Protein 4MY0 (pdb70)

Foldseek 3Di:
DKDKDQDDLVQVVLLQVQLCQFPHHDDPVVSVVVSVVVHVQSVVSFKMFMDDPNHTFWIKGWDFKWWFFLLFTHTTEIDSTGGHPVPPPPCRSVVSLVNLVVVVVVPKKYKAFDPDCVSVVVLQAAWQAKKKKWKDFLLQLLVLDLPVFDKDWDALVCLVVQVVLVSVVCNVQSAGADIHDDSVVSRVVRHPPQWTKMDTPRWIWIWGDDPQAIETLDIGGDDSSRSSVHSSVNSVCCVRHGMYMYIDDPPDCVCVRTPDHTPPDMDMGTMIFTSHLQSLQQRHWWDAPAWAWFKEAEDEPSRCVPGAIWIWTDDGGHIGIGHDPDDDKHKYAYRHLSSNLLSLNQPVVCVVVVRIDIDDVVRRVSSNRGSDGDHHYRDHD/DKDKDQDALVCVVLLQVQLCVFPHHDDPVRSVVVSVVVHVQSVVSFKMFMDDPNHTFWIKGWDFKWWFFQLFTHTTEIDDTGGRPVCPPPCRSVVSLVNLVSRVVVPKKYKAFDPDCVSVVVLQAAWQAKKKKWKDFLLQLLPLALVVFDKAWDALVCLVVQLVLVSVQCNVQRAGADIDHDSVVSRVQRHPPQWTKMDTPRWIWIWGDDPFAIETLDIGGDDSSRSSVRSSVNSVCCVGHGMYMYIDDPPDCVCVRTPDHTDPDMDMGTMIWTSHVQSLQQRHFWDAPAWDWFKEAEDEPSRCVPGGIWIWTDDGRGIGIGHDDDDDKHKYAYRNLSSNLLSLNQVVVCVVVVRIDIDDVVNRVSSNRGSDGDHHYRDHD/DDVVQWDKDKDQDALVCVVLLQVQLCQFPHHDDPVRVVVVSVVVNVQSVVSFKMFMDTPNHTFWIKGWDFKWWFFQLFTHTTEIDSTGGHPVCPPPCRSVNSLVNLVSVVVVPKKYKAFDPDCVSVVVLQAAWQAKKKKWKDFLLQLQPLDLPVFDKAWDALVCLVVQVVLVSVQCNVQRAGADIDHPSNVSRVVRHPPQWTKMDTPRWIWIWGDDPQAIETLDIGGDDSSVSSVRSSVRSVCCVRHRMYMYIDDPPDCVQVRTDDHTDPDMDMGTMIWTQHVQSLQQRHWWDAPAWDWFKEAEDEPSRCNNGGIWIWTDDRRGIGIGHDPDDDKHKYAYGHLSSNLLSLNQPVVCVVVVRIDIDDPVNRVSSNRGSDGDHHYRDHD/DKDKDQDDLVLVVLLQVQLCQFPHHDDPVVSVVVSVVVHVQSVVSFKMFIDDVPGTFWIKGWDFKWWFFQLFTHTTEIDDTGGRPVCPPPCRSVVSLVNLVVVVVVPKKYKAFDPDVVSVVVLQAAWQAKKKKWKDFLLQLLPLDLVVFDKAWDALVCLVVQLVLVSVQCNVQSAGADIGDDSVVSRVQRHDPQWTKMDTPRWIWIWGDDPQAIETLDIGGDDSSRSSVHSSVNSVVCVRHGMYMYIDDPPDCVCVRTPDHTDPDMDMGTMIWTSHVQSLQQRHWWDPPAWAWFKEAEDEPSRCVNGGIWIWTDDGGGIGIHHDPDDDKHKYAYGHLSTNLLSLNQPVVCVVVVRIDIDDVVRRVSSNRGSDHDHHYRDHD/DKDKDQDDLVQVVLLQVQLCQFPHHDDPVVVVVVSVVVNVQSVVSFKMFMDDPNHTFWIKGWAFKWWFFQLFTHTTEIDSTGGHPVCPPPCRSVVSLVNLVVVVVVPKKYKAFDPDCPSVVVLQAAWQFKKKKFKDFLLQLQPLALPPFDKDWDALVCLVVQLVLVSVQCNVQRAGADIDHDSVVSRVLRHPPQWTKMDTPRWIWIWGDDPQAIETLDIGGDDSSRSSVRSSVRSVCNVRHGMYMYIDDPPDCVCVRTDDHTDPDMDMGTMIWTSHVQSLQQRHWWDAPAWAWFKEAEDEPSRCVPGGIWIWTDDRGHIGIGHDPDDDKHKYAYGHLSSNLLSLNQVVVCVVVVRIDIDDPVNSVSSNRGSDHDHHYRDHD/DLKDKDQDALVCVVLLQVQLCQFPHDDDPVRSVVVSVVVHVQSVVSFKMFMANPNHTFWIKGWDFKWWFFQLFTHTTEIDSTGGHVVGPPPCRSVNSLVNLVSSVVVPKKYKYFDPDCPSVVVLQAAWQAKKKKWKDFLLQLLPLALPPFDKAWDALVCLVVQVVLVSVQCNVQRAGADIDHDSVVSRVQRHPPQWTKMDTPRWIWIWGDDPQAIETLDTGGDDSSVSSVRSSVRSVCNVRHGMYMYIDDPPDCVCVRTPDHTDPDMDMGTMIWTSHVQSRQQRHWWDAPAWAWFKEAEDEPSRCVPGGIWIWTDDGRGIGIGHDPDDDKHKYAYRHLSTNLLSLNQVVVCVVVVRIDIDDVVNSVSSNRGSDGDHHYRDHD

B-factor: mean 37.09, std 14.35, range [13.12, 101.24]

CATH classification: 3.40.630.30 (+2 more: 3.40.630.30, 3.30.1050.10)

Sequence (2293 aa):
DLRLVDITETQLDDVLRVRARSFGLLAAGAREDWVRDAVEFVHDGRFLGVVSGDEVVAAARIWDFQQWWGGRRVPAGIAGVVVAPEYRGRGVGSLLRGVLERSRDKGPISALYPATTVIYRHLGYEFGGHRYRFSFQAADLRSLGGREVAVRRAGAKDAARFLELVGTAHEASRASGLLVWPESKIAEWLEDEENFAYLAEDGFVVYNWSDGDLQVDELVAHSEATARALWATVGSGASIARTVHAYLSSPNDPVHLLVEHEADKQAHVQRWLRLLDAPAAIAARGFAPGAAAEVDLLIDDPGVPAQSGRWHLSVADGTGELTPSDRSGDVLQLGSRGLAALYAGTPLAALRTAGLVTGGPVASDRLLDTAFGGAAPYLDYFDLRLVDITETQLDDVLRVRARSFGLLAAGAREDWVRDAVEFVHDGRFLGVVSGDEVVAAARIWDFQQWWGGRRVPAGIAGVVVAPEYRGRGVGSLLRGVLERSRDKGPISALYPATTVIYRHLGYEFGGHRYRFSFQAADLRSLGGREVAVRRAGAKDAARFLELVGTAHEASRASGLLVWPESKIAEWLEDEENFAYLAEDGFVVYNWSDGDLQVDELVAHSEATARALWATVGSGASIARTVHAYLSSPNDPVHLLVEHEADKQAHVQRWLRLLDAPAAIAARGFAPGAAAEVDLLIDDPGVPAQSGRWHLSVADGTGELTPSDRSGDVLQLGSRGLAALYAGTPLAALRTAGLVTGGPVASDRLLDTAFGGAAPYLDYFSNAVTDDLRLVDITETQLDDVLRVRARSFGLLAAGAREDWVRDAVEFVHDGRFLGVVSGDEVVAAARRIWDFQQWWGGRRVPAGIAGVVVAPEYRGRGVGSLLRGVLERSRDKGPISALYPATTVIYRHHLGYEFGGHRYRFSFQAADLRSLGGREVAVRRAGAKDAARFLELVGTAHEASRASGLLVWPESKIAEWLEDEENFAYLAEDGFVVYNWSDGDLQVDELVAHSEATARALWATVGSGASIARTVHAYLSPNDPVHLLVEHEADKQAHVQRWLRLLDAPAAIAARGFAPGAAAEVDLLIDDPGVPAQSGRWHLSVADGTGELTPSDRSGDVLQQLGSRGLAALYAGTPLAALRTAGLVTGGPVASDRLLDTAFGGAAPYLDYFDLRLVDITETQLDDVLRVRARSFGLLAAGAREDWVRDAVEFVHDGRFLGVVSGDEVVAAARIWDFQQWWGGRRVPAGIAGVVVAPEYRGRGVGSLLRGVLERSRDKGPISALYPATTVIYRHLGYEFGGHRYRFSFQAADLRSLGGREVAVRRAGAKDAARFLELVGTAHEASRASGLLVWPESKIAEWLEDEENFAYLAEDGFVVYNWSDGDLQVDELVAHSEATARALWATVGSGASIARTVHAYLSPNDPVHLLVEHEADKQAHVQRWLRLLDAPAAIAARGFAPGAAAEVDLLIDDPGVPAQSGRWHLSVADGTGELTPSDRSGDVLQLGSRGLAALYAGTPLAALRTAGLVTGGPVASDRLLDTAFGGAAPYLDYFDLRLVDITETQLDDVLRVRARSFGLLAAGAREDWVRDAVEFVHDGRFLGVVSGDEVVAAARIWDFQQWWGGRRVPAGIAGVVVAPEYRGRGVGSLLRGVLERSRDKGPISALYPATTVIYRHLGYEFGGHRYRFSFQAADLRSLGGREVAVRRAGAKDAARFLELVGTAHEASRASGLLVWPESKIAEWLEDEENFAYLAEDGFVVYNWSDGDLQVDELVAHSEATARALWATVGSGASIARTVHAYLSPNDPVHLLVEHEADKQAHVQRWLRLLDAPAAIAARGFAPGAAAEVDLLIDDPGVPAQSGRWHLSVADGTGELTPSDRSGDVLQLGSRGLAALYAGTPLAALRTAGLVTGGPVASDRLLDTAFGGAAPYLDYFDDLRRLVDITETQLDDVLRVRARSFGLLAAGAREDWVRDAVEFVHDGRFLGVVSGDEVVAAARRIWDFQQWWGGRRVPAGIAGVVVAPEYRGRGVGSLLRGVLERSRDKGPISALYPATTVIYRHLGYEFGGHRYRFSFQAADLRSLGGREVAVRRAGAKDAARFLELVGTAHEASRASGLLVWPESKIAEWLEDEENFAYLAEDGFVVYNWSDGDLQVDELVAHSEATARALWATVGSGASIARTVHAYLSSPNDPVHLLVEHEADKQQAHVQRWLRLLDAPAAIAARGFAPGAAAEVDLLIDDPGVPAQSGRWHLSVADGTGELTPSDRSGDVLQLGSRGLAALYAGTPLAALRTAGLVTGGPVASDRLLDTAFGGAAPYLDYF

Organism: Kribbella flavida (strain DSM 17836 / JCM 10339 / NBRC 14399) (NCBI:txid479435)

Radius of gyration: 40.52 Å; Cα contacts (8 Å, |Δi|>4): 5361; chains: 6; bounding box: 94×102×125 Å

Nearest PDB structures (foldseek):
  4my0-assembly1_C  TM=1.001E+00  e=5.136E-77  Kribbella flavida DSM 17836
  4my3-assembly3_D  TM=9.924E-01  e=7.040E-74  Kribbella flavida DSM 17836
  3n7z-assembly1_A  TM=8.374E-01  e=5.522E-26  Bacillus anthracis str. Sterne
  3n7z-assembly1_B  TM=8.266E-01  e=2.162E-25  Bacillus anthracis str. Sterne
  2hv2-assembly1_A  TM=8.456E-01  e=1.987E-24  Enterococcus faecalis

Solvent-accessible surface area: 86018 Å² total

Structure (mmCIF, N/CA/C/O backbone):
data_4MY0
#
_entry.id   4MY0
#
_cell.length_a   92.138
_cell.length_b   166.518
_cell.length_c   183.613
_cell.angle_alpha   90.00
_cell.angle_beta   90.00
_cell.angle_gamma   90.00
#
_symmetry.space_group_name_H-M   'P 21 21 21'
#
loop_
_entity.id
_entity.type
_entity.pdbx_description
1 polymer 'GCN5-related N-acetyltransferase'
2 non-polymer 'ACETYL COENZYME *A'
3 non-polymer 2-AMINO-2-HYDROXYMETHYL-PROPANE-1,3-DIOL
4 non-polymer GLYCEROL
5 non-polymer '[(2R,3R,4R,5R)-5-(6-amino-9H-purin-9-yl)-3,4-bis(phosphonooxy)tetrahydrofuran-2-yl]methyl (3R)-3-hydroxy-2,2-dimethyl-4-oxo-4-({3-oxo-3-[(2-sulfanylethyl)amino]propyl}amino)butyl dihydrogen diphosphate'
6 water water
#
loop_
_atom_site.group_PDB
_atom_site.id
_atom_site.type_symbol
_atom_site.label_atom_id
_atom_site.label_alt_id
_atom_site.label_comp_id
_atom_site.label_asym_id
_atom_site.label_entity_id
_atom_site.label_seq_id
_atom_site.pdbx_PDB_ins_code
_atom_site.Cartn_x
_atom_site.Cartn_y
_atom_site.Cartn_z
_atom_site.occupancy
_atom_site.B_iso_or_equiv
_atom_site.auth_seq_id
_atom_site.auth_comp_id
_atom_site.auth_asym_id
_atom_site.auth_atom_id
_atom_site.pdbx_PDB_model_num
ATOM 1 N N . ASP A 1 7 ? 49.885 6.756 73.662 1.00 78.46 4 ASP A N 1
ATOM 2 C CA . ASP A 1 7 ? 50.335 7.455 72.466 1.00 77.29 4 ASP A CA 1
ATOM 3 C C . ASP A 1 7 ? 49.273 8.429 71.974 1.00 70.40 4 ASP A C 1
ATOM 4 O O . ASP A 1 7 ? 49.548 9.268 71.118 1.00 73.99 4 ASP A O 1
ATOM 9 N N . LEU A 1 8 ? 48.059 8.304 72.508 1.00 60.43 5 LEU A N 1
ATOM 10 C CA . LEU A 1 8 ? 46.940 9.150 72.092 1.00 55.53 5 LEU A CA 1
ATOM 11 C C . LEU A 1 8 ? 46.718 10.312 73.054 1.00 50.57 5 LEU A C 1
ATOM 12 O O . LEU A 1 8 ? 46.579 10.112 74.258 1.00 52.65 5 LEU A O 1
ATOM 17 N N . ARG A 1 9 ? 46.674 11.525 72.515 1.00 44.84 6 ARG A N 1
ATOM 18 C CA . ARG A 1 9 ? 46.550 12.722 73.337 1.00 46.21 6 ARG A CA 1
ATOM 19 C C . ARG A 1 9 ? 45.502 13.678 72.794 1.00 41.53 6 ARG A C 1
ATOM 20 O O . ARG A 1 9 ? 45.463 13.949 71.598 1.00 39.60 6 ARG A O 1
ATOM 28 N N . LEU A 1 10 ? 44.667 14.201 73.684 1.00 40.95 7 LEU A N 1
ATOM 29 C CA . LEU A 1 10 ? 43.778 15.300 73.335 1.00 44.21 7 LEU A CA 1
ATOM 30 C C . LEU A 1 10 ? 44.649 16.557 73.241 1.00 44.41 7 LEU A C 1
ATOM 31 O O . LEU A 1 10 ? 45.547 16.740 74.057 1.00 43.80 7 LEU A O 1
ATOM 36 N N . VAL A 1 11 ? 44.414 17.405 72.238 1.00 41.78 8 VAL A N 1
ATOM 37 C CA . VAL A 1 11 ? 45.176 18.654 72.096 1.00 40.07 8 VAL A CA 1
ATOM 38 C C . VAL A 1 11 ? 44.250 19.753 71.613 1.00 41.49 8 VAL A C 1
ATOM 39 O O . VAL A 1 11 ? 43.135 19.468 71.166 1.00 35.72 8 VAL A O 1
ATOM 43 N N . ASP A 1 12 ? 44.705 21.001 71.703 1.00 42.45 9 ASP A N 1
ATOM 44 C CA . ASP A 1 12 ? 44.059 22.100 70.989 1.00 45.93 9 ASP A CA 1
ATOM 45 C C . ASP A 1 12 ? 44.702 22.199 69.610 1.00 44.44 9 ASP A C 1
ATOM 46 O O . ASP A 1 12 ? 45.912 22.401 69.501 1.00 43.84 9 ASP A O 1
ATOM 51 N N . ILE A 1 13 ? 43.896 22.067 68.563 1.00 40.05 10 ILE A N 1
ATOM 52 C CA . ILE A 1 13 ? 44.390 22.169 67.190 1.00 38.59 10 ILE A CA 1
ATOM 53 C C . ILE A 1 13 ? 45.011 23.545 66.910 1.00 39.03 10 ILE A C 1
ATOM 54 O O . ILE A 1 13 ? 44.405 24.566 67.218 1.00 40.24 10 ILE A O 1
ATOM 59 N N . THR A 1 14 ? 46.209 23.565 66.327 1.00 39.06 11 THR A N 1
ATOM 60 C CA . THR A 1 14 ? 46.857 24.812 65.914 1.00 43.84 11 THR A CA 1
ATOM 61 C C . THR A 1 14 ? 46.747 25.014 64.403 1.00 44.04 11 THR A C 1
ATOM 62 O O . THR A 1 14 ? 46.359 24.098 63.678 1.00 40.85 11 THR A O 1
ATOM 66 N N . GLU A 1 15 ? 47.100 26.210 63.934 1.00 45.08 12 GLU A N 1
ATOM 67 C CA . GLU A 1 15 ? 47.055 26.531 62.505 1.00 47.45 12 GLU A CA 1
ATOM 68 C C . GLU A 1 15 ? 47.897 25.603 61.632 1.00 46.04 12 GLU A C 1
ATOM 69 O O . GLU A 1 15 ? 47.475 25.214 60.537 1.00 47.23 12 GLU A O 1
ATOM 75 N N . THR A 1 16 ? 49.089 25.263 62.115 1.00 42.92 13 THR A N 1
ATOM 76 C CA . THR A 1 16 ? 49.998 24.388 61.384 1.00 45.21 13 THR A CA 1
ATOM 77 C C . THR A 1 16 ? 49.459 22.955 61.284 1.00 45.48 13 THR A C 1
ATOM 78 O O . THR A 1 16 ? 49.946 22.163 60.477 1.00 45.19 13 THR A O 1
ATOM 82 N N . GLN A 1 17 ? 48.464 22.624 62.105 1.00 42.91 14 GLN A N 1
ATOM 83 C CA . GLN A 1 17 ? 47.860 21.292 62.079 1.00 43.52 14 GLN A CA 1
ATOM 84 C C . GLN A 1 17 ? 46.638 21.220 61.160 1.00 43.41 14 GLN A C 1
ATOM 85 O O . GLN A 1 17 ? 46.085 20.140 60.934 1.00 42.16 14 GLN A O 1
ATOM 91 N N . LEU A 1 18 ? 46.226 22.369 60.628 1.00 43.70 15 LEU A N 1
ATOM 92 C CA . LEU A 1 18 ? 45.012 22.439 59.819 1.00 41.81 15 LEU A CA 1
ATOM 93 C C . LEU A 1 18 ? 45.112 21.611 58.538 1.00 45.82 15 LEU A C 1
ATOM 94 O O . LEU A 1 18 ? 44.111 21.055 58.069 1.00 44.43 15 LEU A O 1
ATOM 99 N N . ASP A 1 19 ? 46.316 21.524 57.979 1.00 44.32 16 ASP A N 1
ATOM 100 C CA . ASP A 1 19 ? 46.527 20.723 56.784 1.00 46.84 16 ASP A CA 1
ATOM 101 C C . ASP A 1 19 ? 46.321 19.228 57.081 1.00 43.44 16 ASP A C 1
ATOM 102 O O . ASP A 1 19 ? 45.820 18.481 56.230 1.00 38.55 16 ASP A O 1
ATOM 107 N N . ASP A 1 20 ? 46.671 18.790 58.291 1.00 41.43 17 ASP A N 1
ATOM 108 C CA . ASP A 1 20 ? 46.412 17.394 58.679 1.00 43.29 17 ASP A CA 1
ATOM 109 C C . ASP A 1 20 ? 44.943 17.142 59.014 1.00 36.04 17 ASP A C 1
ATOM 110 O O . ASP A 1 20 ? 44.430 16.030 58.828 1.00 34.55 17 ASP A O 1
ATOM 115 N N . VAL A 1 21 ? 44.263 18.160 59.529 1.00 32.89 18 VAL A N 1
ATOM 116 C CA . VAL A 1 21 ? 42.835 18.014 59.820 1.00 30.25 18 VAL A CA 1
ATOM 117 C C . VAL A 1 21 ? 42.086 17.840 58.502 1.00 30.20 18 VAL A C 1
ATOM 118 O O . VAL A 1 21 ? 41.160 17.039 58.406 1.00 29.76 18 VAL A O 1
ATOM 122 N N . LEU A 1 22 ? 42.518 18.574 57.479 1.00 30.75 19 LEU A N 1
ATOM 123 C CA . LEU A 1 22 ? 41.898 18.477 56.160 1.00 30.15 19 LEU A CA 1
ATOM 124 C C . LEU A 1 22 ? 42.114 17.107 55.516 1.00 30.20 19 LEU A C 1
ATOM 125 O O . LEU A 1 22 ? 41.234 16.626 54.810 1.00 29.59 19 LEU A O 1
ATOM 130 N N . ARG A 1 23 ? 43.271 16.480 55.748 1.00 28.67 20 ARG A N 1
ATOM 131 C CA . ARG A 1 23 ? 43.474 15.107 55.274 1.00 34.34 20 ARG A CA 1
ATOM 132 C C . ARG A 1 23 ? 42.504 14.140 55.963 1.00 33.09 20 ARG A C 1
ATOM 133 O O . ARG A 1 23 ? 41.883 13.298 55.306 1.00 32.93 20 ARG A O 1
ATOM 141 N N . VAL A 1 24 ? 42.363 14.259 57.283 1.00 29.57 21 VAL A N 1
ATOM 142 C CA . VAL A 1 24 ? 41.407 13.419 57.999 1.00 25.78 21 VAL A CA 1
ATOM 143 C C . VAL A 1 24 ? 39.985 13.698 57.504 1.00 31.23 21 VAL A C 1
ATOM 144 O O . VAL A 1 24 ? 39.208 12.772 57.266 1.00 33.34 21 VAL A O 1
ATOM 148 N N . ARG A 1 25 ? 39.662 14.976 57.318 1.00 27.36 22 ARG A N 1
ATOM 149 C CA . ARG A 1 25 ? 38.342 15.360 56.828 1.00 24.89 22 ARG A CA 1
ATOM 150 C C . ARG A 1 25 ? 38.051 14.756 55.454 1.00 24.51 22 ARG A C 1
ATOM 151 O O . ARG A 1 25 ? 36.976 14.197 55.224 1.00 23.20 22 ARG A O 1
ATOM 159 N N . ALA A 1 26 ? 39.016 14.889 54.544 1.00 25.29 23 ALA A N 1
ATOM 160 C CA . ALA A 1 26 ? 38.925 14.314 53.196 1.00 25.26 23 ALA A CA 1
ATOM 161 C C . ALA A 1 26 ? 38.539 12.827 53.221 1.00 28.65 23 ALA A C 1
ATOM 162 O O . ALA A 1 26 ? 37.748 12.358 52.394 1.00 34.83 23 ALA A O 1
ATOM 164 N N . ARG A 1 27 ? 39.103 12.085 54.167 1.00 27.53 24 ARG A N 1
ATOM 165 C CA . ARG A 1 27 ? 38.856 10.643 54.250 1.00 24.81 24 ARG A CA 1
ATOM 166 C C . ARG A 1 27 ? 37.633 10.329 55.100 1.00 25.43 24 ARG A C 1
ATOM 167 O O . ARG A 1 27 ? 37.317 9.158 55.329 1.00 25.82 24 ARG A O 1
ATOM 175 N N . SER A 1 28 ? 36.953 11.382 55.560 1.00 24.47 25 SER A N 1
ATOM 176 C CA . SER A 1 28 ? 35.739 11.238 56.367 1.00 22.47 25 SER A CA 1
ATOM 177 C C . SER A 1 28 ? 34.468 11.706 55.661 1.00 25.00 25 SER A C 1
ATOM 178 O O . SER A 1 28 ? 33.489 10.954 55.596 1.00 24.22 25 SER A O 1
ATOM 181 N N . PHE A 1 29 ? 34.477 12.934 55.139 1.00 24.67 26 PHE A N 1
ATOM 182 C CA . PHE A 1 29 ? 33.288 13.497 54.492 1.00 25.60 26 PHE A CA 1
ATOM 183 C C . PHE A 1 29 ? 33.396 13.536 52.975 1.00 29.29 26 PHE A C 1
ATOM 184 O O . PHE A 1 29 ? 32.384 13.598 52.285 1.00 34.94 26 PHE A O 1
ATOM 192 N N . GLY A 1 30 ? 34.615 13.550 52.451 1.00 28.77 27 GLY A N 1
ATOM 193 C CA . GLY A 1 30 ? 34.807 13.673 51.016 1.00 26.56 27 GLY A CA 1
ATOM 194 C C . GLY A 1 30 ? 35.727 14.832 50.680 1.00 28.18 27 GLY A C 1
ATOM 195 O O . GLY A 1 30 ? 36.118 15.588 51.563 1.00 29.14 27 GLY A O 1
ATOM 196 N N . LEU A 1 31 ? 36.067 14.982 49.404 1.00 30.39 28 LEU A N 1
ATOM 197 C CA . LEU A 1 31 ? 37.071 15.958 48.992 1.00 38.06 28 LEU A CA 1
ATOM 198 C C . LEU A 1 31 ? 36.523 17.390 48.940 1.00 39.99 28 LEU A C 1
ATOM 199 O O . LEU A 1 31 ? 35.344 17.601 48.653 1.00 38.57 28 LEU A O 1
ATOM 204 N N . LEU A 1 32 ? 37.377 18.371 49.218 1.00 44.50 29 LEU A N 1
ATOM 205 C CA . LEU A 1 32 ? 36.989 19.772 49.039 1.00 47.69 29 LEU A CA 1
ATOM 206 C C . LEU A 1 32 ? 37.558 20.322 47.748 1.00 52.42 29 LEU A C 1
ATOM 207 O O . LEU A 1 32 ? 38.726 20.080 47.425 1.00 52.48 29 LEU A O 1
ATOM 212 N N . ALA A 1 33 ? 36.731 21.068 47.015 1.00 58.79 30 ALA A N 1
ATOM 213 C CA . ALA A 1 33 ? 37.189 21.793 45.833 1.00 62.74 30 ALA A CA 1
ATOM 214 C C . ALA A 1 33 ? 38.342 22.714 46.224 1.00 66.95 30 ALA A C 1
ATOM 215 O O . ALA A 1 33 ? 38.443 23.132 47.379 1.00 65.33 30 ALA A O 1
ATOM 217 N N . ALA A 1 34 ? 39.209 23.031 45.266 1.00 71.66 31 ALA A N 1
ATOM 218 C CA . ALA A 1 34 ? 40.376 23.871 45.539 1.00 72.32 31 ALA A CA 1
ATOM 219 C C . ALA A 1 34 ? 39.991 25.239 46.120 1.00 73.16 31 ALA A C 1
ATOM 220 O O . ALA A 1 34 ? 40.802 25.889 46.784 1.00 75.24 31 ALA A O 1
ATOM 222 N N . GLY A 1 35 ? 38.749 25.659 45.883 1.00 71.69 32 GLY A N 1
ATOM 223 C CA . GLY A 1 35 ? 38.261 26.935 46.382 1.00 70.32 32 GLY A CA 1
ATOM 224 C C . GLY A 1 35 ? 37.707 26.883 47.794 1.00 66.61 32 GLY A C 1
ATOM 225 O O . GLY A 1 35 ? 37.931 27.787 48.597 1.00 67.81 32 GLY A O 1
ATOM 226 N N . ALA A 1 36 ? 36.972 25.818 48.096 1.00 64.00 33 ALA A N 1
ATOM 227 C CA . ALA A 1 36 ? 36.396 25.623 49.424 1.00 61.65 33 ALA A CA 1
ATOM 228 C C . ALA A 1 36 ? 37.496 25.327 50.437 1.00 60.07 33 ALA A C 1
ATOM 229 O O . ALA A 1 36 ? 37.353 25.608 51.627 1.00 60.95 33 ALA A O 1
ATOM 231 N N . ARG A 1 37 ? 38.578 24.736 49.939 1.00 60.75 34 ARG A N 1
ATOM 232 C CA . ARG A 1 37 ? 39.802 24.484 50.696 1.00 63.77 34 ARG A CA 1
ATOM 233 C C . ARG A 1 37 ? 40.293 25.755 51.400 1.00 64.39 34 ARG A C 1
ATOM 234 O O . ARG A 1 37 ? 40.388 25.806 52.631 1.00 60.26 34 ARG A O 1
ATOM 242 N N . GLU A 1 38 ? 40.590 26.777 50.605 1.00 69.29 35 GLU A N 1
ATOM 243 C CA . GLU A 1 38 ? 41.055 28.067 51.109 1.00 71.79 35 GLU A CA 1
ATOM 244 C C . GLU A 1 38 ? 40.034 28.721 52.051 1.00 68.41 35 GLU A C 1
ATOM 245 O O . GLU A 1 38 ? 40.406 29.331 53.056 1.00 66.07 35 GLU A O 1
ATOM 251 N N . ASP A 1 39 ? 38.749 28.584 51.728 1.00 67.42 36 ASP A N 1
ATOM 252 C CA . ASP A 1 39 ? 37.681 29.127 52.571 1.00 67.70 36 ASP A CA 1
ATOM 253 C C . ASP A 1 39 ? 37.560 28.398 53.901 1.00 61.84 36 ASP A C 1
ATOM 254 O O . ASP A 1 39 ? 37.288 29.014 54.930 1.00 60.63 36 ASP A O 1
ATOM 259 N N . TRP A 1 40 ? 37.746 27.081 53.864 1.00 56.24 37 TRP A N 1
ATOM 260 C CA . TRP A 1 40 ? 37.682 26.249 55.063 1.00 48.82 37 TRP A CA 1
ATOM 261 C C . TRP A 1 40 ? 38.735 26.693 56.079 1.00 47.52 37 TRP A C 1
ATOM 262 O O . TRP A 1 40 ? 38.449 26.844 57.263 1.00 48.14 37 TRP A O 1
ATOM 273 N N . VAL A 1 41 ? 39.952 26.910 55.597 1.00 45.58 38 VAL A N 1
ATOM 274 C CA . VAL A 1 41 ? 41.046 27.367 56.438 1.00 47.89 38 VAL A CA 1
ATOM 275 C C . VAL A 1 41 ? 40.730 28.714 57.095 1.00 51.48 38 VAL A C 1
ATOM 276 O O . VAL A 1 41 ? 41.018 28.913 58.276 1.00 50.63 38 VAL A O 1
ATOM 280 N N . ARG A 1 42 ? 40.124 29.625 56.337 1.00 54.58 39 ARG A N 1
ATOM 281 C CA . ARG A 1 42 ? 39.769 30.944 56.865 1.00 58.15 39 ARG A CA 1
ATOM 282 C C . ARG A 1 42 ? 38.827 30.840 58.065 1.00 53.71 39 ARG A C 1
ATOM 283 O O . ARG A 1 42 ? 39.069 31.445 59.110 1.00 53.23 39 ARG A O 1
ATOM 291 N N . ASP A 1 43 ? 37.758 30.065 57.915 1.00 51.21 40 ASP A N 1
ATOM 292 C CA . ASP A 1 43 ? 36.802 29.864 58.996 1.00 54.29 40 ASP A CA 1
ATOM 293 C C . ASP A 1 43 ? 37.414 29.085 60.163 1.00 48.16 40 ASP A C 1
ATOM 294 O O . ASP A 1 43 ? 37.042 29.285 61.319 1.00 49.43 40 ASP A O 1
ATOM 299 N N . ALA A 1 44 ? 38.362 28.204 59.859 1.00 41.11 41 ALA A N 1
ATOM 300 C CA . ALA A 1 44 ? 38.963 27.356 60.885 1.00 38.39 41 ALA A CA 1
ATOM 301 C C . ALA A 1 44 ? 39.802 28.164 61.884 1.00 40.33 41 ALA A C 1
ATOM 302 O O . ALA A 1 44 ? 39.819 27.867 63.081 1.00 39.22 41 ALA A O 1
ATOM 304 N N . VAL A 1 45 ? 40.492 29.183 61.381 1.00 40.66 42 VAL A N 1
ATOM 305 C CA . VAL A 1 45 ? 41.390 30.006 62.196 1.00 44.47 42 VAL A CA 1
ATOM 306 C C . VAL A 1 45 ? 40.706 30.655 63.417 1.00 44.66 42 VAL A C 1
ATOM 307 O O . VAL A 1 45 ? 41.283 30.689 64.511 1.00 44.97 42 VAL A O 1
ATOM 311 N N . GLU A 1 46 ? 39.479 31.143 63.235 1.00 44.07 43 GLU A N 1
ATOM 312 C CA . GLU A 1 46 ? 38.708 31.723 64.335 1.00 48.20 43 GLU A CA 1
ATOM 313 C C . GLU A 1 46 ? 38.485 30.706 65.452 1.00 42.03 43 GLU A C 1
ATOM 314 O O . GLU A 1 46 ? 38.556 31.042 66.636 1.00 45.80 43 GLU A O 1
ATOM 320 N N . PHE A 1 47 ? 38.197 29.467 65.071 1.00 36.94 44 PHE A N 1
ATOM 321 C CA . PHE A 1 47 ? 38.033 28.389 66.046 1.00 35.19 44 PHE A CA 1
ATOM 322 C C . PHE A 1 47 ? 39.328 28.136 66.828 1.00 33.10 44 PHE A C 1
ATOM 323 O O . PHE A 1 47 ? 39.312 28.075 68.056 1.00 35.07 44 PHE A O 1
ATOM 331 N N . VAL A 1 48 ? 40.444 28.011 66.112 1.00 34.96 45 VAL A N 1
ATOM 332 C CA . VAL A 1 48 ? 41.752 27.789 66.735 1.00 35.50 45 VAL A CA 1
ATOM 333 C C . VAL A 1 48 ? 42.058 28.821 67.830 1.00 42.98 45 VAL A C 1
ATOM 334 O O . VAL A 1 48 ? 42.429 28.464 68.948 1.00 45.30 45 VAL A O 1
ATOM 338 N N . HIS A 1 49 ? 41.882 30.097 67.511 1.00 43.82 46 HIS A N 1
ATOM 339 C CA . HIS A 1 49 ? 42.273 31.166 68.429 1.00 50.95 46 HIS A CA 1
ATOM 340 C C . HIS A 1 49 ? 41.355 31.325 69.645 1.00 50.99 46 HIS A C 1
ATOM 341 O O . HIS A 1 49 ? 41.765 31.859 70.675 1.00 57.21 46 HIS A O 1
ATOM 348 N N . ASP A 1 50 ? 40.115 30.873 69.531 1.00 44.97 47 ASP A N 1
ATOM 349 C CA . ASP A 1 50 ? 39.187 30.966 70.647 1.00 43.72 47 ASP A CA 1
ATOM 350 C C . ASP A 1 50 ? 39.145 29.657 71.429 1.00 40.24 47 ASP A C 1
ATOM 351 O O . ASP A 1 50 ? 38.272 29.468 72.271 1.00 39.49 47 ASP A O 1
ATOM 356 N N . GLY A 1 51 ? 40.083 28.754 71.149 1.00 39.93 48 GLY A N 1
ATOM 357 C CA . GLY A 1 51 ? 40.167 27.495 71.875 1.00 35.42 48 GLY A CA 1
ATOM 358 C C . GLY A 1 51 ? 38.960 26.608 71.638 1.00 37.31 48 GLY A C 1
ATOM 359 O O . GLY A 1 51 ? 38.520 25.874 72.537 1.00 34.98 48 GLY A O 1
ATOM 360 N N . ARG A 1 52 ? 38.412 26.676 70.427 1.00 33.53 49 ARG A N 1
ATOM 361 C CA . ARG A 1 52 ? 37.218 25.904 70.091 1.00 32.65 49 ARG A CA 1
ATOM 362 C C . ARG A 1 52 ? 37.472 24.895 68.963 1.00 32.06 49 ARG A C 1
ATOM 363 O O . ARG A 1 52 ? 36.566 24.569 68.185 1.00 28.80 49 ARG A O 1
ATOM 371 N N . PHE A 1 53 ? 38.703 24.402 68.880 1.00 29.85 50 PHE A N 1
ATOM 372 C CA . PHE A 1 53 ? 39.059 23.409 67.877 1.00 30.81 50 PHE A CA 1
ATOM 373 C C . PHE A 1 53 ? 39.908 22.329 68.526 1.00 32.16 50 PHE A C 1
ATOM 374 O O . PHE A 1 53 ? 41.106 22.525 68.753 1.00 33.35 50 PHE A O 1
ATOM 382 N N . LEU A 1 54 ? 39.288 21.192 68.830 1.00 30.56 51 LEU A N 1
ATOM 383 C CA . LEU A 1 54 ? 39.983 20.114 69.531 1.00 33.98 51 LEU A CA 1
ATOM 384 C C . LEU A 1 54 ? 40.426 19.010 68.585 1.00 34.86 51 LEU A C 1
ATOM 385 O O . LEU A 1 54 ? 39.805 18.783 67.553 1.00 31.70 51 LEU A O 1
ATOM 390 N N . GLY A 1 55 ? 41.517 18.335 68.928 1.00 33.94 52 GLY A N 1
ATOM 391 C CA . GLY A 1 55 ? 41.954 17.203 68.138 1.00 30.83 52 GLY A CA 1
ATOM 392 C C . GLY A 1 55 ? 42.550 16.100 68.993 1.00 32.06 52 GLY A C 1
ATOM 393 O O . GLY A 1 55 ? 42.719 16.254 70.201 1.00 35.28 52 GLY A O 1
ATOM 394 N N . VAL A 1 56 ? 42.858 14.973 68.362 1.00 30.70 53 VAL A N 1
ATOM 395 C CA . VAL A 1 56 ? 43.611 13.911 69.022 1.00 35.47 53 VAL A CA 1
ATOM 396 C C . VAL A 1 56 ? 44.841 13.591 68.178 1.00 34.63 53 VAL A C 1
ATOM 397 O O . VAL A 1 56 ? 44.737 13.433 66.961 1.00 35.89 53 VAL A O 1
ATOM 401 N N . VAL A 1 57 ? 46.006 13.503 68.808 1.00 34.98 54 VAL A N 1
ATOM 402 C CA . VAL A 1 57 ? 47.219 13.161 68.075 1.00 36.17 54 VAL A CA 1
ATOM 403 C C . VAL A 1 57 ? 47.727 11.763 68.433 1.00 38.77 54 VAL A C 1
ATOM 404 O O . VAL A 1 57 ? 47.563 11.300 69.569 1.00 37.85 54 VAL A O 1
ATOM 408 N N . SER A 1 58 ? 48.326 11.092 67.452 1.00 39.14 55 SER A N 1
ATOM 409 C CA . SER A 1 58 ? 49.084 9.868 67.700 1.00 43.25 55 SER A CA 1
ATOM 410 C C . SER A 1 58 ? 50.526 10.129 67.297 1.00 47.41 55 SER A C 1
ATOM 411 O O . SER A 1 58 ? 50.857 10.097 66.110 1.00 50.21 55 SER A O 1
ATOM 414 N N . GLY A 1 59 ? 51.385 10.383 68.282 1.00 49.60 56 GLY A N 1
ATOM 415 C CA . GLY A 1 59 ? 52.722 10.873 68.005 1.00 50.92 56 GLY A CA 1
ATOM 416 C C . GLY A 1 59 ? 52.601 12.344 67.662 1.00 56.15 56 GLY A C 1
ATOM 417 O O . GLY A 1 59 ? 52.064 13.118 68.454 1.00 58.11 56 GLY A O 1
ATOM 418 N N . ASP A 1 60 ? 53.076 12.727 66.477 1.00 60.57 57 ASP A N 1
ATOM 419 C CA . ASP A 1 60 ? 52.933 14.097 65.983 1.00 65.26 57 ASP A CA 1
ATOM 420 C C . ASP A 1 60 ? 51.845 14.205 64.909 1.00 62.17 57 ASP A C 1
ATOM 421 O O . ASP A 1 60 ? 51.751 15.216 64.206 1.00 62.48 57 ASP A O 1
ATOM 426 N N . GLU A 1 61 ? 51.028 13.164 64.786 1.00 55.86 58 GLU A N 1
ATOM 427 C CA . GLU A 1 61 ? 50.051 13.097 63.715 1.00 52.61 58 GLU A CA 1
ATOM 428 C C . GLU A 1 61 ? 48.641 13.395 64.218 1.00 43.41 58 GLU A C 1
ATOM 429 O O . GLU A 1 61 ? 48.168 12.767 65.162 1.00 41.31 58 GLU A O 1
ATOM 435 N N . VAL A 1 62 ? 47.975 14.356 63.589 1.00 39.00 59 VAL A N 1
ATOM 436 C CA . VAL A 1 62 ? 46.572 14.618 63.877 1.00 35.62 59 VAL A CA 1
ATOM 437 C C . VAL A 1 62 ? 45.742 13.441 63.359 1.00 37.41 59 VAL A C 1
ATOM 438 O O . VAL A 1 62 ? 45.875 13.026 62.206 1.00 40.72 59 VAL A O 1
ATOM 442 N N . VAL A 1 63 ? 44.880 12.919 64.220 1.00 31.83 60 VAL A N 1
ATOM 443 C CA . VAL A 1 63 ? 44.234 11.640 63.985 1.00 31.30 60 VAL A CA 1
ATOM 444 C C . VAL A 1 63 ? 42.705 11.779 64.085 1.00 31.38 60 VAL A C 1
ATOM 445 O O . VAL A 1 63 ? 41.937 10.948 63.577 1.00 29.26 60 VAL A O 1
ATOM 449 N N . ALA A 1 64 ? 42.269 12.867 64.712 1.00 28.84 61 ALA A N 1
ATOM 450 C CA . ALA A 1 64 ? 40.847 13.113 64.925 1.00 26.45 61 ALA A CA 1
ATOM 451 C C . ALA A 1 64 ? 40.678 14.583 65.223 1.00 26.42 61 ALA A C 1
ATOM 452 O O . ALA A 1 64 ? 41.592 15.213 65.747 1.00 28.31 61 ALA A O 1
ATOM 454 N N . ALA A 1 65 ? 39.516 15.139 64.907 1.00 27.97 62 ALA A N 1
ATOM 455 C CA . ALA A 1 65 ? 39.282 16.534 65.241 1.00 28.16 62 ALA A CA 1
ATOM 456 C C . ALA A 1 65 ? 37.808 16.867 65.268 1.00 27.86 62 ALA A C 1
ATOM 457 O O . ALA A 1 65 ? 36.980 16.144 64.698 1.00 23.75 62 ALA A O 1
ATOM 459 N N . ALA A 1 66 ? 37.494 17.971 65.940 1.00 27.58 63 ALA A N 1
ATOM 460 C CA . ALA A 1 66 ? 36.126 18.450 66.040 1.00 27.15 63 ALA A CA 1
ATOM 461 C C . ALA A 1 66 ? 36.208 19.906 66.436 1.00 30.94 63 ALA A C 1
ATOM 462 O O . ALA A 1 66 ? 37.166 20.315 67.098 1.00 33.30 63 ALA A O 1
ATOM 464 N N . ARG A 1 67 ? 35.219 20.691 66.033 1.00 23.61 64 ARG A N 1
ATOM 465 C CA . ARG A 1 67 ? 35.173 22.091 66.439 1.00 29.24 64 ARG A CA 1
ATOM 466 C C . ARG A 1 67 ? 33.863 22.428 67.153 1.00 30.22 64 ARG A C 1
ATOM 467 O O . ARG A 1 67 ? 32.873 21.693 67.057 1.00 29.89 64 ARG A O 1
ATOM 475 N N . ILE A 1 68 ? 33.872 23.546 67.872 1.00 28.84 65 ILE A N 1
ATOM 476 C CA . ILE A 1 68 ? 32.739 23.963 68.677 1.00 28.32 65 ILE A CA 1
ATOM 477 C C . ILE A 1 68 ? 32.272 25.351 68.255 1.00 27.66 65 ILE A C 1
ATOM 478 O O . ILE A 1 68 ? 33.026 26.319 68.365 1.00 28.28 65 ILE A O 1
ATOM 483 N N . TRP A 1 69 ? 31.031 25.457 67.787 1.00 23.77 66 TRP A N 1
ATOM 484 C CA . TRP A 1 69 ? 30.454 26.770 67.500 1.00 24.29 66 TRP A CA 1
ATOM 485 C C . TRP A 1 69 ? 30.025 27.450 68.805 1.00 31.48 66 TRP A C 1
ATOM 486 O O . TRP A 1 69 ? 29.428 26.814 69.678 1.00 27.36 66 TRP A O 1
ATOM 497 N N . ASP A 1 70 ? 30.317 28.740 68.936 1.00 29.74 67 ASP A N 1
ATOM 498 C CA . ASP A 1 70 ? 29.831 29.515 70.073 1.00 35.67 67 ASP A CA 1
ATOM 499 C C . ASP A 1 70 ? 28.436 30.072 69.760 1.00 35.99 67 ASP A C 1
ATOM 500 O O . ASP A 1 70 ? 28.269 31.270 69.567 1.00 39.49 67 ASP A O 1
ATOM 505 N N . PHE A 1 71 ? 27.434 29.200 69.703 1.00 34.02 68 PHE A N 1
ATOM 506 C CA . PHE A 1 71 ? 26.078 29.638 69.385 1.00 32.29 68 PHE A CA 1
ATOM 507 C C . PHE A 1 71 ? 25.342 30.169 70.617 1.00 31.69 68 PHE A C 1
ATOM 508 O O . PHE A 1 71 ? 25.823 30.086 71.731 1.00 25.13 68 PHE A O 1
ATOM 516 N N . GLN A 1 72 ? 24.145 30.693 70.407 1.00 29.84 69 GLN A N 1
ATOM 517 C CA . GLN A 1 72 ? 23.143 30.631 71.457 1.00 25.45 69 GLN A CA 1
ATOM 518 C C . GLN A 1 72 ? 21.973 29.900 70.836 1.00 25.55 69 GLN A C 1
ATOM 519 O O . GLN A 1 72 ? 21.880 29.807 69.611 1.00 25.51 69 GLN A O 1
ATOM 525 N N . GLN A 1 73 ? 21.092 29.359 71.663 1.00 22.51 70 GLN A N 1
ATOM 526 C CA . GLN A 1 73 ? 19.924 28.688 71.124 1.00 23.45 70 GLN A CA 1
ATOM 527 C C . GLN A 1 73 ? 18.681 29.174 71.854 1.00 22.46 70 GLN A C 1
ATOM 528 O O . GLN A 1 73 ? 18.702 29.348 73.073 1.00 26.53 70 GLN A O 1
ATOM 534 N N . TRP A 1 74 ? 17.609 29.421 71.108 1.00 22.27 71 TRP A N 1
ATOM 535 C CA . TRP A 1 74 ? 16.360 29.878 71.710 1.00 22.07 71 TRP A CA 1
ATOM 536 C C . TRP A 1 74 ? 15.686 28.711 72.424 1.00 22.10 71 TRP A C 1
ATOM 537 O O . TRP A 1 74 ? 15.606 27.609 71.886 1.00 20.75 71 TRP A O 1
ATOM 548 N N . TRP A 1 75 ? 15.214 28.951 73.641 1.00 24.84 72 TRP A N 1
ATOM 549 C CA . TRP A 1 75 ? 14.419 27.961 74.362 1.00 24.58 72 TRP A CA 1
ATOM 550 C C . TRP A 1 75 ? 13.323 28.673 75.118 1.00 25.60 72 TRP A C 1
ATOM 551 O O . TRP A 1 75 ? 13.605 29.483 76.006 1.00 27.07 72 TRP A O 1
ATOM 562 N N . GLY A 1 76 ? 12.075 28.376 74.756 1.00 26.01 73 GLY A N 1
ATOM 563 C CA . GLY A 1 76 ? 10.928 29.066 75.335 1.00 27.29 73 GLY A CA 1
ATOM 564 C C . GLY A 1 76 ? 11.029 30.580 75.261 1.00 32.37 73 GLY A C 1
ATOM 565 O O . GLY A 1 76 ? 10.616 31.294 76.187 1.00 31.00 73 GLY A O 1
ATOM 566 N N . GLY A 1 77 ? 11.599 31.078 74.170 1.00 29.27 74 GLY A N 1
ATOM 567 C CA . GLY A 1 77 ? 11.684 32.515 73.970 1.00 31.02 74 GLY A CA 1
ATOM 568 C C . GLY A 1 77 ? 12.842 33.220 74.657 1.00 29.35 74 GLY A C 1
ATOM 569 O O . GLY A 1 77 ? 12.877 34.449 74.678 1.00 26.46 74 GLY A O 1
ATOM 570 N N . ARG A 1 78 ? 13.785 32.461 75.217 1.00 28.06 75 ARG A N 1
ATOM 571 C CA . ARG A 1 78 ? 14.997 33.059 75.788 1.00 26.43 75 ARG A CA 1
ATOM 572 C C . ARG A 1 78 ? 16.253 32.480 75.127 1.00 26.77 75 ARG A C 1
ATOM 573 O O . ARG A 1 78 ? 16.240 31.342 74.649 1.00 25.17 75 ARG A O 1
ATOM 581 N N . ARG A 1 79 ? 17.334 33.257 75.093 1.00 28.95 76 ARG A N 1
ATOM 582 C CA . ARG A 1 79 ? 18.584 32.786 74.486 1.00 29.63 76 ARG A CA 1
ATOM 583 C C . ARG A 1 79 ? 19.475 32.062 75.507 1.00 27.01 76 ARG A C 1
ATOM 584 O O . ARG A 1 79 ? 19.790 32.597 76.567 1.00 32.12 76 ARG A O 1
ATOM 592 N N . VAL A 1 80 ? 19.865 30.839 75.171 1.00 24.80 77 VAL A N 1
ATOM 593 C CA . VAL A 1 80 ? 20.715 30.017 76.027 1.00 24.47 77 VAL A CA 1
ATOM 594 C C . VAL A 1 80 ? 22.033 29.762 75.302 1.00 27.75 77 VAL A C 1
ATOM 595 O O . VAL A 1 80 ? 22.029 29.273 74.169 1.00 23.60 77 VAL A O 1
ATOM 599 N N . PRO A 1 81 ? 23.170 30.095 75.935 1.00 29.70 78 PRO A N 1
ATOM 600 C CA . PRO A 1 81 ? 24.435 29.772 75.257 1.00 28.70 78 PRO A CA 1
ATOM 601 C C . PRO A 1 81 ? 24.537 28.269 74.968 1.00 29.17 78 PRO A C 1
ATOM 602 O O . PRO A 1 81 ? 24.077 27.437 75.768 1.00 27.29 78 PRO A O 1
ATOM 614 N N . ALA A 1 83 ? 26.870 25.020 72.865 1.00 26.39 80 ALA A N 1
ATOM 615 C CA . ALA A 1 83 ? 28.065 24.554 72.184 1.00 23.48 80 ALA A CA 1
ATOM 616 C C . ALA A 1 83 ? 27.632 23.701 70.991 1.00 27.95 80 ALA A C 1
ATOM 617 O O . ALA A 1 83 ? 27.178 22.562 71.165 1.00 27.58 80 ALA A O 1
ATOM 619 N N . GLY A 1 84 ? 27.743 24.259 69.782 1.00 27.12 81 GLY A N 1
ATOM 620 C CA . GLY A 1 84 ? 27.341 23.536 68.579 1.00 24.61 81 GLY A CA 1
ATOM 621 C C . GLY A 1 84 ? 28.502 22.738 68.008 1.00 26.44 81 GLY A C 1
ATOM 622 O O . GLY A 1 84 ? 29.468 23.306 67.497 1.00 31.28 81 GLY A O 1
ATOM 623 N N . ILE A 1 85 ? 28.412 21.418 68.084 1.00 22.18 82 ILE A N 1
ATOM 624 C CA . ILE A 1 85 ? 29.525 20.578 67.659 1.00 20.26 82 ILE A CA 1
ATOM 625 C C . ILE A 1 85 ? 29.488 20.269 66.173 1.00 26.82 82 ILE A C 1
ATOM 626 O O . ILE A 1 85 ? 28.451 19.880 65.642 1.00 26.27 82 ILE A O 1
ATOM 631 N N . ALA A 1 86 ? 30.629 20.449 65.512 1.00 29.77 83 ALA A N 1
ATOM 632 C CA . ALA A 1 86 ? 30.719 20.325 64.063 1.00 26.85 83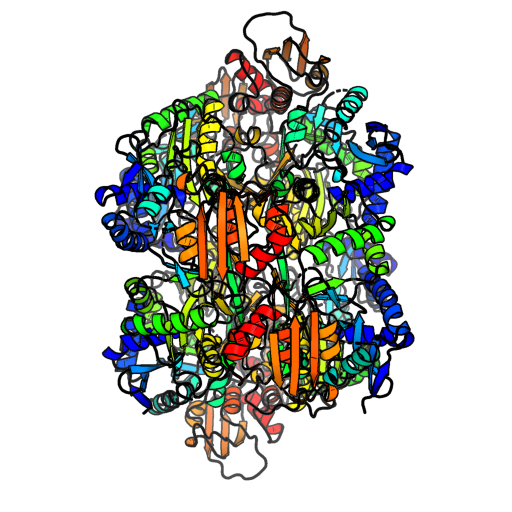 ALA A CA 1
ATOM 633 C C . ALA A 1 86 ? 31.998 19.617 63.631 1.00 26.62 83 ALA A C 1
ATOM 634 O O . ALA A 1 86 ? 33.020 19.649 64.337 1.00 27.76 83 ALA A O 1
ATOM 636 N N . GLY A 1 87 ? 31.935 19.003 62.455 1.00 23.96 84 GLY A N 1
ATOM 637 C CA . GLY A 1 87 ? 33.120 18.498 61.778 1.00 27.15 84 GLY A CA 1
ATOM 638 C C . GLY A 1 87 ? 33.841 17.401 62.526 1.00 25.08 84 GLY A C 1
ATOM 639 O O . GLY A 1 87 ? 35.064 17.377 62.568 1.00 26.98 84 GLY A O 1
ATOM 640 N N . VAL A 1 88 ? 33.082 16.499 63.135 1.00 21.24 85 VAL A N 1
ATOM 641 C CA . VAL A 1 88 ? 33.680 15.444 63.945 1.00 24.63 85 VAL A CA 1
ATOM 642 C C . VAL A 1 88 ? 34.221 14.373 63.008 1.00 29.16 85 VAL A C 1
ATOM 643 O O . VAL A 1 88 ? 33.452 13.704 62.310 1.00 22.91 85 VAL A O 1
ATOM 647 N N . VAL A 1 89 ? 35.539 14.218 62.978 1.00 21.32 86 VAL A N 1
ATOM 648 C CA . VAL A 1 89 ? 36.169 13.292 62.036 1.00 23.44 86 VAL A CA 1
ATOM 649 C C . VAL A 1 89 ? 37.261 12.486 62.725 1.00 25.60 86 VAL A C 1
ATOM 650 O O . VAL A 1 89 ? 37.978 13.018 63.566 1.00 25.08 86 VAL A O 1
ATOM 654 N N . VAL A 1 90 ? 37.377 11.206 62.371 1.00 25.67 87 VAL A N 1
ATOM 655 C CA . VAL A 1 90 ? 38.453 10.347 62.860 1.00 25.97 87 VAL A CA 1
ATOM 656 C C . VAL A 1 90 ? 39.086 9.630 61.658 1.00 26.27 87 VAL A C 1
ATOM 657 O O . VAL A 1 90 ? 38.365 9.139 60.781 1.00 24.48 87 VAL A O 1
ATOM 661 N N . ALA A 1 91 ? 40.416 9.576 61.617 1.00 24.33 88 ALA A N 1
ATOM 662 C CA . ALA A 1 91 ? 41.145 8.869 60.554 1.00 24.81 88 ALA A CA 1
ATOM 663 C C . ALA A 1 91 ? 40.703 7.404 60.455 1.00 24.62 88 ALA A C 1
ATOM 664 O O . ALA A 1 91 ? 40.557 6.739 61.483 1.00 28.76 88 ALA A O 1
ATOM 666 N N . PRO A 1 92 ? 40.471 6.902 59.223 1.00 28.70 89 PRO A N 1
ATOM 667 C CA . PRO A 1 92 ? 39.907 5.555 59.034 1.00 26.26 89 PRO A CA 1
ATOM 668 C C . PRO A 1 92 ? 40.620 4.459 59.826 1.00 28.75 89 PRO A C 1
ATOM 669 O O . PRO A 1 92 ? 39.933 3.660 60.468 1.00 30.57 89 PRO A O 1
ATOM 673 N N . GLU A 1 93 ? 41.951 4.429 59.806 1.00 27.54 90 GLU A N 1
ATOM 674 C CA . GLU A 1 93 ? 42.683 3.380 60.519 1.00 29.49 90 GLU A CA 1
ATOM 675 C C . GLU A 1 93 ? 42.625 3.566 62.042 1.00 31.57 90 GLU A C 1
ATOM 676 O O . GLU A 1 93 ? 43.056 2.686 62.786 1.00 31.19 90 GLU A O 1
ATOM 682 N N . TYR A 1 94 ? 42.080 4.697 62.509 1.00 31.49 91 TYR A N 1
ATOM 683 C CA . TYR A 1 94 ? 41.954 4.934 63.955 1.00 27.57 91 TYR A CA 1
ATOM 684 C C . TYR A 1 94 ? 40.511 4.858 64.465 1.00 29.18 91 TYR A C 1
ATOM 685 O O . TYR A 1 94 ? 40.249 5.142 65.640 1.00 31.95 91 TYR A O 1
ATOM 694 N N . ARG A 1 95 ? 39.576 4.479 63.597 1.00 25.21 92 ARG A N 1
ATOM 695 C CA . ARG A 1 95 ? 38.164 4.412 63.986 1.00 28.02 92 ARG A CA 1
ATOM 696 C C . ARG A 1 95 ? 37.904 3.127 64.765 1.00 29.28 92 ARG A C 1
ATOM 697 O O . ARG A 1 95 ? 38.701 2.194 64.704 1.00 26.06 92 ARG A O 1
ATOM 705 N N . GLY A 1 96 ? 36.809 3.074 65.517 1.00 24.80 93 GLY A N 1
ATOM 706 C CA . GLY A 1 96 ? 36.429 1.819 66.163 1.00 25.58 93 GLY A CA 1
ATOM 707 C C . GLY A 1 96 ? 37.335 1.425 67.310 1.00 32.35 93 GLY A C 1
ATOM 708 O O . GLY A 1 96 ? 37.347 0.265 67.722 1.00 31.68 93 GLY A O 1
ATOM 709 N N . ARG A 1 97 ? 38.098 2.386 67.831 1.00 30.84 94 ARG A N 1
ATOM 710 C CA . ARG A 1 97 ? 39.044 2.104 68.913 1.00 35.16 94 ARG A CA 1
ATOM 711 C C . ARG A 1 97 ? 38.888 3.095 70.067 1.00 32.99 94 ARG A C 1
ATOM 712 O O . ARG A 1 97 ? 39.771 3.207 70.906 1.00 31.39 94 ARG A O 1
ATOM 720 N N . GLY A 1 98 ? 37.781 3.831 70.099 1.00 36.66 95 GLY A N 1
ATOM 721 C CA . GLY A 1 98 ? 37.531 4.773 71.185 1.00 37.63 95 GLY A CA 1
ATOM 722 C C . GLY A 1 98 ? 38.108 6.174 71.010 1.00 35.25 95 GLY A C 1
ATOM 723 O O . GLY A 1 98 ? 37.990 7.025 71.901 1.00 34.89 95 GLY A O 1
ATOM 724 N N . VAL A 1 99 ? 38.734 6.422 69.864 1.00 34.33 96 VAL A N 1
ATOM 725 C CA . VAL A 1 99 ? 39.344 7.723 69.605 1.00 31.79 96 VAL A CA 1
ATOM 726 C C . VAL A 1 99 ? 38.283 8.820 69.513 1.00 30.68 96 VAL A C 1
ATOM 727 O O . VAL A 1 99 ? 38.437 9.901 70.096 1.00 32.68 96 VAL A O 1
ATOM 731 N N . GLY A 1 100 ? 37.191 8.526 68.814 1.00 28.55 97 GLY A N 1
ATOM 732 C CA . GLY A 1 100 ? 36.112 9.483 68.648 1.00 25.05 97 GLY A CA 1
ATOM 733 C C . GLY A 1 100 ? 35.517 9.872 69.990 1.00 27.47 97 GLY A C 1
ATOM 734 O O . GLY A 1 100 ? 35.191 11.040 70.214 1.00 27.88 97 GLY A O 1
ATOM 735 N N . SER A 1 101 ? 35.375 8.885 70.877 1.00 25.49 98 SER A N 1
ATOM 736 C CA . SER A 1 101 ? 34.813 9.103 72.210 1.00 30.33 98 SER A CA 1
ATOM 737 C C . SER A 1 101 ? 35.738 9.945 73.096 1.00 32.52 98 SER A C 1
ATOM 738 O O . SER A 1 101 ? 35.285 10.830 73.828 1.00 35.98 98 SER A O 1
ATOM 741 N N . LEU A 1 102 ? 37.033 9.663 73.027 1.00 29.65 99 LEU A N 1
ATOM 742 C CA . LEU A 1 102 ? 38.036 10.449 73.744 1.00 28.19 99 LEU A CA 1
ATOM 743 C C . LEU A 1 102 ? 37.986 11.902 73.272 1.00 29.23 99 LEU A C 1
ATOM 744 O O . LEU A 1 102 ? 38.065 12.837 74.071 1.00 30.42 99 LEU A O 1
ATOM 749 N N . LEU A 1 103 ? 37.844 12.088 71.964 1.00 32.28 100 LEU A N 1
ATOM 750 C CA . LEU A 1 103 ? 37.740 13.423 71.388 1.00 29.23 100 LEU A CA 1
ATOM 751 C C . LEU A 1 103 ? 36.525 14.114 71.980 1.00 27.83 100 LEU A C 1
ATOM 752 O O . LEU A 1 103 ? 36.606 15.238 72.484 1.00 26.66 100 LEU A O 1
ATOM 765 N N . ARG A 1 105 ? 34.646 13.542 74.635 1.00 26.91 102 ARG A N 1
ATOM 766 C CA . ARG A 1 105 ? 34.697 13.860 76.053 1.00 34.63 102 ARG A CA 1
ATOM 767 C C . ARG A 1 105 ? 35.535 15.108 76.280 1.00 33.74 102 ARG A C 1
ATOM 768 O O . ARG A 1 105 ? 35.249 15.889 77.189 1.00 31.84 102 ARG A O 1
ATOM 776 N N . GLY A 1 106 ? 36.553 15.306 75.445 1.00 32.17 103 GLY A N 1
ATOM 777 C CA . GLY A 1 106 ? 37.360 16.518 75.521 1.00 36.44 103 GLY A CA 1
ATOM 778 C C . GLY A 1 106 ? 36.551 17.718 75.043 1.00 35.06 103 GLY A C 1
ATOM 779 O O . GLY A 1 106 ? 36.662 18.825 75.570 1.00 35.03 103 GLY A O 1
ATOM 780 N N . VAL A 1 107 ? 35.714 17.485 74.044 1.00 29.46 104 VAL A N 1
ATOM 781 C CA . VAL A 1 107 ? 34.821 18.531 73.544 1.00 30.15 104 VAL A CA 1
ATOM 782 C C . VAL A 1 107 ? 33.802 18.979 74.604 1.00 32.23 104 VAL A C 1
ATOM 783 O O . VAL A 1 107 ? 33.641 20.177 74.840 1.00 32.07 104 VAL A O 1
ATOM 787 N N . LEU A 1 108 ? 33.133 18.019 75.244 1.00 31.83 105 LEU A N 1
ATOM 788 C CA . LEU A 1 108 ? 32.150 18.315 76.294 1.00 34.05 105 LEU A CA 1
ATOM 789 C C . LEU A 1 108 ? 32.822 19.057 77.430 1.00 33.01 105 LEU A C 1
ATOM 790 O O . LEU A 1 108 ? 32.269 20.001 77.997 1.00 34.99 105 LEU A O 1
ATOM 795 N N . GLU A 1 109 ? 34.027 18.616 77.756 1.00 29.84 106 GLU A N 1
ATOM 796 C CA . GLU A 1 109 ? 34.818 19.231 78.813 1.00 39.02 106 GLU A CA 1
ATOM 797 C C . GLU A 1 109 ? 35.149 20.693 78.477 1.00 37.58 106 GLU A C 1
ATOM 798 O O . GLU A 1 109 ? 34.986 21.590 79.323 1.00 34.08 106 GLU A O 1
ATOM 804 N N . ARG A 1 110 ? 35.605 20.930 77.244 1.00 34.64 107 ARG A N 1
ATOM 805 C CA . ARG A 1 110 ? 35.936 22.284 76.792 1.00 35.29 107 ARG A CA 1
ATOM 806 C C . ARG A 1 110 ? 34.672 23.138 76.791 1.00 34.64 107 ARG A C 1
ATOM 807 O O . ARG A 1 110 ? 34.689 24.296 77.222 1.00 33.72 107 ARG A O 1
ATOM 815 N N . SER A 1 111 ? 33.575 22.549 76.321 1.00 32.96 108 SER A N 1
ATOM 816 C CA . SER A 1 111 ? 32.294 23.242 76.264 1.00 33.51 108 SER A CA 1
ATOM 817 C C . SER A 1 111 ? 31.863 23.703 77.648 1.00 37.67 108 SER A C 1
ATOM 818 O O . SER A 1 111 ? 31.425 24.837 77.804 1.00 35.06 108 SER A O 1
ATOM 821 N N . ARG A 1 112 ? 31.986 22.819 78.640 1.00 41.10 109 ARG A N 1
ATOM 822 C CA . ARG A 1 112 ? 31.656 23.152 80.023 1.00 47.89 109 ARG A CA 1
ATOM 823 C C . ARG A 1 112 ? 32.498 24.313 80.541 1.00 45.77 109 ARG A C 1
ATOM 824 O O . ARG A 1 112 ? 31.980 25.208 81.200 1.00 47.22 109 ARG A O 1
ATOM 832 N N . ASP A 1 113 ? 33.800 24.275 80.255 1.00 43.80 110 ASP A N 1
ATOM 833 C CA . ASP A 1 113 ? 34.744 25.276 80.758 1.00 48.09 110 ASP A CA 1
ATOM 834 C C . ASP A 1 113 ? 34.434 26.674 80.235 1.00 45.73 110 ASP A C 1
ATOM 835 O O . ASP A 1 113 ? 34.785 27.673 80.858 1.00 47.11 110 ASP A O 1
ATOM 840 N N . LYS A 1 114 ? 33.784 26.732 79.079 1.00 44.58 111 LYS A N 1
ATOM 841 C CA . LYS A 1 114 ? 33.426 27.995 78.456 1.00 45.07 111 LYS A CA 1
ATOM 842 C C . LYS A 1 114 ? 32.028 28.444 78.871 1.00 45.16 111 LYS A C 1
ATOM 843 O O . LYS A 1 114 ? 31.470 29.382 78.305 1.00 47.37 111 LYS A O 1
ATOM 849 N N . GLY A 1 115 ? 31.472 27.764 79.867 1.00 45.01 112 GLY A N 1
ATOM 850 C CA . GLY A 1 115 ? 30.204 28.156 80.452 1.00 44.81 112 GLY A CA 1
ATOM 851 C C . GLY A 1 115 ? 28.978 27.868 79.604 1.00 43.44 112 GLY A C 1
ATOM 852 O O . GLY A 1 115 ? 27.904 28.396 79.875 1.00 46.00 112 GLY A O 1
ATOM 861 N N . PRO A 1 117 ? 25.912 25.854 78.912 1.00 33.63 114 PRO A N 1
ATOM 862 C CA . PRO A 1 117 ? 25.103 24.888 79.675 1.00 31.30 114 PRO A CA 1
ATOM 863 C C . PRO A 1 117 ? 24.425 23.808 78.836 1.00 30.10 114 PRO A C 1
ATOM 864 O O . PRO A 1 117 ? 23.905 22.863 79.423 1.00 26.55 114 PRO A O 1
ATOM 868 N N . ILE A 1 118 ? 24.396 23.967 77.514 1.00 25.88 115 ILE A N 1
ATOM 869 C CA . ILE A 1 118 ? 23.845 22.954 76.621 1.00 26.69 115 ILE A CA 1
ATOM 870 C C . ILE A 1 118 ? 24.690 22.813 75.361 1.00 25.93 115 ILE A C 1
ATOM 871 O O . ILE A 1 118 ? 25.481 23.704 75.015 1.00 27.32 115 ILE A O 1
ATOM 876 N N . SER A 1 119 ? 24.510 21.688 74.674 1.00 21.72 116 SER A N 1
ATOM 877 C CA . SER A 1 119 ? 25.239 21.405 73.442 1.00 21.19 116 SER A CA 1
ATOM 878 C C . SER A 1 119 ? 24.316 20.709 72.453 1.00 23.38 116 SER A C 1
ATOM 879 O O . SER A 1 119 ? 23.466 19.911 72.855 1.00 24.61 116 SER A O 1
ATOM 882 N N . ALA A 1 120 ? 24.478 21.011 71.165 1.00 23.11 117 ALA A N 1
ATOM 883 C CA . ALA A 1 120 ? 23.648 20.399 70.127 1.00 21.67 117 ALA A CA 1
ATOM 884 C C . ALA A 1 120 ? 24.508 19.995 68.933 1.00 20.09 117 ALA A C 1
ATOM 885 O O . ALA A 1 120 ? 25.596 20.546 68.735 1.00 21.81 117 ALA A O 1
ATOM 887 N N . LEU A 1 121 ? 24.013 19.062 68.125 1.00 17.85 118 LEU A N 1
ATOM 888 C CA . LEU A 1 121 ? 24.716 18.676 66.893 1.00 22.69 118 LEU A CA 1
ATOM 889 C C . LEU A 1 121 ? 23.818 17.833 65.989 1.00 24.14 118 LEU A C 1
ATOM 890 O O . LEU A 1 121 ? 22.820 17.283 66.458 1.00 19.31 118 LEU A O 1
ATOM 895 N N . TYR A 1 122 ? 24.192 17.707 64.713 1.00 21.21 119 TYR A N 1
ATOM 896 C CA . TYR A 1 122 ? 23.490 16.842 63.766 1.00 19.80 119 TYR A CA 1
ATOM 897 C C . TYR A 1 122 ? 24.358 15.611 63.565 1.00 22.75 119 TYR A C 1
ATOM 898 O O . TYR A 1 122 ? 25.458 15.703 63.010 1.00 24.19 119 TYR A O 1
ATOM 907 N N . PRO A 1 123 ? 23.877 14.448 64.018 1.00 20.41 120 PRO A N 1
ATOM 908 C CA . PRO A 1 123 ? 24.776 13.290 64.038 1.00 19.50 120 PRO A CA 1
ATOM 909 C C . PRO A 1 123 ? 24.710 12.477 62.740 1.00 24.80 120 PRO A C 1
ATOM 910 O O . PRO A 1 123 ? 23.614 12.276 62.214 1.00 21.63 120 PRO A O 1
ATOM 914 N N . ALA A 1 124 ? 25.852 12.009 62.237 1.00 24.65 121 ALA A N 1
ATOM 915 C CA . ALA A 1 124 ? 25.842 11.086 61.097 1.00 22.46 121 ALA A CA 1
ATOM 916 C C . ALA A 1 124 ? 25.518 9.675 61.572 1.00 22.32 121 ALA A C 1
ATOM 917 O O . ALA A 1 124 ? 24.940 8.890 60.834 1.00 24.11 121 ALA A O 1
ATOM 919 N N . THR A 1 125 ? 25.949 9.347 62.788 1.00 20.79 122 THR A N 1
ATOM 920 C CA . THR A 1 125 ? 25.600 8.084 63.420 1.00 22.65 122 THR A CA 1
ATOM 921 C C . THR A 1 125 ? 25.178 8.412 64.838 1.00 25.26 122 THR A C 1
ATOM 922 O O . THR A 1 125 ? 25.809 9.240 65.487 1.00 27.12 122 THR A O 1
ATOM 926 N N . THR A 1 126 ? 24.105 7.784 65.315 1.00 24.58 123 THR A N 1
ATOM 927 C CA . THR A 1 126 ? 23.558 8.097 66.637 1.00 21.42 123 THR A CA 1
ATOM 928 C C . THR A 1 126 ? 24.341 7.443 67.764 1.00 25.86 123 THR A C 1
ATOM 929 O O . THR A 1 126 ? 24.326 7.927 68.905 1.00 25.75 123 THR A O 1
ATOM 933 N N . VAL A 1 127 ? 25.005 6.331 67.466 1.00 26.11 124 VAL A N 1
ATOM 934 C CA . VAL A 1 127 ? 25.512 5.474 68.546 1.00 25.91 124 VAL A CA 1
ATOM 935 C C . VAL A 1 127 ? 26.506 6.192 69.459 1.00 27.13 124 VAL A C 1
ATOM 936 O O . VAL A 1 127 ? 26.312 6.239 70.686 1.00 24.33 124 VAL A O 1
ATOM 940 N N . ILE A 1 128 ? 27.559 6.758 68.875 1.00 24.80 125 ILE A N 1
ATOM 941 C CA . ILE A 1 128 ? 28.595 7.394 69.689 1.00 22.74 125 ILE A CA 1
ATOM 942 C C . ILE A 1 128 ? 28.001 8.530 70.530 1.00 24.67 125 ILE A C 1
ATOM 943 O O . ILE A 1 128 ? 28.345 8.690 71.697 1.00 24.53 125 ILE A O 1
ATOM 948 N N . TYR A 1 129 ? 27.079 9.300 69.958 1.00 22.26 126 TYR A N 1
ATOM 949 C CA . TYR A 1 129 ? 26.549 10.448 70.694 1.00 24.36 126 TYR A CA 1
ATOM 950 C C . TYR A 1 129 ? 25.568 10.044 71.806 1.00 26.35 126 TYR A C 1
ATOM 951 O O . TYR A 1 129 ? 25.561 10.653 72.884 1.00 25.04 126 TYR A O 1
ATOM 960 N N . ARG A 1 130 ? 24.748 9.023 71.551 1.00 24.16 127 ARG A N 1
ATOM 961 C CA . ARG A 1 130 ? 23.905 8.465 72.601 1.00 25.56 127 ARG A CA 1
ATOM 962 C C . ARG A 1 130 ? 24.725 7.962 73.793 1.00 25.77 127 ARG A C 1
ATOM 963 O O . ARG A 1 130 ? 24.385 8.262 74.942 1.00 24.46 127 ARG A O 1
ATOM 971 N N . HIS A 1 131 ? 25.807 7.228 73.521 1.00 22.65 128 HIS A N 1
ATOM 972 C CA . HIS A 1 131 ? 26.725 6.784 74.582 1.00 29.22 128 HIS A CA 1
ATOM 973 C C . HIS A 1 131 ? 27.262 7.985 75.358 1.00 28.84 128 HIS A C 1
ATOM 974 O O . HIS A 1 131 ? 27.532 7.878 76.546 1.00 29.37 128 HIS A O 1
ATOM 981 N N . LEU A 1 132 ? 27.412 9.123 74.678 1.00 27.90 129 LEU A N 1
ATOM 982 C CA . LEU A 1 132 ? 27.914 10.345 75.311 1.00 30.81 129 LEU A CA 1
ATOM 983 C C . LEU A 1 132 ? 26.826 11.182 75.987 1.00 31.32 129 LEU A C 1
ATOM 984 O O . LEU A 1 132 ? 27.130 12.186 76.646 1.00 29.97 129 LEU A O 1
ATOM 989 N N . GLY A 1 133 ? 25.566 10.791 75.814 1.00 25.62 130 GLY A N 1
ATOM 990 C CA . GLY A 1 133 ? 24.488 11.424 76.553 1.00 26.53 130 GLY A CA 1
ATOM 991 C C . GLY A 1 133 ? 23.552 12.301 75.735 1.00 25.60 130 GLY A C 1
ATOM 992 O O . GLY A 1 133 ? 22.594 12.855 76.283 1.00 22.35 130 GLY A O 1
ATOM 993 N N . TYR A 1 134 ? 23.822 12.442 74.438 1.00 20.71 131 TYR A N 1
ATOM 994 C CA . TYR A 1 134 ? 22.966 13.241 73.554 1.00 19.80 131 TYR A CA 1
ATOM 995 C C . TYR A 1 134 ? 21.696 12.489 73.202 1.00 22.33 131 TYR A C 1
ATOM 996 O O . TYR A 1 134 ? 21.711 11.258 73.095 1.00 20.63 131 TYR A O 1
ATOM 1005 N N . GLU A 1 135 ? 20.611 13.225 72.965 1.00 20.20 132 GLU A N 1
ATOM 1006 C CA . GLU A 1 135 ? 19.407 12.612 72.405 1.00 19.10 132 GLU A CA 1
ATOM 1007 C C . GLU A 1 135 ? 18.725 13.591 71.443 1.00 21.67 132 GLU A C 1
ATOM 1008 O O . GLU A 1 135 ? 18.924 14.803 71.559 1.00 20.55 132 GLU A O 1
ATOM 1014 N N . PHE A 1 136 ? 17.948 13.071 70.489 1.00 18.32 133 PHE A N 1
ATOM 1015 C CA . PHE A 1 136 ? 17.206 13.927 69.553 1.00 23.37 133 PHE A CA 1
ATOM 1016 C C . PHE A 1 136 ? 16.337 14.923 70.310 1.00 25.49 133 PHE A C 1
ATOM 1017 O O . PHE A 1 136 ? 15.621 14.548 71.238 1.00 25.25 133 PHE A O 1
ATOM 1025 N N . GLY A 1 137 ? 16.419 16.190 69.913 1.00 24.02 134 GLY A N 1
ATOM 1026 C CA . GLY A 1 137 ? 15.769 17.265 70.632 1.00 26.17 134 GLY A CA 1
ATOM 1027 C C . GLY A 1 137 ? 14.859 18.101 69.744 1.00 24.23 134 GLY A C 1
ATOM 1028 O O . GLY A 1 137 ? 14.008 18.838 70.242 1.00 28.28 134 GLY A O 1
ATOM 1029 N N . GLY A 1 138 ? 15.040 18.011 68.431 1.00 19.63 135 GLY A N 1
ATOM 1030 C CA . GLY A 1 138 ? 14.221 18.806 67.528 1.00 20.23 135 GLY A CA 1
ATOM 1031 C C . GLY A 1 138 ? 14.463 18.528 66.061 1.00 24.00 135 GLY A C 1
ATOM 1032 O O . GLY A 1 138 ? 15.238 17.638 65.705 1.00 16.94 135 GLY A O 1
ATOM 1033 N N . HIS A 1 139 ? 13.808 19.310 65.204 1.00 19.12 136 HIS A N 1
ATOM 1034 C CA . HIS A 1 139 ? 13.769 18.996 63.788 1.00 19.89 136 HIS A CA 1
ATOM 1035 C C . HIS A 1 139 ? 14.240 20.153 62.920 1.00 22.10 136 HIS A C 1
ATOM 1036 O O . HIS A 1 139 ? 14.293 21.302 63.373 1.00 22.27 136 HIS A O 1
ATOM 1043 N N . ARG A 1 140 ? 14.597 19.829 61.677 1.00 16.59 137 ARG A N 1
ATOM 1044 C CA . ARG A 1 140 ? 14.749 20.831 60.619 1.00 19.85 137 ARG A CA 1
ATOM 1045 C C . ARG A 1 140 ? 13.899 20.379 59.424 1.00 22.58 137 ARG A C 1
ATOM 1046 O O . ARG A 1 140 ? 14.108 19.289 58.871 1.00 18.40 137 ARG A O 1
ATOM 1054 N N . TYR A 1 141 ? 12.943 21.217 59.044 1.00 13.97 138 TYR A N 1
ATOM 1055 C CA . TYR A 1 141 ? 11.958 20.899 58.013 1.00 21.14 138 TYR A CA 1
ATOM 1056 C C . TYR A 1 141 ? 12.213 21.710 56.758 1.00 21.77 138 TYR A C 1
ATOM 1057 O O . TYR A 1 141 ? 12.398 22.927 56.833 1.00 20.19 138 TYR A O 1
ATOM 1066 N N . ARG A 1 142 ? 12.198 21.045 55.605 1.00 20.45 139 ARG A N 1
ATOM 1067 C CA . ARG A 1 142 ? 12.177 21.753 54.330 1.00 18.16 139 ARG A CA 1
ATOM 1068 C C . ARG A 1 142 ? 10.881 21.441 53.599 1.00 18.19 139 ARG A C 1
ATOM 1069 O O . ARG A 1 142 ? 10.558 20.277 53.356 1.00 19.08 139 ARG A O 1
ATOM 1077 N N . PHE A 1 143 ? 10.131 22.484 53.261 1.00 15.85 140 PHE A N 1
ATOM 1078 C CA . PHE A 1 143 ? 8.887 22.306 52.525 1.00 15.05 140 PHE A CA 1
ATOM 1079 C C . PHE A 1 143 ? 9.018 22.911 51.131 1.00 20.33 140 PHE A C 1
ATOM 1080 O O . PHE A 1 143 ? 9.798 23.837 50.925 1.00 23.17 140 PHE A O 1
ATOM 1088 N N . SER A 1 144 ? 8.263 22.384 50.175 1.00 18.80 141 SER A N 1
ATOM 1089 C CA . SER A 1 144 ? 8.378 22.831 48.789 1.00 19.45 141 SER A CA 1
ATOM 1090 C C . SER A 1 144 ? 7.060 23.399 48.307 1.00 20.18 141 SER A C 1
ATOM 1091 O O . SER A 1 144 ? 6.021 22.717 48.367 1.00 18.47 141 SER A O 1
ATOM 1094 N N . PHE A 1 145 ? 7.102 24.642 47.832 1.00 17.83 142 PHE A N 1
ATOM 1095 C CA . PHE A 1 145 ? 5.903 25.313 47.351 1.00 19.77 142 PHE A CA 1
ATOM 1096 C C . PHE A 1 145 ? 6.008 25.636 45.863 1.00 22.38 142 PHE A C 1
ATOM 1097 O O . PHE A 1 145 ? 7.106 25.639 45.287 1.00 20.95 142 PHE A O 1
ATOM 1105 N N . GLN A 1 146 ? 4.865 25.947 45.256 1.00 22.35 143 GLN A N 1
ATOM 1106 C CA . GLN A 1 146 ? 4.833 26.414 43.870 1.00 22.08 143 GLN A CA 1
ATOM 1107 C C . GLN A 1 146 ? 5.110 27.907 43.832 1.00 20.56 143 GLN A C 1
ATOM 1108 O O . GLN A 1 146 ? 4.393 28.706 44.463 1.00 20.00 143 GLN A O 1
ATOM 1114 N N . ALA A 1 147 ? 6.148 28.290 43.098 1.00 17.95 144 ALA A N 1
ATOM 1115 C CA . ALA A 1 147 ? 6.519 29.705 43.002 1.00 20.53 144 ALA A CA 1
ATOM 1116 C C . ALA A 1 147 ? 5.355 30.590 42.547 1.00 21.67 144 ALA A C 1
ATOM 1117 O O . ALA A 1 147 ? 5.167 31.691 43.063 1.00 21.88 144 ALA A O 1
ATOM 1119 N N . ALA A 1 148 ? 4.571 30.113 41.582 1.00 20.16 145 ALA A N 1
ATOM 1120 C CA . ALA A 1 148 ? 3.465 30.932 41.061 1.00 19.40 145 ALA A CA 1
ATOM 1121 C C . ALA A 1 148 ? 2.423 31.223 42.146 1.00 25.44 145 ALA A C 1
ATOM 1122 O O . ALA A 1 148 ? 1.789 32.289 42.149 1.00 26.86 145 ALA A O 1
ATOM 1124 N N . ASP A 1 149 ? 2.242 30.273 43.059 1.00 24.50 146 ASP A N 1
ATOM 1125 C CA . ASP A 1 149 ? 1.298 30.432 44.173 1.00 25.05 146 ASP A CA 1
ATOM 1126 C C . ASP A 1 149 ? 1.814 31.461 45.202 1.00 23.53 146 ASP A C 1
ATOM 1127 O O . ASP A 1 149 ? 1.043 32.263 45.728 1.00 26.84 146 ASP A O 1
ATOM 1132 N N . LEU A 1 150 ? 3.114 31.461 45.480 1.00 20.08 147 LEU A N 1
ATOM 1133 C CA . LEU A 1 150 ? 3.676 32.501 46.352 1.00 17.54 147 LEU A CA 1
ATOM 1134 C C . LEU A 1 150 ? 3.550 33.885 45.720 1.00 20.69 147 LEU A C 1
ATOM 1135 O O . LEU A 1 150 ? 3.205 34.871 46.385 1.00 22.76 147 LEU A O 1
ATOM 1140 N N . ARG A 1 151 ? 3.818 33.951 44.424 1.00 20.92 148 ARG A N 1
ATOM 1141 C CA . ARG A 1 151 ? 3.716 35.210 43.700 1.00 20.68 148 ARG A CA 1
ATOM 1142 C C . ARG A 1 151 ? 2.315 35.814 43.863 1.00 25.81 148 ARG A C 1
ATOM 1143 O O . ARG A 1 151 ? 2.180 37.025 44.020 1.00 21.81 148 ARG A O 1
ATOM 1151 N N . SER A 1 152 ? 1.283 34.963 43.865 1.00 24.45 149 SER A N 1
ATOM 1152 C CA . SER A 1 152 ? -0.108 35.418 43.981 1.00 26.38 149 SER A CA 1
ATOM 1153 C C . SER A 1 152 ? -0.515 35.934 45.366 1.00 26.71 149 SER A C 1
ATOM 1154 O O . SER A 1 152 ? -1.654 36.361 45.548 1.00 27.63 149 SER A O 1
ATOM 1157 N N . LEU A 1 153 ? 0.372 35.851 46.353 1.00 25.95 150 LEU A N 1
ATOM 1158 C CA . LEU A 1 153 ? -0.003 36.286 47.702 1.00 24.16 150 LEU A CA 1
ATOM 1159 C C . LEU A 1 153 ? -0.213 37.797 47.762 1.00 24.61 150 LEU A C 1
ATOM 1160 O O . LEU A 1 153 ? -0.919 38.302 48.645 1.00 23.51 150 LEU A O 1
ATOM 1165 N N . GLY A 1 154 ? 0.384 38.510 46.809 1.00 24.41 151 GLY A N 1
ATOM 1166 C CA . GLY A 1 154 ? 0.209 39.958 46.719 1.00 28.53 151 GLY A CA 1
ATOM 1167 C C . GLY A 1 154 ? 1.159 40.725 47.620 1.00 24.63 151 GLY A C 1
ATOM 1168 O O . GLY A 1 154 ? 2.381 40.562 47.539 1.00 28.42 151 GLY A O 1
ATOM 1169 N N . GLY A 1 155 ? 0.608 41.570 48.479 1.00 25.47 152 GLY A N 1
ATOM 1170 C CA . GLY A 1 155 ? 1.432 42.384 49.356 1.00 28.46 152 GLY A CA 1
ATOM 1171 C C . GLY A 1 155 ? 2.262 43.457 48.658 1.00 29.35 152 GLY A C 1
ATOM 1172 O O . GLY A 1 155 ? 3.176 44.042 49.276 1.00 28.37 152 GLY A O 1
ATOM 1173 N N . ARG A 1 156 ? 1.965 43.747 47.390 1.00 21.52 153 ARG A N 1
ATOM 1174 C CA . ARG A 1 156 ? 2.802 44.726 46.675 1.00 23.64 153 ARG A CA 1
ATOM 1175 C C . ARG A 1 156 ? 2.699 46.154 47.194 1.00 24.01 153 ARG A C 1
ATOM 1176 O O . ARG A 1 156 ? 3.581 46.967 46.916 1.00 22.66 153 ARG A O 1
ATOM 1184 N N . GLU A 1 157 ? 1.652 46.458 47.960 1.00 23.53 154 GLU A N 1
ATOM 1185 C CA . GLU A 1 157 ? 1.530 47.774 48.574 1.00 29.80 154 GLU A CA 1
ATOM 1186 C C . GLU A 1 157 ? 2.563 48.012 49.684 1.00 31.76 154 GLU A C 1
ATOM 1187 O O . GLU A 1 157 ? 2.754 49.149 50.124 1.00 37.74 154 GLU A O 1
ATOM 1193 N N . VAL A 1 158 ? 3.226 46.946 50.131 1.00 26.75 155 VAL A N 1
ATOM 1194 C CA . VAL A 1 158 ? 4.187 47.037 51.233 1.00 25.68 155 VAL A CA 1
ATOM 1195 C C . VAL A 1 158 ? 5.583 47.414 50.726 1.00 24.83 155 VAL A C 1
ATOM 1196 O O . VAL A 1 158 ? 6.105 46.765 49.820 1.00 23.97 155 VAL A O 1
ATOM 1200 N N . ALA A 1 159 ? 6.184 48.458 51.300 1.00 24.77 156 ALA A N 1
ATOM 1201 C CA . ALA A 1 159 ? 7.527 48.890 50.876 1.00 26.05 156 ALA A CA 1
ATOM 1202 C C . ALA A 1 159 ? 8.564 47.807 51.190 1.00 26.71 156 ALA A C 1
ATOM 1203 O O . ALA A 1 159 ? 8.628 47.319 52.317 1.00 26.76 156 ALA A O 1
ATOM 1205 N N . VAL A 1 160 ? 9.347 47.401 50.190 1.00 24.67 157 VAL A N 1
ATOM 1206 C CA . VAL A 1 160 ? 10.368 46.366 50.391 1.00 23.09 157 VAL A CA 1
ATOM 1207 C C . VAL A 1 160 ? 11.646 46.760 49.655 1.00 23.50 157 VAL A C 1
ATOM 1208 O O . VAL A 1 160 ? 11.615 47.027 48.456 1.00 27.01 157 VAL A O 1
ATOM 1212 N N . ARG A 1 161 ? 12.770 46.805 50.364 1.00 22.32 158 ARG A N 1
ATOM 1213 C CA . ARG A 1 161 ? 14.024 47.142 49.704 1.00 25.85 158 ARG A CA 1
ATOM 1214 C C . ARG A 1 161 ? 15.058 46.031 49.818 1.00 25.40 158 ARG A C 1
ATOM 1215 O O . ARG A 1 161 ? 15.029 45.213 50.756 1.00 23.19 158 ARG A O 1
ATOM 1223 N N . ARG A 1 162 ? 15.973 46.003 48.855 1.00 25.74 159 ARG A N 1
ATOM 1224 C CA . ARG A 1 162 ? 17.094 45.075 48.914 1.00 26.66 159 ARG A CA 1
ATOM 1225 C C . ARG A 1 162 ? 17.909 45.380 50.167 1.00 29.62 159 ARG A C 1
ATOM 1226 O O . ARG A 1 162 ? 18.137 46.556 50.499 1.00 25.36 159 ARG A O 1
ATOM 1234 N N . ALA A 1 163 ? 18.322 44.328 50.878 1.00 26.77 160 ALA A N 1
ATOM 1235 C CA . ALA A 1 163 ? 19.114 44.505 52.097 1.00 28.26 160 ALA A CA 1
ATOM 1236 C C . ALA A 1 163 ? 20.570 44.123 51.865 1.00 30.53 160 ALA A C 1
ATOM 1237 O O . ALA A 1 163 ? 20.875 43.408 50.908 1.00 29.74 160 ALA A O 1
ATOM 1239 N N . GLY A 1 164 ? 21.459 44.585 52.746 1.00 31.85 161 GLY A N 1
ATOM 1240 C CA . GLY A 1 164 ? 22.878 44.255 52.675 1.00 32.22 161 GLY A CA 1
ATOM 1241 C C . GLY A 1 164 ? 23.481 44.053 54.062 1.00 34.74 161 GLY A C 1
ATOM 1242 O O . GLY A 1 164 ? 22.749 43.994 55.058 1.00 32.55 161 GLY A O 1
ATOM 1243 N N . ALA A 1 165 ? 24.808 43.951 54.144 1.00 34.95 162 ALA A N 1
ATOM 1244 C CA . ALA A 1 165 ? 25.470 43.661 55.420 1.00 38.34 162 ALA A CA 1
ATOM 1245 C C . ALA A 1 165 ? 25.158 44.727 56.460 1.00 38.67 162 ALA A C 1
ATOM 1246 O O . ALA A 1 165 ? 25.121 44.449 57.662 1.00 37.10 162 ALA A O 1
ATOM 1248 N N . LYS A 1 166 ? 24.944 45.946 55.974 1.00 37.19 163 LYS A N 1
ATOM 1249 C CA . LYS A 1 166 ? 24.631 47.100 56.810 1.00 44.24 163 LYS A CA 1
ATOM 1250 C C . LYS A 1 166 ? 23.350 46.887 57.637 1.00 40.63 163 LYS A C 1
ATOM 1251 O O . LYS A 1 166 ? 23.145 47.535 58.668 1.00 38.86 163 LYS A O 1
ATOM 1257 N N . ASP A 1 167 ? 22.501 45.966 57.182 1.00 32.64 164 ASP A N 1
ATOM 1258 C CA . ASP A 1 167 ? 21.189 45.757 57.784 1.00 30.48 164 ASP A CA 1
ATOM 1259 C C . ASP A 1 167 ? 21.191 44.659 58.846 1.00 31.37 164 ASP A C 1
ATOM 1260 O O . ASP A 1 167 ? 20.142 44.303 59.383 1.00 31.72 164 ASP A O 1
ATOM 1265 N N . ALA A 1 168 ? 22.372 44.134 59.159 1.00 32.66 165 ALA A N 1
ATOM 1266 C CA . ALA A 1 168 ? 22.475 42.976 60.045 1.00 35.07 165 ALA A CA 1
ATOM 1267 C C . ALA A 1 168 ? 21.843 43.223 61.417 1.00 33.06 165 ALA A C 1
ATOM 1268 O O . ALA A 1 168 ? 21.135 42.366 61.951 1.00 30.36 165 ALA A O 1
ATOM 1270 N N . ALA A 1 169 ? 22.101 44.396 61.985 1.00 33.47 166 ALA A N 1
ATOM 1271 C CA . ALA A 1 169 ? 21.586 44.717 63.316 1.00 33.68 166 ALA A CA 1
ATOM 1272 C C . ALA A 1 169 ? 20.064 44.758 63.278 1.00 35.90 166 ALA A C 1
ATOM 1273 O O . ALA A 1 169 ? 19.396 44.280 64.199 1.00 37.27 166 ALA A O 1
ATOM 1275 N N . ARG A 1 170 ? 19.515 45.327 62.207 1.00 32.87 167 ARG A N 1
ATOM 1276 C CA . ARG A 1 170 ? 18.067 45.374 62.048 1.00 30.33 167 ARG A CA 1
ATOM 1277 C C . ARG A 1 170 ? 17.448 43.968 61.971 1.00 28.47 167 ARG A C 1
ATOM 1278 O O . ARG A 1 170 ? 16.414 43.694 62.593 1.00 29.39 167 ARG A O 1
ATOM 1286 N N . PHE A 1 171 ? 18.085 43.075 61.225 1.00 27.27 168 PHE A N 1
ATOM 1287 C CA . PHE A 1 171 ? 17.610 41.697 61.131 1.00 27.12 168 PHE A CA 1
ATOM 1288 C C . PHE A 1 171 ? 17.549 41.066 62.523 1.00 27.50 168 PHE A C 1
ATOM 1289 O O . PHE A 1 171 ? 16.562 40.416 62.871 1.00 27.48 168 PHE A O 1
ATOM 1297 N N . LEU A 1 172 ? 18.604 41.261 63.315 1.00 29.35 169 LEU A N 1
ATOM 1298 C CA . LEU A 1 172 ? 18.651 40.725 64.681 1.00 32.95 169 LEU A CA 1
ATOM 1299 C C . LEU A 1 172 ? 17.497 41.265 65.528 1.00 32.07 169 LEU A C 1
ATOM 1300 O O . LEU A 1 172 ? 16.847 40.514 66.244 1.00 26.45 169 LEU A O 1
ATOM 1305 N N . GLU A 1 173 ? 17.242 42.566 65.437 1.00 28.58 170 GLU A N 1
ATOM 1306 C CA . GLU A 1 173 ? 16.107 43.151 66.143 1.00 35.34 170 GLU A CA 1
ATOM 1307 C C . GLU A 1 173 ? 14.785 42.486 65.745 1.00 32.67 170 GLU A C 1
ATOM 1308 O O . GLU A 1 173 ? 14.022 42.064 66.610 1.00 32.41 170 GLU A O 1
ATOM 1314 N N . LEU A 1 174 ? 14.525 42.385 64.442 1.00 29.05 171 LEU A N 1
ATOM 1315 C CA . LEU A 1 174 ? 13.295 41.768 63.949 1.00 26.93 171 LEU A CA 1
ATOM 1316 C C . LEU A 1 174 ? 13.147 40.321 64.411 1.00 27.51 171 LEU A C 1
ATOM 1317 O O . LEU A 1 174 ? 12.062 39.892 64.798 1.00 25.72 171 LEU A O 1
ATOM 1322 N N . VAL A 1 175 ? 14.228 39.558 64.368 1.00 26.87 172 VAL A N 1
ATOM 1323 C CA . VAL A 1 175 ? 14.104 38.148 64.708 1.00 31.41 172 VAL A CA 1
ATOM 1324 C C . VAL A 1 175 ? 13.909 37.992 66.229 1.00 30.28 172 VAL A C 1
ATOM 1325 O O . VAL A 1 175 ? 13.110 37.168 66.674 1.00 33.17 172 VAL A O 1
ATOM 1329 N N . GLY A 1 176 ? 14.594 38.821 67.017 1.00 32.89 173 GLY A N 1
ATOM 1330 C CA . GLY A 1 176 ? 14.432 38.814 68.467 1.00 33.72 173 GLY A CA 1
ATOM 1331 C C . GLY A 1 176 ? 12.995 39.052 68.899 1.00 32.38 173 GLY A C 1
ATOM 1332 O O . GLY A 1 176 ? 12.441 38.311 69.717 1.00 34.50 173 GLY A O 1
ATOM 1333 N N . THR A 1 177 ? 12.385 40.081 68.325 1.00 30.26 174 THR A N 1
ATOM 1334 C CA . THR A 1 177 ? 10.990 40.421 68.601 1.00 32.14 174 THR A CA 1
ATOM 1335 C C . THR A 1 177 ? 10.090 39.235 68.246 1.00 29.61 174 THR A C 1
ATOM 1336 O O . THR A 1 177 ? 9.221 38.848 69.023 1.00 34.23 174 THR A O 1
ATOM 1340 N N . ALA A 1 178 ? 10.320 38.637 67.083 1.00 27.15 175 ALA A N 1
ATOM 1341 C CA . ALA A 1 178 ? 9.512 37.490 66.655 1.00 29.01 175 ALA A CA 1
ATOM 1342 C C . ALA A 1 178 ? 9.614 36.289 67.601 1.00 27.90 175 ALA A C 1
ATOM 1343 O O . ALA A 1 178 ? 8.594 35.728 68.013 1.00 31.30 175 ALA A O 1
ATOM 1345 N N . HIS A 1 179 ? 10.835 35.872 67.927 1.00 25.55 176 HIS A N 1
ATOM 1346 C CA . HIS A 1 179 ? 11.005 34.657 68.731 1.00 22.92 176 HIS A CA 1
ATOM 1347 C C . HIS A 1 179 ? 10.575 34.860 70.176 1.00 24.15 176 HIS A C 1
ATOM 1348 O O . HIS A 1 179 ? 10.153 33.918 70.827 1.00 24.46 176 HIS A O 1
ATOM 1355 N N . GLU A 1 180 ? 10.682 36.084 70.682 1.00 26.44 177 GLU A N 1
ATOM 1356 C CA . GLU A 1 180 ? 10.256 36.351 72.056 1.00 33.41 177 GLU A CA 1
ATOM 1357 C C . GLU A 1 180 ? 8.733 36.331 72.146 1.00 35.39 177 GLU A C 1
ATOM 1358 O O . GLU A 1 180 ? 8.163 35.867 73.131 1.00 40.92 177 GLU A O 1
ATOM 1364 N N . ALA A 1 181 ? 8.081 36.842 71.109 1.00 33.82 178 ALA A N 1
ATOM 1365 C CA . ALA A 1 181 ? 6.625 36.830 71.030 1.00 37.34 178 ALA A CA 1
ATOM 1366 C C . ALA A 1 181 ? 6.074 35.400 70.948 1.00 36.23 178 ALA A C 1
ATOM 1367 O O . ALA A 1 181 ? 5.128 35.045 71.647 1.00 36.85 178 ALA A O 1
ATOM 1369 N N . SER A 1 182 ? 6.657 34.587 70.077 1.00 31.28 179 SER A N 1
ATOM 1370 C CA . SER A 1 182 ? 6.150 33.238 69.887 1.00 34.78 179 SER A CA 1
ATOM 1371 C C . SER A 1 182 ? 6.709 32.278 70.935 1.00 31.13 179 SER A C 1
ATOM 1372 O O . SER A 1 182 ? 6.305 31.118 70.978 1.00 32.08 179 SER A O 1
ATOM 1375 N N . ARG A 1 183 ? 7.615 32.775 71.782 1.00 25.71 180 ARG A N 1
ATOM 1376 C CA . ARG A 1 183 ? 8.373 31.931 72.718 1.00 28.64 180 ARG A CA 1
ATOM 1377 C C . ARG A 1 183 ? 9.035 30.757 72.003 1.00 29.12 180 ARG A C 1
ATOM 1378 O O . ARG A 1 183 ? 8.896 29.613 72.415 1.00 27.14 180 ARG A O 1
ATOM 1386 N N . ALA A 1 184 ? 9.756 31.045 70.922 1.00 28.20 181 ALA A N 1
ATOM 1387 C CA . ALA A 1 184 ? 10.330 29.994 70.086 1.00 25.83 181 ALA A CA 1
ATOM 1388 C C . ALA A 1 184 ? 11.393 29.141 70.800 1.00 25.23 181 ALA A C 1
ATOM 1389 O O . ALA A 1 184 ? 12.062 29.597 71.744 1.00 25.28 181 ALA A O 1
ATOM 1391 N N . SER A 1 185 ? 11.535 27.903 70.330 1.00 19.88 182 SER A N 1
ATOM 1392 C CA . SER A 1 185 ? 12.560 26.992 70.802 1.00 21.65 182 SER A CA 1
ATOM 1393 C C . SER A 1 185 ? 13.307 26.385 69.633 1.00 22.37 182 SER A C 1
ATOM 1394 O O . SER A 1 185 ? 12.700 26.079 68.604 1.00 19.54 182 SER A O 1
ATOM 1397 N N . GLY A 1 186 ? 14.614 26.190 69.797 1.00 24.73 183 GLY A N 1
ATOM 1398 C CA . GLY A 1 186 ? 15.396 25.430 68.838 1.00 24.87 183 GLY A CA 1
ATOM 1399 C C . GLY A 1 186 ? 16.298 26.286 67.961 1.00 25.70 183 GLY A C 1
ATOM 1400 O O . GLY A 1 186 ? 17.413 25.874 67.613 1.00 22.45 183 GLY A O 1
ATOM 1401 N N . LEU A 1 187 ? 15.820 27.473 67.593 1.00 24.07 184 LEU A N 1
ATOM 1402 C CA . LEU A 1 187 ? 16.538 28.312 66.621 1.00 24.41 184 LEU A CA 1
ATOM 1403 C C . LEU A 1 187 ? 17.928 28.751 67.084 1.00 20.90 184 LEU A C 1
ATOM 1404 O O . LEU A 1 187 ? 18.141 29.034 68.262 1.00 22.66 184 LEU A O 1
ATOM 1409 N N . LEU A 1 188 ? 18.875 28.781 66.145 1.00 21.50 185 LEU A N 1
ATOM 1410 C CA . LEU A 1 188 ? 20.232 29.227 66.428 1.00 22.89 185 LEU A CA 1
ATOM 1411 C C . LEU A 1 188 ? 20.288 30.746 66.474 1.00 26.67 185 LEU A C 1
ATOM 1412 O O . LEU A 1 188 ? 19.573 31.432 65.732 1.00 24.02 185 LEU A O 1
ATOM 1417 N N . VAL A 1 189 ? 21.154 31.265 67.334 1.00 28.67 186 VAL A N 1
ATOM 1418 C CA . VAL A 1 189 ? 21.507 32.674 67.293 1.00 31.15 186 VAL A CA 1
ATOM 1419 C C . VAL A 1 189 ? 22.912 32.751 66.723 1.00 33.68 186 VAL A C 1
ATOM 1420 O O . VAL A 1 189 ? 23.844 32.145 67.270 1.00 30.39 186 VAL A O 1
ATOM 1424 N N . TRP A 1 190 ? 23.066 33.470 65.617 1.00 37.75 187 TRP A N 1
ATOM 1425 C CA . TRP A 1 190 ? 24.389 33.689 65.045 1.00 41.51 187 TRP A CA 1
ATOM 1426 C C . TRP A 1 190 ? 24.925 35.056 65.474 1.00 42.01 187 TRP A C 1
ATOM 1427 O O . TRP A 1 190 ? 24.151 36.002 65.681 1.00 42.28 187 TRP A O 1
ATOM 1438 N N . PRO A 1 191 ? 26.255 35.165 65.619 1.00 46.35 188 PRO A N 1
ATOM 1439 C CA . PRO A 1 191 ? 26.910 36.469 65.824 1.00 49.66 188 PRO A CA 1
ATOM 1440 C C . PRO A 1 191 ? 26.514 37.483 64.739 1.00 54.65 188 PRO A C 1
ATOM 1441 O O . PRO A 1 191 ? 26.257 37.070 63.608 1.00 53.13 188 PRO A O 1
ATOM 1445 N N . GLU A 1 192 ? 26.460 38.775 65.063 1.00 58.52 189 GLU A N 1
ATOM 1446 C CA . GLU A 1 192 ? 26.102 39.783 64.058 1.00 60.27 189 GLU A CA 1
ATOM 1447 C C . GLU A 1 192 ? 27.111 39.789 62.904 1.00 58.65 189 GLU A C 1
ATOM 1448 O O . GLU A 1 192 ? 26.750 40.058 61.747 1.00 50.85 189 GLU A O 1
ATOM 1454 N N . SER A 1 193 ? 28.365 39.477 63.232 1.00 59.89 190 SER A N 1
ATOM 1455 C CA . SER A 1 193 ? 29.438 39.368 62.245 1.00 59.43 190 SER A CA 1
ATOM 1456 C C . SER A 1 193 ? 29.144 38.257 61.235 1.00 56.17 190 SER A C 1
ATOM 1457 O O . SER A 1 193 ? 29.415 38.393 60.039 1.00 56.00 190 SER A O 1
ATOM 1460 N N . LYS A 1 194 ? 28.600 37.151 61.727 1.00 54.13 191 LYS A N 1
ATOM 1461 C CA . LYS A 1 194 ? 28.284 36.006 60.879 1.00 52.44 191 LYS A CA 1
ATOM 1462 C C . LYS A 1 194 ? 27.092 36.324 59.969 1.00 46.20 191 LYS A C 1
ATOM 1463 O O . LYS A 1 194 ? 27.039 35.882 58.823 1.00 43.06 191 LYS A O 1
ATOM 1469 N N . ILE A 1 195 ? 26.148 37.104 60.492 1.00 41.61 192 ILE A N 1
ATOM 1470 C CA . ILE A 1 195 ? 25.007 37.578 59.723 1.00 42.51 192 ILE A CA 1
ATOM 1471 C C . ILE A 1 195 ? 25.453 38.586 58.661 1.00 42.42 192 ILE A C 1
ATOM 1472 O O . ILE A 1 195 ? 24.966 38.556 57.531 1.00 38.58 192 ILE A O 1
ATOM 1477 N N . ALA A 1 196 ? 26.384 39.470 59.020 1.00 38.31 193 ALA A N 1
ATOM 1478 C CA . ALA A 1 196 ? 26.872 40.472 58.071 1.00 39.99 193 ALA A CA 1
ATOM 1479 C C . ALA A 1 196 ? 27.497 39.781 56.858 1.00 43.73 193 ALA A C 1
ATOM 1480 O O . ALA A 1 196 ? 27.212 40.140 55.710 1.00 47.15 193 ALA A O 1
ATOM 1482 N N . GLU A 1 197 ? 28.331 38.780 57.128 1.00 39.41 194 GLU A N 1
ATOM 1483 C CA . GLU A 1 197 ? 28.925 37.926 56.097 1.00 43.00 194 GLU A CA 1
ATOM 1484 C C . GLU A 1 197 ? 27.853 37.275 55.201 1.00 42.41 194 GLU A C 1
ATOM 1485 O O . GLU A 1 197 ? 27.904 37.379 53.969 1.00 45.08 194 GLU A O 1
ATOM 1491 N N . TRP A 1 198 ? 26.897 36.606 55.843 1.00 34.01 195 TRP A N 1
ATOM 1492 C CA . TRP A 1 198 ? 25.735 36.005 55.195 1.00 36.18 195 TRP A CA 1
ATOM 1493 C C . TRP A 1 198 ? 25.101 36.981 54.207 1.00 36.22 195 TRP A C 1
ATOM 1494 O O . TRP A 1 198 ? 24.825 36.618 53.063 1.00 35.15 195 TRP A O 1
ATOM 1505 N N . LEU A 1 199 ? 24.904 38.225 54.641 1.00 35.52 196 LEU A N 1
ATOM 1506 C CA . LEU A 1 199 ? 24.230 39.226 53.819 1.00 36.77 196 LEU A CA 1
ATOM 1507 C C . LEU A 1 199 ? 25.149 39.824 52.759 1.00 38.85 196 LEU A C 1
ATOM 1508 O O . LEU A 1 199 ? 24.685 40.246 51.702 1.00 40.78 196 LEU A O 1
ATOM 1513 N N . GLU A 1 200 ? 26.448 39.849 53.039 1.00 39.31 197 GLU A N 1
ATOM 1514 C CA . GLU A 1 200 ? 27.431 40.368 52.089 1.00 44.26 197 GLU A CA 1
ATOM 1515 C C . GLU A 1 200 ? 27.538 39.455 50.877 1.00 39.36 197 GLU A C 1
ATOM 1516 O O . GLU A 1 200 ? 27.761 39.921 49.763 1.00 39.46 197 GLU A O 1
ATOM 1522 N N . ASP A 1 201 ? 27.399 38.153 51.118 1.00 38.46 198 ASP A N 1
ATOM 1523 C CA . ASP A 1 201 ? 27.526 37.129 50.079 1.00 37.94 198 ASP A CA 1
ATOM 1524 C C . ASP A 1 201 ? 26.602 37.409 48.884 1.00 38.20 198 ASP A C 1
ATOM 1525 O O . ASP A 1 201 ? 25.375 37.412 49.018 1.00 35.13 198 ASP A O 1
ATOM 1530 N N . GLU A 1 202 ? 27.209 37.624 47.719 1.00 41.00 199 GLU A N 1
ATOM 1531 C CA . GLU A 1 202 ? 26.487 37.987 46.500 1.00 42.09 199 GLU A CA 1
ATOM 1532 C C . GLU A 1 202 ? 25.457 36.926 46.101 1.00 38.57 199 GLU A C 1
ATOM 1533 O O . GLU A 1 202 ? 24.520 37.211 45.366 1.00 36.49 199 GLU A O 1
ATOM 1539 N N . GLU A 1 203 ? 25.630 35.705 46.597 1.00 38.03 200 GLU A N 1
ATOM 1540 C CA . GLU A 1 203 ? 24.753 34.602 46.230 1.00 35.78 200 GLU A CA 1
ATOM 1541 C C . GLU A 1 203 ? 23.469 34.590 47.058 1.00 28.36 200 GLU A C 1
ATOM 1542 O O . GLU A 1 203 ? 22.489 33.919 46.704 1.00 22.89 200 GLU A O 1
ATOM 1548 N N . ASN A 1 204 ? 23.466 35.353 48.146 1.00 26.64 201 ASN A N 1
ATOM 1549 C CA . ASN A 1 204 ? 22.267 35.501 48.966 1.00 23.81 201 ASN A CA 1
ATOM 1550 C C . ASN A 1 204 ? 21.480 36.762 48.650 1.00 22.47 201 ASN A C 1
ATOM 1551 O O . ASN A 1 204 ? 22.051 37.845 48.528 1.00 22.63 201 ASN A O 1
ATOM 1556 N N . PHE A 1 205 ? 20.169 36.604 48.526 1.00 19.11 202 PHE A N 1
ATOM 1557 C CA . PHE A 1 205 ? 19.290 37.682 48.099 1.00 26.01 202 PHE A CA 1
ATOM 1558 C C . PHE A 1 205 ? 18.467 38.062 49.322 1.00 31.16 202 PHE A C 1
ATOM 1559 O O . PHE A 1 205 ? 17.619 37.292 49.764 1.00 32.08 202 PHE A O 1
ATOM 1567 N N . ALA A 1 206 ? 18.759 39.219 49.909 1.00 18.06 203 ALA A N 1
ATOM 1568 C CA . ALA A 1 206 ? 18.108 39.603 51.157 1.00 18.55 203 ALA A CA 1
ATOM 1569 C C . ALA A 1 206 ? 17.236 40.829 50.937 1.00 19.77 203 ALA A C 1
ATOM 1570 O O . ALA A 1 206 ? 17.665 41.799 50.294 1.00 22.28 203 ALA A O 1
ATOM 1572 N N . TYR A 1 207 ? 16.017 40.777 51.471 1.00 19.06 204 TYR A N 1
ATOM 1573 C CA . TYR A 1 207 ? 15.066 41.880 51.344 1.00 18.28 204 TYR A CA 1
ATOM 1574 C C . TYR A 1 207 ? 14.468 42.271 52.694 1.00 26.26 204 TYR A C 1
ATOM 1575 O O . TYR A 1 207 ? 14.183 41.407 53.535 1.00 19.64 204 TYR A O 1
ATOM 1584 N N . LEU A 1 208 ? 14.261 43.575 52.885 1.00 24.15 205 LEU A N 1
ATOM 1585 C CA . LEU A 1 208 ? 13.855 44.106 54.183 1.00 25.36 205 LEU A CA 1
ATOM 1586 C C . LEU A 1 208 ? 12.596 44.977 54.084 1.00 29.59 205 LEU A C 1
ATOM 1587 O O . LEU A 1 208 ? 12.543 45.945 53.293 1.00 23.48 205 LEU A O 1
ATOM 1592 N N . ALA A 1 209 ? 11.584 44.631 54.881 1.00 26.21 206 ALA A N 1
ATOM 1593 C CA . ALA A 1 209 ? 10.410 45.494 55.049 1.00 28.59 206 ALA A CA 1
ATOM 1594 C C . ALA A 1 209 ? 10.487 46.133 56.435 1.00 27.44 206 ALA A C 1
ATOM 1595 O O . ALA A 1 209 ? 11.329 45.745 57.248 1.00 27.02 206 ALA A O 1
ATOM 1597 N N . GLU A 1 210 ? 9.598 47.084 56.707 1.00 32.80 207 GLU A N 1
ATOM 1598 C CA . GLU A 1 210 ? 9.488 47.687 58.034 1.00 33.23 207 GLU A CA 1
ATOM 1599 C C . GLU A 1 210 ? 9.427 46.650 59.169 1.00 32.28 207 GLU A C 1
ATOM 1600 O O . GLU A 1 210 ? 10.057 46.833 60.218 1.00 35.76 207 GLU A O 1
ATOM 1606 N N . ASP A 1 211 ? 8.701 45.553 58.955 1.00 29.64 208 ASP A N 1
ATOM 1607 C CA . ASP A 1 211 ? 8.500 44.561 60.017 1.00 26.69 208 ASP A CA 1
ATOM 1608 C C . ASP A 1 211 ? 8.751 43.130 59.560 1.00 26.15 208 ASP A C 1
ATOM 1609 O O . ASP A 1 211 ? 8.049 42.190 59.954 1.00 25.38 208 ASP A O 1
ATOM 1614 N N . GLY A 1 212 ? 9.763 42.958 58.719 1.00 24.77 209 GLY A N 1
ATOM 1615 C CA . GLY A 1 212 ? 10.146 41.629 58.303 1.00 23.20 209 GLY A CA 1
ATOM 1616 C C . GLY A 1 212 ? 11.285 41.625 57.311 1.00 22.62 209 GLY A C 1
ATOM 1617 O O . GLY A 1 212 ? 11.706 42.678 56.817 1.00 23.67 209 GLY A O 1
ATOM 1618 N N . PHE A 1 213 ? 11.784 40.432 57.020 1.00 19.95 210 PHE A N 1
ATOM 1619 C CA . PHE A 1 213 ? 12.841 40.268 56.032 1.00 19.12 210 PHE A CA 1
ATOM 1620 C C . PHE A 1 213 ? 12.801 38.860 55.454 1.00 22.33 210 PHE A C 1
ATOM 1621 O O . PHE A 1 213 ? 12.224 37.940 56.062 1.00 22.10 210 PHE A O 1
ATOM 1629 N N . VAL A 1 214 ? 13.409 38.686 54.282 1.00 19.10 211 VAL A N 1
ATOM 1630 C CA . VAL A 1 214 ? 13.603 37.339 53.732 1.00 15.75 211 VAL A CA 1
ATOM 1631 C C . VAL A 1 214 ? 15.017 37.237 53.163 1.00 19.34 211 VAL A C 1
ATOM 1632 O O . VAL A 1 214 ? 15.594 38.237 52.710 1.00 18.50 211 VAL A O 1
ATOM 1636 N N . VAL A 1 215 ? 15.597 36.047 53.253 1.00 19.32 212 VAL A N 1
ATOM 1637 C CA . VAL A 1 215 ? 16.869 35.767 52.607 1.00 16.84 212 VAL A CA 1
ATOM 1638 C C . VAL A 1 215 ? 16.698 34.486 51.786 1.00 19.40 212 VAL A C 1
ATOM 1639 O O . VAL A 1 215 ? 16.234 33.453 52.295 1.00 17.02 212 VAL A O 1
ATOM 1643 N N . TYR A 1 216 ? 17.023 34.558 50.503 1.00 20.47 213 TYR A N 1
ATOM 1644 C CA . TYR A 1 216 ? 16.904 33.376 49.666 1.00 17.27 213 TYR A CA 1
ATOM 1645 C C . TYR A 1 216 ? 18.030 33.301 48.651 1.00 21.94 213 TYR A C 1
ATOM 1646 O O . TYR A 1 216 ? 18.822 34.243 48.520 1.00 18.70 213 TYR A O 1
ATOM 1655 N N . ASN A 1 217 ? 18.109 32.172 47.954 1.00 18.63 214 ASN A N 1
ATOM 1656 C CA . ASN A 1 217 ? 19.127 31.968 46.931 1.00 22.12 214 ASN A CA 1
ATOM 1657 C C . ASN A 1 217 ? 18.680 30.888 45.960 1.00 21.22 214 ASN A C 1
ATOM 1658 O O . ASN A 1 217 ? 17.597 30.321 46.113 1.00 18.94 214 ASN A O 1
ATOM 1663 N N . TRP A 1 218 ? 19.520 30.606 44.970 1.00 18.99 215 TRP A N 1
ATOM 1664 C CA . TRP A 1 218 ? 19.238 29.557 43.997 1.00 21.99 215 TRP A CA 1
ATOM 1665 C C . TRP A 1 218 ? 19.658 28.196 44.546 1.00 22.71 215 TRP A C 1
ATOM 1666 O O . TRP A 1 218 ? 20.649 28.089 45.265 1.00 20.53 215 TRP A O 1
ATOM 1677 N N . SER A 1 219 ? 18.903 27.166 44.189 1.00 22.21 216 SER A N 1
ATOM 1678 C CA . SER A 1 219 ? 19.258 25.793 44.518 1.00 32.62 216 SER A CA 1
ATOM 1679 C C . SER A 1 219 ? 18.892 24.924 43.320 1.00 29.66 216 SER A C 1
ATOM 1680 O O . SER A 1 219 ? 17.728 24.544 43.160 1.00 26.21 216 SER A O 1
ATOM 1683 N N . ASP A 1 220 ? 19.873 24.656 42.464 1.00 33.23 217 ASP A N 1
ATOM 1684 C CA . ASP A 1 220 ? 19.668 23.850 41.255 1.00 39.75 217 ASP A CA 1
ATOM 1685 C C . ASP A 1 220 ? 18.424 24.221 40.445 1.00 37.83 217 ASP A C 1
ATOM 1686 O O . ASP A 1 220 ? 17.585 23.360 40.187 1.00 42.93 217 ASP A O 1
ATOM 1691 N N . GLY A 1 221 ? 18.276 25.487 40.066 1.00 28.13 218 GLY A N 1
ATOM 1692 C CA . GLY A 1 221 ? 17.137 25.874 39.236 1.00 25.02 218 GLY A CA 1
ATOM 1693 C C . GLY A 1 221 ? 15.877 26.270 39.998 1.00 24.44 218 GLY A C 1
ATOM 1694 O O . GLY A 1 221 ? 14.993 26.958 39.454 1.00 25.54 218 GLY A O 1
ATOM 1695 N N . ASP A 1 222 ? 15.781 25.827 41.251 1.00 19.55 219 ASP A N 1
ATOM 1696 C CA . ASP A 1 222 ? 14.702 26.268 42.138 1.00 23.16 219 ASP A CA 1
ATOM 1697 C C . ASP A 1 222 ? 15.210 27.404 43.026 1.00 19.22 219 ASP A C 1
ATOM 1698 O O . ASP A 1 222 ? 16.406 27.689 43.051 1.00 17.44 219 ASP A O 1
ATOM 1703 N N . LEU A 1 223 ? 14.307 28.033 43.773 1.00 18.67 220 LEU A N 1
ATOM 1704 C CA . LEU A 1 223 ? 14.704 29.038 44.754 1.00 20.28 220 LEU A CA 1
ATOM 1705 C C . LEU A 1 223 ? 14.604 28.421 46.151 1.00 21.71 220 LEU A C 1
ATOM 1706 O O . LEU A 1 223 ? 13.721 27.589 46.402 1.00 22.13 220 LEU A O 1
ATOM 1711 N N . GLN A 1 224 ? 15.503 28.812 47.053 1.00 18.76 221 GLN A N 1
ATOM 1712 C CA . GLN A 1 224 ? 15.491 28.261 48.407 1.00 21.88 221 GLN A CA 1
ATOM 1713 C C . GLN A 1 224 ? 15.461 29.391 49.417 1.00 18.79 221 GLN A C 1
ATOM 1714 O O . GLN A 1 224 ? 16.346 30.244 49.431 1.00 20.12 221 GLN A O 1
ATOM 1720 N N . VAL A 1 225 ? 14.451 29.393 50.270 1.00 16.85 222 VAL A N 1
ATOM 1721 C CA . VAL A 1 225 ? 14.353 30.400 51.323 1.00 17.71 222 VAL A CA 1
ATOM 1722 C C . VAL A 1 225 ? 15.116 29.902 52.565 1.00 19.73 222 VAL A C 1
ATOM 1723 O O . VAL A 1 225 ? 14.775 28.855 53.130 1.00 19.17 222 VAL A O 1
ATOM 1727 N N . ASP A 1 226 ? 16.174 30.625 52.946 1.00 21.86 223 ASP A N 1
ATOM 1728 C CA . ASP A 1 226 ? 16.937 30.311 54.152 1.00 25.16 223 ASP A CA 1
ATOM 1729 C C . ASP A 1 226 ? 16.192 30.765 55.407 1.00 24.41 223 ASP A C 1
ATOM 1730 O O . ASP A 1 226 ? 16.201 30.086 56.431 1.00 21.85 223 ASP A O 1
ATOM 1735 N N . GLU A 1 227 ? 15.568 31.932 55.329 1.00 21.55 224 GLU A N 1
ATOM 1736 C CA . GLU A 1 227 ? 14.848 32.472 56.470 1.00 23.65 224 GLU A CA 1
ATOM 1737 C C . GLU A 1 227 ? 13.868 33.564 56.045 1.00 19.98 224 GLU A C 1
ATOM 1738 O O . GLU A 1 227 ? 14.196 34.418 55.206 1.00 18.43 224 GLU A O 1
ATOM 1744 N N . LEU A 1 228 ? 12.669 33.533 56.624 1.00 19.95 225 LEU A N 1
ATOM 1745 C CA . LEU A 1 228 ? 11.690 34.591 56.402 1.00 19.57 225 LEU A CA 1
ATOM 1746 C C . LEU A 1 228 ? 11.052 34.941 57.731 1.00 23.86 225 LEU A C 1
ATOM 1747 O O . LEU A 1 228 ? 10.482 34.082 58.387 1.00 20.59 225 LEU A O 1
ATOM 1752 N N . VAL A 1 229 ? 11.140 36.214 58.111 1.00 23.90 226 VAL A N 1
ATOM 1753 C CA . VAL A 1 229 ? 10.517 36.696 59.336 1.00 25.11 226 VAL A CA 1
ATOM 1754 C C . VAL A 1 229 ? 9.525 37.779 58.965 1.00 24.79 226 VAL A C 1
ATOM 1755 O O . VAL A 1 229 ? 9.859 38.683 58.210 1.00 23.66 226 VAL A O 1
ATOM 1759 N N . ALA A 1 230 ? 8.298 37.682 59.478 1.00 20.84 227 ALA A N 1
ATOM 1760 C CA . ALA A 1 230 ? 7.275 38.693 59.190 1.00 24.51 227 ALA A CA 1
ATOM 1761 C C . ALA A 1 230 ? 6.322 38.816 60.363 1.00 27.97 227 ALA A C 1
ATOM 1762 O O . ALA A 1 230 ? 5.763 37.810 60.801 1.00 23.88 227 ALA A O 1
ATOM 1764 N N . HIS A 1 231 ? 6.124 40.047 60.843 1.00 28.86 228 HIS A N 1
ATOM 1765 C CA . HIS A 1 231 ? 5.283 40.318 62.000 1.00 33.49 228 HIS A CA 1
ATOM 1766 C C . HIS A 1 231 ? 3.808 40.510 61.652 1.00 36.57 228 HIS A C 1
ATOM 1767 O O . HIS A 1 231 ? 2.944 40.359 62.515 1.00 46.13 228 HIS A O 1
ATOM 1774 N N . SER A 1 232 ? 3.521 40.849 60.398 1.00 27.89 229 SER A N 1
ATOM 1775 C CA . SER A 1 232 ? 2.148 41.108 59.974 1.00 25.97 229 SER A CA 1
ATOM 1776 C C . SER A 1 232 ? 1.824 40.373 58.678 1.00 22.32 229 SER A C 1
ATOM 1777 O O . SER A 1 232 ? 2.728 39.924 57.962 1.00 20.36 229 SER A O 1
ATOM 1780 N N . GLU A 1 233 ? 0.531 40.256 58.383 1.00 25.17 230 GLU A N 1
ATOM 1781 C CA . GLU A 1 233 ? 0.061 39.523 57.213 1.00 25.24 230 GLU A CA 1
ATOM 1782 C C . GLU A 1 233 ? 0.511 40.166 55.915 1.00 20.90 230 GLU A C 1
ATOM 1783 O O . GLU A 1 233 ? 1.033 39.484 55.028 1.00 20.53 230 GLU A O 1
ATOM 1789 N N . ALA A 1 234 ? 0.282 41.476 55.800 1.00 23.23 231 ALA A N 1
ATOM 1790 C CA . ALA A 1 234 ? 0.686 42.215 54.604 1.00 24.11 231 ALA A CA 1
ATOM 1791 C C . ALA A 1 234 ? 2.169 41.995 54.279 1.00 21.94 231 ALA A C 1
ATOM 1792 O O . ALA A 1 234 ? 2.546 41.759 53.119 1.00 27.99 231 ALA A O 1
ATOM 1794 N N . THR A 1 235 ? 3.004 42.043 55.310 1.00 20.61 232 THR A N 1
ATOM 1795 C CA . THR A 1 235 ? 4.444 41.886 55.126 1.00 21.02 232 THR A CA 1
ATOM 1796 C C . THR A 1 235 ? 4.815 40.453 54.764 1.00 21.79 232 THR A C 1
ATOM 1797 O O . THR A 1 235 ? 5.696 40.225 53.924 1.00 20.14 232 THR A O 1
ATOM 1801 N N . ALA A 1 236 ? 4.157 39.483 55.404 1.00 21.39 233 ALA A N 1
ATOM 1802 C CA . ALA A 1 236 ? 4.383 38.071 55.068 1.00 22.27 233 ALA A CA 1
ATOM 1803 C C . ALA A 1 236 ? 4.031 37.843 53.603 1.00 18.84 233 ALA A C 1
ATOM 1804 O O . ALA A 1 236 ? 4.775 37.198 52.865 1.00 20.80 233 ALA A O 1
ATOM 1806 N N . ARG A 1 237 ? 2.890 38.384 53.189 1.00 18.93 234 ARG A N 1
ATOM 1807 C CA . ARG A 1 237 ? 2.496 38.301 51.797 1.00 22.94 234 ARG A CA 1
ATOM 1808 C C . ARG A 1 237 ? 3.560 38.939 50.885 1.00 22.60 234 ARG A C 1
ATOM 1809 O O . ARG A 1 237 ? 3.963 38.340 49.893 1.00 19.53 234 ARG A O 1
ATOM 1817 N N . ALA A 1 238 ? 4.027 40.137 51.235 1.00 19.34 235 ALA A N 1
ATOM 1818 C CA . ALA A 1 238 ? 4.957 40.888 50.373 1.00 21.85 235 ALA A CA 1
ATOM 1819 C C . ALA A 1 238 ? 6.270 40.150 50.225 1.00 22.36 235 ALA A C 1
ATOM 1820 O O . ALA A 1 238 ? 6.871 40.117 49.143 1.00 21.83 235 ALA A O 1
ATOM 1822 N N . LEU A 1 239 ? 6.737 39.590 51.331 1.00 21.03 236 LEU A N 1
ATOM 1823 C CA . LEU A 1 239 ? 8.035 38.921 51.325 1.00 20.82 236 LEU A CA 1
ATOM 1824 C C . LEU A 1 239 ? 7.955 37.605 50.568 1.00 21.76 236 LEU A C 1
ATOM 1825 O O . LEU A 1 239 ? 8.809 37.335 49.731 1.00 20.73 236 LEU A O 1
ATOM 1830 N N . TRP A 1 240 ? 6.927 36.798 50.830 1.00 20.85 237 TRP A N 1
ATOM 1831 C CA . TRP A 1 240 ? 6.759 35.549 50.071 1.00 18.81 237 TRP A CA 1
ATOM 1832 C C . TRP A 1 240 ? 6.554 35.830 48.580 1.00 18.25 237 TRP A C 1
ATOM 1833 O O . TRP A 1 240 ? 7.053 35.092 47.724 1.00 16.80 237 TRP A O 1
ATOM 1844 N N . ALA A 1 241 ? 5.798 36.884 48.269 1.00 14.99 238 ALA A N 1
ATOM 1845 C CA . ALA A 1 241 ? 5.548 37.234 46.863 1.00 18.83 238 ALA A CA 1
ATOM 1846 C C . ALA A 1 241 ? 6.820 37.699 46.168 1.00 21.37 238 ALA A C 1
ATOM 1847 O O . ALA A 1 241 ? 6.989 37.476 44.966 1.00 23.19 238 ALA A O 1
ATOM 1849 N N . THR A 1 242 ? 7.694 38.380 46.908 1.00 18.82 239 THR A N 1
ATOM 1850 C CA . THR A 1 242 ? 8.996 38.782 46.356 1.00 20.66 239 THR A CA 1
ATOM 1851 C C . THR A 1 242 ? 9.807 37.551 45.934 1.00 21.52 239 THR A C 1
ATOM 1852 O O . THR A 1 242 ? 10.385 37.515 44.847 1.00 20.43 239 THR A O 1
ATOM 1856 N N . VAL A 1 243 ? 9.836 36.527 46.777 1.00 20.30 240 VAL A N 1
ATOM 1857 C CA . VAL A 1 243 ? 10.495 35.289 46.376 1.00 18.29 240 VAL A CA 1
ATOM 1858 C C . VAL A 1 243 ? 9.778 34.672 45.173 1.00 19.41 240 VAL A C 1
ATOM 1859 O O . VAL A 1 243 ? 10.416 34.264 44.201 1.00 20.90 240 VAL A O 1
ATOM 1863 N N . GLY A 1 244 ? 8.450 34.607 45.233 1.00 19.22 241 GLY A N 1
ATOM 1864 C CA . GLY A 1 244 ? 7.693 33.944 44.181 1.00 21.12 241 GLY A CA 1
ATOM 1865 C C . GLY A 1 244 ? 7.707 34.700 42.856 1.00 19.97 241 GLY A C 1
ATOM 1866 O O . GLY A 1 244 ? 7.359 34.139 41.825 1.00 19.22 241 GLY A O 1
ATOM 1867 N N . SER A 1 245 ? 8.118 35.967 42.870 1.00 17.23 242 SER A N 1
ATOM 1868 C CA . SER A 1 245 ? 8.121 36.768 41.640 1.00 18.57 242 SER A CA 1
ATOM 1869 C C . SER A 1 245 ? 9.042 36.164 40.578 1.00 20.34 242 SER A C 1
ATOM 1870 O O . SER A 1 245 ? 8.938 36.488 39.398 1.00 22.57 242 SER A O 1
ATOM 1873 N N . GLY A 1 246 ? 9.945 35.282 40.986 1.00 20.09 243 GLY A N 1
ATOM 1874 C CA . GLY A 1 246 ? 10.814 34.615 40.026 1.00 19.70 243 GLY A CA 1
ATOM 1875 C C . GLY A 1 246 ? 10.211 33.385 39.363 1.00 20.27 243 GLY A C 1
ATOM 1876 O O . GLY A 1 246 ? 10.930 32.593 38.724 1.00 19.14 243 GLY A O 1
ATOM 1877 N N . ALA A 1 247 ? 8.894 33.231 39.503 1.00 19.33 244 ALA A N 1
ATOM 1878 C CA . ALA A 1 247 ? 8.189 32.027 39.055 1.00 19.32 244 ALA A CA 1
ATOM 1879 C C . ALA A 1 247 ? 8.347 31.764 37.571 1.00 23.18 244 ALA A C 1
ATOM 1880 O O . ALA A 1 247 ? 8.229 30.619 37.123 1.00 24.97 244 ALA A O 1
ATOM 1882 N N . SER A 1 248 ? 8.590 32.816 36.797 1.00 19.17 245 SER A N 1
ATOM 1883 C CA . SER A 1 248 ? 8.757 32.633 35.356 1.00 23.34 245 SER A CA 1
ATOM 1884 C C . SER A 1 248 ? 9.973 31.750 35.054 1.00 26.20 245 SER A C 1
ATOM 1885 O O . SER A 1 248 ? 10.043 31.122 34.005 1.00 24.97 245 SER A O 1
ATOM 1888 N N . ILE A 1 249 ? 10.922 31.700 35.985 1.00 24.06 246 ILE A N 1
ATOM 1889 C CA . ILE A 1 249 ? 12.138 30.910 35.806 1.00 21.82 246 ILE A CA 1
ATOM 1890 C C . ILE A 1 249 ? 12.173 29.717 36.768 1.00 25.13 246 ILE A C 1
ATOM 1891 O O . ILE A 1 249 ? 12.454 28.598 36.362 1.00 23.45 246 ILE A O 1
ATOM 1896 N N . ALA A 1 250 ? 11.879 29.959 38.040 1.00 25.32 247 ALA A N 1
ATOM 1897 C CA . ALA A 1 250 ? 11.938 28.902 39.048 1.00 25.11 247 ALA A CA 1
ATOM 1898 C C . ALA A 1 250 ? 10.528 28.449 39.358 1.00 25.67 247 ALA A C 1
ATOM 1899 O O . ALA A 1 250 ? 9.736 29.238 39.863 1.00 31.35 247 ALA A O 1
ATOM 1901 N N . ARG A 1 251 ? 10.213 27.195 39.056 1.00 23.57 248 ARG A N 1
ATOM 1902 C CA . ARG A 1 251 ? 8.876 26.641 39.290 1.00 28.93 248 ARG A CA 1
ATOM 1903 C C . ARG A 1 251 ? 8.587 26.451 40.785 1.00 24.75 248 ARG A C 1
ATOM 1904 O O . ARG A 1 251 ? 7.446 26.598 41.258 1.00 22.48 248 ARG A O 1
ATOM 1912 N N . THR A 1 252 ? 9.633 26.122 41.529 1.00 20.93 249 THR A N 1
ATOM 1913 C CA . THR A 1 252 ? 9.474 25.644 42.896 1.00 25.84 249 THR A CA 1
ATOM 1914 C C . THR A 1 252 ? 10.310 26.465 43.869 1.00 24.20 249 THR A C 1
ATOM 1915 O O . THR A 1 252 ? 11.442 26.839 43.556 1.00 24.82 249 THR A O 1
ATOM 1919 N N . VAL A 1 253 ? 9.739 26.761 45.034 1.00 20.16 250 VAL A N 1
ATOM 1920 C CA . VAL A 1 253 ? 10.468 27.415 46.118 1.00 17.01 250 VAL A CA 1
ATOM 1921 C C . VAL A 1 253 ? 10.526 26.428 47.283 1.00 18.91 250 VAL A C 1
ATOM 1922 O O . VAL A 1 253 ? 9.483 25.984 47.773 1.00 19.14 250 VAL A O 1
ATOM 1926 N N . HIS A 1 254 ? 11.733 26.039 47.686 1.00 15.24 251 HIS A N 1
ATOM 1927 C CA . HIS A 1 254 ? 11.900 25.249 48.903 1.00 20.22 251 HIS A CA 1
ATOM 1928 C C . HIS A 1 254 ? 12.137 26.226 50.044 1.00 25.23 251 HIS A C 1
ATOM 1929 O O . HIS A 1 254 ? 12.803 27.251 49.859 1.00 25.12 251 HIS A O 1
ATOM 1936 N N . ALA A 1 255 ? 11.598 25.923 51.220 1.00 18.01 252 ALA A N 1
ATOM 1937 C CA . ALA A 1 255 ? 11.782 26.808 52.366 1.00 18.73 252 ALA A CA 1
ATOM 1938 C C . ALA A 1 255 ? 12.045 26.017 53.628 1.00 20.67 252 ALA A C 1
ATOM 1939 O O . ALA A 1 255 ? 11.369 25.019 53.886 1.00 15.07 252 ALA A O 1
ATOM 1941 N N . TYR A 1 256 ? 13.025 26.472 54.407 1.00 19.20 253 TYR A N 1
ATOM 1942 C CA . TYR A 1 256 ? 13.236 25.958 55.748 1.00 19.99 253 TYR A CA 1
ATOM 1943 C C . TYR A 1 256 ? 12.372 26.779 56.695 1.00 21.62 253 TYR A C 1
ATOM 1944 O O . TYR A 1 256 ? 12.483 28.007 56.750 1.00 21.24 253 TYR A O 1
ATOM 1953 N N . LEU A 1 257 ? 11.468 26.097 57.390 1.00 20.67 254 LEU A N 1
ATOM 1954 C CA . LEU A 1 257 ? 10.568 26.742 58.340 1.00 28.00 254 LEU A CA 1
ATOM 1955 C C . LEU A 1 257 ? 9.847 25.699 59.187 1.00 33.65 254 LEU A C 1
ATOM 1956 O O . LEU A 1 257 ? 9.961 24.500 58.927 1.00 32.05 254 LEU A O 1
ATOM 1961 N N A SER A 1 258 ? 9.103 26.161 60.190 0.59 33.55 255 SER A N 1
ATOM 1962 N N B SER A 1 258 ? 9.118 26.146 60.203 0.41 33.58 255 SER A N 1
ATOM 1963 C CA A SER A 1 258 ? 8.343 25.256 61.053 0.59 33.63 255 SER A CA 1
ATOM 1964 C CA B SER A 1 258 ? 8.385 25.222 61.066 0.41 33.59 255 SER A CA 1
ATOM 1965 C C A SER A 1 258 ? 7.058 24.782 60.388 0.59 34.58 255 SER A C 1
ATOM 1966 C C B SER A 1 258 ? 7.082 24.780 60.405 0.41 34.23 255 SER A C 1
ATOM 1967 O O A SER A 1 258 ? 6.493 25.481 59.540 0.59 31.89 255 SER A O 1
ATOM 1968 O O B SER A 1 258 ? 6.539 25.495 59.560 0.41 32.38 255 SER A O 1
ATOM 1973 N N . PRO A 1 259 ? 6.575 23.591 60.780 1.00 36.20 256 PRO A N 1
ATOM 1974 C CA . PRO A 1 259 ? 5.289 23.142 60.233 1.00 37.34 256 PRO A CA 1
ATOM 1975 C C . PRO A 1 259 ? 4.132 24.019 60.747 1.00 36.83 256 PRO A C 1
ATOM 1976 O O . PRO A 1 259 ? 3.029 23.979 60.181 1.00 34.96 256 PRO A O 1
ATOM 1980 N N . ASN A 1 260 ? 4.396 24.823 61.779 1.00 31.83 257 ASN A N 1
ATOM 1981 C CA . ASN A 1 260 ? 3.427 25.824 62.242 1.00 35.06 257 ASN A CA 1
ATOM 1982 C C . ASN A 1 260 ? 3.559 27.224 61.623 1.00 33.61 257 ASN A C 1
ATOM 1983 O O . ASN A 1 260 ? 2.910 28.172 62.076 1.00 35.31 257 ASN A O 1
ATOM 1988 N N . ASP A 1 261 ? 4.385 27.358 60.591 1.00 28.50 258 ASP A N 1
ATOM 1989 C CA . ASP A 1 261 ? 4.599 28.666 59.959 1.00 26.75 258 ASP A CA 1
ATOM 1990 C C . ASP A 1 261 ? 3.298 29.180 59.335 1.00 27.49 258 ASP A C 1
ATOM 1991 O O . ASP A 1 261 ? 2.547 28.396 58.745 1.00 24.47 258 ASP A O 1
ATOM 1996 N N . PRO A 1 262 ? 3.025 30.498 59.456 1.00 25.76 259 PRO A N 1
ATOM 1997 C CA . PRO A 1 262 ? 1.778 31.031 58.884 1.00 24.13 259 PRO A CA 1
ATOM 1998 C C . PRO A 1 262 ? 1.651 30.852 57.365 1.00 22.00 259 PRO A C 1
ATOM 1999 O O . PRO A 1 262 ? 0.522 30.928 56.859 1.00 23.19 259 PRO A O 1
ATOM 2003 N N . VAL A 1 263 ? 2.756 30.618 56.654 1.00 18.53 260 VAL A N 1
ATOM 2004 C CA . VAL A 1 263 ? 2.685 30.482 55.201 1.00 18.58 260 VAL A CA 1
ATOM 2005 C C . VAL A 1 263 ? 1.719 29.358 54.796 1.00 21.89 260 VAL A C 1
ATOM 2006 O O . VAL A 1 263 ? 0.999 29.475 53.797 1.00 21.78 260 VAL A O 1
ATOM 2010 N N . HIS A 1 264 ? 1.666 28.287 55.590 1.00 17.46 261 HIS A N 1
ATOM 2011 C CA . HIS A 1 264 ? 0.791 27.167 55.255 1.00 16.71 261 HIS A CA 1
ATOM 2012 C C . HIS A 1 264 ? -0.677 27.605 55.291 1.00 24.05 261 HIS A C 1
ATOM 2013 O O . HIS A 1 264 ? -1.535 27.003 54.640 1.00 26.38 261 HIS A O 1
ATOM 2020 N N . LEU A 1 265 ? -0.953 28.664 56.048 1.00 26.73 262 LEU A N 1
ATOM 2021 C CA . LEU A 1 265 ? -2.315 29.186 56.197 1.00 26.17 262 LEU A CA 1
ATOM 2022 C C . LEU A 1 265 ? -2.689 30.193 55.105 1.00 24.19 262 LEU A C 1
ATOM 2023 O O . LEU A 1 265 ? -3.873 30.496 54.889 1.00 27.41 262 LEU A O 1
ATOM 2028 N N . LEU A 1 266 ? -1.676 30.706 54.422 1.00 23.33 263 LEU A N 1
ATOM 2029 C CA . LEU A 1 266 ? -1.854 31.748 53.417 1.00 24.35 263 LEU A CA 1
ATOM 2030 C C . LEU A 1 266 ? -1.896 31.221 51.979 1.00 24.41 263 LEU A C 1
ATOM 2031 O O . LEU A 1 266 ? -2.728 31.647 51.191 1.00 26.86 263 LEU A O 1
ATOM 2036 N N . VAL A 1 267 ? -0.979 30.323 51.628 1.00 23.33 264 VAL A N 1
ATOM 2037 C CA . VAL A 1 267 ? -0.875 29.860 50.243 1.00 25.16 264 VAL A CA 1
ATOM 2038 C C . VAL A 1 267 ? -2.061 28.988 49.839 1.00 25.07 264 VAL A C 1
ATOM 2039 O O . VAL A 1 267 ? -2.621 28.270 50.671 1.00 23.68 264 VAL A O 1
ATOM 2043 N N . GLU A 1 268 ? -2.430 29.045 48.561 1.00 22.73 265 GLU A N 1
ATOM 2044 C CA . GLU A 1 268 ? -3.548 28.247 48.059 1.00 28.14 265 GLU A CA 1
ATOM 2045 C C . GLU A 1 268 ? -3.209 26.760 47.962 1.00 27.83 265 GLU A C 1
ATOM 2046 O O . GLU A 1 268 ? -3.998 25.900 48.376 1.00 26.8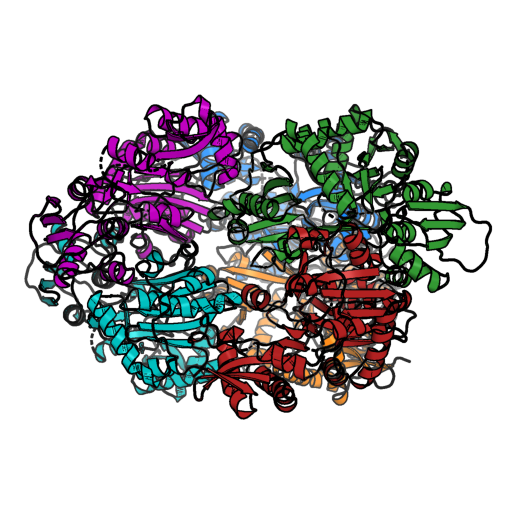6 265 GLU A O 1
ATOM 2052 N N . HIS A 1 269 ? -2.038 26.458 47.411 1.00 22.95 266 HIS A N 1
ATOM 2053 C CA . HIS A 1 269 ? -1.652 25.067 47.212 1.00 26.15 266 HIS A CA 1
ATOM 2054 C C . HIS A 1 269 ? -0.747 24.639 48.335 1.00 26.45 266 HIS A C 1
ATOM 2055 O O . HIS A 1 269 ? 0.270 25.281 48.605 1.00 24.94 266 HIS A O 1
ATOM 2062 N N . GLU A 1 270 ? -1.144 23.552 48.987 1.00 25.75 267 GLU A N 1
ATOM 2063 C CA . GLU A 1 270 ? -0.431 22.969 50.110 1.00 26.89 267 GLU A CA 1
ATOM 2064 C C . GLU A 1 270 ? 1.015 22.643 49.691 1.00 22.18 267 GLU A C 1
ATOM 2065 O O . GLU A 1 270 ? 1.266 22.323 48.530 1.00 19.18 267 GLU A O 1
ATOM 2071 N N . ALA A 1 271 ? 1.976 22.773 50.601 1.00 22.77 268 ALA A N 1
ATOM 2072 C CA . ALA A 1 271 ? 3.357 22.361 50.311 1.00 20.56 268 ALA A CA 1
ATOM 2073 C C . ALA A 1 271 ? 3.349 20.923 49.764 1.00 24.06 268 ALA A C 1
ATOM 2074 O O . ALA A 1 271 ? 2.443 20.148 50.096 1.00 20.43 268 ALA A O 1
ATOM 2076 N N . ASP A 1 272 ? 4.341 20.567 48.939 1.00 20.98 269 ASP A N 1
ATOM 2077 C CA . ASP A 1 272 ? 4.446 19.186 48.436 1.00 23.32 269 ASP A CA 1
ATOM 2078 C C . ASP A 1 272 ? 4.411 18.190 49.603 1.00 17.90 269 ASP A C 1
ATOM 2079 O O . ASP A 1 272 ? 5.006 18.441 50.666 1.00 18.43 269 ASP A O 1
ATOM 2084 N N . LYS A 1 273 ? 3.694 17.083 49.414 1.00 18.97 270 LYS A N 1
ATOM 2085 C CA . LYS A 1 273 ? 3.650 15.996 50.400 1.00 19.71 270 LYS A CA 1
ATOM 2086 C C . LYS A 1 273 ? 5.063 15.532 50.741 1.00 21.36 270 LYS A C 1
ATOM 2087 O O . LYS A 1 273 ? 5.354 15.198 51.892 1.00 18.80 270 LYS A O 1
ATOM 2093 N N . GLN A 1 274 ? 5.940 15.516 49.738 1.00 19.42 271 GLN A N 1
ATOM 2094 C CA . GLN A 1 274 ? 7.331 15.121 49.958 1.00 23.83 271 GLN A CA 1
ATOM 2095 C C . GLN A 1 274 ? 8.110 16.257 50.614 1.00 22.03 271 GLN A C 1
ATOM 2096 O O . GLN A 1 274 ? 8.288 17.334 50.039 1.00 22.19 271 GLN A O 1
ATOM 2102 N N . ALA A 1 275 ? 8.552 16.005 51.840 1.00 16.36 272 ALA A N 1
ATOM 2103 C CA . ALA A 1 275 ? 9.257 17.012 52.633 1.00 18.10 272 ALA A CA 1
ATOM 2104 C C . ALA A 1 275 ? 10.555 16.422 53.167 1.00 17.18 272 ALA A C 1
ATOM 2105 O O . ALA A 1 275 ? 10.703 15.204 53.232 1.00 20.59 272 ALA A O 1
ATOM 2107 N N . HIS A 1 276 ? 11.498 17.286 53.527 1.00 18.42 273 HIS A N 1
ATOM 2108 C CA . HIS A 1 276 ? 12.726 16.854 54.198 1.00 20.98 273 HIS A CA 1
ATOM 2109 C C . HIS A 1 276 ? 12.497 17.046 55.683 1.00 19.38 273 HIS A C 1
ATOM 2110 O O . HIS A 1 276 ? 12.079 18.119 56.114 1.00 18.55 273 HIS A O 1
ATOM 2117 N N . VAL A 1 277 ? 12.771 16.019 56.472 1.00 15.77 274 VAL A N 1
ATOM 2118 C CA . VAL A 1 277 ? 12.672 16.151 57.917 1.00 20.03 274 VAL A CA 1
ATOM 2119 C C . VAL A 1 277 ? 13.987 15.624 58.491 1.00 22.47 274 VAL A C 1
ATOM 2120 O O . VAL A 1 277 ? 14.269 14.425 58.396 1.00 23.50 274 VAL A O 1
ATOM 2124 N N . GLN A 1 278 ? 14.803 16.522 59.042 1.00 20.89 275 GLN A N 1
ATOM 2125 C CA . GLN A 1 278 ? 16.051 16.134 59.708 1.00 21.72 275 GLN A CA 1
ATOM 2126 C C . GLN A 1 278 ? 15.909 16.324 61.219 1.00 22.05 275 GLN A C 1
ATOM 2127 O O . GLN A 1 278 ? 15.058 17.097 61.673 1.00 20.13 275 GLN A O 1
ATOM 2133 N N . ARG A 1 279 ? 16.753 15.630 61.982 1.00 19.05 276 ARG A N 1
ATOM 2134 C CA . ARG A 1 279 ? 16.754 15.714 63.439 1.00 20.71 276 ARG A CA 1
ATOM 2135 C C . ARG A 1 279 ? 18.116 16.128 63.949 1.00 22.84 276 ARG A C 1
ATOM 2136 O O . ARG A 1 279 ? 19.141 15.691 63.423 1.00 20.38 276 ARG A O 1
ATOM 2144 N N . TRP A 1 280 ? 18.125 16.960 64.984 1.00 22.64 277 TRP A N 1
ATOM 2145 C CA . TRP A 1 280 ? 19.364 17.297 65.655 1.00 20.44 277 TRP A CA 1
ATOM 2146 C C . TRP A 1 280 ? 19.275 16.866 67.119 1.00 19.23 277 TRP A C 1
ATOM 2147 O O . TRP A 1 280 ? 18.176 16.758 67.682 1.00 17.26 277 TRP A O 1
ATOM 2166 N N . LEU A 1 282 ? 20.584 17.028 71.350 1.00 22.14 279 LEU A N 1
ATOM 2167 C CA . LEU A 1 282 ? 20.864 17.995 72.402 1.00 21.86 279 LEU A CA 1
ATOM 2168 C C . LEU A 1 282 ? 21.472 17.269 73.609 1.00 26.10 279 LEU A C 1
ATOM 2169 O O . LEU A 1 282 ? 21.191 16.085 73.835 1.00 22.35 279 LEU A O 1
ATOM 2174 N N . ARG A 1 283 ? 22.324 17.957 74.369 1.00 20.67 280 ARG A N 1
ATOM 2175 C CA . ARG A 1 283 ? 22.767 17.445 75.666 1.00 22.62 280 ARG A CA 1
ATOM 2176 C C . ARG A 1 283 ? 22.832 18.614 76.649 1.00 27.27 280 ARG A C 1
ATOM 2177 O O . ARG A 1 283 ? 23.213 19.731 76.267 1.00 22.52 280 ARG A O 1
ATOM 2185 N N . LEU A 1 284 ? 22.455 18.369 77.902 1.00 26.68 281 LEU A N 1
ATOM 2186 C CA . LEU A 1 284 ? 22.704 19.352 78.957 1.00 26.05 281 LEU A CA 1
ATOM 2187 C C . LEU A 1 284 ? 24.068 19.054 79.582 1.00 26.78 281 LEU A C 1
ATOM 2188 O O . LEU A 1 284 ? 24.376 17.895 79.903 1.00 31.17 281 LEU A O 1
ATOM 2193 N N . LEU A 1 285 ? 24.890 20.095 79.703 1.00 29.78 282 LEU A N 1
ATOM 2194 C CA . LEU A 1 285 ? 26.227 19.998 80.285 1.00 32.69 282 LEU A CA 1
ATOM 2195 C C . LEU A 1 285 ? 26.244 20.584 81.696 1.00 31.31 282 LEU A C 1
ATOM 2196 O O . LEU A 1 285 ? 27.095 20.237 82.501 1.00 29.13 282 LEU A O 1
ATOM 2201 N N . ASP A 1 286 ? 25.315 21.498 81.968 1.00 34.73 283 ASP A N 1
ATOM 2202 C CA . ASP A 1 286 ? 25.175 22.135 83.286 1.00 35.14 283 ASP A CA 1
ATOM 2203 C C . ASP A 1 286 ? 23.675 22.354 83.505 1.00 35.25 283 ASP A C 1
ATOM 2204 O O . ASP A 1 286 ? 23.132 23.410 83.148 1.00 33.40 283 ASP A O 1
ATOM 2209 N N . ALA A 1 287 ? 23.008 21.353 84.074 1.00 32.29 284 ALA A N 1
ATOM 2210 C CA . ALA A 1 287 ? 21.546 21.355 84.173 1.00 30.90 284 ALA A CA 1
ATOM 2211 C C . ALA A 1 287 ? 20.958 22.554 84.934 1.00 30.37 284 ALA A C 1
ATOM 2212 O O . ALA A 1 287 ? 20.015 23.167 84.436 1.00 28.97 284 ALA A O 1
ATOM 2214 N N . PRO A 1 288 ? 21.495 22.878 86.138 1.00 31.65 285 PRO A N 1
ATOM 2215 C CA . PRO A 1 288 ? 20.992 24.072 86.830 1.00 31.21 285 PRO A CA 1
ATOM 2216 C C . PRO A 1 288 ? 21.070 25.336 85.976 1.00 34.07 285 PRO A C 1
ATOM 2217 O O . PRO A 1 288 ? 20.111 26.106 85.953 1.00 36.46 285 PRO A O 1
ATOM 2221 N N . ALA A 1 289 ? 22.185 25.556 85.287 1.00 32.65 286 ALA A N 1
ATOM 2222 C CA . ALA A 1 289 ? 22.306 26.752 84.446 1.00 33.59 286 ALA A CA 1
ATOM 2223 C C . ALA A 1 289 ? 21.391 26.706 83.222 1.00 32.05 286 ALA A C 1
ATOM 2224 O O . ALA A 1 289 ? 20.871 27.738 82.782 1.00 26.83 286 ALA A O 1
ATOM 2226 N N . ALA A 1 290 ? 21.201 25.522 82.649 1.00 26.77 287 ALA A N 1
ATOM 2227 C CA . ALA A 1 290 ? 20.325 25.405 81.488 1.00 29.82 287 ALA A CA 1
ATOM 2228 C C . ALA A 1 290 ? 18.871 25.725 81.861 1.00 30.65 287 ALA A C 1
ATOM 2229 O O . ALA A 1 290 ? 18.147 26.390 81.109 1.00 30.96 287 ALA A O 1
ATOM 2231 N N . ILE A 1 291 ? 18.447 25.226 83.016 1.00 25.16 288 ILE A N 1
ATOM 2232 C CA . ILE A 1 291 ? 17.108 25.480 83.531 1.00 30.93 288 ILE A CA 1
ATOM 2233 C C . ILE A 1 291 ? 16.912 26.965 83.808 1.00 31.77 288 ILE A C 1
ATOM 2234 O O . ILE A 1 291 ? 15.938 27.566 83.358 1.00 30.51 288 ILE A O 1
ATOM 2239 N N . ALA A 1 292 ? 17.849 27.551 84.547 1.00 27.37 289 ALA A N 1
ATOM 2240 C CA . ALA A 1 292 ? 17.789 28.969 84.896 1.00 28.88 289 ALA A CA 1
ATOM 2241 C C . ALA A 1 292 ? 17.734 29.873 83.658 1.00 32.40 289 ALA A C 1
ATOM 2242 O O . ALA A 1 292 ? 17.196 30.980 83.714 1.00 30.91 289 ALA A O 1
ATOM 2244 N N . ALA A 1 293 ? 18.288 29.407 82.539 1.00 30.54 290 ALA A N 1
ATOM 2245 C CA . ALA A 1 293 ? 18.313 30.234 81.333 1.00 32.39 290 ALA A CA 1
ATOM 2246 C C . ALA A 1 293 ? 17.104 30.009 80.419 1.00 30.88 290 ALA A C 1
ATOM 2247 O O . ALA A 1 293 ? 16.810 30.841 79.561 1.00 29.89 290 ALA A O 1
ATOM 2249 N N . ARG A 1 294 ? 16.409 28.889 80.599 1.00 26.52 291 ARG A N 1
ATOM 2250 C CA . ARG A 1 294 ? 15.292 28.527 79.716 1.00 27.10 291 ARG A CA 1
ATOM 2251 C C . ARG A 1 294 ? 14.040 29.373 79.992 1.00 33.93 291 ARG A C 1
ATOM 2252 O O . ARG A 1 294 ? 13.763 29.744 81.134 1.00 33.71 291 ARG A O 1
ATOM 2260 N N . GLY A 1 295 ? 13.285 29.692 78.946 1.00 23.77 292 GLY A N 1
ATOM 2261 C CA . GLY A 1 295 ? 11.963 30.261 79.147 1.00 27.69 292 GLY A CA 1
ATOM 2262 C C . GLY A 1 295 ? 10.989 29.114 79.380 1.00 31.49 292 GLY A C 1
ATOM 2263 O O . GLY A 1 295 ? 11.151 28.019 78.821 1.00 31.06 292 GLY A O 1
ATOM 2264 N N . PHE A 1 296 ? 9.983 29.351 80.210 1.00 27.53 293 PHE A N 1
ATOM 2265 C CA . PHE A 1 296 ? 8.981 28.331 80.477 1.00 28.58 293 PHE A CA 1
ATOM 2266 C C . PHE A 1 296 ? 7.598 28.800 80.062 1.00 31.21 293 PHE A C 1
ATOM 2267 O O . PHE A 1 296 ? 7.353 29.995 79.985 1.00 29.02 293 PHE A O 1
ATOM 2275 N N . ALA A 1 297 ? 6.700 27.853 79.807 1.00 36.89 294 ALA A N 1
ATOM 2276 C CA . ALA A 1 297 ? 5.357 28.167 79.311 1.00 37.88 294 ALA A CA 1
ATOM 2277 C C . ALA A 1 297 ? 4.600 29.097 80.251 1.00 37.17 294 ALA A C 1
ATOM 2278 O O . ALA A 1 297 ? 4.605 28.895 81.467 1.00 34.33 294 ALA A O 1
ATOM 2280 N N . PRO A 1 298 ? 3.941 30.119 79.681 1.00 40.78 295 PRO A N 1
ATOM 2281 C CA . PRO A 1 298 ? 3.189 31.105 80.465 1.00 41.77 295 PRO A CA 1
ATOM 2282 C C . PRO A 1 298 ? 2.117 30.415 81.291 1.00 41.43 295 PRO A C 1
ATOM 2283 O O . PRO A 1 298 ? 1.396 29.570 80.763 1.00 43.56 295 PRO A O 1
ATOM 2287 N N . GLY A 1 299 ? 2.015 30.767 82.564 1.00 40.19 296 GLY A N 1
ATOM 2288 C CA . GLY A 1 299 ? 1.029 30.170 83.443 1.00 42.23 296 GLY A CA 1
ATOM 2289 C C . GLY A 1 299 ? 1.442 28.824 84.015 1.00 41.70 296 GLY A C 1
ATOM 2290 O O . GLY A 1 299 ? 0.802 28.320 84.935 1.00 44.10 296 GLY A O 1
ATOM 2291 N N . ALA A 1 300 ? 2.501 28.231 83.474 1.00 36.13 297 ALA A N 1
ATOM 2292 C CA . ALA A 1 300 ? 2.945 26.925 83.962 1.00 36.72 297 ALA A CA 1
ATOM 2293 C C . ALA A 1 300 ? 3.516 27.021 85.360 1.00 40.20 297 ALA A C 1
ATOM 2294 O O . ALA A 1 300 ? 4.294 27.928 85.661 1.00 42.52 297 ALA A O 1
ATOM 2296 N N . ALA A 1 301 ? 3.114 26.080 86.209 1.00 39.11 298 ALA A N 1
ATOM 2297 C CA . ALA A 1 301 ? 3.661 25.956 87.546 1.00 39.88 298 ALA A CA 1
ATOM 2298 C C . ALA A 1 301 ? 4.022 24.494 87.779 1.00 40.97 298 ALA A C 1
ATOM 2299 O O . ALA A 1 301 ? 3.326 23.595 87.303 1.00 39.89 298 ALA A O 1
ATOM 2301 N N . ALA A 1 302 ? 5.116 24.259 88.496 1.00 41.38 299 ALA A N 1
ATOM 2302 C CA . ALA A 1 302 ? 5.538 22.897 88.814 1.00 39.67 299 ALA A CA 1
ATOM 2303 C C . ALA A 1 302 ? 6.521 22.909 89.964 1.00 41.44 299 ALA A C 1
ATOM 2304 O O . ALA A 1 302 ? 7.415 23.757 90.012 1.00 44.39 299 ALA A O 1
ATOM 2306 N N . GLU A 1 303 ? 6.331 21.978 90.898 1.00 37.27 300 GLU A N 1
ATOM 2307 C CA . GLU A 1 303 ? 7.276 21.733 91.981 1.00 41.31 300 GLU A CA 1
ATOM 2308 C C . GLU A 1 303 ? 7.522 20.225 92.035 1.00 42.88 300 GLU A C 1
ATOM 2309 O O . GLU A 1 303 ? 6.734 19.485 92.629 1.00 48.65 300 GLU A O 1
ATOM 2315 N N . VAL A 1 304 ? 8.609 19.770 91.417 1.00 36.28 301 VAL A N 1
ATOM 2316 C CA . VAL A 1 304 ? 8.828 18.337 91.184 1.00 38.26 301 VAL A CA 1
ATOM 2317 C C . VAL A 1 304 ? 10.283 17.934 91.433 1.00 35.78 301 VAL A C 1
ATOM 2318 O O . VAL A 1 304 ? 11.205 18.649 91.036 1.00 36.54 301 VAL A O 1
ATOM 2322 N N . ASP A 1 305 ? 10.497 16.785 92.068 1.00 35.33 302 ASP A N 1
ATOM 2323 C CA . ASP A 1 305 ? 11.857 16.258 92.214 1.00 35.95 302 ASP A CA 1
ATOM 2324 C C . ASP A 1 305 ? 12.303 15.432 90.994 1.00 36.15 302 ASP A C 1
ATOM 2325 O O . ASP A 1 305 ? 11.483 14.802 90.315 1.00 37.77 302 ASP A O 1
ATOM 2330 N N . LEU A 1 306 ? 13.602 15.471 90.702 1.00 35.76 303 LEU A N 1
ATOM 2331 C CA . LEU A 1 306 ? 14.181 14.722 89.585 1.00 33.83 303 LEU A CA 1
ATOM 2332 C C . LEU A 1 306 ? 15.449 14.048 90.069 1.00 32.93 303 LEU A C 1
ATOM 2333 O O . LEU A 1 306 ? 16.269 14.691 90.737 1.00 32.79 303 LEU A O 1
ATOM 2338 N N . LEU A 1 307 ? 15.614 12.767 89.741 1.00 30.71 304 LEU A N 1
ATOM 2339 C CA . LEU A 1 307 ? 16.862 12.055 90.021 1.00 30.31 304 LEU A CA 1
ATOM 2340 C C . LEU A 1 307 ? 17.631 11.840 88.709 1.00 32.91 304 LEU A C 1
ATOM 2341 O O . LEU A 1 307 ? 17.236 11.052 87.843 1.00 37.68 304 LEU A O 1
ATOM 2346 N N . ILE A 1 308 ? 18.732 12.561 88.585 1.00 32.79 305 ILE A N 1
ATOM 2347 C CA . ILE A 1 308 ? 19.574 12.539 87.405 1.00 31.05 305 ILE A CA 1
ATOM 2348 C C . ILE A 1 308 ? 20.759 11.586 87.611 1.00 35.23 305 ILE A C 1
ATOM 2349 O O . ILE A 1 308 ? 21.510 11.705 88.591 1.00 37.15 305 ILE A O 1
ATOM 2354 N N . ASP A 1 309 ? 20.911 10.629 86.699 1.00 32.07 306 ASP A N 1
ATOM 2355 C CA . ASP A 1 309 ? 22.094 9.768 86.683 1.00 41.47 306 ASP A CA 1
ATOM 2356 C C . ASP A 1 309 ? 22.913 10.012 85.411 1.00 42.97 306 ASP A C 1
ATOM 2357 O O . ASP A 1 309 ? 22.591 9.476 84.352 1.00 46.44 306 ASP A O 1
ATOM 2362 N N . ASP A 1 310 ? 23.972 10.814 85.519 1.00 42.24 307 ASP A N 1
ATOM 2363 C CA . ASP A 1 310 ? 24.786 11.183 84.357 1.00 41.26 307 ASP A CA 1
ATOM 2364 C C . ASP A 1 310 ? 26.262 10.951 84.656 1.00 43.86 307 ASP A C 1
ATOM 2365 O O . ASP A 1 310 ? 26.942 11.863 85.131 1.00 43.98 307 ASP A O 1
ATOM 2370 N N . PRO A 1 311 ? 26.766 9.736 84.365 1.00 47.06 308 PRO A N 1
ATOM 2371 C CA . PRO A 1 311 ? 28.173 9.411 84.648 1.00 48.05 308 PRO A CA 1
ATOM 2372 C C . PRO A 1 311 ? 29.111 10.229 83.764 1.00 46.79 308 PRO A C 1
ATOM 2373 O O . PRO A 1 311 ? 30.296 10.335 84.073 1.00 48.23 308 PRO A O 1
ATOM 2377 N N . GLY A 1 312 ? 28.583 10.807 82.687 1.00 45.25 309 GLY A N 1
ATOM 2378 C CA . GLY A 1 312 ? 29.366 11.678 81.821 1.00 43.08 309 GLY A CA 1
ATOM 2379 C C . GLY A 1 312 ? 29.662 13.053 82.410 1.00 46.37 309 GLY A C 1
ATOM 2380 O O . GLY A 1 312 ? 30.687 13.658 82.086 1.00 49.69 309 GLY A O 1
ATOM 2381 N N . VAL A 1 313 ? 28.750 13.554 83.246 1.00 44.10 310 VAL A N 1
ATOM 2382 C CA . VAL A 1 313 ? 28.927 14.808 83.993 1.00 41.06 310 VAL A CA 1
ATOM 2383 C C . VAL A 1 313 ? 28.407 14.589 85.417 1.00 44.87 310 VAL A C 1
ATOM 2384 O O . VAL A 1 313 ? 27.272 14.959 85.740 1.00 45.59 310 VAL A O 1
ATOM 2388 N N . PRO A 1 314 ? 29.235 13.978 86.276 1.00 46.11 311 PRO A N 1
ATOM 2389 C CA . PRO A 1 314 ? 28.825 13.601 87.635 1.00 45.83 311 PRO A CA 1
ATOM 2390 C C . PRO A 1 314 ? 28.325 14.790 88.454 1.00 45.23 311 PRO A C 1
ATOM 2391 O O . PRO A 1 314 ? 27.511 14.608 89.353 1.00 42.85 311 PRO A O 1
ATOM 2395 N N . ALA A 1 315 ? 28.806 15.988 88.138 1.00 44.46 312 ALA A N 1
ATOM 2396 C CA . ALA A 1 315 ? 28.387 17.202 88.831 1.00 47.47 312 ALA A CA 1
ATOM 2397 C C . ALA A 1 315 ? 26.872 17.465 88.761 1.00 49.10 312 ALA A C 1
ATOM 2398 O O . ALA A 1 315 ? 26.307 18.082 89.669 1.00 53.09 312 ALA A O 1
ATOM 2400 N N . GLN A 1 316 ? 26.214 17.023 87.691 1.00 45.15 313 GLN A N 1
ATOM 2401 C CA . GLN A 1 316 ? 24.757 17.180 87.611 1.00 44.58 313 GLN A CA 1
ATOM 2402 C C . GLN A 1 316 ? 23.959 15.955 88.116 1.00 41.52 313 GLN A C 1
ATOM 2403 O O . GLN A 1 316 ? 22.727 15.984 88.136 1.00 38.99 313 GLN A O 1
ATOM 2409 N N . SER A 1 317 ? 24.658 14.903 88.550 1.00 37.76 314 SER A N 1
ATOM 2410 C CA . SER A 1 317 ? 23.999 13.700 89.069 1.00 34.84 314 SER A CA 1
ATOM 2411 C C . SER A 1 317 ? 23.427 13.937 90.460 1.00 36.47 314 SER A C 1
ATOM 2412 O O . SER A 1 317 ? 23.811 14.883 91.140 1.00 40.42 314 SER A O 1
ATOM 2415 N N . GLY A 1 318 ? 22.513 13.072 90.883 1.00 31.67 315 GLY A N 1
ATOM 2416 C CA . GLY A 1 318 ? 21.878 13.229 92.178 1.00 34.33 315 GLY A CA 1
ATOM 2417 C C . GLY A 1 318 ? 20.463 13.774 92.084 1.00 35.69 315 GLY A C 1
ATOM 2418 O O . GLY A 1 318 ? 19.959 14.047 90.984 1.00 36.85 315 GLY A O 1
ATOM 2419 N N . ARG A 1 319 ? 19.823 13.941 93.240 1.00 37.96 316 ARG A N 1
ATOM 2420 C CA . ARG A 1 319 ? 18.430 14.382 93.286 1.00 37.57 316 ARG A CA 1
ATOM 2421 C C . ARG A 1 319 ? 18.302 15.905 93.270 1.00 38.18 316 ARG A C 1
ATOM 2422 O O . ARG A 1 319 ? 19.031 16.613 93.970 1.00 31.98 316 ARG A O 1
ATOM 2430 N N . TRP A 1 320 ? 17.362 16.394 92.469 1.00 30.41 317 TRP A N 1
ATOM 2431 C CA . TRP A 1 320 ? 17.124 17.827 92.344 1.00 31.79 317 TRP A CA 1
ATOM 2432 C C . TRP A 1 320 ? 15.661 18.191 92.542 1.00 33.86 317 TRP A C 1
ATOM 2433 O O . TRP A 1 320 ? 14.773 17.347 92.412 1.00 33.67 317 TRP A O 1
ATOM 2444 N N . HIS A 1 321 ? 15.418 19.460 92.844 1.00 34.11 318 HIS A N 1
ATOM 2445 C CA . HIS A 1 321 ? 14.065 19.986 92.895 1.00 33.53 318 HIS A CA 1
ATOM 2446 C C . HIS A 1 321 ? 13.910 21.004 91.782 1.00 34.36 318 HIS A C 1
ATOM 2447 O O . HIS A 1 321 ? 14.673 21.976 91.694 1.00 31.19 318 HIS A O 1
ATOM 2454 N N . LEU A 1 322 ? 12.945 20.748 90.906 1.00 34.25 319 LEU A N 1
ATOM 2455 C CA . LEU A 1 322 ? 12.610 21.677 89.842 1.00 34.35 319 LEU A CA 1
ATOM 2456 C C . LEU A 1 322 ? 11.471 22.562 90.331 1.00 36.63 319 LEU A C 1
ATOM 2457 O O . LEU A 1 322 ? 10.416 22.058 90.740 1.00 31.93 319 LEU A O 1
ATOM 2462 N N . SER A 1 323 ? 11.694 23.873 90.298 1.00 31.12 320 SER A N 1
ATOM 2463 C CA . SER A 1 323 ? 10.657 24.841 90.627 1.00 37.83 320 SER A CA 1
ATOM 2464 C C . SER A 1 323 ? 10.407 25.742 89.419 1.00 39.02 320 SER A C 1
ATOM 2465 O O . SER A 1 323 ? 11.313 26.444 88.958 1.00 37.61 320 SER A O 1
ATOM 2468 N N . VAL A 1 324 ? 9.182 25.706 88.901 1.00 35.62 321 VAL A N 1
ATOM 2469 C CA . VAL A 1 324 ? 8.793 26.533 87.767 1.00 33.91 321 VAL A CA 1
ATOM 2470 C C . VAL A 1 324 ? 7.609 27.426 88.149 1.00 36.22 321 VAL A C 1
ATOM 2471 O O . VAL A 1 324 ? 6.605 26.942 88.669 1.00 35.05 321 VAL A O 1
ATOM 2475 N N . ALA A 1 325 ? 7.736 28.726 87.900 1.00 36.99 322 ALA A N 1
ATOM 2476 C CA . ALA A 1 325 ? 6.633 29.661 88.094 1.00 38.14 322 ALA A CA 1
ATOM 2477 C C . ALA A 1 325 ? 6.882 30.892 87.243 1.00 40.38 322 ALA A C 1
ATOM 2478 O O . ALA A 1 325 ? 8.032 31.300 87.066 1.00 37.58 322 ALA A O 1
ATOM 2480 N N . ASP A 1 326 ? 5.810 31.465 86.698 1.00 44.24 323 ASP A N 1
ATOM 2481 C CA . ASP A 1 326 ? 5.878 32.774 86.056 1.00 45.28 323 ASP A CA 1
ATOM 2482 C C . ASP A 1 326 ? 6.913 32.855 84.943 1.00 41.18 323 ASP A C 1
ATOM 2483 O O . ASP A 1 326 ? 7.572 33.876 84.775 1.00 38.66 323 ASP A O 1
ATOM 2488 N N . GLY A 1 327 ? 7.070 31.770 84.197 1.00 41.18 324 GLY A N 1
ATOM 2489 C CA . GLY A 1 327 ? 7.949 31.781 83.042 1.00 37.43 324 GLY A CA 1
ATOM 2490 C C . GLY A 1 327 ? 9.398 31.457 83.357 1.00 36.20 324 GLY A C 1
ATOM 2491 O O . GLY A 1 327 ? 10.224 31.371 82.452 1.00 35.33 324 GLY A O 1
ATOM 2492 N N . THR A 1 328 ? 9.713 31.267 84.637 1.00 39.04 325 THR A N 1
ATOM 2493 C CA . THR A 1 328 ? 11.083 30.953 85.035 1.00 40.69 325 THR A CA 1
ATOM 2494 C C . THR A 1 328 ? 11.176 29.665 85.865 1.00 39.28 325 THR A C 1
ATOM 2495 O O . THR A 1 328 ? 10.242 29.286 86.577 1.00 37.35 325 THR A O 1
ATOM 2499 N N . GLY A 1 329 ? 12.319 29.003 85.769 1.00 35.95 326 GLY A N 1
ATOM 2500 C CA . GLY A 1 329 ? 12.532 27.753 86.465 1.00 32.82 326 GLY A CA 1
ATOM 2501 C C . GLY A 1 329 ? 13.861 27.788 87.173 1.00 33.57 326 GLY A C 1
ATOM 2502 O O . GLY A 1 329 ? 14.773 28.521 86.772 1.00 29.74 326 GLY A O 1
ATOM 2503 N N . GLU A 1 330 ? 13.957 27.003 88.237 1.00 30.30 327 GLU A N 1
ATOM 2504 C CA . GLU A 1 330 ? 15.168 26.897 89.026 1.00 39.41 327 GLU A CA 1
ATOM 2505 C C . GLU A 1 330 ? 15.348 25.442 89.459 1.00 36.63 327 GLU A C 1
ATOM 2506 O O . GLU A 1 330 ? 14.385 24.787 89.869 1.00 38.71 327 GLU A O 1
ATOM 2512 N N . LEU A 1 331 ? 16.579 24.947 89.387 1.00 34.97 328 LEU A N 1
ATOM 2513 C CA . LEU A 1 331 ? 16.884 23.568 89.780 1.00 31.48 328 LEU A CA 1
ATOM 2514 C C . LEU A 1 331 ? 17.831 23.618 90.961 1.00 35.84 328 LEU A C 1
ATOM 2515 O O . LEU A 1 331 ? 18.926 24.161 90.837 1.00 40.21 328 LEU A O 1
ATOM 2520 N N . THR A 1 332 ? 17.407 23.083 92.107 1.00 35.19 329 THR A N 1
ATOM 2521 C CA . THR A 1 332 ? 18.213 23.117 93.333 1.00 33.35 329 THR A CA 1
ATOM 2522 C C . THR A 1 332 ? 18.416 21.696 93.864 1.00 36.46 329 THR A C 1
ATOM 2523 O O . THR A 1 332 ? 17.602 20.816 93.587 1.00 34.67 329 THR A O 1
ATOM 2527 N N . PRO A 1 333 ? 19.494 21.465 94.640 1.00 34.12 330 PRO A N 1
ATOM 2528 C CA . PRO A 1 333 ? 19.712 20.114 95.169 1.00 38.89 330 PRO A CA 1
ATOM 2529 C C . PRO A 1 333 ? 18.620 19.716 96.163 1.00 39.45 330 PRO A C 1
ATOM 2530 O O . PRO A 1 333 ? 18.160 20.564 96.940 1.00 35.98 330 PRO A O 1
ATOM 2534 N N . SER A 1 334 ? 18.200 18.453 96.109 1.00 34.37 331 SER A N 1
ATOM 2535 C CA . SER A 1 334 ? 17.191 17.927 97.025 1.00 35.11 331 SER A CA 1
ATOM 2536 C C . SER A 1 334 ? 17.742 16.765 97.846 1.00 35.67 331 SER A C 1
ATOM 2537 O O . SER A 1 334 ? 18.530 15.957 97.348 1.00 37.78 331 SER A O 1
ATOM 2540 N N . ASP A 1 335 ? 17.310 16.671 99.100 1.00 36.96 332 ASP A N 1
ATOM 2541 C CA . ASP A 1 335 ? 17.690 15.541 99.938 1.00 40.53 332 ASP A CA 1
ATOM 2542 C C . ASP A 1 335 ? 16.461 14.736 100.334 1.00 42.48 332 ASP A C 1
ATOM 2543 O O . ASP A 1 335 ? 16.501 13.964 101.284 1.00 38.78 332 ASP A O 1
ATOM 2548 N N . ARG A 1 336 ? 15.363 14.925 99.609 1.00 42.22 333 ARG A N 1
ATOM 2549 C CA . ARG A 1 336 ? 14.150 14.162 99.885 1.00 42.61 333 ARG A CA 1
ATOM 2550 C C . ARG A 1 336 ? 14.335 12.709 99.483 1.00 40.11 333 ARG A C 1
ATOM 2551 O O . ARG A 1 336 ? 15.198 12.384 98.665 1.00 37.97 333 ARG A O 1
ATOM 2559 N N . SER A 1 337 ? 13.538 11.828 100.070 1.00 41.22 334 SER A N 1
ATOM 2560 C CA . SER A 1 337 ? 13.530 10.441 99.629 1.00 45.83 334 SER A CA 1
ATOM 2561 C C . SER A 1 337 ? 12.182 10.041 99.054 1.00 48.60 334 SER A C 1
ATOM 2562 O O . SER A 1 337 ? 11.270 10.870 98.943 1.00 50.83 334 SER A O 1
ATOM 2565 N N . GLY A 1 338 ? 12.074 8.774 98.663 1.00 47.43 335 GLY A N 1
ATOM 2566 C CA . GLY A 1 338 ? 10.841 8.253 98.112 1.00 48.29 335 GLY A CA 1
ATOM 2567 C C . GLY A 1 338 ? 10.838 8.287 96.597 1.00 46.22 335 GLY A C 1
ATOM 2568 O O . GLY A 1 338 ? 11.755 8.832 95.974 1.00 45.82 335 GLY A O 1
ATOM 2569 N N . ASP A 1 339 ? 9.789 7.716 96.013 1.00 45.22 336 ASP A N 1
ATOM 2570 C CA . ASP A 1 339 ? 9.684 7.551 94.565 1.00 44.33 336 ASP A CA 1
ATOM 2571 C C . ASP A 1 339 ? 9.887 8.872 93.827 1.00 41.06 336 ASP A C 1
ATOM 2572 O O . ASP A 1 339 ? 9.368 9.912 94.225 1.00 46.24 336 ASP A O 1
ATOM 2577 N N . VAL A 1 340 ? 10.662 8.828 92.753 1.00 37.81 337 VAL A N 1
ATOM 2578 C CA . VAL A 1 340 ? 11.002 10.040 92.028 1.00 35.47 337 VAL A CA 1
ATOM 2579 C C . VAL A 1 340 ? 11.260 9.698 90.558 1.00 35.44 337 VAL A C 1
ATOM 2580 O O . VAL A 1 340 ? 11.733 8.602 90.238 1.00 34.18 337 VAL A O 1
ATOM 2584 N N . LEU A 1 341 ? 10.907 10.616 89.663 1.00 36.54 338 LEU A N 1
ATOM 2585 C CA . LEU A 1 341 ? 11.232 10.458 88.249 1.00 35.32 338 LEU A CA 1
ATOM 2586 C C . LEU A 1 341 ? 12.751 10.333 88.093 1.00 33.98 338 LEU A C 1
ATOM 2587 O O . LEU A 1 341 ? 13.504 11.199 88.544 1.00 30.76 338 LEU A O 1
ATOM 2592 N N . GLN A 1 342 ? 13.195 9.252 87.461 1.00 31.91 339 GLN A N 1
ATOM 2593 C CA . GLN A 1 342 ? 14.620 8.995 87.272 1.00 33.16 339 GLN A CA 1
ATOM 2594 C C . GLN A 1 342 ? 14.996 9.119 85.794 1.00 32.43 339 GLN A C 1
ATOM 2595 O O . GLN A 1 342 ? 14.331 8.527 84.939 1.00 32.63 339 GLN A O 1
ATOM 2601 N N . LEU A 1 343 ? 16.058 9.871 85.495 1.00 31.43 340 LEU A N 1
ATOM 2602 C CA . LEU A 1 343 ? 16.448 10.146 84.099 1.00 32.26 340 LEU A CA 1
ATOM 2603 C C . LEU A 1 343 ? 17.955 10.053 83.903 1.00 32.89 340 LEU A C 1
ATOM 2604 O O . LEU A 1 343 ? 18.724 10.493 84.766 1.00 30.91 340 LEU A O 1
ATOM 2609 N N . GLY A 1 344 ? 18.385 9.529 82.758 1.00 26.68 341 GLY A N 1
ATOM 2610 C CA . GLY A 1 344 ? 19.784 9.660 82.376 1.00 24.80 341 GLY A CA 1
ATOM 2611 C C . GLY A 1 344 ? 19.976 10.949 81.587 1.00 25.67 341 GLY A C 1
ATOM 2612 O O . GLY A 1 344 ? 19.033 11.736 81.440 1.00 27.46 341 GLY A O 1
ATOM 2613 N N . SER A 1 345 ? 21.180 11.174 81.065 1.00 27.87 342 SER A N 1
ATOM 2614 C CA . SER A 1 345 ? 21.449 12.374 80.265 1.00 24.09 342 SER A CA 1
ATOM 2615 C C . SER A 1 345 ? 20.552 12.451 79.028 1.00 23.36 342 SER A C 1
ATOM 2616 O O . SER A 1 345 ? 20.128 13.545 78.628 1.00 23.04 342 SER A O 1
ATOM 2619 N N . ARG A 1 346 ? 20.269 11.301 78.415 1.00 22.71 343 ARG A N 1
ATOM 2620 C CA . ARG A 1 346 ? 19.421 11.287 77.225 1.00 21.99 343 ARG A CA 1
ATOM 2621 C C . ARG A 1 346 ? 18.002 11.764 77.541 1.00 21.53 343 ARG A C 1
ATOM 2622 O O . ARG A 1 346 ? 17.456 12.616 76.834 1.00 21.97 343 ARG A O 1
ATOM 2630 N N . GLY A 1 347 ? 17.401 11.214 78.593 1.00 22.00 344 GLY A N 1
ATOM 2631 C CA . GLY A 1 347 ? 16.037 11.578 78.962 1.00 21.82 344 GLY A CA 1
ATOM 2632 C C . GLY A 1 347 ? 15.967 13.028 79.435 1.00 23.84 344 GLY A C 1
ATOM 2633 O O . GLY A 1 347 ? 14.995 13.742 79.167 1.00 26.83 344 GLY A O 1
ATOM 2634 N N . LEU A 1 348 ? 17.020 13.464 80.118 1.00 23.61 345 LEU A N 1
ATOM 2635 C CA . LEU A 1 348 ? 17.122 14.839 80.600 1.00 25.92 345 LEU A CA 1
ATOM 2636 C C . LEU A 1 348 ? 17.132 15.832 79.435 1.00 25.40 345 LEU A C 1
ATOM 2637 O O . LEU A 1 348 ? 16.448 16.865 79.467 1.00 24.01 345 LEU A O 1
ATOM 2642 N N . ALA A 1 349 ? 17.911 15.528 78.404 1.00 22.58 346 ALA A N 1
ATOM 2643 C CA . ALA A 1 349 ? 17.941 16.414 77.233 1.00 24.00 346 ALA A CA 1
ATOM 2644 C C . ALA A 1 349 ? 16.588 16.409 76.529 1.00 19.73 346 ALA A C 1
ATOM 2645 O O . ALA A 1 349 ? 16.063 17.462 76.179 1.00 20.56 346 ALA A O 1
ATOM 2647 N N . ALA A 1 350 ? 16.030 15.219 76.318 1.00 19.74 347 ALA A N 1
ATOM 2648 C CA . ALA A 1 350 ? 14.740 15.105 75.648 1.00 22.23 347 ALA A CA 1
ATOM 2649 C C . ALA A 1 350 ? 13.640 15.857 76.409 1.00 22.76 347 ALA A C 1
ATOM 2650 O O . ALA A 1 350 ? 12.838 16.584 75.807 1.00 26.12 347 ALA A O 1
ATOM 2652 N N . LEU A 1 351 ? 13.603 15.685 77.726 1.00 21.98 348 LEU A N 1
ATOM 2653 C CA . LEU A 1 351 ? 12.671 16.437 78.576 1.00 22.30 348 LEU A CA 1
ATOM 2654 C C . LEU A 1 351 ? 12.831 17.949 78.368 1.00 20.36 348 LEU A C 1
ATOM 2655 O O . LEU A 1 351 ? 11.857 18.663 78.112 1.00 25.74 348 LEU A O 1
ATOM 2660 N N . TYR A 1 352 ? 14.064 18.432 78.453 1.00 20.35 349 TYR A N 1
ATOM 2661 C CA . TYR A 1 352 ? 14.342 19.865 78.340 1.00 20.33 349 TYR A CA 1
ATOM 2662 C C . TYR A 1 352 ? 13.854 20.368 76.981 1.00 27.78 349 TYR A C 1
ATOM 2663 O O . TYR A 1 352 ? 13.371 21.495 76.862 1.00 21.79 349 TYR A O 1
ATOM 2672 N N . ALA A 1 353 ? 13.973 19.510 75.968 1.00 25.07 350 ALA A N 1
ATOM 2673 C CA . ALA A 1 353 ? 13.580 19.847 74.599 1.00 26.36 350 ALA A CA 1
ATOM 2674 C C . ALA A 1 353 ? 12.071 19.782 74.377 1.00 29.20 350 ALA A C 1
ATOM 2675 O O . ALA A 1 353 ? 11.600 20.072 73.282 1.00 34.95 350 ALA A O 1
ATOM 2677 N N . GLY A 1 354 ? 11.317 19.351 75.388 1.00 28.53 351 GLY A N 1
ATOM 2678 C CA . GLY A 1 354 ? 9.869 19.269 75.254 1.00 30.51 351 GLY A CA 1
ATOM 2679 C C . GLY A 1 354 ? 9.290 17.941 74.763 1.00 31.49 351 GLY A C 1
ATOM 2680 O O . GLY A 1 354 ? 8.095 17.854 74.460 1.00 33.22 351 GLY A O 1
ATOM 2681 N N . THR A 1 355 ? 10.117 16.903 74.681 1.00 25.60 352 THR A N 1
ATOM 2682 C CA . THR A 1 355 ? 9.608 15.575 74.344 1.00 26.91 352 THR A CA 1
ATOM 2683 C C . THR A 1 355 ? 8.680 15.101 75.465 1.00 31.62 352 THR A C 1
ATOM 2684 O O . THR A 1 355 ? 9.049 15.142 76.637 1.00 33.02 352 THR A O 1
ATOM 2688 N N . PRO A 1 356 ? 7.464 14.650 75.104 1.00 32.38 353 PRO A N 1
ATOM 2689 C CA . PRO A 1 356 ? 6.489 14.187 76.102 1.00 34.16 353 PRO A CA 1
ATOM 2690 C C . PRO A 1 356 ? 6.964 12.984 76.912 1.00 31.47 353 PRO A C 1
ATOM 2691 O O . PRO A 1 356 ? 7.598 12.060 76.382 1.00 31.26 353 PRO A O 1
ATOM 2695 N N . LEU A 1 357 ? 6.648 13.003 78.201 1.00 31.55 354 LEU A N 1
ATOM 2696 C CA . LEU A 1 357 ? 7.045 11.939 79.117 1.00 33.78 354 LEU A CA 1
ATOM 2697 C C . LEU A 1 357 ? 6.525 10.562 78.716 1.00 34.43 354 LEU A C 1
ATOM 2698 O O . LEU A 1 357 ? 7.152 9.546 79.038 1.00 33.03 354 LEU A O 1
ATOM 2703 N N . ALA A 1 358 ? 5.376 10.516 78.043 1.00 30.86 355 ALA A N 1
ATOM 2704 C CA . ALA A 1 358 ? 4.820 9.223 77.630 1.00 35.80 355 ALA A CA 1
ATOM 2705 C C . ALA A 1 358 ? 5.798 8.543 76.678 1.00 33.30 355 ALA A C 1
ATOM 2706 O O . ALA A 1 358 ? 6.095 7.358 76.820 1.00 34.16 355 ALA A O 1
ATOM 2708 N N . ALA A 1 359 ? 6.278 9.317 75.707 1.00 31.82 356 ALA A N 1
ATOM 2709 C CA . ALA A 1 359 ? 7.325 8.889 74.784 1.00 30.28 356 ALA A CA 1
ATOM 2710 C C . ALA A 1 359 ? 8.628 8.508 75.488 1.00 28.91 356 ALA A C 1
ATOM 2711 O O . ALA A 1 359 ? 9.190 7.441 75.221 1.00 27.30 356 ALA A O 1
ATOM 2713 N N . LEU A 1 360 ? 9.124 9.374 76.373 1.00 27.93 357 LEU A N 1
ATOM 2714 C CA . LEU A 1 360 ? 10.349 9.053 77.114 1.00 28.86 357 LEU A CA 1
ATOM 2715 C C . LEU A 1 360 ? 10.234 7.738 77.888 1.00 26.68 357 LEU A C 1
ATOM 2716 O O . LEU A 1 360 ? 11.178 6.929 77.947 1.00 26.21 357 LEU A O 1
ATOM 2721 N N . ARG A 1 361 ? 9.075 7.516 78.486 1.00 24.25 358 ARG A N 1
ATOM 2722 C CA . ARG A 1 361 ? 8.887 6.306 79.282 1.00 29.50 358 ARG A CA 1
ATOM 2723 C C . ARG A 1 361 ? 8.903 5.061 78.391 1.00 29.92 358 ARG A C 1
ATOM 2724 O O . ARG A 1 361 ? 9.561 4.057 78.708 1.00 26.68 358 ARG A O 1
ATOM 2732 N N . THR A 1 362 ? 8.179 5.137 77.277 1.00 29.08 359 THR A N 1
ATOM 2733 C CA . THR A 1 362 ? 8.114 4.015 76.328 1.00 36.43 359 THR A CA 1
ATOM 2734 C C . THR A 1 362 ? 9.489 3.741 75.699 1.00 36.34 359 THR A C 1
ATOM 2735 O O . THR A 1 362 ? 9.838 2.600 75.422 1.00 34.79 359 THR A O 1
ATOM 2739 N N . ALA A 1 363 ? 10.289 4.785 75.507 1.00 31.77 360 ALA A N 1
ATOM 2740 C CA . ALA A 1 363 ? 11.649 4.590 75.001 1.00 29.70 360 ALA A CA 1
ATOM 2741 C C . ALA A 1 363 ? 12.620 4.108 76.085 1.00 31.46 360 ALA A C 1
ATOM 2742 O O . ALA A 1 363 ? 13.786 3.829 75.796 1.00 36.63 360 ALA A O 1
ATOM 2744 N N . GLY A 1 364 ? 12.147 4.029 77.330 1.00 26.23 361 GLY A N 1
ATOM 2745 C CA . GLY A 1 364 ? 12.984 3.597 78.445 1.00 28.87 361 GLY A CA 1
ATOM 2746 C C . GLY A 1 364 ? 14.013 4.627 78.908 1.00 30.97 361 GLY A C 1
ATOM 2747 O O . GLY A 1 364 ? 14.948 4.301 79.634 1.00 31.73 361 GLY A O 1
ATOM 2748 N N . LEU A 1 365 ? 13.844 5.877 78.495 1.00 28.58 362 LEU A N 1
ATOM 2749 C CA . LEU A 1 365 ? 14.819 6.924 78.815 1.00 30.28 362 LEU A CA 1
ATOM 2750 C C . LEU A 1 365 ? 14.575 7.547 80.189 1.00 30.39 362 LEU A C 1
ATOM 2751 O O . LEU A 1 365 ? 15.431 8.249 80.759 1.00 29.83 362 LEU A O 1
ATOM 2756 N N . VAL A 1 366 ? 13.388 7.287 80.711 1.00 28.70 363 VAL A N 1
ATOM 2757 C CA . VAL A 1 366 ? 12.941 7.859 81.964 1.00 31.74 363 VAL A CA 1
ATOM 2758 C C . VAL A 1 366 ? 12.242 6.725 82.717 1.00 35.39 363 VAL A C 1
ATOM 2759 O O . VAL A 1 366 ? 11.573 5.905 82.093 1.00 32.15 363 VAL A O 1
ATOM 2763 N N . THR A 1 367 ? 12.411 6.647 84.039 1.00 26.30 364 THR A N 1
ATOM 2764 C CA . THR A 1 367 ? 11.767 5.586 84.819 1.00 31.98 364 THR A CA 1
ATOM 2765 C C . THR A 1 367 ? 11.346 6.060 86.214 1.00 37.45 364 THR A C 1
ATOM 2766 O O . THR A 1 367 ? 11.908 7.021 86.746 1.00 34.41 364 THR A O 1
ATOM 2770 N N . GLY A 1 368 ? 10.360 5.378 86.800 1.00 42.29 365 GLY A N 1
ATOM 2771 C CA . GLY A 1 368 ? 9.932 5.645 88.164 1.00 42.41 365 GLY A CA 1
ATOM 2772 C C . GLY A 1 368 ? 9.112 6.912 88.297 1.00 45.07 365 GLY A C 1
ATOM 2773 O O . GLY A 1 368 ? 8.853 7.601 87.302 1.00 43.60 365 GLY A O 1
ATOM 2774 N N . GLY A 1 369 ? 8.701 7.219 89.528 1.00 45.32 366 GLY A N 1
ATOM 2775 C CA . GLY A 1 369 ? 7.972 8.446 89.812 1.00 49.64 366 GLY A CA 1
ATOM 2776 C C . GLY A 1 369 ? 6.483 8.356 89.540 1.00 53.49 366 GLY A C 1
ATOM 2777 O O . GLY A 1 369 ? 6.053 7.539 88.730 1.00 55.63 366 GLY A O 1
ATOM 2778 N N . PRO A 1 370 ? 5.687 9.201 90.220 1.00 54.97 367 PRO A N 1
ATOM 2779 C CA . PRO A 1 370 ? 4.225 9.240 90.076 1.00 55.81 367 PRO A CA 1
ATOM 2780 C C . PRO A 1 370 ? 3.793 9.905 88.772 1.00 55.80 367 PRO A C 1
ATOM 2781 O O . PRO A 1 370 ? 4.530 10.728 88.227 1.00 53.89 367 PRO A O 1
ATOM 2785 N N . VAL A 1 371 ? 2.605 9.551 88.290 1.00 58.97 368 VAL A N 1
ATOM 2786 C CA . VAL A 1 371 ? 2.061 10.111 87.060 1.00 62.11 368 VAL A CA 1
ATOM 2787 C C . VAL A 1 371 ? 1.646 11.571 87.239 1.00 65.66 368 VAL A C 1
ATOM 2788 O O . VAL A 1 371 ? 1.500 12.311 86.263 1.00 69.08 368 VAL A O 1
ATOM 2792 N N . ALA A 1 372 ? 1.455 11.974 88.490 1.00 66.68 369 ALA A N 1
ATOM 2793 C CA . ALA A 1 372 ? 1.143 13.361 88.817 1.00 67.87 369 ALA A CA 1
ATOM 2794 C C . ALA A 1 372 ? 2.247 14.304 88.344 1.00 67.61 369 ALA A C 1
ATOM 2795 O O . ALA A 1 372 ? 1.980 15.369 87.786 1.00 66.48 369 ALA A O 1
ATOM 2797 N N . SER A 1 373 ? 3.491 13.901 88.576 1.00 69.91 370 SER A N 1
ATOM 2798 C CA . SER A 1 373 ? 4.645 14.700 88.186 1.00 70.05 370 SER A CA 1
ATOM 2799 C C . SER A 1 373 ? 4.736 14.877 86.677 1.00 67.18 370 SER A C 1
ATOM 2800 O O . SER A 1 373 ? 5.159 15.930 86.197 1.00 69.37 370 SER A O 1
ATOM 2803 N N . ASP A 1 374 ? 4.341 13.845 85.934 1.00 63.63 371 ASP A N 1
ATOM 2804 C CA . ASP A 1 374 ? 4.471 13.861 84.477 1.00 59.27 371 ASP A CA 1
ATOM 2805 C C . ASP A 1 374 ? 3.613 14.931 83.806 1.00 48.76 371 ASP A C 1
ATOM 2806 O O . ASP A 1 374 ? 4.026 15.532 82.812 1.00 42.32 371 ASP A O 1
ATOM 2811 N N . ARG A 1 375 ? 2.415 15.151 84.337 1.00 47.94 372 ARG A N 1
ATOM 2812 C CA . ARG A 1 375 ? 1.529 16.180 83.805 1.00 52.55 372 ARG A CA 1
ATOM 2813 C C . ARG A 1 375 ? 2.139 17.561 84.039 1.00 51.92 372 ARG A C 1
ATOM 2814 O O . ARG A 1 375 ? 2.087 18.432 83.169 1.00 53.48 372 ARG A O 1
ATOM 2822 N N . LEU A 1 376 ? 2.712 17.740 85.225 1.00 54.50 373 LEU A N 1
ATOM 2823 C CA . LEU A 1 376 ? 3.337 18.997 85.621 1.00 55.45 373 LEU A CA 1
ATOM 2824 C C . LEU A 1 376 ? 4.513 19.299 84.695 1.00 50.88 373 LEU A C 1
ATOM 2825 O O . LEU A 1 376 ? 4.608 20.387 84.114 1.00 50.90 373 LEU A O 1
ATOM 2830 N N . LEU A 1 377 ? 5.396 18.315 84.553 1.00 46.52 374 LEU A N 1
ATOM 2831 C CA . LEU A 1 377 ? 6.570 18.441 83.699 1.00 42.86 374 LEU A CA 1
ATOM 2832 C C . LEU A 1 377 ? 6.207 18.754 82.247 1.00 39.38 374 LEU A C 1
ATOM 2833 O O . LEU A 1 377 ? 6.812 19.641 81.622 1.00 36.73 374 LEU A O 1
ATOM 2838 N N . ASP A 1 378 ? 5.220 18.033 81.714 1.00 38.65 375 ASP A N 1
ATOM 2839 C CA . ASP A 1 378 ? 4.862 18.173 80.301 1.00 41.94 375 ASP A CA 1
ATOM 2840 C C . ASP A 1 378 ? 4.446 19.611 79.962 1.00 43.84 375 ASP A C 1
ATOM 2841 O O . ASP A 1 378 ? 4.881 20.177 78.952 1.00 42.16 375 ASP A O 1
ATOM 2846 N N . THR A 1 379 ? 3.608 20.202 80.808 1.00 45.48 376 THR A N 1
ATOM 2847 C CA . THR A 1 379 ? 3.115 21.555 80.560 1.00 48.25 376 THR A CA 1
ATOM 2848 C C . THR A 1 379 ? 4.210 22.599 80.773 1.00 44.04 376 THR A C 1
ATOM 2849 O O . THR A 1 379 ? 4.335 23.543 79.985 1.00 48.60 376 THR A O 1
ATOM 2853 N N . ALA A 1 380 ? 4.992 22.417 81.834 1.00 37.97 377 ALA A N 1
ATOM 2854 C CA . ALA A 1 380 ? 6.161 23.255 82.109 1.00 38.49 377 ALA A CA 1
ATOM 2855 C C . ALA A 1 380 ? 7.062 23.352 80.883 1.00 38.02 377 ALA A C 1
ATOM 2856 O O . ALA A 1 380 ? 7.341 24.450 80.367 1.00 36.64 377 ALA A O 1
ATOM 2858 N N . PHE A 1 381 ? 7.508 22.195 80.405 1.00 34.38 378 PHE A N 1
ATOM 2859 C CA . PHE A 1 381 ? 8.399 22.163 79.255 1.00 29.86 378 PHE A CA 1
ATOM 2860 C C . PHE A 1 381 ? 7.675 22.307 77.910 1.00 30.24 378 PHE A C 1
ATOM 2861 O O . PHE A 1 381 ? 8.310 22.305 76.845 1.00 28.21 378 PHE A O 1
ATOM 2869 N N . GLY A 1 382 ? 6.355 22.460 77.958 1.00 35.77 379 GLY A N 1
ATOM 2870 C CA . GLY A 1 382 ? 5.556 22.586 76.747 1.00 37.26 379 GLY A CA 1
ATOM 2871 C C . GLY A 1 382 ? 5.744 23.885 75.971 1.00 39.51 379 GLY A C 1
ATOM 2872 O O . GLY A 1 382 ? 6.475 24.781 76.390 1.00 41.49 379 GLY A O 1
ATOM 2873 N N . GLY A 1 383 ? 5.069 23.992 74.832 1.00 39.61 380 GLY A N 1
ATOM 2874 C CA . GLY A 1 383 ? 5.226 25.148 73.965 1.00 41.17 380 GLY A CA 1
ATOM 2875 C C . GLY A 1 383 ? 5.450 24.698 72.535 1.00 40.69 380 GLY A C 1
ATOM 2876 O O . GLY A 1 383 ? 5.220 23.539 72.211 1.00 38.69 380 GLY A O 1
ATOM 2877 N N . ALA A 1 384 ? 5.899 25.608 71.675 1.00 42.46 381 ALA A N 1
ATOM 2878 C CA . ALA A 1 384 ? 6.087 25.285 70.268 1.00 41.30 381 ALA A CA 1
ATOM 2879 C C . ALA A 1 384 ? 7.177 24.236 70.093 1.00 40.72 381 ALA A C 1
ATOM 2880 O O . ALA A 1 384 ? 8.181 24.239 70.819 1.00 35.25 381 ALA A O 1
ATOM 2882 N N . ALA A 1 385 ? 6.968 23.339 69.130 1.00 39.63 382 ALA A N 1
ATOM 2883 C CA . ALA A 1 385 ? 7.900 22.247 68.896 1.00 37.24 382 ALA A CA 1
ATOM 2884 C C . ALA A 1 385 ? 9.228 22.846 68.473 1.00 30.96 382 ALA A C 1
ATOM 2885 O O . ALA A 1 385 ? 9.261 23.781 67.676 1.00 28.80 382 ALA A O 1
ATOM 2887 N N . PRO A 1 386 ? 10.329 22.323 69.028 1.00 25.02 383 PRO A N 1
ATOM 2888 C CA . PRO A 1 386 ? 11.613 22.955 68.720 1.00 23.62 383 PRO A CA 1
ATOM 2889 C C . PRO A 1 386 ? 12.103 22.623 67.311 1.00 26.08 383 PRO A C 1
ATOM 2890 O O . PRO A 1 386 ? 11.993 21.486 66.837 1.00 28.43 383 PRO A O 1
ATOM 2894 N N . TYR A 1 387 ? 12.615 23.640 66.628 1.00 22.69 384 TYR A N 1
ATOM 2895 C CA . TYR A 1 387 ? 13.101 23.452 65.271 1.00 22.82 384 TYR A CA 1
ATOM 2896 C C . TYR A 1 387 ? 14.262 24.379 65.012 1.00 23.25 384 TYR A C 1
ATOM 2897 O O . TYR A 1 387 ? 14.512 25.319 65.779 1.00 25.50 384 TYR A O 1
ATOM 2914 N N . LEU A 1 389 ? 16.549 26.312 61.563 1.00 22.98 386 LEU A N 1
ATOM 2915 C CA . LEU A 1 389 ? 16.572 26.605 60.130 1.00 22.78 386 LEU A CA 1
ATOM 2916 C C . LEU A 1 389 ? 17.880 26.121 59.488 1.00 21.87 386 LEU A C 1
ATOM 2917 O O . LEU A 1 389 ? 17.929 25.834 58.291 1.00 25.43 386 LEU A O 1
ATOM 2922 N N . ASP A 1 390 ? 18.931 26.035 60.298 1.00 24.44 387 ASP A N 1
ATOM 2923 C CA . ASP A 1 390 ? 20.284 25.759 59.821 1.00 29.03 387 ASP A CA 1
ATOM 2924 C C . ASP A 1 390 ? 20.739 24.325 60.024 1.00 27.29 387 ASP A C 1
ATOM 2925 O O . ASP A 1 390 ? 20.306 23.628 60.955 1.00 25.57 387 ASP A O 1
ATOM 2930 N N . TYR A 1 391 ? 21.641 23.910 59.144 1.00 27.63 388 TYR A N 1
ATOM 2931 C CA . TYR A 1 391 ? 22.419 22.705 59.325 1.00 26.84 388 TYR A CA 1
ATOM 2932 C C . TYR A 1 391 ? 23.834 23.146 59.662 1.00 27.43 388 TYR A C 1
ATOM 2933 O O . TYR A 1 391 ? 24.311 24.155 59.141 1.00 29.40 388 TYR A O 1
ATOM 2942 N N . PHE A 1 392 ? 24.507 22.407 60.534 1.00 22.82 389 PHE A N 1
ATOM 2943 C CA . PHE A 1 392 ? 25.934 22.642 60.757 1.00 25.45 389 PHE A CA 1
ATOM 2944 C C . PHE A 1 392 ? 26.608 21.321 61.105 1.00 28.24 389 PHE A C 1
ATOM 2945 O O . PHE A 1 392 ? 25.936 20.355 61.492 1.00 29.21 389 PHE A O 1
ATOM 2954 N N . ASP B 1 7 ? -32.088 25.750 39.489 1.00 70.38 4 ASP B N 1
ATOM 2955 C CA . ASP B 1 7 ? -32.723 24.483 39.149 1.00 71.47 4 ASP B CA 1
ATOM 2956 C C . ASP B 1 7 ? -32.102 23.317 39.930 1.00 63.75 4 ASP B C 1
ATOM 2957 O O . ASP B 1 7 ? -32.527 22.163 39.803 1.00 64.52 4 ASP B O 1
ATOM 2962 N N . LEU B 1 8 ? -31.104 23.625 40.751 1.00 54.44 5 LEU B N 1
ATOM 2963 C CA . LEU B 1 8 ? -30.419 22.594 41.528 1.00 49.04 5 LEU B CA 1
ATOM 2964 C C . LEU B 1 8 ? -31.074 22.331 42.878 1.00 45.30 5 LEU B C 1
ATOM 2965 O O . LEU B 1 8 ? -31.613 23.238 43.525 1.00 49.06 5 LEU B O 1
ATOM 2970 N N . ARG B 1 9 ? -31.024 21.073 43.291 1.00 38.58 6 ARG B N 1
ATOM 2971 C CA . ARG B 1 9 ? -31.659 20.652 44.530 1.00 37.95 6 ARG B CA 1
ATOM 2972 C C . ARG B 1 9 ? -30.735 19.730 45.296 1.00 33.83 6 ARG B C 1
ATOM 2973 O O . ARG B 1 9 ? -30.137 18.813 44.723 1.00 31.83 6 ARG B O 1
ATOM 2981 N N . LEU B 1 10 ? -30.619 19.997 46.592 1.00 33.94 7 LEU B N 1
ATOM 2982 C CA . LEU B 1 10 ? -29.849 19.170 47.509 1.00 34.59 7 LEU B CA 1
ATOM 2983 C C . LEU B 1 10 ? -30.705 17.970 47.881 1.00 35.85 7 LEU B C 1
ATOM 2984 O O . LEU B 1 10 ? -31.880 18.131 48.192 1.00 34.62 7 LEU B O 1
ATOM 2989 N N . VAL B 1 11 ? -30.140 16.768 47.832 1.00 33.95 8 VAL B N 1
ATOM 2990 C CA . VAL B 1 11 ? -30.915 15.573 48.158 1.00 34.32 8 VAL B CA 1
ATOM 2991 C C . VAL B 1 11 ? -30.139 14.626 49.065 1.00 36.64 8 VAL B C 1
ATOM 2992 O O . VAL B 1 11 ? -28.909 14.740 49.209 1.00 32.44 8 VAL B O 1
ATOM 2996 N N . ASP B 1 12 ? -30.876 13.708 49.681 1.00 36.48 9 ASP B N 1
ATOM 2997 C CA . ASP B 1 12 ? -30.295 12.526 50.308 1.00 39.80 9 ASP B CA 1
ATOM 2998 C C . ASP B 1 12 ? -30.093 11.461 49.226 1.00 38.49 9 ASP B C 1
ATOM 2999 O O . ASP B 1 12 ? -31.050 11.053 48.555 1.00 36.91 9 ASP B O 1
ATOM 3004 N N . ILE B 1 13 ? -28.854 11.014 49.052 1.00 29.78 10 ILE B N 1
ATOM 3005 C CA . ILE B 1 13 ? -28.546 10.000 48.045 1.00 29.42 10 ILE B CA 1
ATOM 3006 C C . ILE B 1 13 ? -29.194 8.671 48.436 1.00 33.52 10 ILE B C 1
ATOM 3007 O O . ILE B 1 13 ? -29.097 8.255 49.589 1.00 34.44 10 ILE B O 1
ATOM 3012 N N . THR B 1 14 ? -29.875 8.024 47.490 1.00 31.34 11 THR B N 1
ATOM 3013 C CA . THR B 1 14 ? -30.418 6.681 47.707 1.00 34.47 11 THR B CA 1
ATOM 3014 C C . THR B 1 14 ? -29.575 5.616 47.005 1.00 32.69 11 THR B C 1
ATOM 3015 O O . THR B 1 14 ? -28.690 5.935 46.211 1.00 31.58 11 THR B O 1
ATOM 3019 N N . GLU B 1 15 ? -29.866 4.350 47.281 1.00 33.32 12 GLU B N 1
ATOM 3020 C CA . GLU B 1 15 ? -29.148 3.256 46.635 1.00 36.77 12 GLU B CA 1
ATOM 3021 C C . GLU B 1 15 ? -29.266 3.321 45.120 1.00 36.17 12 GLU B C 1
ATOM 3022 O O . GLU B 1 15 ? -28.285 3.127 44.411 1.00 34.42 12 GLU B O 1
ATOM 3028 N N . THR B 1 16 ? -30.463 3.602 44.618 1.00 35.70 13 THR B N 1
ATOM 3029 C CA . THR B 1 16 ? -30.662 3.614 43.171 1.00 35.30 13 THR B CA 1
ATOM 3030 C C . THR B 1 16 ? -29.915 4.755 42.465 1.00 36.59 13 THR B C 1
ATOM 3031 O O . THR B 1 16 ? -29.788 4.747 41.244 1.00 39.93 13 THR B O 1
ATOM 3035 N N . GLN B 1 17 ? -29.392 5.711 43.229 1.00 31.07 14 GLN B N 1
ATOM 3036 C CA . GLN B 1 17 ? -28.583 6.789 42.645 1.00 29.78 14 GLN B CA 1
ATOM 3037 C C . GLN B 1 17 ? -27.069 6.522 42.678 1.00 33.11 14 GLN B C 1
ATOM 3038 O O . GLN B 1 17 ? -26.286 7.320 42.154 1.00 32.36 14 GLN B O 1
ATOM 3044 N N . LEU B 1 18 ? -26.655 5.409 43.284 1.00 34.41 15 LEU B N 1
ATOM 3045 C CA . LEU B 1 18 ? -25.219 5.099 43.408 1.00 33.29 15 LEU B CA 1
ATOM 3046 C C . LEU B 1 18 ? -24.507 4.932 42.065 1.00 32.75 15 LEU B C 1
ATOM 3047 O O . LEU B 1 18 ? -23.344 5.302 41.940 1.00 34.66 15 LEU B O 1
ATOM 3052 N N . ASP B 1 19 ? -25.204 4.391 41.065 1.00 32.55 16 ASP B N 1
ATOM 3053 C CA . ASP B 1 19 ? -24.657 4.297 39.709 1.00 36.85 16 ASP B CA 1
ATOM 3054 C C . ASP B 1 19 ? -24.306 5.678 39.140 1.00 33.49 16 ASP B C 1
ATOM 3055 O O . ASP B 1 19 ? -23.266 5.848 38.491 1.00 31.31 16 ASP B O 1
ATOM 3060 N N . ASP B 1 20 ? -25.174 6.660 39.377 1.00 31.69 17 ASP B N 1
ATOM 3061 C CA . ASP B 1 20 ? -24.909 8.020 38.918 1.00 32.91 17 ASP B CA 1
ATOM 3062 C C . ASP B 1 20 ? -23.816 8.680 39.740 1.00 31.24 17 ASP B C 1
ATOM 3063 O O . ASP B 1 20 ? -22.996 9.420 39.193 1.00 30.52 17 ASP B O 1
ATOM 3068 N N . VAL B 1 21 ? -23.796 8.426 41.049 1.00 24.94 18 VAL B N 1
ATOM 3069 C CA . VAL B 1 21 ? -22.704 8.952 41.877 1.00 28.27 18 VAL B CA 1
ATOM 3070 C C . VAL B 1 21 ? -21.364 8.398 41.379 1.00 28.51 18 VAL B C 1
ATOM 3071 O O . VAL B 1 21 ? -20.388 9.129 41.282 1.00 27.60 18 VAL B O 1
ATOM 3075 N N . LEU B 1 22 ? -21.326 7.109 41.044 1.00 30.37 19 LEU B N 1
ATOM 3076 C CA . LEU B 1 22 ? -20.084 6.494 40.566 1.00 29.96 19 LEU B CA 1
ATOM 3077 C C . LEU B 1 22 ? -19.605 7.095 39.247 1.00 25.46 19 LEU B C 1
ATOM 3078 O O . LEU B 1 22 ? -18.397 7.194 39.019 1.00 27.16 19 LEU B O 1
ATOM 3083 N N . ARG B 1 23 ? -20.539 7.492 38.382 1.00 29.20 20 ARG B N 1
ATOM 3084 C CA . ARG B 1 23 ? -20.161 8.185 37.142 1.00 30.34 20 ARG B CA 1
ATOM 3085 C C . ARG B 1 23 ? -19.546 9.554 37.426 1.00 28.68 20 ARG B C 1
ATOM 3086 O O . ARG B 1 23 ? -18.575 9.963 36.780 1.00 28.89 20 ARG B O 1
ATOM 3094 N N . VAL B 1 24 ? -20.114 10.282 38.378 1.00 25.40 21 VAL B N 1
ATOM 3095 C CA . VAL B 1 24 ? -19.533 11.576 38.709 1.00 26.29 21 VAL B CA 1
ATOM 3096 C C . VAL B 1 24 ? -18.165 11.345 39.328 1.00 26.14 21 VAL B C 1
ATOM 3097 O O . VAL B 1 24 ? -17.218 12.091 39.068 1.00 24.11 21 VAL B O 1
ATOM 3101 N N . ARG B 1 25 ? -18.051 10.274 40.112 1.00 24.08 22 ARG B N 1
ATOM 3102 C CA . ARG B 1 25 ? -16.776 9.927 40.745 1.00 25.66 22 ARG B CA 1
ATOM 3103 C C . ARG B 1 25 ? -15.677 9.553 39.737 1.00 24.06 22 ARG B C 1
ATOM 3104 O O . ARG B 1 25 ? -14.531 9.997 39.860 1.00 23.18 22 ARG B O 1
ATOM 3112 N N . ALA B 1 26 ? -16.022 8.723 38.756 1.00 21.71 23 ALA B N 1
ATOM 3113 C CA . ALA B 1 26 ? -15.060 8.302 37.744 1.00 23.54 23 ALA B CA 1
ATOM 3114 C C . ALA B 1 26 ? -14.468 9.516 37.014 1.00 28.59 23 ALA B C 1
ATOM 3115 O O . ALA B 1 26 ? -13.282 9.527 36.666 1.00 30.12 23 ALA B O 1
ATOM 3117 N N . ARG B 1 27 ? -15.289 10.549 36.811 1.00 23.35 24 ARG B N 1
ATOM 3118 C CA . ARG B 1 27 ? -14.821 11.762 36.133 1.00 25.24 24 ARG B CA 1
ATOM 3119 C C . ARG B 1 27 ? -14.198 12.778 37.099 1.00 23.40 24 ARG B C 1
ATOM 3120 O O . ARG B 1 27 ? -13.920 13.913 36.712 1.00 20.75 24 ARG B O 1
ATOM 3128 N N . SER B 1 28 ? -13.992 12.384 38.353 1.00 21.70 25 SER B N 1
ATOM 3129 C CA . SER B 1 28 ? -13.400 13.305 39.338 1.00 19.97 25 SER B CA 1
ATOM 3130 C C . SER B 1 28 ? -12.090 12.778 39.898 1.00 23.07 25 SER B C 1
ATOM 3131 O O . SER B 1 28 ? -11.099 13.513 39.968 1.00 20.63 25 SER B O 1
ATOM 3134 N N . PHE B 1 29 ? -12.092 11.503 40.292 1.00 24.25 26 PHE B N 1
ATOM 3135 C CA . PHE B 1 29 ? -10.931 10.884 40.943 1.00 23.06 26 PHE B CA 1
ATOM 3136 C C . PHE B 1 29 ? -10.196 9.898 40.062 1.00 25.15 26 PHE B C 1
ATOM 3137 O O . PHE B 1 29 ? -9.004 9.693 40.231 1.00 28.95 26 PHE B O 1
ATOM 3145 N N . GLY B 1 30 ? -10.913 9.269 39.140 1.00 28.09 27 GLY B N 1
ATOM 3146 C CA . GLY B 1 30 ? -10.334 8.226 38.315 1.00 25.93 27 GLY B CA 1
ATOM 3147 C C . GLY B 1 30 ? -11.261 7.030 38.287 1.00 29.99 27 GLY B C 1
ATOM 3148 O O . GLY B 1 30 ? -12.248 6.985 39.023 1.00 30.80 27 GLY B O 1
ATOM 3149 N N . LEU B 1 31 ? -10.942 6.050 37.452 1.00 31.00 28 LEU B N 1
ATOM 3150 C CA . LEU B 1 31 ? -11.782 4.871 37.331 1.00 34.35 28 LEU B CA 1
ATOM 3151 C C . LEU B 1 31 ? -11.576 3.919 38.519 1.00 36.45 28 LEU B C 1
ATOM 3152 O O . LEU B 1 31 ? -10.503 3.896 39.125 1.00 35.02 28 LEU B O 1
ATOM 3157 N N . LEU B 1 32 ? -12.616 3.153 38.850 1.00 37.52 29 LEU B N 1
ATOM 3158 C CA . LEU B 1 32 ? -12.515 2.064 39.822 1.00 40.90 29 LEU B CA 1
ATOM 3159 C C . LEU B 1 32 ? -12.386 0.715 39.113 1.00 43.91 29 LEU B C 1
ATOM 3160 O O . LEU B 1 32 ? -13.138 0.431 38.173 1.00 45.13 29 LEU B O 1
ATOM 3165 N N . ALA B 1 33 ? -11.433 -0.109 39.553 1.00 46.68 30 ALA B N 1
ATOM 3166 C CA . ALA B 1 33 ? -11.368 -1.502 39.094 1.00 51.38 30 ALA B CA 1
ATOM 3167 C C . ALA B 1 33 ? -12.675 -2.224 39.450 1.00 55.45 30 ALA B C 1
ATOM 3168 O O . ALA B 1 33 ? -13.316 -1.885 40.445 1.00 53.03 30 ALA B O 1
ATOM 3170 N N . ALA B 1 34 ? -13.066 -3.209 38.640 1.00 59.49 31 ALA B N 1
ATOM 3171 C CA . ALA B 1 34 ? -14.356 -3.895 38.805 1.00 59.39 31 ALA B CA 1
ATOM 3172 C C . ALA B 1 34 ? -14.599 -4.467 40.211 1.00 59.52 31 ALA B C 1
ATOM 3173 O O . ALA B 1 34 ? -15.742 -4.520 40.679 1.00 60.96 31 ALA B O 1
ATOM 3175 N N . GLY B 1 35 ? -13.528 -4.884 40.880 1.00 55.92 32 GLY B N 1
ATOM 3176 C CA . GLY B 1 35 ? -13.637 -5.432 42.219 1.00 55.85 32 GLY B CA 1
ATOM 3177 C C . GLY B 1 35 ? -13.725 -4.352 43.276 1.00 58.49 32 GLY B C 1
ATOM 3178 O O . GLY B 1 35 ? -14.388 -4.521 44.298 1.00 61.64 32 GLY B O 1
ATOM 3179 N N . ALA B 1 36 ? -13.050 -3.235 43.025 1.00 56.98 33 ALA B N 1
ATOM 3180 C CA . ALA B 1 36 ? -13.036 -2.106 43.954 1.00 52.96 33 ALA B CA 1
ATOM 3181 C C . ALA B 1 36 ? -14.366 -1.349 43.928 1.00 48.93 33 ALA B C 1
ATOM 3182 O O . ALA B 1 36 ? -14.725 -0.665 44.891 1.00 47.18 33 ALA B O 1
ATOM 3184 N N . ARG B 1 37 ? -15.070 -1.459 42.805 1.00 46.53 34 ARG B N 1
ATOM 3185 C CA . ARG B 1 37 ? -16.383 -0.852 42.641 1.00 50.10 34 ARG B CA 1
ATOM 3186 C C . ARG B 1 37 ? -17.394 -1.545 43.554 1.00 56.36 34 ARG B C 1
ATOM 3187 O O . ARG B 1 37 ? -18.184 -0.891 44.239 1.00 59.26 34 ARG B O 1
ATOM 3195 N N . GLU B 1 38 ? -17.361 -2.873 43.572 1.00 60.27 35 GLU B N 1
ATOM 3196 C CA . GLU B 1 38 ? -18.259 -3.635 44.438 1.00 60.09 35 GLU B CA 1
ATOM 3197 C C . GLU B 1 38 ? -18.025 -3.310 45.918 1.00 52.81 35 GLU B C 1
ATOM 3198 O O . GLU B 1 38 ? -18.980 -3.193 46.686 1.00 53.94 35 GLU B O 1
ATOM 3204 N N . ASP B 1 39 ? -16.764 -3.127 46.307 1.00 48.90 36 ASP B N 1
ATOM 3205 C CA . ASP B 1 39 ? -16.440 -2.731 47.679 1.00 52.15 36 ASP B CA 1
ATOM 3206 C C . ASP B 1 39 ? -16.948 -1.327 48.002 1.00 52.26 36 ASP B C 1
ATOM 3207 O O . ASP B 1 39 ? -17.335 -1.035 49.138 1.00 56.18 36 ASP B O 1
ATOM 3212 N N . TRP B 1 40 ? -16.917 -0.449 47.005 1.00 44.20 37 TRP B N 1
ATOM 3213 C CA . TRP B 1 40 ? -17.356 0.927 47.189 1.00 40.51 37 TRP B CA 1
ATOM 3214 C C . TRP B 1 40 ? -18.875 0.962 47.445 1.00 39.82 37 TRP B C 1
ATOM 3215 O O . TRP B 1 40 ? -19.343 1.597 48.401 1.00 35.22 37 TRP B O 1
ATOM 3226 N N . VAL B 1 41 ? -19.631 0.263 46.599 1.00 36.50 38 VAL B N 1
ATOM 3227 C CA . VAL B 1 41 ? -21.084 0.189 46.733 1.00 43.87 38 VAL B CA 1
ATOM 3228 C C . VAL B 1 41 ? -21.492 -0.385 48.089 1.00 50.47 38 VAL B C 1
ATOM 3229 O O . VAL B 1 41 ? -22.440 0.092 48.720 1.00 49.41 38 VAL B O 1
ATOM 3233 N N . ARG B 1 42 ? -20.762 -1.403 48.534 1.00 54.13 39 ARG B N 1
ATOM 3234 C CA . ARG B 1 42 ? -21.020 -2.032 49.824 1.00 55.74 39 ARG B CA 1
ATOM 3235 C C . ARG B 1 42 ? -20.890 -1.027 50.961 1.00 49.10 39 ARG B C 1
ATOM 3236 O O . ARG B 1 42 ? -21.710 -1.010 51.889 1.00 46.27 39 ARG B O 1
ATOM 3244 N N . ASP B 1 43 ? -19.866 -0.184 50.885 1.00 42.99 40 ASP B N 1
ATOM 3245 C CA . ASP B 1 43 ? -19.651 0.832 51.906 1.00 47.51 40 ASP B CA 1
ATOM 3246 C C . ASP B 1 43 ? -20.621 1.994 51.752 1.00 42.65 40 ASP B C 1
ATOM 3247 O O . ASP B 1 43 ? -20.976 2.642 52.727 1.00 46.44 40 ASP B O 1
ATOM 3252 N N . ALA B 1 44 ? -21.057 2.247 50.524 1.00 36.02 41 ALA B N 1
ATOM 3253 C CA . ALA B 1 44 ? -21.936 3.386 50.251 1.00 35.61 41 ALA B CA 1
ATOM 3254 C C . ALA B 1 44 ? -23.310 3.186 50.887 1.00 36.07 41 ALA B C 1
ATOM 3255 O O . ALA B 1 44 ? -23.964 4.159 51.260 1.00 36.44 41 ALA B O 1
ATOM 3257 N N . VAL B 1 45 ? -23.727 1.922 51.015 1.00 32.52 42 VAL B N 1
ATOM 3258 C CA . VAL B 1 45 ? -25.051 1.574 51.537 1.00 37.13 42 VAL B CA 1
ATOM 3259 C C . VAL B 1 45 ? -25.265 2.045 52.981 1.00 36.33 42 VAL B C 1
ATOM 3260 O O . VAL B 1 45 ? -26.318 2.610 53.312 1.00 34.32 42 VAL B O 1
ATOM 3264 N N . GLU B 1 46 ? -24.274 1.811 53.840 1.00 37.54 43 GLU B N 1
ATOM 3265 C CA . GLU B 1 46 ? -24.388 2.221 55.235 1.00 41.47 43 GLU B CA 1
ATOM 3266 C C . GLU B 1 46 ? -24.475 3.743 55.369 1.00 36.43 43 GLU B C 1
ATOM 3267 O O . GLU B 1 46 ? -25.161 4.238 56.260 1.00 35.03 43 GLU B O 1
ATOM 3273 N N . PHE B 1 47 ? -23.787 4.480 54.492 1.00 33.16 44 PHE B N 1
ATOM 3274 C CA . PHE B 1 47 ? -23.913 5.937 54.464 1.00 29.51 44 PHE B CA 1
ATOM 3275 C C . PHE B 1 47 ? -25.339 6.359 54.077 1.00 30.57 44 PHE B C 1
ATOM 3276 O O . PHE B 1 47 ? -25.953 7.193 54.753 1.00 32.88 44 PHE B O 1
ATOM 3284 N N . VAL B 1 48 ? -25.856 5.787 52.988 1.00 30.97 45 VAL B N 1
ATOM 3285 C CA . VAL B 1 48 ? -27.227 6.060 52.521 1.00 31.72 45 VAL B CA 1
ATOM 3286 C C . VAL B 1 48 ? -28.268 5.867 53.624 1.00 34.76 45 VAL B C 1
ATOM 3287 O O . VAL B 1 48 ? -29.099 6.745 53.882 1.00 33.74 45 VAL B O 1
ATOM 3291 N N . HIS B 1 49 ? -28.217 4.721 54.289 1.00 34.97 46 HIS B N 1
ATOM 3292 C CA . HIS B 1 49 ? -29.272 4.393 55.246 1.00 43.22 46 HIS B CA 1
ATOM 3293 C C . HIS B 1 49 ? -29.126 5.061 56.616 1.00 41.94 46 HIS B C 1
ATOM 3294 O O . HIS B 1 49 ? -30.003 4.932 57.466 1.00 44.42 46 HIS B O 1
ATOM 3301 N N . ASP B 1 50 ? -28.047 5.810 56.814 1.00 36.98 47 ASP B N 1
ATOM 3302 C CA . ASP B 1 50 ? -27.892 6.569 58.052 1.00 39.74 47 ASP B CA 1
ATOM 3303 C C . ASP B 1 50 ? -28.000 8.087 57.822 1.00 37.12 47 ASP B C 1
ATOM 3304 O O . ASP B 1 50 ? -27.724 8.866 58.730 1.00 35.23 47 ASP B O 1
ATOM 3309 N N . GLY B 1 51 ? -28.402 8.504 56.621 1.00 33.50 48 GLY B N 1
ATOM 3310 C CA . GLY B 1 51 ? -28.533 9.922 56.311 1.00 32.11 48 GLY B CA 1
ATOM 3311 C C . GLY B 1 51 ? -27.196 10.646 56.209 1.00 34.48 48 GLY B C 1
ATOM 3312 O O . GLY B 1 51 ? -27.084 11.835 56.544 1.00 33.02 48 GLY B O 1
ATOM 3313 N N . ARG B 1 52 ? -26.172 9.937 55.741 1.00 29.18 49 ARG B N 1
ATOM 3314 C CA . ARG B 1 52 ? -24.830 10.516 55.665 1.00 27.61 49 ARG B CA 1
ATOM 3315 C C . ARG B 1 52 ? -24.260 10.480 54.241 1.00 29.86 49 ARG B C 1
ATOM 3316 O O . ARG B 1 52 ? -23.032 10.410 54.037 1.00 25.34 49 ARG B O 1
ATOM 3324 N N . PHE B 1 53 ? -25.168 10.523 53.262 1.00 27.07 50 PHE B N 1
ATOM 3325 C CA . PHE B 1 53 ? -24.791 10.613 51.859 1.00 30.64 50 PHE B CA 1
ATOM 3326 C C . PHE B 1 53 ? -25.636 11.691 51.172 1.00 30.71 50 PHE B C 1
ATOM 3327 O O . PHE B 1 53 ? -26.815 11.484 50.870 1.00 30.94 50 PHE B O 1
ATOM 3335 N N . LEU B 1 54 ? -25.027 12.849 50.940 1.00 28.38 51 LEU B N 1
ATOM 3336 C CA . LEU B 1 54 ? -25.760 13.987 50.406 1.00 30.19 51 LEU B CA 1
ATOM 3337 C C . LEU B 1 54 ? -25.406 14.174 48.950 1.00 28.16 51 LEU B C 1
ATOM 3338 O O . LEU B 1 54 ? -24.318 13.805 48.524 1.00 24.86 51 LEU B O 1
ATOM 3343 N N . GLY B 1 55 ? -26.321 14.747 48.179 1.00 29.41 52 GLY B N 1
ATOM 3344 C CA . GLY B 1 55 ? -26.034 14.994 46.778 1.00 27.95 52 GLY B CA 1
ATOM 3345 C C . GLY B 1 55 ? -26.737 16.235 46.276 1.00 30.40 52 GLY B C 1
ATOM 3346 O O . GLY B 1 55 ? -27.526 16.848 46.996 1.00 27.84 52 GLY B O 1
ATOM 3347 N N . VAL B 1 56 ? -26.421 16.620 45.044 1.00 30.98 53 VAL B N 1
ATOM 3348 C CA . VAL B 1 56 ? -27.146 17.679 44.356 1.00 33.14 53 VAL B CA 1
ATOM 3349 C C . VAL B 1 56 ? -27.688 17.100 43.053 1.00 32.65 53 VAL B C 1
ATOM 3350 O O . VAL B 1 56 ? -26.959 16.416 42.323 1.00 29.26 53 VAL B O 1
ATOM 3354 N N . VAL B 1 57 ? -28.968 17.336 42.778 1.00 29.32 54 VAL B N 1
ATOM 3355 C CA . VAL B 1 57 ? -29.537 16.906 41.516 1.00 30.38 54 VAL B CA 1
ATOM 3356 C C . VAL B 1 57 ? -29.845 18.100 40.614 1.00 33.05 54 VAL B C 1
ATOM 3357 O O . VAL B 1 57 ? -30.165 19.195 41.098 1.00 34.66 54 VAL B O 1
ATOM 3361 N N . SER B 1 58 ? -29.721 17.869 39.307 1.00 31.16 55 SER B N 1
ATOM 3362 C CA . SER B 1 58 ? -30.154 18.803 38.273 1.00 39.19 55 SER B CA 1
ATOM 3363 C C . SER B 1 58 ? -31.189 18.047 37.456 1.00 42.71 55 SER B C 1
ATOM 3364 O O . SER B 1 58 ? -30.851 17.104 36.737 1.00 43.03 55 SER B O 1
ATOM 3367 N N . GLY B 1 59 ? -32.450 18.443 37.576 1.00 46.24 56 GLY B N 1
ATOM 3368 C CA . GLY B 1 59 ? -33.536 17.628 37.059 1.00 51.05 56 GLY B CA 1
ATOM 3369 C C . GLY B 1 59 ? -33.624 16.360 37.889 1.00 54.61 56 GLY B C 1
ATOM 3370 O O . GLY B 1 59 ? -33.904 16.417 39.090 1.00 56.29 56 GLY B O 1
ATOM 3371 N N . ASP B 1 60 ? -33.379 15.216 37.258 1.00 55.73 57 ASP B N 1
ATOM 3372 C CA . ASP B 1 60 ? -33.274 13.961 37.995 1.00 60.28 57 ASP B CA 1
ATOM 3373 C C . ASP B 1 60 ? -31.852 13.396 37.961 1.00 55.25 57 ASP B C 1
ATOM 3374 O O . ASP B 1 60 ? -31.593 12.307 38.473 1.00 53.89 57 ASP B O 1
ATOM 3379 N N . GLU B 1 61 ? -30.936 14.159 37.373 1.00 52.77 58 GLU B N 1
ATOM 3380 C CA . GLU B 1 61 ? -29.538 13.761 37.250 1.00 52.17 58 GLU B CA 1
ATOM 3381 C C . GLU B 1 61 ? -28.752 14.076 38.514 1.00 42.78 58 GLU B C 1
ATOM 3382 O O . GLU B 1 61 ? -28.740 15.221 38.961 1.00 38.67 58 GLU B O 1
ATOM 3388 N N . VAL B 1 62 ? -28.083 13.079 39.088 1.00 39.69 59 VAL B N 1
ATOM 3389 C CA . VAL B 1 62 ? -27.161 13.362 40.182 1.00 35.01 59 VAL B CA 1
ATOM 3390 C C . VAL B 1 62 ? -25.917 14.056 39.619 1.00 35.70 59 VAL B C 1
ATOM 3391 O O . VAL B 1 62 ? -25.258 13.540 38.718 1.00 35.34 59 VAL B O 1
ATOM 3395 N N . VAL B 1 63 ? -25.597 15.216 40.177 1.00 33.18 60 VAL B N 1
ATOM 3396 C CA . VAL B 1 63 ? -24.569 16.093 39.621 1.00 33.50 60 VAL B CA 1
ATOM 3397 C C . VAL B 1 63 ? -23.392 16.344 40.593 1.00 28.95 60 VAL B C 1
ATOM 3398 O O . VAL B 1 63 ? -22.296 16.780 40.202 1.00 28.64 60 VAL B O 1
ATOM 3402 N N . ALA B 1 64 ? -23.616 16.044 41.867 1.00 27.07 61 ALA B N 1
ATOM 3403 C CA . ALA B 1 64 ? -22.577 16.204 42.887 1.00 23.06 61 ALA B CA 1
ATOM 3404 C C . ALA B 1 64 ? -22.929 15.319 44.070 1.00 23.97 61 ALA B C 1
ATOM 3405 O O . ALA B 1 64 ? -24.093 14.962 44.242 1.00 24.19 61 ALA B O 1
ATOM 3407 N N . ALA B 1 65 ? -21.940 14.970 44.890 1.00 22.93 62 ALA B N 1
ATOM 3408 C CA . ALA B 1 65 ? -22.198 14.133 46.061 1.00 26.54 62 ALA B CA 1
ATOM 3409 C C . ALA B 1 65 ? -21.068 14.223 47.075 1.00 25.25 62 ALA B C 1
ATOM 3410 O O . ALA B 1 65 ? -19.922 14.514 46.714 1.00 23.03 62 ALA B O 1
ATOM 3412 N N . ALA B 1 66 ? -21.399 13.951 48.340 1.00 28.44 63 ALA B N 1
ATOM 3413 C CA . ALA B 1 66 ? -20.411 13.885 49.422 1.00 22.48 63 ALA B CA 1
ATOM 3414 C C . ALA B 1 66 ? -20.918 12.969 50.527 1.00 24.23 63 ALA B C 1
ATOM 3415 O O . ALA B 1 66 ? -22.135 12.847 50.738 1.00 24.76 63 ALA B O 1
ATOM 3417 N N . ARG B 1 67 ? -19.985 12.338 51.239 1.00 23.18 64 ARG B N 1
ATOM 3418 C CA . ARG B 1 67 ? -20.340 11.451 52.351 1.00 24.36 64 ARG B CA 1
ATOM 3419 C C . ARG B 1 67 ? -19.805 11.969 53.671 1.00 24.62 64 ARG B C 1
ATOM 3420 O O . ARG B 1 67 ? -18.820 12.713 53.707 1.00 21.79 64 ARG B O 1
ATOM 3428 N N . ILE B 1 68 ? -20.444 11.547 54.755 1.00 26.25 65 ILE B N 1
ATOM 3429 C CA . ILE B 1 68 ? -20.035 11.953 56.083 1.00 25.14 65 ILE B CA 1
ATOM 3430 C C . ILE B 1 68 ? -19.736 10.697 56.908 1.00 27.42 65 ILE B C 1
ATOM 3431 O O . ILE B 1 68 ? -20.620 9.868 57.128 1.00 27.68 65 ILE B O 1
ATOM 3436 N N . TRP B 1 69 ? -18.494 10.553 57.322 1.00 22.91 66 TRP B N 1
ATOM 3437 C CA . TRP B 1 69 ? -18.110 9.514 58.232 1.00 24.31 66 TRP B CA 1
ATOM 3438 C C . TRP B 1 69 ? -18.561 9.913 59.626 1.00 29.16 66 TRP B C 1
ATOM 3439 O O . TRP B 1 69 ? -18.406 11.047 60.020 1.00 28.35 66 TRP B O 1
ATOM 3450 N N . ASP B 1 70 ? -19.109 8.956 60.354 1.00 29.18 67 ASP B N 1
ATOM 3451 C CA . ASP B 1 70 ? -19.454 9.136 61.746 1.00 34.62 67 ASP B CA 1
ATOM 3452 C C . ASP B 1 70 ? -18.262 8.815 62.651 1.00 33.34 67 ASP B C 1
ATOM 3453 O O . ASP B 1 70 ? -18.217 7.786 63.286 1.00 35.43 67 ASP B O 1
ATOM 3458 N N . PHE B 1 71 ? -17.291 9.710 62.672 1.00 30.55 68 PHE B N 1
ATOM 3459 C CA . PHE B 1 71 ? -16.100 9.577 63.489 1.00 28.92 68 PHE B CA 1
ATOM 3460 C C . PHE B 1 71 ? -16.256 10.063 64.925 1.00 29.04 68 PHE B C 1
ATOM 3461 O O . PHE B 1 71 ? -17.199 10.726 65.272 1.00 26.03 68 PHE B O 1
ATOM 3469 N N . GLN B 1 72 ? -15.274 9.731 65.733 1.00 26.68 69 GLN B N 1
ATOM 3470 C CA . GLN B 1 72 ? -14.906 10.537 66.859 1.00 27.59 69 GLN B CA 1
ATOM 3471 C C . GLN B 1 72 ? -13.441 10.912 66.673 1.00 29.13 69 GLN B C 1
ATOM 3472 O O . GLN B 1 72 ? -12.714 10.230 65.992 1.00 30.02 69 GLN B O 1
ATOM 3478 N N . GLN B 1 73 ? -13.041 12.038 67.226 1.00 26.52 70 GLN B N 1
ATOM 3479 C CA . GLN B 1 73 ? -11.675 12.486 67.135 1.00 24.93 70 GLN B CA 1
ATOM 3480 C C . GLN B 1 73 ? -11.146 12.802 68.509 1.00 26.43 70 GLN B C 1
ATOM 3481 O O . GLN B 1 73 ? -11.819 13.421 69.304 1.00 25.91 70 GLN B O 1
ATOM 3487 N N . TRP B 1 74 ? -9.932 12.367 68.777 1.00 26.59 71 TRP B N 1
ATOM 3488 C CA . TRP B 1 74 ? -9.283 12.674 70.048 1.00 25.52 71 TRP B CA 1
ATOM 3489 C C . TRP B 1 74 ? -8.881 14.149 70.098 1.00 23.99 71 TRP B C 1
ATOM 3490 O O . TRP B 1 74 ? -8.259 14.661 69.167 1.00 24.58 71 TRP B O 1
ATOM 3501 N N . TRP B 1 75 ? -9.256 14.825 71.180 1.00 26.06 72 TRP B N 1
ATOM 3502 C CA . TRP B 1 75 ? -8.755 16.172 71.460 1.00 27.48 72 TRP B CA 1
ATOM 3503 C C . TRP B 1 75 ? -8.366 16.297 72.928 1.00 28.69 72 TRP B C 1
ATOM 3504 O O . TRP B 1 75 ? -9.218 16.209 73.822 1.00 27.63 72 TRP B O 1
ATOM 3515 N N . GLY B 1 76 ? -7.069 16.477 73.167 1.00 29.87 73 GLY B N 1
ATOM 3516 C CA . GLY B 1 76 ? -6.554 16.597 74.518 1.00 30.03 73 GLY B CA 1
ATOM 3517 C C . GLY B 1 76 ? -6.905 15.397 75.372 1.00 30.68 73 GLY B C 1
ATOM 3518 O O . GLY B 1 76 ? -7.129 15.533 76.566 1.00 29.20 73 GLY B O 1
ATOM 3519 N N . GLY B 1 77 ? -6.964 14.216 74.764 1.00 30.94 74 GLY B N 1
ATOM 3520 C CA . GLY B 1 77 ? -7.222 13.005 75.526 1.00 28.00 74 GLY B CA 1
ATOM 3521 C C . GLY B 1 77 ? -8.691 12.689 75.740 1.00 28.79 74 GLY B C 1
ATOM 3522 O O . GLY B 1 77 ? -9.022 11.855 76.570 1.00 29.96 74 GLY B O 1
ATOM 3523 N N . ARG B 1 78 ? -9.572 13.346 74.991 1.00 28.27 75 ARG B N 1
ATOM 3524 C CA . ARG B 1 78 ? -11.004 13.045 75.065 1.00 29.08 75 ARG B CA 1
ATOM 3525 C C . ARG B 1 78 ? -11.578 12.868 73.668 1.00 30.74 75 ARG B C 1
ATOM 3526 O O . ARG B 1 78 ? -11.107 13.494 72.716 1.00 27.01 75 ARG B O 1
ATOM 3534 N N . ARG B 1 79 ? -12.600 12.024 73.547 1.00 30.92 76 ARG B N 1
ATOM 3535 C CA . ARG B 1 79 ? -13.184 11.733 72.239 1.00 30.30 76 ARG B CA 1
ATOM 3536 C C . ARG B 1 79 ? -14.323 12.708 71.931 1.00 28.36 76 ARG B C 1
ATOM 3537 O O . ARG B 1 79 ? -15.248 12.869 72.727 1.00 32.92 76 ARG B O 1
ATOM 3545 N N . VAL B 1 80 ? -14.247 13.350 70.773 1.00 27.23 77 VAL B N 1
ATOM 3546 C CA . VAL B 1 80 ? -15.229 14.352 70.364 1.00 28.24 77 VAL B CA 1
ATOM 3547 C C . VAL B 1 80 ? -15.884 13.851 69.084 1.00 28.30 77 VAL B C 1
ATOM 3548 O O . VAL B 1 80 ? -15.180 13.561 68.104 1.00 25.80 77 VAL B O 1
ATOM 3552 N N . PRO B 1 81 ? -17.223 13.730 69.084 1.00 27.91 78 PRO B N 1
ATOM 3553 C CA . PRO B 1 81 ? -17.934 13.365 67.848 1.00 27.62 78 PRO B CA 1
ATOM 3554 C C . PRO B 1 81 ? -17.521 14.276 66.695 1.00 30.69 78 PRO B C 1
ATOM 3555 O O . PRO B 1 81 ? -17.446 15.503 66.878 1.00 26.25 78 PRO B O 1
ATOM 3567 N N . ALA B 1 83 ? -17.512 14.957 62.233 1.00 25.97 80 ALA B N 1
ATOM 3568 C CA . ALA B 1 83 ? -18.016 14.649 60.893 1.00 25.20 80 ALA B CA 1
ATOM 3569 C C . ALA B 1 83 ? -16.885 14.619 59.861 1.00 23.81 80 ALA B C 1
ATOM 3570 O O . ALA B 1 83 ? -16.394 15.671 59.442 1.00 24.99 80 ALA B O 1
ATOM 3572 N N . GLY B 1 84 ? -16.479 13.422 59.438 1.00 21.79 81 GLY B N 1
ATOM 3573 C CA . GLY B 1 84 ? -15.401 13.309 58.458 1.00 24.73 81 GLY B CA 1
ATOM 3574 C C . GLY B 1 84 ? -15.910 13.337 57.020 1.00 27.13 81 GLY B C 1
ATOM 3575 O O . GLY B 1 84 ? -16.545 12.382 56.559 1.00 28.73 81 GLY B O 1
ATOM 3576 N N . ILE B 1 85 ? -15.625 14.419 56.302 1.00 25.94 82 ILE B N 1
ATOM 3577 C CA . ILE B 1 85 ? -16.178 14.597 54.958 1.00 26.85 82 ILE B CA 1
ATOM 3578 C C . ILE B 1 85 ? -15.342 13.851 53.907 1.00 25.94 82 ILE B C 1
ATOM 3579 O O . ILE B 1 85 ? -14.124 14.007 53.856 1.00 22.96 82 ILE B O 1
ATOM 3584 N N . ALA B 1 86 ? -15.992 13.038 53.076 1.00 24.44 83 ALA B N 1
ATOM 3585 C CA . ALA B 1 86 ? -15.258 12.209 52.115 1.00 24.07 83 ALA B CA 1
ATOM 3586 C C . ALA B 1 86 ? -15.919 12.167 50.748 1.00 25.18 83 ALA B C 1
ATOM 3587 O O . ALA B 1 86 ? -17.128 12.390 50.626 1.00 20.97 83 ALA B O 1
ATOM 3589 N N . GLY B 1 87 ? -15.125 11.854 49.726 1.00 25.77 84 GLY B N 1
ATOM 3590 C CA . GLY B 1 87 ? -15.651 11.665 48.384 1.00 23.18 84 GLY B CA 1
ATOM 3591 C C . GLY B 1 87 ? -16.414 12.861 47.847 1.00 23.02 84 GLY B C 1
ATOM 3592 O O . GLY B 1 87 ? -17.471 12.701 47.247 1.00 26.03 84 GLY B O 1
ATOM 3593 N N . VAL B 1 88 ? -15.913 14.069 48.079 1.00 18.77 85 VAL B N 1
ATOM 3594 C CA . VAL B 1 88 ? -16.595 15.249 47.541 1.00 19.03 85 VAL B CA 1
ATOM 3595 C C . VAL B 1 88 ? -16.343 15.329 46.037 1.00 23.39 85 VAL B C 1
ATOM 3596 O O . VAL B 1 88 ? -15.197 15.489 45.607 1.00 20.37 85 VAL B O 1
ATOM 3600 N N . VAL B 1 89 ? -17.404 15.200 45.237 1.00 21.67 86 VAL B N 1
ATOM 3601 C CA . VAL B 1 89 ? -17.275 15.189 43.777 1.00 20.22 86 VAL B CA 1
ATOM 3602 C C . VAL B 1 89 ? -18.370 16.006 43.091 1.00 22.18 86 VAL B C 1
ATOM 3603 O O . VAL B 1 89 ? -19.516 16.042 43.550 1.00 24.03 86 VAL B O 1
ATOM 3607 N N . VAL B 1 90 ? -17.994 16.690 42.013 1.00 21.92 87 VAL B N 1
ATOM 3608 C CA . VAL B 1 90 ? -18.942 17.421 41.176 1.00 23.91 87 VAL B CA 1
ATOM 3609 C C . VAL B 1 90 ? -18.685 17.090 39.708 1.00 21.90 87 VAL B C 1
ATOM 3610 O O . VAL B 1 90 ? -17.528 17.069 39.263 1.00 21.75 87 VAL B O 1
ATOM 3614 N N . ALA B 1 91 ? -19.759 16.840 38.959 1.00 21.79 88 ALA B N 1
ATOM 3615 C CA . ALA B 1 91 ? -19.654 16.559 37.517 1.00 26.21 88 ALA B CA 1
ATOM 3616 C C . ALA B 1 91 ? -18.940 17.700 36.777 1.00 23.57 88 ALA B C 1
ATOM 3617 O O . ALA B 1 91 ? -19.229 18.872 37.038 1.00 23.25 88 ALA B O 1
ATOM 3619 N N . PRO B 1 92 ? -18.002 17.357 35.863 1.00 23.90 89 PRO B N 1
ATOM 3620 C CA . PRO B 1 92 ? -17.148 18.359 35.210 1.00 25.16 89 PRO B CA 1
ATOM 3621 C C . PRO B 1 92 ? -17.921 19.570 34.681 1.00 28.70 89 PRO B C 1
ATOM 3622 O O . PRO B 1 92 ? -17.495 20.688 34.949 1.00 26.17 89 PRO B O 1
ATOM 3626 N N . GLU B 1 93 ? -19.045 19.364 33.991 1.00 23.51 90 GLU B N 1
ATOM 3627 C CA . GLU B 1 93 ? -19.755 20.489 33.366 1.00 26.06 90 GLU B CA 1
ATOM 3628 C C . GLU B 1 93 ? -20.593 21.284 34.378 1.00 30.88 90 GLU B C 1
ATOM 3629 O O . GLU B 1 93 ? -21.218 22.282 34.027 1.00 31.06 90 GLU B O 1
ATOM 3635 N N . TYR B 1 94 ? -20.604 20.850 35.636 1.00 28.11 91 TYR B N 1
ATOM 3636 C CA . TYR B 1 94 ? -21.329 21.584 36.671 1.00 25.65 91 TYR B CA 1
ATOM 3637 C C . TYR B 1 94 ? -20.367 22.247 37.675 1.00 26.72 91 TYR B C 1
ATOM 3638 O O . TYR B 1 94 ? -20.801 22.841 38.667 1.00 28.03 91 TYR B O 1
ATOM 3647 N N . ARG B 1 95 ? -19.064 22.136 37.417 1.00 23.16 92 ARG B N 1
ATOM 3648 C CA . ARG B 1 95 ? -18.057 22.763 38.276 1.00 22.57 92 ARG B CA 1
ATOM 3649 C C . ARG B 1 95 ? -17.971 24.283 38.062 1.00 23.51 92 ARG B C 1
ATOM 3650 O O . ARG B 1 95 ? -18.415 24.799 37.033 1.00 24.13 92 ARG B O 1
ATOM 3658 N N . GLY B 1 96 ? -17.412 24.994 39.041 1.00 24.43 93 GLY B N 1
ATOM 3659 C CA . GLY B 1 96 ? -17.235 26.440 38.933 1.00 28.59 93 GLY B CA 1
ATOM 3660 C C . GLY B 1 96 ? -18.524 27.247 38.853 1.00 33.05 93 GLY B C 1
ATOM 3661 O O . GLY B 1 96 ? -18.557 28.320 38.240 1.00 31.43 93 GLY B O 1
ATOM 3662 N N . ARG B 1 97 ? -19.593 26.732 39.460 1.00 35.42 94 ARG B N 1
ATOM 3663 C CA . ARG B 1 97 ? -20.889 27.411 39.435 1.00 34.69 94 ARG B CA 1
ATOM 3664 C C . ARG B 1 97 ? -21.585 27.463 40.800 1.00 34.04 94 ARG B C 1
ATOM 3665 O O . ARG B 1 97 ? -22.765 27.779 40.870 1.00 34.73 94 ARG B O 1
ATOM 3673 N N . GLY B 1 98 ? -20.872 27.147 41.880 1.00 31.93 95 GLY B N 1
ATOM 3674 C CA . GLY B 1 98 ? -21.489 27.154 43.201 1.00 29.12 95 GLY B CA 1
ATOM 3675 C C . GLY B 1 98 ? -22.127 25.829 43.624 1.00 29.30 95 GLY B C 1
ATOM 3676 O O . GLY B 1 98 ? -22.727 25.736 44.697 1.00 28.91 95 GLY B O 1
ATOM 3677 N N . VAL B 1 99 ? -21.984 24.792 42.801 1.00 28.59 96 VAL B N 1
ATOM 3678 C CA . VAL B 1 99 ? -22.581 23.486 43.113 1.00 27.49 96 VAL B CA 1
ATOM 3679 C C . VAL B 1 99 ? -21.890 22.810 44.286 1.00 26.05 96 VAL B C 1
ATOM 3680 O O . VAL B 1 99 ? -22.555 22.378 45.242 1.00 26.55 96 VAL B O 1
ATOM 3684 N N . GLY B 1 100 ? -20.562 22.724 44.222 1.00 22.99 97 GLY B N 1
ATOM 3685 C CA . GLY B 1 100 ? -19.790 22.175 45.324 1.00 22.16 97 GLY B CA 1
ATOM 3686 C C . GLY B 1 100 ? -20.104 22.888 46.631 1.00 25.89 97 GLY B C 1
ATOM 3687 O O . GLY B 1 100 ? -20.259 22.244 47.662 1.00 26.49 97 GLY B O 1
ATOM 3688 N N . SER B 1 101 ? -20.215 24.215 46.581 1.00 24.71 98 SER B N 1
ATOM 3689 C CA . SER B 1 101 ? -20.512 25.020 47.767 1.00 29.62 98 SER B CA 1
ATOM 3690 C C . SER B 1 101 ? -21.910 24.752 48.309 1.00 30.82 98 SER B C 1
ATOM 3691 O O . SER B 1 101 ? -22.084 24.625 49.519 1.00 31.16 98 SER B O 1
ATOM 3694 N N . LEU B 1 102 ? -22.895 24.684 47.410 1.00 30.80 99 LEU B N 1
ATOM 3695 C CA . LEU B 1 102 ? -24.270 24.302 47.750 1.00 35.10 99 LEU B CA 1
ATOM 3696 C C . LEU B 1 102 ? -24.271 22.939 48.458 1.00 30.96 99 LEU B C 1
ATOM 3697 O O . LEU B 1 102 ? -24.916 22.756 49.491 1.00 32.94 99 LEU B O 1
ATOM 3702 N N . LEU B 1 103 ? -23.552 21.984 47.881 1.00 27.99 100 LEU B N 1
ATOM 3703 C CA . LEU B 1 103 ? -23.411 20.643 48.448 1.00 29.00 100 LEU B CA 1
ATOM 3704 C C . LEU B 1 103 ? -22.848 20.719 49.870 1.00 29.85 100 LEU B C 1
ATOM 3705 O O . LEU B 1 103 ? -23.422 20.152 50.822 1.00 26.71 100 LEU B O 1
ATOM 3718 N N . ARG B 1 105 ? -22.530 23.213 51.982 1.00 31.27 102 ARG B N 1
ATOM 3719 C CA . ARG B 1 105 ? -23.393 23.886 52.934 1.00 33.81 102 ARG B CA 1
ATOM 3720 C C . ARG B 1 105 ? -24.445 22.897 53.450 1.00 36.02 102 ARG B C 1
ATOM 3721 O O . ARG B 1 105 ? -24.828 22.950 54.618 1.00 34.72 102 ARG B O 1
ATOM 3729 N N . GLY B 1 106 ? -24.898 21.989 52.582 1.00 31.82 103 GLY B N 1
ATOM 3730 C CA . GLY B 1 106 ? -25.865 20.979 52.982 1.00 33.23 103 GLY B CA 1
ATOM 3731 C C . GLY B 1 106 ? -25.209 19.928 53.863 1.00 30.26 103 GLY B C 1
ATOM 3732 O O . GLY B 1 106 ? -25.818 19.388 54.790 1.00 29.53 103 GLY B O 1
ATOM 3733 N N . VAL B 1 107 ? -23.952 19.638 53.569 1.00 27.15 104 VAL B N 1
ATOM 3734 C CA . VAL B 1 107 ? -23.196 18.686 54.368 1.00 27.84 104 VAL B CA 1
ATOM 3735 C C . VAL B 1 107 ? -22.993 19.228 55.784 1.00 29.54 104 VAL B C 1
ATOM 3736 O O . VAL B 1 107 ? -23.173 18.501 56.762 1.00 30.69 104 VAL B O 1
ATOM 3740 N N . LEU B 1 108 ? -22.620 20.506 55.889 1.00 31.39 105 LEU B N 1
ATOM 3741 C CA . LEU B 1 108 ? -22.428 21.145 57.194 1.00 29.83 105 LEU B CA 1
ATOM 3742 C C . LEU B 1 108 ? -23.716 21.138 57.998 1.00 33.35 105 LEU B C 1
ATOM 3743 O O . LEU B 1 108 ? -23.702 20.860 59.204 1.00 33.34 105 LEU B O 1
ATOM 3748 N N . GLU B 1 109 ? -24.831 21.454 57.338 1.00 31.79 106 GLU B N 1
ATOM 3749 C CA . GLU B 1 109 ? -26.111 21.481 58.033 1.00 35.34 106 GLU B CA 1
ATOM 3750 C C . GLU B 1 109 ? -26.493 20.076 58.529 1.00 34.13 106 GLU B C 1
ATOM 3751 O O . GLU B 1 109 ? -26.998 19.930 59.637 1.00 31.67 106 GLU B O 1
ATOM 3757 N N . ARG B 1 110 ? -26.235 19.050 57.716 1.00 30.08 107 ARG B N 1
ATOM 3758 C CA . ARG B 1 110 ? -26.543 17.671 58.112 1.00 34.29 107 ARG B CA 1
ATOM 3759 C C . ARG B 1 110 ? -25.662 17.225 59.297 1.00 33.51 107 ARG B C 1
ATOM 3760 O O . ARG B 1 110 ? -26.134 16.555 60.216 1.00 34.96 107 ARG B O 1
ATOM 3768 N N . SER B 1 111 ? -24.388 17.613 59.279 1.00 29.80 108 SER B N 1
ATOM 3769 C CA . SER B 1 111 ? -23.476 17.258 60.365 1.00 33.03 108 SER B CA 1
ATOM 3770 C C . SER B 1 111 ? -23.913 17.898 61.687 1.00 35.74 108 SER B C 1
ATOM 3771 O O . SER B 1 111 ? -23.839 17.266 62.744 1.00 34.35 108 SER B O 1
ATOM 3774 N N . ARG B 1 112 ? -24.378 19.144 61.624 1.00 34.57 109 ARG B N 1
ATOM 3775 C CA . ARG B 1 112 ? -24.896 19.810 62.812 1.00 40.47 109 ARG B CA 1
ATOM 3776 C C . ARG B 1 112 ? -26.114 19.075 63.349 1.00 42.58 109 ARG B C 1
ATOM 3777 O O . ARG B 1 112 ? -26.212 18.835 64.556 1.00 43.97 109 ARG B O 1
ATOM 3785 N N . ASP B 1 113 ? -27.034 18.716 62.450 1.00 44.26 110 ASP B N 1
ATOM 3786 C CA . ASP B 1 113 ? -28.272 18.021 62.826 1.00 49.04 110 ASP B CA 1
ATOM 3787 C C . ASP B 1 113 ? -28.014 16.668 63.479 1.00 44.42 110 ASP B C 1
ATOM 3788 O O . ASP B 1 113 ? -28.818 16.190 64.268 1.00 46.71 110 ASP B O 1
ATOM 3793 N N . LYS B 1 114 ? -26.903 16.040 63.120 1.00 44.34 111 LYS B N 1
ATOM 3794 C CA . LYS B 1 114 ? -26.536 14.751 63.692 1.00 44.07 111 LYS B CA 1
ATOM 3795 C C . LYS B 1 114 ? -25.800 14.947 65.012 1.00 42.55 111 LYS B C 1
ATOM 3796 O O . LYS B 1 114 ? -25.403 13.975 65.651 1.00 41.14 111 LYS B O 1
ATOM 3802 N N . GLY B 1 115 ? -25.620 16.207 65.413 1.00 44.39 112 GLY B N 1
ATOM 3803 C CA . GLY B 1 115 ? -24.981 16.535 66.682 1.00 46.61 112 GLY B CA 1
ATOM 3804 C C . GLY B 1 115 ? -23.464 16.396 66.693 1.00 45.68 112 GLY B C 1
ATOM 3805 O O . GLY B 1 115 ? -22.857 16.142 67.739 1.00 47.19 112 GLY B O 1
ATOM 3814 N N . PRO B 1 117 ? -20.118 18.239 66.712 1.00 36.48 114 PRO B N 1
ATOM 3815 C CA . PRO B 1 117 ? -19.669 19.616 66.964 1.00 35.55 114 PRO B CA 1
ATOM 3816 C C . PRO B 1 117 ? -18.472 20.043 66.122 1.00 31.90 114 PRO B C 1
ATOM 3817 O O . PRO B 1 117 ? -18.202 21.246 66.070 1.00 28.81 114 PRO B O 1
ATOM 3821 N N . ILE B 1 118 ? -17.776 19.096 65.488 1.00 26.81 115 ILE B N 1
ATOM 3822 C CA . ILE B 1 118 ? -16.658 19.431 64.604 1.00 25.95 115 ILE B CA 1
ATOM 3823 C C . ILE B 1 118 ? -16.669 18.603 63.306 1.00 25.15 115 ILE B C 1
ATOM 3824 O O . ILE B 1 118 ? -17.350 17.574 63.208 1.00 27.01 115 ILE B O 1
ATOM 3829 N N . SER B 1 119 ? -15.909 19.058 62.319 1.00 23.30 116 SER B N 1
ATOM 3830 C CA . SER B 1 119 ? -15.821 18.373 61.027 1.00 23.96 116 SER B CA 1
ATOM 3831 C C . SER B 1 119 ? -14.372 18.406 60.563 1.00 22.67 116 SER B C 1
ATOM 3832 O O . SER B 1 119 ? -13.660 19.387 60.808 1.00 22.13 116 SER B O 1
ATOM 3835 N N . ALA B 1 120 ? -13.919 17.343 59.905 1.00 21.35 117 ALA B N 1
ATOM 3836 C CA . ALA B 1 120 ? -12.584 17.350 59.308 1.00 19.36 117 ALA B CA 1
ATOM 3837 C C . ALA B 1 120 ? -12.570 16.703 57.923 1.00 21.99 117 ALA B C 1
ATOM 3838 O O . ALA B 1 120 ? -13.462 15.922 57.582 1.00 21.08 117 ALA B O 1
ATOM 3840 N N . LEU B 1 121 ? -11.540 17.026 57.141 1.00 18.74 118 LEU B N 1
ATOM 3841 C CA . LEU B 1 121 ? -11.382 16.488 55.798 1.00 21.29 118 LEU B CA 1
ATOM 3842 C C . LEU B 1 121 ? -9.963 16.747 55.299 1.00 20.07 118 LEU B C 1
ATOM 3843 O O . LEU B 1 121 ? -9.252 17.640 55.809 1.00 18.47 118 LEU B O 1
ATOM 3848 N N . TYR B 1 122 ? -9.559 15.950 54.314 1.00 20.03 119 TYR B N 1
ATOM 3849 C CA . TYR B 1 122 ? -8.347 16.197 53.548 1.00 19.53 119 TYR B CA 1
ATOM 3850 C C . TYR B 1 122 ? -8.753 16.852 52.218 1.00 20.71 119 TYR B C 1
ATOM 3851 O O . TYR B 1 122 ? -9.393 16.220 51.367 1.00 24.62 119 TYR B O 1
ATOM 3860 N N . PRO B 1 123 ? -8.378 18.119 52.031 1.00 19.44 120 PRO B N 1
ATOM 3861 C CA . PRO B 1 123 ? -8.873 18.840 50.854 1.00 21.73 120 PRO B CA 1
ATOM 3862 C C . PRO B 1 123 ? -7.996 18.600 49.632 1.00 24.12 120 PRO B C 1
ATOM 3863 O O . PRO B 1 123 ? -6.774 18.548 49.761 1.00 23.76 120 PRO B O 1
ATOM 3867 N N . ALA B 1 124 ? -8.606 18.464 48.459 1.00 25.07 121 ALA B N 1
ATOM 3868 C CA . ALA B 1 124 ? -7.830 18.384 47.222 1.00 26.06 121 ALA B CA 1
ATOM 3869 C C . ALA B 1 124 ? -7.463 19.800 46.794 1.00 25.91 121 ALA B C 1
ATOM 3870 O O . ALA B 1 124 ? -6.411 20.029 46.230 1.00 25.08 121 ALA B O 1
ATOM 3872 N N . THR B 1 125 ? -8.362 20.741 47.049 1.00 26.46 122 THR B N 1
ATOM 3873 C CA . THR B 1 125 ? -8.113 22.152 46.805 1.00 25.28 122 THR B CA 1
ATOM 3874 C C . THR B 1 125 ? -8.564 22.863 48.078 1.00 24.87 122 THR B C 1
ATOM 3875 O O . THR B 1 125 ? -9.540 22.454 48.699 1.00 26.38 122 THR B O 1
ATOM 3879 N N . THR B 1 126 ? -7.847 23.904 48.487 1.00 22.12 123 THR B N 1
ATOM 3880 C CA . THR B 1 126 ? -8.134 24.551 49.770 1.00 21.24 123 THR B CA 1
ATOM 3881 C C . THR B 1 126 ? -9.196 25.627 49.664 1.00 22.27 123 THR B C 1
ATOM 3882 O O . THR B 1 126 ? -9.815 25.994 50.672 1.00 25.33 123 THR B O 1
ATOM 3886 N N . VAL B 1 127 ? -9.395 26.156 48.457 1.00 20.92 124 VAL B N 1
ATOM 3887 C CA . VAL B 1 127 ? -10.184 27.384 48.292 1.00 20.71 124 VAL B CA 1
ATOM 3888 C C . VAL B 1 127 ? -11.633 27.232 48.726 1.00 23.29 124 VAL B C 1
ATOM 3889 O O . VAL B 1 127 ? -12.140 28.045 49.505 1.00 24.65 124 VAL B O 1
ATOM 3893 N N . ILE B 1 128 ? -12.296 26.185 48.248 1.00 21.24 125 ILE B N 1
ATOM 3894 C CA . ILE B 1 128 ? -13.708 26.022 48.556 1.00 24.98 125 ILE B CA 1
ATOM 3895 C C . ILE B 1 128 ? -13.903 25.817 50.054 1.00 24.49 125 ILE B C 1
ATOM 3896 O O . ILE B 1 128 ? -14.806 26.401 50.645 1.00 26.04 125 ILE B O 1
ATOM 3901 N N . TYR B 1 129 ? -13.037 25.023 50.677 1.00 21.49 126 TYR B N 1
ATOM 3902 C CA . TYR B 1 129 ? -13.217 24.701 52.088 1.00 24.62 126 TYR B CA 1
ATOM 3903 C C . TYR B 1 129 ? -12.901 25.889 52.996 1.00 25.17 126 TYR B C 1
ATOM 3904 O O . TYR B 1 129 ? -13.560 26.085 54.026 1.00 23.91 126 TYR B O 1
ATOM 3913 N N . ARG B 1 130 ? -11.900 26.679 52.611 1.00 21.77 127 ARG B N 1
ATOM 3914 C CA . ARG B 1 130 ? -11.599 27.910 53.336 1.00 26.65 127 ARG B CA 1
ATOM 3915 C C . ARG B 1 130 ? -12.773 28.882 53.300 1.00 26.85 127 ARG B C 1
ATOM 3916 O O . ARG B 1 130 ? -13.117 29.482 54.326 1.00 26.10 127 ARG B O 1
ATOM 3924 N N . HIS B 1 131 ? -13.406 29.013 52.133 1.00 25.60 128 HIS B N 1
ATOM 3925 C CA . HIS B 1 131 ? -14.608 29.840 52.009 1.00 28.88 128 HIS B CA 1
ATOM 3926 C C . HIS B 1 131 ? -15.696 29.370 52.979 1.00 31.50 128 HIS B C 1
ATOM 3927 O O . HIS B 1 131 ? -16.442 30.187 53.508 1.00 29.93 128 HIS B O 1
ATOM 3934 N N . LEU B 1 132 ? -15.770 28.059 53.212 1.00 29.52 129 LEU B N 1
ATOM 3935 C CA . LEU B 1 132 ? -16.794 27.485 54.084 1.00 30.85 129 LEU B CA 1
ATOM 3936 C C . LEU B 1 132 ? -16.352 27.462 55.541 1.00 30.61 129 LEU B C 1
ATOM 3937 O O . LEU B 1 132 ? -17.103 27.020 56.404 1.00 30.46 129 LEU B O 1
ATOM 3942 N N . GLY B 1 133 ? -15.123 27.908 55.802 1.00 30.10 130 GLY B N 1
ATOM 3943 C CA . GLY B 1 133 ? -14.659 28.119 57.166 1.00 27.82 130 GLY B CA 1
ATOM 3944 C C . GLY B 1 133 ? -13.709 27.078 57.737 1.00 28.03 130 GLY B C 1
ATOM 3945 O O . GLY B 1 133 ? -13.376 27.144 58.925 1.00 27.54 130 GLY B O 1
ATOM 3946 N N . TYR B 1 134 ? -13.282 26.117 56.913 1.00 24.42 131 TYR B N 1
ATOM 3947 C CA . TYR B 1 134 ? -12.293 25.116 57.333 1.00 23.43 131 TYR B CA 1
ATOM 3948 C C . TYR B 1 134 ? -10.887 25.704 57.340 1.00 23.32 131 TYR B C 1
ATOM 3949 O O . TYR B 1 134 ? -10.587 26.630 56.582 1.00 22.40 131 TYR B O 1
ATOM 3958 N N . GLU B 1 135 ? -10.011 25.159 58.178 1.00 23.26 132 GLU B N 1
ATOM 3959 C CA . GLU B 1 135 ? -8.603 25.556 58.132 1.00 21.14 132 GLU B CA 1
ATOM 3960 C C . GLU B 1 135 ? -7.750 24.380 58.548 1.00 21.42 132 GLU B C 1
ATOM 3961 O O . GLU B 1 135 ? -8.254 23.478 59.222 1.00 21.93 132 GLU B O 1
ATOM 3967 N N . PHE B 1 136 ? -6.476 24.373 58.145 1.00 24.35 133 PHE B N 1
ATOM 3968 C CA . PHE B 1 136 ? -5.581 23.269 58.495 1.00 24.29 133 PHE B CA 1
ATOM 3969 C C . PHE B 1 136 ? -5.480 23.150 59.993 1.00 24.61 133 PHE B C 1
ATOM 3970 O O . PHE B 1 136 ? -5.334 24.152 60.690 1.00 26.73 133 PHE B O 1
ATOM 3978 N N . GLY B 1 137 ? -5.564 21.921 60.489 1.00 22.47 134 GLY B N 1
ATOM 3979 C CA . GLY B 1 137 ? -5.640 21.707 61.917 1.00 23.65 134 GLY B CA 1
ATOM 3980 C C . GLY B 1 137 ? -4.594 20.729 62.401 1.00 27.30 134 GLY B C 1
ATOM 3981 O O . GLY B 1 137 ? -4.356 20.633 63.609 1.00 29.47 134 GLY B O 1
ATOM 3982 N N . GLY B 1 138 ? -3.965 20.002 61.474 1.00 24.91 135 GLY B N 1
ATOM 3983 C CA . GLY B 1 138 ? -3.044 18.942 61.867 1.00 21.24 135 GLY B CA 1
ATOM 3984 C C . GLY B 1 138 ? -2.455 18.174 60.700 1.00 21.19 135 GLY B C 1
ATOM 3985 O O . GLY B 1 138 ? -2.757 18.462 59.540 1.00 19.06 135 GLY B O 1
ATOM 3986 N N . HIS B 1 139 ? -1.632 17.171 61.007 1.00 18.26 136 HIS B N 1
ATOM 3987 C CA . HIS B 1 139 ? -0.840 16.513 59.981 1.00 21.28 136 HIS B CA 1
ATOM 3988 C C . HIS B 1 139 ? -1.001 15.001 59.989 1.00 22.32 136 HIS B C 1
ATOM 3989 O O . HIS B 1 139 ? -1.531 14.413 60.934 1.00 21.12 136 HIS B O 1
ATOM 3996 N N . ARG B 1 140 ? -0.545 14.386 58.909 1.00 19.55 137 ARG B N 1
ATOM 3997 C CA . ARG B 1 140 ? -0.338 12.948 58.862 1.00 20.02 137 ARG B CA 1
ATOM 3998 C C . ARG B 1 140 ? 1.069 12.726 58.319 1.00 19.54 137 ARG B C 1
ATOM 3999 O O . ARG B 1 140 ? 1.418 13.211 57.225 1.00 17.23 137 ARG B O 1
ATOM 4007 N N . TYR B 1 141 ? 1.872 12.015 59.097 1.00 14.86 138 TYR B N 1
ATOM 4008 C CA . TYR B 1 141 ? 3.297 11.863 58.834 1.00 17.37 138 TYR B CA 1
ATOM 4009 C C . TYR B 1 141 ? 3.592 10.426 58.424 1.00 18.79 138 TYR B C 1
ATOM 4010 O O . TYR B 1 141 ? 3.110 9.501 59.078 1.00 18.35 138 TYR B O 1
ATOM 4019 N N . ARG B 1 142 ? 4.377 10.226 57.361 1.00 13.91 139 ARG B N 1
ATOM 4020 C CA . ARG B 1 142 ? 4.932 8.892 57.085 1.00 15.37 139 ARG B CA 1
ATOM 4021 C C . ARG B 1 142 ? 6.456 8.950 57.099 1.00 17.82 139 ARG B C 1
ATOM 4022 O O . ARG B 1 142 ? 7.066 9.759 56.380 1.00 16.56 139 ARG B O 1
ATOM 4030 N N . PHE B 1 143 ? 7.072 8.106 57.924 1.00 13.13 140 PHE B N 1
ATOM 4031 C CA . PHE B 1 143 ? 8.536 8.027 57.985 1.00 19.95 140 PHE B CA 1
ATOM 4032 C C . PHE B 1 143 ? 9.033 6.660 57.528 1.00 21.71 140 PHE B C 1
ATOM 4033 O O . PHE B 1 143 ? 8.316 5.665 57.643 1.00 22.29 140 PHE B O 1
ATOM 4041 N N . SER B 1 144 ? 10.259 6.613 57.013 1.00 13.88 141 SER B N 1
ATOM 4042 C CA . SER B 1 144 ? 10.805 5.364 56.492 1.00 13.98 141 SER B CA 1
ATOM 4043 C C . SER B 1 144 ? 12.061 4.919 57.256 1.00 14.37 141 SER B C 1
ATOM 4044 O O . SER B 1 144 ? 13.031 5.678 57.389 1.00 19.61 141 SER B O 1
ATOM 4047 N N . PHE B 1 145 ? 12.041 3.670 57.724 1.00 17.85 142 PHE B N 1
ATOM 4048 C CA . PHE B 1 145 ? 13.104 3.105 58.556 1.00 17.41 142 PHE B CA 1
ATOM 4049 C C . PHE B 1 145 ? 13.726 1.885 57.879 1.00 19.98 142 PHE B C 1
ATOM 4050 O O . PHE B 1 145 ? 13.120 1.271 56.997 1.00 15.60 142 PHE B O 1
ATOM 4058 N N . GLN B 1 146 ? 14.904 1.488 58.334 1.00 20.28 143 GLN B N 1
ATOM 4059 C CA . GLN B 1 146 ? 15.521 0.270 57.814 1.00 22.89 143 GLN B CA 1
ATOM 4060 C C . GLN B 1 146 ? 14.965 -0.945 58.549 1.00 21.10 143 GLN B C 1
ATOM 4061 O O . GLN B 1 146 ? 14.982 -0.995 59.777 1.00 18.01 143 GLN B O 1
ATOM 4067 N N . ALA B 1 147 ? 14.465 -1.928 57.812 1.00 18.26 144 ALA B N 1
ATOM 4068 C CA . ALA B 1 147 ? 13.888 -3.122 58.462 1.00 22.12 144 ALA B CA 1
ATOM 4069 C C . ALA B 1 147 ? 14.875 -3.837 59.398 1.00 21.59 144 ALA B C 1
ATOM 4070 O O . ALA B 1 147 ? 14.492 -4.338 60.464 1.00 24.63 144 ALA B O 1
ATOM 4072 N N . ALA B 1 148 ? 16.142 -3.905 58.991 1.00 17.22 145 ALA B N 1
ATOM 4073 C CA . ALA B 1 148 ? 17.146 -4.641 59.765 1.00 23.06 145 ALA B CA 1
ATOM 4074 C C . ALA B 1 148 ? 17.380 -3.968 61.118 1.00 25.59 145 ALA B C 1
ATOM 4075 O O . ALA B 1 148 ? 17.732 -4.631 62.102 1.00 24.82 145 ALA B O 1
ATOM 4077 N N . ASP B 1 149 ? 17.199 -2.649 61.156 1.00 20.87 146 ASP B N 1
ATOM 4078 C CA . ASP B 1 149 ? 17.326 -1.884 62.398 1.00 28.49 146 ASP B CA 1
ATOM 4079 C C . ASP B 1 149 ? 16.197 -2.252 63.373 1.00 26.85 146 ASP B C 1
ATOM 4080 O O . ASP B 1 149 ? 16.445 -2.490 64.553 1.00 25.88 146 ASP B O 1
ATOM 4085 N N . LEU B 1 150 ? 14.964 -2.322 62.867 1.00 19.36 147 LEU B N 1
ATOM 4086 C CA . LEU B 1 150 ? 13.797 -2.694 63.686 1.00 17.82 147 LEU B CA 1
ATOM 4087 C C . LEU B 1 150 ? 13.879 -4.137 64.187 1.00 17.88 147 LEU B C 1
ATOM 4088 O O . LEU B 1 150 ? 13.472 -4.451 65.318 1.00 17.21 147 LEU B O 1
ATOM 4093 N N . ARG B 1 151 ? 14.412 -5.014 63.343 1.00 21.33 148 ARG B N 1
ATOM 4094 C CA . ARG B 1 151 ? 14.498 -6.437 63.665 1.00 22.36 148 ARG B CA 1
ATOM 4095 C C . ARG B 1 151 ? 15.302 -6.640 64.932 1.00 24.38 148 ARG B C 1
ATOM 4096 O O . ARG B 1 151 ? 14.989 -7.509 65.730 1.00 27.73 148 ARG B O 1
ATOM 4104 N N . SER B 1 152 ? 16.320 -5.804 65.125 1.00 22.48 149 SER B N 1
ATOM 4105 C CA . SER B 1 152 ? 17.269 -5.977 66.224 1.00 30.20 149 SER B CA 1
ATOM 4106 C C . SER B 1 152 ? 16.865 -5.308 67.542 1.00 31.40 149 SER B C 1
ATOM 4107 O O . SER B 1 152 ? 17.661 -5.263 68.478 1.00 32.45 149 SER B O 1
ATOM 4110 N N . LEU B 1 153 ? 15.650 -4.774 67.618 1.00 27.26 150 LEU B N 1
ATOM 4111 C CA . LEU B 1 153 ? 15.253 -3.998 68.796 1.00 25.11 150 LEU B CA 1
ATOM 4112 C C . LEU B 1 153 ? 15.018 -4.850 70.058 1.00 28.77 150 LEU B C 1
ATOM 4113 O O . LEU B 1 153 ? 14.998 -4.317 71.169 1.00 34.78 150 LEU B O 1
ATOM 4118 N N . GLY B 1 154 ? 14.846 -6.161 69.908 1.00 26.31 151 GLY B N 1
ATOM 4119 C CA . GLY B 1 154 ? 14.773 -7.019 71.091 1.00 31.78 151 GLY B CA 1
ATOM 4120 C C . GLY B 1 154 ? 13.366 -7.217 71.632 1.00 32.12 151 GLY B C 1
ATOM 4121 O O . GLY B 1 154 ? 12.414 -7.337 70.865 1.00 31.03 151 GLY B O 1
ATOM 4122 N N . GLY B 1 155 ? 13.229 -7.234 72.955 1.00 35.73 152 GLY B N 1
ATOM 4123 C CA . GLY B 1 155 ? 11.949 -7.539 73.579 1.00 38.42 152 GLY B CA 1
ATOM 4124 C C . GLY B 1 155 ? 11.466 -8.965 73.310 1.00 40.45 152 GLY B C 1
ATOM 4125 O O . GLY B 1 155 ? 10.260 -9.227 73.321 1.00 40.58 152 GLY B O 1
ATOM 4126 N N . ARG B 1 156 ? 12.401 -9.888 73.080 1.00 38.19 153 ARG B N 1
ATOM 4127 C CA . ARG B 1 156 ? 12.052 -11.260 72.690 1.00 46.67 153 ARG B CA 1
ATOM 4128 C C . ARG B 1 156 ? 11.268 -12.001 73.779 1.00 42.93 153 ARG B C 1
ATOM 4129 O O . ARG B 1 156 ? 10.631 -13.014 73.504 1.00 45.43 153 ARG B O 1
ATOM 4137 N N . GLU B 1 157 ? 11.304 -11.473 75.000 1.00 40.02 154 GLU B N 1
ATOM 4138 C CA . GLU B 1 157 ? 10.606 -12.074 76.137 1.00 47.23 154 GLU B CA 1
ATOM 4139 C C . GLU B 1 157 ? 9.105 -11.742 76.164 1.00 42.73 154 GLU B C 1
ATOM 4140 O O . GLU B 1 157 ? 8.333 -12.373 76.892 1.00 46.34 154 GLU B O 1
ATOM 4146 N N . VAL B 1 158 ? 8.691 -10.762 75.368 1.00 32.00 155 VAL B N 1
ATOM 4147 C CA . VAL B 1 158 ? 7.282 -10.375 75.309 1.00 31.02 155 VAL B CA 1
ATOM 4148 C C . VAL B 1 158 ? 6.476 -11.348 74.449 1.00 33.77 155 VAL B C 1
ATOM 4149 O O . VAL B 1 158 ? 6.866 -11.669 73.319 1.00 33.87 155 VAL B O 1
ATOM 4153 N N . ALA B 1 159 ? 5.354 -11.817 74.991 1.00 26.10 156 ALA B N 1
ATOM 4154 C CA . ALA B 1 159 ? 4.458 -12.701 74.252 1.00 28.29 156 ALA B CA 1
ATOM 4155 C C . ALA B 1 159 ? 3.697 -11.896 73.192 1.00 30.81 156 ALA B C 1
ATOM 4156 O O . ALA B 1 159 ? 2.961 -10.951 73.513 1.00 31.39 156 ALA B O 1
ATOM 4158 N N . VAL B 1 160 ? 3.895 -12.253 71.928 1.00 28.65 157 VAL B N 1
ATOM 4159 C CA . VAL B 1 160 ? 3.202 -11.584 70.830 1.00 24.93 157 VAL B CA 1
ATOM 4160 C C . VAL B 1 160 ? 2.494 -12.662 70.013 1.00 27.58 157 VAL B C 1
ATOM 4161 O O . VAL B 1 160 ? 3.123 -13.648 69.620 1.00 25.88 157 VAL B O 1
ATOM 4165 N N . ARG B 1 161 ? 1.193 -12.489 69.775 1.00 25.46 158 ARG B N 1
ATOM 4166 C CA . ARG B 1 161 ? 0.420 -13.484 69.030 1.00 28.93 158 ARG B CA 1
ATOM 4167 C C . ARG B 1 161 ? -0.342 -12.823 67.879 1.00 27.88 158 ARG B C 1
ATOM 4168 O O . ARG B 1 161 ? -0.675 -11.634 67.948 1.00 25.79 158 ARG B O 1
ATOM 4176 N N . ARG B 1 162 ? -0.593 -13.585 66.816 1.00 25.83 159 ARG B N 1
ATOM 4177 C CA . ARG B 1 162 ? -1.371 -13.081 65.683 1.00 25.69 159 ARG B CA 1
ATOM 4178 C C . ARG B 1 162 ? -2.773 -12.727 66.170 1.00 25.94 159 ARG B C 1
ATOM 4179 O O . ARG B 1 162 ? -3.344 -13.425 67.006 1.00 27.46 159 ARG B O 1
ATOM 4187 N N . ALA B 1 163 ? -3.318 -11.629 65.668 1.00 22.28 160 ALA B N 1
ATOM 4188 C CA . ALA B 1 163 ? -4.632 -11.181 66.108 1.00 25.17 160 ALA B CA 1
ATOM 4189 C C . ALA B 1 163 ? -5.604 -11.182 64.936 1.00 27.63 160 ALA B C 1
ATOM 4190 O O . ALA B 1 163 ? -5.196 -11.233 63.755 1.00 24.26 160 ALA B O 1
ATOM 4192 N N . GLY B 1 164 ? -6.886 -11.111 65.266 1.00 29.19 161 GLY B N 1
ATOM 4193 C CA . GLY B 1 164 ? -7.927 -11.199 64.262 1.00 33.98 161 GLY B CA 1
ATOM 4194 C C . GLY B 1 164 ? -9.116 -10.334 64.623 1.00 33.00 161 GLY B C 1
ATOM 4195 O O . GLY B 1 164 ? -9.030 -9.492 65.521 1.00 33.62 161 GLY B O 1
ATOM 4196 N N . ALA B 1 165 ? -10.220 -10.545 63.916 1.00 32.93 162 ALA B N 1
ATOM 4197 C CA . ALA B 1 165 ? -11.446 -9.784 64.118 1.00 38.06 162 ALA B CA 1
ATOM 4198 C C . ALA B 1 165 ? -11.911 -9.782 65.578 1.00 39.24 162 ALA B C 1
ATOM 4199 O O . ALA B 1 165 ? -12.338 -8.745 66.094 1.00 37.63 162 ALA B O 1
ATOM 4201 N N . LYS B 1 166 ? -11.810 -10.939 66.231 1.00 38.11 163 LYS B N 1
ATOM 4202 C CA . LYS B 1 166 ? -12.256 -11.114 67.623 1.00 41.26 163 LYS B CA 1
ATOM 4203 C C . LYS B 1 166 ? -11.523 -10.209 68.628 1.00 38.51 163 LYS B C 1
ATOM 4204 O O . LYS B 1 166 ? -11.959 -10.049 69.760 1.00 39.93 163 LYS B O 1
ATOM 4210 N N . ASP B 1 167 ? -10.415 -9.612 68.213 1.00 35.30 164 ASP B N 1
ATOM 4211 C CA . ASP B 1 167 ? -9.625 -8.770 69.111 1.00 33.32 164 ASP B CA 1
ATOM 4212 C C . ASP B 1 167 ? -9.918 -7.284 68.952 1.00 30.65 164 ASP B C 1
ATOM 4213 O O . ASP B 1 167 ? -9.184 -6.444 69.471 1.00 29.05 164 ASP B O 1
ATOM 4218 N N . ALA B 1 168 ? -10.988 -6.957 68.236 1.00 28.78 165 ALA B N 1
ATOM 4219 C CA . ALA B 1 168 ? -11.302 -5.556 67.966 1.00 30.63 165 ALA B CA 1
ATOM 4220 C C . ALA B 1 168 ? -11.513 -4.771 69.258 1.00 32.13 165 ALA B C 1
ATOM 4221 O O . ALA B 1 168 ? -10.940 -3.695 69.448 1.00 31.96 165 ALA B O 1
ATOM 4223 N N . ALA B 1 169 ? -12.327 -5.315 70.153 1.00 33.80 166 ALA B N 1
ATOM 4224 C CA . ALA B 1 169 ? -12.638 -4.625 71.402 1.00 36.41 166 ALA B CA 1
ATOM 4225 C C . ALA B 1 169 ? -11.371 -4.408 72.238 1.00 36.24 166 ALA B C 1
ATOM 4226 O O . ALA B 1 169 ? -11.203 -3.364 72.871 1.00 35.51 166 ALA B O 1
ATOM 4228 N N . ARG B 1 170 ? -10.476 -5.392 72.231 1.00 35.45 167 ARG B N 1
ATOM 4229 C CA . ARG B 1 170 ? -9.214 -5.265 72.953 1.00 35.10 167 ARG B CA 1
ATOM 4230 C C . ARG B 1 170 ? -8.318 -4.160 72.374 1.00 34.66 167 ARG B C 1
ATOM 4231 O O . ARG B 1 170 ? -7.652 -3.434 73.128 1.00 33.22 167 ARG B O 1
ATOM 4239 N N . PHE B 1 171 ? -8.317 -4.020 71.048 1.00 28.00 168 PHE B N 1
ATOM 4240 C CA . PHE B 1 171 ? -7.514 -2.991 70.389 1.00 27.33 168 PHE B CA 1
ATOM 4241 C C . PHE B 1 171 ? -8.013 -1.612 70.801 1.00 25.67 168 PHE B C 1
ATOM 4242 O O . PHE B 1 171 ? -7.217 -0.721 71.115 1.00 23.33 168 PHE B O 1
ATOM 4250 N N . LEU B 1 172 ? -9.333 -1.441 70.774 1.00 28.53 169 LEU B N 1
ATOM 4251 C CA . LEU B 1 172 ? -9.962 -0.173 71.151 1.00 34.02 169 LEU B CA 1
ATOM 4252 C C . LEU B 1 172 ? -9.573 0.213 72.565 1.00 34.33 169 LEU B C 1
ATOM 4253 O O . LEU B 1 172 ? -9.251 1.366 72.842 1.00 34.33 169 LEU B O 1
ATOM 4258 N N . GLU B 1 173 ? -9.600 -0.773 73.454 1.00 33.87 170 GLU B N 1
ATOM 4259 C CA . GLU B 1 173 ? -9.238 -0.579 74.852 1.00 35.94 170 GLU B CA 1
ATOM 4260 C C . GLU B 1 173 ? -7.788 -0.104 74.987 1.00 31.11 170 GLU B C 1
ATOM 4261 O O . GLU B 1 173 ? -7.503 0.860 75.712 1.00 31.20 170 GLU B O 1
ATOM 4267 N N . LEU B 1 174 ? -6.883 -0.765 74.264 1.00 26.69 171 LEU B N 1
ATOM 4268 C CA . LEU B 1 174 ? -5.457 -0.440 74.315 1.00 29.14 171 LEU B CA 1
ATOM 4269 C C . LEU B 1 174 ? -5.181 0.979 73.813 1.00 30.18 171 LEU B C 1
ATOM 4270 O O . LEU B 1 174 ? -4.394 1.722 74.415 1.00 28.20 171 LEU B O 1
ATOM 4275 N N . VAL B 1 175 ? -5.835 1.348 72.714 1.00 28.81 172 VAL B N 1
ATOM 4276 C CA . VAL B 1 175 ? -5.657 2.676 72.123 1.00 27.54 172 VAL B CA 1
ATOM 4277 C C . VAL B 1 175 ? -6.192 3.745 73.069 1.00 26.41 172 VAL B C 1
ATOM 4278 O O . VAL B 1 175 ? -5.562 4.791 73.257 1.00 28.82 172 VAL B O 1
ATOM 4282 N N . GLY B 1 176 ? -7.350 3.457 73.666 1.00 28.79 173 GLY B N 1
ATOM 4283 C CA . GLY B 1 176 ? -8.019 4.371 74.581 1.00 32.45 173 GLY B CA 1
ATOM 4284 C C . GLY B 1 176 ? -7.140 4.703 75.769 1.00 34.50 173 GLY B C 1
ATOM 4285 O O . GLY B 1 176 ? -6.958 5.878 76.110 1.00 35.22 173 GLY B O 1
ATOM 4286 N N . THR B 1 177 ? -6.570 3.665 76.381 1.00 29.95 174 THR B N 1
ATOM 4287 C CA . THR B 1 177 ? -5.640 3.844 77.494 1.00 31.69 174 THR B CA 1
ATOM 4288 C C . THR B 1 177 ? -4.452 4.727 77.093 1.00 30.38 174 THR B C 1
ATOM 4289 O O . THR B 1 177 ? -4.090 5.656 77.801 1.00 32.09 174 THR B O 1
ATOM 4293 N N . ALA B 1 178 ? -3.869 4.439 75.940 1.00 28.48 175 ALA B N 1
ATOM 4294 C CA . ALA B 1 178 ? -2.713 5.181 75.466 1.00 30.05 175 ALA B CA 1
ATOM 4295 C C . ALA B 1 178 ? -3.031 6.656 75.222 1.00 28.69 175 ALA B C 1
ATOM 4296 O O . ALA B 1 178 ? -2.295 7.544 75.662 1.00 27.27 175 ALA B O 1
ATOM 4298 N N . HIS B 1 179 ? -4.114 6.926 74.503 1.00 27.34 176 HIS B N 1
ATOM 4299 C CA . HIS B 1 179 ? -4.377 8.302 74.081 1.00 24.18 176 HIS B CA 1
ATOM 4300 C C . HIS B 1 179 ? -4.828 9.157 75.263 1.00 29.21 176 HIS B C 1
ATOM 4301 O O . HIS B 1 179 ? -4.619 10.378 75.282 1.00 30.46 176 HIS B O 1
ATOM 4308 N N . GLU B 1 180 ? -5.435 8.512 76.251 1.00 28.64 177 GLU B N 1
ATOM 4309 C CA . GLU B 1 180 ? -5.873 9.217 77.442 1.00 34.76 177 GLU B CA 1
ATOM 4310 C C . GLU B 1 180 ? -4.676 9.602 78.304 1.00 36.67 177 GLU B C 1
ATOM 4311 O O . GLU B 1 180 ? -4.644 10.678 78.896 1.00 37.80 177 GLU B O 1
ATOM 4317 N N . ALA B 1 181 ? -3.686 8.724 78.371 1.00 35.32 178 ALA B N 1
ATOM 4318 C CA . ALA B 1 181 ? -2.503 9.017 79.171 1.00 39.45 178 ALA B CA 1
ATOM 4319 C C . ALA B 1 181 ? -1.662 10.131 78.530 1.00 37.90 178 ALA B C 1
ATOM 4320 O O . ALA B 1 181 ? -1.087 10.963 79.228 1.00 38.20 178 ALA B O 1
ATOM 4322 N N . SER B 1 182 ? -1.604 10.149 77.204 1.00 35.76 179 SER B N 1
ATOM 4323 C CA . SER B 1 182 ? -0.779 11.125 76.493 1.00 33.89 179 SER B CA 1
ATOM 4324 C C . SER B 1 182 ? -1.550 12.390 76.138 1.00 34.64 179 SER B C 1
ATOM 4325 O O . SER B 1 182 ? -0.969 13.343 75.610 1.00 37.71 179 SER B O 1
ATOM 4328 N N . ARG B 1 183 ? -2.851 12.404 76.433 1.00 31.43 180 ARG B N 1
ATOM 4329 C CA . ARG B 1 183 ? -3.733 13.501 76.016 1.00 28.31 180 ARG B CA 1
ATOM 4330 C C . ARG B 1 183 ? -3.589 13.773 74.522 1.00 28.51 180 ARG B C 1
ATOM 4331 O O . ARG B 1 183 ? -3.379 14.910 74.096 1.00 29.15 180 ARG B O 1
ATOM 4339 N N . ALA B 1 184 ? -3.703 12.717 73.724 1.00 24.31 181 ALA B N 1
ATOM 4340 C CA . ALA B 1 184 ? -3.463 12.838 72.300 1.00 23.52 181 ALA B CA 1
ATOM 4341 C C . ALA B 1 184 ? -4.545 13.671 71.622 1.00 25.81 181 ALA B C 1
ATOM 4342 O O . ALA B 1 184 ? -5.681 13.744 72.103 1.00 26.61 181 ALA B O 1
ATOM 4344 N N . SER B 1 185 ? -4.179 14.279 70.495 1.00 25.51 182 SER B N 1
ATOM 4345 C CA . SER B 1 185 ? -5.110 15.051 69.686 1.00 25.52 182 SER B CA 1
ATOM 4346 C C . SER B 1 185 ? -5.003 14.653 68.222 1.00 23.29 182 SER B C 1
ATOM 4347 O O . SER B 1 185 ? -3.910 14.357 67.737 1.00 21.68 182 SER B O 1
ATOM 4350 N N . GLY B 1 186 ? -6.140 14.665 67.528 1.00 21.71 183 GLY B N 1
ATOM 4351 C CA . GLY B 1 186 ? -6.180 14.473 66.091 1.00 18.33 183 GLY B CA 1
ATOM 4352 C C . GLY B 1 186 ? -6.578 13.090 65.610 1.00 23.19 183 GLY B C 1
ATOM 4353 O O . GLY B 1 186 ? -7.198 12.948 64.549 1.00 23.10 183 GLY B O 1
ATOM 4354 N N . LEU B 1 187 ? -6.221 12.066 66.380 1.00 23.67 184 LEU B N 1
ATOM 4355 C CA . LEU B 1 187 ? -6.441 10.679 65.957 1.00 25.08 184 LEU B CA 1
ATOM 4356 C C . LEU B 1 187 ? -7.917 10.345 65.779 1.00 20.34 184 LEU B C 1
ATOM 4357 O O . LEU B 1 187 ? -8.751 10.811 66.553 1.00 22.48 184 LEU B O 1
ATOM 4362 N N . LEU B 1 188 ? -8.233 9.538 64.765 1.00 21.27 185 LEU B N 1
ATOM 4363 C CA . LEU B 1 188 ? -9.612 9.104 64.527 1.00 25.00 185 LEU B CA 1
ATOM 4364 C C . LEU B 1 188 ? -10.008 7.957 65.437 1.00 28.38 185 LEU B C 1
ATOM 4365 O O . LEU B 1 188 ? -9.184 7.109 65.786 1.00 28.65 185 LEU B O 1
ATOM 4370 N N . VAL B 1 189 ? -11.285 7.937 65.801 1.00 26.37 186 VAL B N 1
ATOM 4371 C CA . VAL B 1 189 ? -11.893 6.807 66.473 1.00 26.97 186 VAL B CA 1
ATOM 4372 C C . VAL B 1 189 ? -12.851 6.205 65.452 1.00 30.26 186 VAL B C 1
ATOM 4373 O O . VAL B 1 189 ? -13.770 6.893 64.977 1.00 28.80 186 VAL B O 1
ATOM 4377 N N . TRP B 1 190 ? -12.602 4.953 65.071 1.00 25.90 187 TRP B N 1
ATOM 4378 C CA . TRP B 1 190 ? -13.495 4.210 64.184 1.00 31.39 187 TRP B CA 1
ATOM 4379 C C . TRP B 1 190 ? -14.465 3.363 65.006 1.00 38.01 187 TRP B C 1
ATOM 4380 O O . TRP B 1 190 ? -14.150 2.971 66.142 1.00 36.62 187 TRP B O 1
ATOM 4391 N N . PRO B 1 191 ? -15.645 3.057 64.428 1.00 43.51 188 PRO B N 1
ATOM 4392 C CA . PRO B 1 191 ? -16.564 2.098 65.057 1.00 47.56 188 PRO B CA 1
ATOM 4393 C C . PRO B 1 191 ? -15.892 0.740 65.242 1.00 46.14 188 PRO B C 1
ATOM 4394 O O . PRO B 1 191 ? -15.051 0.369 64.426 1.00 45.28 188 PRO B O 1
ATOM 4398 N N . GLU B 1 192 ? -16.247 0.010 66.293 1.00 48.52 189 GLU B N 1
ATOM 4399 C CA . GLU B 1 192 ? -15.676 -1.315 66.515 1.00 50.56 189 GLU B CA 1
ATOM 4400 C C . GLU B 1 192 ? -15.882 -2.226 65.299 1.00 53.17 189 GLU B C 1
ATOM 4401 O O . GLU B 1 192 ? -15.088 -3.139 65.058 1.00 50.11 189 GLU B O 1
ATOM 4407 N N . SER B 1 193 ? -16.939 -1.953 64.532 1.00 55.32 190 SER B N 1
ATOM 4408 C CA . SER B 1 193 ? -17.278 -2.747 63.350 1.00 54.73 190 SER B CA 1
ATOM 4409 C C . SER B 1 193 ? -16.249 -2.578 62.226 1.00 49.86 190 SER B C 1
ATOM 4410 O O . SER B 1 193 ? -15.890 -3.548 61.550 1.00 48.55 190 SER B O 1
ATOM 4413 N N . LYS B 1 194 ? -15.777 -1.349 62.031 1.00 46.79 191 LYS B N 1
ATOM 4414 C CA . LYS B 1 194 ? -14.809 -1.064 60.975 1.00 44.05 191 LYS B CA 1
ATOM 4415 C C . LYS B 1 194 ? -13.431 -1.605 61.344 1.00 39.74 191 LYS B C 1
ATOM 4416 O O . LYS B 1 194 ? -12.685 -2.075 60.483 1.00 41.14 191 LYS B O 1
ATOM 4422 N N . ILE B 1 195 ? -13.110 -1.556 62.632 1.00 34.20 192 ILE B N 1
ATOM 4423 C CA . ILE B 1 195 ? -11.887 -2.159 63.140 1.00 32.41 192 ILE B CA 1
ATOM 4424 C C . ILE B 1 195 ? -11.916 -3.677 62.942 1.00 35.64 192 ILE B C 1
ATOM 4425 O O . ILE B 1 195 ? -10.899 -4.287 62.609 1.00 35.54 192 ILE B O 1
ATOM 4430 N N . ALA B 1 196 ? -13.084 -4.284 63.127 1.00 33.70 193 ALA B N 1
ATOM 4431 C CA . ALA B 1 196 ? -13.214 -5.722 62.882 1.00 37.00 193 ALA B CA 1
ATOM 4432 C C . ALA B 1 196 ? -12.941 -6.064 61.409 1.00 36.72 193 ALA B C 1
ATOM 4433 O O . ALA B 1 196 ? -12.224 -7.018 61.124 1.00 36.14 193 ALA B O 1
ATOM 4435 N N . GLU B 1 197 ? -13.510 -5.289 60.484 1.00 39.23 194 GLU B N 1
ATOM 4436 C CA . GLU B 1 197 ? -13.214 -5.457 59.054 1.00 42.17 194 GLU B CA 1
ATOM 4437 C C . GLU B 1 197 ? -11.707 -5.365 58.788 1.00 34.22 194 GLU B C 1
ATOM 4438 O O . GLU B 1 197 ? -11.122 -6.252 58.178 1.00 38.54 194 GLU B O 1
ATOM 4444 N N . TRP B 1 198 ? -11.111 -4.263 59.234 1.00 31.72 195 TRP B N 1
ATOM 4445 C CA . TRP B 1 198 ? -9.667 -4.028 59.207 1.00 30.29 195 TRP B CA 1
ATOM 4446 C C . TRP B 1 198 ? -8.884 -5.270 59.625 1.00 33.56 195 TRP B C 1
ATOM 4447 O O . TRP B 1 198 ? -8.033 -5.761 58.876 1.00 35.02 195 TRP B O 1
ATOM 4458 N N . LEU B 1 199 ? -9.176 -5.779 60.821 1.00 32.82 196 LEU B N 1
ATOM 4459 C CA . LEU B 1 199 ? -8.424 -6.906 61.366 1.00 35.36 196 LEU B CA 1
ATOM 4460 C C . LEU B 1 199 ? -8.749 -8.202 60.634 1.00 37.10 196 LEU B C 1
ATOM 4461 O O . LEU B 1 199 ? -7.986 -9.168 60.697 1.00 38.11 196 LEU B O 1
ATOM 4466 N N . GLU B 1 200 ? -9.879 -8.218 59.936 1.00 37.70 197 GLU B N 1
ATOM 4467 C CA . GLU B 1 200 ? -10.321 -9.421 59.238 1.00 41.76 197 GLU B CA 1
ATOM 4468 C C . GLU B 1 200 ? -9.728 -9.510 57.827 1.00 39.01 197 GLU B C 1
ATOM 4469 O O . GLU B 1 200 ? -9.584 -10.600 57.282 1.00 37.23 197 GLU B O 1
ATOM 4475 N N . ASP B 1 201 ? -9.391 -8.358 57.247 1.00 37.23 198 ASP B N 1
ATOM 4476 C CA . ASP B 1 201 ? -8.758 -8.284 55.926 1.00 37.16 198 ASP B CA 1
ATOM 4477 C C . ASP B 1 201 ? -7.436 -9.053 55.942 1.00 34.52 198 ASP B C 1
ATOM 4478 O O . ASP B 1 201 ? -6.518 -8.715 56.698 1.00 32.12 198 ASP B O 1
ATOM 4483 N N . GLU B 1 202 ? -7.324 -10.070 55.097 1.00 31.76 199 GLU B N 1
ATOM 4484 C CA . GLU B 1 202 ? -6.170 -10.964 55.163 1.00 36.42 199 GLU B CA 1
ATOM 4485 C C . GLU B 1 202 ? -4.916 -10.303 54.609 1.00 32.18 199 GLU B C 1
ATOM 4486 O O . GLU B 1 202 ? -3.817 -10.840 54.726 1.00 30.99 199 GLU B O 1
ATOM 4492 N N . GLU B 1 203 ? -5.075 -9.120 54.030 1.00 27.74 200 GLU B N 1
ATOM 4493 C CA . GLU B 1 203 ? -3.922 -8.370 53.564 1.00 30.35 200 GLU B CA 1
ATOM 4494 C C . GLU B 1 203 ? -3.313 -7.552 54.700 1.00 23.62 200 GLU B C 1
ATOM 4495 O O . GLU B 1 203 ? -2.225 -6.993 54.555 1.00 24.25 200 GLU B O 1
ATOM 4501 N N . ASN B 1 204 ? -4.016 -7.495 55.831 1.00 20.88 201 ASN B N 1
ATOM 4502 C CA . ASN B 1 204 ? -3.512 -6.802 57.026 1.00 22.66 201 ASN B CA 1
ATOM 4503 C C . ASN B 1 204 ? -2.956 -7.777 58.037 1.00 21.00 201 ASN B C 1
ATOM 4504 O O . ASN B 1 204 ? -3.617 -8.745 58.398 1.00 22.94 201 ASN B O 1
ATOM 4509 N N . PHE B 1 205 ? -1.748 -7.503 58.505 1.00 19.24 202 PHE B N 1
ATOM 4510 C CA . PHE B 1 205 ? -1.085 -8.406 59.425 1.00 20.21 202 PHE B CA 1
ATOM 4511 C C . PHE B 1 205 ? -1.100 -7.730 60.796 1.00 22.93 202 PHE B C 1
ATOM 4512 O O . PHE B 1 205 ? -0.436 -6.709 60.988 1.00 18.71 202 PHE B O 1
ATOM 4520 N N . ALA B 1 206 ? -1.877 -8.295 61.726 1.00 21.96 203 ALA B N 1
ATOM 4521 C CA . ALA B 1 206 ? -2.059 -7.712 63.059 1.00 22.60 203 ALA B CA 1
ATOM 4522 C C . ALA B 1 206 ? -1.543 -8.641 64.164 1.00 20.38 203 ALA B C 1
ATOM 4523 O O . ALA B 1 206 ? -1.758 -9.863 64.126 1.00 18.39 203 ALA B O 1
ATOM 4525 N N . TYR B 1 207 ? -0.867 -8.050 65.143 1.00 18.24 204 TYR B N 1
ATOM 4526 C CA . TYR B 1 207 ? -0.283 -8.795 66.257 1.00 21.37 204 TYR B CA 1
ATOM 4527 C C . TYR B 1 207 ? -0.610 -8.092 67.560 1.00 25.11 204 TYR B C 1
ATOM 4528 O O . TYR B 1 207 ? -0.647 -6.862 67.623 1.00 19.31 204 TYR B O 1
ATOM 4537 N N . LEU B 1 208 ? -0.848 -8.883 68.596 1.00 24.81 205 LEU B N 1
ATOM 4538 C CA . LEU B 1 208 ? -1.332 -8.349 69.850 1.00 26.08 205 LEU B CA 1
ATOM 4539 C C . LEU B 1 208 ? -0.431 -8.817 70.989 1.00 26.77 205 LEU B C 1
ATOM 4540 O O . LEU B 1 208 ? -0.102 -10.010 71.086 1.00 22.81 205 LEU B O 1
ATOM 4545 N N . ALA B 1 209 ? -0.016 -7.871 71.830 1.00 22.89 206 ALA B N 1
ATOM 4546 C CA . ALA B 1 209 ? 0.657 -8.192 73.089 1.00 28.69 206 ALA B CA 1
ATOM 4547 C C . ALA B 1 209 ? -0.262 -7.753 74.230 1.00 28.90 206 ALA B C 1
ATOM 4548 O O . ALA B 1 209 ? -1.264 -7.089 73.988 1.00 28.22 206 ALA B O 1
ATOM 4550 N N . GLU B 1 210 ? 0.080 -8.109 75.460 1.00 31.12 207 GLU B N 1
ATOM 4551 C CA . GLU B 1 210 ? -0.737 -7.741 76.611 1.00 34.98 207 GLU B CA 1
ATOM 4552 C C . GLU B 1 210 ? -0.977 -6.228 76.700 1.00 32.28 207 GLU B C 1
ATOM 4553 O O . GLU B 1 210 ? -2.076 -5.788 77.045 1.00 33.89 207 GLU B O 1
ATOM 4559 N N . ASP B 1 211 ? 0.024 -5.427 76.341 1.00 28.55 208 ASP B N 1
ATOM 4560 C CA . ASP B 1 211 ? -0.133 -3.965 76.418 1.00 26.30 208 ASP B CA 1
ATOM 4561 C C . ASP B 1 211 ? 0.253 -3.228 75.143 1.00 25.36 208 ASP B C 1
ATOM 4562 O O . ASP B 1 211 ? 0.733 -2.095 75.196 1.00 22.68 208 ASP B O 1
ATOM 4567 N N . GLY B 1 212 ? 0.020 -3.857 73.992 1.00 20.92 209 GLY B N 1
ATOM 4568 C CA . GLY B 1 212 ? 0.273 -3.199 72.724 1.00 19.59 209 GLY B CA 1
ATOM 4569 C C . GLY B 1 212 ? -0.202 -4.014 71.541 1.00 24.00 209 GLY B C 1
ATOM 4570 O O . GLY B 1 212 ? -0.556 -5.189 71.684 1.00 22.39 209 GLY B O 1
ATOM 4571 N N . PHE B 1 213 ? -0.225 -3.395 70.368 1.00 21.29 210 PHE B N 1
ATOM 4572 C CA . PHE B 1 213 ? -0.515 -4.136 69.146 1.00 21.16 210 PHE B CA 1
ATOM 4573 C C . PHE B 1 213 ? 0.157 -3.432 67.964 1.00 23.63 210 PHE B C 1
ATOM 4574 O O . PHE B 1 213 ? 0.575 -2.265 68.077 1.00 20.36 210 PHE B O 1
ATOM 4582 N N . VAL B 1 214 ? 0.258 -4.137 66.841 1.00 18.05 211 VAL B N 1
ATOM 4583 C CA . VAL B 1 214 ? 0.704 -3.524 65.593 1.00 16.17 211 VAL B CA 1
ATOM 4584 C C . VAL B 1 214 ? -0.124 -4.082 64.435 1.00 19.01 211 VAL B C 1
ATOM 4585 O O . VAL B 1 214 ? -0.560 -5.251 64.460 1.00 18.49 211 VAL B O 1
ATOM 4589 N N . VAL B 1 215 ? -0.378 -3.238 63.439 1.00 16.93 212 VAL B N 1
ATOM 4590 C CA . VAL B 1 215 ? -1.005 -3.689 62.209 1.00 16.09 212 VAL B CA 1
ATOM 4591 C C . VAL B 1 215 ? -0.174 -3.173 61.045 1.00 19.22 212 VAL B C 1
ATOM 4592 O O . VAL B 1 215 ? 0.103 -1.965 60.945 1.00 19.06 212 VAL B O 1
ATOM 4596 N N . TYR B 1 216 ? 0.225 -4.086 60.169 1.00 15.28 213 TYR B N 1
ATOM 4597 C CA . TYR B 1 216 ? 1.038 -3.714 59.021 1.00 14.76 213 TYR B CA 1
ATOM 4598 C C . TYR B 1 216 ? 0.683 -4.533 57.794 1.00 17.22 213 TYR B C 1
ATOM 4599 O O . TYR B 1 216 ? -0.122 -5.492 57.877 1.00 16.55 213 TYR B O 1
ATOM 4608 N N . ASN B 1 217 ? 1.250 -4.134 56.655 1.00 14.47 214 ASN B N 1
ATOM 4609 C CA . ASN B 1 217 ? 0.965 -4.790 55.381 1.00 17.69 214 ASN B CA 1
ATOM 4610 C C . ASN B 1 217 ? 2.038 -4.495 54.340 1.00 20.04 214 ASN B C 1
ATOM 4611 O O . ASN B 1 217 ? 2.944 -3.696 54.580 1.00 17.97 214 ASN B O 1
ATOM 4616 N N . TRP B 1 218 ? 1.927 -5.128 53.175 1.00 16.43 215 TRP B N 1
ATOM 4617 C CA . TRP B 1 218 ? 2.892 -4.911 52.106 1.00 19.00 215 TRP B CA 1
ATOM 4618 C C . TRP B 1 218 ? 2.598 -3.614 51.362 1.00 22.66 215 TRP B C 1
ATOM 4619 O O . TRP B 1 218 ? 1.444 -3.302 51.079 1.00 19.54 215 TRP B O 1
ATOM 4630 N N . SER B 1 219 ? 3.649 -2.872 51.033 1.00 24.01 216 SER B N 1
ATOM 4631 C CA . SER B 1 219 ? 3.530 -1.701 50.163 1.00 29.45 216 SER B CA 1
ATOM 4632 C C . SER B 1 219 ? 4.661 -1.771 49.131 1.00 25.69 216 SER B C 1
ATOM 4633 O O . SER B 1 219 ? 5.813 -1.468 49.456 1.00 24.33 216 SER B O 1
ATOM 4636 N N . ASP B 1 220 ? 4.351 -2.243 47.922 1.00 26.84 217 ASP B N 1
ATOM 4637 C CA . ASP B 1 220 ? 5.332 -2.342 46.836 1.00 36.09 217 ASP B CA 1
ATOM 4638 C C . ASP B 1 220 ? 6.677 -2.962 47.229 1.00 38.83 217 ASP B C 1
ATOM 4639 O O . ASP B 1 220 ? 7.728 -2.416 46.885 1.00 44.31 217 ASP B O 1
ATOM 4644 N N . GLY B 1 221 ? 6.675 -4.072 47.955 1.00 31.29 218 GLY B N 1
ATOM 4645 C CA . GLY B 1 221 ? 7.950 -4.718 48.255 1.00 26.63 218 GLY B CA 1
ATOM 4646 C C . GLY B 1 221 ? 8.505 -4.331 49.615 1.00 25.34 218 GLY B C 1
ATOM 4647 O O . GLY B 1 221 ? 9.333 -5.039 50.193 1.00 25.67 218 GLY B O 1
ATOM 4648 N N . ASP B 1 222 ? 8.046 -3.200 50.132 1.00 21.90 219 ASP B N 1
ATOM 4649 C CA . ASP B 1 222 ? 8.370 -2.822 51.496 1.00 22.45 219 ASP B CA 1
ATOM 4650 C C . ASP B 1 222 ? 7.185 -3.092 52.435 1.00 20.34 219 ASP B C 1
ATOM 4651 O O . ASP B 1 222 ? 6.101 -3.437 51.983 1.00 21.31 219 ASP B O 1
ATOM 4656 N N . LEU B 1 223 ? 7.406 -2.962 53.736 1.00 14.23 220 LEU B N 1
ATOM 4657 C CA . LEU B 1 223 ? 6.326 -3.106 54.699 1.00 18.72 220 LEU B CA 1
ATOM 4658 C C . LEU B 1 223 ? 5.851 -1.717 55.130 1.00 19.42 220 LEU B C 1
ATOM 4659 O O . LEU B 1 223 ? 6.630 -0.761 55.160 1.00 21.22 220 LEU B O 1
ATOM 4664 N N . GLN B 1 224 ? 4.566 -1.612 55.436 1.00 17.54 221 GLN B N 1
ATOM 4665 C CA . GLN B 1 224 ? 3.985 -0.355 55.909 1.00 21.05 221 GLN B CA 1
ATOM 4666 C C . GLN B 1 224 ? 3.223 -0.599 57.204 1.00 18.79 221 GLN B C 1
ATOM 4667 O O . GLN B 1 224 ? 2.341 -1.454 57.252 1.00 18.09 221 GLN B O 1
ATOM 4673 N N . VAL B 1 225 ? 3.585 0.134 58.255 1.00 16.89 222 VAL B N 1
ATOM 4674 C CA . VAL B 1 225 ? 2.888 0.056 59.529 1.00 17.98 222 VAL B CA 1
ATOM 4675 C C . VAL B 1 225 ? 1.720 1.050 59.543 1.00 18.49 222 VAL B C 1
ATOM 4676 O O . VAL B 1 225 ? 1.932 2.258 59.388 1.00 19.74 222 VAL B O 1
ATOM 4680 N N . ASP B 1 226 ? 0.492 0.536 59.675 1.00 14.88 223 ASP B N 1
ATOM 4681 C CA . ASP B 1 226 ? -0.702 1.383 59.721 1.00 17.78 223 ASP B CA 1
ATOM 4682 C C . ASP B 1 226 ? -0.815 2.003 61.104 1.00 21.52 223 ASP B C 1
ATOM 4683 O O . ASP B 1 226 ? -1.236 3.143 61.238 1.00 21.79 223 ASP B O 1
ATOM 4688 N N . GLU B 1 227 ? -0.470 1.222 62.129 1.00 18.50 224 GLU B N 1
ATOM 4689 C CA . GLU B 1 227 ? -0.539 1.683 63.511 1.00 21.25 224 GLU B CA 1
ATOM 4690 C C . GLU B 1 227 ? 0.243 0.756 64.441 1.00 20.97 224 GLU B C 1
ATOM 4691 O O . GLU B 1 227 ? 0.167 -0.485 64.329 1.00 21.66 224 GLU B O 1
ATOM 4697 N N . LEU B 1 228 ? 0.990 1.356 65.364 1.00 16.15 225 LEU B N 1
ATOM 4698 C CA . LEU B 1 228 ? 1.612 0.594 66.438 1.00 20.84 225 LEU B CA 1
ATOM 4699 C C . LEU B 1 228 ? 1.311 1.310 67.729 1.00 20.04 225 LEU B C 1
ATOM 4700 O O . LEU B 1 228 ? 1.556 2.504 67.837 1.00 18.32 225 LEU B O 1
ATOM 4705 N N . VAL B 1 229 ? 0.783 0.574 68.707 1.00 20.22 226 VAL B N 1
ATOM 4706 C CA . VAL B 1 229 ? 0.478 1.108 70.030 1.00 21.24 226 VAL B CA 1
ATOM 4707 C C . VAL B 1 229 ? 1.204 0.251 71.072 1.00 24.11 226 VAL B C 1
ATOM 4708 O O . VAL B 1 229 ? 1.148 -0.977 71.001 1.00 20.45 226 VAL B O 1
ATOM 4712 N N . ALA B 1 230 ? 1.897 0.880 72.024 1.00 18.74 227 ALA B N 1
ATOM 4713 C CA . ALA B 1 230 ? 2.658 0.114 73.024 1.00 26.21 227 ALA B CA 1
ATOM 4714 C C . ALA B 1 230 ? 2.809 0.898 74.314 1.00 30.26 227 ALA B C 1
ATOM 4715 O O . ALA B 1 230 ? 3.306 2.028 74.294 1.00 29.85 227 ALA B O 1
ATOM 4717 N N . HIS B 1 231 ? 2.393 0.299 75.428 1.00 28.39 228 HIS B N 1
ATOM 4718 C CA . HIS B 1 231 ? 2.391 0.982 76.728 1.00 36.24 228 HIS B CA 1
ATOM 4719 C C . HIS B 1 231 ? 3.708 0.856 77.489 1.00 39.63 228 HIS B C 1
ATOM 4720 O O . HIS B 1 231 ? 3.885 1.516 78.508 1.00 45.94 228 HIS B O 1
ATOM 4727 N N . SER B 1 232 ? 4.607 -0.010 77.031 1.00 32.45 229 SER B N 1
ATOM 4728 C CA . SER B 1 232 ? 5.898 -0.184 77.704 1.00 27.76 229 SER B CA 1
ATOM 4729 C C . SER B 1 232 ? 7.030 -0.397 76.705 1.00 26.03 229 SER B C 1
ATOM 4730 O O . SER B 1 232 ? 6.792 -0.735 75.532 1.00 25.14 229 SER B O 1
ATOM 4733 N N . GLU B 1 233 ? 8.261 -0.206 77.169 1.00 25.73 230 GLU B N 1
ATOM 4734 C CA . GLU B 1 233 ? 9.430 -0.338 76.303 1.00 30.22 230 GLU B CA 1
ATOM 4735 C C . GLU B 1 233 ? 9.605 -1.739 75.718 1.00 29.00 230 GLU B C 1
ATOM 4736 O O . GLU B 1 233 ? 9.884 -1.885 74.523 1.00 21.12 230 GLU B O 1
ATOM 4742 N N . ALA B 1 234 ? 9.480 -2.763 76.557 1.00 23.17 231 ALA B N 1
ATOM 4743 C CA . ALA B 1 234 ? 9.714 -4.125 76.095 1.00 27.27 231 ALA B CA 1
ATOM 4744 C C . ALA B 1 234 ? 8.717 -4.431 74.996 1.00 26.44 231 ALA B C 1
ATOM 4745 O O . ALA B 1 234 ? 9.043 -5.076 73.993 1.00 27.68 231 ALA B O 1
ATOM 4747 N N . THR B 1 235 ? 7.500 -3.926 75.162 1.00 23.80 232 THR B N 1
ATOM 4748 C CA . THR B 1 235 ? 6.459 -4.212 74.187 1.00 21.71 232 THR B CA 1
ATOM 4749 C C . THR B 1 235 ? 6.690 -3.469 72.884 1.00 20.36 232 THR B C 1
ATOM 4750 O O . THR B 1 235 ? 6.542 -4.057 71.806 1.00 18.51 232 THR B O 1
ATOM 4754 N N . ALA B 1 236 ? 7.056 -2.186 72.969 1.00 19.64 233 ALA B N 1
ATOM 4755 C CA . ALA B 1 236 ? 7.402 -1.407 71.766 1.00 18.10 233 ALA B CA 1
ATOM 4756 C C . ALA B 1 236 ? 8.489 -2.133 70.985 1.00 17.81 233 ALA B C 1
ATOM 4757 O O . ALA B 1 236 ? 8.397 -2.295 69.758 1.00 19.58 233 ALA B O 1
ATOM 4759 N N . ARG B 1 237 ? 9.518 -2.584 71.702 1.00 18.66 234 ARG B N 1
ATOM 4760 C CA . ARG B 1 237 ? 10.614 -3.289 71.051 1.00 20.09 234 ARG B CA 1
ATOM 4761 C C . ARG B 1 237 ? 10.130 -4.561 70.375 1.00 23.16 234 ARG B C 1
ATOM 4762 O O . ARG B 1 237 ? 10.477 -4.818 69.227 1.00 22.89 234 ARG B O 1
ATOM 4770 N N . ALA B 1 238 ? 9.324 -5.347 71.083 1.00 22.61 235 ALA B N 1
ATOM 4771 C CA . ALA B 1 238 ? 8.853 -6.625 70.550 1.00 25.17 235 ALA B CA 1
ATOM 4772 C C . ALA B 1 238 ? 7.973 -6.432 69.323 1.00 22.62 235 ALA B C 1
ATOM 4773 O O . ALA B 1 238 ? 8.017 -7.241 68.386 1.00 24.22 235 ALA B O 1
ATOM 4775 N N . LEU B 1 239 ? 7.158 -5.380 69.328 1.00 18.40 236 LEU B N 1
ATOM 4776 C CA . LEU B 1 239 ? 6.253 -5.166 68.208 1.00 19.96 236 LEU B CA 1
ATOM 4777 C C . LEU B 1 239 ? 7.031 -4.650 66.992 1.00 19.38 236 LEU B C 1
ATOM 4778 O O . LEU B 1 239 ? 6.803 -5.096 65.873 1.00 18.01 236 LEU B O 1
ATOM 4783 N N . TRP B 1 240 ? 7.966 -3.728 67.204 1.00 15.67 237 TRP B N 1
ATOM 4784 C CA . TRP B 1 240 ? 8.762 -3.249 66.078 1.00 17.82 237 TRP B CA 1
ATOM 4785 C C . TRP B 1 240 ? 9.596 -4.396 65.512 1.00 19.11 237 TRP B C 1
ATOM 4786 O O . TRP B 1 240 ? 9.759 -4.501 64.297 1.00 19.06 237 TRP B O 1
ATOM 4797 N N . ALA B 1 241 ? 10.151 -5.227 66.401 1.00 17.89 238 ALA B N 1
ATOM 4798 C CA . ALA B 1 241 ? 10.973 -6.365 65.980 1.00 19.18 238 ALA B CA 1
ATOM 4799 C C . ALA B 1 241 ? 10.158 -7.352 65.157 1.00 20.76 238 ALA B C 1
ATOM 4800 O O . ALA B 1 241 ? 10.700 -8.033 64.282 1.00 22.66 238 ALA B O 1
ATOM 4802 N N . THR B 1 242 ? 8.865 -7.455 65.461 1.00 20.34 239 THR B N 1
ATOM 4803 C CA . THR B 1 242 ? 7.987 -8.366 64.730 1.00 22.44 239 THR B CA 1
ATOM 4804 C C . THR B 1 242 ? 7.860 -7.888 63.278 1.00 19.91 239 THR B C 1
ATOM 4805 O O . THR B 1 242 ? 8.038 -8.680 62.340 1.00 17.22 239 THR B O 1
ATOM 4809 N N . VAL B 1 243 ? 7.569 -6.597 63.100 1.00 15.57 240 VAL B N 1
ATOM 4810 C CA . VAL B 1 243 ? 7.529 -6.000 61.762 1.00 16.90 240 VAL B CA 1
ATOM 4811 C C . VAL B 1 243 ? 8.876 -6.174 61.057 1.00 18.87 240 VAL B C 1
ATOM 4812 O O . VAL B 1 243 ? 8.923 -6.642 59.919 1.00 20.14 240 VAL B O 1
ATOM 4816 N N . GLY B 1 244 ? 9.962 -5.807 61.751 1.00 16.72 241 GLY B N 1
ATOM 4817 C CA . GLY B 1 244 ? 11.307 -5.839 61.188 1.00 17.07 241 GLY B CA 1
ATOM 4818 C C . GLY B 1 244 ? 11.813 -7.247 60.884 1.00 20.16 241 GLY B C 1
ATOM 4819 O O . GLY B 1 244 ? 12.779 -7.420 60.131 1.00 17.17 241 GLY B O 1
ATOM 4820 N N . SER B 1 245 ? 11.163 -8.258 61.456 1.00 15.59 242 SER B N 1
ATOM 4821 C CA . SER B 1 245 ? 11.583 -9.645 61.236 1.00 20.29 242 SER B CA 1
ATOM 4822 C C . SER B 1 245 ? 11.499 -10.019 59.749 1.00 21.02 242 SER B C 1
ATOM 4823 O O . SER B 1 245 ? 12.071 -11.014 59.335 1.00 18.40 242 SER B O 1
ATOM 4826 N N . GLY B 1 246 ? 10.814 -9.215 58.937 1.00 21.96 243 GLY B N 1
ATOM 4827 C CA . GLY B 1 246 ? 10.754 -9.502 57.507 1.00 23.92 243 GLY B CA 1
ATOM 4828 C C . GLY B 1 246 ? 11.884 -8.884 56.691 1.00 26.24 243 GLY B C 1
ATOM 4829 O O . GLY B 1 246 ? 11.805 -8.811 55.446 1.00 20.85 243 GLY B O 1
ATOM 4830 N N . ALA B 1 247 ? 12.937 -8.445 57.387 1.00 23.60 244 ALA B N 1
ATOM 4831 C CA . ALA B 1 247 ? 14.040 -7.696 56.771 1.00 20.72 244 ALA B CA 1
ATOM 4832 C C . ALA B 1 247 ? 14.765 -8.471 55.667 1.00 25.27 244 ALA B C 1
ATOM 4833 O O . ALA B 1 247 ? 15.396 -7.874 54.802 1.00 26.56 244 ALA B O 1
ATOM 4835 N N . SER B 1 248 ? 14.703 -9.796 55.710 1.00 24.28 245 SER B N 1
ATOM 4836 C CA . SER B 1 248 ? 15.346 -10.599 54.660 1.00 26.03 245 SER B CA 1
ATOM 4837 C C . SER B 1 248 ? 14.725 -10.353 53.285 1.00 24.21 245 SER B C 1
ATOM 4838 O O . SER B 1 248 ? 15.343 -10.622 52.254 1.00 32.59 245 SER B O 1
ATOM 4841 N N . ILE B 1 249 ? 13.497 -9.838 53.275 1.00 17.69 246 ILE B N 1
ATOM 4842 C CA . ILE B 1 249 ? 12.787 -9.574 52.026 1.00 18.19 246 ILE B CA 1
ATOM 4843 C C . ILE B 1 249 ? 12.509 -8.080 51.864 1.00 20.76 246 ILE B C 1
ATOM 4844 O O . ILE B 1 249 ? 12.761 -7.504 50.803 1.00 23.73 246 ILE B O 1
ATOM 4849 N N . ALA B 1 250 ? 11.973 -7.467 52.915 1.00 18.69 247 ALA B N 1
ATOM 4850 C CA . ALA B 1 250 ? 11.630 -6.042 52.878 1.00 22.83 247 ALA B CA 1
ATOM 4851 C C . ALA B 1 250 ? 12.773 -5.253 53.488 1.00 23.81 247 ALA B C 1
ATOM 4852 O O . ALA B 1 250 ? 13.078 -5.415 54.665 1.00 25.95 247 ALA B O 1
ATOM 4854 N N . ARG B 1 251 ? 13.416 -4.401 52.704 1.00 18.62 248 ARG B N 1
ATOM 4855 C CA . ARG B 1 251 ? 14.525 -3.641 53.244 1.00 23.89 248 ARG B CA 1
ATOM 4856 C C . ARG B 1 251 ? 14.032 -2.423 54.036 1.00 20.18 248 ARG B C 1
ATOM 4857 O O . ARG B 1 251 ? 14.701 -1.946 54.956 1.00 21.18 248 ARG B O 1
ATOM 4865 N N . THR B 1 252 ? 12.848 -1.937 53.688 1.00 17.81 249 THR B N 1
ATOM 4866 C CA . THR B 1 252 ? 12.378 -0.678 54.228 1.00 20.33 249 THR B CA 1
ATOM 4867 C C . THR B 1 252 ? 11.020 -0.869 54.902 1.00 17.81 249 THR B C 1
ATOM 4868 O O . THR B 1 252 ? 10.153 -1.578 54.371 1.00 20.49 249 THR B O 1
ATOM 4872 N N . VAL B 1 253 ? 10.828 -0.275 56.073 1.00 16.26 250 VAL B N 1
ATOM 4873 C CA . VAL B 1 253 ? 9.456 -0.166 56.600 1.00 15.91 250 VAL B CA 1
ATOM 4874 C C . VAL B 1 253 ? 9.019 1.285 56.775 1.00 17.51 250 VAL B C 1
ATOM 4875 O O . VAL B 1 253 ? 9.707 2.099 57.399 1.00 15.28 250 VAL B O 1
ATOM 4879 N N . HIS B 1 254 ? 7.897 1.608 56.147 1.00 15.51 251 HIS B N 1
ATOM 4880 C CA . HIS B 1 254 ? 7.316 2.931 56.265 1.00 21.40 251 HIS B CA 1
ATOM 4881 C C . HIS B 1 254 ? 6.338 2.844 57.412 1.00 19.54 251 HIS B C 1
ATOM 4882 O O . HIS B 1 254 ? 5.689 1.802 57.610 1.00 19.40 251 HIS B O 1
ATOM 4889 N N . ALA B 1 255 ? 6.225 3.922 58.177 1.00 15.94 252 ALA B N 1
ATOM 4890 C CA . ALA B 1 255 ? 5.285 3.927 59.289 1.00 13.62 252 ALA B CA 1
ATOM 4891 C C . ALA B 1 255 ? 4.564 5.255 59.370 1.00 16.14 252 ALA B C 1
ATOM 4892 O O . ALA B 1 255 ? 5.189 6.324 59.288 1.00 15.95 252 ALA B O 1
ATOM 4894 N N . TYR B 1 256 ? 3.248 5.176 59.529 1.00 14.00 253 TYR B N 1
ATOM 4895 C CA . TYR B 1 256 ? 2.456 6.333 59.874 1.00 17.39 253 TYR B CA 1
ATOM 4896 C C . TYR B 1 256 ? 2.504 6.479 61.387 1.00 19.53 253 TYR B C 1
ATOM 4897 O O . TYR B 1 256 ? 2.137 5.553 62.121 1.00 20.70 253 TYR B O 1
ATOM 4906 N N . LEU B 1 257 ? 3.013 7.619 61.839 1.00 22.14 254 LEU B N 1
ATOM 4907 C CA . LEU B 1 257 ? 3.094 7.941 63.263 1.00 27.81 254 LEU B CA 1
ATOM 4908 C C . LEU B 1 257 ? 3.492 9.401 63.475 1.00 34.80 254 LEU B C 1
ATOM 4909 O O . LEU B 1 257 ? 3.790 10.105 62.516 1.00 39.78 254 LEU B O 1
ATOM 4914 N N A SER B 1 258 ? 3.502 9.840 64.732 0.61 36.57 255 SER B N 1
ATOM 4915 N N B SER B 1 258 ? 3.486 9.862 64.722 0.39 36.33 255 SER B N 1
ATOM 4916 C CA A SER B 1 258 ? 3.921 11.203 65.066 0.61 35.82 255 SER B CA 1
ATOM 4917 C CA B SER B 1 258 ? 3.875 11.243 65.016 0.39 36.10 255 SER B CA 1
ATOM 4918 C C A SER B 1 258 ? 5.434 11.383 65.037 0.61 34.42 255 SER B C 1
ATOM 4919 C C B SER B 1 258 ? 5.394 11.399 65.055 0.39 34.65 255 SER B C 1
ATOM 4920 O O A SER B 1 258 ? 6.181 10.424 65.228 0.61 32.39 255 SER B O 1
ATOM 4921 O O B SER B 1 258 ? 6.109 10.426 65.290 0.39 32.72 255 SER B O 1
ATOM 4926 N N . PRO B 1 259 ? 5.898 12.628 64.815 1.00 35.60 256 PRO B N 1
ATOM 4927 C CA . PRO B 1 259 ? 7.343 12.874 64.954 1.00 35.11 256 PRO B CA 1
ATOM 4928 C C . PRO B 1 259 ? 7.773 12.767 66.415 1.00 34.38 256 PRO B C 1
ATOM 4929 O O . PRO B 1 259 ? 8.983 12.684 66.685 1.00 37.25 256 PRO B O 1
ATOM 4933 N N . ASN B 1 260 ? 6.807 12.748 67.340 1.00 28.07 257 ASN B N 1
ATOM 4934 C CA . ASN B 1 260 ? 7.118 12.452 68.754 1.00 34.55 257 ASN B CA 1
ATOM 4935 C C . ASN B 1 260 ? 7.071 10.969 69.150 1.00 28.78 257 ASN B C 1
ATOM 4936 O O . ASN B 1 260 ? 7.176 10.646 70.329 1.00 26.88 257 ASN B O 1
ATOM 4941 N N . ASP B 1 261 ? 6.912 10.074 68.181 1.00 23.98 258 ASP B N 1
ATOM 4942 C CA . ASP B 1 261 ? 6.834 8.642 68.505 1.00 25.08 258 ASP B CA 1
ATOM 4943 C C . ASP B 1 261 ? 8.147 8.137 69.130 1.00 24.48 258 ASP B C 1
ATOM 4944 O O . ASP B 1 261 ? 9.240 8.553 68.724 1.00 21.19 258 ASP B O 1
ATOM 4949 N N . PRO B 1 262 ? 8.045 7.251 70.131 1.00 26.05 259 PRO B N 1
ATOM 4950 C CA . PRO B 1 262 ? 9.251 6.726 70.786 1.00 24.89 259 PRO B CA 1
ATOM 4951 C C . PRO B 1 262 ? 10.184 5.920 69.867 1.00 23.37 259 PRO B C 1
ATOM 4952 O O . PRO B 1 262 ? 11.354 5.776 70.214 1.00 20.07 259 PRO B O 1
ATOM 4956 N N . VAL B 1 263 ? 9.701 5.427 68.725 1.00 25.87 260 VAL B N 1
ATOM 4957 C CA . VAL B 1 263 ? 10.564 4.671 67.821 1.00 23.65 260 VAL B CA 1
ATOM 4958 C C . VAL B 1 263 ? 11.811 5.485 67.404 1.00 22.94 260 VAL B C 1
ATOM 4959 O O . VAL B 1 263 ? 12.908 4.937 67.308 1.00 21.60 260 VAL B O 1
ATOM 4963 N N . HIS B 1 264 ? 11.647 6.792 67.194 1.00 21.76 261 HIS B N 1
ATOM 4964 C CA . HIS B 1 264 ? 12.776 7.656 66.855 1.00 24.46 261 HIS B CA 1
ATOM 4965 C C . HIS B 1 264 ? 13.849 7.620 67.934 1.00 25.09 261 HIS B C 1
ATOM 4966 O O . HIS B 1 264 ? 15.031 7.800 67.648 1.00 24.72 261 HIS B O 1
ATOM 4973 N N . LEU B 1 265 ? 13.440 7.375 69.178 1.00 24.63 262 LEU B N 1
ATOM 4974 C CA . LEU B 1 265 ? 14.387 7.312 70.286 1.00 22.55 262 LEU B CA 1
ATOM 4975 C C . LEU B 1 265 ? 14.990 5.907 70.434 1.00 26.70 262 LEU B C 1
ATOM 4976 O O . LEU B 1 265 ? 15.993 5.728 71.127 1.00 31.17 262 LEU B O 1
ATOM 4981 N N . LEU B 1 266 ? 14.391 4.930 69.756 1.00 25.83 263 LEU B N 1
ATOM 4982 C CA . LEU B 1 266 ? 14.771 3.529 69.917 1.00 28.78 263 LEU B CA 1
ATOM 4983 C C . LEU B 1 266 ? 15.686 3.009 68.815 1.00 28.13 263 LEU B C 1
ATOM 4984 O O . LEU B 1 266 ? 16.628 2.273 69.092 1.00 27.16 263 LEU B O 1
ATOM 4989 N N . VAL B 1 267 ? 15.408 3.376 67.566 1.00 22.67 264 VAL B N 1
ATOM 4990 C CA . VAL B 1 267 ? 16.152 2.793 66.446 1.00 25.19 264 VAL B CA 1
ATOM 4991 C C . VAL B 1 267 ? 17.544 3.393 66.335 1.00 27.17 264 VAL B C 1
ATOM 4992 O O . VAL B 1 267 ? 17.770 4.556 66.707 1.00 25.82 264 VAL B O 1
ATOM 4996 N N . GLU B 1 268 ? 18.486 2.605 65.828 1.00 19.80 265 GLU B N 1
ATOM 4997 C CA . GLU B 1 268 ? 19.848 3.104 65.653 1.00 24.34 265 GLU B CA 1
ATOM 4998 C C . GLU B 1 268 ? 19.935 4.131 64.516 1.00 25.47 265 GLU B C 1
ATOM 4999 O O . GLU B 1 268 ? 20.559 5.190 64.650 1.00 23.65 265 GLU B O 1
ATOM 5005 N N . HIS B 1 269 ? 19.312 3.798 63.390 1.00 20.62 266 HIS B N 1
ATOM 5006 C CA . HIS B 1 269 ? 19.405 4.627 62.208 1.00 24.06 266 HIS B CA 1
ATOM 5007 C C . HIS B 1 269 ? 18.193 5.525 62.120 1.00 23.20 266 HIS B C 1
ATOM 5008 O O . HIS B 1 269 ? 17.070 5.052 62.147 1.00 18.96 266 HIS B O 1
ATOM 5015 N N . GLU B 1 270 ? 18.446 6.822 62.002 1.00 21.54 267 GLU B N 1
ATOM 5016 C CA . GLU B 1 270 ? 17.407 7.832 61.892 1.00 26.58 267 GLU B CA 1
ATOM 5017 C C . GLU B 1 270 ? 16.512 7.538 60.677 1.00 25.52 267 GLU B C 1
ATOM 5018 O O . GLU B 1 270 ? 16.987 7.044 59.656 1.00 23.36 267 GLU B O 1
ATOM 5024 N N . ALA B 1 271 ? 15.214 7.794 60.811 1.00 21.78 268 ALA B N 1
ATOM 5025 C CA . ALA B 1 271 ? 14.280 7.722 59.678 1.00 21.95 268 ALA B CA 1
ATOM 5026 C C . ALA B 1 271 ? 14.840 8.506 58.492 1.00 21.15 268 ALA B C 1
ATOM 5027 O O . ALA B 1 271 ? 15.529 9.518 58.695 1.00 19.51 268 ALA B O 1
ATOM 5029 N N . ASP B 1 272 ? 14.537 8.070 57.267 1.00 19.57 269 ASP B N 1
ATOM 5030 C CA . ASP B 1 272 ? 15.051 8.771 56.079 1.00 23.02 269 ASP B CA 1
ATOM 5031 C C . ASP B 1 272 ? 14.656 10.234 56.144 1.00 17.97 269 ASP B C 1
ATOM 5032 O O . ASP B 1 272 ? 13.558 10.560 56.629 1.00 19.65 269 ASP B O 1
ATOM 5037 N N . LYS B 1 273 ? 15.538 11.109 55.669 1.00 17.96 270 LYS B N 1
ATOM 5038 C CA . LYS B 1 273 ? 15.243 12.537 55.582 1.00 22.61 270 LYS B CA 1
ATOM 5039 C C . LYS B 1 273 ? 13.952 12.791 54.784 1.00 22.07 270 LYS B C 1
ATOM 5040 O O . LYS B 1 273 ? 13.172 13.700 55.121 1.00 19.12 270 LYS B O 1
ATOM 5046 N N . GLN B 1 274 ? 13.710 11.973 53.750 1.00 17.47 271 GLN B N 1
ATOM 5047 C CA . GLN B 1 274 ? 12.513 12.149 52.897 1.00 19.31 271 GLN B CA 1
ATOM 5048 C C . GLN B 1 274 ? 11.335 11.532 53.584 1.00 18.69 271 GLN B C 1
ATOM 5049 O O . GLN B 1 274 ? 11.300 10.318 53.809 1.00 20.20 271 GLN B O 1
ATOM 5055 N N . ALA B 1 275 ? 10.377 12.365 53.958 1.00 16.62 272 ALA B N 1
ATOM 5056 C CA . ALA B 1 275 ? 9.211 11.878 54.690 1.00 19.20 272 ALA B CA 1
ATOM 5057 C C . ALA B 1 275 ? 7.982 12.379 53.958 1.00 17.98 272 ALA B C 1
ATOM 5058 O O . ALA B 1 275 ? 8.105 13.248 53.090 1.00 18.83 272 ALA B O 1
ATOM 5060 N N . HIS B 1 276 ? 6.808 11.843 54.287 1.00 18.72 273 HIS B N 1
ATOM 5061 C CA . HIS B 1 276 ? 5.556 12.418 53.771 1.00 17.71 273 HIS B CA 1
ATOM 5062 C C . HIS B 1 276 ? 4.923 13.237 54.882 1.00 18.58 273 HIS B C 1
ATOM 5063 O O . HIS B 1 276 ? 4.819 12.778 56.031 1.00 16.82 273 HIS B O 1
ATOM 5070 N N . VAL B 1 277 ? 4.507 14.448 54.540 1.00 17.83 274 VAL B N 1
ATOM 5071 C CA . VAL B 1 277 ? 3.769 15.292 55.463 1.00 18.96 274 VAL B CA 1
ATOM 5072 C C . VAL B 1 277 ? 2.526 15.797 54.724 1.00 19.33 274 VAL B C 1
ATOM 5073 O O . VAL B 1 277 ? 2.640 16.609 53.790 1.00 20.43 274 VAL B O 1
ATOM 5077 N N . GLN B 1 278 ? 1.355 15.290 55.111 1.00 18.61 275 GLN B N 1
ATOM 5078 C CA . GLN B 1 278 ? 0.061 15.762 54.576 1.00 21.70 275 GLN B CA 1
ATOM 5079 C C . GLN B 1 278 ? -0.673 16.547 55.655 1.00 20.13 275 GLN B C 1
ATOM 5080 O O . GLN B 1 278 ? -0.373 16.397 56.839 1.00 16.69 275 GLN B O 1
ATOM 5086 N N . ARG B 1 279 ? -1.652 17.349 55.253 1.00 18.30 276 ARG B N 1
ATOM 5087 C CA . ARG B 1 279 ? -2.388 18.178 56.193 1.00 18.71 276 ARG B CA 1
ATOM 5088 C C . ARG B 1 279 ? -3.873 17.900 56.075 1.00 20.02 276 ARG B C 1
ATOM 5089 O O . ARG B 1 279 ? -4.378 17.669 54.977 1.00 17.45 276 ARG B O 1
ATOM 5097 N N . TRP B 1 280 ? -4.573 17.929 57.204 1.00 16.37 277 TRP B N 1
ATOM 5098 C CA . TRP B 1 280 ? -6.027 17.854 57.174 1.00 20.77 277 TRP B CA 1
ATOM 5099 C C . TRP B 1 280 ? -6.620 19.114 57.789 1.00 18.82 277 TRP B C 1
ATOM 5100 O O . TRP B 1 280 ? -5.967 19.804 58.588 1.00 18.99 277 TRP B O 1
ATOM 5119 N N . LEU B 1 282 ? -9.950 21.340 59.684 1.00 19.93 279 LEU B N 1
ATOM 5120 C CA . LEU B 1 282 ? -10.915 21.236 60.781 1.00 23.03 279 LEU B CA 1
ATOM 5121 C C . LEU B 1 282 ? -11.891 22.411 60.706 1.00 24.94 279 LEU B C 1
ATOM 5122 O O . LEU B 1 282 ? -11.512 23.498 60.286 1.00 22.40 279 LEU B O 1
ATOM 5127 N N . ARG B 1 283 ? -13.144 22.202 61.105 1.00 22.48 280 ARG B N 1
ATOM 5128 C CA . ARG B 1 283 ? -14.070 23.311 61.286 1.00 23.63 280 ARG B CA 1
ATOM 5129 C C . ARG B 1 283 ? -14.908 23.034 62.517 1.00 28.30 280 ARG B C 1
ATOM 5130 O O . ARG B 1 283 ? -15.283 21.877 62.749 1.00 24.33 280 ARG B O 1
ATOM 5138 N N . LEU B 1 284 ? -15.193 24.069 63.315 1.00 28.32 281 LEU B N 1
ATOM 5139 C CA . LEU B 1 284 ? -16.139 23.924 64.430 1.00 29.63 281 LEU B CA 1
ATOM 5140 C C . LEU B 1 284 ? -17.553 24.178 63.913 1.00 33.62 281 LEU B C 1
ATOM 5141 O O . LEU B 1 284 ? -17.788 25.155 63.198 1.00 31.09 281 LEU B O 1
ATOM 5146 N N . LEU B 1 285 ? -18.490 23.310 64.279 1.00 33.27 282 LEU B N 1
ATOM 5147 C CA . LEU B 1 285 ? -19.886 23.478 63.874 1.00 34.25 282 LEU B CA 1
ATOM 5148 C C . LEU B 1 285 ? -20.753 23.920 65.058 1.00 37.32 282 LEU B C 1
ATOM 5149 O O . LEU B 1 285 ? -21.787 24.556 64.865 1.00 37.97 282 LEU B O 1
ATOM 5154 N N . ASP B 1 286 ? -20.337 23.553 66.271 1.00 40.86 283 ASP B N 1
ATOM 5155 C CA . ASP B 1 286 ? -21.059 23.882 67.511 1.00 42.08 283 ASP B CA 1
ATOM 5156 C C . ASP B 1 286 ? -19.996 24.179 68.569 1.00 36.70 283 ASP B C 1
ATOM 5157 O O . ASP B 1 286 ? -19.589 23.283 69.319 1.00 35.33 283 ASP B O 1
ATOM 5162 N N . ALA B 1 287 ? -19.534 25.428 68.608 1.00 36.25 284 ALA B N 1
ATOM 5163 C CA . ALA B 1 287 ? -18.391 25.809 69.442 1.00 34.68 284 ALA B CA 1
ATOM 5164 C C . ALA B 1 287 ? -18.521 25.441 70.930 1.00 33.99 284 ALA B C 1
ATOM 5165 O O . ALA B 1 287 ? -17.573 24.890 71.497 1.00 32.03 284 ALA B O 1
ATOM 5167 N N . PRO B 1 288 ? -19.678 25.747 71.566 1.00 37.39 285 PRO B N 1
ATOM 5168 C CA . PRO B 1 288 ? -19.798 25.335 72.971 1.00 39.83 285 PRO B CA 1
ATOM 5169 C C . PRO B 1 288 ? -19.683 23.823 73.161 1.00 39.69 285 PRO B C 1
ATOM 5170 O O . PRO B 1 288 ? -19.002 23.391 74.096 1.00 41.09 285 PRO B O 1
ATOM 5174 N N . ALA B 1 289 ? -20.326 23.030 72.306 1.00 33.97 286 ALA B N 1
ATOM 5175 C CA . ALA B 1 289 ? -20.248 21.574 72.460 1.00 36.65 286 ALA B CA 1
ATOM 5176 C C . ALA B 1 289 ? -18.829 21.069 72.205 1.00 36.01 286 ALA B C 1
ATOM 5177 O O . ALA B 1 289 ? -18.365 20.142 72.871 1.00 34.79 286 ALA B O 1
ATOM 5179 N N . ALA B 1 290 ? -18.137 21.677 71.244 1.00 30.48 287 ALA B N 1
ATOM 5180 C CA . ALA B 1 290 ? -16.771 21.256 70.947 1.00 32.92 287 ALA B CA 1
ATOM 5181 C C . ALA B 1 290 ? -15.864 21.561 72.136 1.00 32.88 287 ALA B C 1
ATOM 5182 O O . ALA B 1 290 ? -15.037 20.732 72.529 1.00 32.36 287 ALA B O 1
ATOM 5184 N N . ILE B 1 291 ? -16.025 22.754 72.703 1.00 32.74 288 ILE B N 1
ATOM 5185 C CA . ILE B 1 291 ? -15.252 23.139 73.881 1.00 34.01 288 ILE B CA 1
ATOM 5186 C C . ILE B 1 291 ? -15.561 22.220 75.073 1.00 34.97 288 ILE B C 1
ATOM 5187 O O . ILE B 1 291 ? -14.643 21.731 75.739 1.00 32.06 288 ILE B O 1
ATOM 5192 N N . ALA B 1 292 ? -16.846 21.971 75.327 1.00 36.06 289 ALA B N 1
ATOM 5193 C CA . ALA B 1 292 ? -17.250 21.121 76.455 1.00 36.64 289 ALA B CA 1
ATOM 5194 C C . ALA B 1 292 ? -16.742 19.691 76.307 1.00 37.54 289 ALA B C 1
ATOM 5195 O O . ALA B 1 292 ? -16.624 18.973 77.295 1.00 34.28 289 ALA B O 1
ATOM 5197 N N . ALA B 1 293 ? -16.445 19.270 75.078 1.00 36.17 290 ALA B N 1
ATOM 5198 C CA . ALA B 1 293 ? -16.011 17.893 74.850 1.00 36.01 290 ALA B CA 1
ATOM 5199 C C . ALA B 1 293 ? -14.489 17.738 74.803 1.00 37.42 290 ALA B C 1
ATOM 5200 O O . ALA B 1 293 ? -13.980 16.627 74.918 1.00 36.60 290 ALA B O 1
ATOM 5202 N N . ARG B 1 294 ? -13.776 18.849 74.621 1.00 34.63 291 ARG B N 1
ATOM 5203 C CA . ARG B 1 294 ? -12.319 18.833 74.445 1.00 32.27 291 ARG B CA 1
ATOM 5204 C C . ARG B 1 294 ? -11.596 18.590 75.771 1.00 37.17 291 ARG B C 1
ATOM 5205 O O . ARG B 1 294 ? -12.045 19.056 76.821 1.00 38.58 291 ARG B O 1
ATOM 5213 N N . GLY B 1 295 ? -10.475 17.871 75.729 1.00 32.07 292 GLY B N 1
ATOM 5214 C CA . GLY B 1 295 ? -9.598 17.799 76.889 1.00 32.09 292 GLY B CA 1
ATOM 5215 C C . GLY B 1 295 ? -8.680 19.011 76.888 1.00 32.44 292 GLY B C 1
ATOM 5216 O O . GLY B 1 295 ? -8.210 19.425 75.824 1.00 33.13 292 GLY B O 1
ATOM 5217 N N . PHE B 1 296 ? -8.431 19.594 78.058 1.00 31.35 293 PHE B N 1
ATOM 5218 C CA . PHE B 1 296 ? -7.515 20.733 78.143 1.00 36.25 293 PHE B CA 1
ATOM 5219 C C . PHE B 1 296 ? -6.238 20.401 78.913 1.00 40.33 293 PHE B C 1
ATOM 5220 O O . PHE B 1 296 ? -6.218 19.466 79.698 1.00 37.99 293 PHE B O 1
ATOM 5228 N N . ALA B 1 297 ? -5.178 21.171 78.671 1.00 44.19 294 ALA B N 1
ATOM 5229 C CA . ALA B 1 297 ? -3.875 20.931 79.304 1.00 44.54 294 ALA B CA 1
ATOM 5230 C C . ALA B 1 297 ? -3.929 20.939 80.830 1.00 43.84 294 ALA B C 1
ATOM 5231 O O . ALA B 1 297 ? -4.526 21.832 81.436 1.00 45.26 294 ALA B O 1
ATOM 5233 N N . PRO B 1 298 ? -3.291 19.936 81.449 1.00 43.25 295 PRO B N 1
ATOM 5234 C CA . PRO B 1 298 ? -3.193 19.815 82.908 1.00 43.89 295 PRO B CA 1
ATOM 5235 C C . PRO B 1 298 ? -2.595 21.083 83.504 1.00 41.95 295 PRO B C 1
ATOM 5236 O O . PRO B 1 298 ? -1.558 21.552 83.033 1.00 41.75 295 PRO B O 1
ATOM 5240 N N . GLY B 1 299 ? -3.254 21.644 84.509 1.00 39.65 296 GLY B N 1
ATOM 5241 C CA . GLY B 1 299 ? -2.759 22.850 85.143 1.00 45.97 296 GLY B CA 1
ATOM 5242 C C . GLY B 1 299 ? -3.207 24.132 84.471 1.00 47.91 296 GLY B C 1
ATOM 5243 O O . GLY B 1 299 ? -3.222 25.184 85.104 1.00 55.98 296 GLY B O 1
ATOM 5244 N N . ALA B 1 300 ? -3.571 24.054 83.194 1.00 44.81 297 ALA B N 1
ATOM 5245 C CA . ALA B 1 300 ? -3.975 25.249 82.452 1.00 47.43 297 ALA B CA 1
ATOM 5246 C C . ALA B 1 300 ? -5.232 25.907 83.017 1.00 48.73 297 ALA B C 1
ATOM 5247 O O . ALA B 1 300 ? -6.255 25.253 83.205 1.00 48.58 297 ALA B O 1
ATOM 5249 N N . ALA B 1 301 ? -5.146 27.203 83.299 1.00 48.72 298 ALA B N 1
ATOM 5250 C CA . ALA B 1 301 ? -6.330 27.969 83.667 1.00 50.77 298 ALA B CA 1
ATOM 5251 C C . ALA B 1 301 ? -6.469 29.149 82.734 1.00 53.64 298 ALA B C 1
ATOM 5252 O O . ALA B 1 301 ? -5.472 29.745 82.317 1.00 55.05 298 ALA B O 1
ATOM 5254 N N . ALA B 1 302 ? -7.709 29.492 82.410 1.00 53.39 299 ALA B N 1
ATOM 5255 C CA . ALA B 1 302 ? -7.966 30.629 81.544 1.00 51.03 299 ALA B CA 1
ATOM 5256 C C . ALA B 1 302 ? -9.390 31.124 81.702 1.00 52.06 299 ALA B C 1
ATOM 5257 O O . ALA B 1 302 ? -10.339 30.333 81.742 1.00 51.76 299 ALA B O 1
ATOM 5259 N N . GLU B 1 303 ? -9.515 32.442 81.810 1.00 51.06 300 GLU B N 1
ATOM 5260 C CA . GLU B 1 303 ? -10.792 33.128 81.772 1.00 52.46 300 GLU B CA 1
ATOM 5261 C C . GLU B 1 303 ? -10.639 34.197 80.698 1.00 50.41 300 GLU B C 1
ATOM 5262 O O . GLU B 1 303 ? -10.046 35.244 80.939 1.00 51.64 300 GLU B O 1
ATOM 5268 N N . VAL B 1 304 ? -11.154 33.912 79.506 1.00 48.21 301 VAL B N 1
ATOM 5269 C CA . VAL B 1 304 ? -10.925 34.753 78.334 1.00 47.18 301 VAL B CA 1
ATOM 5270 C C . VAL B 1 304 ? -12.223 34.942 77.554 1.00 49.84 301 VAL B C 1
ATOM 5271 O O . VAL B 1 304 ? -13.027 34.015 77.452 1.00 52.35 301 VAL B O 1
ATOM 5275 N N . ASP B 1 305 ? -12.435 36.140 77.011 1.00 50.70 302 ASP B N 1
ATOM 5276 C CA . ASP B 1 305 ? -13.559 36.370 76.110 1.00 52.73 302 ASP B CA 1
ATOM 5277 C C . ASP B 1 305 ? -13.132 36.214 74.653 1.00 50.99 302 ASP B C 1
ATOM 5278 O O . ASP B 1 305 ? -12.006 36.550 74.287 1.00 50.84 302 ASP B O 1
ATOM 5283 N N . LEU B 1 306 ? -14.031 35.677 73.834 1.00 49.40 303 LEU B N 1
ATOM 5284 C CA . LEU B 1 306 ? -13.760 35.452 72.420 1.00 45.37 303 LEU B CA 1
ATOM 5285 C C . LEU B 1 306 ? -14.896 36.039 71.602 1.00 43.09 303 LEU B C 1
ATOM 5286 O O . LEU B 1 306 ? -16.072 35.836 71.934 1.00 43.70 303 LEU B O 1
ATOM 5291 N N . LEU B 1 307 ? -14.550 36.766 70.543 1.00 37.83 304 LEU B N 1
ATOM 5292 C CA . LEU B 1 307 ? -15.556 37.302 69.626 1.00 40.38 304 LEU B CA 1
ATOM 5293 C C . LEU B 1 307 ? -15.523 36.510 68.325 1.00 41.33 304 LEU B C 1
ATOM 5294 O O . LEU B 1 307 ? -14.623 36.676 67.500 1.00 41.90 304 LEU B O 1
ATOM 5299 N N . ILE B 1 308 ? -16.504 35.634 68.151 1.00 42.34 305 ILE B N 1
ATOM 5300 C CA . ILE B 1 308 ? -16.549 34.779 66.975 1.00 41.35 305 ILE B CA 1
ATOM 5301 C C . ILE B 1 308 ? -17.424 35.401 65.898 1.00 41.12 305 ILE B C 1
ATOM 5302 O O . ILE B 1 308 ? -18.540 35.842 66.176 1.00 38.11 305 ILE B O 1
ATOM 5307 N N . ASP B 1 309 ? -16.908 35.453 64.674 1.00 44.05 306 ASP B N 1
ATOM 5308 C CA . ASP B 1 309 ? -17.689 35.929 63.531 1.00 51.03 306 ASP B CA 1
ATOM 5309 C C . ASP B 1 309 ? -17.780 34.821 62.480 1.00 46.94 306 ASP B C 1
ATOM 5310 O O . ASP B 1 309 ? -16.836 34.607 61.713 1.00 42.81 306 ASP B O 1
ATOM 5315 N N . ASP B 1 310 ? -18.920 34.130 62.446 1.00 45.05 307 ASP B N 1
ATOM 5316 C CA . ASP B 1 310 ? -19.092 32.954 61.591 1.00 43.72 307 ASP B CA 1
ATOM 5317 C C . ASP B 1 310 ? -20.440 32.997 60.884 1.00 45.04 307 ASP B C 1
ATOM 5318 O O . ASP B 1 310 ? -21.428 32.460 61.388 1.00 45.15 307 ASP B O 1
ATOM 5323 N N . PRO B 1 311 ? -20.483 33.635 59.703 1.00 46.81 308 PRO B N 1
ATOM 5324 C CA . PRO B 1 311 ? -21.742 33.759 58.958 1.00 51.91 308 PRO B CA 1
ATOM 5325 C C . PRO B 1 311 ? -22.159 32.422 58.346 1.00 50.17 308 PRO B C 1
ATOM 5326 O O . PRO B 1 311 ? -23.298 32.274 57.897 1.00 49.07 308 PRO B O 1
ATOM 5330 N N . GLY B 1 312 ? -21.243 31.457 58.343 1.00 48.35 309 GLY B N 1
ATOM 5331 C CA . GLY B 1 312 ? -21.561 30.108 57.904 1.00 46.72 309 GLY B CA 1
ATOM 5332 C C . GLY B 1 312 ? -22.410 29.393 58.937 1.00 47.64 309 GLY B C 1
ATOM 5333 O O . GLY B 1 312 ? -23.325 28.639 58.596 1.00 49.61 309 GLY B O 1
ATOM 5334 N N . VAL B 1 313 ? -22.100 29.629 60.210 1.00 47.27 310 VAL B N 1
ATOM 5335 C CA . VAL B 1 313 ? -22.874 29.070 61.318 1.00 46.05 310 VAL B CA 1
ATOM 5336 C C . VAL B 1 313 ? -23.233 30.178 62.317 1.00 46.12 310 VAL B C 1
ATOM 5337 O O . VAL B 1 313 ? -22.641 30.271 63.396 1.00 48.98 310 VAL B O 1
ATOM 5341 N N . PRO B 1 314 ? -24.214 31.022 61.956 1.00 45.17 311 PRO B N 1
ATOM 5342 C CA . PRO B 1 314 ? -24.626 32.192 62.747 1.00 51.43 311 PRO B CA 1
ATOM 5343 C C . PRO B 1 314 ? -24.825 31.897 64.239 1.00 52.98 311 PRO B C 1
ATOM 5344 O O . PRO B 1 314 ? -24.643 32.792 65.069 1.00 52.88 311 PRO B O 1
ATOM 5348 N N . ALA B 1 315 ? -25.187 30.658 64.566 1.00 51.28 312 ALA B N 1
ATOM 5349 C CA . ALA B 1 315 ? -25.475 30.268 65.945 1.00 52.16 312 ALA B CA 1
ATOM 5350 C C . ALA B 1 315 ? -24.276 30.439 66.886 1.00 50.99 312 ALA B C 1
ATOM 5351 O O . ALA B 1 315 ? -24.449 30.731 68.070 1.00 53.86 312 ALA B O 1
ATOM 5353 N N . GLN B 1 316 ? -23.064 30.248 66.371 1.00 45.04 313 GLN B N 1
ATOM 5354 C CA . GLN B 1 316 ? -21.878 30.407 67.204 1.00 43.55 313 GLN B CA 1
ATOM 5355 C C . GLN B 1 316 ? -21.217 31.790 67.057 1.00 43.70 313 GLN B C 1
ATOM 5356 O O . GLN B 1 316 ? -20.191 32.062 67.686 1.00 43.99 313 GLN B O 1
ATOM 5362 N N . SER B 1 317 ? -21.818 32.666 66.250 1.00 41.60 314 SER B N 1
ATOM 5363 C CA . SER B 1 317 ? -21.358 34.050 66.144 1.00 46.34 314 SER B CA 1
ATOM 5364 C C . SER B 1 317 ? -21.686 34.814 67.414 1.00 47.85 314 SER B C 1
ATOM 5365 O O . SER B 1 317 ? -22.608 34.455 68.138 1.00 52.52 314 SER B O 1
ATOM 5368 N N . GLY B 1 318 ? -20.936 35.874 67.681 1.00 44.68 315 GLY B N 1
ATOM 5369 C CA . GLY B 1 318 ? -21.182 36.683 68.862 1.00 45.10 315 GLY B CA 1
ATOM 5370 C C . GLY B 1 318 ? -20.053 36.579 69.870 1.00 43.93 315 GLY B C 1
ATOM 5371 O O . GLY B 1 318 ? -19.025 35.948 69.612 1.00 40.75 315 GLY B O 1
ATOM 5372 N N . ARG B 1 319 ? -20.248 37.194 71.029 1.00 43.09 316 ARG B N 1
ATOM 5373 C CA . ARG B 1 319 ? -19.204 37.242 72.041 1.00 40.25 316 ARG B CA 1
ATOM 5374 C C . ARG B 1 319 ? -19.405 36.158 73.100 1.00 42.19 316 ARG B C 1
ATOM 5375 O O . ARG B 1 319 ? -20.481 36.045 73.686 1.00 42.80 316 ARG B O 1
ATOM 5383 N N . TRP B 1 320 ? -18.359 35.366 73.330 1.00 39.09 317 TRP B N 1
ATOM 5384 C CA . TRP B 1 320 ? -18.408 34.261 74.277 1.00 41.12 317 TRP B CA 1
ATOM 5385 C C . TRP B 1 320 ? -17.372 34.417 75.367 1.00 44.30 317 TRP B C 1
ATOM 5386 O O . TRP B 1 320 ? -16.384 35.137 75.204 1.00 44.39 317 TRP B O 1
ATOM 5397 N N . HIS B 1 321 ? -17.591 33.709 76.471 1.00 46.37 318 HIS B N 1
ATOM 5398 C CA . HIS B 1 321 ? -16.603 33.632 77.535 1.00 45.41 318 HIS B CA 1
ATOM 5399 C C . HIS B 1 321 ? -16.058 32.221 77.625 1.00 43.42 318 HIS B C 1
ATOM 5400 O O . HIS B 1 321 ? -16.817 31.247 77.682 1.00 43.00 318 HIS B O 1
ATOM 5407 N N . LEU B 1 322 ? -14.735 32.111 77.629 1.00 40.40 319 LEU B N 1
ATOM 5408 C CA . LEU B 1 322 ? -14.086 30.814 77.661 1.00 43.11 319 LEU B CA 1
ATOM 5409 C C . LEU B 1 322 ? -13.500 30.629 79.049 1.00 44.81 319 LEU B C 1
ATOM 5410 O O . LEU B 1 322 ? -12.668 31.419 79.490 1.00 50.53 319 LEU B O 1
ATOM 5415 N N . SER B 1 323 ? -13.962 29.606 79.753 1.00 43.27 320 SER B N 1
ATOM 5416 C CA . SER B 1 323 ? -13.439 29.317 81.079 1.00 45.40 320 SER B CA 1
ATOM 5417 C C . SER B 1 323 ? -12.832 27.922 81.087 1.00 45.70 320 SER B C 1
ATOM 5418 O O . SER B 1 323 ? -13.515 26.936 80.797 1.00 44.66 320 SER B O 1
ATOM 5421 N N . VAL B 1 324 ? -11.539 27.861 81.404 1.00 45.76 321 VAL B N 1
ATOM 5422 C CA . VAL B 1 324 ? -10.790 26.616 81.451 1.00 41.29 321 VAL B CA 1
ATOM 5423 C C . VAL B 1 324 ? -10.146 26.394 82.827 1.00 45.17 321 VAL B C 1
ATOM 5424 O O . VAL B 1 324 ? -9.482 27.280 83.366 1.00 46.39 321 VAL B O 1
ATOM 5428 N N . ALA B 1 325 ? -10.359 25.205 83.387 1.00 43.71 322 ALA B N 1
ATOM 5429 C CA . ALA B 1 325 ? -9.739 24.805 84.645 1.00 49.27 322 ALA B CA 1
ATOM 5430 C C . ALA B 1 325 ? -9.824 23.290 84.777 1.00 52.83 322 ALA B C 1
ATOM 5431 O O . ALA B 1 325 ? -10.820 22.684 84.379 1.00 52.03 322 ALA B O 1
ATOM 5433 N N . ASP B 1 326 ? -8.767 22.685 85.314 1.00 54.89 323 ASP B N 1
ATOM 5434 C CA . ASP B 1 326 ? -8.759 21.265 85.657 1.00 56.70 323 ASP B CA 1
ATOM 5435 C C . ASP B 1 326 ? -9.105 20.329 84.494 1.00 49.54 323 ASP B C 1
ATOM 5436 O O . ASP B 1 326 ? -9.820 19.340 84.672 1.00 48.23 323 ASP B O 1
ATOM 5441 N N . GLY B 1 327 ? -8.586 20.648 83.313 1.00 44.73 324 GLY B N 1
ATOM 5442 C CA . GLY B 1 327 ? -8.719 19.784 82.147 1.00 43.09 324 GLY B CA 1
ATOM 5443 C C . GLY B 1 327 ? -10.045 19.942 81.422 1.00 45.96 324 GLY B C 1
ATOM 5444 O O . GLY B 1 327 ? -10.304 19.265 80.424 1.00 48.18 324 GLY B O 1
ATOM 5445 N N . THR B 1 328 ? -10.883 20.842 81.928 1.00 45.25 325 THR B N 1
ATOM 5446 C CA . THR B 1 328 ? -12.229 21.053 81.405 1.00 48.06 325 THR B CA 1
ATOM 5447 C C . THR B 1 328 ? -12.365 22.499 80.957 1.00 45.69 325 THR B C 1
ATOM 5448 O O . THR B 1 328 ? -11.783 23.394 81.576 1.00 46.49 325 THR B O 1
ATOM 5452 N N . GLY B 1 329 ? -13.129 22.735 79.892 1.00 42.07 326 GLY B N 1
ATOM 5453 C CA . GLY B 1 329 ? -13.412 24.094 79.455 1.00 39.08 326 GLY B CA 1
ATOM 5454 C C . GLY B 1 329 ? -14.892 24.298 79.193 1.00 39.63 326 GLY B C 1
ATOM 5455 O O . GLY B 1 329 ? -15.601 23.355 78.843 1.00 43.20 326 GLY B O 1
ATOM 5456 N N . GLU B 1 330 ? -15.372 25.523 79.373 1.00 39.77 327 GLU B N 1
ATOM 5457 C CA . GLU B 1 330 ? -16.754 25.831 79.028 1.00 44.07 327 GLU B CA 1
ATOM 5458 C C . GLU B 1 330 ? -16.844 27.164 78.288 1.00 44.02 327 GLU B C 1
ATOM 5459 O O . GLU B 1 330 ? -16.114 28.108 78.602 1.00 40.78 327 GLU B O 1
ATOM 5465 N N . LEU B 1 331 ? -17.745 27.229 77.310 1.00 43.95 328 LEU B N 1
ATOM 5466 C CA . LEU B 1 331 ? -17.928 28.423 76.492 1.00 44.75 328 LEU B CA 1
ATOM 5467 C C . LEU B 1 331 ? -19.341 28.980 76.686 1.00 47.36 328 LEU B C 1
ATOM 5468 O O . LEU B 1 331 ? -20.316 28.355 76.275 1.00 50.31 328 LEU B O 1
ATOM 5473 N N . THR B 1 332 ? -19.448 30.149 77.314 1.00 46.32 329 THR B N 1
ATOM 5474 C CA . THR B 1 332 ? -20.751 30.737 77.644 1.00 49.53 329 THR B CA 1
ATOM 5475 C C . THR B 1 332 ? -20.896 32.158 77.089 1.00 51.38 329 THR B C 1
ATOM 5476 O O . THR B 1 332 ? -19.897 32.866 76.939 1.00 54.20 329 THR B O 1
ATOM 5480 N N . PRO B 1 333 ? -22.142 32.580 76.787 1.00 51.75 330 PRO B N 1
ATOM 5481 C CA . PRO B 1 333 ? -22.366 33.928 76.240 1.00 50.62 330 PRO B CA 1
ATOM 5482 C C . PRO B 1 333 ? -21.835 35.006 77.173 1.00 48.48 330 PRO B C 1
ATOM 5483 O O . PRO B 1 333 ? -22.040 34.926 78.383 1.00 49.15 330 PRO B O 1
ATOM 5487 N N . SER B 1 334 ? -21.139 35.990 76.620 1.00 45.06 331 SER B N 1
ATOM 5488 C CA . SER B 1 334 ? -20.568 37.052 77.441 1.00 59.86 331 SER B CA 1
ATOM 5489 C C . SER B 1 334 ? -21.170 38.404 77.087 1.00 64.99 331 SER B C 1
ATOM 5490 O O . SER B 1 334 ? -21.438 38.677 75.920 1.00 66.16 331 SER B O 1
ATOM 5493 N N . ASP B 1 335 ? -21.371 39.245 78.101 1.00 68.22 332 ASP B N 1
ATOM 5494 C CA . ASP B 1 335 ? -21.961 40.572 77.918 1.00 71.83 332 ASP B CA 1
ATOM 5495 C C . ASP B 1 335 ? -20.976 41.690 78.248 1.00 67.11 332 ASP B C 1
ATOM 5496 O O . ASP B 1 335 ? -21.386 42.798 78.579 1.00 67.72 332 ASP B O 1
ATOM 5501 N N . ARG B 1 336 ? -19.681 41.394 78.159 1.00 63.56 333 ARG B N 1
ATOM 5502 C CA . ARG B 1 336 ? -18.637 42.379 78.443 1.00 62.84 333 ARG B CA 1
ATOM 5503 C C . ARG B 1 336 ? -18.305 43.204 77.204 1.00 63.05 333 ARG B C 1
ATOM 5504 O O . ARG B 1 336 ? -18.850 42.953 76.126 1.00 62.42 333 ARG B O 1
ATOM 5512 N N . SER B 1 337 ? -17.406 44.179 77.355 1.00 65.15 334 SER B N 1
ATOM 5513 C CA . SER B 1 337 ? -17.209 45.194 76.317 1.00 64.88 334 SER B CA 1
ATOM 5514 C C . SER B 1 337 ? -15.750 45.562 76.004 1.00 64.48 334 SER B C 1
ATOM 5515 O O . SER B 1 337 ? -15.487 46.274 75.028 1.00 62.09 334 SER B O 1
ATOM 5518 N N . GLY B 1 338 ? -14.808 45.092 76.819 1.00 65.59 335 GLY B N 1
ATOM 5519 C CA . GLY B 1 338 ? -13.401 45.413 76.608 1.00 67.03 335 GLY B CA 1
ATOM 5520 C C . GLY B 1 338 ? -12.830 44.939 75.277 1.00 67.15 335 GLY B C 1
ATOM 5521 O O . GLY B 1 338 ? -13.527 44.299 74.486 1.00 68.05 335 GLY B O 1
ATOM 5522 N N . ASP B 1 339 ? -11.566 45.265 75.017 1.00 65.06 336 ASP B N 1
ATOM 5523 C CA . ASP B 1 339 ? -10.886 44.738 73.843 1.00 65.28 336 ASP B CA 1
ATOM 5524 C C . ASP B 1 339 ? -10.954 43.218 73.941 1.00 60.95 336 ASP B C 1
ATOM 5525 O O . ASP B 1 339 ? -10.864 42.656 75.035 1.00 61.12 336 ASP B O 1
ATOM 5530 N N . VAL B 1 340 ? -11.149 42.560 72.805 1.00 55.50 337 VAL B N 1
ATOM 5531 C CA . VAL B 1 340 ? -11.411 41.127 72.791 1.00 51.56 337 VAL B CA 1
ATOM 5532 C C . VAL B 1 340 ? -10.795 40.504 71.551 1.00 47.80 337 VAL B C 1
ATOM 5533 O O . VAL B 1 340 ? -10.682 41.151 70.515 1.00 46.95 337 VAL B O 1
ATOM 5537 N N . LEU B 1 341 ? -10.375 39.253 71.665 1.00 45.82 338 LEU B N 1
ATOM 5538 C CA . LEU B 1 341 ? -9.863 38.522 70.522 1.00 45.64 338 LEU B CA 1
ATOM 5539 C C . LEU B 1 341 ? -10.990 38.237 69.535 1.00 42.45 338 LEU B C 1
ATOM 5540 O O . LEU B 1 341 ? -12.018 37.656 69.903 1.00 38.39 338 LEU B O 1
ATOM 5545 N N . GLN B 1 342 ? -10.801 38.648 68.285 1.00 37.81 339 GLN B N 1
ATOM 5546 C CA . GLN B 1 342 ? -11.831 38.478 67.273 1.00 40.58 339 GLN B CA 1
ATOM 5547 C C . GLN B 1 342 ? -11.373 37.423 66.277 1.00 38.72 339 GLN B C 1
ATOM 5548 O O . GLN B 1 342 ? -10.233 37.467 65.802 1.00 36.59 339 GLN B O 1
ATOM 5554 N N . LEU B 1 343 ? -12.241 36.468 65.957 1.00 35.44 340 LEU B N 1
ATOM 5555 C CA . LEU B 1 343 ? -11.838 35.414 65.031 1.00 38.05 340 LEU B CA 1
ATOM 5556 C C . LEU B 1 343 ? -12.975 34.867 64.164 1.00 36.23 340 LEU B C 1
ATOM 5557 O O . LEU B 1 343 ? -14.125 34.800 64.591 1.00 39.50 340 LEU B O 1
ATOM 5562 N N . GLY B 1 344 ? -12.642 34.509 62.929 1.00 32.61 341 GLY B N 1
ATOM 5563 C CA . GLY B 1 344 ? -13.606 33.890 62.044 1.00 31.98 341 GLY B CA 1
ATOM 5564 C C . GLY B 1 344 ? -13.574 32.386 62.253 1.00 29.82 341 GLY B C 1
ATOM 5565 O O . GLY B 1 344 ? -12.869 31.882 63.134 1.00 29.47 341 GLY B O 1
ATOM 5566 N N . SER B 1 345 ? -14.335 31.665 61.439 1.00 30.93 342 SER B N 1
ATOM 5567 C CA . SER B 1 345 ? -14.377 30.216 61.519 1.00 30.65 342 SER B CA 1
ATOM 5568 C C . SER B 1 345 ? -12.987 29.584 61.346 1.00 30.70 342 SER B C 1
ATOM 5569 O O . SER B 1 345 ? -12.646 28.626 62.055 1.00 27.42 342 SER B O 1
ATOM 5572 N N . ARG B 1 346 ? -12.186 30.108 60.414 1.00 25.61 343 ARG B N 1
ATOM 5573 C CA . ARG B 1 346 ? -10.852 29.547 60.174 1.00 25.71 343 ARG B CA 1
ATOM 5574 C C . ARG B 1 346 ? -9.944 29.679 61.394 1.00 24.81 343 ARG B C 1
ATOM 5575 O O . ARG B 1 346 ? -9.340 28.693 61.841 1.00 23.32 343 ARG B O 1
ATOM 5583 N N . GLY B 1 347 ? -9.864 30.890 61.940 1.00 25.70 344 GLY B N 1
ATOM 5584 C CA . GLY B 1 347 ? -9.102 31.131 63.162 1.00 27.91 344 GLY B CA 1
ATOM 5585 C C . GLY B 1 347 ? -9.606 30.323 64.355 1.00 29.11 344 GLY B C 1
ATOM 5586 O O . GLY B 1 347 ? -8.819 29.834 65.165 1.00 28.96 344 GLY B O 1
ATOM 5587 N N . LEU B 1 348 ? -10.925 30.190 64.472 1.00 30.38 345 LEU B N 1
ATOM 5588 C CA . LEU B 1 348 ? -11.513 29.427 65.569 1.00 31.46 345 LEU B CA 1
ATOM 5589 C C . LEU B 1 348 ? -11.080 27.962 65.501 1.00 31.03 345 LEU B C 1
ATOM 5590 O O . LEU B 1 348 ? -10.654 27.394 66.502 1.00 29.12 345 LEU B O 1
ATOM 5595 N N . ALA B 1 349 ? -11.185 27.361 64.317 1.00 30.65 346 ALA B N 1
ATOM 5596 C CA . ALA B 1 349 ? -10.766 25.971 64.129 1.00 30.42 346 ALA B CA 1
ATOM 5597 C C . ALA B 1 349 ? -9.293 25.792 64.434 1.00 26.67 346 ALA B C 1
ATOM 5598 O O . ALA B 1 349 ? -8.909 24.866 65.140 1.00 21.76 346 ALA B O 1
ATOM 5600 N N . ALA B 1 350 ? -8.465 26.673 63.883 1.00 25.99 347 ALA B N 1
ATOM 5601 C CA . ALA B 1 350 ? -7.019 26.566 64.060 1.00 25.58 347 ALA B CA 1
ATOM 5602 C C . ALA B 1 350 ? -6.651 26.725 65.530 1.00 28.88 347 ALA B C 1
ATOM 5603 O O . ALA B 1 350 ? -5.784 26.016 66.041 1.00 27.67 347 ALA B O 1
ATOM 5605 N N . LEU B 1 351 ? -7.316 27.658 66.211 1.00 28.70 348 LEU B N 1
ATOM 5606 C CA . LEU B 1 351 ? -7.129 27.811 67.656 1.00 29.54 348 LEU B CA 1
ATOM 5607 C C . LEU B 1 351 ? -7.485 26.527 68.424 1.00 33.09 348 LEU B C 1
ATOM 5608 O O . LEU B 1 351 ? -6.710 26.047 69.279 1.00 23.40 348 LEU B O 1
ATOM 5613 N N . TYR B 1 352 ? -8.657 25.969 68.129 1.00 23.47 349 TYR B N 1
ATOM 5614 C CA . TYR B 1 352 ? -9.098 24.748 68.801 1.00 26.19 349 TYR B CA 1
ATOM 5615 C C . TYR B 1 352 ? -8.090 23.626 68.568 1.00 26.40 349 TYR B C 1
ATOM 5616 O O . TYR B 1 352 ? -7.868 22.778 69.438 1.00 26.75 349 TYR B O 1
ATOM 5625 N N . ALA B 1 353 ? -7.464 23.632 67.397 1.00 25.83 350 ALA B N 1
ATOM 5626 C CA . ALA B 1 353 ? -6.506 22.585 67.042 1.00 25.81 350 ALA B CA 1
ATOM 5627 C C . ALA B 1 353 ? -5.123 22.815 67.678 1.00 29.45 350 ALA B C 1
ATOM 5628 O O . ALA B 1 353 ? -4.209 22.020 67.475 1.00 32.45 350 ALA B O 1
ATOM 5630 N N . GLY B 1 354 ? -4.958 23.916 68.411 1.00 26.74 351 GLY B N 1
ATOM 5631 C CA . GLY B 1 354 ? -3.693 24.188 69.084 1.00 28.34 351 GLY B CA 1
ATOM 5632 C C . GLY B 1 354 ? -2.653 24.995 68.312 1.00 31.70 351 GLY B C 1
ATOM 5633 O O . GLY B 1 354 ? -1.505 25.115 68.745 1.00 36.63 351 GLY B O 1
ATOM 5634 N N . THR B 1 355 ? -3.053 25.559 67.178 1.00 30.99 352 THR B N 1
ATOM 5635 C CA . THR B 1 355 ? -2.166 26.408 66.388 1.00 31.14 352 THR B CA 1
ATOM 5636 C C . THR B 1 355 ? -1.812 27.686 67.156 1.00 26.35 352 THR B C 1
ATOM 5637 O O . THR B 1 355 ? -2.689 28.334 67.716 1.00 28.31 352 THR B O 1
ATOM 5641 N N . PRO B 1 356 ? -0.516 28.045 67.180 1.00 27.89 353 PRO B N 1
ATOM 5642 C CA . PRO B 1 356 ? -0.022 29.197 67.949 1.00 31.62 353 PRO B CA 1
ATOM 5643 C C . PRO B 1 356 ? -0.670 30.526 67.539 1.00 32.91 353 PRO B C 1
ATOM 5644 O O . PRO B 1 356 ? -0.784 30.808 66.337 1.00 31.16 353 PRO B O 1
ATOM 5648 N N . LEU B 1 357 ? -1.082 31.322 68.526 1.00 32.71 354 LEU B N 1
ATOM 5649 C CA . LEU B 1 357 ? -1.714 32.611 68.253 1.00 35.49 354 LEU B CA 1
ATOM 5650 C C . LEU B 1 357 ? -0.829 33.488 67.365 1.00 37.10 354 LEU B C 1
ATOM 5651 O O . LEU B 1 357 ? -1.332 34.240 66.528 1.00 35.58 354 LEU B O 1
ATOM 5656 N N . ALA B 1 358 ? 0.485 33.392 67.565 1.00 37.17 355 ALA B N 1
ATOM 5657 C CA . ALA B 1 358 ? 1.443 34.187 66.803 1.00 39.93 355 ALA B CA 1
ATOM 5658 C C . ALA B 1 358 ? 1.265 33.928 65.314 1.00 34.29 355 ALA B C 1
ATOM 5659 O O . ALA B 1 358 ? 1.170 34.863 64.523 1.00 32.92 355 ALA B O 1
ATOM 5661 N N . ALA B 1 359 ? 1.205 32.650 64.948 1.00 30.32 356 ALA B N 1
ATOM 5662 C CA . ALA B 1 359 ? 0.984 32.247 63.562 1.00 31.24 356 ALA B CA 1
ATOM 5663 C C . ALA B 1 359 ? -0.370 32.740 63.045 1.00 30.35 356 ALA B C 1
ATOM 5664 O O . ALA B 1 359 ? -0.486 33.167 61.898 1.00 28.05 356 ALA B O 1
ATOM 5666 N N . LEU B 1 360 ? -1.397 32.652 63.886 1.00 28.00 357 LEU B N 1
ATOM 5667 C CA . LEU B 1 360 ? -2.752 33.031 63.482 1.00 26.48 357 LEU B CA 1
ATOM 5668 C C . LEU B 1 360 ? -2.876 34.523 63.275 1.00 28.45 357 LEU B C 1
ATOM 5669 O O . LEU B 1 360 ? -3.641 34.980 62.410 1.00 29.72 357 LEU B O 1
ATOM 5674 N N . ARG B 1 361 ? -2.134 35.297 64.060 1.00 30.37 358 ARG B N 1
ATOM 5675 C CA . ARG B 1 361 ? -2.156 36.744 63.866 1.00 32.58 358 ARG B CA 1
ATOM 5676 C C . ARG B 1 361 ? -1.462 37.121 62.571 1.00 30.84 358 ARG B C 1
ATOM 5677 O O . ARG B 1 361 ? -1.958 37.955 61.821 1.00 32.46 358 ARG B O 1
ATOM 5685 N N . THR B 1 362 ? -0.320 36.492 62.306 1.00 27.96 359 THR B N 1
ATOM 5686 C CA . THR B 1 362 ? 0.421 36.771 61.081 1.00 35.58 359 THR B CA 1
ATOM 5687 C C . THR B 1 362 ? -0.362 36.346 59.831 1.00 33.41 359 THR B C 1
ATOM 5688 O O . THR B 1 362 ? -0.294 37.001 58.809 1.00 36.87 359 THR B O 1
ATOM 5692 N N . ALA B 1 363 ? -1.135 35.271 59.928 1.00 30.35 360 ALA B N 1
ATOM 5693 C CA . ALA B 1 363 ? -1.966 34.828 58.807 1.00 27.19 360 ALA B CA 1
ATOM 5694 C C . ALA B 1 363 ? -3.237 35.667 58.684 1.00 31.06 360 ALA B C 1
ATOM 5695 O O . ALA B 1 363 ? -4.006 35.507 57.737 1.00 34.09 360 ALA B O 1
ATOM 5697 N N . GLY B 1 364 ? -3.473 36.545 59.653 1.00 27.57 361 GLY B N 1
ATOM 5698 C CA . GLY B 1 364 ? -4.631 37.434 59.608 1.00 28.49 361 GLY B CA 1
ATOM 5699 C C . GLY B 1 364 ? -5.944 36.749 59.973 1.00 28.08 361 GLY B C 1
ATOM 5700 O O . GLY B 1 364 ? -7.016 37.288 59.728 1.00 36.81 361 GLY B O 1
ATOM 5701 N N . LEU B 1 365 ? -5.873 35.567 60.570 1.00 27.05 362 LEU B N 1
ATOM 5702 C CA . LEU B 1 365 ? -7.091 34.826 60.907 1.00 30.66 362 LEU B CA 1
ATOM 5703 C C . LEU B 1 365 ? -7.693 35.268 62.241 1.00 33.21 362 LEU B C 1
ATOM 5704 O O . LEU B 1 365 ? -8.838 34.931 62.579 1.00 33.36 362 LEU B O 1
ATOM 5709 N N . VAL B 1 366 ? -6.907 36.028 62.992 1.00 34.50 363 VAL B N 1
ATOM 5710 C CA . VAL B 1 366 ? -7.250 36.434 64.350 1.00 34.66 363 VAL B CA 1
ATOM 5711 C C . VAL B 1 366 ? -6.810 37.889 64.508 1.00 34.49 363 VAL B C 1
ATOM 5712 O O . VAL B 1 366 ? -5.741 38.268 64.021 1.00 33.66 363 VAL B O 1
ATOM 5716 N N . THR B 1 367 ? -7.621 38.707 65.171 1.00 31.99 364 THR B N 1
ATOM 5717 C CA . THR B 1 367 ? -7.308 40.128 65.295 1.00 38.56 364 THR B CA 1
ATOM 5718 C C . THR B 1 367 ? -7.791 40.730 66.624 1.00 39.84 364 THR B C 1
ATOM 5719 O O . THR B 1 367 ? -8.682 40.177 67.270 1.00 41.32 364 THR B O 1
ATOM 5723 N N . GLY B 1 368 ? -7.192 41.851 67.032 1.00 41.18 365 GLY B N 1
ATOM 5724 C CA . GLY B 1 368 ? -7.524 42.509 68.294 1.00 39.62 365 GLY B CA 1
ATOM 5725 C C . GLY B 1 368 ? -7.128 41.715 69.532 1.00 46.73 365 GLY B C 1
ATOM 5726 O O . GLY B 1 368 ? -6.517 40.651 69.430 1.00 47.37 365 GLY B O 1
ATOM 5727 N N . GLY B 1 369 ? -7.473 42.235 70.706 1.00 50.93 366 GLY B N 1
ATOM 5728 C CA . GLY B 1 369 ? -7.215 41.545 71.960 1.00 54.77 366 GLY B CA 1
ATOM 5729 C C . GLY B 1 369 ? -5.847 41.801 72.571 1.00 57.85 366 GLY B C 1
ATOM 5730 O O . GLY B 1 369 ? -4.865 41.965 71.850 1.00 61.55 366 GLY B O 1
ATOM 5731 N N . PRO B 1 370 ? -5.772 41.819 73.913 1.00 57.89 367 PRO B N 1
ATOM 5732 C CA . PRO B 1 370 ? -4.502 42.025 74.625 1.00 59.65 367 PRO B CA 1
ATOM 5733 C C . PRO B 1 370 ? -3.593 40.798 74.503 1.00 61.41 367 PRO B C 1
ATOM 5734 O O . PRO B 1 370 ? -4.103 39.685 74.377 1.00 62.49 367 PRO B O 1
ATOM 5738 N N . VAL B 1 371 ? -2.276 40.998 74.543 1.00 62.41 368 VAL B N 1
ATOM 5739 C CA . VAL B 1 371 ? -1.318 39.897 74.396 1.00 62.17 368 VAL B CA 1
ATOM 5740 C C . VAL B 1 371 ? -1.361 38.955 75.600 1.00 62.58 368 VAL B C 1
ATOM 5741 O O . VAL B 1 371 ? -0.964 37.792 75.509 1.00 63.46 368 VAL B O 1
ATOM 5745 N N . ALA B 1 372 ? -1.859 39.467 76.724 1.00 61.46 369 ALA B N 1
ATOM 5746 C CA . ALA B 1 372 ? -2.028 38.667 77.930 1.00 59.81 369 ALA B CA 1
ATOM 5747 C C . ALA B 1 372 ? -3.019 37.525 77.697 1.00 57.20 369 ALA B C 1
ATOM 5748 O O . ALA B 1 372 ? -2.848 36.422 78.218 1.00 57.76 369 ALA B O 1
ATOM 5750 N N . SER B 1 373 ? -4.063 37.798 76.920 1.00 56.70 370 SER B N 1
ATOM 5751 C CA . SER B 1 373 ? -5.035 36.770 76.572 1.00 57.55 370 SER B CA 1
ATOM 5752 C C . SER B 1 373 ? -4.383 35.694 75.713 1.00 56.00 370 SER B C 1
ATOM 5753 O O . SER B 1 373 ? -4.613 34.498 75.925 1.00 57.96 370 SER B O 1
ATOM 5756 N N . ASP B 1 374 ? -3.562 36.130 74.761 1.00 51.75 371 ASP B N 1
ATOM 5757 C CA . ASP B 1 374 ? -2.858 35.225 73.853 1.00 50.89 371 ASP B CA 1
ATOM 5758 C C . ASP B 1 374 ? -2.087 34.125 74.587 1.00 46.08 371 ASP B C 1
ATOM 5759 O O . ASP B 1 374 ? -2.151 32.950 74.208 1.00 43.27 371 ASP B O 1
ATOM 5764 N N . ARG B 1 375 ? -1.351 34.508 75.627 1.00 45.04 372 ARG B N 1
ATOM 5765 C CA . ARG B 1 375 ? -0.483 33.560 76.328 1.00 48.90 372 ARG B CA 1
ATOM 5766 C C . ARG B 1 375 ? -1.297 32.487 77.047 1.00 51.10 372 ARG B C 1
ATOM 5767 O O . ARG B 1 375 ? -0.920 31.316 77.068 1.00 49.58 372 ARG B O 1
ATOM 5775 N N . LEU B 1 376 ? -2.426 32.898 77.618 1.00 53.84 373 LEU B N 1
ATOM 5776 C CA . LEU B 1 376 ? -3.305 31.981 78.337 1.00 54.18 373 LEU B CA 1
ATOM 5777 C C . LEU B 1 376 ? -4.013 31.004 77.385 1.00 48.30 373 LEU B C 1
ATOM 5778 O O . LEU B 1 376 ? -4.077 29.804 77.656 1.00 45.00 373 LEU B O 1
ATOM 5783 N N . LEU B 1 377 ? -4.519 31.514 76.262 1.00 46.42 374 LEU B N 1
ATOM 5784 C CA . LEU B 1 377 ? -5.101 30.659 75.224 1.00 40.82 374 LEU B CA 1
ATOM 5785 C C . LEU B 1 377 ? -4.078 29.648 74.700 1.00 40.64 374 LEU B C 1
ATOM 5786 O O . LEU B 1 377 ? -4.386 28.450 74.581 1.00 39.15 374 LEU B O 1
ATOM 5791 N N . ASP B 1 378 ? -2.867 30.128 74.401 1.00 40.62 375 ASP B N 1
ATOM 5792 C CA . ASP B 1 378 ? -1.788 29.273 73.885 1.00 40.52 375 ASP B CA 1
ATOM 5793 C C . ASP B 1 378 ? -1.580 28.054 74.775 1.00 41.41 375 ASP B C 1
ATOM 5794 O O . ASP B 1 378 ? -1.558 26.922 74.307 1.00 38.17 375 ASP B O 1
ATOM 5799 N N . THR B 1 379 ? -1.450 28.289 76.073 1.00 46.39 376 THR B N 1
ATOM 5800 C CA . THR B 1 379 ? -1.203 27.197 77.006 1.00 49.12 376 THR B CA 1
ATOM 5801 C C . THR B 1 379 ? -2.437 26.306 77.194 1.00 46.96 376 THR B C 1
ATOM 5802 O O . THR B 1 379 ? -2.319 25.078 77.266 1.00 43.63 376 THR B O 1
ATOM 5806 N N . ALA B 1 380 ? -3.615 26.928 77.234 1.00 42.56 377 ALA B N 1
ATOM 5807 C CA . ALA B 1 380 ? -4.889 26.205 77.352 1.00 40.77 377 ALA B CA 1
ATOM 5808 C C . ALA B 1 380 ? -5.120 25.184 76.236 1.00 39.96 377 ALA B C 1
ATOM 5809 O O . ALA B 1 380 ? -5.556 24.062 76.499 1.00 40.03 377 ALA B O 1
ATOM 5811 N N . PHE B 1 381 ? -4.852 25.588 74.994 1.00 33.05 378 PHE B N 1
ATOM 5812 C CA . PHE B 1 381 ? -5.077 24.725 73.841 1.00 31.08 378 PHE B CA 1
ATOM 5813 C C . PHE B 1 381 ? -3.812 23.960 73.492 1.00 31.89 378 PHE B C 1
ATOM 5814 O O . PHE B 1 381 ? -3.780 23.224 72.515 1.00 32.14 378 PHE B O 1
ATOM 5822 N N . GLY B 1 382 ? -2.771 24.141 74.298 1.00 35.60 379 GLY B N 1
ATOM 5823 C CA . GLY B 1 382 ? -1.486 23.516 74.033 1.00 37.55 379 GLY B CA 1
ATOM 5824 C C . GLY B 1 382 ? -1.446 22.024 74.322 1.00 41.27 379 GLY B C 1
ATOM 5825 O O . GLY B 1 382 ? -2.442 21.439 74.746 1.00 45.42 379 GLY B O 1
ATOM 5826 N N . GLY B 1 383 ? -0.286 21.412 74.093 1.00 39.82 380 GLY B N 1
ATOM 5827 C CA . GLY B 1 383 ? -0.114 19.982 74.288 1.00 39.85 380 GLY B CA 1
ATOM 5828 C C . GLY B 1 383 ? 0.454 19.353 73.029 1.00 38.99 380 GLY B C 1
ATOM 5829 O O . GLY B 1 383 ? 1.006 20.050 72.179 1.00 37.12 380 GLY B O 1
ATOM 5830 N N . ALA B 1 384 ? 0.310 18.036 72.901 1.00 37.64 381 ALA B N 1
ATOM 5831 C CA . ALA B 1 384 ? 0.875 17.313 71.766 1.00 37.10 381 ALA B CA 1
ATOM 5832 C C . ALA B 1 384 ? 0.287 17.802 70.450 1.00 38.41 381 ALA B C 1
ATOM 5833 O O . ALA B 1 384 ? -0.901 18.124 70.375 1.00 42.98 381 ALA B O 1
ATOM 5835 N N . ALA B 1 385 ? 1.130 17.867 69.422 1.00 34.90 382 ALA B N 1
ATOM 5836 C CA . ALA B 1 385 ? 0.709 18.316 68.097 1.00 32.58 382 ALA B CA 1
ATOM 5837 C C . ALA B 1 385 ? -0.305 17.331 67.535 1.00 28.33 382 ALA B C 1
ATOM 5838 O O . ALA B 1 385 ? -0.099 16.122 67.621 1.00 29.82 382 ALA B O 1
ATOM 5840 N N . PRO B 1 386 ? -1.430 17.843 67.003 1.00 25.29 383 PRO B N 1
ATOM 5841 C CA . PRO B 1 386 ? -2.452 16.953 66.429 1.00 23.45 383 PRO B CA 1
ATOM 5842 C C . PRO B 1 386 ? -1.983 16.245 65.167 1.00 24.10 383 PRO B C 1
ATOM 5843 O O . PRO B 1 386 ? -1.390 16.852 64.266 1.00 20.63 383 PRO B O 1
ATOM 5847 N N . TYR B 1 387 ? -2.241 14.946 65.111 1.00 20.28 384 TYR B N 1
ATOM 5848 C CA . TYR B 1 387 ? -1.912 14.181 63.913 1.00 19.72 384 TYR B CA 1
ATOM 5849 C C . TYR B 1 387 ? -2.939 13.086 63.749 1.00 22.27 384 TYR B C 1
ATOM 5850 O O . TYR B 1 387 ? -3.712 12.802 64.668 1.00 21.62 384 TYR B O 1
ATOM 5867 N N . LEU B 1 389 ? -3.447 9.027 61.742 1.00 22.79 386 LEU B N 1
ATOM 5868 C CA . LEU B 1 389 ? -2.754 7.916 61.104 1.00 23.56 386 LEU B CA 1
ATOM 5869 C C . LEU B 1 389 ? -3.378 7.596 59.753 1.00 24.78 386 LEU B C 1
ATOM 5870 O O . LEU B 1 389 ? -2.707 7.068 58.850 1.00 25.05 386 LEU B O 1
ATOM 5875 N N . ASP B 1 390 ? -4.660 7.925 59.615 1.00 23.44 387 ASP B N 1
ATOM 5876 C CA . ASP B 1 390 ? -5.441 7.519 58.444 1.00 27.44 387 ASP B CA 1
ATOM 5877 C C . ASP B 1 390 ? -5.637 8.647 57.449 1.00 28.07 387 ASP B C 1
ATOM 5878 O O . ASP B 1 390 ? -5.632 9.828 57.815 1.00 24.89 387 ASP B O 1
ATOM 5883 N N . TYR B 1 391 ? -5.838 8.271 56.190 1.00 26.92 388 TYR B N 1
ATOM 5884 C CA . TYR B 1 391 ? -6.343 9.195 55.187 1.00 24.13 388 TYR B CA 1
ATOM 5885 C C . TYR B 1 391 ? -7.802 8.807 54.947 1.00 23.19 388 TYR B C 1
ATOM 5886 O O . TYR B 1 391 ? -8.142 7.640 55.083 1.00 30.10 388 TYR B O 1
ATOM 5895 N N . PHE B 1 392 ? -8.673 9.770 54.629 1.00 22.34 389 PHE B N 1
ATOM 5896 C CA . PHE B 1 392 ? -10.042 9.439 54.188 1.00 22.90 389 PHE B CA 1
ATOM 5897 C C . PHE B 1 392 ? -10.553 10.472 53.189 1.00 23.25 389 PHE B C 1
ATOM 5898 O O . PHE B 1 392 ? -10.005 11.580 53.123 1.00 22.95 389 PHE B O 1
ATOM 5907 N N . SER C 1 1 ? 9.749 47.612 46.318 1.00 27.97 -2 SER C N 1
ATOM 5908 C CA . SER C 1 1 ? 10.026 48.970 45.847 1.00 28.45 -2 SER C CA 1
ATOM 5909 C C . SER C 1 1 ? 9.745 49.956 46.972 1.00 30.63 -2 SER C C 1
ATOM 5910 O O . SER C 1 1 ? 9.397 49.552 48.081 1.00 27.87 -2 SER C O 1
ATOM 5913 N N . ASN C 1 2 ? 9.914 51.246 46.702 1.00 30.37 -1 ASN C N 1
ATOM 5914 C CA . ASN C 1 2 ? 9.481 52.267 47.646 1.00 27.76 -1 ASN C CA 1
ATOM 5915 C C . ASN C 1 2 ? 8.946 53.441 46.846 1.00 31.77 -1 ASN C C 1
ATOM 5916 O O . ASN C 1 2 ? 9.696 54.372 46.503 1.00 26.11 -1 ASN C O 1
ATOM 5921 N N . ALA C 1 3 ? 7.649 53.391 46.553 1.00 26.96 0 ALA C N 1
ATOM 5922 C CA . ALA C 1 3 ? 7.017 54.381 45.689 1.00 26.28 0 ALA C CA 1
ATOM 5923 C C . ALA C 1 3 ? 7.259 55.820 46.139 1.00 27.95 0 ALA C C 1
ATOM 5924 O O . ALA C 1 3 ? 7.374 56.711 45.304 1.00 32.66 0 ALA C O 1
ATOM 5926 N N . VAL C 1 4 ? 7.322 56.051 47.449 1.00 28.73 1 VAL C N 1
ATOM 5927 C CA . VAL C 1 4 ? 7.588 57.400 47.961 1.00 30.47 1 VAL C CA 1
ATOM 5928 C C . VAL C 1 4 ? 8.920 57.964 47.451 1.00 33.88 1 VAL C C 1
ATOM 5929 O O . VAL C 1 4 ? 9.024 59.150 47.172 1.00 34.90 1 VAL C O 1
ATOM 5933 N N . THR C 1 5 ? 9.940 57.123 47.318 1.00 32.18 2 THR C N 1
ATOM 5934 C CA . THR C 1 5 ? 11.269 57.645 46.967 1.00 36.89 2 THR C CA 1
ATOM 5935 C C . THR C 1 5 ? 11.757 57.217 45.591 1.00 35.83 2 THR C C 1
ATOM 5936 O O . THR C 1 5 ? 12.747 57.756 45.099 1.00 39.63 2 THR C O 1
ATOM 5940 N N . ASP C 1 6 ? 11.075 56.249 44.974 1.00 30.41 3 ASP C N 1
ATOM 5941 C CA . ASP C 1 6 ? 11.482 55.778 43.651 1.00 27.37 3 ASP C CA 1
ATOM 5942 C C . ASP C 1 6 ? 11.421 56.906 42.635 1.00 32.23 3 ASP C C 1
ATOM 5943 O O . ASP C 1 6 ? 10.559 57.778 42.719 1.00 31.21 3 ASP C O 1
ATOM 5948 N N . ASP C 1 7 ? 12.339 56.885 41.676 1.00 27.32 4 ASP C N 1
ATOM 5949 C CA . ASP C 1 7 ? 12.291 57.838 40.567 1.00 38.36 4 ASP C CA 1
ATOM 5950 C C . ASP C 1 7 ? 12.633 57.041 39.321 1.00 34.55 4 ASP C C 1
ATOM 5951 O O . ASP C 1 7 ? 13.767 57.069 38.835 1.00 36.07 4 ASP C O 1
ATOM 5956 N N . LEU C 1 8 ? 11.651 56.301 38.823 1.00 33.59 5 LEU C N 1
ATOM 5957 C CA . LEU C 1 8 ? 11.904 55.302 37.796 1.00 35.40 5 LEU C CA 1
ATOM 5958 C C . LEU C 1 8 ? 11.992 55.928 36.417 1.00 36.08 5 LEU C C 1
ATOM 5959 O O . LEU C 1 8 ? 11.111 56.679 36.010 1.00 38.14 5 LEU C O 1
ATOM 5964 N N . ARG C 1 9 ? 13.063 55.624 35.696 1.00 33.24 6 ARG C N 1
ATOM 5965 C CA . ARG C 1 9 ? 13.173 56.100 34.328 1.00 36.40 6 ARG C CA 1
ATOM 5966 C C . ARG C 1 9 ? 14.013 55.193 33.441 1.00 32.08 6 ARG C C 1
ATOM 5967 O O . ARG C 1 9 ? 14.932 54.486 33.896 1.00 25.49 6 ARG C O 1
ATOM 5975 N N . LEU C 1 10 ? 13.673 55.239 32.159 1.00 27.23 7 LEU C N 1
ATOM 5976 C CA . LEU C 1 10 ? 14.322 54.440 31.145 1.00 31.77 7 LEU C CA 1
ATOM 5977 C C . LEU C 1 10 ? 15.665 55.084 30.855 1.00 31.53 7 LEU C C 1
ATOM 5978 O O . LEU C 1 10 ? 15.759 56.297 30.817 1.00 30.88 7 LEU C O 1
ATOM 5983 N N . VAL C 1 11 ? 16.715 54.289 30.683 1.00 30.08 8 VAL C N 1
ATOM 5984 C CA . VAL C 1 11 ? 18.014 54.854 30.314 1.00 29.80 8 VAL C CA 1
ATOM 5985 C C . VAL C 1 11 ? 18.688 53.957 29.294 1.00 32.42 8 VAL C C 1
ATOM 5986 O O . VAL C 1 11 ? 18.224 52.834 29.039 1.00 29.18 8 VAL C O 1
ATOM 5990 N N . ASP C 1 12 ? 19.777 54.461 28.717 1.00 26.66 9 ASP C N 1
ATOM 5991 C CA . ASP C 1 12 ? 20.707 53.643 27.954 1.00 39.61 9 ASP C CA 1
ATOM 5992 C C . ASP C 1 12 ? 21.748 53.146 28.947 1.00 35.57 9 ASP C C 1
ATOM 5993 O O . ASP C 1 12 ? 22.395 53.948 29.624 1.00 34.22 9 ASP C O 1
ATOM 5998 N N . ILE C 1 13 ? 21.896 51.828 29.043 1.00 32.02 10 ILE C N 1
ATOM 5999 C CA . ILE C 1 13 ? 22.861 51.220 29.959 1.00 31.21 10 ILE C CA 1
ATOM 6000 C C . ILE C 1 13 ? 24.266 51.582 29.507 1.00 31.86 10 ILE C C 1
ATOM 6001 O O . ILE C 1 13 ? 24.586 51.472 28.317 1.00 32.42 10 ILE C O 1
ATOM 6006 N N . THR C 1 14 ? 25.097 52.041 30.439 1.00 33.18 11 THR C N 1
ATOM 6007 C CA . THR C 1 14 ? 26.499 52.320 30.139 1.00 39.08 11 THR C CA 1
ATOM 6008 C C . THR C 1 14 ? 27.408 51.183 30.607 1.00 38.31 11 THR C C 1
ATOM 6009 O O . THR C 1 14 ? 26.981 50.301 31.354 1.00 35.22 11 THR C O 1
ATOM 6013 N N . GLU C 1 15 ? 28.667 51.231 30.180 1.00 39.12 12 GLU C N 1
ATOM 6014 C CA . GLU C 1 15 ? 29.648 50.198 30.500 1.00 43.46 12 GLU C CA 1
ATOM 6015 C C . GLU C 1 15 ? 29.874 50.035 32.005 1.00 42.23 12 GLU C C 1
ATOM 6016 O O . GLU C 1 15 ? 30.070 48.921 32.496 1.00 41.40 12 GLU C O 1
ATOM 6022 N N . THR C 1 16 ? 29.823 51.142 32.741 1.00 39.57 13 THR C N 1
ATOM 6023 C CA . THR C 1 16 ? 30.037 51.106 34.187 1.00 41.18 13 THR C CA 1
ATOM 6024 C C . THR C 1 16 ? 28.822 50.561 34.955 1.00 41.19 13 THR C C 1
ATOM 6025 O O . THR C 1 16 ? 28.927 50.244 36.136 1.00 42.23 13 THR C O 1
ATOM 6029 N N . GLN C 1 17 ? 27.673 50.465 34.292 1.00 37.73 14 GLN C N 1
ATOM 6030 C CA . GLN C 1 17 ? 26.472 49.916 34.923 1.00 35.19 14 GLN C CA 1
ATOM 6031 C C . GLN C 1 17 ? 26.333 48.404 34.713 1.00 31.73 14 GLN C C 1
ATOM 6032 O O . GLN C 1 17 ? 25.358 47.808 35.172 1.00 31.26 14 GLN C O 1
ATOM 6038 N N . LEU C 1 18 ? 27.287 47.787 34.017 1.00 30.61 15 LEU C N 1
ATOM 6039 C CA . LEU C 1 18 ? 27.171 46.369 33.677 1.00 33.30 15 LEU C CA 1
ATOM 6040 C C . LEU C 1 18 ? 27.223 45.471 34.924 1.00 37.25 15 LEU C C 1
ATOM 6041 O O . LEU C 1 18 ? 26.482 44.480 35.020 1.00 34.36 15 LEU C O 1
ATOM 6046 N N . ASP C 1 19 ? 28.075 45.830 35.884 1.00 39.09 16 ASP C N 1
ATOM 6047 C CA . ASP C 1 19 ? 28.134 45.105 37.154 1.00 41.62 16 ASP C CA 1
ATOM 6048 C C . ASP C 1 19 ? 26.765 45.103 37.840 1.00 36.09 16 ASP C C 1
ATOM 6049 O O . ASP C 1 19 ? 26.333 44.084 38.394 1.00 35.02 16 ASP C O 1
ATOM 6054 N N . ASP C 1 20 ? 26.080 46.241 37.779 1.00 31.33 17 ASP C N 1
ATOM 6055 C CA . ASP C 1 20 ? 24.727 46.351 38.329 1.00 34.08 17 ASP C CA 1
ATOM 6056 C C . ASP C 1 20 ? 23.711 45.509 37.549 1.00 30.93 17 ASP C C 1
ATOM 6057 O O . ASP C 1 20 ? 22.841 44.858 38.149 1.00 28.15 17 ASP C O 1
ATOM 6062 N N . VAL C 1 21 ? 23.809 45.516 36.220 1.00 23.98 18 VAL C N 1
ATOM 6063 C CA . VAL C 1 21 ? 22.927 44.665 35.419 1.00 21.66 18 VAL C CA 1
ATOM 6064 C C . VAL C 1 21 ? 23.154 43.202 35.793 1.00 24.15 18 VAL C C 1
ATOM 6065 O O . VAL C 1 21 ? 22.200 42.437 35.924 1.00 23.59 18 VAL C O 1
ATOM 6069 N N . LEU C 1 22 ? 24.420 42.824 35.990 1.00 26.85 19 LEU C N 1
ATOM 6070 C CA . LEU C 1 22 ? 24.747 41.462 36.418 1.00 30.14 19 LEU C CA 1
ATOM 6071 C C . LEU C 1 22 ? 24.102 41.067 37.750 1.00 31.11 19 LEU C C 1
ATOM 6072 O O . LEU C 1 22 ? 23.708 39.908 37.913 1.00 28.42 19 LEU C O 1
ATOM 6077 N N . ARG C 1 23 ? 24.003 42.011 38.694 1.00 27.81 20 ARG C N 1
ATOM 6078 C CA . ARG C 1 23 ? 23.294 41.743 39.950 1.00 28.19 20 ARG C CA 1
ATOM 6079 C C . ARG C 1 23 ? 21.837 41.416 39.677 1.00 26.65 20 ARG C C 1
ATOM 6080 O O . ARG C 1 23 ? 21.303 40.442 40.206 1.00 29.03 20 ARG C O 1
ATOM 6088 N N . VAL C 1 24 ? 21.186 42.236 38.856 1.00 24.24 21 VAL C N 1
ATOM 6089 C CA . VAL C 1 24 ? 19.782 42.006 38.543 1.00 23.73 21 VAL C CA 1
ATOM 6090 C C . VAL C 1 24 ? 19.613 40.678 37.794 1.00 22.28 21 VAL C C 1
ATOM 6091 O O . VAL C 1 24 ? 18.655 39.936 38.015 1.00 24.77 21 VAL C O 1
ATOM 6095 N N . ARG C 1 25 ? 20.552 40.377 36.912 1.00 22.14 22 ARG C N 1
ATOM 6096 C CA . ARG C 1 25 ? 20.492 39.132 36.167 1.00 23.38 22 ARG C CA 1
ATOM 6097 C C . ARG C 1 25 ? 20.644 37.929 37.101 1.00 24.99 22 ARG C C 1
ATOM 6098 O O . ARG C 1 25 ? 19.909 36.957 36.973 1.00 24.26 22 ARG C O 1
ATOM 6106 N N . ALA C 1 26 ? 21.606 37.988 38.023 1.00 21.59 23 ALA C N 1
ATOM 6107 C CA . ALA C 1 26 ? 21.810 36.882 38.963 1.00 24.67 23 ALA C CA 1
ATOM 6108 C C . ALA C 1 26 ? 20.525 36.565 39.745 1.00 26.35 23 ALA C C 1
ATOM 6109 O O . ALA C 1 26 ? 20.221 35.404 40.005 1.00 29.43 23 ALA C O 1
ATOM 6111 N N . ARG C 1 27 ? 19.763 37.597 40.097 1.00 25.72 24 ARG C N 1
ATOM 6112 C CA . ARG C 1 27 ? 18.532 37.404 40.874 1.00 26.33 24 ARG C CA 1
ATOM 6113 C C . ARG C 1 27 ? 17.337 37.104 39.968 1.00 23.09 24 ARG C C 1
ATOM 6114 O O . ARG C 1 27 ? 16.196 37.048 40.438 1.00 20.58 24 ARG C O 1
ATOM 6122 N N . SER C 1 28 ? 17.610 36.943 38.671 1.00 19.51 25 SER C N 1
ATOM 6123 C CA . SER C 1 28 ? 16.581 36.666 37.674 1.00 19.72 25 SER C CA 1
ATOM 6124 C C . SER C 1 28 ? 16.758 35.291 37.016 1.00 21.88 25 SER C C 1
ATOM 6125 O O . SER C 1 28 ? 15.802 34.519 36.918 1.00 18.99 25 SER C O 1
ATOM 6128 N N . PHE C 1 29 ? 17.981 34.992 36.588 1.00 19.32 26 PHE C N 1
ATOM 6129 C CA . PHE C 1 29 ? 18.260 33.775 35.826 1.00 20.57 26 PHE C CA 1
ATOM 6130 C C . PHE C 1 29 ? 19.120 32.779 36.568 1.00 24.00 26 PHE C C 1
ATOM 6131 O O . PHE C 1 29 ? 19.091 31.596 36.252 1.00 29.00 26 PHE C O 1
ATOM 6139 N N . GLY C 1 30 ? 19.916 33.268 37.517 1.00 22.02 27 GLY C N 1
ATOM 6140 C CA . GLY C 1 30 ? 20.872 32.435 38.215 1.00 26.51 27 GLY C CA 1
ATOM 6141 C C . GLY C 1 30 ? 22.267 33.029 38.119 1.00 27.05 27 GLY C C 1
ATOM 6142 O O . GLY C 1 30 ? 22.493 33.970 37.353 1.00 24.95 27 GLY C O 1
ATOM 6143 N N . LEU C 1 31 ? 23.201 32.456 38.874 1.00 33.38 28 LEU C N 1
ATOM 6144 C CA . LEU C 1 31 ? 24.566 32.963 38.971 1.00 38.97 28 LEU C CA 1
ATOM 6145 C C . LEU C 1 31 ? 25.363 32.569 37.740 1.00 40.91 28 LEU C C 1
ATOM 6146 O O . LEU C 1 31 ? 25.134 31.503 37.169 1.00 38.23 28 LEU C O 1
ATOM 6151 N N . LEU C 1 32 ? 26.299 33.421 37.328 1.00 45.26 29 LEU C N 1
ATOM 6152 C CA . LEU C 1 32 ? 27.211 33.068 36.241 1.00 47.70 29 LEU C CA 1
ATOM 6153 C C . LEU C 1 32 ? 28.536 32.574 36.786 1.00 51.11 29 LEU C C 1
ATOM 6154 O O . LEU C 1 32 ? 29.067 33.141 37.741 1.00 52.96 29 LEU C O 1
ATOM 6159 N N . ALA C 1 33 ? 29.070 31.519 36.175 1.00 54.83 30 ALA C N 1
ATOM 6160 C CA . ALA C 1 33 ? 30.417 31.056 36.500 1.00 60.23 30 ALA C CA 1
ATOM 6161 C C . ALA C 1 33 ? 31.423 32.153 36.142 1.00 65.44 30 ALA C C 1
ATOM 6162 O O . ALA C 1 33 ? 31.107 33.054 35.364 1.00 63.99 30 ALA C O 1
ATOM 6164 N N . ALA C 1 34 ? 32.626 32.083 36.708 1.00 68.53 31 ALA C N 1
ATOM 6165 C CA . ALA C 1 34 ? 33.633 33.121 36.491 1.00 67.91 31 ALA C CA 1
ATOM 6166 C C . ALA C 1 34 ? 33.971 33.309 35.008 1.00 66.52 31 ALA C C 1
ATOM 6167 O O . ALA C 1 34 ? 33.995 34.435 34.498 1.00 63.75 31 ALA C O 1
ATOM 6169 N N . GLY C 1 35 ? 34.215 32.201 34.315 1.00 66.47 32 GLY C N 1
ATOM 6170 C CA . GLY C 1 35 ? 34.563 32.252 32.907 1.00 66.68 32 GLY C CA 1
ATOM 6171 C C . GLY C 1 35 ? 33.428 32.738 32.023 1.00 68.48 32 GLY C C 1
ATOM 6172 O O . GLY C 1 35 ? 33.660 33.260 30.931 1.00 72.42 32 GLY C O 1
ATOM 6173 N N . ALA C 1 36 ? 32.195 32.569 32.492 1.00 64.21 33 ALA C N 1
ATOM 6174 C CA . ALA C 1 36 ? 31.018 32.924 31.701 1.00 62.10 33 ALA C CA 1
ATOM 6175 C C . ALA C 1 36 ? 30.691 34.406 31.832 1.00 58.37 33 ALA C C 1
ATOM 6176 O O . ALA C 1 36 ? 30.119 35.010 30.922 1.00 57.17 33 ALA C O 1
ATOM 6178 N N . ARG C 1 37 ? 31.055 34.976 32.977 1.00 57.59 34 ARG C N 1
ATOM 6179 C CA . ARG C 1 37 ? 30.868 36.394 33.249 1.00 57.85 34 ARG C CA 1
ATOM 6180 C C . ARG C 1 37 ? 31.781 37.223 32.345 1.00 61.00 34 ARG C C 1
ATOM 6181 O O . ARG C 1 37 ? 31.348 38.203 31.724 1.00 59.05 34 ARG C O 1
ATOM 6189 N N . GLU C 1 38 ? 33.044 36.813 32.285 1.00 61.99 35 GLU C N 1
ATOM 6190 C CA . GLU C 1 38 ? 34.029 37.399 31.381 1.00 65.00 35 GLU C CA 1
ATOM 6191 C C . GLU C 1 38 ? 33.509 37.506 29.948 1.00 62.30 35 GLU C C 1
ATOM 6192 O O . GLU C 1 38 ? 33.646 38.550 29.305 1.00 62.22 35 GLU C O 1
ATOM 6198 N N . ASP C 1 39 ? 32.911 36.422 29.460 1.00 60.40 36 ASP C N 1
ATOM 6199 C CA . ASP C 1 39 ? 32.350 36.386 28.115 1.00 61.50 36 ASP C CA 1
ATOM 6200 C C . ASP C 1 39 ? 31.070 37.214 27.997 1.00 59.81 36 ASP C C 1
ATOM 6201 O O . ASP C 1 39 ? 30.676 37.606 26.895 1.00 60.65 36 ASP C O 1
ATOM 6206 N N . TRP C 1 40 ? 30.416 37.473 29.127 1.00 53.15 37 TRP C N 1
ATOM 6207 C CA . TRP C 1 40 ? 29.156 38.213 29.118 1.00 42.73 37 TRP C CA 1
ATOM 6208 C C . TRP C 1 40 ? 29.426 39.715 29.042 1.00 42.51 37 TRP C C 1
ATOM 6209 O O . TRP C 1 40 ? 28.778 40.431 28.276 1.00 41.60 37 TRP C O 1
ATOM 6220 N N . VAL C 1 41 ? 30.388 40.176 29.840 1.00 44.72 38 VAL C N 1
ATOM 6221 C CA . VAL C 1 41 ? 30.805 41.574 29.838 1.00 48.65 38 VAL C CA 1
ATOM 6222 C C . VAL C 1 41 ? 31.304 42.008 28.463 1.00 53.79 38 VAL C C 1
ATOM 6223 O O . VAL C 1 41 ? 30.889 43.048 27.941 1.00 54.36 38 VAL C O 1
ATOM 6227 N N . ARG C 1 42 ? 32.191 41.206 27.881 1.00 54.66 39 ARG C N 1
ATOM 6228 C CA . ARG C 1 42 ? 32.726 41.496 26.555 1.00 55.94 39 ARG C CA 1
ATOM 6229 C C . ARG C 1 42 ? 31.603 41.576 25.521 1.00 49.92 39 ARG C C 1
ATOM 6230 O O . ARG C 1 42 ? 31.578 42.481 24.684 1.00 50.45 39 ARG C O 1
ATOM 6238 N N . ASP C 1 43 ? 30.658 40.645 25.594 1.00 46.97 40 ASP C N 1
ATOM 6239 C CA . ASP C 1 43 ? 29.501 40.675 24.705 1.00 46.55 40 ASP C CA 1
ATOM 6240 C C . ASP C 1 43 ? 28.609 41.893 24.972 1.00 38.97 40 ASP C C 1
ATOM 6241 O O . ASP C 1 43 ? 28.094 42.516 24.041 1.00 37.34 40 ASP C O 1
ATOM 6246 N N . ALA C 1 44 ? 28.440 42.237 26.246 1.00 32.38 41 ALA C N 1
ATOM 6247 C CA . ALA C 1 44 ? 27.548 43.337 26.630 1.00 29.47 41 ALA C CA 1
ATOM 6248 C C . ALA C 1 44 ? 28.039 44.698 26.100 1.00 31.74 41 ALA C C 1
ATOM 6249 O O . ALA C 1 44 ? 27.239 45.541 25.697 1.00 31.10 41 ALA C O 1
ATOM 6251 N N . VAL C 1 45 ? 29.354 44.900 26.108 1.00 31.24 42 VAL C N 1
ATOM 6252 C CA . VAL C 1 45 ? 29.955 46.162 25.654 1.00 38.60 42 VAL C CA 1
ATOM 6253 C C . VAL C 1 45 ? 29.553 46.518 24.212 1.00 42.28 42 VAL C C 1
ATOM 6254 O O . VAL C 1 45 ? 29.201 47.670 23.928 1.00 37.89 42 VAL C O 1
ATOM 6258 N N . GLU C 1 46 ? 29.592 45.520 23.326 1.00 45.04 43 GLU C N 1
ATOM 6259 C CA . GLU C 1 46 ? 29.124 45.651 21.948 1.00 45.46 43 GLU C CA 1
ATOM 6260 C C . GLU C 1 46 ? 27.714 46.253 21.922 1.00 40.52 43 GLU C C 1
ATOM 6261 O O . GLU C 1 46 ? 27.460 47.230 21.214 1.00 40.06 43 GLU C O 1
ATOM 6267 N N . PHE C 1 47 ? 26.809 45.681 22.713 1.00 30.84 44 PHE C N 1
ATOM 6268 C CA . PHE C 1 47 ? 25.439 46.175 22.796 1.00 28.85 44 PHE C CA 1
ATOM 6269 C C . PHE C 1 47 ? 25.385 47.620 23.298 1.00 31.50 44 PHE C C 1
ATOM 6270 O O . PHE C 1 47 ? 24.614 48.435 22.781 1.00 28.28 44 PHE C O 1
ATOM 6278 N N . VAL C 1 48 ? 26.194 47.924 24.312 1.00 27.57 45 VAL C N 1
ATOM 6279 C CA . VAL C 1 48 ? 26.231 49.260 24.911 1.00 34.25 45 VAL C CA 1
ATOM 6280 C C . VAL C 1 48 ? 26.640 50.303 23.872 1.00 39.32 45 VAL C C 1
ATOM 6281 O O . VAL C 1 48 ? 26.023 51.366 23.751 1.00 41.54 45 VAL C O 1
ATOM 6285 N N . HIS C 1 49 ? 27.667 49.977 23.101 1.00 36.78 46 HIS C N 1
ATOM 6286 C CA . HIS C 1 49 ? 28.213 50.935 22.158 1.00 44.74 46 HIS C CA 1
ATOM 6287 C C . HIS C 1 49 ? 27.337 51.153 20.926 1.00 43.01 46 HIS C C 1
ATOM 6288 O O . HIS C 1 49 ? 27.451 52.182 20.271 1.00 39.57 46 HIS C O 1
ATOM 6295 N N . ASP C 1 50 ? 26.446 50.214 20.625 1.00 40.51 47 ASP C N 1
ATOM 6296 C CA . ASP C 1 50 ? 25.586 50.374 19.454 1.00 39.59 47 ASP C CA 1
ATOM 6297 C C . ASP C 1 50 ? 24.176 50.848 19.831 1.00 35.50 47 ASP C C 1
ATOM 6298 O O . ASP C 1 50 ? 23.281 50.878 18.987 1.00 35.81 47 ASP C O 1
ATOM 6303 N N . GLY C 1 51 ? 23.981 51.232 21.092 1.00 32.78 48 GLY C N 1
ATOM 6304 C CA . GLY C 1 51 ? 22.697 51.753 21.539 1.00 28.99 48 GLY C CA 1
ATOM 6305 C C . GLY C 1 51 ? 21.635 50.667 21.609 1.00 31.84 48 GLY C C 1
ATOM 6306 O O . GLY C 1 51 ? 20.440 50.925 21.427 1.00 30.69 48 GLY C O 1
ATOM 6307 N N . ARG C 1 52 ? 22.071 49.444 21.885 1.00 25.58 49 ARG C N 1
ATOM 6308 C CA . ARG C 1 52 ? 21.149 48.316 21.933 1.00 28.03 49 ARG C CA 1
ATOM 6309 C C . ARG C 1 52 ? 21.106 47.636 23.308 1.00 27.42 49 ARG C C 1
ATOM 6310 O O . ARG C 1 52 ? 20.817 46.431 23.423 1.00 25.57 49 ARG C O 1
ATOM 6318 N N . PHE C 1 53 ? 21.365 48.417 24.355 1.00 25.40 50 PHE C N 1
ATOM 6319 C CA . PHE C 1 53 ? 21.258 47.920 25.732 1.00 25.96 50 PHE C CA 1
ATOM 6320 C C . PHE C 1 53 ? 20.454 48.927 26.566 1.00 28.10 50 PHE C C 1
ATOM 6321 O O . PHE C 1 53 ? 20.965 50.000 26.937 1.00 25.66 50 PHE C O 1
ATOM 6329 N N . LEU C 1 54 ? 19.203 48.591 26.855 1.00 21.60 51 LEU C N 1
ATOM 6330 C CA . LEU C 1 54 ? 18.327 49.503 27.582 1.00 28.13 51 LEU C CA 1
ATOM 6331 C C . LEU C 1 54 ? 18.146 49.073 29.032 1.00 28.58 51 LEU C C 1
ATOM 6332 O O . LEU C 1 54 ? 18.277 47.892 29.364 1.00 20.22 51 LEU C O 1
ATOM 6337 N N . GLY C 1 55 ? 17.858 50.035 29.900 1.00 27.65 52 GLY C N 1
ATOM 6338 C CA . GLY C 1 55 ? 17.598 49.705 31.287 1.00 25.84 52 GLY C CA 1
ATOM 6339 C C . GLY C 1 55 ? 16.605 50.652 31.924 1.00 27.01 52 GLY C C 1
ATOM 6340 O O . GLY C 1 55 ? 16.234 51.677 31.332 1.00 26.81 52 GLY C O 1
ATOM 6341 N N . VAL C 1 56 ? 16.156 50.292 33.124 1.00 20.71 53 VAL C N 1
ATOM 6342 C CA . VAL C 1 56 ? 15.387 51.207 33.954 1.00 21.19 53 VAL C CA 1
ATOM 6343 C C . VAL C 1 56 ? 16.186 51.471 35.224 1.00 26.67 53 VAL C C 1
ATOM 6344 O O . VAL C 1 56 ? 16.717 50.524 35.816 1.00 22.47 53 VAL C O 1
ATOM 6348 N N . VAL C 1 57 ? 16.319 52.740 35.625 1.00 28.17 54 VAL C N 1
ATOM 6349 C CA . VAL C 1 57 ? 16.910 53.033 36.929 1.00 31.01 54 VAL C CA 1
ATOM 6350 C C . VAL C 1 57 ? 15.881 53.629 37.880 1.00 33.84 54 VAL C C 1
ATOM 6351 O O . VAL C 1 57 ? 14.845 54.148 37.444 1.00 30.21 54 VAL C O 1
ATOM 6355 N N . SER C 1 58 ? 16.172 53.518 39.177 1.00 33.32 55 SER C N 1
ATOM 6356 C CA . SER C 1 58 ? 15.472 54.247 40.228 1.00 37.20 55 SER C CA 1
ATOM 6357 C C . SER C 1 58 ? 16.540 55.045 40.969 1.00 36.38 55 SER C C 1
ATOM 6358 O O . SER C 1 58 ? 17.386 54.468 41.668 1.00 35.50 55 SER C O 1
ATOM 6361 N N . GLY C 1 59 ? 16.519 56.367 40.812 1.00 39.33 56 GLY C N 1
ATOM 6362 C CA . GLY C 1 59 ? 17.636 57.178 41.258 1.00 36.60 56 GLY C CA 1
ATOM 6363 C C . GLY C 1 59 ? 18.806 56.823 40.362 1.00 39.36 56 GLY C C 1
ATOM 6364 O O . GLY C 1 59 ? 18.712 56.977 39.140 1.00 41.49 56 GLY C O 1
ATOM 6365 N N . ASP C 1 60 ? 19.893 56.327 40.952 1.00 44.24 57 ASP C N 1
ATOM 6366 C CA . ASP C 1 60 ? 21.003 55.795 40.159 1.00 50.68 57 ASP C CA 1
ATOM 6367 C C . ASP C 1 60 ? 21.222 54.283 40.355 1.00 45.70 57 ASP C C 1
ATOM 6368 O O . ASP C 1 60 ? 22.290 53.755 40.046 1.00 47.85 57 ASP C O 1
ATOM 6373 N N . GLU C 1 61 ? 20.208 53.586 40.856 1.00 37.35 58 GLU C N 1
ATOM 6374 C CA . GLU C 1 61 ? 20.279 52.131 40.953 1.00 36.67 58 GLU C CA 1
ATOM 6375 C C . GLU C 1 61 ? 19.615 51.472 39.732 1.00 31.78 58 GLU C C 1
ATOM 6376 O O . GLU C 1 61 ? 18.469 51.798 39.391 1.00 27.60 58 GLU C O 1
ATOM 6382 N N . VAL C 1 62 ? 20.328 50.555 39.073 1.00 32.39 59 VAL C N 1
ATOM 6383 C CA . VAL C 1 62 ? 19.758 49.808 37.946 1.00 29.06 59 VAL C CA 1
ATOM 6384 C C . VAL C 1 62 ? 18.737 48.813 38.486 1.00 25.86 59 VAL C C 1
ATOM 6385 O O . VAL C 1 62 ? 19.025 48.035 39.377 1.00 24.41 59 VAL C O 1
ATOM 6389 N N . VAL C 1 63 ? 17.534 48.842 37.941 1.00 25.09 60 VAL C N 1
ATOM 6390 C CA . VAL C 1 63 ? 16.431 48.053 38.488 1.00 22.77 60 VAL C CA 1
ATOM 6391 C C . VAL C 1 63 ? 15.898 47.057 37.429 1.00 23.32 60 VAL C C 1
ATOM 6392 O O . VAL C 1 63 ? 15.221 46.064 37.745 1.00 21.22 60 VAL C O 1
ATOM 6396 N N . ALA C 1 64 ? 16.241 47.306 36.166 1.00 23.24 61 ALA C N 1
ATOM 6397 C CA . ALA C 1 64 ? 15.793 46.443 35.062 1.00 22.87 61 ALA C CA 1
ATOM 6398 C C . ALA C 1 64 ? 16.673 46.637 33.829 1.00 22.57 61 ALA C C 1
ATOM 6399 O O . ALA C 1 64 ? 17.307 47.689 33.662 1.00 19.39 61 ALA C O 1
ATOM 6401 N N . ALA C 1 65 ? 16.734 45.632 32.964 1.00 21.42 62 ALA C N 1
ATOM 6402 C CA . ALA C 1 65 ? 17.586 45.747 31.774 1.00 23.60 62 ALA C CA 1
ATOM 6403 C C . ALA C 1 65 ? 17.152 44.779 30.682 1.00 21.84 62 ALA C C 1
ATOM 6404 O O . ALA C 1 65 ? 16.562 43.745 30.968 1.00 17.86 62 ALA C O 1
ATOM 6406 N N . ALA C 1 66 ? 17.443 45.130 29.434 1.00 20.00 63 ALA C N 1
ATOM 6407 C CA . ALA C 1 66 ? 17.135 44.279 28.289 1.00 22.70 63 ALA C CA 1
ATOM 6408 C C . ALA C 1 66 ? 18.050 44.684 27.163 1.00 21.97 63 ALA C C 1
ATOM 6409 O O . ALA C 1 66 ? 18.469 45.850 27.080 1.00 26.15 63 ALA C O 1
ATOM 6411 N N A ARG C 1 67 ? 18.355 43.742 26.283 0.44 21.28 64 ARG C N 1
ATOM 6412 N N B ARG C 1 67 ? 18.388 43.740 26.296 0.56 20.78 64 ARG C N 1
ATOM 6413 C CA A ARG C 1 67 ? 19.214 44.051 25.153 0.44 24.96 64 ARG C CA 1
ATOM 6414 C CA B ARG C 1 67 ? 19.223 44.082 25.151 0.56 25.02 64 ARG C CA 1
ATOM 6415 C C A ARG C 1 67 ? 18.578 43.661 23.823 0.44 23.14 64 ARG C C 1
ATOM 6416 C C B ARG C 1 67 ? 18.601 43.648 23.826 0.56 23.20 64 ARG C C 1
ATOM 6417 O O A ARG C 1 67 ? 17.641 42.856 23.770 0.44 20.07 64 ARG C O 1
ATOM 6418 O O B ARG C 1 67 ? 17.690 42.811 23.784 0.56 19.75 64 ARG C O 1
ATOM 6433 N N . ILE C 1 68 ? 19.096 44.244 22.749 1.00 24.26 65 ILE C N 1
ATOM 6434 C CA . ILE C 1 68 ? 18.557 44.020 21.422 1.00 25.05 65 ILE C CA 1
ATOM 6435 C C . ILE C 1 68 ? 19.630 43.465 20.488 1.00 23.46 65 ILE C C 1
ATOM 6436 O O . ILE C 1 68 ? 20.592 44.159 20.184 1.00 25.96 65 ILE C O 1
ATOM 6441 N N . TRP C 1 69 ? 19.459 42.225 20.026 1.00 22.51 66 TRP C N 1
ATOM 6442 C CA . TRP C 1 69 ? 20.331 41.690 18.976 1.00 24.20 66 TRP C CA 1
ATOM 6443 C C . TRP C 1 69 ? 19.959 42.303 17.637 1.00 27.03 66 TRP C C 1
ATOM 6444 O O . TRP C 1 69 ? 18.765 42.393 17.305 1.00 28.26 66 TRP C O 1
ATOM 6455 N N . ASP C 1 70 ? 20.966 42.704 16.861 1.00 26.31 67 ASP C N 1
ATOM 6456 C CA . ASP C 1 70 ? 20.755 43.200 15.502 1.00 30.57 67 ASP C CA 1
ATOM 6457 C C . ASP C 1 70 ? 20.728 42.029 14.518 1.00 30.84 67 ASP C C 1
ATOM 6458 O O . ASP C 1 70 ? 21.703 41.772 13.809 1.00 34.85 67 ASP C O 1
ATOM 6463 N N . PHE C 1 71 ? 19.614 41.304 14.487 1.00 28.56 68 PHE C N 1
ATOM 6464 C CA . PHE C 1 71 ? 19.500 40.133 13.616 1.00 27.27 68 PHE C CA 1
ATOM 6465 C C . PHE C 1 71 ? 18.933 40.519 12.267 1.00 27.88 68 PHE C C 1
ATOM 6466 O O . PHE C 1 71 ? 18.492 41.648 12.073 1.00 28.30 68 PHE C O 1
ATOM 6474 N N . GLN C 1 72 ? 18.933 39.559 11.343 1.00 29.40 69 GLN C N 1
ATOM 6475 C CA . GLN C 1 72 ? 17.972 39.553 10.250 1.00 31.67 69 GLN C CA 1
ATOM 6476 C C . GLN C 1 72 ? 17.205 38.253 10.424 1.00 29.07 69 GLN C C 1
ATOM 6477 O O . GLN C 1 72 ? 17.678 37.340 11.118 1.00 27.24 69 GLN C O 1
ATOM 6483 N N . GLN C 1 73 ? 16.018 38.160 9.832 1.00 24.81 70 GLN C N 1
ATOM 6484 C CA . GLN C 1 73 ? 15.236 36.930 9.946 1.00 23.42 70 GLN C CA 1
ATOM 6485 C C . GLN C 1 73 ? 14.654 36.580 8.589 1.00 28.24 70 GLN C C 1
ATOM 6486 O O . GLN C 1 73 ? 14.141 37.445 7.870 1.00 24.59 70 GLN C O 1
ATOM 6492 N N . TRP C 1 74 ? 14.767 35.312 8.220 1.00 24.59 71 TRP C N 1
ATOM 6493 C CA . TRP C 1 74 ? 14.255 34.874 6.928 1.00 29.18 71 TRP C CA 1
ATOM 6494 C C . TRP C 1 74 ? 12.734 34.853 6.974 1.00 29.33 71 TRP C C 1
ATOM 6495 O O . TRP C 1 74 ? 12.149 34.354 7.937 1.00 26.01 71 TRP C O 1
ATOM 6506 N N . TRP C 1 75 ? 12.098 35.413 5.948 1.00 25.70 72 TRP C N 1
ATOM 6507 C CA . TRP C 1 75 ? 10.655 35.261 5.789 1.00 27.43 72 TRP C CA 1
ATOM 6508 C C . TRP C 1 75 ? 10.316 35.059 4.323 1.00 28.78 72 TRP C C 1
ATOM 6509 O O . TRP C 1 75 ? 10.558 35.950 3.482 1.00 27.99 72 TRP C O 1
ATOM 6520 N N . GLY C 1 76 ? 9.783 33.873 4.017 1.00 27.32 73 GLY C N 1
ATOM 6521 C CA . GLY C 1 76 ? 9.513 33.481 2.641 1.00 28.63 73 GLY C CA 1
ATOM 6522 C C . GLY C 1 76 ? 10.731 33.607 1.753 1.00 29.47 73 GLY C C 1
ATOM 6523 O O . GLY C 1 76 ? 10.633 34.047 0.606 1.00 30.50 73 GLY C O 1
ATOM 6524 N N . GLY C 1 77 ? 11.898 33.237 2.274 1.00 29.58 74 GLY C N 1
ATOM 6525 C CA . GLY C 1 77 ? 13.101 33.256 1.456 1.00 31.47 74 GLY C CA 1
ATOM 6526 C C . GLY C 1 77 ? 13.723 34.629 1.217 1.00 31.39 74 GLY C C 1
ATOM 6527 O O . GLY C 1 77 ? 14.572 34.777 0.341 1.00 31.45 74 GLY C O 1
ATOM 6528 N N . ARG C 1 78 ? 13.313 35.631 1.995 1.00 30.85 75 ARG C N 1
ATOM 6529 C CA . ARG C 1 78 ? 14.010 36.920 1.994 1.00 33.00 75 ARG C CA 1
ATOM 6530 C C . ARG C 1 78 ? 14.433 37.330 3.415 1.00 30.93 75 ARG C C 1
ATOM 6531 O O . ARG C 1 78 ? 13.802 36.932 4.401 1.00 27.33 75 ARG C O 1
ATOM 6539 N N . ARG C 1 79 ? 15.499 38.122 3.521 1.00 30.37 76 ARG C N 1
ATOM 6540 C CA . ARG C 1 79 ? 16.012 38.545 4.831 1.00 33.03 76 ARG C CA 1
ATOM 6541 C C . ARG C 1 79 ? 15.335 39.821 5.310 1.00 27.34 76 ARG C C 1
ATOM 6542 O O . ARG C 1 79 ? 15.299 40.811 4.588 1.00 28.18 76 ARG C O 1
ATOM 6550 N N . VAL C 1 80 ? 14.809 39.802 6.527 1.00 26.14 77 VAL C N 1
ATOM 6551 C CA . VAL C 1 80 ? 14.135 40.966 7.085 1.00 25.75 77 VAL C CA 1
ATOM 6552 C C . VAL C 1 80 ? 14.866 41.388 8.358 1.00 25.44 77 VAL C C 1
ATOM 6553 O O . VAL C 1 80 ? 15.076 40.556 9.247 1.00 24.28 77 VAL C O 1
ATOM 6557 N N . PRO C 1 81 ? 15.271 42.674 8.444 1.00 27.12 78 PRO C N 1
ATOM 6558 C CA . PRO C 1 81 ? 15.960 43.141 9.662 1.00 28.29 78 PRO C CA 1
ATOM 6559 C C . PRO C 1 81 ? 15.069 42.897 10.880 1.00 30.67 78 PRO C C 1
ATOM 6560 O O . PRO C 1 81 ? 13.849 43.077 10.785 1.00 28.81 78 PRO C O 1
ATOM 6572 N N . ALA C 1 83 ? 14.661 42.797 15.386 1.00 24.61 80 ALA C N 1
ATOM 6573 C CA . ALA C 1 83 ? 15.174 43.115 16.715 1.00 22.69 80 ALA C CA 1
ATOM 6574 C C . ALA C 1 83 ? 14.962 41.931 17.653 1.00 21.80 80 ALA C C 1
ATOM 6575 O O . ALA C 1 83 ? 13.844 41.691 18.115 1.00 22.07 80 ALA C O 1
ATOM 6577 N N . GLY C 1 84 ? 16.024 41.199 17.959 1.00 19.59 81 GLY C N 1
ATOM 6578 C CA . GLY C 1 84 ? 15.875 40.028 18.823 1.00 24.24 81 GLY C CA 1
ATOM 6579 C C . GLY C 1 84 ? 16.071 40.409 20.283 1.00 24.21 81 GLY C C 1
ATOM 6580 O O . GLY C 1 84 ? 17.175 40.770 20.683 1.00 25.78 81 GLY C O 1
ATOM 6581 N N . ILE C 1 85 ? 15.007 40.331 21.078 1.00 21.10 82 ILE C N 1
ATOM 6582 C CA . ILE C 1 85 ? 15.052 40.822 22.452 1.00 20.96 82 ILE C CA 1
ATOM 6583 C C . ILE C 1 85 ? 15.600 39.731 23.374 1.00 20.92 82 ILE C C 1
ATOM 6584 O O . ILE C 1 85 ? 15.129 38.588 23.338 1.00 20.31 82 ILE C O 1
ATOM 6589 N N . ALA C 1 86 ? 16.609 40.070 24.184 1.00 23.27 83 ALA C N 1
ATOM 6590 C CA . ALA C 1 86 ? 17.253 39.087 25.066 1.00 22.24 83 ALA C CA 1
ATOM 6591 C C . ALA C 1 86 ? 17.559 39.646 26.448 1.00 21.86 83 ALA C C 1
ATOM 6592 O O . ALA C 1 86 ? 17.649 40.865 26.637 1.00 22.38 83 ALA C O 1
ATOM 6594 N N . GLY C 1 87 ? 17.748 38.743 27.404 1.00 19.57 84 GLY C N 1
ATOM 6595 C CA . GLY C 1 87 ? 18.131 39.110 28.756 1.00 22.17 84 GLY C CA 1
ATOM 6596 C C . GLY C 1 87 ? 17.187 40.108 29.403 1.00 24.17 84 GLY C C 1
ATOM 6597 O O . GLY C 1 87 ? 17.640 41.080 30.005 1.00 21.67 84 GLY C O 1
ATOM 6598 N N . VAL C 1 88 ? 15.881 39.892 29.273 1.00 16.13 85 VAL C N 1
ATOM 6599 C CA . VAL C 1 88 ? 14.927 40.783 29.931 1.00 17.17 85 VAL C CA 1
ATOM 6600 C C . VAL C 1 88 ? 14.874 40.467 31.425 1.00 21.76 85 VAL C C 1
ATOM 6601 O O . VAL C 1 88 ? 14.428 39.385 31.805 1.00 16.00 85 VAL C O 1
ATOM 6605 N N . VAL C 1 89 ? 15.331 41.398 32.274 1.00 19.23 86 VAL C N 1
ATOM 6606 C CA . VAL C 1 89 ? 15.404 41.146 33.726 1.00 21.41 86 VAL C CA 1
ATOM 6607 C C . VAL C 1 89 ? 14.921 42.341 34.548 1.00 23.41 86 VAL C C 1
ATOM 6608 O O . VAL C 1 89 ? 15.190 43.484 34.198 1.00 20.43 86 VAL C O 1
ATOM 6612 N N . VAL C 1 90 ? 14.190 42.071 35.627 1.00 20.31 87 VAL C N 1
ATOM 6613 C CA . VAL C 1 90 ? 13.756 43.123 36.556 1.00 18.03 87 VAL C CA 1
ATOM 6614 C C . VAL C 1 90 ? 14.093 42.674 37.985 1.00 20.40 87 VAL C C 1
ATOM 6615 O O . VAL C 1 90 ? 13.876 41.497 38.332 1.00 18.07 87 VAL C O 1
ATOM 6619 N N . ALA C 1 91 ? 14.657 43.571 38.804 1.00 16.99 88 ALA C N 1
ATOM 6620 C CA . ALA C 1 91 ? 15.017 43.203 40.189 1.00 20.14 88 ALA C CA 1
ATOM 6621 C C . ALA C 1 91 ? 13.770 42.727 40.950 1.00 17.63 88 ALA C C 1
ATOM 6622 O O . ALA C 1 91 ? 12.686 43.285 40.755 1.00 17.15 88 ALA C O 1
ATOM 6624 N N . PRO C 1 92 ? 13.914 41.688 41.805 1.00 18.65 89 PRO C N 1
ATOM 6625 C CA . PRO C 1 92 ? 12.735 41.070 42.441 1.00 18.82 89 PRO C CA 1
ATOM 6626 C C . PRO C 1 92 ? 11.790 42.050 43.131 1.00 20.78 89 PRO C C 1
ATOM 6627 O O . PRO C 1 92 ? 10.569 41.933 42.954 1.00 17.64 89 PRO C O 1
ATOM 6631 N N . GLU C 1 93 ? 12.327 43.013 43.874 1.00 17.71 90 GLU C N 1
ATOM 6632 C CA . GLU C 1 93 ? 11.466 43.920 44.629 1.00 22.62 90 GLU C CA 1
ATOM 6633 C C . GLU C 1 93 ? 10.879 45.007 43.725 1.00 25.28 90 GLU C C 1
ATOM 6634 O O . GLU C 1 93 ? 10.136 45.882 44.193 1.00 20.37 90 GLU C O 1
ATOM 6640 N N . TYR C 1 94 ? 11.186 44.936 42.426 1.00 18.70 91 TYR C N 1
ATOM 6641 C CA . TYR C 1 94 ? 10.606 45.888 41.475 1.00 17.96 91 TYR C CA 1
ATOM 6642 C C . TYR C 1 94 ? 9.645 45.254 40.466 1.00 20.78 91 TYR C C 1
ATOM 6643 O O . TYR C 1 94 ? 9.103 45.961 39.620 1.00 17.62 91 TYR C O 1
ATOM 6652 N N . ARG C 1 95 ? 9.425 43.939 40.563 1.00 16.92 92 ARG C N 1
ATOM 6653 C CA . ARG C 1 95 ? 8.512 43.233 39.650 1.00 19.20 92 ARG C CA 1
ATOM 6654 C C . ARG C 1 95 ? 7.041 43.450 40.005 1.00 20.55 92 ARG C C 1
ATOM 6655 O O . ARG C 1 95 ? 6.710 43.709 41.160 1.00 20.78 92 ARG C O 1
ATOM 6663 N N . GLY C 1 96 ? 6.154 43.333 39.017 1.00 18.60 93 GLY C N 1
ATOM 6664 C CA . GLY C 1 96 ? 4.717 43.431 39.270 1.00 20.81 93 GLY C CA 1
ATOM 6665 C C . GLY C 1 96 ? 4.259 44.853 39.542 1.00 22.11 93 GLY C C 1
ATOM 6666 O O . GLY C 1 96 ? 3.228 45.073 40.179 1.00 20.32 93 GLY C O 1
ATOM 6667 N N . ARG C 1 97 ? 5.033 45.813 39.040 1.00 21.13 94 ARG C N 1
ATOM 6668 C CA . ARG C 1 97 ? 4.797 47.234 39.288 1.00 19.32 94 ARG C CA 1
ATOM 6669 C C . ARG C 1 97 ? 4.846 48.063 38.003 1.00 22.34 94 ARG C C 1
ATOM 6670 O O . ARG C 1 97 ? 4.881 49.298 38.063 1.00 21.77 94 ARG C O 1
ATOM 6678 N N . GLY C 1 98 ? 4.861 47.399 36.845 1.00 22.24 95 GLY C N 1
ATOM 6679 C CA . GLY C 1 98 ? 4.919 48.122 35.571 1.00 23.15 95 GLY C CA 1
ATOM 6680 C C . GLY C 1 98 ? 6.321 48.439 35.051 1.00 24.41 95 GLY C C 1
ATOM 6681 O O . GLY C 1 98 ? 6.461 49.036 33.982 1.00 25.38 95 GLY C O 1
ATOM 6682 N N . VAL C 1 99 ? 7.363 48.037 35.779 1.00 19.43 96 VAL C N 1
ATOM 6683 C CA . VAL C 1 99 ? 8.735 48.313 35.343 1.00 18.45 96 VAL C CA 1
ATOM 6684 C C . VAL C 1 99 ? 9.145 47.572 34.045 1.00 20.17 96 VAL C C 1
ATOM 6685 O O . VAL C 1 99 ? 9.674 48.182 33.102 1.00 21.02 96 VAL C O 1
ATOM 6689 N N . GLY C 1 100 ? 8.894 46.273 33.990 1.00 17.12 97 GLY C N 1
ATOM 6690 C CA . GLY C 1 100 ? 9.173 45.502 32.784 1.00 17.13 97 GLY C CA 1
ATOM 6691 C C . GLY C 1 100 ? 8.469 46.041 31.545 1.00 21.06 97 GLY C C 1
ATOM 6692 O O . GLY C 1 100 ? 9.026 46.016 30.447 1.00 20.74 97 GLY C O 1
ATOM 6693 N N . SER C 1 101 ? 7.245 46.532 31.721 1.00 20.17 98 SER C N 1
ATOM 6694 C CA . SER C 1 101 ? 6.474 47.110 30.622 1.00 22.92 98 SER C CA 1
ATOM 6695 C C . SER C 1 101 ? 7.060 48.442 30.174 1.00 22.44 98 SER C C 1
ATOM 6696 O O . SER C 1 101 ? 7.069 48.766 28.981 1.00 26.65 98 SER C O 1
ATOM 6699 N N . LEU C 1 102 ? 7.541 49.221 31.134 1.00 20.00 99 LEU C N 1
ATOM 6700 C CA . LEU C 1 102 ? 8.157 50.511 30.824 1.00 25.86 99 LEU C CA 1
ATOM 6701 C C . LEU C 1 102 ? 9.456 50.247 30.043 1.00 19.90 99 LEU C C 1
ATOM 6702 O O . LEU C 1 102 ? 9.744 50.908 29.044 1.00 20.68 99 LEU C O 1
ATOM 6707 N N . LEU C 1 103 ? 10.215 49.259 30.499 1.00 19.05 100 LEU C N 1
ATOM 6708 C CA . LEU C 1 103 ? 11.441 48.828 29.838 1.00 21.17 100 LEU C CA 1
ATOM 6709 C C . LEU C 1 103 ? 11.148 48.409 28.404 1.00 20.67 100 LEU C C 1
ATOM 6710 O O . LEU C 1 103 ? 11.809 48.854 27.470 1.00 20.57 100 LEU C O 1
ATOM 6723 N N . ARG C 1 105 ? 8.561 48.902 26.415 1.00 22.04 102 ARG C N 1
ATOM 6724 C CA . ARG C 1 105 ? 8.128 49.987 25.535 1.00 24.47 102 ARG C CA 1
ATOM 6725 C C . ARG C 1 105 ? 9.324 50.792 25.037 1.00 25.01 102 ARG C C 1
ATOM 6726 O O . ARG C 1 105 ? 9.364 51.183 23.869 1.00 23.22 102 ARG C O 1
ATOM 6734 N N . GLY C 1 106 ? 10.304 51.022 25.915 1.00 22.00 103 GLY C N 1
ATOM 6735 C CA . GLY C 1 106 ? 11.533 51.688 25.511 1.00 25.92 103 GLY C CA 1
ATOM 6736 C C . GLY C 1 106 ? 12.289 50.830 24.508 1.00 28.61 103 GLY C C 1
ATOM 6737 O O . GLY C 1 106 ? 12.876 51.345 23.555 1.00 28.76 103 GLY C O 1
ATOM 6738 N N . VAL C 1 107 ? 12.262 49.517 24.718 1.00 22.41 104 VAL C N 1
ATOM 6739 C CA . VAL C 1 107 ? 12.904 48.581 23.799 1.00 22.77 104 VAL C CA 1
ATOM 6740 C C . VAL C 1 107 ? 12.271 48.605 22.400 1.00 22.78 104 VAL C C 1
ATOM 6741 O O . VAL C 1 107 ? 12.979 48.655 21.381 1.00 22.46 104 VAL C O 1
ATOM 6745 N N . LEU C 1 108 ? 10.944 48.586 22.345 1.00 20.94 105 LEU C N 1
ATOM 6746 C CA . LEU C 1 108 ? 10.251 48.653 21.060 1.00 21.93 105 LEU C CA 1
ATOM 6747 C C . LEU C 1 108 ? 10.540 49.967 20.360 1.00 28.51 105 LEU C C 1
ATOM 6748 O O . LEU C 1 108 ? 10.734 50.010 19.144 1.00 28.09 105 LEU C O 1
ATOM 6753 N N . GLU C 1 109 ? 10.567 51.049 21.121 1.00 27.90 106 GLU C N 1
ATOM 6754 C CA . GLU C 1 109 ? 10.852 52.347 20.524 1.00 31.08 106 GLU C CA 1
ATOM 6755 C C . GLU C 1 109 ? 12.275 52.399 19.949 1.00 30.48 106 GLU C C 1
ATOM 6756 O O . GLU C 1 109 ? 12.480 52.864 18.821 1.00 32.39 106 GLU C O 1
ATOM 6762 N N . ARG C 1 110 ? 13.253 51.899 20.702 1.00 28.21 107 ARG C N 1
ATOM 6763 C CA . ARG C 1 110 ? 14.637 51.877 20.207 1.00 28.82 107 ARG C CA 1
ATOM 6764 C C . ARG C 1 110 ? 14.724 51.015 18.941 1.00 24.18 107 ARG C C 1
ATOM 6765 O O . ARG C 1 110 ? 15.343 51.405 17.948 1.00 28.71 107 ARG C O 1
ATOM 6773 N N . SER C 1 111 ? 14.080 49.851 18.968 1.00 24.83 108 SER C N 1
ATOM 6774 C CA . SER C 1 111 ? 14.056 48.985 17.781 1.00 27.54 108 SER C CA 1
ATOM 6775 C C . SER C 1 111 ? 13.472 49.679 16.536 1.00 30.41 108 SER C C 1
ATOM 6776 O O . SER C 1 111 ? 14.029 49.558 15.445 1.00 32.64 108 SER C O 1
ATOM 6779 N N . ARG C 1 112 ? 12.362 50.403 16.700 1.00 34.93 109 ARG C N 1
ATOM 6780 C CA . ARG C 1 112 ? 11.765 51.156 15.590 1.00 38.82 109 ARG C CA 1
ATOM 6781 C C . ARG C 1 112 ? 12.705 52.245 15.103 1.00 38.77 109 ARG C C 1
ATOM 6782 O O . ARG C 1 112 ? 12.865 52.434 13.892 1.00 37.71 109 ARG C O 1
ATOM 6790 N N . ASP C 1 113 ? 13.310 52.976 16.044 1.00 39.68 110 ASP C N 1
ATOM 6791 C CA . ASP C 1 113 ? 14.223 54.066 15.697 1.00 44.62 110 ASP C CA 1
ATOM 6792 C C . ASP C 1 113 ? 15.398 53.571 14.853 1.00 42.44 110 ASP C C 1
ATOM 6793 O O . ASP C 1 113 ? 15.907 54.294 14.003 1.00 45.26 110 ASP C O 1
ATOM 6798 N N . LYS C 1 114 ? 15.815 52.329 15.101 1.00 37.51 111 LYS C N 1
ATOM 6799 C CA . LYS C 1 114 ? 16.923 51.711 14.375 1.00 38.50 111 LYS C CA 1
ATOM 6800 C C . LYS C 1 114 ? 16.520 51.024 13.066 1.00 41.08 111 LYS C C 1
ATOM 6801 O O . LYS C 1 114 ? 17.337 50.352 12.445 1.00 46.53 111 LYS C O 1
ATOM 6807 N N . GLY C 1 115 ? 15.266 51.183 12.654 1.00 41.81 112 GLY C N 1
ATOM 6808 C CA . GLY C 1 115 ? 14.830 50.686 11.360 1.00 39.88 112 GLY C CA 1
ATOM 6809 C C . GLY C 1 115 ? 14.465 49.214 11.279 1.00 36.82 112 GLY C C 1
ATOM 6810 O O . GLY C 1 115 ? 14.346 48.671 10.184 1.00 39.39 112 GLY C O 1
ATOM 6819 N N . PRO C 1 117 ? 11.806 46.454 11.257 1.00 27.63 114 PRO C N 1
ATOM 6820 C CA . PRO C 1 117 ? 10.347 46.388 11.095 1.00 29.49 114 PRO C CA 1
ATOM 6821 C C . PRO C 1 117 ? 9.693 45.237 11.876 1.00 28.65 114 PRO C C 1
ATOM 6822 O O . PRO C 1 117 ? 8.462 45.191 11.972 1.00 23.48 114 PRO C O 1
ATOM 6826 N N . ILE C 1 118 ? 10.488 44.323 12.431 1.00 23.38 115 ILE C N 1
ATOM 6827 C CA . ILE C 1 118 ? 9.924 43.256 13.244 1.00 26.53 115 ILE C CA 1
ATOM 6828 C C . ILE C 1 118 ? 10.827 42.949 14.436 1.00 26.52 115 ILE C C 1
ATOM 6829 O O . ILE C 1 118 ? 11.997 43.346 14.474 1.00 24.36 115 ILE C O 1
ATOM 6834 N N . SER C 1 119 ? 10.280 42.216 15.394 1.00 23.35 116 SER C N 1
ATOM 6835 C CA . SER C 1 119 ? 11.012 41.860 16.600 1.00 23.24 116 SER C CA 1
ATOM 6836 C C . SER C 1 119 ? 10.597 40.459 17.047 1.00 22.02 116 SER C C 1
ATOM 6837 O O . SER C 1 119 ? 9.435 40.077 16.903 1.00 21.33 116 SER C O 1
ATOM 6840 N N . ALA C 1 120 ? 11.545 39.686 17.574 1.00 21.48 117 ALA C N 1
ATOM 6841 C CA . ALA C 1 120 ? 11.236 38.353 18.080 1.00 21.41 117 ALA C CA 1
ATOM 6842 C C . ALA C 1 120 ? 11.951 38.088 19.409 1.00 20.77 117 ALA C C 1
ATOM 6843 O O . ALA C 1 120 ? 12.942 38.750 19.739 1.00 20.22 117 ALA C O 1
ATOM 6845 N N . LEU C 1 121 ? 11.431 37.124 20.165 1.00 19.27 118 LEU C N 1
ATOM 6846 C CA . LEU C 1 121 ? 12.029 36.704 21.429 1.00 19.07 118 LEU C CA 1
ATOM 6847 C C . LEU C 1 121 ? 11.431 35.374 21.881 1.00 21.02 118 LEU C C 1
ATOM 6848 O O . LEU C 1 121 ? 10.329 34.996 21.446 1.00 19.19 118 LEU C O 1
ATOM 6853 N N . TYR C 1 122 ? 12.169 34.684 22.750 1.00 16.51 119 TYR C N 1
ATOM 6854 C CA . TYR C 1 122 ? 11.710 33.498 23.458 1.00 16.84 119 TYR C CA 1
ATOM 6855 C C . TYR C 1 122 ? 11.268 33.944 24.846 1.00 19.58 119 TYR C C 1
ATOM 6856 O O . TYR C 1 122 ? 12.107 34.291 25.684 1.00 20.73 119 TYR C O 1
ATOM 6865 N N . PRO C 1 123 ? 9.955 33.933 25.102 1.00 22.65 120 PRO C N 1
ATOM 6866 C CA . PRO C 1 123 ? 9.425 34.486 26.359 1.00 20.27 120 PRO C CA 1
ATOM 6867 C C . PRO C 1 123 ? 9.461 33.476 27.503 1.00 22.58 120 PRO C C 1
ATOM 6868 O O . PRO C 1 123 ? 9.135 32.298 27.287 1.00 24.09 120 PRO C O 1
ATOM 6872 N N . ALA C 1 124 ? 9.840 33.915 28.706 1.00 22.95 121 ALA C N 1
ATOM 6873 C CA . ALA C 1 124 ? 9.788 33.017 29.868 1.00 26.86 121 ALA C CA 1
ATOM 6874 C C . ALA C 1 124 ? 8.361 32.983 30.413 1.00 25.37 121 ALA C C 1
ATOM 6875 O O . ALA C 1 124 ? 7.929 31.997 30.987 1.00 23.10 121 ALA C O 1
ATOM 6877 N N . THR C 1 125 ? 7.654 34.095 30.251 1.00 25.47 122 THR C N 1
ATOM 6878 C CA . THR C 1 125 ? 6.249 34.189 30.599 1.00 23.73 122 THR C CA 1
ATOM 6879 C C . THR C 1 125 ? 5.584 34.965 29.477 1.00 26.10 122 THR C C 1
ATOM 6880 O O . THR C 1 125 ? 6.113 35.979 29.022 1.00 24.40 122 THR C O 1
ATOM 6884 N N . THR C 1 126 ? 4.428 34.492 29.024 1.00 22.89 123 THR C N 1
ATOM 6885 C CA . THR C 1 126 ? 3.798 35.081 27.860 1.00 21.60 123 THR C CA 1
ATOM 6886 C C . THR C 1 126 ? 3.022 36.352 28.187 1.00 21.21 123 THR C C 1
ATOM 6887 O O . THR C 1 126 ? 2.736 37.137 27.282 1.00 21.26 123 THR C O 1
ATOM 6891 N N . VAL C 1 127 ? 2.658 36.558 29.453 1.00 19.72 124 VAL C N 1
ATOM 6892 C CA . VAL C 1 127 ? 1.679 37.616 29.775 1.00 21.09 124 VAL C CA 1
ATOM 6893 C C . VAL C 1 127 ? 2.162 39.016 29.397 1.00 22.55 124 VAL C C 1
ATOM 6894 O O . VAL C 1 127 ? 1.473 39.721 28.651 1.00 18.92 124 VAL C O 1
ATOM 6898 N N . ILE C 1 128 ? 3.351 39.409 29.871 1.00 16.45 125 ILE C N 1
ATOM 6899 C CA . ILE C 1 128 ? 3.857 40.748 29.575 1.00 19.79 125 ILE C CA 1
ATOM 6900 C C . ILE C 1 128 ? 4.007 40.969 28.069 1.00 20.31 125 ILE C C 1
ATOM 6901 O O . ILE C 1 128 ? 3.686 42.037 27.547 1.00 19.04 125 ILE C O 1
ATOM 6906 N N . TYR C 1 129 ? 4.461 39.946 27.358 1.00 19.99 126 TYR C N 1
ATOM 6907 C CA . TYR C 1 129 ? 4.722 40.109 25.929 1.00 19.64 126 TYR C CA 1
ATOM 6908 C C . TYR C 1 129 ? 3.443 40.192 25.097 1.00 17.26 126 TYR C C 1
ATOM 6909 O O . TYR C 1 129 ? 3.369 40.985 24.151 1.00 17.96 126 TYR C O 1
ATOM 6918 N N . ARG C 1 130 ? 2.427 39.414 25.460 1.00 17.54 127 ARG C N 1
ATOM 6919 C CA . ARG C 1 130 ? 1.141 39.518 24.774 1.00 22.31 127 ARG C CA 1
ATOM 6920 C C . ARG C 1 130 ? 0.497 40.894 25.005 1.00 25.13 127 ARG C C 1
ATOM 6921 O O . ARG C 1 130 ? -0.083 41.461 24.091 1.00 19.86 127 ARG C O 1
ATOM 6929 N N A HIS C 1 131 ? 0.621 41.410 26.226 0.45 22.16 128 HIS C N 1
ATOM 6930 N N B HIS C 1 131 ? 0.597 41.415 26.226 0.55 21.86 128 HIS C N 1
ATOM 6931 C CA A HIS C 1 131 ? 0.154 42.752 26.577 0.45 24.52 128 HIS C CA 1
ATOM 6932 C CA B HIS C 1 131 ? 0.113 42.767 26.517 0.55 24.65 128 HIS C CA 1
ATOM 6933 C C A HIS C 1 131 ? 0.835 43.824 25.714 0.45 25.96 128 HIS C C 1
ATOM 6934 C C B HIS C 1 131 ? 0.806 43.804 25.631 0.55 26.29 128 HIS C C 1
ATOM 6935 O O A HIS C 1 131 ? 0.243 44.854 25.415 0.45 26.76 128 HIS C O 1
ATOM 6936 O O B HIS C 1 131 ? 0.204 44.800 25.244 0.55 26.72 128 HIS C O 1
ATOM 6949 N N . LEU C 1 132 ? 2.074 43.560 25.304 1.00 25.77 129 LEU C N 1
ATOM 6950 C CA . LEU C 1 132 ? 2.833 44.487 24.451 1.00 27.80 129 LEU C CA 1
ATOM 6951 C C . LEU C 1 132 ? 2.660 44.217 22.961 1.00 29.92 129 LEU C C 1
ATOM 6952 O O . LEU C 1 132 ? 3.214 44.945 22.127 1.00 30.27 129 LEU C O 1
ATOM 6957 N N . GLY C 1 133 ? 1.924 43.162 22.613 1.00 22.09 130 GLY C N 1
ATOM 6958 C CA . GLY C 1 133 ? 1.613 42.924 21.220 1.00 20.71 130 GLY C CA 1
ATOM 6959 C C . GLY C 1 133 ? 2.306 41.750 20.546 1.00 22.61 130 GLY C C 1
ATOM 6960 O O . GLY C 1 133 ? 2.070 41.511 19.365 1.00 20.12 130 GLY C O 1
ATOM 6961 N N . TYR C 1 134 ? 3.142 41.007 21.273 1.00 18.70 131 TYR C N 1
ATOM 6962 C CA . TYR C 1 134 ? 3.809 39.852 20.687 1.00 20.60 131 TYR C CA 1
ATOM 6963 C C . TYR C 1 134 ? 2.864 38.650 20.640 1.00 22.47 131 TYR C C 1
ATOM 6964 O O . TYR C 1 134 ? 1.966 38.526 21.480 1.00 19.86 131 TYR C O 1
ATOM 6973 N N . GLU C 1 135 ? 3.073 37.755 19.678 1.00 18.78 132 GLU C N 1
ATOM 6974 C CA . GLU C 1 135 ? 2.362 36.475 19.689 1.00 20.38 132 GLU C CA 1
ATOM 6975 C C . GLU C 1 135 ? 3.290 35.390 19.166 1.00 20.95 132 GLU C C 1
ATOM 6976 O O . GLU C 1 135 ? 4.244 35.695 18.442 1.00 20.28 132 GLU C O 1
ATOM 6982 N N . PHE C 1 136 ? 3.027 34.132 19.540 1.00 22.22 133 PHE C N 1
ATOM 6983 C CA . PHE C 1 136 ? 3.803 33.009 19.005 1.00 23.19 133 PHE C CA 1
ATOM 6984 C C . PHE C 1 136 ? 3.808 33.015 17.485 1.00 26.92 133 PHE C C 1
ATOM 6985 O O . PHE C 1 136 ? 2.760 33.209 16.849 1.00 29.08 133 PHE C O 1
ATOM 6993 N N . GLY C 1 137 ? 4.998 32.830 16.915 1.00 24.27 134 GLY C N 1
ATOM 6994 C CA . GLY C 1 137 ? 5.182 32.948 15.480 1.00 24.11 134 GLY C CA 1
ATOM 6995 C C . GLY C 1 137 ? 5.832 31.727 14.857 1.00 25.19 134 GLY C C 1
ATOM 6996 O O . GLY C 1 137 ? 5.776 31.549 13.639 1.00 27.42 134 GLY C O 1
ATOM 6997 N N . GLY C 1 138 ? 6.467 30.888 15.674 1.00 20.56 135 GLY C N 1
ATOM 6998 C CA . GLY C 1 138 ? 7.152 29.719 15.134 1.00 17.81 135 GLY C CA 1
ATOM 6999 C C . GLY C 1 138 ? 7.800 28.858 16.198 1.00 22.08 135 GLY C C 1
ATOM 7000 O O . GLY C 1 138 ? 7.655 29.129 17.388 1.00 20.14 135 GLY C O 1
ATOM 7001 N N . HIS C 1 139 ? 8.532 27.828 15.770 1.00 23.04 136 HIS C N 1
ATOM 7002 C CA . HIS C 1 139 ? 9.029 26.815 16.693 1.00 20.58 136 HIS C CA 1
ATOM 7003 C C . HIS C 1 139 ? 10.531 26.599 16.581 1.00 22.85 136 HIS C C 1
ATOM 7004 O O . HIS C 1 139 ? 11.169 27.059 15.636 1.00 21.61 136 HIS C O 1
ATOM 7011 N N . ARG C 1 140 ? 11.090 25.907 17.569 1.00 22.98 137 ARG C N 1
ATOM 7012 C CA . ARG C 1 140 ? 12.442 25.386 17.474 1.00 18.85 137 ARG C CA 1
ATOM 7013 C C . ARG C 1 140 ? 12.328 23.930 17.889 1.00 19.09 137 ARG C C 1
ATOM 7014 O O . ARG C 1 140 ? 11.838 23.632 18.982 1.00 18.69 137 ARG C O 1
ATOM 7022 N N . TYR C 1 141 ? 12.733 23.022 17.007 1.00 20.44 138 TYR C N 1
ATOM 7023 C CA . TYR C 1 141 ? 12.531 21.590 17.235 1.00 22.81 138 TYR C CA 1
ATOM 7024 C C . TYR C 1 141 ? 13.859 20.906 17.492 1.00 25.64 138 TYR C C 1
ATOM 7025 O O . TYR C 1 141 ? 14.844 21.190 16.803 1.00 23.94 138 TYR C O 1
ATOM 7034 N N . ARG C 1 142 ? 13.885 19.982 18.451 1.00 17.07 139 ARG C N 1
ATOM 7035 C CA . ARG C 1 142 ? 15.048 19.112 18.604 1.00 20.49 139 ARG C CA 1
ATOM 7036 C C . ARG C 1 142 ? 14.627 17.653 18.462 1.00 21.67 139 ARG C C 1
ATOM 7037 O O . ARG C 1 142 ? 13.754 17.187 19.187 1.00 21.04 139 ARG C O 1
ATOM 7045 N N . PHE C 1 143 ? 15.247 16.936 17.532 1.00 17.58 140 PHE C N 1
ATOM 7046 C CA . PHE C 1 143 ? 14.954 15.516 17.360 1.00 20.19 140 PHE C CA 1
ATOM 7047 C C . PHE C 1 143 ? 16.169 14.671 17.722 1.00 22.20 140 PHE C C 1
ATOM 7048 O O . PHE C 1 143 ? 17.299 15.166 17.694 1.00 25.11 140 PHE C O 1
ATOM 7056 N N . SER C 1 144 ? 15.945 13.409 18.083 1.00 20.69 141 SER C N 1
ATOM 7057 C CA . SER C 1 144 ? 17.058 12.553 18.480 1.00 22.76 141 SER C CA 1
ATOM 7058 C C . SER C 1 144 ? 17.123 11.307 17.609 1.00 23.41 141 SER C C 1
ATOM 7059 O O . SER C 1 144 ? 16.133 10.579 17.473 1.00 21.03 141 SER C O 1
ATOM 7062 N N . PHE C 1 145 ? 18.296 11.062 17.031 1.00 24.61 142 PHE C N 1
ATOM 7063 C CA . PHE C 1 145 ? 18.496 9.911 16.160 1.00 26.14 142 PHE C CA 1
ATOM 7064 C C . PHE C 1 145 ? 19.522 8.952 16.748 1.00 24.33 142 PHE C C 1
ATOM 7065 O O . PHE C 1 145 ? 20.286 9.318 17.657 1.00 22.26 142 PHE C O 1
ATOM 7073 N N . GLN C 1 146 ? 19.548 7.727 16.234 1.00 28.15 143 GLN C N 1
ATOM 7074 C CA . GLN C 1 146 ? 20.595 6.777 16.611 1.00 29.23 143 GLN C CA 1
ATOM 7075 C C . GLN C 1 146 ? 21.838 7.088 15.780 1.00 26.60 143 GLN C C 1
ATOM 7076 O O . GLN C 1 146 ? 21.769 7.165 14.547 1.00 27.47 143 GLN C O 1
ATOM 7082 N N . ALA C 1 147 ? 22.976 7.279 16.442 1.00 24.89 144 ALA C N 1
ATOM 7083 C CA . ALA C 1 147 ? 24.210 7.594 15.717 1.00 25.76 144 ALA C CA 1
ATOM 7084 C C . ALA C 1 147 ? 24.611 6.513 14.704 1.00 26.57 144 ALA C C 1
ATOM 7085 O O . ALA C 1 147 ? 25.104 6.823 13.617 1.00 25.63 144 ALA C O 1
ATOM 7087 N N . ALA C 1 148 ? 24.416 5.242 15.055 1.00 25.23 145 ALA C N 1
ATOM 7088 C CA . ALA C 1 148 ? 24.857 4.151 14.167 1.00 28.37 145 ALA C CA 1
ATOM 7089 C C . ALA C 1 148 ? 24.090 4.188 12.847 1.00 33.52 145 ALA C C 1
ATOM 7090 O O . ALA C 1 148 ? 24.574 3.732 11.812 1.00 36.48 145 ALA C O 1
ATOM 7092 N N . ASP C 1 149 ? 22.875 4.722 12.901 1.00 34.59 146 ASP C N 1
ATOM 7093 C CA . ASP C 1 149 ? 22.026 4.850 11.724 1.00 36.88 146 ASP C CA 1
ATOM 7094 C C . ASP C 1 149 ? 22.592 5.920 10.772 1.00 31.42 146 ASP C C 1
ATOM 7095 O O . ASP C 1 149 ? 22.698 5.705 9.561 1.00 34.64 146 ASP C O 1
ATOM 7100 N N . LEU C 1 150 ? 22.959 7.066 11.335 1.00 26.52 147 LEU C N 1
ATOM 7101 C CA . LEU C 1 150 ? 23.549 8.159 10.571 1.00 26.32 147 LEU C CA 1
ATOM 7102 C C . LEU C 1 150 ? 24.871 7.732 9.943 1.00 29.20 147 LEU C C 1
ATOM 7103 O O . LEU C 1 150 ? 25.206 8.112 8.811 1.00 29.12 147 LEU C O 1
ATOM 7108 N N . ARG C 1 151 ? 25.611 6.918 10.686 1.00 30.81 148 ARG C N 1
ATOM 7109 C CA . ARG C 1 151 ? 26.953 6.527 10.302 1.00 27.20 148 ARG C CA 1
ATOM 7110 C C . ARG C 1 151 ? 26.962 5.790 8.962 1.00 31.86 148 ARG C C 1
ATOM 7111 O O . ARG C 1 151 ? 27.931 5.877 8.207 1.00 32.47 148 ARG C O 1
ATOM 7119 N N . SER C 1 152 ? 25.882 5.076 8.659 1.00 34.34 149 SER C N 1
ATOM 7120 C CA . SER C 1 152 ? 25.857 4.265 7.441 1.00 35.39 149 SER C CA 1
ATOM 7121 C C . SER C 1 152 ? 25.117 4.913 6.271 1.00 36.19 149 SER C C 1
ATOM 7122 O O . SER C 1 152 ? 24.721 4.216 5.342 1.00 37.67 149 SER C O 1
ATOM 7125 N N . LEU C 1 153 ? 24.949 6.238 6.299 1.00 36.60 150 LEU C N 1
ATOM 7126 C CA . LEU C 1 153 ? 24.257 6.933 5.210 1.00 33.29 150 LEU C CA 1
ATOM 7127 C C . LEU C 1 153 ? 25.048 6.993 3.902 1.00 38.43 150 LEU C C 1
ATOM 7128 O O . LEU C 1 153 ? 24.466 7.201 2.836 1.00 41.75 150 LEU C O 1
ATOM 7133 N N . GLY C 1 154 ? 26.363 6.800 3.971 1.00 41.59 151 GLY C N 1
ATOM 7134 C CA . GLY C 1 154 ? 27.166 6.713 2.759 1.00 43.20 151 GLY C CA 1
ATOM 7135 C C . GLY C 1 154 ? 27.761 8.045 2.343 1.00 45.05 151 GLY C C 1
ATOM 7136 O O . GLY C 1 154 ? 28.187 8.829 3.193 1.00 44.82 151 GLY C O 1
ATOM 7137 N N . GLY C 1 155 ? 27.796 8.298 1.036 1.00 44.60 152 GLY C N 1
ATOM 7138 C CA . GLY C 1 155 ? 28.376 9.520 0.502 1.00 44.49 152 GLY C CA 1
ATOM 7139 C C . GLY C 1 155 ? 29.875 9.620 0.743 1.00 48.63 152 GLY C C 1
ATOM 7140 O O . GLY C 1 155 ? 30.399 10.716 0.977 1.00 47.52 152 GLY C O 1
ATOM 7141 N N . ARG C 1 156 ? 30.567 8.481 0.687 1.00 52.48 153 ARG C N 1
ATOM 7142 C CA . ARG C 1 156 ? 32.018 8.432 0.895 1.00 57.87 153 ARG C CA 1
ATOM 7143 C C . ARG C 1 156 ? 32.790 9.190 -0.188 1.00 57.02 153 ARG C C 1
ATOM 7144 O O . ARG C 1 156 ? 33.927 9.609 0.023 1.00 61.41 153 ARG C O 1
ATOM 7152 N N . GLU C 1 157 ? 32.161 9.361 -1.347 1.00 54.34 154 GLU C N 1
ATOM 7153 C CA . GLU C 1 157 ? 32.795 10.001 -2.498 1.00 53.75 154 GLU C CA 1
ATOM 7154 C C . GLU C 1 157 ? 32.805 11.534 -2.392 1.00 47.29 154 GLU C C 1
ATOM 7155 O O . GLU C 1 157 ? 33.442 12.223 -3.195 1.00 44.83 154 GLU C O 1
ATOM 7161 N N . VAL C 1 158 ? 32.109 12.071 -1.395 1.00 42.19 155 VAL C N 1
ATOM 7162 C CA . VAL C 1 158 ? 32.049 13.521 -1.226 1.00 37.41 155 VAL C CA 1
ATOM 7163 C C . VAL C 1 158 ? 33.219 14.032 -0.391 1.00 35.83 155 VAL C C 1
ATOM 7164 O O . VAL C 1 158 ? 33.440 13.571 0.735 1.00 36.26 155 VAL C O 1
ATOM 7168 N N . ALA C 1 159 ? 33.960 14.992 -0.942 1.00 34.40 156 ALA C N 1
ATOM 7169 C CA . ALA C 1 159 ? 35.021 15.672 -0.201 1.00 34.41 156 ALA C CA 1
ATOM 7170 C C . ALA C 1 159 ? 34.429 16.491 0.950 1.00 35.09 156 ALA C C 1
ATOM 7171 O O . ALA C 1 159 ? 33.603 17.375 0.733 1.00 38.00 156 ALA C O 1
ATOM 7173 N N . VAL C 1 160 ? 34.841 16.165 2.172 1.00 32.46 157 VAL C N 1
ATOM 7174 C CA . VAL C 1 160 ? 34.409 16.865 3.374 1.00 33.89 157 VAL C CA 1
ATOM 7175 C C . VAL C 1 160 ? 35.657 17.247 4.152 1.00 34.78 157 VAL C C 1
ATOM 7176 O O . VAL C 1 160 ? 36.486 16.391 4.429 1.00 37.26 157 VAL C O 1
ATOM 7180 N N . ARG C 1 161 ? 35.815 18.520 4.498 1.00 31.19 158 ARG C N 1
ATOM 7181 C CA . ARG C 1 161 ? 37.015 18.914 5.228 1.00 33.65 158 ARG C CA 1
ATOM 7182 C C . ARG C 1 161 ? 36.666 19.655 6.510 1.00 33.67 158 ARG C C 1
ATOM 7183 O O . ARG C 1 161 ? 35.568 20.197 6.650 1.00 30.06 158 ARG C O 1
ATOM 7191 N N . ARG C 1 162 ? 37.602 19.662 7.451 1.00 35.32 159 ARG C N 1
ATOM 7192 C CA . ARG C 1 162 ? 37.413 20.391 8.691 1.00 33.66 159 ARG C CA 1
ATOM 7193 C C . ARG C 1 162 ? 37.330 21.880 8.395 1.00 36.22 159 ARG C C 1
ATOM 7194 O O . ARG C 1 162 ? 38.082 22.396 7.572 1.00 36.53 159 ARG C O 1
ATOM 7202 N N . ALA C 1 163 ? 36.406 22.573 9.053 1.00 34.73 160 ALA C N 1
ATOM 7203 C CA . ALA C 1 163 ? 36.261 24.004 8.820 1.00 32.21 160 ALA C CA 1
ATOM 7204 C C . ALA C 1 163 ? 36.700 24.800 10.044 1.00 31.81 160 ALA C C 1
ATOM 7205 O O . ALA C 1 163 ? 36.835 24.250 11.148 1.00 28.29 160 ALA C O 1
ATOM 7207 N N . GLY C 1 164 ? 36.902 26.098 9.838 1.00 31.46 161 GLY C N 1
ATOM 7208 C CA . GLY C 1 164 ? 37.192 27.018 10.922 1.00 32.05 161 GLY C CA 1
ATOM 7209 C C . GLY C 1 164 ? 36.716 28.435 10.647 1.00 33.35 161 GLY C C 1
ATOM 7210 O O . GLY C 1 164 ? 35.885 28.671 9.762 1.00 32.99 161 GLY C O 1
ATOM 7211 N N . ALA C 1 165 ? 37.266 29.382 11.401 1.00 33.46 162 ALA C N 1
ATOM 7212 C CA . ALA C 1 165 ? 36.807 30.763 11.400 1.00 35.68 162 ALA C CA 1
ATOM 7213 C C . ALA C 1 165 ? 36.732 31.396 10.013 1.00 37.07 162 ALA C C 1
ATOM 7214 O O . ALA C 1 165 ? 35.790 32.145 9.715 1.00 33.20 162 ALA C O 1
ATOM 7216 N N . LYS C 1 166 ? 37.731 31.114 9.180 1.00 36.11 163 LYS C N 1
ATOM 7217 C CA . LYS C 1 166 ? 37.836 31.751 7.870 1.00 41.74 163 LYS C CA 1
ATOM 7218 C C . LYS C 1 166 ? 36.765 31.283 6.883 1.00 39.52 163 LYS C C 1
ATOM 7219 O O . LYS C 1 166 ? 36.645 31.829 5.789 1.00 36.55 163 LYS C O 1
ATOM 7225 N N . ASP C 1 167 ? 36.000 30.263 7.262 1.00 33.56 164 ASP C N 1
ATOM 7226 C CA . ASP C 1 167 ? 34.959 29.745 6.391 1.00 32.50 164 ASP C CA 1
ATOM 7227 C C . ASP C 1 167 ? 33.603 30.391 6.670 1.00 33.48 164 ASP C C 1
ATOM 7228 O O . ASP C 1 167 ? 32.588 29.989 6.103 1.00 31.64 164 ASP C O 1
ATOM 7233 N N . ALA C 1 168 ? 33.588 31.395 7.542 1.00 34.46 165 ALA C N 1
ATOM 7234 C CA . ALA C 1 168 ? 32.330 32.020 7.948 1.00 31.22 165 ALA C CA 1
ATOM 7235 C C . ALA C 1 168 ? 31.537 32.532 6.748 1.00 27.50 165 ALA C C 1
ATOM 7236 O O . ALA C 1 168 ? 30.338 32.304 6.669 1.00 26.98 165 ALA C O 1
ATOM 7238 N N . ALA C 1 169 ? 32.203 33.217 5.818 1.00 29.76 166 ALA C N 1
ATOM 7239 C CA . ALA C 1 169 ? 31.500 33.800 4.675 1.00 31.28 166 ALA C CA 1
ATOM 7240 C C . ALA C 1 169 ? 30.966 32.724 3.725 1.00 32.96 166 ALA C C 1
ATOM 7241 O O . ALA C 1 169 ? 29.899 32.887 3.129 1.00 36.05 166 ALA C O 1
ATOM 7243 N N . ARG C 1 170 ? 31.710 31.632 3.574 1.00 32.00 167 ARG C N 1
ATOM 7244 C CA . ARG C 1 170 ? 31.237 30.506 2.768 1.00 28.83 167 ARG C CA 1
ATOM 7245 C C . ARG C 1 170 ? 29.983 29.869 3.369 1.00 30.60 167 ARG C C 1
ATOM 7246 O O . ARG C 1 170 ? 29.066 29.476 2.636 1.00 29.54 167 ARG C O 1
ATOM 7254 N N . PHE C 1 171 ? 29.938 29.769 4.699 1.00 29.36 168 PHE C N 1
ATOM 7255 C CA . PHE C 1 171 ? 28.771 29.209 5.387 1.00 28.87 168 PHE C CA 1
ATOM 7256 C C . PHE C 1 171 ? 27.534 30.056 5.098 1.00 28.34 168 PHE C C 1
ATOM 7257 O O . PHE C 1 171 ? 26.445 29.526 4.837 1.00 26.13 168 PHE C O 1
ATOM 7265 N N . LEU C 1 172 ? 27.705 31.374 5.155 1.00 30.44 169 LEU C N 1
ATOM 7266 C CA . LEU C 1 172 ? 26.610 32.297 4.868 1.00 31.26 169 LEU C CA 1
ATOM 7267 C C . LEU C 1 172 ? 26.110 32.185 3.436 1.00 30.59 169 LEU C C 1
ATOM 7268 O O . LEU C 1 172 ? 24.909 32.296 3.193 1.00 29.23 169 LEU C O 1
ATOM 7273 N N . GLU C 1 173 ? 27.025 31.977 2.492 1.00 31.69 170 GLU C N 1
ATOM 7274 C CA . GLU C 1 173 ? 26.632 31.750 1.111 1.00 28.07 170 GLU C CA 1
ATOM 7275 C C . GLU C 1 173 ? 25.795 30.475 0.996 1.00 27.47 170 GLU C C 1
ATOM 7276 O O . GLU C 1 173 ? 24.737 30.471 0.375 1.00 31.09 170 GLU C O 1
ATOM 7282 N N . LEU C 1 174 ? 26.280 29.387 1.586 1.00 26.91 171 LEU C N 1
ATOM 7283 C CA . LEU C 1 174 ? 25.600 28.107 1.464 1.00 26.51 171 LEU C CA 1
ATOM 7284 C C . LEU C 1 174 ? 24.207 28.190 2.085 1.00 30.08 171 LEU C C 1
ATOM 7285 O O . LEU C 1 174 ? 23.230 27.722 1.506 1.00 28.55 171 LEU C O 1
ATOM 7290 N N . VAL C 1 175 ? 24.129 28.810 3.255 1.00 29.34 172 VAL C N 1
ATOM 7291 C CA . VAL C 1 175 ? 22.861 28.963 3.962 1.00 34.46 172 VAL C CA 1
ATOM 7292 C C . VAL C 1 175 ? 21.915 29.810 3.114 1.00 33.10 172 VAL C C 1
ATOM 7293 O O . VAL C 1 175 ? 20.733 29.481 2.965 1.00 30.56 172 VAL C O 1
ATOM 7297 N N . GLY C 1 176 ? 22.452 30.891 2.550 1.00 31.91 173 GLY C N 1
ATOM 7298 C CA . GLY C 1 176 ? 21.670 31.819 1.753 1.00 32.34 173 GLY C CA 1
ATOM 7299 C C . GLY C 1 176 ? 21.045 31.131 0.557 1.00 34.07 173 GLY C C 1
ATOM 7300 O O . GLY C 1 176 ? 19.851 31.274 0.293 1.00 35.00 173 GLY C O 1
ATOM 7301 N N . THR C 1 177 ? 21.862 30.370 -0.161 1.00 32.28 174 THR C N 1
ATOM 7302 C CA . THR C 1 177 ? 21.398 29.650 -1.335 1.00 35.29 174 THR C CA 1
ATOM 7303 C C . THR C 1 177 ? 20.284 28.686 -0.931 1.00 32.06 174 THR C C 1
ATOM 7304 O O . THR C 1 177 ? 19.262 28.604 -1.593 1.00 34.05 174 THR C O 1
ATOM 7308 N N . ALA C 1 178 ? 20.474 27.976 0.174 1.00 31.30 175 ALA C N 1
ATOM 7309 C CA . ALA C 1 178 ? 19.480 27.006 0.617 1.00 30.12 175 ALA C CA 1
ATOM 7310 C C . ALA C 1 178 ? 18.145 27.672 0.981 1.00 30.47 175 ALA C C 1
ATOM 7311 O O . ALA C 1 178 ? 17.078 27.217 0.568 1.00 32.66 175 ALA C O 1
ATOM 7313 N N . HIS C 1 179 ? 18.206 28.745 1.762 1.00 25.62 176 HIS C N 1
ATOM 7314 C CA . HIS C 1 179 ? 16.990 29.366 2.266 1.00 28.27 176 HIS C CA 1
ATOM 7315 C C . HIS C 1 179 ? 16.216 30.120 1.188 1.00 33.52 176 HIS C C 1
ATOM 7316 O O . HIS C 1 179 ? 14.995 30.252 1.294 1.00 33.99 176 HIS C O 1
ATOM 7323 N N . GLU C 1 180 ? 16.911 30.610 0.161 1.00 32.28 177 GLU C N 1
ATOM 7324 C CA . GLU C 1 180 ? 16.230 31.272 -0.958 1.00 36.27 177 GLU C CA 1
ATOM 7325 C C . GLU C 1 180 ? 15.489 30.265 -1.828 1.00 39.95 177 GLU C C 1
ATOM 7326 O O . GLU C 1 180 ? 14.401 30.545 -2.334 1.00 43.57 177 GLU C O 1
ATOM 7332 N N . ALA C 1 181 ? 16.089 29.091 -1.997 1.00 39.62 178 ALA C N 1
ATOM 7333 C CA . ALA C 1 181 ? 15.511 28.032 -2.824 1.00 39.85 178 ALA C CA 1
ATOM 7334 C C . ALA C 1 181 ? 14.275 27.425 -2.159 1.00 40.38 178 ALA C C 1
ATOM 7335 O O . ALA C 1 181 ? 13.294 27.118 -2.830 1.00 45.43 178 ALA C O 1
ATOM 7337 N N . SER C 1 182 ? 14.332 27.238 -0.845 1.00 37.38 179 SER C N 1
ATOM 7338 C CA . SER C 1 182 ? 13.199 26.659 -0.127 1.00 40.66 179 SER C CA 1
ATOM 7339 C C . SER C 1 182 ? 12.182 27.706 0.375 1.00 40.93 179 SER C C 1
ATOM 7340 O O . SER C 1 182 ? 11.146 27.343 0.928 1.00 41.11 179 SER C O 1
ATOM 7343 N N . ARG C 1 183 ? 12.468 28.991 0.166 1.00 39.20 180 ARG C N 1
ATOM 7344 C CA . ARG C 1 183 ? 11.624 30.072 0.694 1.00 36.24 180 ARG C CA 1
ATOM 7345 C C . ARG C 1 183 ? 11.431 29.936 2.198 1.00 33.08 180 ARG C C 1
ATOM 7346 O O . ARG C 1 183 ? 10.316 30.059 2.710 1.00 27.61 180 ARG C O 1
ATOM 7354 N N . ALA C 1 184 ? 12.528 29.672 2.897 1.00 33.32 181 ALA C N 1
ATOM 7355 C CA . ALA C 1 184 ? 12.477 29.389 4.323 1.00 31.66 181 ALA C CA 1
ATOM 7356 C C . ALA C 1 184 ? 12.022 30.604 5.129 1.00 30.01 181 ALA C C 1
ATOM 7357 O O . ALA C 1 184 ? 12.217 31.754 4.717 1.00 28.82 181 ALA C O 1
ATOM 7359 N N . SER C 1 185 ? 11.434 30.339 6.293 1.00 26.43 182 SER C N 1
ATOM 7360 C CA . SER C 1 185 ? 10.973 31.402 7.177 1.00 24.80 182 SER C CA 1
ATOM 7361 C C . SER C 1 185 ? 11.383 31.096 8.606 1.00 24.98 182 SER C C 1
ATOM 7362 O O . SER C 1 185 ? 11.433 29.925 9.011 1.00 24.78 182 SER C O 1
ATOM 7365 N N . GLY C 1 186 ? 11.661 32.143 9.373 1.00 23.24 183 GLY C N 1
ATOM 7366 C CA . GLY C 1 186 ? 11.878 31.986 10.801 1.00 19.45 183 GLY C CA 1
ATOM 7367 C C . GLY C 1 186 ? 13.343 32.036 11.185 1.00 23.98 183 GLY C C 1
ATOM 7368 O O . GLY C 1 186 ? 13.689 32.566 12.241 1.00 24.92 183 GLY C O 1
ATOM 7369 N N . LEU C 1 187 ? 14.208 31.499 10.328 1.00 26.37 184 LEU C N 1
ATOM 7370 C CA . LEU C 1 187 ? 15.628 31.347 10.666 1.00 23.99 184 LEU C CA 1
ATOM 7371 C C . LEU C 1 187 ? 16.379 32.664 10.921 1.00 26.55 184 LEU C C 1
ATOM 7372 O O . LEU C 1 187 ? 16.146 33.666 10.237 1.00 26.79 184 LEU C O 1
ATOM 7377 N N . LEU C 1 188 ? 17.285 32.650 11.901 1.00 26.38 185 LEU C N 1
ATOM 7378 C CA . LEU C 1 188 ? 18.111 33.820 12.198 1.00 28.00 185 LEU C CA 1
ATOM 7379 C C . LEU C 1 188 ? 19.242 33.990 11.182 1.00 28.35 185 LEU C C 1
ATOM 7380 O O . LEU C 1 188 ? 19.804 33.006 10.694 1.00 27.01 185 LEU C O 1
ATOM 7385 N N . VAL C 1 189 ? 19.573 35.243 10.882 1.00 29.23 186 VAL C N 1
ATOM 7386 C CA . VAL C 1 189 ? 20.804 35.580 10.172 1.00 32.75 186 VAL C CA 1
ATOM 7387 C C . VAL C 1 189 ? 21.732 36.268 11.174 1.00 31.89 186 VAL C C 1
ATOM 7388 O O . VAL C 1 189 ? 21.380 37.311 11.731 1.00 28.20 186 VAL C O 1
ATOM 7392 N N . TRP C 1 190 ? 22.900 35.684 11.417 1.00 30.75 187 TRP C N 1
ATOM 7393 C CA . TRP C 1 190 ? 23.871 36.272 12.329 1.00 32.94 187 TRP C CA 1
ATOM 7394 C C . TRP C 1 190 ? 24.902 37.067 11.545 1.00 35.50 187 TRP C C 1
ATOM 7395 O O . TRP C 1 190 ? 25.180 36.754 10.388 1.00 37.60 187 TRP C O 1
ATOM 7406 N N . PRO C 1 191 ? 25.496 38.089 12.180 1.00 38.73 188 PRO C N 1
ATOM 7407 C CA . PRO C 1 191 ? 26.651 38.769 11.569 1.00 42.54 188 PRO C CA 1
ATOM 7408 C C . PRO C 1 191 ? 27.765 37.771 11.234 1.00 43.40 188 PRO C C 1
ATOM 7409 O O . PRO C 1 191 ? 27.917 36.777 11.954 1.00 41.85 188 PRO C O 1
ATOM 7413 N N . GLU C 1 192 ? 28.521 38.023 10.167 1.00 44.18 189 GLU C N 1
ATOM 7414 C CA . GLU C 1 192 ? 29.637 37.154 9.782 1.00 47.06 189 GLU C CA 1
ATOM 7415 C C . GLU C 1 192 ? 30.646 36.998 10.920 1.00 47.84 189 GLU C C 1
ATOM 7416 O O . GLU C 1 192 ? 31.222 35.920 11.108 1.00 50.36 189 GLU C O 1
ATOM 7422 N N . SER C 1 193 ? 30.846 38.078 11.675 1.00 45.04 190 SER C N 1
ATOM 7423 C CA . SER C 1 193 ? 31.768 38.086 12.812 1.00 45.99 190 SER C CA 1
ATOM 7424 C C . SER C 1 193 ? 31.349 37.070 13.876 1.00 44.76 190 SER C C 1
ATOM 7425 O O . SER C 1 193 ? 32.183 36.321 14.403 1.00 44.59 190 SER C O 1
ATOM 7428 N N . LYS C 1 194 ? 30.055 37.051 14.186 1.00 44.34 191 LYS C N 1
ATOM 7429 C CA . LYS C 1 194 ? 29.514 36.171 15.222 1.00 43.72 191 LYS C CA 1
ATOM 7430 C C . LYS C 1 194 ? 29.600 34.706 14.795 1.00 41.40 191 LYS C C 1
ATOM 7431 O O . LYS C 1 194 ? 29.828 33.815 15.615 1.00 45.95 191 LYS C O 1
ATOM 7437 N N . ILE C 1 195 ? 29.438 34.463 13.500 1.00 37.79 192 ILE C N 1
ATOM 7438 C CA . ILE C 1 195 ? 29.573 33.119 12.950 1.00 36.83 192 ILE C CA 1
ATOM 7439 C C . ILE C 1 195 ? 31.021 32.646 13.033 1.00 34.88 192 ILE C C 1
ATOM 7440 O O . ILE C 1 195 ? 31.286 31.494 13.358 1.00 32.92 192 ILE C O 1
ATOM 7445 N N . ALA C 1 196 ? 31.953 33.552 12.760 1.00 35.09 193 ALA C N 1
ATOM 7446 C CA . ALA C 1 196 ? 33.372 33.260 12.920 1.00 36.19 193 ALA C CA 1
ATOM 7447 C C . ALA C 1 196 ? 33.725 32.856 14.367 1.00 37.21 193 ALA C C 1
ATOM 7448 O O . ALA C 1 196 ? 34.523 31.932 14.585 1.00 36.67 193 ALA C O 1
ATOM 7450 N N . GLU C 1 197 ? 33.136 33.547 15.346 1.00 36.58 194 GLU C N 1
ATOM 7451 C CA . GLU C 1 197 ? 33.347 33.217 16.758 1.00 40.09 194 GLU C CA 1
ATOM 7452 C C . GLU C 1 197 ? 32.893 31.791 17.031 1.00 35.85 194 GLU C C 1
ATOM 7453 O O . GLU C 1 197 ? 33.562 31.021 17.720 1.00 39.55 194 GLU C O 1
ATOM 7459 N N . TRP C 1 198 ? 31.742 31.460 16.464 1.00 32.00 195 TRP C N 1
ATOM 7460 C CA . TRP C 1 198 ? 31.092 30.170 16.611 1.00 35.84 195 TRP C CA 1
ATOM 7461 C C . TRP C 1 198 ? 31.998 29.079 16.044 1.00 35.71 195 TRP C C 1
ATOM 7462 O O . TRP C 1 198 ? 32.200 28.047 16.680 1.00 30.38 195 TRP C O 1
ATOM 7473 N N . LEU C 1 199 ? 32.577 29.333 14.871 1.00 37.95 196 LEU C N 1
ATOM 7474 C CA . LEU C 1 199 ? 33.431 28.352 14.202 1.00 33.16 196 LEU C CA 1
ATOM 7475 C C . LEU C 1 199 ? 34.832 28.283 14.804 1.00 35.95 196 LEU C C 1
ATOM 7476 O O . LEU C 1 199 ? 35.518 27.277 14.643 1.00 38.56 196 LEU C O 1
ATOM 7481 N N . GLU C 1 200 ? 35.268 29.345 15.482 1.00 37.16 197 GLU C N 1
ATOM 7482 C CA . GLU C 1 200 ? 36.592 29.334 16.123 1.00 41.52 197 GLU C CA 1
ATOM 7483 C C . GLU C 1 200 ? 36.562 28.671 17.511 1.00 38.13 197 GLU C C 1
ATOM 7484 O O . GLU C 1 200 ? 37.584 28.221 18.012 1.00 38.78 197 GLU C O 1
ATOM 7490 N N . ASP C 1 201 ? 35.381 28.614 18.121 1.00 36.74 198 ASP C N 1
ATOM 7491 C CA . ASP C 1 201 ? 35.193 27.931 19.397 1.00 36.61 198 ASP C CA 1
ATOM 7492 C C . ASP C 1 201 ? 35.622 26.457 19.268 1.00 37.28 198 ASP C C 1
ATOM 7493 O O . ASP C 1 201 ? 35.052 25.695 18.475 1.00 37.06 198 ASP C O 1
ATOM 7498 N N . GLU C 1 202 ? 36.631 26.063 20.043 1.00 38.04 199 GLU C N 1
ATOM 7499 C CA . GLU C 1 202 ? 37.181 24.706 19.976 1.00 42.71 199 GLU C CA 1
ATOM 7500 C C . GLU C 1 202 ? 36.182 23.605 20.351 1.00 35.40 199 GLU C C 1
ATOM 7501 O O . GLU C 1 202 ? 36.415 22.434 20.067 1.00 36.94 199 GLU C O 1
ATOM 7507 N N . GLU C 1 203 ? 35.075 23.983 20.983 1.00 33.91 200 GLU C N 1
ATOM 7508 C CA . GLU C 1 203 ? 34.055 23.017 21.394 1.00 35.81 200 GLU C CA 1
ATOM 7509 C C . GLU C 1 203 ? 33.074 22.716 20.272 1.00 31.05 200 GLU C C 1
ATOM 7510 O O . GLU C 1 203 ? 32.277 21.775 20.356 1.00 30.51 200 GLU C O 1
ATOM 7516 N N . ASN C 1 204 ? 33.147 23.506 19.208 1.00 26.47 201 ASN C N 1
ATOM 7517 C CA . ASN C 1 204 ? 32.296 23.279 18.049 1.00 24.65 201 ASN C CA 1
ATOM 7518 C C . ASN C 1 204 ? 33.067 22.583 16.947 1.00 26.34 201 ASN C C 1
ATOM 7519 O O . ASN C 1 204 ? 34.201 22.968 16.644 1.00 27.25 201 ASN C O 1
ATOM 7524 N N . PHE C 1 205 ? 32.458 21.555 16.358 1.00 24.39 202 PHE C N 1
ATOM 7525 C CA . PHE C 1 205 ? 33.125 20.773 15.326 1.00 26.36 202 PHE C CA 1
ATOM 7526 C C . PHE C 1 205 ? 32.429 21.064 13.998 1.00 29.84 202 PHE C C 1
ATOM 7527 O O . PHE C 1 205 ? 31.280 20.667 13.802 1.00 23.82 202 PHE C O 1
ATOM 7535 N N . ALA C 1 206 ? 33.115 21.779 13.107 1.00 21.82 203 ALA C N 1
ATOM 7536 C CA . ALA C 1 206 ? 32.523 22.226 11.842 1.00 26.92 203 ALA C CA 1
ATOM 7537 C C . ALA C 1 206 ? 33.179 21.532 10.656 1.00 22.83 203 ALA C C 1
ATOM 7538 O O . ALA C 1 206 ? 34.395 21.436 10.600 1.00 24.65 203 ALA C O 1
ATOM 7540 N N . TYR C 1 207 ? 32.374 21.060 9.708 1.00 26.27 204 TYR C N 1
ATOM 7541 C CA . TYR C 1 207 ? 32.890 20.422 8.490 1.00 23.71 204 TYR C CA 1
ATOM 7542 C C . TYR C 1 207 ? 32.212 21.004 7.274 1.00 30.73 204 TYR C C 1
ATOM 7543 O O . TYR C 1 207 ? 31.031 21.354 7.328 1.00 29.22 204 TYR C O 1
ATOM 7552 N N . LEU C 1 208 ? 32.968 21.111 6.183 1.00 26.61 205 LEU C N 1
ATOM 7553 C CA . LEU C 1 208 ? 32.506 21.797 4.989 1.00 27.33 205 LEU C CA 1
ATOM 7554 C C . LEU C 1 208 ? 32.687 20.927 3.752 1.00 27.73 205 LEU C C 1
ATOM 7555 O O . LEU C 1 208 ? 33.766 20.372 3.521 1.00 27.78 205 LEU C O 1
ATOM 7560 N N . ALA C 1 209 ? 31.623 20.803 2.961 1.00 28.69 206 ALA C N 1
ATOM 7561 C CA . ALA C 1 209 ? 31.720 20.185 1.638 1.00 32.14 206 ALA C CA 1
ATOM 7562 C C . ALA C 1 209 ? 31.525 21.282 0.591 1.00 30.43 206 ALA C C 1
ATOM 7563 O O . ALA C 1 209 ? 31.297 22.437 0.946 1.00 28.95 206 ALA C O 1
ATOM 7565 N N . GLU C 1 210 ? 31.582 20.920 -0.689 1.00 36.38 207 GLU C N 1
ATOM 7566 C CA . GLU C 1 210 ? 31.381 21.881 -1.781 1.00 39.78 207 GLU C CA 1
ATOM 7567 C C . GLU C 1 210 ? 30.011 22.570 -1.713 1.00 40.40 207 GLU C C 1
ATOM 7568 O O . GLU C 1 210 ? 29.890 23.764 -2.013 1.00 41.42 207 GLU C O 1
ATOM 7574 N N . ASP C 1 211 ? 28.986 21.825 -1.291 1.00 36.49 208 ASP C N 1
ATOM 7575 C CA . ASP C 1 211 ? 27.622 22.356 -1.257 1.00 33.57 208 ASP C CA 1
ATOM 7576 C C . ASP C 1 211 ? 26.900 22.044 0.053 1.00 33.27 208 ASP C C 1
ATOM 7577 O O . ASP C 1 211 ? 25.719 21.660 0.054 1.00 33.32 208 ASP C O 1
ATOM 7582 N N . GLY C 1 212 ? 27.604 22.218 1.172 1.00 28.39 209 GLY C N 1
ATOM 7583 C CA . GLY C 1 212 ? 27.007 21.985 2.470 1.00 25.65 209 GLY C CA 1
ATOM 7584 C C . GLY C 1 212 ? 27.976 22.073 3.625 1.00 29.58 209 GLY C C 1
ATOM 7585 O O . GLY C 1 212 ? 29.197 22.124 3.438 1.00 29.60 209 GLY C O 1
ATOM 7586 N N . PHE C 1 213 ? 27.424 22.096 4.833 1.00 27.08 210 PHE C N 1
ATOM 7587 C CA . PHE C 1 213 ? 28.248 22.043 6.033 1.00 26.85 210 PHE C CA 1
ATOM 7588 C C . PHE C 1 213 ? 27.493 21.474 7.228 1.00 24.41 210 PHE C C 1
ATOM 7589 O O . PHE C 1 213 ? 26.272 21.379 7.217 1.00 21.75 210 PHE C O 1
ATOM 7597 N N . VAL C 1 214 ? 28.226 21.134 8.276 1.00 21.76 211 VAL C N 1
ATOM 7598 C CA . VAL C 1 214 ? 27.590 20.709 9.516 1.00 25.38 211 VAL C CA 1
ATOM 7599 C C . VAL C 1 214 ? 28.425 21.239 10.672 1.00 26.69 211 VAL C C 1
ATOM 7600 O O . VAL C 1 214 ? 29.669 21.286 10.599 1.00 24.98 211 VAL C O 1
ATOM 7604 N N . VAL C 1 215 ? 27.739 21.688 11.715 1.00 24.69 212 VAL C N 1
ATOM 7605 C CA . VAL C 1 215 ? 28.401 22.098 12.943 1.00 21.89 212 VAL C CA 1
ATOM 7606 C C . VAL C 1 215 ? 27.771 21.313 14.077 1.00 23.60 212 VAL C C 1
ATOM 7607 O O . VAL C 1 215 ? 26.550 21.311 14.236 1.00 23.05 212 VAL C O 1
ATOM 7611 N N . TYR C 1 216 ? 28.596 20.619 14.853 1.00 22.58 213 TYR C N 1
ATOM 7612 C CA . TYR C 1 216 ? 28.075 19.849 15.976 1.00 22.09 213 TYR C CA 1
ATOM 7613 C C . TYR C 1 216 ? 29.022 19.877 17.171 1.00 23.83 213 TYR C C 1
ATOM 7614 O O . TYR C 1 216 ? 30.128 20.428 17.092 1.00 20.70 213 TYR C O 1
ATOM 7623 N N . ASN C 1 217 ? 28.567 19.316 18.290 1.00 21.52 214 ASN C N 1
ATOM 7624 C CA . ASN C 1 217 ? 29.354 19.328 19.524 1.00 24.14 214 ASN C CA 1
ATOM 7625 C C . ASN C 1 217 ? 28.864 18.256 20.490 1.00 23.12 214 ASN C C 1
ATOM 7626 O O . ASN C 1 217 ? 27.839 17.610 20.241 1.00 20.66 214 ASN C O 1
ATOM 7631 N N . TRP C 1 218 ? 29.592 18.063 21.589 1.00 18.84 215 TRP C N 1
ATOM 7632 C CA . TRP C 1 218 ? 29.178 17.094 22.600 1.00 18.81 215 TRP C CA 1
ATOM 7633 C C . TRP C 1 218 ? 28.061 17.637 23.461 1.00 28.19 215 TRP C C 1
ATOM 7634 O O . TRP C 1 218 ? 28.096 18.802 23.853 1.00 22.45 215 TRP C O 1
ATOM 7645 N N . SER C 1 219 ? 27.093 16.778 23.779 1.00 30.05 216 SER C N 1
ATOM 7646 C CA . SER C 1 219 ? 26.041 17.117 24.740 1.00 33.46 216 SER C CA 1
ATOM 7647 C C . SER C 1 219 ? 25.853 15.942 25.723 1.00 32.06 216 SER C C 1
ATOM 7648 O O . SER C 1 219 ? 25.123 15.000 25.429 1.00 27.77 216 SER C O 1
ATOM 7651 N N . ASP C 1 220 ? 26.545 15.991 26.861 1.00 35.03 217 ASP C N 1
ATOM 7652 C CA . ASP C 1 220 ? 26.450 14.954 27.903 1.00 41.76 217 ASP C CA 1
ATOM 7653 C C . ASP C 1 220 ? 26.576 13.527 27.394 1.00 40.33 217 ASP C C 1
ATOM 7654 O O . ASP C 1 220 ? 25.693 12.705 27.642 1.00 42.54 217 ASP C O 1
ATOM 7659 N N . GLY C 1 221 ? 27.647 13.231 26.679 1.00 34.52 218 GLY C N 1
ATOM 7660 C CA . GLY C 1 221 ? 27.856 11.878 26.196 1.00 31.83 218 GLY C CA 1
ATOM 7661 C C . GLY C 1 221 ? 27.231 11.623 24.838 1.00 28.56 218 GLY C C 1
ATOM 7662 O O . GLY C 1 221 ? 27.598 10.665 24.151 1.00 28.62 218 GLY C O 1
ATOM 7663 N N . ASP C 1 222 ? 26.276 12.460 24.440 1.00 25.13 219 ASP C N 1
ATOM 7664 C CA . ASP C 1 222 ? 25.761 12.366 23.075 1.00 25.60 219 ASP C CA 1
ATOM 7665 C C . ASP C 1 222 ? 26.295 13.499 22.198 1.00 20.02 219 ASP C C 1
ATOM 7666 O O . ASP C 1 222 ? 26.987 14.403 22.677 1.00 20.79 219 ASP C O 1
ATOM 7671 N N . LEU C 1 223 ? 25.961 13.457 20.916 1.00 20.85 220 LEU C N 1
ATOM 7672 C CA . LEU C 1 223 ? 26.334 14.543 20.020 1.00 24.92 220 LEU C CA 1
ATOM 7673 C C . LEU C 1 223 ? 25.092 15.367 19.701 1.00 22.80 220 LEU C C 1
ATOM 7674 O O . LEU C 1 223 ? 23.952 14.858 19.707 1.00 21.70 220 LEU C O 1
ATOM 7679 N N . GLN C 1 224 ? 25.312 16.649 19.469 1.00 20.53 221 GLN C N 1
ATOM 7680 C CA . GLN C 1 224 ? 24.222 17.546 19.148 1.00 20.88 221 GLN C CA 1
ATOM 7681 C C . GLN C 1 224 ? 24.595 18.319 17.886 1.00 17.79 221 GLN C C 1
ATOM 7682 O O . GLN C 1 224 ? 25.659 18.935 17.819 1.00 18.40 221 GLN C O 1
ATOM 7688 N N . VAL C 1 225 ? 23.719 18.281 16.893 1.00 21.03 222 VAL C N 1
ATOM 7689 C CA . VAL C 1 225 ? 23.939 19.035 15.660 1.00 21.79 222 VAL C CA 1
ATOM 7690 C C . VAL C 1 225 ? 23.276 20.404 15.815 1.00 22.69 222 VAL C C 1
ATOM 7691 O O . VAL C 1 225 ? 22.070 20.480 16.055 1.00 23.45 222 VAL C O 1
ATOM 7695 N N . ASP C 1 226 ? 24.066 21.477 15.735 1.00 23.34 223 ASP C N 1
ATOM 7696 C CA . ASP C 1 226 ? 23.526 22.837 15.809 1.00 24.02 223 ASP C CA 1
ATOM 7697 C C . ASP C 1 226 ? 22.910 23.220 14.472 1.00 25.62 223 ASP C C 1
ATOM 7698 O O . ASP C 1 226 ? 21.919 23.949 14.411 1.00 26.77 223 ASP C O 1
ATOM 7703 N N . GLU C 1 227 ? 23.528 22.754 13.392 1.00 27.45 224 GLU C N 1
ATOM 7704 C CA . GLU C 1 227 ? 23.057 23.101 12.062 1.00 23.63 224 GLU C CA 1
ATOM 7705 C C . GLU C 1 227 ? 23.682 22.197 11.016 1.00 26.15 224 GLU C C 1
ATOM 7706 O O . GLU C 1 227 ? 24.890 21.931 11.061 1.00 27.32 224 GLU C O 1
ATOM 7712 N N . LEU C 1 228 ? 22.852 21.724 10.085 1.00 19.26 225 LEU C N 1
ATOM 7713 C CA . LEU C 1 228 ? 23.336 20.995 8.920 1.00 27.14 225 LEU C CA 1
ATOM 7714 C C . LEU C 1 228 ? 22.636 21.562 7.704 1.00 26.15 225 LEU C C 1
ATOM 7715 O O . LEU C 1 228 ? 21.407 21.651 7.668 1.00 26.46 225 LEU C O 1
ATOM 7720 N N . VAL C 1 229 ? 23.424 21.947 6.709 1.00 26.57 226 VAL C N 1
ATOM 7721 C CA . VAL C 1 229 ? 22.885 22.442 5.447 1.00 25.87 226 VAL C CA 1
ATOM 7722 C C . VAL C 1 229 ? 23.463 21.594 4.321 1.00 26.22 226 VAL C C 1
ATOM 7723 O O . VAL C 1 229 ? 24.669 21.359 4.269 1.00 26.11 226 VAL C O 1
ATOM 7727 N N . ALA C 1 230 ? 22.606 21.107 3.433 1.00 26.81 227 ALA C N 1
ATOM 7728 C CA . ALA C 1 230 ? 23.089 20.302 2.317 1.00 27.92 227 ALA C CA 1
ATOM 7729 C C . ALA C 1 230 ? 22.226 20.522 1.080 1.00 33.94 227 ALA C C 1
ATOM 7730 O O . ALA C 1 230 ? 20.996 20.425 1.143 1.00 36.83 227 ALA C O 1
ATOM 7732 N N . HIS C 1 231 ? 22.877 20.802 -0.044 1.00 34.54 228 HIS C N 1
ATOM 7733 C CA . HIS C 1 231 ? 22.163 21.053 -1.288 1.00 39.13 228 HIS C CA 1
ATOM 7734 C C . HIS C 1 231 ? 21.892 19.785 -2.094 1.00 43.46 228 HIS C C 1
ATOM 7735 O O . HIS C 1 231 ? 20.970 19.758 -2.908 1.00 52.10 228 HIS C O 1
ATOM 7742 N N . SER C 1 232 ? 22.691 18.742 -1.881 1.00 37.53 229 SER C N 1
ATOM 7743 C CA . SER C 1 232 ? 22.557 17.518 -2.668 1.00 37.09 229 SER C CA 1
ATOM 7744 C C . SER C 1 232 ? 22.466 16.289 -1.776 1.00 36.13 229 SER C C 1
ATOM 7745 O O . SER C 1 232 ? 22.898 16.315 -0.624 1.00 30.10 229 SER C O 1
ATOM 7748 N N . GLU C 1 233 ? 21.913 15.209 -2.320 1.00 34.76 230 GLU C N 1
ATOM 7749 C CA . GLU C 1 233 ? 21.720 13.988 -1.546 1.00 37.64 230 GLU C CA 1
ATOM 7750 C C . GLU C 1 233 ? 23.054 13.422 -1.067 1.00 33.92 230 GLU C C 1
ATOM 7751 O O . GLU C 1 233 ? 23.217 13.126 0.112 1.00 30.55 230 GLU C O 1
ATOM 7757 N N . ALA C 1 234 ? 24.003 13.272 -1.986 1.00 30.91 231 ALA C N 1
ATOM 7758 C CA . ALA C 1 234 ? 25.326 12.780 -1.627 1.00 36.28 231 ALA C CA 1
ATOM 7759 C C . ALA C 1 234 ? 25.963 13.581 -0.479 1.00 33.67 231 ALA C C 1
ATOM 7760 O O . ALA C 1 234 ? 26.567 13.011 0.429 1.00 30.86 231 ALA C O 1
ATOM 7762 N N . THR C 1 235 ? 25.832 14.902 -0.518 1.00 34.55 232 THR C N 1
ATOM 7763 C CA . THR C 1 235 ? 26.433 15.733 0.516 1.00 29.33 232 THR C CA 1
ATOM 7764 C C . THR C 1 235 ? 25.711 15.577 1.850 1.00 28.91 232 THR C C 1
ATOM 7765 O O . THR C 1 235 ? 26.351 15.533 2.900 1.00 27.60 232 THR C O 1
ATOM 7769 N N . ALA C 1 236 ? 24.381 15.499 1.817 1.00 26.87 233 ALA C N 1
ATOM 7770 C CA . ALA C 1 236 ? 23.632 15.287 3.056 1.00 31.15 233 ALA C CA 1
ATOM 7771 C C . ALA C 1 236 ? 24.072 13.982 3.719 1.00 30.31 233 ALA C C 1
ATOM 7772 O O . ALA C 1 236 ? 24.337 13.942 4.925 1.00 25.27 233 ALA C O 1
ATOM 7774 N N . ARG C 1 237 ? 24.167 12.922 2.924 1.00 29.30 234 ARG C N 1
ATOM 7775 C CA . ARG C 1 237 ? 24.567 11.630 3.459 1.00 27.93 234 ARG C CA 1
ATOM 7776 C C . ARG C 1 237 ? 25.953 11.732 4.088 1.00 27.11 234 ARG C C 1
ATOM 7777 O O . ARG C 1 237 ? 26.158 11.284 5.215 1.00 26.01 234 ARG C O 1
ATOM 7785 N N . ALA C 1 238 ? 26.883 12.373 3.377 1.00 27.05 235 ALA C N 1
ATOM 7786 C CA . ALA C 1 238 ? 28.266 12.516 3.847 1.00 28.92 235 ALA C CA 1
ATOM 7787 C C . ALA C 1 238 ? 28.376 13.280 5.166 1.00 29.45 235 ALA C C 1
ATOM 7788 O O . ALA C 1 238 ? 29.157 12.902 6.043 1.00 30.81 235 ALA C O 1
ATOM 7790 N N . LEU C 1 239 ? 27.623 14.370 5.293 1.00 26.72 236 LEU C N 1
ATOM 7791 C CA . LEU C 1 239 ? 27.712 15.203 6.486 1.00 25.63 236 LEU C CA 1
ATOM 7792 C C . LEU C 1 239 ? 27.050 14.514 7.679 1.00 23.83 236 LEU C C 1
ATOM 7793 O O . LEU C 1 239 ? 27.587 14.546 8.786 1.00 26.48 236 LEU C O 1
ATOM 7798 N N . TRP C 1 240 ? 25.892 13.892 7.466 1.00 23.35 237 TRP C N 1
ATOM 7799 C CA . TRP C 1 240 ? 25.284 13.088 8.539 1.00 24.10 237 TRP C CA 1
ATOM 7800 C C . TRP C 1 240 ? 26.203 11.938 8.907 1.00 26.10 237 TRP C C 1
ATOM 7801 O O . TRP C 1 240 ? 26.322 11.580 10.072 1.00 26.97 237 TRP C O 1
ATOM 7812 N N . ALA C 1 241 ? 26.853 11.346 7.910 1.00 25.92 238 ALA C N 1
ATOM 7813 C CA . ALA C 1 241 ? 27.729 10.214 8.194 1.00 25.16 238 ALA C CA 1
ATOM 7814 C C . ALA C 1 241 ? 28.972 10.670 8.974 1.00 29.04 238 ALA C C 1
ATOM 7815 O O . ALA C 1 241 ? 29.482 9.934 9.818 1.00 30.16 238 ALA C O 1
ATOM 7817 N N . THR C 1 242 ? 29.444 11.888 8.703 1.00 29.18 239 THR C N 1
ATOM 7818 C CA . THR C 1 242 ? 30.518 12.489 9.503 1.00 25.62 239 THR C CA 1
ATOM 7819 C C . THR C 1 242 ? 30.129 12.572 10.982 1.00 24.46 239 THR C C 1
ATOM 7820 O O . THR C 1 242 ? 30.886 12.140 11.852 1.00 28.65 239 THR C O 1
ATOM 7824 N N . VAL C 1 243 ? 28.946 13.112 11.269 1.00 24.57 240 VAL C N 1
ATOM 7825 C CA . VAL C 1 243 ? 28.478 13.191 12.654 1.00 25.02 240 VAL C CA 1
ATOM 7826 C C . VAL C 1 243 ? 28.336 11.789 13.264 1.00 25.54 240 VAL C C 1
ATOM 7827 O O . VAL C 1 243 ? 28.814 11.522 14.374 1.00 26.07 240 VAL C O 1
ATOM 7831 N N . GLY C 1 244 ? 27.685 10.896 12.527 1.00 26.77 241 GLY C N 1
ATOM 7832 C CA . GLY C 1 244 ? 27.430 9.542 12.999 1.00 28.18 241 GLY C CA 1
ATOM 7833 C C . GLY C 1 244 ? 28.670 8.680 13.167 1.00 30.32 241 GLY C C 1
ATOM 7834 O O . GLY C 1 244 ? 28.627 7.666 13.865 1.00 29.11 241 GLY C O 1
ATOM 7835 N N . SER C 1 245 ? 29.776 9.078 12.538 1.00 26.98 242 SER C N 1
ATOM 7836 C CA . SER C 1 245 ? 31.029 8.333 12.650 1.00 28.72 242 SER C CA 1
ATOM 7837 C C . SER C 1 245 ? 31.458 8.230 14.115 1.00 31.62 242 SER C C 1
ATOM 7838 O O . SER C 1 245 ? 32.291 7.401 14.460 1.00 33.25 242 SER C O 1
ATOM 7841 N N . GLY C 1 246 ? 30.889 9.073 14.975 1.00 29.42 243 GLY C N 1
ATOM 7842 C CA . GLY C 1 246 ? 31.172 9.004 16.402 1.00 28.58 243 GLY C CA 1
ATOM 7843 C C . GLY C 1 246 ? 30.444 7.909 17.183 1.00 30.21 243 GLY C C 1
ATOM 7844 O O . GLY C 1 246 ? 30.552 7.850 18.413 1.00 28.98 243 GLY C O 1
ATOM 7845 N N . ALA C 1 247 ? 29.721 7.030 16.483 1.00 29.02 244 ALA C N 1
ATOM 7846 C CA . ALA C 1 247 ? 28.769 6.110 17.133 1.00 27.40 244 ALA C CA 1
ATOM 7847 C C . ALA C 1 247 ? 29.386 5.135 18.125 1.00 30.13 244 ALA C C 1
ATOM 7848 O O . ALA C 1 247 ? 28.678 4.617 18.995 1.00 32.24 244 ALA C O 1
ATOM 7850 N N . SER C 1 248 ? 30.684 4.861 17.989 1.00 28.06 245 SER C N 1
ATOM 7851 C CA . SER C 1 248 ? 31.364 3.941 18.914 1.00 30.94 245 SER C CA 1
ATOM 7852 C C . SER C 1 248 ? 31.349 4.481 20.353 1.00 31.18 245 SER C C 1
ATOM 7853 O O . SER C 1 248 ? 31.440 3.717 21.314 1.00 34.40 245 SER C O 1
ATOM 7856 N N . ILE C 1 249 ? 31.238 5.807 20.478 1.00 28.15 246 ILE C N 1
ATOM 7857 C CA . ILE C 1 249 ? 31.212 6.493 21.767 1.00 25.99 246 ILE C CA 1
ATOM 7858 C C . ILE C 1 249 ? 29.821 7.079 22.050 1.00 29.44 246 ILE C C 1
ATOM 7859 O O . ILE C 1 249 ? 29.270 6.921 23.144 1.00 30.39 246 ILE C O 1
ATOM 7864 N N . ALA C 1 250 ? 29.270 7.782 21.064 1.00 29.81 247 ALA C N 1
ATOM 7865 C CA . ALA C 1 250 ? 27.969 8.430 21.232 1.00 32.39 247 ALA C CA 1
ATOM 7866 C C . ALA C 1 250 ? 26.878 7.578 20.601 1.00 32.44 247 ALA C C 1
ATOM 7867 O O . ALA C 1 250 ? 26.903 7.331 19.397 1.00 35.65 247 ALA C O 1
ATOM 7869 N N . ARG C 1 251 ? 25.930 7.122 21.414 1.00 25.92 248 ARG C N 1
ATOM 7870 C CA . ARG C 1 251 ? 24.836 6.292 20.925 1.00 26.59 248 ARG C CA 1
ATOM 7871 C C . ARG C 1 251 ? 23.790 7.152 20.217 1.00 25.94 248 ARG C C 1
ATOM 7872 O O . ARG C 1 251 ? 23.143 6.718 19.252 1.00 23.33 248 ARG C O 1
ATOM 7880 N N . THR C 1 252 ? 23.659 8.386 20.679 1.00 24.61 249 THR C N 1
ATOM 7881 C CA . THR C 1 252 ? 22.569 9.254 20.243 1.00 28.69 249 THR C CA 1
ATOM 7882 C C . THR C 1 252 ? 23.061 10.582 19.660 1.00 28.53 249 THR C C 1
ATOM 7883 O O . THR C 1 252 ? 24.005 11.192 20.171 1.00 26.24 249 THR C O 1
ATOM 7887 N N . VAL C 1 253 ? 22.418 11.021 18.583 1.00 24.72 250 VAL C N 1
ATOM 7888 C CA . VAL C 1 253 ? 22.660 12.344 18.027 1.00 20.74 250 VAL C CA 1
ATOM 7889 C C . VAL C 1 253 ? 21.401 13.194 18.112 1.00 25.30 250 VAL C C 1
ATOM 7890 O O . VAL C 1 253 ? 20.389 12.856 17.501 1.00 27.31 250 VAL C O 1
ATOM 7894 N N . HIS C 1 254 ? 21.452 14.296 18.859 1.00 17.65 251 HIS C N 1
ATOM 7895 C CA . HIS C 1 254 ? 20.324 15.213 18.884 1.00 19.60 251 HIS C CA 1
ATOM 7896 C C . HIS C 1 254 ? 20.533 16.231 17.755 1.00 26.40 251 HIS C C 1
ATOM 7897 O O . HIS C 1 254 ? 21.674 16.610 17.457 1.00 31.10 251 HIS C O 1
ATOM 7904 N N . ALA C 1 255 ? 19.456 16.665 17.107 1.00 20.84 252 ALA C N 1
ATOM 7905 C CA . ALA C 1 255 ? 19.614 17.663 16.051 1.00 23.44 252 ALA C CA 1
ATOM 7906 C C . ALA C 1 255 ? 18.542 18.731 16.092 1.00 24.50 252 ALA C C 1
ATOM 7907 O O . ALA C 1 255 ? 17.345 18.445 16.271 1.00 20.69 252 ALA C O 1
ATOM 7909 N N . TYR C 1 256 ? 18.984 19.968 15.926 1.00 25.56 253 TYR C N 1
ATOM 7910 C CA . TYR C 1 256 ? 18.066 21.069 15.704 1.00 26.94 253 TYR C CA 1
ATOM 7911 C C . TYR C 1 256 ? 17.832 21.197 14.212 1.00 25.86 253 TYR C C 1
ATOM 7912 O O . TYR C 1 256 ? 18.774 21.406 13.432 1.00 25.58 253 TYR C O 1
ATOM 7921 N N . LEU C 1 257 ? 16.570 21.039 13.822 1.00 24.98 254 LEU C N 1
ATOM 7922 C CA . LEU C 1 257 ? 16.161 21.123 12.423 1.00 33.65 254 LEU C CA 1
ATOM 7923 C C . LEU C 1 257 ? 14.639 21.143 12.289 1.00 39.52 254 LEU C C 1
ATOM 7924 O O . LEU C 1 257 ? 13.919 20.838 13.240 1.00 42.28 254 LEU C O 1
ATOM 7929 N N . SER C 1 258 ? 14.153 21.495 11.105 1.00 38.13 255 SER C N 1
ATOM 7930 C CA . SER C 1 258 ? 12.716 21.460 10.838 1.00 38.72 255 SER C CA 1
ATOM 7931 C C . SER C 1 258 ? 12.179 20.026 10.818 1.00 43.38 255 SER C C 1
ATOM 7932 O O . SER C 1 258 ? 12.922 19.090 10.514 1.00 43.88 255 SER C O 1
ATOM 7935 N N . PRO C 1 259 ? 10.880 19.837 11.140 1.00 45.84 256 PRO C N 1
ATOM 7936 C CA . PRO C 1 259 ? 10.289 18.501 10.967 1.00 45.86 256 PRO C CA 1
ATOM 7937 C C . PRO C 1 259 ? 10.160 18.164 9.481 1.00 46.38 256 PRO C C 1
ATOM 7938 O O . PRO C 1 259 ? 9.867 17.014 9.143 1.00 48.22 256 PRO C O 1
ATOM 7942 N N . ASN C 1 260 ? 10.393 19.156 8.619 1.00 44.33 257 ASN C N 1
ATOM 7943 C CA . ASN C 1 260 ? 10.477 18.952 7.168 1.00 46.93 257 ASN C CA 1
ATOM 7944 C C . ASN C 1 260 ? 11.872 18.597 6.642 1.00 41.49 257 ASN C C 1
ATOM 7945 O O . ASN C 1 260 ? 12.054 18.430 5.434 1.00 42.34 257 ASN C O 1
ATOM 7950 N N . ASP C 1 261 ? 12.858 18.497 7.531 1.00 37.25 258 ASP C N 1
ATOM 7951 C CA . ASP C 1 261 ? 14.225 18.198 7.097 1.00 31.83 258 ASP C CA 1
ATOM 7952 C C . ASP C 1 261 ? 14.289 16.838 6.387 1.00 30.79 258 ASP C C 1
ATOM 7953 O O . ASP C 1 261 ? 13.675 15.866 6.837 1.00 31.07 258 ASP C O 1
ATOM 7958 N N . PRO C 1 262 ? 15.037 16.774 5.273 1.00 29.31 259 PRO C N 1
ATOM 7959 C CA . PRO C 1 262 ? 15.210 15.542 4.495 1.00 30.65 259 PRO C CA 1
ATOM 7960 C C . PRO C 1 262 ? 15.794 14.366 5.281 1.00 28.49 259 PRO C C 1
ATOM 7961 O O . PRO C 1 262 ? 15.654 13.235 4.823 1.00 30.30 259 PRO C O 1
ATOM 7965 N N . VAL C 1 263 ? 16.445 14.614 6.417 1.00 27.55 260 VAL C N 1
ATOM 7966 C CA . VAL C 1 263 ? 17.057 13.519 7.169 1.00 30.09 260 VAL C CA 1
ATOM 7967 C C . VAL C 1 263 ? 16.010 12.468 7.601 1.00 32.30 260 VAL C C 1
ATOM 7968 O O . VAL C 1 263 ? 16.323 11.276 7.699 1.00 36.01 260 VAL C O 1
ATOM 7972 N N . HIS C 1 264 ? 14.771 12.902 7.834 1.00 26.82 261 HIS C N 1
ATOM 7973 C CA . HIS C 1 264 ? 13.712 11.980 8.252 1.00 27.49 261 HIS C CA 1
ATOM 7974 C C . HIS C 1 264 ? 13.399 10.997 7.123 1.00 30.63 261 HIS C C 1
ATOM 7975 O O . HIS C 1 264 ? 12.928 9.878 7.360 1.00 29.55 261 HIS C O 1
ATOM 7982 N N . LEU C 1 265 ? 13.679 11.418 5.891 1.00 29.15 262 LEU C N 1
ATOM 7983 C CA . LEU C 1 265 ? 13.427 10.592 4.715 1.00 30.76 262 LEU C CA 1
ATOM 7984 C C . LEU C 1 265 ? 14.608 9.671 4.411 1.00 32.06 262 LEU C C 1
ATOM 7985 O O . LEU C 1 265 ? 14.482 8.717 3.642 1.00 32.35 262 LEU C O 1
ATOM 7990 N N . LEU C 1 266 ? 15.756 9.963 5.014 1.00 32.12 263 LEU C N 1
ATOM 7991 C CA . LEU C 1 266 ? 16.991 9.238 4.720 1.00 31.36 263 LEU C CA 1
ATOM 7992 C C . LEU C 1 266 ? 17.302 8.138 5.737 1.00 31.91 263 LEU C C 1
ATOM 7993 O O . LEU C 1 266 ? 17.782 7.066 5.361 1.00 31.63 263 LEU C O 1
ATOM 7998 N N . VAL C 1 267 ? 17.053 8.403 7.020 1.00 28.70 264 VAL C N 1
ATOM 7999 C CA . VAL C 1 267 ? 17.474 7.459 8.060 1.00 32.52 264 VAL C CA 1
ATOM 8000 C C . VAL C 1 267 ? 16.509 6.300 8.229 1.00 31.42 264 VAL C C 1
ATOM 8001 O O . VAL C 1 267 ? 15.297 6.457 8.060 1.00 34.71 264 VAL C O 1
ATOM 8005 N N . GLU C 1 268 ? 17.057 5.136 8.564 1.00 30.81 265 GLU C N 1
ATOM 8006 C CA . GLU C 1 268 ? 16.249 3.941 8.764 1.00 31.58 265 GLU C CA 1
ATOM 8007 C C . GLU C 1 268 ? 15.327 4.064 9.978 1.00 30.77 265 GLU C C 1
ATOM 8008 O O . GLU C 1 268 ? 14.115 3.872 9.871 1.00 29.65 265 GLU C O 1
ATOM 8014 N N . HIS C 1 269 ? 15.897 4.378 11.134 1.00 24.99 266 HIS C N 1
ATOM 8015 C CA . HIS C 1 269 ? 15.106 4.461 12.355 1.00 34.64 266 HIS C CA 1
ATOM 8016 C C . HIS C 1 269 ? 14.606 5.881 12.522 1.00 32.76 266 HIS C C 1
ATOM 8017 O O . HIS C 1 269 ? 15.384 6.832 12.425 1.00 29.08 266 HIS C O 1
ATOM 8024 N N . GLU C 1 270 ? 13.307 6.043 12.742 1.00 32.24 267 GLU C N 1
ATOM 8025 C CA . GLU C 1 270 ? 12.775 7.394 12.809 1.00 38.08 267 GLU C CA 1
ATOM 8026 C C . GLU C 1 270 ? 13.198 8.031 14.133 1.00 32.42 267 GLU C C 1
ATOM 8027 O O . GLU C 1 270 ? 13.584 7.332 15.070 1.00 24.57 267 GLU C O 1
ATOM 8033 N N . ALA C 1 271 ? 13.172 9.357 14.180 1.00 21.76 268 ALA C N 1
ATOM 8034 C CA . ALA C 1 271 ? 13.577 10.098 15.367 1.00 24.27 268 ALA C CA 1
ATOM 8035 C C . ALA C 1 271 ? 12.791 9.599 16.581 1.00 27.94 268 ALA C C 1
ATOM 8036 O O . ALA C 1 271 ? 11.674 9.095 16.434 1.00 22.83 268 ALA C O 1
ATOM 8038 N N . ASP C 1 272 ? 13.380 9.701 17.771 1.00 28.18 269 ASP C N 1
ATOM 8039 C CA . ASP C 1 272 ? 12.687 9.288 18.994 1.00 24.95 269 ASP C CA 1
ATOM 8040 C C . ASP C 1 272 ? 11.344 10.029 19.055 1.00 25.22 269 ASP C C 1
ATOM 8041 O O . ASP C 1 272 ? 11.247 11.184 18.617 1.00 25.01 269 ASP C O 1
ATOM 8046 N N . LYS C 1 273 ? 10.304 9.351 19.542 1.00 21.95 270 LYS C N 1
ATOM 8047 C CA . LYS C 1 273 ? 8.991 9.962 19.723 1.00 22.24 270 LYS C CA 1
ATOM 8048 C C . LYS C 1 273 ? 9.137 11.228 20.584 1.00 24.50 270 LYS C C 1
ATOM 8049 O O . LYS C 1 273 ? 8.501 12.261 20.331 1.00 21.30 270 LYS C O 1
ATOM 8055 N N . GLN C 1 274 ? 9.991 11.139 21.598 1.00 21.22 271 GLN C N 1
ATOM 8056 C CA . GLN C 1 274 ? 10.199 12.236 22.537 1.00 25.40 271 GLN C CA 1
ATOM 8057 C C . GLN C 1 274 ? 11.070 13.307 21.902 1.00 19.86 271 GLN C C 1
ATOM 8058 O O . GLN C 1 274 ? 12.240 13.076 21.618 1.00 22.17 271 GLN C O 1
ATOM 8064 N N . ALA C 1 275 ? 10.479 14.472 21.670 1.00 19.60 272 ALA C N 1
ATOM 8065 C CA . ALA C 1 275 ? 11.184 15.590 21.029 1.00 20.46 272 ALA C CA 1
ATOM 8066 C C . ALA C 1 275 ? 11.011 16.854 21.854 1.00 20.71 272 ALA C C 1
ATOM 8067 O O . ALA C 1 275 ? 10.168 16.907 22.760 1.00 24.35 272 ALA C O 1
ATOM 8069 N N . HIS C 1 276 ? 11.812 17.866 21.538 1.00 19.68 273 HIS C N 1
ATOM 8070 C CA . HIS C 1 276 ? 11.679 19.174 22.170 1.00 22.31 273 HIS C CA 1
ATOM 8071 C C . HIS C 1 276 ? 11.015 20.084 21.163 1.00 23.65 273 HIS C C 1
ATOM 8072 O O . HIS C 1 276 ? 11.427 20.124 20.002 1.00 20.52 273 HIS C O 1
ATOM 8079 N N . VAL C 1 277 ? 9.983 20.796 21.608 1.00 20.16 274 VAL C N 1
ATOM 8080 C CA . VAL C 1 277 ? 9.299 21.768 20.781 1.00 23.41 274 VAL C CA 1
ATOM 8081 C C . VAL C 1 277 ? 9.211 23.044 21.613 1.00 25.49 274 VAL C C 1
ATOM 8082 O O . VAL C 1 277 ? 8.511 23.061 22.625 1.00 22.91 274 VAL C O 1
ATOM 8086 N N . GLN C 1 278 ? 9.968 24.079 21.227 1.00 22.10 275 GLN C N 1
ATOM 8087 C CA . GLN C 1 278 ? 9.921 25.382 21.909 1.00 24.81 275 GLN C CA 1
ATOM 8088 C C . GLN C 1 278 ? 9.245 26.356 20.970 1.00 23.58 275 GLN C C 1
ATOM 8089 O O . GLN C 1 278 ? 9.213 26.110 19.771 1.00 23.70 275 GLN C O 1
ATOM 8095 N N . ARG C 1 279 ? 8.684 27.441 21.502 1.00 17.47 276 ARG C N 1
ATOM 8096 C CA . ARG C 1 279 ? 8.056 28.454 20.648 1.00 22.27 276 ARG C CA 1
ATOM 8097 C C . ARG C 1 279 ? 8.723 29.806 20.824 1.00 21.39 276 ARG C C 1
ATOM 8098 O O . ARG C 1 279 ? 9.173 30.134 21.914 1.00 22.12 276 ARG C O 1
ATOM 8106 N N . TRP C 1 280 ? 8.781 30.598 19.755 1.00 21.30 277 TRP C N 1
ATOM 8107 C CA . TRP C 1 280 ? 9.223 31.976 19.904 1.00 20.73 277 TRP C CA 1
ATOM 8108 C C . TRP C 1 280 ? 8.143 32.934 19.421 1.00 21.88 277 TRP C C 1
ATOM 8109 O O . TRP C 1 280 ? 7.292 32.562 18.607 1.00 22.16 277 TRP C O 1
ATOM 8128 N N . LEU C 1 282 ? 6.700 36.821 17.926 1.00 21.89 279 LEU C N 1
ATOM 8129 C CA . LEU C 1 282 ? 6.985 37.799 16.885 1.00 22.26 279 LEU C CA 1
ATOM 8130 C C . LEU C 1 282 ? 6.111 39.024 17.104 1.00 22.20 279 LEU C C 1
ATOM 8131 O O . LEU C 1 282 ? 4.973 38.898 17.569 1.00 20.01 279 LEU C O 1
ATOM 8136 N N . ARG C 1 283 ? 6.634 40.204 16.786 1.00 19.12 280 ARG C N 1
ATOM 8137 C CA . ARG C 1 283 ? 5.799 41.405 16.714 1.00 22.23 280 ARG C CA 1
ATOM 8138 C C . ARG C 1 283 ? 6.177 42.252 15.495 1.00 22.30 280 ARG C C 1
ATOM 8139 O O . ARG C 1 283 ? 7.362 42.393 15.193 1.00 22.17 280 ARG C O 1
ATOM 8147 N N . LEU C 1 284 ? 5.190 42.808 14.793 1.00 21.58 281 LEU C N 1
ATOM 8148 C CA . LEU C 1 284 ? 5.494 43.786 13.744 1.00 23.42 281 LEU C CA 1
ATOM 8149 C C . LEU C 1 284 ? 5.627 45.195 14.353 1.00 23.65 281 LEU C C 1
ATOM 8150 O O . LEU C 1 284 ? 4.756 45.640 15.109 1.00 23.90 281 LEU C O 1
ATOM 8155 N N . LEU C 1 285 ? 6.716 45.887 14.034 1.00 21.38 282 LEU C N 1
ATOM 8156 C CA . LEU C 1 285 ? 6.919 47.263 14.498 1.00 26.39 282 LEU C CA 1
ATOM 8157 C C . LEU C 1 285 ? 6.608 48.307 13.420 1.00 30.00 282 LEU C C 1
ATOM 8158 O O . LEU C 1 285 ? 6.233 49.443 13.735 1.00 33.55 282 LEU C O 1
ATOM 8163 N N . ASP C 1 286 ? 6.810 47.930 12.156 1.00 25.39 283 ASP C N 1
ATOM 8164 C CA . ASP C 1 286 ? 6.532 48.812 11.017 1.00 27.87 283 ASP C CA 1
ATOM 8165 C C . ASP C 1 286 ? 5.950 47.920 9.914 1.00 27.66 283 ASP C C 1
ATOM 8166 O O . ASP C 1 286 ? 6.685 47.416 9.063 1.00 26.19 283 ASP C O 1
ATOM 8171 N N . ALA C 1 287 ? 4.633 47.731 9.930 1.00 25.65 284 ALA C N 1
ATOM 8172 C CA . ALA C 1 287 ? 3.997 46.745 9.057 1.00 26.58 284 ALA C CA 1
ATOM 8173 C C . ALA C 1 287 ? 4.216 46.945 7.550 1.00 26.31 284 ALA C C 1
ATOM 8174 O O . ALA C 1 287 ? 4.473 45.965 6.847 1.00 28.27 284 ALA C O 1
ATOM 8176 N N . PRO C 1 288 ? 4.110 48.196 7.041 1.00 27.82 285 PRO C N 1
ATOM 8177 C CA . PRO C 1 288 ? 4.384 48.333 5.603 1.00 28.62 285 PRO C CA 1
ATOM 8178 C C . PRO C 1 288 ? 5.785 47.864 5.244 1.00 27.95 285 PRO C C 1
ATOM 8179 O O . PRO C 1 288 ? 5.959 47.213 4.209 1.00 27.33 285 PRO C O 1
ATOM 8183 N N . ALA C 1 289 ? 6.766 48.173 6.089 1.00 27.18 286 ALA C N 1
ATOM 8184 C CA . ALA C 1 289 ? 8.152 47.820 5.780 1.00 29.21 286 ALA C CA 1
ATOM 8185 C C . ALA C 1 289 ? 8.381 46.328 5.973 1.00 28.30 286 ALA C C 1
ATOM 8186 O O . ALA C 1 289 ? 9.153 45.717 5.243 1.00 28.39 286 ALA C O 1
ATOM 8188 N N . ALA C 1 290 ? 7.719 45.742 6.967 1.00 24.60 287 ALA C N 1
ATOM 8189 C CA . ALA C 1 290 ? 7.780 44.291 7.169 1.00 23.35 287 ALA C CA 1
ATOM 8190 C C . ALA C 1 290 ? 7.187 43.541 5.962 1.00 23.47 287 ALA C C 1
ATOM 8191 O O . ALA C 1 290 ? 7.707 42.500 5.528 1.00 23.32 287 ALA C O 1
ATOM 8193 N N . ILE C 1 291 ? 6.082 44.057 5.437 1.00 23.93 288 ILE C N 1
ATOM 8194 C CA . ILE C 1 291 ? 5.440 43.428 4.290 1.00 27.42 288 ILE C CA 1
ATOM 8195 C C . ILE C 1 291 ? 6.321 43.594 3.047 1.00 29.48 288 ILE C C 1
ATOM 8196 O O . ILE C 1 291 ? 6.521 42.647 2.282 1.00 31.05 288 ILE C O 1
ATOM 8201 N N . ALA C 1 292 ? 6.856 44.800 2.862 1.00 25.89 289 ALA C N 1
ATOM 8202 C CA . ALA C 1 292 ? 7.696 45.102 1.707 1.00 34.16 289 ALA C CA 1
ATOM 8203 C C . ALA C 1 292 ? 8.928 44.210 1.640 1.00 32.58 289 ALA C C 1
ATOM 8204 O O . ALA C 1 292 ? 9.404 43.897 0.554 1.00 31.58 289 ALA C O 1
ATOM 8206 N N . ALA C 1 293 ? 9.447 43.801 2.797 1.00 26.23 290 ALA C N 1
ATOM 8207 C CA . ALA C 1 293 ? 10.677 43.005 2.821 1.00 28.66 290 ALA C CA 1
ATOM 8208 C C . ALA C 1 293 ? 10.426 41.488 2.805 1.00 33.06 290 ALA C C 1
ATOM 8209 O O . ALA C 1 293 ? 11.357 40.708 2.587 1.00 36.25 290 ALA C O 1
ATOM 8211 N N . ARG C 1 294 ? 9.176 41.076 3.038 1.00 29.33 291 ARG C N 1
ATOM 8212 C CA . ARG C 1 294 ? 8.830 39.657 3.116 1.00 29.78 291 ARG C CA 1
ATOM 8213 C C . ARG C 1 294 ? 8.837 38.993 1.741 1.00 30.51 291 ARG C C 1
ATOM 8214 O O . ARG C 1 294 ? 8.510 39.627 0.742 1.00 34.53 291 ARG C O 1
ATOM 8222 N N . GLY C 1 295 ? 9.213 37.718 1.682 1.00 25.41 292 GLY C N 1
ATOM 8223 C CA . GLY C 1 295 ? 8.975 36.941 0.470 1.00 26.24 292 GLY C CA 1
ATOM 8224 C C . GLY C 1 295 ? 7.556 36.409 0.554 1.00 29.25 292 GLY C C 1
ATOM 8225 O O . GLY C 1 295 ? 7.070 36.140 1.654 1.00 30.87 292 GLY C O 1
ATOM 8226 N N . PHE C 1 296 ? 6.874 36.292 -0.579 1.00 33.37 293 PHE C N 1
ATOM 8227 C CA . PHE C 1 296 ? 5.523 35.733 -0.583 1.00 34.48 293 PHE C CA 1
ATOM 8228 C C . PHE C 1 296 ? 5.462 34.517 -1.495 1.00 37.87 293 PHE C C 1
ATOM 8229 O O . PHE C 1 296 ? 6.241 34.414 -2.437 1.00 35.36 293 PHE C O 1
ATOM 8237 N N . ALA C 1 297 ? 4.529 33.612 -1.211 1.00 39.83 294 ALA C N 1
ATOM 8238 C CA . ALA C 1 297 ? 4.409 32.346 -1.932 1.00 44.58 294 ALA C CA 1
ATOM 8239 C C . ALA C 1 297 ? 4.310 32.510 -3.450 1.00 44.49 294 ALA C C 1
ATOM 8240 O O . ALA C 1 297 ? 3.518 33.305 -3.943 1.00 44.41 294 ALA C O 1
ATOM 8242 N N . PRO C 1 298 ? 5.118 31.738 -4.193 1.00 48.81 295 PRO C N 1
ATOM 8243 C CA . PRO C 1 298 ? 5.105 31.729 -5.660 1.00 53.01 295 PRO C CA 1
ATOM 8244 C C . PRO C 1 298 ? 3.688 31.527 -6.182 1.00 52.69 295 PRO C C 1
ATOM 8245 O O . PRO C 1 298 ? 2.979 30.654 -5.685 1.00 53.76 295 PRO C O 1
ATOM 8249 N N . GLY C 1 299 ? 3.273 32.336 -7.148 1.00 51.50 296 GLY C N 1
ATOM 8250 C CA . GLY C 1 299 ? 1.960 32.176 -7.747 1.00 53.18 296 GLY C CA 1
ATOM 8251 C C . GLY C 1 299 ? 0.816 32.766 -6.942 1.00 52.57 296 GLY C C 1
ATOM 8252 O O . GLY C 1 299 ? -0.274 32.986 -7.476 1.00 54.95 296 GLY C O 1
ATOM 8253 N N . ALA C 1 300 ? 1.057 33.024 -5.661 1.00 50.89 297 ALA C N 1
ATOM 8254 C CA . ALA C 1 300 ? 0.040 33.626 -4.801 1.00 49.93 297 ALA C CA 1
ATOM 8255 C C . ALA C 1 300 ? -0.323 35.039 -5.246 1.00 48.13 297 ALA C C 1
ATOM 8256 O O . ALA C 1 300 ? 0.545 35.850 -5.568 1.00 50.80 297 ALA C O 1
ATOM 8258 N N . ALA C 1 301 ? -1.620 35.320 -5.272 1.00 47.55 298 ALA C N 1
ATOM 8259 C CA . ALA C 1 301 ? -2.115 36.657 -5.569 1.00 45.41 298 ALA C CA 1
ATOM 8260 C C . ALA C 1 301 ? -3.215 37.024 -4.573 1.00 44.47 298 ALA C C 1
ATOM 8261 O O . ALA C 1 301 ? -4.063 36.188 -4.238 1.00 41.96 298 ALA C O 1
ATOM 8263 N N . ALA C 1 302 ? -3.198 38.266 -4.095 1.00 41.58 299 ALA C N 1
ATOM 8264 C CA . ALA C 1 302 ? -4.172 38.702 -3.101 1.00 36.39 299 ALA C CA 1
ATOM 8265 C C . ALA C 1 302 ? -4.321 40.211 -3.065 1.00 35.31 299 ALA C C 1
ATOM 8266 O O . ALA C 1 302 ? -3.331 40.940 -3.018 1.00 37.86 299 ALA C O 1
ATOM 8268 N N . GLU C 1 303 ? -5.568 40.668 -3.084 1.00 37.08 300 GLU C N 1
ATOM 8269 C CA . GLU C 1 303 ? -5.898 42.069 -2.848 1.00 39.11 300 GLU C CA 1
ATOM 8270 C C . GLU C 1 303 ? -6.928 42.073 -1.730 1.00 39.37 300 GLU C C 1
ATOM 8271 O O . GLU C 1 303 ? -8.070 41.666 -1.940 1.00 43.01 300 GLU C O 1
ATOM 8277 N N . VAL C 1 304 ? -6.526 42.521 -0.544 1.00 31.69 301 VAL C N 1
ATOM 8278 C CA . VAL C 1 304 ? -7.348 42.390 0.653 1.00 40.01 301 VAL C CA 1
ATOM 8279 C C . VAL C 1 304 ? -7.097 43.565 1.577 1.00 37.90 301 VAL C C 1
ATOM 8280 O O . VAL C 1 304 ? -5.945 43.950 1.786 1.00 38.52 301 VAL C O 1
ATOM 8284 N N . ASP C 1 305 ? -8.158 44.121 2.151 1.00 33.73 302 ASP C N 1
ATOM 8285 C CA . ASP C 1 305 ? -7.984 45.147 3.182 1.00 33.96 302 ASP C CA 1
ATOM 8286 C C . ASP C 1 305 ? -7.774 44.544 4.578 1.00 34.75 302 ASP C C 1
ATOM 8287 O O . ASP C 1 305 ? -8.306 43.476 4.896 1.00 34.31 302 ASP C O 1
ATOM 8292 N N . LEU C 1 306 ? -6.979 45.231 5.397 1.00 34.72 303 LEU C N 1
ATOM 8293 C CA . LEU C 1 306 ? -6.770 44.863 6.792 1.00 36.62 303 LEU C CA 1
ATOM 8294 C C . LEU C 1 306 ? -7.026 46.093 7.649 1.00 35.44 303 LEU C C 1
ATOM 8295 O O . LEU C 1 306 ? -6.554 47.188 7.322 1.00 33.34 303 LEU C O 1
ATOM 8300 N N . LEU C 1 307 ? -7.767 45.919 8.737 1.00 28.59 304 LEU C N 1
ATOM 8301 C CA . LEU C 1 307 ? -7.936 46.991 9.711 1.00 30.26 304 LEU C CA 1
ATOM 8302 C C . LEU C 1 307 ? -7.069 46.661 10.922 1.00 31.05 304 LEU C C 1
ATOM 8303 O O . LEU C 1 307 ? -7.330 45.695 11.637 1.00 31.24 304 LEU C O 1
ATOM 8308 N N . ILE C 1 308 ? -6.017 47.447 11.128 1.00 29.73 305 ILE C N 1
ATOM 8309 C CA . ILE C 1 308 ? -5.070 47.182 12.208 1.00 30.04 305 ILE C CA 1
ATOM 8310 C C . ILE C 1 308 ? -5.338 48.083 13.409 1.00 32.60 305 ILE C C 1
ATOM 8311 O O . ILE C 1 308 ? -5.355 49.312 13.291 1.00 32.94 305 ILE C O 1
ATOM 8316 N N . ASP C 1 309 ? -5.548 47.462 14.562 1.00 31.78 306 ASP C N 1
ATOM 8317 C CA . ASP C 1 309 ? -5.736 48.174 15.819 1.00 35.96 306 ASP C CA 1
ATOM 8318 C C . ASP C 1 309 ? -4.485 47.967 16.680 1.00 37.52 306 ASP C C 1
ATOM 8319 O O . ASP C 1 309 ? -4.417 46.998 17.445 1.00 37.11 306 ASP C O 1
ATOM 8324 N N . ASP C 1 310 ? -3.486 48.849 16.553 1.00 33.94 307 ASP C N 1
ATOM 8325 C CA . ASP C 1 310 ? -2.249 48.705 17.342 1.00 36.20 307 ASP C CA 1
ATOM 8326 C C . ASP C 1 310 ? -1.885 50.009 18.045 1.00 41.14 307 ASP C C 1
ATOM 8327 O O . ASP C 1 310 ? -1.116 50.821 17.519 1.00 39.60 307 ASP C O 1
ATOM 8332 N N . PRO C 1 311 ? -2.442 50.214 19.245 1.00 44.33 308 PRO C N 1
ATOM 8333 C CA . PRO C 1 311 ? -2.176 51.459 19.969 1.00 46.66 308 PRO C CA 1
ATOM 8334 C C . PRO C 1 311 ? -0.747 51.482 20.512 1.00 46.28 308 PRO C C 1
ATOM 8335 O O . PRO C 1 311 ? -0.268 52.540 20.910 1.00 48.39 308 PRO C O 1
ATOM 8339 N N . GLY C 1 312 ? -0.078 50.328 20.505 1.00 43.76 309 GLY C N 1
ATOM 8340 C CA . GLY C 1 312 ? 1.336 50.257 20.836 1.00 45.68 309 GLY C CA 1
ATOM 8341 C C . GLY C 1 312 ? 2.234 50.899 19.785 1.00 48.69 309 GLY C C 1
ATOM 8342 O O . GLY C 1 312 ? 3.302 51.417 20.112 1.00 48.73 309 GLY C O 1
ATOM 8343 N N . VAL C 1 313 ? 1.810 50.841 18.521 1.00 45.13 310 VAL C N 1
ATOM 8344 C CA . VAL C 1 313 ? 2.514 51.490 17.416 1.00 43.91 310 VAL C CA 1
ATOM 8345 C C . VAL C 1 313 ? 1.474 52.163 16.523 1.00 43.74 310 VAL C C 1
ATOM 8346 O O . VAL C 1 313 ? 1.056 51.598 15.508 1.00 45.97 310 VAL C O 1
ATOM 8350 N N . PRO C 1 314 ? 1.040 53.371 16.908 1.00 42.17 311 PRO C N 1
ATOM 8351 C CA . PRO C 1 314 ? -0.024 54.096 16.209 1.00 45.16 311 PRO C CA 1
ATOM 8352 C C . PRO C 1 314 ? 0.238 54.273 14.712 1.00 43.15 311 PRO C C 1
ATOM 8353 O O . PRO C 1 314 ? -0.712 54.294 13.927 1.00 41.62 311 PRO C O 1
ATOM 8357 N N . ALA C 1 315 ? 1.500 54.398 14.318 1.00 40.28 312 ALA C N 1
ATOM 8358 C CA . ALA C 1 315 ? 1.825 54.542 12.899 1.00 44.99 312 ALA C CA 1
ATOM 8359 C C . ALA C 1 315 ? 1.358 53.337 12.052 1.00 46.26 312 ALA C C 1
ATOM 8360 O O . ALA C 1 315 ? 1.099 53.483 10.852 1.00 47.64 312 ALA C O 1
ATOM 8362 N N . GLN C 1 316 ? 1.256 52.162 12.682 1.00 36.77 313 GLN C N 1
ATOM 8363 C CA . GLN C 1 316 ? 0.780 50.942 12.023 1.00 36.10 313 GLN C CA 1
ATOM 8364 C C . GLN C 1 316 ? -0.738 50.866 11.969 1.00 34.06 313 GLN C C 1
ATOM 8365 O O . GLN C 1 316 ? -1.300 50.051 11.229 1.00 37.06 313 GLN C O 1
ATOM 8371 N N . SER C 1 317 ? -1.409 51.669 12.785 1.00 30.04 314 SER C N 1
ATOM 8372 C CA . SER C 1 317 ? -2.844 51.486 12.979 1.00 31.86 314 SER C CA 1
ATOM 8373 C C . SER C 1 317 ? -3.671 52.112 11.869 1.00 32.10 314 SER C C 1
ATOM 8374 O O . SER C 1 317 ? -3.226 53.054 11.213 1.00 33.79 314 SER C O 1
ATOM 8377 N N . GLY C 1 318 ? -4.880 51.592 11.675 1.00 27.43 315 GLY C N 1
ATOM 8378 C CA . GLY C 1 318 ? -5.766 52.102 10.632 1.00 29.01 315 GLY C CA 1
ATOM 8379 C C . GLY C 1 318 ? -6.020 51.068 9.555 1.00 31.04 315 GLY C C 1
ATOM 8380 O O . GLY C 1 318 ? -5.647 49.887 9.701 1.00 28.49 315 GLY C O 1
ATOM 8381 N N . ARG C 1 319 ? -6.657 51.503 8.470 1.00 31.43 316 ARG C N 1
ATOM 8382 C CA . ARG C 1 319 ? -7.021 50.591 7.397 1.00 32.54 316 ARG C CA 1
ATOM 8383 C C . ARG C 1 319 ? -5.999 50.595 6.269 1.00 32.55 316 ARG C C 1
ATOM 8384 O O . ARG C 1 319 ? -5.651 51.640 5.717 1.00 32.72 316 ARG C O 1
ATOM 8392 N N . TRP C 1 320 ? -5.548 49.402 5.920 1.00 27.83 317 TRP C N 1
ATOM 8393 C CA . TRP C 1 320 ? -4.522 49.221 4.920 1.00 30.05 317 TRP C CA 1
ATOM 8394 C C . TRP C 1 320 ? -5.010 48.279 3.829 1.00 31.42 317 TRP C C 1
ATOM 8395 O O . TRP C 1 320 ? -5.876 47.436 4.061 1.00 33.26 317 TRP C O 1
ATOM 8406 N N . HIS C 1 321 ? -4.462 48.438 2.633 1.00 34.67 318 HIS C N 1
ATOM 8407 C CA . HIS C 1 321 ? -4.703 47.496 1.555 1.00 34.98 318 HIS C CA 1
ATOM 8408 C C . HIS C 1 321 ? -3.440 46.669 1.311 1.00 33.02 318 HIS C C 1
ATOM 8409 O O . HIS C 1 321 ? -2.340 47.214 1.151 1.00 29.33 318 HIS C O 1
ATOM 8416 N N . LEU C 1 322 ? -3.591 45.349 1.322 1.00 33.65 319 LEU C N 1
ATOM 8417 C CA . LEU C 1 322 ? -2.475 44.455 1.033 1.00 31.66 319 LEU C CA 1
ATOM 8418 C C . LEU C 1 322 ? -2.548 43.961 -0.415 1.00 35.53 319 LEU C C 1
ATOM 8419 O O . LEU C 1 322 ? -3.550 43.371 -0.837 1.00 38.28 319 LEU C O 1
ATOM 8424 N N . SER C 1 323 ? -1.484 44.216 -1.173 1.00 32.81 320 SER C N 1
ATOM 8425 C CA . SER C 1 323 ? -1.385 43.766 -2.559 1.00 36.15 320 SER C CA 1
ATOM 8426 C C . SER C 1 323 ? -0.253 42.750 -2.645 1.00 38.11 320 SER C C 1
ATOM 8427 O O . SER C 1 323 ? 0.894 43.058 -2.291 1.00 36.85 320 SER C O 1
ATOM 8430 N N . VAL C 1 324 ? -0.578 41.532 -3.077 1.00 36.70 321 VAL C N 1
ATOM 8431 C CA . VAL C 1 324 ? 0.429 40.487 -3.237 1.00 33.38 321 VAL C CA 1
ATOM 8432 C C . VAL C 1 324 ? 0.379 39.915 -4.640 1.00 37.34 321 VAL C C 1
ATOM 8433 O O . VAL C 1 324 ? -0.678 39.484 -5.098 1.00 38.59 321 VAL C O 1
ATOM 8437 N N . ALA C 1 325 ? 1.520 39.919 -5.324 1.00 40.87 322 ALA C N 1
ATOM 8438 C CA . ALA C 1 325 ? 1.620 39.341 -6.667 1.00 40.50 322 ALA C CA 1
ATOM 8439 C C . ALA C 1 325 ? 3.076 39.045 -6.989 1.00 43.71 322 ALA C C 1
ATOM 8440 O O . ALA C 1 325 ? 3.961 39.838 -6.646 1.00 44.34 322 ALA C O 1
ATOM 8442 N N . ASP C 1 326 ? 3.318 37.897 -7.624 1.00 45.63 323 ASP C N 1
ATOM 8443 C CA . ASP C 1 326 ? 4.646 37.551 -8.130 1.00 47.17 323 ASP C CA 1
ATOM 8444 C C . ASP C 1 326 ? 5.720 37.556 -7.041 1.00 44.97 323 ASP C C 1
ATOM 8445 O O . ASP C 1 326 ? 6.848 38.006 -7.262 1.00 47.47 323 ASP C O 1
ATOM 8450 N N . GLY C 1 327 ? 5.346 37.076 -5.863 1.00 38.00 324 GLY C N 1
ATOM 8451 C CA . GLY C 1 327 ? 6.288 36.862 -4.780 1.00 36.18 324 GLY C CA 1
ATOM 8452 C C . GLY C 1 327 ? 6.578 38.076 -3.921 1.00 37.20 324 GLY C C 1
ATOM 8453 O O . GLY C 1 327 ? 7.317 37.976 -2.945 1.00 38.34 324 GLY C O 1
ATOM 8454 N N . THR C 1 328 ? 5.997 39.217 -4.283 1.00 37.10 325 THR C N 1
ATOM 8455 C CA . THR C 1 328 ? 6.260 40.482 -3.600 1.00 37.87 325 THR C CA 1
ATOM 8456 C C . THR C 1 328 ? 4.966 41.088 -3.028 1.00 38.49 325 THR C C 1
ATOM 8457 O O . THR C 1 328 ? 3.888 40.923 -3.610 1.00 41.87 325 THR C O 1
ATOM 8461 N N . GLY C 1 329 ? 5.059 41.763 -1.883 1.00 37.04 326 GLY C N 1
ATOM 8462 C CA . GLY C 1 329 ? 3.887 42.354 -1.257 1.00 33.68 326 GLY C CA 1
ATOM 8463 C C . GLY C 1 329 ? 4.031 43.838 -0.959 1.00 32.34 326 GLY C C 1
ATOM 8464 O O . GLY C 1 329 ? 5.137 44.333 -0.730 1.00 32.99 326 GLY C O 1
ATOM 8465 N N . GLU C 1 330 ? 2.908 44.550 -0.959 1.00 31.59 327 GLU C N 1
ATOM 8466 C CA . GLU C 1 330 ? 2.890 45.952 -0.561 1.00 31.86 327 GLU C CA 1
ATOM 8467 C C . GLU C 1 330 ? 1.667 46.273 0.292 1.00 35.16 327 GLU C C 1
ATOM 8468 O O . GLU C 1 330 ? 0.560 45.813 0.005 1.00 38.18 327 GLU C O 1
ATOM 8474 N N . LEU C 1 331 ? 1.868 47.087 1.324 1.00 35.86 328 LEU C N 1
ATOM 8475 C CA . LEU C 1 331 ? 0.783 47.517 2.201 1.00 34.02 328 LEU C CA 1
ATOM 8476 C C . LEU C 1 331 ? 0.604 49.034 2.099 1.00 36.55 328 LEU C C 1
ATOM 8477 O O . LEU C 1 331 ? 1.518 49.786 2.428 1.00 35.16 328 LEU C O 1
ATOM 8482 N N . THR C 1 332 ? -0.567 49.480 1.640 1.00 38.05 329 THR C N 1
ATOM 8483 C CA . THR C 1 332 ? -0.833 50.909 1.452 1.00 39.52 329 THR C CA 1
ATOM 8484 C C . THR C 1 332 ? -2.125 51.331 2.162 1.00 39.31 329 THR C C 1
ATOM 8485 O O . THR C 1 332 ? -3.019 50.505 2.356 1.00 36.54 329 THR C O 1
ATOM 8489 N N . PRO C 1 333 ? -2.236 52.622 2.536 1.00 38.35 330 PRO C N 1
ATOM 8490 C CA . PRO C 1 333 ? -3.449 53.115 3.204 1.00 36.33 330 PRO C CA 1
ATOM 8491 C C . PRO C 1 333 ? -4.705 52.935 2.361 1.00 34.48 330 PRO C C 1
ATOM 8492 O O . PRO C 1 333 ? -4.639 53.094 1.139 1.00 32.85 330 PRO C O 1
ATOM 8496 N N . SER C 1 334 ? -5.830 52.625 3.004 1.00 34.85 331 SER C N 1
ATOM 8497 C CA . SER C 1 334 ? -7.107 52.461 2.298 1.00 35.58 331 SER C CA 1
ATOM 8498 C C . SER C 1 334 ? -8.152 53.445 2.819 1.00 35.42 331 SER C C 1
ATOM 8499 O O . SER C 1 334 ? -8.244 53.661 4.026 1.00 31.56 331 SER C O 1
ATOM 8502 N N . ASP C 1 335 ? -8.952 54.023 1.924 1.00 33.28 332 ASP C N 1
ATOM 8503 C CA . ASP C 1 335 ? -10.018 54.922 2.362 1.00 42.13 332 ASP C CA 1
ATOM 8504 C C . ASP C 1 335 ? -11.387 54.235 2.360 1.00 40.83 332 ASP C C 1
ATOM 8505 O O . ASP C 1 335 ? -12.429 54.893 2.475 1.00 34.86 332 ASP C O 1
ATOM 8510 N N . ARG C 1 336 ? -11.372 52.907 2.244 1.00 35.76 333 ARG C N 1
ATOM 8511 C CA . ARG C 1 336 ? -12.599 52.117 2.243 1.00 39.88 333 ARG C CA 1
ATOM 8512 C C . ARG C 1 336 ? -13.132 51.971 3.673 1.00 41.11 333 ARG C C 1
ATOM 8513 O O . ARG C 1 336 ? -12.398 52.221 4.634 1.00 42.92 333 ARG C O 1
ATOM 8521 N N . SER C 1 337 ? -14.408 51.606 3.819 1.00 40.87 334 SER C N 1
ATOM 8522 C CA . SER C 1 337 ? -15.026 51.542 5.149 1.00 40.09 334 SER C CA 1
ATOM 8523 C C . SER C 1 337 ? -16.022 50.392 5.337 1.00 39.80 334 SER C C 1
ATOM 8524 O O . SER C 1 337 ? -16.666 50.299 6.381 1.00 40.69 334 SER C O 1
ATOM 8527 N N . GLY C 1 338 ? -16.147 49.525 4.333 1.00 39.37 335 GLY C N 1
ATOM 8528 C CA . GLY C 1 338 ? -17.014 48.357 4.436 1.00 40.34 335 GLY C CA 1
ATOM 8529 C C . GLY C 1 338 ? -16.439 47.281 5.349 1.00 43.34 335 GLY C C 1
ATOM 8530 O O . GLY C 1 338 ? -15.424 47.500 6.015 1.00 40.70 335 GLY C O 1
ATOM 8531 N N . ASP C 1 339 ? -17.086 46.119 5.385 1.00 46.39 336 ASP C N 1
ATOM 8532 C CA . ASP C 1 339 ? -16.634 45.020 6.242 1.00 48.33 336 ASP C CA 1
ATOM 8533 C C . ASP C 1 339 ? -15.172 44.667 5.975 1.00 44.06 336 ASP C C 1
ATOM 8534 O O . ASP C 1 339 ? -14.729 44.604 4.822 1.00 44.01 336 ASP C O 1
ATOM 8539 N N . VAL C 1 340 ? -14.419 44.447 7.044 1.00 36.40 337 VAL C N 1
ATOM 8540 C CA . VAL C 1 340 ? -12.987 44.244 6.899 1.00 33.66 337 VAL C CA 1
ATOM 8541 C C . VAL C 1 340 ? -12.475 43.337 8.002 1.00 34.90 337 VAL C C 1
ATOM 8542 O O . VAL C 1 340 ? -12.973 43.383 9.135 1.00 35.63 337 VAL C O 1
ATOM 8546 N N . LEU C 1 341 ? -11.500 42.497 7.664 1.00 31.80 338 LEU C N 1
ATOM 8547 C CA . LEU C 1 341 ? -10.795 41.725 8.671 1.00 36.54 338 LEU C CA 1
ATOM 8548 C C . LEU C 1 341 ? -10.106 42.696 9.640 1.00 36.51 338 LEU C C 1
ATOM 8549 O O . LEU C 1 341 ? -9.316 43.554 9.220 1.00 38.10 338 LEU C O 1
ATOM 8554 N N A GLN C 1 342 ? -10.401 42.547 10.927 0.54 32.04 339 GLN C N 1
ATOM 8555 N N B GLN C 1 342 ? -10.426 42.583 10.925 0.46 32.22 339 GLN C N 1
ATOM 8556 C CA A GLN C 1 342 ? -9.830 43.406 11.964 0.54 31.57 339 GLN C CA 1
ATOM 8557 C CA B GLN C 1 342 ? -9.809 43.436 11.944 0.46 31.53 339 GLN C CA 1
ATOM 8558 C C A GLN C 1 342 ? -8.866 42.606 12.836 0.54 30.56 339 GLN C C 1
ATOM 8559 C C B GLN C 1 342 ? -8.875 42.625 12.838 0.46 30.56 339 GLN C C 1
ATOM 8560 O O A GLN C 1 342 ? -9.177 41.485 13.241 0.54 29.39 339 GLN C O 1
ATOM 8561 O O B GLN C 1 342 ? -9.215 41.519 13.260 0.46 29.55 339 GLN C O 1
ATOM 8572 N N . LEU C 1 343 ? -7.691 43.171 13.106 1.00 31.64 340 LEU C N 1
ATOM 8573 C CA . LEU C 1 343 ? -6.697 42.508 13.962 1.00 32.31 340 LEU C CA 1
ATOM 8574 C C . LEU C 1 343 ? -5.916 43.478 14.829 1.00 30.73 340 LEU C C 1
ATOM 8575 O O . LEU C 1 343 ? -5.724 44.638 14.463 1.00 29.00 340 LEU C O 1
ATOM 8580 N N . GLY C 1 344 ? -5.465 42.989 15.978 1.00 23.35 341 GLY C N 1
ATOM 8581 C CA . GLY C 1 344 ? -4.568 43.749 16.829 1.00 24.25 341 GLY C CA 1
ATOM 8582 C C . GLY C 1 344 ? -3.149 43.353 16.475 1.00 24.61 341 GLY C C 1
ATOM 8583 O O . GLY C 1 344 ? -2.939 42.651 15.481 1.00 23.13 341 GLY C O 1
ATOM 8584 N N . SER C 1 345 ? -2.182 43.771 17.291 1.00 22.88 342 SER C N 1
ATOM 8585 C CA . SER C 1 345 ? -0.781 43.426 17.055 1.00 23.33 342 SER C CA 1
ATOM 8586 C C . SER C 1 345 ? -0.496 41.915 17.098 1.00 23.77 342 SER C C 1
ATOM 8587 O O . SER C 1 345 ? 0.262 41.395 16.263 1.00 23.60 342 SER C O 1
ATOM 8590 N N . ARG C 1 346 ? -1.085 41.215 18.064 1.00 24.31 343 ARG C N 1
ATOM 8591 C CA . ARG C 1 346 ? -0.898 39.769 18.169 1.00 23.52 343 ARG C CA 1
ATOM 8592 C C . ARG C 1 346 ? -1.369 39.038 16.893 1.00 24.70 343 ARG C C 1
ATOM 8593 O O . ARG C 1 346 ? -0.653 38.192 16.346 1.00 20.54 343 ARG C O 1
ATOM 8601 N N . GLY C 1 347 ? -2.562 39.378 16.408 1.00 24.24 344 GLY C N 1
ATOM 8602 C CA . GLY C 1 347 ? -3.108 38.726 15.226 1.00 25.33 344 GLY C CA 1
ATOM 8603 C C . GLY C 1 347 ? -2.308 39.071 13.979 1.00 28.45 344 GLY C C 1
ATOM 8604 O O . GLY C 1 347 ? -2.054 38.218 13.113 1.00 21.56 344 GLY C O 1
ATOM 8605 N N . LEU C 1 348 ? -1.906 40.334 13.887 1.00 26.87 345 LEU C N 1
ATOM 8606 C CA . LEU C 1 348 ? -1.059 40.794 12.790 1.00 26.49 345 LEU C CA 1
ATOM 8607 C C . LEU C 1 348 ? 0.244 39.977 12.717 1.00 23.39 345 LEU C C 1
ATOM 8608 O O . LEU C 1 348 ? 0.610 39.435 11.661 1.00 23.01 345 LEU C O 1
ATOM 8613 N N . ALA C 1 349 ? 0.939 39.886 13.845 1.00 21.63 346 ALA C N 1
ATOM 8614 C CA . ALA C 1 349 ? 2.179 39.108 13.915 1.00 24.91 346 ALA C CA 1
ATOM 8615 C C . ALA C 1 349 ? 1.955 37.629 13.563 1.00 26.41 346 ALA C C 1
ATOM 8616 O O . ALA C 1 349 ? 2.725 37.041 12.803 1.00 26.16 346 ALA C O 1
ATOM 8618 N N . ALA C 1 350 ? 0.915 37.024 14.126 1.00 22.95 347 ALA C N 1
ATOM 8619 C CA . ALA C 1 350 ? 0.638 35.615 13.843 1.00 23.70 347 ALA C CA 1
ATOM 8620 C C . ALA C 1 350 ? 0.284 35.402 12.359 1.00 27.27 347 ALA C C 1
ATOM 8621 O O . ALA C 1 350 ? 0.729 34.430 11.735 1.00 26.62 347 ALA C O 1
ATOM 8623 N N . LEU C 1 351 ? -0.512 36.308 11.796 1.00 27.31 348 LEU C N 1
ATOM 8624 C CA . LEU C 1 351 ? -0.845 36.242 10.371 1.00 25.82 348 LEU C CA 1
ATOM 8625 C C . LEU C 1 351 ? 0.421 36.349 9.511 1.00 25.36 348 LEU C C 1
ATOM 8626 O O . LEU C 1 351 ? 0.601 35.587 8.550 1.00 25.79 348 LEU C O 1
ATOM 8631 N N . TYR C 1 352 ? 1.302 37.283 9.875 1.00 23.01 349 TYR C N 1
ATOM 8632 C CA . TYR C 1 352 ? 2.573 37.490 9.172 1.00 23.27 349 TYR C CA 1
ATOM 8633 C C . TYR C 1 352 ? 3.418 36.225 9.214 1.00 25.12 349 TYR C C 1
ATOM 8634 O O . TYR C 1 352 ? 4.171 35.933 8.280 1.00 23.75 349 TYR C O 1
ATOM 8643 N N . ALA C 1 353 ? 3.288 35.478 10.305 1.00 20.30 350 ALA C N 1
ATOM 8644 C CA . ALA C 1 353 ? 4.062 34.257 10.491 1.00 26.89 350 ALA C CA 1
ATOM 8645 C C . ALA C 1 353 ? 3.444 33.044 9.794 1.00 29.32 350 ALA C C 1
ATOM 8646 O O . ALA C 1 353 ? 4.012 31.955 9.849 1.00 33.02 350 ALA C O 1
ATOM 8648 N N . GLY C 1 354 ? 2.276 33.220 9.175 1.00 26.80 351 GLY C N 1
ATOM 8649 C CA . GLY C 1 354 ? 1.601 32.126 8.489 1.00 26.94 351 GLY C CA 1
ATOM 8650 C C . GLY C 1 354 ? 0.634 31.287 9.327 1.00 29.21 351 GLY C C 1
ATOM 8651 O O . GLY C 1 354 ? 0.204 30.218 8.903 1.00 29.83 351 GLY C O 1
ATOM 8652 N N . THR C 1 355 ? 0.273 31.754 10.516 1.00 26.15 352 THR C N 1
ATOM 8653 C CA . THR C 1 355 ? -0.736 31.047 11.309 1.00 25.95 352 THR C CA 1
ATOM 8654 C C . THR C 1 355 ? -2.080 31.077 10.557 1.00 31.17 352 THR C C 1
ATOM 8655 O O . THR C 1 355 ? -2.498 32.126 10.075 1.00 30.81 352 THR C O 1
ATOM 8659 N N . PRO C 1 356 ? -2.754 29.920 10.437 1.00 30.41 353 PRO C N 1
ATOM 8660 C CA . PRO C 1 356 ? -4.021 29.847 9.681 1.00 29.98 353 PRO C CA 1
ATOM 8661 C C . PRO C 1 356 ? -5.096 30.782 10.243 1.00 31.96 353 PRO C C 1
ATOM 8662 O O . PRO C 1 356 ? -5.189 30.953 11.468 1.00 30.41 353 PRO C O 1
ATOM 8666 N N . LEU C 1 357 ? -5.904 31.368 9.364 1.00 32.28 354 LEU C N 1
ATOM 8667 C CA . LEU C 1 357 ? -6.930 32.308 9.793 1.00 35.61 354 LEU C CA 1
ATOM 8668 C C . LEU C 1 357 ? -7.956 31.631 10.699 1.00 36.56 354 LEU C C 1
ATOM 8669 O O . LEU C 1 357 ? -8.448 32.243 11.650 1.00 36.77 354 LEU C O 1
ATOM 8674 N N . ALA C 1 358 ? -8.276 30.373 10.400 1.00 34.97 355 ALA C N 1
ATOM 8675 C CA . ALA C 1 358 ? -9.202 29.612 11.233 1.00 38.41 355 ALA C CA 1
ATOM 8676 C C . ALA C 1 358 ? -8.773 29.638 12.706 1.00 36.06 355 ALA C C 1
ATOM 8677 O O . ALA C 1 358 ? -9.590 29.885 13.598 1.00 37.43 355 ALA C O 1
ATOM 8679 N N . ALA C 1 359 ? -7.490 29.391 12.955 1.00 30.45 356 ALA C N 1
ATOM 8680 C CA . ALA C 1 359 ? -6.971 29.394 14.320 1.00 27.92 356 ALA C CA 1
ATOM 8681 C C . ALA C 1 359 ? -7.023 30.773 14.967 1.00 29.65 356 ALA C C 1
ATOM 8682 O O . ALA C 1 359 ? -7.288 30.889 16.170 1.00 26.69 356 ALA C O 1
ATOM 8684 N N . LEU C 1 360 ? -6.741 31.814 14.182 1.00 26.84 357 LEU C N 1
ATOM 8685 C CA . LEU C 1 360 ? -6.743 33.181 14.698 1.00 27.50 357 LEU C CA 1
ATOM 8686 C C . LEU C 1 360 ? -8.148 33.639 15.079 1.00 28.31 357 LEU C C 1
ATOM 8687 O O . LEU C 1 360 ? -8.331 34.421 16.021 1.00 28.20 357 LEU C O 1
ATOM 8692 N N . ARG C 1 361 ? -9.143 33.170 14.338 1.00 25.85 358 ARG C N 1
ATOM 8693 C CA . ARG C 1 361 ? -10.513 33.545 14.642 1.00 27.87 358 ARG C CA 1
ATOM 8694 C C . ARG C 1 361 ? -10.974 32.817 15.897 1.00 28.75 358 ARG C C 1
ATOM 8695 O O . ARG C 1 361 ? -11.575 33.417 16.779 1.00 31.68 358 ARG C O 1
ATOM 8703 N N . THR C 1 362 ? -10.673 31.525 15.980 1.00 32.25 359 THR C N 1
ATOM 8704 C CA . THR C 1 362 ? -11.008 30.751 17.178 1.00 34.82 359 THR C CA 1
ATOM 8705 C C . THR C 1 362 ? -10.284 31.294 18.413 1.00 34.75 359 THR C C 1
ATOM 8706 O O . THR C 1 362 ? -10.844 31.327 19.492 1.00 37.20 359 THR C O 1
ATOM 8710 N N . ALA C 1 363 ? -9.048 31.753 18.249 1.00 31.06 360 ALA C N 1
ATOM 8711 C CA . ALA C 1 363 ? -8.327 32.352 19.368 1.00 27.66 360 ALA C CA 1
ATOM 8712 C C . ALA C 1 363 ? -8.794 33.785 19.686 1.00 29.54 360 ALA C C 1
ATOM 8713 O O . ALA C 1 363 ? -8.357 34.371 20.677 1.00 33.96 360 ALA C O 1
ATOM 8715 N N . GLY C 1 364 ? -9.662 34.349 18.846 1.00 30.46 361 GLY C N 1
ATOM 8716 C CA . GLY C 1 364 ? -10.160 35.710 19.046 1.00 31.41 361 GLY C CA 1
ATOM 8717 C C . GLY C 1 364 ? -9.180 36.828 18.665 1.00 33.12 361 GLY C C 1
ATOM 8718 O O . GLY C 1 364 ? -9.388 37.997 18.997 1.00 34.51 361 GLY C O 1
ATOM 8719 N N . LEU C 1 365 ? -8.106 36.477 17.965 1.00 28.55 362 LEU C N 1
ATOM 8720 C CA . LEU C 1 365 ? -7.046 37.444 17.662 1.00 28.20 362 LEU C CA 1
ATOM 8721 C C . LEU C 1 365 ? -7.381 38.231 16.413 1.00 29.73 362 LEU C C 1
ATOM 8722 O O . LEU C 1 365 ? -6.771 39.258 16.108 1.00 26.44 362 LEU C O 1
ATOM 8727 N N . VAL C 1 366 ? -8.381 37.736 15.701 1.00 34.22 363 VAL C N 1
ATOM 8728 C CA . VAL C 1 366 ? -8.772 38.277 14.418 1.00 36.37 363 VAL C CA 1
ATOM 8729 C C . VAL C 1 366 ? -10.305 38.248 14.363 1.00 39.16 363 VAL C C 1
ATOM 8730 O O . VAL C 1 366 ? -10.918 37.254 14.754 1.00 39.36 363 VAL C O 1
ATOM 8734 N N . THR C 1 367 ? -10.922 39.332 13.895 1.00 38.40 364 THR C N 1
ATOM 8735 C CA . THR C 1 367 ? -12.384 39.461 13.944 1.00 40.01 364 THR C CA 1
ATOM 8736 C C . THR C 1 367 ? -12.949 40.126 12.673 1.00 39.78 364 THR C C 1
ATOM 8737 O O . THR C 1 367 ? -12.274 40.938 12.042 1.00 38.70 364 THR C O 1
ATOM 8741 N N . GLY C 1 368 ? -14.167 39.755 12.283 1.00 43.18 365 GLY C N 1
ATOM 8742 C CA . GLY C 1 368 ? -14.834 40.366 11.142 1.00 45.26 365 GLY C CA 1
ATOM 8743 C C . GLY C 1 368 ? -14.299 40.016 9.757 1.00 46.30 365 GLY C C 1
ATOM 8744 O O . GLY C 1 368 ? -13.445 39.135 9.599 1.00 41.89 365 GLY C O 1
ATOM 8745 N N . GLY C 1 369 ? -14.821 40.702 8.741 1.00 47.42 366 GLY C N 1
ATOM 8746 C CA . GLY C 1 369 ? -14.346 40.528 7.377 1.00 50.08 366 GLY C CA 1
ATOM 8747 C C . GLY C 1 369 ? -14.917 39.313 6.667 1.00 53.44 366 GLY C C 1
ATOM 8748 O O . GLY C 1 369 ? -15.342 38.351 7.312 1.00 56.09 366 GLY C O 1
ATOM 8749 N N . PRO C 1 370 ? -14.910 39.340 5.325 1.00 55.94 367 PRO C N 1
ATOM 8750 C CA . PRO C 1 370 ? -15.501 38.239 4.554 1.00 56.88 367 PRO C CA 1
ATOM 8751 C C . PRO C 1 370 ? -14.624 36.987 4.526 1.00 57.62 367 PRO C C 1
ATOM 8752 O O . PRO C 1 370 ? -13.397 37.074 4.458 1.00 58.40 367 PRO C O 1
ATOM 8756 N N . VAL C 1 371 ? -15.274 35.831 4.576 1.00 58.94 368 VAL C N 1
ATOM 8757 C CA . VAL C 1 371 ? -14.616 34.530 4.465 1.00 61.87 368 VAL C CA 1
ATOM 8758 C C . VAL C 1 371 ? -13.658 34.450 3.266 1.00 61.32 368 VAL C C 1
ATOM 8759 O O . VAL C 1 371 ? -12.618 33.783 3.329 1.00 63.24 368 VAL C O 1
ATOM 8763 N N . ALA C 1 372 ? -14.005 35.149 2.187 1.00 55.86 369 ALA C N 1
ATOM 8764 C CA . ALA C 1 372 ? -13.193 35.171 0.974 1.00 57.05 369 ALA C CA 1
ATOM 8765 C C . ALA C 1 372 ? -11.823 35.821 1.188 1.00 55.72 369 ALA C C 1
ATOM 8766 O O . ALA C 1 372 ? -10.851 35.461 0.523 1.00 55.38 369 ALA C O 1
ATOM 8768 N N . SER C 1 373 ? -11.745 36.782 2.106 1.00 57.16 370 SER C N 1
ATOM 8769 C CA . SER C 1 373 ? -10.460 37.384 2.453 1.00 60.37 370 SER C CA 1
ATOM 8770 C C . SER C 1 373 ? -9.546 36.350 3.109 1.00 59.92 370 SER C C 1
ATOM 8771 O O . SER C 1 373 ? -8.341 36.327 2.851 1.00 60.78 370 SER C O 1
ATOM 8774 N N . ASP C 1 374 ? -10.135 35.495 3.949 1.00 58.33 371 ASP C N 1
ATOM 8775 C CA . ASP C 1 374 ? -9.394 34.468 4.689 1.00 53.64 371 ASP C CA 1
ATOM 8776 C C . ASP C 1 374 ? -8.580 33.558 3.776 1.00 46.03 371 ASP C C 1
ATOM 8777 O O . ASP C 1 374 ? -7.418 33.260 4.051 1.00 42.25 371 ASP C O 1
ATOM 8782 N N . ARG C 1 375 ? -9.197 33.121 2.686 1.00 47.14 372 ARG C N 1
ATOM 8783 C CA . ARG C 1 375 ? -8.533 32.227 1.745 1.00 50.86 372 ARG C CA 1
ATOM 8784 C C . ARG C 1 375 ? -7.364 32.905 1.031 1.00 50.03 372 ARG C C 1
ATOM 8785 O O . ARG C 1 375 ? -6.296 32.308 0.885 1.00 52.59 372 ARG C O 1
ATOM 8793 N N . LEU C 1 376 ? -7.568 34.145 0.591 1.00 49.22 373 LEU C N 1
ATOM 8794 C CA . LEU C 1 376 ? -6.493 34.925 -0.028 1.00 50.81 373 LEU C CA 1
ATOM 8795 C C . LEU C 1 376 ? -5.307 35.112 0.931 1.00 44.45 373 LEU C C 1
ATOM 8796 O O . LEU C 1 376 ? -4.160 34.803 0.594 1.00 43.21 373 LEU C O 1
ATOM 8801 N N . LEU C 1 377 ? -5.587 35.612 2.128 1.00 41.86 374 LEU C N 1
ATOM 8802 C CA . LEU C 1 377 ? -4.542 35.803 3.126 1.00 38.84 374 LEU C CA 1
ATOM 8803 C C . LEU C 1 377 ? -3.818 34.505 3.473 1.00 41.96 374 LEU C C 1
ATOM 8804 O O . LEU C 1 377 ? -2.594 34.493 3.640 1.00 40.07 374 LEU C O 1
ATOM 8809 N N . ASP C 1 378 ? -4.572 33.415 3.590 1.00 45.27 375 ASP C N 1
ATOM 8810 C CA . ASP C 1 378 ? -3.983 32.128 3.958 1.00 47.65 375 ASP C CA 1
ATOM 8811 C C . ASP C 1 378 ? -2.893 31.698 2.966 1.00 47.53 375 ASP C C 1
ATOM 8812 O O . ASP C 1 378 ? -1.775 31.359 3.366 1.00 45.74 375 ASP C O 1
ATOM 8817 N N . THR C 1 379 ? -3.204 31.734 1.673 1.00 50.53 376 THR C N 1
ATOM 8818 C CA . THR C 1 379 ? -2.224 31.325 0.659 1.00 53.38 376 THR C CA 1
ATOM 8819 C C . THR C 1 379 ? -1.066 32.321 0.475 1.00 47.70 376 THR C C 1
ATOM 8820 O O . THR C 1 379 ? 0.084 31.915 0.314 1.00 49.85 376 THR C O 1
ATOM 8824 N N . ALA C 1 380 ? -1.378 33.614 0.504 1.00 39.87 377 ALA C N 1
ATOM 8825 C CA . ALA C 1 380 ? -0.359 34.667 0.471 1.00 40.54 377 ALA C CA 1
ATOM 8826 C C . ALA C 1 380 ? 0.750 34.443 1.505 1.00 40.22 377 ALA C C 1
ATOM 8827 O O . ALA C 1 380 ? 1.937 34.417 1.169 1.00 42.51 377 ALA C O 1
ATOM 8829 N N . PHE C 1 381 ? 0.357 34.286 2.765 1.00 35.78 378 PHE C N 1
ATOM 8830 C CA . PHE C 1 381 ? 1.326 34.112 3.842 1.00 34.47 378 PHE C CA 1
ATOM 8831 C C . PHE C 1 381 ? 1.706 32.649 4.035 1.00 34.76 378 PHE C C 1
ATOM 8832 O O . PHE C 1 381 ? 2.461 32.306 4.944 1.00 34.05 378 PHE C O 1
ATOM 8840 N N . GLY C 1 382 ? 1.183 31.787 3.172 1.00 38.46 379 GLY C N 1
ATOM 8841 C CA . GLY C 1 382 ? 1.490 30.371 3.249 1.00 42.56 379 GLY C CA 1
ATOM 8842 C C . GLY C 1 382 ? 2.924 30.041 2.878 1.00 47.86 379 GLY C C 1
ATOM 8843 O O . GLY C 1 382 ? 3.672 30.902 2.415 1.00 53.44 379 GLY C O 1
ATOM 8844 N N . GLY C 1 383 ? 3.307 28.784 3.076 1.00 46.74 380 GLY C N 1
ATOM 8845 C CA . GLY C 1 383 ? 4.647 28.343 2.741 1.00 46.60 380 GLY C CA 1
ATOM 8846 C C . GLY C 1 383 ? 5.159 27.453 3.847 1.00 44.73 380 GLY C C 1
ATOM 8847 O O . GLY C 1 383 ? 4.377 26.975 4.668 1.00 39.59 380 GLY C O 1
ATOM 8848 N N . ALA C 1 384 ? 6.469 27.233 3.881 1.00 45.78 381 ALA C N 1
ATOM 8849 C CA . ALA C 1 384 ? 7.059 26.378 4.910 1.00 44.08 381 ALA C CA 1
ATOM 8850 C C . ALA C 1 384 ? 6.837 26.954 6.313 1.00 38.07 381 ALA C C 1
ATOM 8851 O O . ALA C 1 384 ? 6.827 28.174 6.507 1.00 35.67 381 ALA C O 1
ATOM 8853 N N . ALA C 1 385 ? 6.653 26.069 7.285 1.00 34.02 382 ALA C N 1
ATOM 8854 C CA . ALA C 1 385 ? 6.400 26.480 8.663 1.00 30.74 382 ALA C CA 1
ATOM 8855 C C . ALA C 1 385 ? 7.643 27.163 9.242 1.00 27.86 382 ALA C C 1
ATOM 8856 O O . ALA C 1 385 ? 8.754 26.622 9.145 1.00 28.05 382 ALA C O 1
ATOM 8858 N N . PRO C 1 386 ? 7.466 28.352 9.853 1.00 29.15 383 PRO C N 1
ATOM 8859 C CA . PRO C 1 386 ? 8.643 29.075 10.349 1.00 25.06 383 PRO C CA 1
ATOM 8860 C C . PRO C 1 386 ? 9.279 28.338 11.506 1.00 25.55 383 PRO C C 1
ATOM 8861 O O . PRO C 1 386 ? 8.577 27.808 12.375 1.00 26.70 383 PRO C O 1
ATOM 8865 N N . TYR C 1 387 ? 10.604 28.293 11.507 1.00 23.51 384 TYR C N 1
ATOM 8866 C CA . TYR C 1 387 ? 11.325 27.677 12.608 1.00 23.07 384 TYR C CA 1
ATOM 8867 C C . TYR C 1 387 ? 12.676 28.343 12.713 1.00 25.38 384 TYR C C 1
ATOM 8868 O O . TYR C 1 387 ? 13.081 29.113 11.834 1.00 25.05 384 TYR C O 1
ATOM 8885 N N . LEU C 1 389 ? 16.830 27.562 14.425 1.00 23.96 386 LEU C N 1
ATOM 8886 C CA . LEU C 1 389 ? 17.744 26.573 14.993 1.00 27.42 386 LEU C CA 1
ATOM 8887 C C . LEU C 1 389 ? 18.273 27.030 16.344 1.00 26.45 386 LEU C C 1
ATOM 8888 O O . LEU C 1 389 ? 18.650 26.207 17.186 1.00 29.51 386 LEU C O 1
ATOM 8893 N N . ASP C 1 390 ? 18.294 28.342 16.557 1.00 26.70 387 ASP C N 1
ATOM 8894 C CA . ASP C 1 390 ? 18.958 28.896 17.730 1.00 30.81 387 ASP C CA 1
ATOM 8895 C C . ASP C 1 390 ? 17.972 29.334 18.802 1.00 28.40 387 ASP C C 1
ATOM 8896 O O . ASP C 1 390 ? 16.822 29.660 18.508 1.00 28.36 387 ASP C O 1
ATOM 8901 N N . TYR C 1 391 ? 18.444 29.352 20.044 1.00 26.94 388 TYR C N 1
ATOM 8902 C CA . TYR C 1 391 ? 17.745 30.004 21.139 1.00 25.83 388 TYR C CA 1
ATOM 8903 C C . TYR C 1 391 ? 18.541 31.254 21.488 1.00 25.87 388 TYR C C 1
ATOM 8904 O O . TYR C 1 391 ? 19.766 31.259 21.337 1.00 27.31 388 TYR C O 1
ATOM 8913 N N . PHE C 1 392 ? 17.865 32.311 21.944 1.00 26.57 389 PHE C N 1
ATOM 8914 C CA . PHE C 1 392 ? 18.569 33.495 22.467 1.00 27.32 389 PHE C CA 1
ATOM 8915 C C . PHE C 1 392 ? 17.745 34.153 23.561 1.00 27.56 389 PHE C C 1
ATOM 8916 O O . PHE C 1 392 ? 16.532 33.915 23.634 1.00 28.15 389 PHE C O 1
ATOM 8925 N N . ASP D 1 7 ? 5.087 -22.971 -1.556 1.00 89.64 4 ASP D N 1
ATOM 8926 C CA . ASP D 1 7 ? 4.444 -23.517 -0.364 1.00 90.04 4 ASP D CA 1
ATOM 8927 C C . ASP D 1 7 ? 3.961 -22.419 0.589 1.00 82.23 4 ASP D C 1
ATOM 8928 O O . ASP D 1 7 ? 3.325 -22.697 1.610 1.00 82.75 4 ASP D O 1
ATOM 8933 N N . LEU D 1 8 ? 4.273 -21.172 0.256 1.00 72.64 5 LEU D N 1
ATOM 8934 C CA . LEU D 1 8 ? 3.693 -20.034 0.955 1.00 61.78 5 LEU D CA 1
ATOM 8935 C C . LEU D 1 8 ? 2.532 -19.489 0.130 1.00 58.67 5 LEU D C 1
ATOM 8936 O O . LEU D 1 8 ? 2.670 -19.236 -1.068 1.00 57.08 5 LEU D O 1
ATOM 8941 N N . ARG D 1 9 ? 1.386 -19.310 0.774 1.00 57.11 6 ARG D N 1
ATOM 8942 C CA . ARG D 1 9 ? 0.178 -18.907 0.068 1.00 56.95 6 ARG D CA 1
ATOM 8943 C C . ARG D 1 9 ? -0.567 -17.794 0.809 1.00 54.16 6 ARG D C 1
ATOM 8944 O O . ARG D 1 9 ? -0.830 -17.899 2.010 1.00 54.52 6 ARG D O 1
ATOM 8952 N N . LEU D 1 10 ? -0.882 -16.725 0.083 1.00 50.15 7 LEU D N 1
ATOM 8953 C CA . LEU D 1 10 ? -1.702 -15.637 0.602 1.00 48.59 7 LEU D CA 1
ATOM 8954 C C . LEU D 1 10 ? -3.143 -16.120 0.717 1.00 50.12 7 LEU D C 1
ATOM 8955 O O . LEU D 1 10 ? -3.635 -16.788 -0.179 1.00 53.34 7 LEU D O 1
ATOM 8960 N N . VAL D 1 11 ? -3.817 -15.802 1.820 1.00 50.74 8 VAL D N 1
ATOM 8961 C CA . VAL D 1 11 ? -5.234 -16.148 1.967 1.00 52.21 8 VAL D CA 1
ATOM 8962 C C . VAL D 1 11 ? -6.052 -15.028 2.598 1.00 52.07 8 VAL D C 1
ATOM 8963 O O . VAL D 1 11 ? -5.504 -14.034 3.105 1.00 51.65 8 VAL D O 1
ATOM 8967 N N . ASP D 1 12 ? -7.370 -15.203 2.565 1.00 49.91 9 ASP D N 1
ATOM 8968 C CA . ASP D 1 12 ? -8.268 -14.388 3.364 1.00 53.14 9 ASP D CA 1
ATOM 8969 C C . ASP D 1 12 ? -8.432 -15.078 4.701 1.00 55.53 9 ASP D C 1
ATOM 8970 O O . ASP D 1 12 ? -8.839 -16.245 4.760 1.00 55.98 9 ASP D O 1
ATOM 8975 N N . ILE D 1 13 ? -8.106 -14.364 5.774 1.00 50.72 10 ILE D N 1
ATOM 8976 C CA . ILE D 1 13 ? -8.226 -14.912 7.121 1.00 48.52 10 ILE D CA 1
ATOM 8977 C C . ILE D 1 13 ? -9.678 -15.226 7.451 1.00 50.82 10 ILE D C 1
ATOM 8978 O O . ILE D 1 13 ? -10.544 -14.363 7.309 1.00 50.99 10 ILE D O 1
ATOM 8983 N N . THR D 1 14 ? -9.942 -16.460 7.880 1.00 52.45 11 THR D N 1
ATOM 8984 C CA . THR D 1 14 ? -11.282 -16.852 8.306 1.00 55.16 11 THR D CA 1
ATOM 8985 C C . THR D 1 14 ? -11.426 -16.773 9.823 1.00 54.37 11 THR D C 1
ATOM 8986 O O . THR D 1 14 ? -10.439 -16.640 10.553 1.00 49.51 11 THR D O 1
ATOM 8990 N N . GLU D 1 15 ? -12.663 -16.864 10.293 1.00 57.29 12 GLU D N 1
ATOM 8991 C CA . GLU D 1 15 ? -12.941 -16.709 11.709 1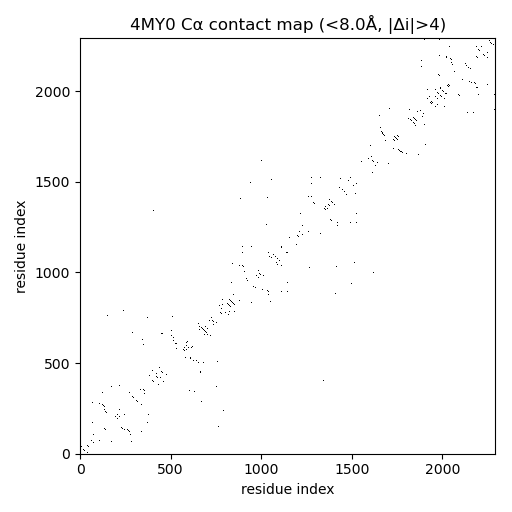.00 60.42 12 GLU D CA 1
ATOM 8992 C C . GLU D 1 15 ? -12.290 -17.812 12.543 1.00 59.24 12 GLU D C 1
ATOM 8993 O O . GLU D 1 15 ? -11.945 -17.595 13.706 1.00 59.79 12 GLU D O 1
ATOM 8999 N N . THR D 1 16 ? -12.104 -18.986 11.946 1.00 58.66 13 THR D N 1
ATOM 9000 C CA . THR D 1 16 ? -11.486 -20.100 12.666 1.00 60.98 13 THR D CA 1
ATOM 9001 C C . THR D 1 16 ? -9.950 -20.012 12.715 1.00 59.65 13 THR D C 1
ATOM 9002 O O . THR D 1 16 ? -9.311 -20.731 13.484 1.00 63.27 13 THR D O 1
ATOM 9006 N N . GLN D 1 17 ? -9.363 -19.132 11.905 1.00 54.55 14 GLN D N 1
ATOM 9007 C CA . GLN D 1 17 ? -7.911 -18.945 11.905 1.00 49.83 14 GLN D CA 1
ATOM 9008 C C . GLN D 1 17 ? -7.492 -17.830 12.863 1.00 49.72 14 GLN D C 1
ATOM 9009 O O . GLN D 1 17 ? -6.297 -17.549 13.024 1.00 51.10 14 GLN D O 1
ATOM 9015 N N . LEU D 1 18 ? -8.473 -17.195 13.501 1.00 47.71 15 LEU D N 1
ATOM 9016 C CA . LEU D 1 18 ? -8.186 -16.078 14.399 1.00 47.35 15 LEU D CA 1
ATOM 9017 C C . LEU D 1 18 ? -7.336 -16.510 15.593 1.00 47.03 15 LEU D C 1
ATOM 9018 O O . LEU D 1 18 ? -6.471 -15.760 16.052 1.00 43.97 15 LEU D O 1
ATOM 9023 N N . ASP D 1 19 ? -7.565 -17.726 16.081 1.00 49.91 16 ASP D N 1
ATOM 9024 C CA . ASP D 1 19 ? -6.765 -18.251 17.186 1.00 53.57 16 ASP D CA 1
ATOM 9025 C C . ASP D 1 19 ? -5.293 -18.359 16.791 1.00 49.54 16 ASP D C 1
ATOM 9026 O O . ASP D 1 19 ? -4.403 -18.062 17.592 1.00 50.34 16 ASP D O 1
ATOM 9031 N N . ASP D 1 20 ? -5.046 -18.761 15.547 1.00 49.17 17 ASP D N 1
ATOM 9032 C CA . ASP D 1 20 ? -3.690 -18.802 14.997 1.00 51.42 17 ASP D CA 1
ATOM 9033 C C . ASP D 1 20 ? -3.093 -17.398 14.844 1.00 45.96 17 ASP D C 1
ATOM 9034 O O . ASP D 1 20 ? -1.907 -17.181 15.122 1.00 45.07 17 ASP D O 1
ATOM 9039 N N . VAL D 1 21 ? -3.907 -16.452 14.384 1.00 43.49 18 VAL D N 1
ATOM 9040 C CA . VAL D 1 21 ? -3.456 -15.069 14.251 1.00 41.37 18 VAL D CA 1
ATOM 9041 C C . VAL D 1 21 ? -3.001 -14.527 15.611 1.00 38.39 18 VAL D C 1
ATOM 9042 O O . VAL D 1 21 ? -1.929 -13.928 15.721 1.00 34.36 18 VAL D O 1
ATOM 9046 N N . LEU D 1 22 ? -3.803 -14.768 16.647 1.00 38.52 19 LEU D N 1
ATOM 9047 C CA . LEU D 1 22 ? -3.475 -14.303 17.995 1.00 38.34 19 LEU D CA 1
ATOM 9048 C C . LEU D 1 22 ? -2.153 -14.860 18.508 1.00 34.78 19 LEU D C 1
ATOM 9049 O O . LEU D 1 22 ? -1.419 -14.158 19.203 1.00 33.44 19 LEU D O 1
ATOM 9054 N N . ARG D 1 23 ? -1.853 -16.115 18.162 1.00 34.88 20 ARG D N 1
ATOM 9055 C CA . ARG D 1 23 ? -0.553 -16.703 18.487 1.00 35.65 20 ARG D CA 1
ATOM 9056 C C . ARG D 1 23 ? 0.565 -15.933 17.817 1.00 37.78 20 ARG D C 1
ATOM 9057 O O . ARG D 1 23 ? 1.547 -15.560 18.469 1.00 41.16 20 ARG D O 1
ATOM 9065 N N . VAL D 1 24 ? 0.421 -15.698 16.511 1.00 33.80 21 VAL D N 1
ATOM 9066 C CA . VAL D 1 24 ? 1.410 -14.906 15.793 1.00 32.81 21 VAL D CA 1
ATOM 9067 C C . VAL D 1 24 ? 1.552 -13.530 16.458 1.00 34.10 21 VAL D C 1
ATOM 9068 O O . VAL D 1 24 ? 2.669 -13.056 16.708 1.00 34.76 21 VAL D O 1
ATOM 9072 N N . ARG D 1 25 ? 0.418 -12.905 16.765 1.00 33.81 22 ARG D N 1
ATOM 9073 C CA . ARG D 1 25 ? 0.420 -11.567 17.364 1.00 31.79 22 ARG D CA 1
ATOM 9074 C C . ARG D 1 25 ? 1.120 -11.550 18.726 1.00 32.48 22 ARG D C 1
ATOM 9075 O O . ARG D 1 25 ? 1.887 -10.624 19.038 1.00 29.97 22 ARG D O 1
ATOM 9083 N N . ALA D 1 26 ? 0.862 -12.576 19.532 1.00 30.52 23 ALA D N 1
ATOM 9084 C CA . ALA D 1 26 ? 1.488 -12.683 20.851 1.00 28.98 23 ALA D CA 1
ATOM 9085 C C . ALA D 1 26 ? 3.003 -12.641 20.745 1.00 29.52 23 ALA D C 1
ATOM 9086 O O . ALA D 1 26 ? 3.673 -12.048 21.600 1.00 28.42 23 ALA D O 1
ATOM 9088 N N . ARG D 1 27 ? 3.531 -13.262 19.686 1.00 28.76 24 ARG D N 1
ATOM 9089 C CA . ARG D 1 27 ? 4.973 -13.408 19.500 1.00 30.08 24 ARG D CA 1
ATOM 9090 C C . ARG D 1 27 ? 5.538 -12.230 18.715 1.00 28.83 24 ARG D C 1
ATOM 9091 O O . ARG D 1 27 ? 6.722 -12.215 18.364 1.00 27.79 24 ARG D O 1
ATOM 9099 N N . SER D 1 28 ? 4.675 -11.254 18.436 1.00 27.42 25 SER D N 1
ATOM 9100 C CA . SER D 1 28 ? 5.033 -10.093 17.629 1.00 25.37 25 SER D CA 1
ATOM 9101 C C . SER D 1 28 ? 4.925 -8.795 18.431 1.00 25.64 25 SER D C 1
ATOM 9102 O O . SER D 1 28 ? 5.872 -8.007 18.474 1.00 25.77 25 SER D O 1
ATOM 9105 N N . PHE D 1 29 ? 3.773 -8.577 19.066 1.00 27.16 26 PHE D N 1
ATOM 9106 C CA . PHE D 1 29 ? 3.526 -7.343 19.830 1.00 28.61 26 PHE D CA 1
ATOM 9107 C C . PHE D 1 29 ? 3.590 -7.521 21.360 1.00 31.02 26 PHE D C 1
ATOM 9108 O O . PHE D 1 29 ? 3.950 -6.602 22.095 1.00 32.47 26 PHE D O 1
ATOM 9116 N N . GLY D 1 30 ? 3.229 -8.701 21.844 1.00 31.73 27 GLY D N 1
ATOM 9117 C CA . GLY D 1 30 ? 3.107 -8.915 23.274 1.00 28.20 27 GLY D CA 1
ATOM 9118 C C . GLY D 1 30 ? 1.789 -9.602 23.554 1.00 31.75 27 GLY D C 1
ATOM 9119 O O . GLY D 1 30 ? 0.932 -9.676 22.673 1.00 35.16 27 GLY D O 1
ATOM 9120 N N . LEU D 1 31 ? 1.633 -10.105 24.774 1.00 33.98 28 LEU D N 1
ATOM 9121 C CA . LEU D 1 31 ? 0.465 -10.873 25.171 1.00 38.63 28 LEU D CA 1
ATOM 9122 C C . LEU D 1 31 ? -0.742 -9.964 25.324 1.00 41.32 28 LEU D C 1
ATOM 9123 O O . LEU D 1 31 ? -0.592 -8.777 25.595 1.00 39.56 28 LEU D O 1
ATOM 9128 N N . LEU D 1 32 ? -1.939 -10.511 25.144 1.00 46.59 29 LEU D N 1
ATOM 9129 C CA . LEU D 1 32 ? -3.158 -9.752 25.419 1.00 49.61 29 LEU D CA 1
ATOM 9130 C C . LEU D 1 32 ? -3.775 -10.284 26.693 1.00 54.32 29 LEU D C 1
ATOM 9131 O O . LEU D 1 32 ? -3.756 -11.492 26.924 1.00 52.91 29 LEU D O 1
ATOM 9136 N N . ALA D 1 33 ? -4.319 -9.398 27.523 1.00 63.01 30 ALA D N 1
ATOM 9137 C CA . ALA D 1 33 ? -5.085 -9.845 28.688 1.00 70.13 30 ALA D CA 1
ATOM 9138 C C . ALA D 1 33 ? -6.285 -10.656 28.204 1.00 76.18 30 ALA D C 1
ATOM 9139 O O . ALA D 1 33 ? -6.770 -10.437 27.091 1.00 77.08 30 ALA D O 1
ATOM 9141 N N . ALA D 1 34 ? -6.753 -11.592 29.028 1.00 78.55 31 ALA D N 1
ATOM 9142 C CA . ALA D 1 34 ? -7.882 -12.447 28.655 1.00 79.82 31 ALA D CA 1
ATOM 9143 C C . ALA D 1 34 ? -9.123 -11.617 28.330 1.00 80.89 31 ALA D C 1
ATOM 9144 O O . ALA D 1 34 ? -9.919 -11.980 27.460 1.00 84.17 31 ALA D O 1
ATOM 9146 N N . GLY D 1 35 ? -9.271 -10.493 29.024 1.00 77.52 32 GLY D N 1
ATOM 9147 C CA . GLY D 1 35 ? -10.347 -9.562 28.743 1.00 75.37 32 GLY D CA 1
ATOM 9148 C C . GLY D 1 35 ? -10.181 -8.922 27.381 1.00 72.93 32 GLY D C 1
ATOM 9149 O O . GLY D 1 35 ? -11.055 -9.035 26.521 1.00 75.50 32 GLY D O 1
ATOM 9150 N N . ALA D 1 36 ? -9.046 -8.258 27.183 1.00 69.68 33 ALA D N 1
ATOM 9151 C CA . ALA D 1 36 ? -8.737 -7.588 25.922 1.00 66.16 33 ALA D CA 1
ATOM 9152 C C . ALA D 1 36 ? -8.749 -8.537 24.716 1.00 66.88 33 ALA D C 1
ATOM 9153 O O . ALA D 1 36 ? -8.960 -8.106 23.582 1.00 69.02 33 ALA D O 1
ATOM 9155 N N . ARG D 1 37 ? -8.512 -9.822 24.966 1.00 66.54 34 ARG D N 1
ATOM 9156 C CA . ARG D 1 37 ? -8.515 -10.832 23.911 1.00 67.09 34 ARG D CA 1
ATOM 9157 C C . ARG D 1 37 ? -9.910 -10.982 23.291 1.00 74.23 34 ARG D C 1
ATOM 9158 O O . ARG D 1 37 ? -10.052 -11.111 22.071 1.00 75.03 34 ARG D O 1
ATOM 9166 N N . GLU D 1 38 ? -10.936 -10.964 24.136 1.00 77.28 35 GLU D N 1
ATOM 9167 C CA . GLU D 1 38 ? -12.318 -11.023 23.668 1.00 80.32 35 GLU D CA 1
ATOM 9168 C C . GLU D 1 38 ? -12.690 -9.795 22.825 1.00 77.66 35 GLU D C 1
ATOM 9169 O O . GLU D 1 38 ? -13.379 -9.921 21.813 1.00 76.38 35 GLU D O 1
ATOM 9175 N N . ASP D 1 39 ? -12.231 -8.616 23.238 1.00 76.97 36 ASP D N 1
ATOM 9176 C CA . ASP D 1 39 ? -12.476 -7.390 22.477 1.00 77.69 36 ASP D CA 1
ATOM 9177 C C . ASP D 1 39 ? -11.796 -7.442 21.111 1.00 72.50 36 ASP D C 1
ATOM 9178 O O . ASP D 1 39 ? -12.291 -6.871 20.135 1.00 74.51 36 ASP D O 1
ATOM 9183 N N . TRP D 1 40 ? -10.652 -8.117 21.052 1.00 64.40 37 TRP D N 1
ATOM 9184 C CA . TRP D 1 40 ? -9.885 -8.228 19.817 1.00 55.86 37 TRP D CA 1
ATOM 9185 C C . TRP D 1 40 ? -10.622 -9.113 18.813 1.00 54.95 37 TRP D C 1
ATOM 9186 O O . TRP D 1 40 ? -10.687 -8.798 17.624 1.00 53.48 37 TRP D O 1
ATOM 9197 N N . VAL D 1 41 ? -11.176 -10.218 19.297 1.00 54.88 38 VAL D N 1
ATOM 9198 C CA . VAL D 1 41 ? -11.996 -11.076 18.452 1.00 61.87 38 VAL D CA 1
ATOM 9199 C C . VAL D 1 41 ? -13.210 -10.315 17.894 1.00 68.30 38 VAL D C 1
ATOM 9200 O O . VAL D 1 41 ? -13.471 -10.351 16.688 1.00 69.60 38 VAL D O 1
ATOM 9204 N N . ARG D 1 42 ? -13.931 -9.628 18.781 1.00 72.02 39 ARG D N 1
ATOM 9205 C CA . ARG D 1 42 ? -15.080 -8.793 18.420 1.00 74.59 39 ARG D CA 1
ATOM 9206 C C . ARG D 1 42 ? -14.750 -7.887 17.235 1.00 70.28 39 ARG D C 1
ATOM 9207 O O . ARG D 1 42 ? -15.487 -7.846 16.245 1.00 71.15 39 ARG D O 1
ATOM 9215 N N . ASP D 1 43 ? -13.627 -7.181 17.337 1.00 63.97 40 ASP D N 1
ATOM 9216 C CA . ASP D 1 43 ? -13.169 -6.290 16.276 1.00 60.38 40 ASP D CA 1
ATOM 9217 C C . ASP D 1 43 ? -12.739 -7.067 15.029 1.00 51.58 40 ASP D C 1
ATOM 9218 O O . ASP D 1 43 ? -13.025 -6.658 13.903 1.00 52.61 40 ASP D O 1
ATOM 9223 N N . ALA D 1 44 ? -12.052 -8.187 15.234 1.00 45.84 41 ALA D N 1
ATOM 9224 C CA . ALA D 1 44 ? -11.505 -8.965 14.121 1.00 46.61 41 ALA D CA 1
ATOM 9225 C C . ALA D 1 44 ? -12.580 -9.534 13.185 1.00 49.18 41 ALA D C 1
ATOM 9226 O O . ALA D 1 44 ? -12.333 -9.712 11.990 1.00 49.22 41 ALA D O 1
ATOM 9228 N N . VAL D 1 45 ? -13.761 -9.817 13.729 1.00 48.85 42 VAL D N 1
ATOM 9229 C CA . VAL D 1 45 ? -14.838 -10.421 12.944 1.00 52.87 42 VAL D CA 1
ATOM 9230 C C . VAL D 1 45 ? -15.273 -9.537 11.775 1.00 53.79 42 VAL D C 1
ATOM 9231 O O . VAL D 1 45 ? -15.413 -10.024 10.649 1.00 53.89 42 VAL D O 1
ATOM 9235 N N . GLU D 1 46 ? -15.478 -8.246 12.042 1.00 56.88 43 GLU D N 1
ATOM 9236 C CA . GLU D 1 46 ? -15.863 -7.292 10.999 1.00 62.30 43 GLU D CA 1
ATOM 9237 C C . GLU D 1 46 ? -14.882 -7.317 9.839 1.00 58.31 43 GLU D C 1
ATOM 9238 O O . GLU D 1 46 ? -15.273 -7.249 8.669 1.00 57.16 43 GLU D O 1
ATOM 9244 N N . PHE D 1 47 ? -13.600 -7.386 10.181 1.00 55.31 44 PHE D N 1
ATOM 9245 C CA . PHE D 1 47 ? -12.534 -7.380 9.192 1.00 51.27 44 PHE D CA 1
ATOM 9246 C C . PHE D 1 47 ? -12.607 -8.622 8.291 1.00 51.49 44 PHE D C 1
ATOM 9247 O O . PHE D 1 47 ? -12.498 -8.517 7.065 1.00 50.95 44 PHE D O 1
ATOM 9255 N N . VAL D 1 48 ? -12.807 -9.788 8.902 1.00 49.09 45 VAL D N 1
ATOM 9256 C CA . VAL D 1 48 ? -12.916 -11.044 8.160 1.00 51.30 45 VAL D CA 1
ATOM 9257 C C . VAL D 1 48 ? -14.055 -11.017 7.133 1.00 54.03 45 VAL D C 1
ATOM 9258 O O . VAL D 1 48 ? -13.867 -11.396 5.973 1.00 53.79 45 VAL D O 1
ATOM 9262 N N . HIS D 1 49 ? -15.226 -10.558 7.562 1.00 54.90 46 HIS D N 1
ATOM 9263 C CA . HIS D 1 49 ? -16.411 -10.559 6.708 1.00 62.17 46 HIS D CA 1
ATOM 9264 C C . HIS D 1 49 ? -16.301 -9.609 5.516 1.00 61.11 46 HIS D C 1
ATOM 9265 O O . HIS D 1 49 ? -16.677 -9.961 4.396 1.00 64.18 46 HIS D O 1
ATOM 9272 N N . ASP D 1 50 ? -15.777 -8.412 5.763 1.00 56.17 47 ASP D N 1
ATOM 9273 C CA . ASP D 1 50 ? -15.683 -7.383 4.734 1.00 55.58 47 ASP D CA 1
ATOM 9274 C C . ASP D 1 50 ? -14.471 -7.595 3.809 1.00 54.90 47 ASP D C 1
ATOM 9275 O O . ASP D 1 50 ? -14.123 -6.715 3.024 1.00 56.77 47 ASP D O 1
ATOM 9280 N N . GLY D 1 51 ? -13.831 -8.761 3.898 1.00 52.10 48 GLY D N 1
ATOM 9281 C CA . GLY D 1 51 ? -12.656 -9.050 3.088 1.00 46.92 48 GLY D CA 1
ATOM 9282 C C . GLY D 1 51 ? -11.437 -8.180 3.389 1.00 50.79 48 GLY D C 1
ATOM 9283 O O . GLY D 1 51 ? -10.569 -7.990 2.534 1.00 44.15 48 GLY D O 1
ATOM 9284 N N . ARG D 1 52 ? -11.356 -7.663 4.611 1.00 45.61 49 ARG D N 1
ATOM 9285 C CA . ARG D 1 52 ? -10.256 -6.771 4.983 1.00 43.26 49 ARG D CA 1
ATOM 9286 C C . ARG D 1 52 ? -9.288 -7.388 6.016 1.00 40.69 49 ARG D C 1
ATOM 9287 O O . ARG D 1 52 ? -8.643 -6.670 6.777 1.00 38.12 49 ARG D O 1
ATOM 9295 N N . PHE D 1 53 ? -9.182 -8.715 6.023 1.00 40.56 50 PHE D N 1
ATOM 9296 C CA . PHE D 1 53 ? -8.211 -9.407 6.873 1.00 40.49 50 PHE D CA 1
ATOM 9297 C C . PHE D 1 53 ? -7.418 -10.417 6.037 1.00 43.10 50 PHE D C 1
ATOM 9298 O O . PHE D 1 53 ? -7.952 -11.451 5.624 1.00 44.47 50 PHE D O 1
ATOM 9306 N N . LEU D 1 54 ? -6.150 -10.111 5.774 1.00 43.05 51 LEU D N 1
ATOM 9307 C CA . LEU D 1 54 ? -5.315 -10.978 4.938 1.00 43.22 51 LEU D CA 1
ATOM 9308 C C . LEU D 1 54 ? -4.312 -11.772 5.766 1.00 43.81 51 LEU D C 1
ATOM 9309 O O . LEU D 1 54 ? -3.923 -11.352 6.864 1.00 41.80 51 LEU D O 1
ATOM 9314 N N . GLY D 1 55 ? -3.896 -12.919 5.242 1.00 41.25 52 GLY D N 1
ATOM 9315 C CA . GLY D 1 55 ? -2.887 -13.713 5.910 1.00 39.85 52 GLY D CA 1
ATOM 9316 C C . GLY D 1 55 ? -1.973 -14.444 4.949 1.00 41.89 52 GLY D C 1
ATOM 9317 O O . GLY D 1 55 ? -2.210 -14.461 3.736 1.00 42.71 52 GLY D O 1
ATOM 9318 N N . VAL D 1 56 ? -0.912 -15.033 5.495 1.00 41.11 53 VAL D N 1
ATOM 9319 C CA . VAL D 1 56 ? -0.088 -15.974 4.741 1.00 42.19 53 VAL D CA 1
ATOM 9320 C C . VAL D 1 56 ? -0.062 -17.293 5.485 1.00 43.77 53 VAL D C 1
ATOM 9321 O O . VAL D 1 56 ? 0.240 -17.323 6.677 1.00 46.14 53 VAL D O 1
ATOM 9325 N N . VAL D 1 57 ? -0.401 -18.379 4.794 1.00 47.25 54 VAL D N 1
ATOM 9326 C CA . VAL D 1 57 ? -0.338 -19.699 5.402 1.00 50.40 54 VAL D CA 1
ATOM 9327 C C . VAL D 1 57 ? 0.856 -20.494 4.893 1.00 54.44 54 VAL D C 1
ATOM 9328 O O . VAL D 1 57 ? 1.276 -20.356 3.736 1.00 51.85 54 VAL D O 1
ATOM 9332 N N . SER D 1 58 ? 1.414 -21.296 5.792 1.00 56.35 55 SER D N 1
ATOM 9333 C CA . SER D 1 58 ? 2.410 -22.290 5.451 1.00 57.80 55 SER D CA 1
ATOM 9334 C C . SER D 1 58 ? 1.696 -23.598 5.688 1.00 58.71 55 SER D C 1
ATOM 9335 O O . SER D 1 58 ? 1.472 -23.986 6.835 1.00 50.98 55 SER D O 1
ATOM 9338 N N . GLY D 1 59 ? 1.297 -24.254 4.603 1.00 65.89 56 GLY D N 1
ATOM 9339 C CA . GLY D 1 59 ? 0.517 -25.471 4.695 1.00 69.94 56 GLY D CA 1
ATOM 9340 C C . GLY D 1 59 ? -0.831 -25.222 5.337 1.00 72.38 56 GLY D C 1
ATOM 9341 O O . GLY D 1 59 ? -1.762 -24.749 4.684 1.00 74.29 56 GLY D O 1
ATOM 9342 N N . ASP D 1 60 ? -0.921 -25.533 6.626 1.00 74.92 57 ASP D N 1
ATOM 9343 C CA . ASP D 1 60 ? -2.168 -25.436 7.374 1.00 78.45 57 ASP D CA 1
ATOM 9344 C C . ASP D 1 60 ? -2.189 -24.191 8.255 1.00 72.07 57 ASP D C 1
ATOM 9345 O O . ASP D 1 60 ? -3.218 -23.531 8.397 1.00 71.02 57 ASP D O 1
ATOM 9350 N N . GLU D 1 61 ? -1.041 -23.875 8.842 1.00 66.66 58 GLU D N 1
ATOM 9351 C CA . GLU D 1 61 ? -0.973 -22.856 9.878 1.00 62.45 58 GLU D CA 1
ATOM 9352 C C . GLU D 1 61 ? -0.802 -21.442 9.329 1.00 51.67 58 GLU D C 1
ATOM 9353 O O . GLU D 1 61 ? -0.073 -21.215 8.357 1.00 45.55 58 GLU D O 1
ATOM 9359 N N . VAL D 1 62 ? -1.482 -20.492 9.962 1.00 48.13 59 VAL D N 1
ATOM 9360 C CA . VAL D 1 62 ? -1.263 -19.083 9.667 1.00 45.00 59 VAL D CA 1
ATOM 9361 C C . VAL D 1 62 ? 0.119 -18.677 10.176 1.00 46.35 59 VAL D C 1
ATOM 9362 O O . VAL D 1 62 ? 0.516 -19.038 11.277 1.00 47.84 59 VAL D O 1
ATOM 9366 N N . VAL D 1 63 ? 0.839 -17.930 9.345 1.00 46.81 60 VAL D N 1
ATOM 9367 C CA . VAL D 1 63 ? 2.238 -17.595 9.561 1.00 42.14 60 VAL D CA 1
ATOM 9368 C C . VAL D 1 63 ? 2.391 -16.066 9.593 1.00 39.01 60 VAL D C 1
ATOM 9369 O O . VAL D 1 63 ? 3.347 -15.522 10.154 1.00 42.16 60 VAL D O 1
ATOM 9373 N N . ALA D 1 64 ? 1.418 -15.381 9.006 1.00 37.79 61 ALA D N 1
ATOM 9374 C CA . ALA D 1 64 ? 1.423 -13.924 8.957 1.00 35.54 61 ALA D CA 1
ATOM 9375 C C . ALA D 1 64 ? 0.008 -13.419 8.764 1.00 36.75 61 ALA D C 1
ATOM 9376 O O . ALA D 1 64 ? -0.856 -14.155 8.278 1.00 35.40 61 ALA D O 1
ATOM 9378 N N . ALA D 1 65 ? -0.224 -12.163 9.142 1.00 32.91 62 ALA D N 1
ATOM 9379 C CA . ALA D 1 65 ? -1.541 -11.551 9.016 1.00 39.36 62 ALA D CA 1
ATOM 9380 C C . ALA D 1 65 ? -1.421 -10.034 9.042 1.00 36.22 62 ALA D C 1
ATOM 9381 O O . ALA D 1 65 ? -0.437 -9.488 9.543 1.00 35.58 62 ALA D O 1
ATOM 9383 N N . ALA D 1 66 ? -2.439 -9.373 8.502 1.00 33.14 63 ALA D N 1
ATOM 9384 C CA . ALA D 1 66 ? -2.540 -7.920 8.486 1.00 35.87 63 ALA D CA 1
ATOM 9385 C C . ALA D 1 66 ? -3.995 -7.543 8.224 1.00 38.22 63 ALA D C 1
ATOM 9386 O O . ALA D 1 66 ? -4.739 -8.301 7.591 1.00 39.73 63 ALA D O 1
ATOM 9388 N N . ARG D 1 67 ? -4.387 -6.374 8.722 1.00 35.42 64 ARG D N 1
ATOM 9389 C CA . ARG D 1 67 ? -5.765 -5.895 8.669 1.00 36.05 64 ARG D CA 1
ATOM 9390 C C . ARG D 1 67 ? -5.807 -4.607 7.852 1.00 35.46 64 ARG D C 1
ATOM 9391 O O . ARG D 1 67 ? -4.829 -3.852 7.836 1.00 32.35 64 ARG D O 1
ATOM 9399 N N . ILE D 1 68 ? -6.938 -4.348 7.194 1.00 37.87 65 ILE D N 1
ATOM 9400 C CA . ILE D 1 68 ? -7.127 -3.089 6.472 1.00 36.58 65 ILE D CA 1
ATOM 9401 C C . ILE D 1 68 ? -8.323 -2.320 7.035 1.00 36.71 65 ILE D C 1
ATOM 9402 O O . ILE D 1 68 ? -9.457 -2.775 6.904 1.00 41.56 65 ILE D O 1
ATOM 9407 N N . TRP D 1 69 ? -8.088 -1.160 7.647 1.00 34.06 66 TRP D N 1
ATOM 9408 C CA . TRP D 1 69 ? -9.207 -0.331 8.106 1.00 37.62 66 TRP D CA 1
ATOM 9409 C C . TRP D 1 69 ? -9.843 0.349 6.898 1.00 40.10 66 TRP D C 1
ATOM 9410 O O . TRP D 1 69 ? -9.140 0.740 5.963 1.00 41.28 66 TRP D O 1
ATOM 9421 N N . ASP D 1 70 ? -11.166 0.493 6.920 1.00 44.99 67 ASP D N 1
ATOM 9422 C CA . ASP D 1 70 ? -11.879 1.214 5.868 1.00 50.56 67 ASP D CA 1
ATOM 9423 C C . ASP D 1 70 ? -12.059 2.680 6.265 1.00 44.79 67 ASP D C 1
ATOM 9424 O O . ASP D 1 70 ? -13.149 3.117 6.633 1.00 44.89 67 ASP D O 1
ATOM 9429 N N . PHE D 1 71 ? -10.969 3.432 6.198 1.00 39.01 68 PHE D N 1
ATOM 9430 C CA . PHE D 1 71 ? -10.974 4.831 6.598 1.00 40.18 68 PHE D CA 1
ATOM 9431 C C . PHE D 1 71 ? -11.355 5.758 5.458 1.00 40.34 68 PHE D C 1
ATOM 9432 O O . PHE D 1 71 ? -11.468 5.348 4.300 1.00 39.37 68 PHE D O 1
ATOM 9440 N N . GLN D 1 72 ? -11.549 7.022 5.805 1.00 39.46 69 GLN D N 1
ATOM 9441 C CA . GLN D 1 72 ? -11.338 8.099 4.856 1.00 40.56 69 GLN D CA 1
ATOM 9442 C C . GLN D 1 72 ? -10.340 9.022 5.536 1.00 39.73 69 GLN D C 1
ATOM 9443 O O . GLN D 1 72 ? -10.243 9.031 6.765 1.00 40.96 69 GLN D O 1
ATOM 9449 N N . GLN D 1 73 ? -9.584 9.769 4.740 1.00 37.78 70 GLN D N 1
ATOM 9450 C CA . GLN D 1 73 ? -8.593 10.699 5.265 1.00 35.23 70 GLN D CA 1
ATOM 9451 C C . GLN D 1 73 ? -8.795 12.061 4.599 1.00 37.60 70 GLN D C 1
ATOM 9452 O O . GLN D 1 73 ? -8.967 12.159 3.377 1.00 34.13 70 GLN D O 1
ATOM 9458 N N . TRP D 1 74 ? -8.807 13.112 5.407 1.00 36.92 71 TRP D N 1
ATOM 9459 C CA . TRP D 1 74 ? -8.922 14.464 4.882 1.00 36.44 71 TRP D CA 1
ATOM 9460 C C . TRP D 1 74 ? -7.653 14.866 4.126 1.00 36.39 71 TRP D C 1
ATOM 9461 O O . TRP D 1 74 ? -6.538 14.625 4.605 1.00 34.30 71 TRP D O 1
ATOM 9472 N N . TRP D 1 75 ? -7.825 15.476 2.956 1.00 35.58 72 TRP D N 1
ATOM 9473 C CA . TRP D 1 75 ? -6.712 16.068 2.217 1.00 34.08 72 TRP D CA 1
ATOM 9474 C C . TRP D 1 75 ? -7.168 17.361 1.557 1.00 33.51 72 TRP D C 1
ATOM 9475 O O . TRP D 1 75 ? -7.984 17.338 0.630 1.00 35.72 72 TRP D O 1
ATOM 9486 N N . GLY D 1 76 ? -6.659 18.491 2.047 1.00 34.66 73 GLY D N 1
ATOM 9487 C CA . GLY D 1 76 ? -7.056 19.789 1.519 1.00 36.64 73 GLY D CA 1
ATOM 9488 C C . GLY D 1 76 ? -8.536 20.060 1.724 1.00 40.10 73 GLY D C 1
ATOM 9489 O O . GLY D 1 76 ? -9.168 20.735 0.918 1.00 38.94 73 GLY D O 1
ATOM 9490 N N . GLY D 1 77 ? -9.103 19.507 2.791 1.00 41.09 74 GLY D N 1
ATOM 9491 C CA . GLY D 1 77 ? -10.489 19.776 3.109 1.00 35.17 74 GLY D CA 1
ATOM 9492 C C . GLY D 1 77 ? -11.497 18.849 2.462 1.00 36.60 74 GLY D C 1
ATOM 9493 O O . GLY D 1 77 ? -12.698 19.070 2.604 1.00 41.73 74 GLY D O 1
ATOM 9494 N N . ARG D 1 78 ? -11.027 17.827 1.744 1.00 38.10 75 ARG D N 1
ATOM 9495 C CA . ARG D 1 78 ? -11.929 16.829 1.159 1.00 41.34 75 ARG D CA 1
ATOM 9496 C C . ARG D 1 78 ? -11.624 15.432 1.689 1.00 39.76 75 ARG D C 1
ATOM 9497 O O . ARG D 1 78 ? -10.491 15.145 2.087 1.00 39.10 75 ARG D O 1
ATOM 9505 N N . ARG D 1 79 ? -12.638 14.572 1.722 1.00 42.05 76 ARG D N 1
ATOM 9506 C CA . ARG D 1 79 ? -12.466 13.208 2.235 1.00 44.39 76 ARG D CA 1
ATOM 9507 C C . ARG D 1 79 ? -12.014 12.267 1.123 1.00 42.09 76 ARG D C 1
ATOM 9508 O O . ARG D 1 79 ? -12.644 12.196 0.073 1.00 43.91 76 ARG D O 1
ATOM 9516 N N . VAL D 1 80 ? -10.924 11.544 1.354 1.00 38.15 77 VAL D N 1
ATOM 9517 C CA . VAL D 1 80 ? -10.427 10.588 0.373 1.00 39.88 77 VAL D CA 1
ATOM 9518 C C . VAL D 1 80 ? -10.469 9.190 0.990 1.00 44.02 77 VAL D C 1
ATOM 9519 O O . VAL D 1 80 ? -10.003 8.999 2.119 1.00 44.00 77 VAL D O 1
ATOM 9523 N N . PRO D 1 81 ? -11.035 8.208 0.262 1.00 40.95 78 PRO D N 1
ATOM 9524 C CA . PRO D 1 81 ? -11.064 6.820 0.753 1.00 42.65 78 PRO D CA 1
ATOM 9525 C C . PRO D 1 81 ? -9.643 6.315 0.993 1.00 41.68 78 PRO D C 1
ATOM 9526 O O . PRO D 1 81 ? -8.785 6.515 0.128 1.00 42.03 78 PRO D O 1
ATOM 9538 N N . ALA D 1 83 ? -6.988 3.137 2.762 1.00 37.12 80 ALA D N 1
ATOM 9539 C CA . ALA D 1 83 ? -6.766 1.839 3.385 1.00 38.41 80 ALA D CA 1
ATOM 9540 C C . ALA D 1 83 ? -5.768 1.965 4.517 1.00 33.84 80 ALA D C 1
ATOM 9541 O O . ALA D 1 83 ? -4.571 2.138 4.277 1.00 35.31 80 ALA D O 1
ATOM 9543 N N . GLY D 1 84 ? -6.246 1.875 5.755 1.00 36.06 81 GLY D N 1
ATOM 9544 C CA . GLY D 1 84 ? -5.359 1.969 6.901 1.00 33.86 81 GLY D CA 1
ATOM 9545 C C . GLY D 1 84 ? -4.832 0.601 7.289 1.00 36.83 81 GLY D C 1
ATOM 9546 O O . GLY D 1 84 ? -5.597 -0.264 7.719 1.00 39.99 81 GLY D O 1
ATOM 9547 N N . ILE D 1 85 ? -3.525 0.396 7.136 1.00 30.41 82 ILE D N 1
ATOM 9548 C CA . ILE D 1 85 ? -2.941 -0.911 7.436 1.00 30.48 82 ILE D CA 1
ATOM 9549 C C . ILE D 1 85 ? -2.634 -1.040 8.935 1.00 30.95 82 ILE D C 1
ATOM 9550 O O . ILE D 1 85 ? -2.060 -0.127 9.540 1.00 27.86 82 ILE D O 1
ATOM 9555 N N . ALA D 1 86 ? -3.040 -2.154 9.541 1.00 30.54 83 ALA D N 1
ATOM 9556 C CA . ALA D 1 86 ? -2.824 -2.342 10.974 1.00 30.65 83 ALA D CA 1
ATOM 9557 C C . ALA D 1 86 ? -2.503 -3.785 11.310 1.00 30.43 83 ALA D C 1
ATOM 9558 O O . ALA D 1 86 ? -2.843 -4.700 10.547 1.00 31.86 83 ALA D O 1
ATOM 9560 N N . GLY D 1 87 ? -1.872 -3.976 12.467 1.00 28.67 84 GLY D N 1
ATOM 9561 C CA . GLY D 1 87 ? -1.585 -5.300 13.006 1.00 30.37 84 GLY D CA 1
ATOM 9562 C C . GLY D 1 87 ? -0.778 -6.205 12.089 1.00 35.38 84 GLY D C 1
ATOM 9563 O O . GLY D 1 87 ? -1.043 -7.405 12.014 1.00 38.31 84 GLY D O 1
ATOM 9564 N N . VAL D 1 88 ? 0.196 -5.640 11.378 1.00 27.67 85 VAL D N 1
ATOM 9565 C CA . VAL D 1 88 ? 1.060 -6.438 10.509 1.00 27.92 85 VAL D CA 1
ATOM 9566 C C . VAL D 1 88 ? 1.986 -7.325 11.349 1.00 40.28 85 VAL D C 1
ATOM 9567 O O . VAL D 1 88 ? 2.879 -6.819 12.031 1.00 26.30 85 VAL D O 1
ATOM 9571 N N . VAL D 1 89 ? 1.784 -8.643 11.305 1.00 36.74 86 VAL D N 1
ATOM 9572 C CA . VAL D 1 89 ? 2.586 -9.555 12.130 1.00 34.73 86 VAL D CA 1
ATOM 9573 C C . VAL D 1 89 ? 3.089 -10.776 11.347 1.00 33.43 86 VAL D C 1
ATOM 9574 O O . VAL D 1 89 ? 2.389 -11.300 10.472 1.00 29.79 86 VAL D O 1
ATOM 9578 N N . VAL D 1 90 ? 4.309 -11.218 11.651 1.00 30.24 87 VAL D N 1
ATOM 9579 C CA . VAL D 1 90 ? 4.867 -12.420 11.023 1.00 31.52 87 VAL D CA 1
ATOM 9580 C C . VAL D 1 90 ? 5.459 -13.329 12.094 1.00 30.94 87 VAL D C 1
ATOM 9581 O O . VAL D 1 90 ? 6.171 -12.852 12.982 1.00 27.31 87 VAL D O 1
ATOM 9585 N N . ALA D 1 91 ? 5.160 -14.628 12.019 1.00 30.05 88 ALA D N 1
ATOM 9586 C CA . ALA D 1 91 ? 5.712 -15.601 12.971 1.00 29.31 88 ALA D CA 1
ATOM 9587 C C . ALA D 1 91 ? 7.236 -15.504 12.989 1.00 29.86 88 ALA D C 1
ATOM 9588 O O . ALA D 1 91 ? 7.854 -15.425 11.927 1.00 30.44 88 ALA D O 1
ATOM 9590 N N . PRO D 1 92 ? 7.842 -15.500 14.191 1.00 28.34 89 PRO D N 1
ATOM 9591 C CA . PRO D 1 92 ? 9.288 -15.233 14.257 1.00 29.26 89 PRO D CA 1
ATOM 9592 C C . PRO D 1 92 ? 10.133 -16.122 13.321 1.00 30.75 89 PRO D C 1
ATOM 9593 O O . PRO D 1 92 ? 10.968 -15.580 12.601 1.00 28.33 89 PRO D O 1
ATOM 9597 N N . GLU D 1 93 ? 9.907 -17.434 13.298 1.00 34.64 90 GLU D N 1
ATOM 9598 C CA . GLU D 1 93 ? 10.737 -18.325 12.467 1.00 29.31 90 GLU D CA 1
ATOM 9599 C C . GLU D 1 93 ? 10.469 -18.185 10.966 1.00 34.02 90 GLU D C 1
ATOM 9600 O O . GLU D 1 93 ? 11.138 -18.816 10.142 1.00 31.09 90 GLU D O 1
ATOM 9606 N N . TYR D 1 94 ? 9.495 -17.354 10.611 1.00 35.33 91 TYR D N 1
ATOM 9607 C CA . TYR D 1 94 ? 9.170 -17.111 9.210 1.00 31.19 91 TYR D CA 1
ATOM 9608 C C . TYR D 1 94 ? 9.559 -15.695 8.783 1.00 31.85 91 TYR D C 1
ATOM 9609 O O . TYR D 1 94 ? 9.277 -15.284 7.657 1.00 34.31 91 TYR D O 1
ATOM 9618 N N . ARG D 1 95 ? 10.221 -14.966 9.682 1.00 30.04 92 ARG D N 1
ATOM 9619 C CA . ARG D 1 95 ? 10.681 -13.604 9.393 1.00 32.04 92 ARG D CA 1
ATOM 9620 C C . ARG D 1 95 ? 11.971 -13.584 8.559 1.00 33.75 92 ARG D C 1
ATOM 9621 O O . ARG D 1 95 ? 12.693 -14.575 8.492 1.00 33.91 92 ARG D O 1
ATOM 9629 N N . GLY D 1 96 ? 12.242 -12.460 7.904 1.00 30.95 93 GLY D N 1
ATOM 9630 C CA . GLY D 1 96 ? 13.435 -12.321 7.082 1.00 30.87 93 GLY D CA 1
ATOM 9631 C C . GLY D 1 96 ? 13.523 -13.246 5.877 1.00 37.60 93 GLY D C 1
ATOM 9632 O O . GLY D 1 96 ? 14.624 -13.539 5.395 1.00 38.24 93 GLY D O 1
ATOM 9633 N N . ARG D 1 97 ? 12.372 -13.720 5.395 1.00 39.40 94 ARG D N 1
ATOM 9634 C CA . ARG D 1 97 ? 12.333 -14.608 4.229 1.00 41.81 94 ARG D CA 1
ATOM 9635 C C . ARG D 1 97 ? 11.364 -14.113 3.144 1.00 42.94 94 ARG D C 1
ATOM 9636 O O . ARG D 1 97 ? 11.009 -14.862 2.230 1.00 46.20 94 ARG D O 1
ATOM 9644 N N . GLY D 1 98 ? 1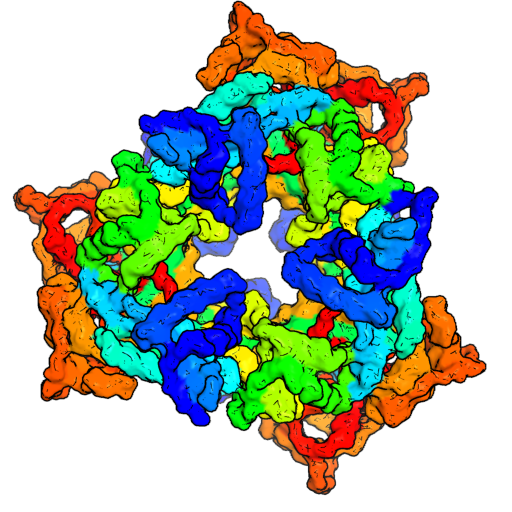0.942 -12.853 3.249 1.00 39.31 95 GLY D N 1
ATOM 9645 C CA . GLY D 1 98 ? 10.081 -12.245 2.244 1.00 36.64 95 GLY D CA 1
ATOM 9646 C C . GLY D 1 98 ? 8.590 -12.446 2.465 1.00 36.62 95 GLY D C 1
ATOM 9647 O O . GLY D 1 98 ? 7.769 -11.995 1.664 1.00 40.23 95 GLY D O 1
ATOM 9648 N N . VAL D 1 99 ? 8.237 -13.121 3.556 1.00 36.95 96 VAL D N 1
ATOM 9649 C CA . VAL D 1 99 ? 6.833 -13.371 3.893 1.00 40.09 96 VAL D CA 1
ATOM 9650 C C . VAL D 1 99 ? 6.054 -12.079 4.167 1.00 37.99 96 VAL D C 1
ATOM 9651 O O . VAL D 1 99 ? 4.918 -11.926 3.721 1.00 41.40 96 VAL D O 1
ATOM 9655 N N . GLY D 1 100 ? 6.662 -11.157 4.909 1.00 34.08 97 GLY D N 1
ATOM 9656 C CA . GLY D 1 100 ? 6.023 -9.890 5.216 1.00 32.06 97 GLY D CA 1
ATOM 9657 C C . GLY D 1 100 ? 5.735 -9.093 3.950 1.00 35.67 97 GLY D C 1
ATOM 9658 O O . GLY D 1 100 ? 4.702 -8.430 3.840 1.00 35.20 97 GLY D O 1
ATOM 9659 N N . SER D 1 101 ? 6.647 -9.169 2.986 1.00 34.03 98 SER D N 1
ATOM 9660 C CA . SER D 1 101 ? 6.497 -8.433 1.737 1.00 38.71 98 SER D CA 1
ATOM 9661 C C . SER D 1 101 ? 5.477 -9.108 0.842 1.00 42.70 98 SER D C 1
ATOM 9662 O O . SER D 1 101 ? 4.737 -8.436 0.127 1.00 42.98 98 SER D O 1
ATOM 9665 N N . LEU D 1 102 ? 5.445 -10.440 0.880 1.00 45.03 99 LEU D N 1
ATOM 9666 C CA . LEU D 1 102 ? 4.430 -11.205 0.158 1.00 44.99 99 LEU D CA 1
ATOM 9667 C C . LEU D 1 102 ? 3.062 -10.800 0.703 1.00 42.94 99 LEU D C 1
ATOM 9668 O O . LEU D 1 102 ? 2.135 -10.542 -0.059 1.00 40.04 99 LEU D O 1
ATOM 9673 N N . LEU D 1 103 ? 2.956 -10.716 2.028 1.00 41.41 100 LEU D N 1
ATOM 9674 C CA . LEU D 1 103 ? 1.714 -10.315 2.694 1.00 41.29 100 LEU D CA 1
ATOM 9675 C C . LEU D 1 103 ? 1.235 -8.957 2.200 1.00 41.76 100 LEU D C 1
ATOM 9676 O O . LEU D 1 103 ? 0.079 -8.798 1.790 1.00 40.21 100 LEU D O 1
ATOM 9689 N N . ARG D 1 105 ? 2.110 -6.991 -0.367 1.00 41.87 102 ARG D N 1
ATOM 9690 C CA . ARG D 1 105 ? 1.727 -6.889 -1.768 1.00 44.22 102 ARG D CA 1
ATOM 9691 C C . ARG D 1 105 ? 0.296 -7.384 -1.918 1.00 42.79 102 ARG D C 1
ATOM 9692 O O . ARG D 1 105 ? -0.480 -6.832 -2.695 1.00 42.88 102 ARG D O 1
ATOM 9700 N N . GLY D 1 106 ? -0.059 -8.405 -1.136 1.00 40.10 103 GLY D N 1
ATOM 9701 C CA . GLY D 1 106 ? -1.429 -8.887 -1.094 1.00 42.02 103 GLY D CA 1
ATOM 9702 C C . GLY D 1 106 ? -2.351 -7.811 -0.558 1.00 39.51 103 GLY D C 1
ATOM 9703 O O . GLY D 1 106 ? -3.437 -7.583 -1.099 1.00 43.79 103 GLY D O 1
ATOM 9704 N N . VAL D 1 107 ? -1.903 -7.132 0.500 1.00 38.89 104 VAL D N 1
ATOM 9705 C CA . VAL D 1 107 ? -2.678 -6.060 1.109 1.00 39.52 104 VAL D CA 1
ATOM 9706 C C . VAL D 1 107 ? -2.888 -4.885 0.151 1.00 41.86 104 VAL D C 1
ATOM 9707 O O . VAL D 1 107 ? -3.984 -4.316 0.086 1.00 43.51 104 VAL D O 1
ATOM 9711 N N . LEU D 1 108 ? -1.834 -4.516 -0.577 1.00 44.55 105 LEU D N 1
ATOM 9712 C CA . LEU D 1 108 ? -1.907 -3.419 -1.538 1.00 46.81 105 LEU D CA 1
ATOM 9713 C C . LEU D 1 108 ? -2.868 -3.798 -2.663 1.00 50.12 105 LEU D C 1
ATOM 9714 O O . LEU D 1 108 ? -3.743 -3.017 -3.041 1.00 51.78 105 LEU D O 1
ATOM 9719 N N . GLU D 1 109 ? -2.679 -5.004 -3.193 1.00 50.64 106 GLU D N 1
ATOM 9720 C CA . GLU D 1 109 ? -3.582 -5.595 -4.180 1.00 55.52 106 GLU D CA 1
ATOM 9721 C C . GLU D 1 109 ? -5.040 -5.518 -3.724 1.00 51.79 106 GLU D C 1
ATOM 9722 O O . GLU D 1 109 ? -5.892 -5.010 -4.449 1.00 52.23 106 GLU D O 1
ATOM 9728 N N . ARG D 1 110 ? -5.319 -5.999 -2.513 1.00 48.11 107 ARG D N 1
ATOM 9729 C CA . ARG D 1 110 ? -6.690 -6.015 -1.996 1.00 49.46 107 ARG D CA 1
ATOM 9730 C C . ARG D 1 110 ? -7.293 -4.618 -1.841 1.00 49.36 107 ARG D C 1
ATOM 9731 O O . ARG D 1 110 ? -8.439 -4.389 -2.218 1.00 43.89 107 ARG D O 1
ATOM 9739 N N . SER D 1 111 ? -6.527 -3.687 -1.280 1.00 48.04 108 SER D N 1
ATOM 9740 C CA . SER D 1 111 ? -7.034 -2.332 -1.067 1.00 50.11 108 SER D CA 1
ATOM 9741 C C . SER D 1 111 ? -7.391 -1.599 -2.368 1.00 48.23 108 SER D C 1
ATOM 9742 O O . SER D 1 111 ? -8.381 -0.869 -2.409 1.00 48.77 108 SER D O 1
ATOM 9745 N N . ARG D 1 112 ? -6.603 -1.799 -3.423 1.00 48.68 109 ARG D N 1
ATOM 9746 C CA . ARG D 1 112 ? -6.919 -1.210 -4.727 1.00 57.89 109 ARG D CA 1
ATOM 9747 C C . ARG D 1 112 ? -8.212 -1.795 -5.265 1.00 62.59 109 ARG D C 1
ATOM 9748 O O . ARG D 1 112 ? -9.062 -1.074 -5.790 1.00 62.82 109 ARG D O 1
ATOM 9756 N N . ASP D 1 113 ? -8.343 -3.113 -5.135 1.00 65.66 110 ASP D N 1
ATOM 9757 C CA . ASP D 1 113 ? -9.519 -3.836 -5.605 1.00 69.20 110 ASP D CA 1
ATOM 9758 C C . ASP D 1 113 ? -10.788 -3.318 -4.936 1.00 65.57 110 ASP D C 1
ATOM 9759 O O . ASP D 1 113 ? -11.868 -3.327 -5.528 1.00 69.11 110 ASP D O 1
ATOM 9764 N N . LYS D 1 114 ? -10.636 -2.854 -3.701 1.00 59.62 111 LYS D N 1
ATOM 9765 C CA . LYS D 1 114 ? -11.722 -2.250 -2.939 1.00 59.00 111 LYS D CA 1
ATOM 9766 C C . LYS D 1 114 ? -11.943 -0.776 -3.303 1.00 57.88 111 LYS D C 1
ATOM 9767 O O . LYS D 1 114 ? -12.773 -0.103 -2.694 1.00 57.15 111 LYS D O 1
ATOM 9773 N N . GLY D 1 115 ? -11.188 -0.272 -4.276 1.00 56.47 112 GLY D N 1
ATOM 9774 C CA . GLY D 1 115 ? -11.330 1.106 -4.719 1.00 57.59 112 GLY D CA 1
ATOM 9775 C C . GLY D 1 115 ? -10.771 2.158 -3.773 1.00 58.48 112 GLY D C 1
ATOM 9776 O O . GLY D 1 115 ? -11.405 3.185 -3.525 1.00 59.60 112 GLY D O 1
ATOM 9785 N N . PRO D 1 117 ? -7.713 4.800 -3.302 1.00 45.46 114 PRO D N 1
ATOM 9786 C CA . PRO D 1 117 ? -6.624 5.496 -3.999 1.00 44.76 114 PRO D CA 1
ATOM 9787 C C . PRO D 1 117 ? -5.373 5.616 -3.132 1.00 42.63 114 PRO D C 1
ATOM 9788 O O . PRO D 1 117 ? -4.270 5.625 -3.675 1.00 45.18 114 PRO D O 1
ATOM 9792 N N . ILE D 1 118 ? -5.541 5.726 -1.816 1.00 39.84 115 ILE D N 1
ATOM 9793 C CA . ILE D 1 118 ? -4.390 5.874 -0.925 1.00 39.13 115 ILE D CA 1
ATOM 9794 C C . ILE D 1 118 ? -4.368 4.871 0.224 1.00 40.75 115 ILE D C 1
ATOM 9795 O O . ILE D 1 118 ? -5.378 4.236 0.543 1.00 41.30 115 ILE D O 1
ATOM 9800 N N . SER D 1 119 ? -3.196 4.738 0.841 1.00 38.95 116 SER D N 1
ATOM 9801 C CA . SER D 1 119 ? -3.028 3.881 2.005 1.00 36.02 116 SER D CA 1
ATOM 9802 C C . SER D 1 119 ? -2.090 4.536 3.019 1.00 32.39 116 SER D C 1
ATOM 9803 O O . SER D 1 119 ? -1.149 5.235 2.643 1.00 32.72 116 SER D O 1
ATOM 9806 N N . ALA D 1 120 ? -2.352 4.321 4.306 1.00 33.29 117 ALA D N 1
ATOM 9807 C CA . ALA D 1 120 ? -1.532 4.912 5.364 1.00 28.50 117 ALA D CA 1
ATOM 9808 C C . ALA D 1 120 ? -1.312 3.937 6.515 1.00 33.73 117 ALA D C 1
ATOM 9809 O O . ALA D 1 120 ? -2.130 3.047 6.742 1.00 28.45 117 ALA D O 1
ATOM 9811 N N . LEU D 1 121 ? -0.212 4.116 7.247 1.00 29.48 118 LEU D N 1
ATOM 9812 C CA . LEU D 1 121 ? 0.091 3.250 8.375 1.00 30.54 118 LEU D CA 1
ATOM 9813 C C . LEU D 1 121 ? 1.178 3.854 9.270 1.00 27.57 118 LEU D C 1
ATOM 9814 O O . LEU D 1 121 ? 1.942 4.728 8.832 1.00 28.57 118 LEU D O 1
ATOM 9819 N N . TYR D 1 122 ? 1.236 3.388 10.516 1.00 25.21 119 TYR D N 1
ATOM 9820 C CA . TYR D 1 122 ? 2.341 3.702 11.428 1.00 24.03 119 TYR D CA 1
ATOM 9821 C C . TYR D 1 122 ? 3.306 2.529 11.442 1.00 30.91 119 TYR D C 1
ATOM 9822 O O . TYR D 1 122 ? 2.956 1.422 11.877 1.00 32.59 119 TYR D O 1
ATOM 9831 N N . PRO D 1 123 ? 4.536 2.759 10.972 1.00 32.53 120 PRO D N 1
ATOM 9832 C CA . PRO D 1 123 ? 5.467 1.638 10.805 1.00 32.67 120 PRO D CA 1
ATOM 9833 C C . PRO D 1 123 ? 6.290 1.399 12.075 1.00 29.84 120 PRO D C 1
ATOM 9834 O O . PRO D 1 123 ? 6.672 2.356 12.739 1.00 28.48 120 PRO D O 1
ATOM 9838 N N . ALA D 1 124 ? 6.540 0.139 12.420 1.00 30.47 121 ALA D N 1
ATOM 9839 C CA . ALA D 1 124 ? 7.430 -0.167 13.534 1.00 30.60 121 ALA D CA 1
ATOM 9840 C C . ALA D 1 124 ? 8.857 -0.235 13.006 1.00 33.21 121 ALA D C 1
ATOM 9841 O O . ALA D 1 124 ? 9.814 -0.044 13.754 1.00 34.93 121 ALA D O 1
ATOM 9843 N N . THR D 1 125 ? 8.979 -0.525 11.710 1.00 33.14 122 THR D N 1
ATOM 9844 C CA . THR D 1 125 ? 10.250 -0.464 11.002 1.00 33.91 122 THR D CA 1
ATOM 9845 C C . THR D 1 125 ? 9.992 0.121 9.619 1.00 34.54 122 THR D C 1
ATOM 9846 O O . THR D 1 125 ? 8.997 -0.226 8.978 1.00 33.25 122 THR D O 1
ATOM 9850 N N . THR D 1 126 ? 10.876 1.008 9.158 1.00 30.58 123 THR D N 1
ATOM 9851 C CA . THR D 1 126 ? 10.640 1.723 7.902 1.00 30.73 123 THR D CA 1
ATOM 9852 C C . THR D 1 126 ? 11.044 0.917 6.660 1.00 32.69 123 THR D C 1
ATOM 9853 O O . THR D 1 126 ? 10.536 1.165 5.568 1.00 36.74 123 THR D O 1
ATOM 9857 N N . VAL D 1 127 ? 11.953 -0.041 6.822 1.00 28.65 124 VAL D N 1
ATOM 9858 C CA . VAL D 1 127 ? 12.583 -0.672 5.659 1.00 31.04 124 VAL D CA 1
ATOM 9859 C C . VAL D 1 127 ? 11.572 -1.372 4.751 1.00 31.44 124 VAL D C 1
ATOM 9860 O O . VAL D 1 127 ? 11.530 -1.119 3.543 1.00 32.48 124 VAL D O 1
ATOM 9864 N N . ILE D 1 128 ? 10.753 -2.249 5.327 1.00 32.15 125 ILE D N 1
ATOM 9865 C CA . ILE D 1 128 ? 9.806 -3.013 4.520 1.00 34.93 125 ILE D CA 1
ATOM 9866 C C . ILE D 1 128 ? 8.823 -2.100 3.787 1.00 35.51 125 ILE D C 1
ATOM 9867 O O . ILE D 1 128 ? 8.532 -2.309 2.611 1.00 32.55 125 ILE D O 1
ATOM 9872 N N . TYR D 1 129 ? 8.328 -1.073 4.466 1.00 33.13 126 TYR D N 1
ATOM 9873 C CA . TYR D 1 129 ? 7.305 -0.228 3.864 1.00 32.94 126 TYR D CA 1
ATOM 9874 C C . TYR D 1 129 ? 7.875 0.695 2.797 1.00 33.63 126 TYR D C 1
ATOM 9875 O O . TYR D 1 129 ? 7.218 0.967 1.784 1.00 34.49 126 TYR D O 1
ATOM 9884 N N . ARG D 1 130 ? 9.108 1.152 3.005 1.00 28.36 127 ARG D N 1
ATOM 9885 C CA . ARG D 1 130 ? 9.795 1.916 1.968 1.00 28.20 127 ARG D CA 1
ATOM 9886 C C . ARG D 1 130 ? 10.048 1.099 0.700 1.00 33.11 127 ARG D C 1
ATOM 9887 O O . ARG D 1 130 ? 9.960 1.632 -0.402 1.00 30.52 127 ARG D O 1
ATOM 9895 N N . HIS D 1 131 ? 10.349 -0.187 0.851 1.00 35.01 128 HIS D N 1
ATOM 9896 C CA . HIS D 1 131 ? 10.542 -1.053 -0.313 1.00 38.59 128 HIS D CA 1
ATOM 9897 C C . HIS D 1 131 ? 9.225 -1.211 -1.049 1.00 36.72 128 HIS D C 1
ATOM 9898 O O . HIS D 1 131 ? 9.191 -1.310 -2.269 1.00 41.15 128 HIS D O 1
ATOM 9905 N N . LEU D 1 132 ? 8.137 -1.210 -0.289 1.00 37.21 129 LEU D N 1
ATOM 9906 C CA . LEU D 1 132 ? 6.809 -1.308 -0.871 1.00 40.62 129 LEU D CA 1
ATOM 9907 C C . LEU D 1 132 ? 6.296 0.028 -1.413 1.00 38.60 129 LEU D C 1
ATOM 9908 O O . LEU D 1 132 ? 5.211 0.089 -2.004 1.00 36.63 129 LEU D O 1
ATOM 9913 N N . GLY D 1 133 ? 7.071 1.092 -1.220 1.00 32.38 130 GLY D N 1
ATOM 9914 C CA . GLY D 1 133 ? 6.738 2.371 -1.829 1.00 32.86 130 GLY D CA 1
ATOM 9915 C C . GLY D 1 133 ? 6.108 3.406 -0.904 1.00 35.77 130 GLY D C 1
ATOM 9916 O O . GLY D 1 133 ? 5.745 4.486 -1.369 1.00 31.85 130 GLY D O 1
ATOM 9917 N N . TYR D 1 134 ? 5.976 3.087 0.386 1.00 29.92 131 TYR D N 1
ATOM 9918 C CA . TYR D 1 134 ? 5.408 4.021 1.365 1.00 33.84 131 TYR D CA 1
ATOM 9919 C C . TYR D 1 134 ? 6.447 5.062 1.789 1.00 30.92 131 TYR D C 1
ATOM 9920 O O . TYR D 1 134 ? 7.645 4.769 1.833 1.00 32.47 131 TYR D O 1
ATOM 9929 N N . GLU D 1 135 ? 6.002 6.274 2.105 1.00 30.02 132 GLU D N 1
ATOM 9930 C CA . GLU D 1 135 ? 6.905 7.271 2.691 1.00 34.15 132 GLU D CA 1
ATOM 9931 C C . GLU D 1 135 ? 6.173 8.097 3.759 1.00 32.42 132 GLU D C 1
ATOM 9932 O O . GLU D 1 135 ? 4.943 8.200 3.726 1.00 26.72 132 GLU D O 1
ATOM 9938 N N . PHE D 1 136 ? 6.920 8.671 4.704 1.00 32.58 133 PHE D N 1
ATOM 9939 C CA . PHE D 1 136 ? 6.312 9.486 5.767 1.00 29.31 133 PHE D CA 1
ATOM 9940 C C . PHE D 1 136 ? 5.530 10.632 5.145 1.00 30.04 133 PHE D C 1
ATOM 9941 O O . PHE D 1 136 ? 6.006 11.288 4.217 1.00 33.77 133 PHE D O 1
ATOM 9949 N N . GLY D 1 137 ? 4.315 10.847 5.629 1.00 27.48 134 GLY D N 1
ATOM 9950 C CA . GLY D 1 137 ? 3.448 11.852 5.053 1.00 28.28 134 GLY D CA 1
ATOM 9951 C C . GLY D 1 137 ? 2.950 12.844 6.084 1.00 28.15 134 GLY D C 1
ATOM 9952 O O . GLY D 1 137 ? 2.499 13.928 5.732 1.00 36.01 134 GLY D O 1
ATOM 9953 N N . GLY D 1 138 ? 3.018 12.485 7.361 1.00 24.62 135 GLY D N 1
ATOM 9954 C CA . GLY D 1 138 ? 2.484 13.370 8.381 1.00 23.48 135 GLY D CA 1
ATOM 9955 C C . GLY D 1 138 ? 2.830 12.965 9.795 1.00 26.81 135 GLY D C 1
ATOM 9956 O O . GLY D 1 138 ? 3.537 11.982 10.022 1.00 25.81 135 GLY D O 1
ATOM 9957 N N . HIS D 1 139 ? 2.314 13.732 10.752 1.00 24.77 136 HIS D N 1
ATOM 9958 C CA . HIS D 1 139 ? 2.695 13.595 12.152 1.00 24.80 136 HIS D CA 1
ATOM 9959 C C . HIS D 1 139 ? 1.489 13.402 13.050 1.00 24.62 136 HIS D C 1
ATOM 9960 O O . HIS D 1 139 ? 0.351 13.651 12.643 1.00 23.18 136 HIS D O 1
ATOM 9967 N N . ARG D 1 140 ? 1.752 12.939 14.267 1.00 22.78 137 ARG D N 1
ATOM 9968 C CA . ARG D 1 140 ? 0.777 12.967 15.335 1.00 24.11 137 ARG D CA 1
ATOM 9969 C C . ARG D 1 140 ? 1.485 13.567 16.545 1.00 24.99 137 ARG D C 1
ATOM 9970 O O . ARG D 1 140 ? 2.509 13.033 16.998 1.00 23.53 137 ARG D O 1
ATOM 9978 N N . TYR D 1 141 ? 0.954 14.681 17.044 1.00 21.88 138 TYR D N 1
ATOM 9979 C CA . TYR D 1 141 ? 1.577 15.436 18.133 1.00 22.27 138 TYR D CA 1
ATOM 9980 C C . TYR D 1 141 ? 0.828 15.271 19.441 1.00 24.37 138 TYR D C 1
ATOM 9981 O O . TYR D 1 141 ? -0.404 15.339 19.464 1.00 23.05 138 TYR D O 1
ATOM 9990 N N . ARG D 1 142 ? 1.573 15.100 20.531 1.00 21.62 139 ARG D N 1
ATOM 9991 C CA . ARG D 1 142 ? 1.006 15.223 21.872 1.00 23.74 139 ARG D CA 1
ATOM 9992 C C . ARG D 1 142 ? 1.694 16.335 22.681 1.00 21.83 139 ARG D C 1
ATOM 9993 O O . ARG D 1 142 ? 2.919 16.335 22.857 1.00 17.52 139 ARG D O 1
ATOM 10001 N N . PHE D 1 143 ? 0.887 17.264 23.182 1.00 22.84 140 PHE D N 1
ATOM 10002 C CA . PHE D 1 143 ? 1.381 18.395 23.971 1.00 17.26 140 PHE D CA 1
ATOM 10003 C C . PHE D 1 143 ? 0.807 18.369 25.396 1.00 20.66 140 PHE D C 1
ATOM 10004 O O . PHE D 1 143 ? -0.336 17.936 25.618 1.00 19.47 140 PHE D O 1
ATOM 10012 N N . SER D 1 144 ? 1.603 18.834 26.352 1.00 19.47 141 SER D N 1
ATOM 10013 C CA . SER D 1 144 ? 1.221 18.799 27.761 1.00 21.46 141 SER D CA 1
ATOM 10014 C C . SER D 1 144 ? 1.037 20.210 28.326 1.00 20.10 141 SER D C 1
ATOM 10015 O O . SER D 1 144 ? 1.944 21.052 28.234 1.00 20.83 141 SER D O 1
ATOM 10018 N N . PHE D 1 145 ? -0.141 20.455 28.904 1.00 20.71 142 PHE D N 1
ATOM 10019 C CA . PHE D 1 145 ? -0.489 21.756 29.475 1.00 21.96 142 PHE D CA 1
ATOM 10020 C C . PHE D 1 145 ? -0.764 21.640 30.967 1.00 25.48 142 PHE D C 1
ATOM 10021 O O . PHE D 1 145 ? -0.996 20.541 31.484 1.00 23.82 142 PHE D O 1
ATOM 10029 N N . GLN D 1 146 ? -0.769 22.780 31.654 1.00 24.34 143 GLN D N 1
ATOM 10030 C CA . GLN D 1 146 ? -1.161 22.815 33.066 1.00 26.42 143 GLN D CA 1
ATOM 10031 C C . GLN D 1 146 ? -2.674 22.915 33.185 1.00 25.58 143 GLN D C 1
ATOM 10032 O O . GLN D 1 146 ? -3.300 23.813 32.603 1.00 22.48 143 GLN D O 1
ATOM 10038 N N . ALA D 1 147 ? -3.271 21.996 33.937 1.00 20.43 144 ALA D N 1
ATOM 10039 C CA . ALA D 1 147 ? -4.733 21.956 34.065 1.00 21.66 144 ALA D CA 1
ATOM 10040 C C . ALA D 1 147 ? -5.284 23.248 34.676 1.00 24.29 144 ALA D C 1
ATOM 10041 O O . ALA D 1 147 ? -6.370 23.708 34.320 1.00 24.27 144 ALA D O 1
ATOM 10043 N N . ALA D 1 148 ? -4.524 23.829 35.598 1.00 21.54 145 ALA D N 1
ATOM 10044 C CA . ALA D 1 148 ? -4.941 25.059 36.279 1.00 23.90 145 ALA D CA 1
ATOM 10045 C C . ALA D 1 148 ? -5.097 26.191 35.277 1.00 27.65 145 ALA D C 1
ATOM 10046 O O . ALA D 1 148 ? -5.974 27.042 35.413 1.00 26.86 145 ALA D O 1
ATOM 10048 N N . ASP D 1 149 ? -4.220 26.191 34.280 1.00 29.88 146 ASP D N 1
ATOM 10049 C CA . ASP D 1 149 ? -4.225 27.172 33.206 1.00 32.02 146 ASP D CA 1
ATOM 10050 C C . ASP D 1 149 ? -5.480 26.998 32.340 1.00 27.93 146 ASP D C 1
ATOM 10051 O O . ASP D 1 149 ? -6.177 27.968 32.025 1.00 27.85 146 ASP D O 1
ATOM 10056 N N . LEU D 1 150 ? -5.779 25.757 31.963 1.00 26.26 147 LEU D N 1
ATOM 10057 C CA . LEU D 1 150 ? -6.954 25.500 31.129 1.00 21.72 147 LEU D CA 1
ATOM 10058 C C . LEU D 1 150 ? -8.236 25.836 31.898 1.00 24.63 147 LEU D C 1
ATOM 10059 O O . LEU D 1 150 ? -9.181 26.419 31.341 1.00 22.29 147 LEU D O 1
ATOM 10064 N N . ARG D 1 151 ? -8.262 25.487 33.185 1.00 23.87 148 ARG D N 1
ATOM 10065 C CA . ARG D 1 151 ? -9.451 25.729 34.019 1.00 26.85 148 ARG D CA 1
ATOM 10066 C C . ARG D 1 151 ? -9.932 27.189 33.953 1.00 29.63 148 ARG D C 1
ATOM 10067 O O . ARG D 1 151 ? -11.132 27.463 33.978 1.00 28.09 148 ARG D O 1
ATOM 10075 N N . SER D 1 152 ? -8.992 28.121 33.845 1.00 33.49 149 SER D N 1
ATOM 10076 C CA . SER D 1 152 ? -9.327 29.535 33.959 1.00 38.46 149 SER D CA 1
ATOM 10077 C C . SER D 1 152 ? -9.626 30.232 32.622 1.00 39.34 149 SER D C 1
ATOM 10078 O O . SER D 1 152 ? -9.738 31.462 32.578 1.00 38.11 149 SER D O 1
ATOM 10081 N N . LEU D 1 153 ? -9.772 29.462 31.544 1.00 36.35 150 LEU D N 1
ATOM 10082 C CA . LEU D 1 153 ? -9.963 30.062 30.224 1.00 34.41 150 LEU D CA 1
ATOM 10083 C C . LEU D 1 153 ? -11.321 30.763 30.049 1.00 35.17 150 LEU D C 1
ATOM 10084 O O . LEU D 1 153 ? -11.489 31.575 29.140 1.00 39.54 150 LEU D O 1
ATOM 10089 N N . GLY D 1 154 ? -12.280 30.482 30.925 1.00 34.82 151 GLY D N 1
ATOM 10090 C CA . GLY D 1 154 ? -13.553 31.186 30.866 1.00 34.29 151 GLY D CA 1
ATOM 10091 C C . GLY D 1 154 ? -14.575 30.514 29.965 1.00 39.16 151 GLY D C 1
ATOM 10092 O O . GLY D 1 154 ? -14.639 29.289 29.897 1.00 41.99 151 GLY D O 1
ATOM 10093 N N . GLY D 1 155 ? -15.375 31.315 29.266 1.00 43.23 152 GLY D N 1
ATOM 10094 C CA . GLY D 1 155 ? -16.444 30.788 28.432 1.00 45.14 152 GLY D CA 1
ATOM 10095 C C . GLY D 1 155 ? -17.572 30.192 29.265 1.00 46.55 152 GLY D C 1
ATOM 10096 O O . GLY D 1 155 ? -18.253 29.260 28.828 1.00 44.89 152 GLY D O 1
ATOM 10097 N N . ARG D 1 156 ? -17.768 30.728 30.468 1.00 50.38 153 ARG D N 1
ATOM 10098 C CA . ARG D 1 156 ? -18.789 30.223 31.389 1.00 55.53 153 ARG D CA 1
ATOM 10099 C C . ARG D 1 156 ? -20.208 30.347 30.832 1.00 50.26 153 ARG D C 1
ATOM 10100 O O . ARG D 1 156 ? -21.092 29.554 31.181 1.00 48.24 153 ARG D O 1
ATOM 10108 N N . GLU D 1 157 ? -20.414 31.331 29.959 1.00 46.40 154 GLU D N 1
ATOM 10109 C CA . GLU D 1 157 ? -21.721 31.575 29.352 1.00 48.85 154 GLU D CA 1
ATOM 10110 C C . GLU D 1 157 ? -22.138 30.464 28.383 1.00 44.75 154 GLU D C 1
ATOM 10111 O O . GLU D 1 157 ? -23.317 30.313 28.076 1.00 41.56 154 GLU D O 1
ATOM 10117 N N . VAL D 1 158 ? -21.173 29.685 27.903 1.00 41.96 155 VAL D N 1
ATOM 10118 C CA . VAL D 1 158 ? -21.463 28.669 26.890 1.00 39.96 155 VAL D CA 1
ATOM 10119 C C . VAL D 1 158 ? -22.058 27.396 27.481 1.00 37.40 155 VAL D C 1
ATOM 10120 O O . VAL D 1 158 ? -21.483 26.788 28.386 1.00 36.32 155 VAL D O 1
ATOM 10124 N N . ALA D 1 159 ? -23.208 26.988 26.952 1.00 35.22 156 ALA D N 1
ATOM 10125 C CA . ALA D 1 159 ? -23.850 25.742 27.366 1.00 34.98 156 ALA D CA 1
ATOM 10126 C C . ALA D 1 159 ? -23.018 24.524 26.953 1.00 34.82 156 ALA D C 1
ATOM 10127 O O . ALA D 1 159 ? -22.710 24.333 25.769 1.00 33.44 156 ALA D O 1
ATOM 10129 N N . VAL D 1 160 ? -22.643 23.712 27.938 1.00 35.07 157 VAL D N 1
ATOM 10130 C CA . VAL D 1 160 ? -21.881 22.496 27.700 1.00 32.58 157 VAL D CA 1
ATOM 10131 C C . VAL D 1 160 ? -22.632 21.347 28.376 1.00 36.58 157 VAL D C 1
ATOM 10132 O O . VAL D 1 160 ? -22.946 21.427 29.559 1.00 37.49 157 VAL D O 1
ATOM 10136 N N . ARG D 1 161 ? -22.944 20.291 27.634 1.00 35.80 158 ARG D N 1
ATOM 10137 C CA . ARG D 1 161 ? -23.612 19.143 28.239 1.00 32.89 158 ARG D CA 1
ATOM 10138 C C . ARG D 1 161 ? -22.852 17.840 27.974 1.00 35.56 158 ARG D C 1
ATOM 10139 O O . ARG D 1 161 ? -22.107 17.729 26.988 1.00 33.79 158 ARG D O 1
ATOM 10147 N N . ARG D 1 162 ? -23.033 16.866 28.865 1.00 32.80 159 ARG D N 1
ATOM 10148 C CA . ARG D 1 162 ? -22.450 15.538 28.689 1.00 33.21 159 ARG D CA 1
ATOM 10149 C C . ARG D 1 162 ? -22.989 14.883 27.414 1.00 34.26 159 ARG D C 1
ATOM 10150 O O . ARG D 1 162 ? -24.188 14.954 27.121 1.00 32.08 159 ARG D O 1
ATOM 10158 N N . ALA D 1 163 ? -22.104 14.257 26.643 1.00 32.27 160 ALA D N 1
ATOM 10159 C CA . ALA D 1 163 ? -22.525 13.617 25.395 1.00 32.02 160 ALA D CA 1
ATOM 10160 C C . ALA D 1 163 ? -22.420 12.099 25.494 1.00 32.92 160 ALA D C 1
ATOM 10161 O O . ALA D 1 163 ? -21.817 11.568 26.436 1.00 31.78 160 ALA D O 1
ATOM 10163 N N . GLY D 1 164 ? -22.998 11.401 24.524 1.00 35.08 161 GLY D N 1
ATOM 10164 C CA . GLY D 1 164 ? -23.030 9.942 24.526 1.00 33.86 161 GLY D CA 1
ATOM 10165 C C . GLY D 1 164 ? -23.077 9.414 23.099 1.00 37.65 161 GLY D C 1
ATOM 10166 O O . GLY D 1 164 ? -22.931 10.190 22.151 1.00 36.22 161 GLY D O 1
ATOM 10167 N N . ALA D 1 165 ? -23.279 8.105 22.938 1.00 35.49 162 ALA D N 1
ATOM 10168 C CA . ALA D 1 165 ? -23.356 7.492 21.608 1.00 38.73 162 ALA D CA 1
ATOM 10169 C C . ALA D 1 165 ? -24.359 8.202 20.712 1.00 41.10 162 ALA D C 1
ATOM 10170 O O . ALA D 1 165 ? -24.133 8.357 19.516 1.00 43.49 162 ALA D O 1
ATOM 10172 N N . LYS D 1 166 ? -25.469 8.621 21.311 1.00 42.58 163 LYS D N 1
ATOM 10173 C CA . LYS D 1 166 ? -26.578 9.267 20.604 1.00 46.83 163 LYS D CA 1
ATOM 10174 C C . LYS D 1 166 ? -26.150 10.506 19.822 1.00 45.42 163 LYS D C 1
ATOM 10175 O O . LYS D 1 166 ? -26.793 10.875 18.844 1.00 44.00 163 LYS D O 1
ATOM 10181 N N . ASP D 1 167 ? -25.062 11.139 20.256 1.00 43.83 164 ASP D N 1
ATOM 10182 C CA . ASP D 1 167 ? -24.594 12.393 19.667 1.00 40.37 164 ASP D CA 1
ATOM 10183 C C . ASP D 1 167 ? -23.588 12.170 18.536 1.00 40.95 164 ASP D C 1
ATOM 10184 O O . ASP D 1 167 ? -23.042 13.129 17.991 1.00 40.15 164 ASP D O 1
ATOM 10189 N N . ALA D 1 168 ? -23.354 10.907 18.184 1.00 44.23 165 ALA D N 1
ATOM 10190 C CA . ALA D 1 168 ? -22.351 10.535 17.177 1.00 41.44 165 ALA D CA 1
ATOM 10191 C C . ALA D 1 168 ? -22.480 11.296 15.848 1.00 41.73 165 ALA D C 1
ATOM 10192 O O . ALA D 1 168 ? -21.479 11.758 15.282 1.00 42.58 165 ALA D O 1
ATOM 10194 N N . ALA D 1 169 ? -23.707 11.425 15.356 1.00 40.64 166 ALA D N 1
ATOM 10195 C CA . ALA D 1 169 ? -23.951 12.104 14.083 1.00 42.38 166 ALA D CA 1
ATOM 10196 C C . ALA D 1 169 ? -23.616 13.595 14.156 1.00 43.53 166 ALA D C 1
ATOM 10197 O O . ALA D 1 169 ? -23.104 14.174 13.195 1.00 47.32 166 ALA D O 1
ATOM 10199 N N . ARG D 1 170 ? -23.908 14.213 15.298 1.00 43.23 167 ARG D N 1
ATOM 10200 C CA . ARG D 1 170 ? -23.632 15.636 15.488 1.00 40.36 167 ARG D CA 1
ATOM 10201 C C . ARG D 1 170 ? -22.128 15.918 15.559 1.00 38.40 167 ARG D C 1
ATOM 10202 O O . ARG D 1 170 ? -21.668 16.943 15.037 1.00 39.53 167 ARG D O 1
ATOM 10210 N N . PHE D 1 171 ? -21.378 15.020 16.214 1.00 34.70 168 PHE D N 1
ATOM 10211 C CA . PHE D 1 171 ? -19.912 15.072 16.253 1.00 33.80 168 PHE D CA 1
ATOM 10212 C C . PHE D 1 171 ? -19.323 15.061 14.838 1.00 32.25 168 PHE D C 1
ATOM 10213 O O . PHE D 1 171 ? -18.463 15.885 14.512 1.00 31.48 168 PHE D O 1
ATOM 10221 N N . LEU D 1 172 ? -19.789 14.123 14.007 1.00 35.92 169 LEU D N 1
ATOM 10222 C CA . LEU D 1 172 ? -19.387 14.045 12.600 1.00 42.81 169 LEU D CA 1
ATOM 10223 C C . LEU D 1 172 ? -19.631 15.360 11.868 1.00 42.82 169 LEU D C 1
ATOM 10224 O O . LEU D 1 172 ? -18.769 15.853 11.134 1.00 42.19 169 LEU D O 1
ATOM 10229 N N . GLU D 1 173 ? -20.827 15.906 12.067 1.00 40.88 170 GLU D N 1
ATOM 10230 C CA . GLU D 1 173 ? -21.221 17.178 11.480 1.00 43.89 170 GLU D CA 1
ATOM 10231 C C . GLU D 1 173 ? -20.287 18.325 11.866 1.00 42.16 170 GLU D C 1
ATOM 10232 O O . GLU D 1 173 ? -19.810 19.058 11.000 1.00 43.12 170 GLU D O 1
ATOM 10238 N N . LEU D 1 174 ? -20.033 18.481 13.164 1.00 39.49 171 LEU D N 1
ATOM 10239 C CA . LEU D 1 174 ? -19.151 19.542 13.657 1.00 38.09 171 LEU D CA 1
ATOM 10240 C C . LEU D 1 174 ? -17.723 19.413 13.114 1.00 39.12 171 LEU D C 1
ATOM 10241 O O . LEU D 1 174 ? -17.123 20.399 12.663 1.00 38.70 171 LEU D O 1
ATOM 10246 N N . VAL D 1 175 ? -17.190 18.193 13.163 1.00 39.03 172 VAL D N 1
ATOM 10247 C CA . VAL D 1 175 ? -15.884 17.882 12.589 1.00 41.45 172 VAL D CA 1
ATOM 10248 C C . VAL D 1 175 ? -15.834 18.230 11.100 1.00 38.88 172 VAL D C 1
ATOM 10249 O O . VAL D 1 175 ? -14.885 18.870 10.637 1.00 38.34 172 VAL D O 1
ATOM 10253 N N . GLY D 1 176 ? -16.862 17.810 10.363 1.00 39.24 173 GLY D N 1
ATOM 10254 C CA . GLY D 1 176 ? -16.955 18.081 8.938 1.00 38.52 173 GLY D CA 1
ATOM 10255 C C . GLY D 1 176 ? -16.847 19.562 8.612 1.00 40.76 173 GLY D C 1
ATOM 10256 O O . GLY D 1 176 ? -16.098 19.956 7.723 1.00 43.96 173 GLY D O 1
ATOM 10257 N N . THR D 1 177 ? -17.598 20.376 9.347 1.00 41.28 174 THR D N 1
ATOM 10258 C CA . THR D 1 177 ? -17.614 21.830 9.172 1.00 43.03 174 THR D CA 1
ATOM 10259 C C . THR D 1 177 ? -16.250 22.478 9.453 1.00 42.66 174 THR D C 1
ATOM 10260 O O . THR D 1 177 ? -15.810 23.381 8.731 1.00 45.89 174 THR D O 1
ATOM 10264 N N . ALA D 1 178 ? -15.588 22.009 10.504 1.00 37.31 175 ALA D N 1
ATOM 10265 C CA . ALA D 1 178 ? -14.278 22.525 10.895 1.00 36.22 175 ALA D CA 1
ATOM 10266 C C . ALA D 1 178 ? -13.201 22.230 9.841 1.00 39.05 175 ALA D C 1
ATOM 10267 O O . ALA D 1 178 ? -12.475 23.128 9.411 1.00 42.38 175 ALA D O 1
ATOM 10269 N N . HIS D 1 179 ? -13.108 20.971 9.425 1.00 38.34 176 HIS D N 1
ATOM 10270 C CA . HIS D 1 179 ? -12.063 20.535 8.503 1.00 36.54 176 HIS D CA 1
ATOM 10271 C C . HIS D 1 179 ? -12.215 21.129 7.102 1.00 39.44 176 HIS D C 1
ATOM 10272 O O . HIS D 1 179 ? -11.225 21.370 6.409 1.00 39.45 176 HIS D O 1
ATOM 10279 N N . GLU D 1 180 ? -13.450 21.360 6.679 1.00 40.38 177 GLU D N 1
ATOM 10280 C CA . GLU D 1 180 ? -13.682 21.985 5.382 1.00 43.89 177 GLU D CA 1
ATOM 10281 C C . GLU D 1 180 ? -13.299 23.466 5.408 1.00 44.30 177 GLU D C 1
ATOM 10282 O O . GLU D 1 180 ? -12.731 23.994 4.451 1.00 46.68 177 GLU D O 1
ATOM 10288 N N . ALA D 1 181 ? -13.606 24.131 6.516 1.00 45.35 178 ALA D N 1
ATOM 10289 C CA . ALA D 1 181 ? -13.259 25.534 6.676 1.00 48.02 178 ALA D CA 1
ATOM 10290 C C . ALA D 1 181 ? -11.741 25.714 6.748 1.00 47.31 178 ALA D C 1
ATOM 10291 O O . ALA D 1 181 ? -11.196 26.650 6.165 1.00 47.00 178 ALA D O 1
ATOM 10293 N N . SER D 1 182 ? -11.056 24.814 7.449 1.00 43.80 179 SER D N 1
ATOM 10294 C CA . SER D 1 182 ? -9.598 24.915 7.553 1.00 43.54 179 SER D CA 1
ATOM 10295 C C . SER D 1 182 ? -8.841 24.229 6.408 1.00 42.72 179 SER D C 1
ATOM 10296 O O . SER D 1 182 ? -7.612 24.344 6.323 1.00 43.09 179 SER D O 1
ATOM 10299 N N . ARG D 1 183 ? -9.563 23.526 5.536 1.00 41.05 180 ARG D N 1
ATOM 10300 C CA . ARG D 1 183 ? -8.935 22.693 4.508 1.00 41.72 180 ARG D CA 1
ATOM 10301 C C . ARG D 1 183 ? -7.925 21.712 5.113 1.00 39.63 180 ARG D C 1
ATOM 10302 O O . ARG D 1 183 ? -6.842 21.492 4.569 1.00 37.91 180 ARG D O 1
ATOM 10310 N N . ALA D 1 184 ? -8.299 21.132 6.246 1.00 40.85 181 ALA D N 1
ATOM 10311 C CA . ALA D 1 184 ? -7.433 20.221 6.987 1.00 39.13 181 ALA D CA 1
ATOM 10312 C C . ALA D 1 184 ? -6.951 19.025 6.160 1.00 37.46 181 ALA D C 1
ATOM 10313 O O . ALA D 1 184 ? -7.596 18.616 5.194 1.00 38.28 181 ALA D O 1
ATOM 10315 N N . SER D 1 185 ? -5.815 18.468 6.567 1.00 34.18 182 SER D N 1
ATOM 10316 C CA . SER D 1 185 ? -5.224 17.318 5.904 1.00 33.79 182 SER D CA 1
ATOM 10317 C C . SER D 1 185 ? -4.681 16.336 6.927 1.00 31.10 182 SER D C 1
ATOM 10318 O O . SER D 1 185 ? -4.119 16.733 7.953 1.00 31.37 182 SER D O 1
ATOM 10321 N N . GLY D 1 186 ? -4.860 15.049 6.649 1.00 31.36 183 GLY D N 1
ATOM 10322 C CA . GLY D 1 186 ? -4.212 14.008 7.421 1.00 27.54 183 GLY D CA 1
ATOM 10323 C C . GLY D 1 186 ? -5.137 13.298 8.377 1.00 32.35 183 GLY D C 1
ATOM 10324 O O . GLY D 1 186 ? -4.928 12.121 8.674 1.00 34.71 183 GLY D O 1
ATOM 10325 N N . LEU D 1 187 ? -6.154 14.008 8.861 1.00 33.92 184 LEU D N 1
ATOM 10326 C CA . LEU D 1 187 ? -7.053 13.466 9.884 1.00 35.25 184 LEU D CA 1
ATOM 10327 C C . LEU D 1 187 ? -7.862 12.278 9.372 1.00 37.05 184 LEU D C 1
ATOM 10328 O O . LEU D 1 187 ? -8.237 12.237 8.195 1.00 34.08 184 LEU D O 1
ATOM 10333 N N . LEU D 1 188 ? -8.118 11.316 10.258 1.00 29.78 185 LEU D N 1
ATOM 10334 C CA . LEU D 1 188 ? -8.901 10.127 9.912 1.00 34.67 185 LEU D CA 1
ATOM 10335 C C . LEU D 1 188 ? -10.394 10.424 9.935 1.00 34.49 185 LEU D C 1
ATOM 10336 O O . LEU D 1 188 ? -10.856 11.284 10.687 1.00 29.61 185 LEU D O 1
ATOM 10341 N N . VAL D 1 189 ? -11.145 9.707 9.110 1.00 33.07 186 VAL D N 1
ATOM 10342 C CA . VAL D 1 189 ? -12.595 9.720 9.205 1.00 38.98 186 VAL D CA 1
ATOM 10343 C C . VAL D 1 189 ? -13.005 8.336 9.658 1.00 40.60 186 VAL D C 1
ATOM 10344 O O . VAL D 1 189 ? -12.764 7.353 8.945 1.00 38.66 186 VAL D O 1
ATOM 10348 N N . TRP D 1 190 ? -13.593 8.249 10.851 1.00 41.51 187 TRP D N 1
ATOM 10349 C CA . TRP D 1 190 ? -14.116 6.981 11.337 1.00 43.70 187 TRP D CA 1
ATOM 10350 C C . TRP D 1 190 ? -15.563 6.842 10.903 1.00 44.26 187 TRP D C 1
ATOM 10351 O O . TRP D 1 190 ? -16.286 7.844 10.812 1.00 43.14 187 TRP D O 1
ATOM 10362 N N . PRO D 1 191 ? -15.992 5.601 10.625 1.00 49.84 188 PRO D N 1
ATOM 10363 C CA . PRO D 1 191 ? -17.416 5.325 10.398 1.00 54.21 188 PRO D CA 1
ATOM 10364 C C . PRO D 1 191 ? -18.212 5.676 11.652 1.00 57.12 188 PRO D C 1
ATOM 10365 O O . PRO D 1 191 ? -17.697 5.487 12.760 1.00 57.01 188 PRO D O 1
ATOM 10369 N N . GLU D 1 192 ? -19.436 6.175 11.483 1.00 59.19 189 GLU D N 1
ATOM 10370 C CA . GLU D 1 192 ? -20.267 6.628 12.605 1.00 59.95 189 GLU D CA 1
ATOM 10371 C C . GLU D 1 192 ? -20.434 5.538 13.665 1.00 56.40 189 GLU D C 1
ATOM 10372 O O . GLU D 1 192 ? -20.642 5.828 14.852 1.00 53.32 189 GLU D O 1
ATOM 10378 N N . SER D 1 193 ? -20.322 4.292 13.213 1.00 56.02 190 SER D N 1
ATOM 10379 C CA . SER D 1 193 ? -20.321 3.114 14.077 1.00 58.84 190 SER D CA 1
ATOM 10380 C C . SER D 1 193 ? -19.249 3.179 15.173 1.00 54.79 190 SER D C 1
ATOM 10381 O O . SER D 1 193 ? -19.553 3.062 16.367 1.00 50.31 190 SER D O 1
ATOM 10384 N N . LYS D 1 194 ? -17.996 3.350 14.756 1.00 54.17 191 LYS D N 1
ATOM 10385 C CA . LYS D 1 194 ? -16.866 3.383 15.682 1.00 51.44 191 LYS D CA 1
ATOM 10386 C C . LYS D 1 194 ? -16.916 4.606 16.580 1.00 46.19 191 LYS D C 1
ATOM 10387 O O . LYS D 1 194 ? -16.486 4.555 17.729 1.00 44.34 191 LYS D O 1
ATOM 10393 N N . ILE D 1 195 ? -17.429 5.710 16.046 1.00 42.22 192 ILE D N 1
ATOM 10394 C CA . ILE D 1 195 ? -17.609 6.915 16.840 1.00 41.89 192 ILE D CA 1
ATOM 10395 C C . ILE D 1 195 ? -18.618 6.647 17.955 1.00 43.55 192 ILE D C 1
ATOM 10396 O O . ILE D 1 195 ? -18.427 7.075 19.097 1.00 44.67 192 ILE D O 1
ATOM 10401 N N . ALA D 1 196 ? -19.681 5.917 17.626 1.00 42.16 193 ALA D N 1
ATOM 10402 C CA . ALA D 1 196 ? -20.671 5.531 18.629 1.00 42.82 193 ALA D CA 1
ATOM 10403 C C . ALA D 1 196 ? -20.004 4.786 19.788 1.00 43.79 193 ALA D C 1
ATOM 10404 O O . ALA D 1 196 ? -20.145 5.189 20.944 1.00 45.50 193 ALA D O 1
ATOM 10406 N N . GLU D 1 197 ? -19.265 3.720 19.470 1.00 44.69 194 GLU D N 1
ATOM 10407 C CA . GLU D 1 197 ? -18.553 2.928 20.485 1.00 50.30 194 GLU D CA 1
ATOM 10408 C C . GLU D 1 197 ? -17.614 3.785 21.342 1.00 45.28 194 GLU D C 1
ATOM 10409 O O . GLU D 1 197 ? -17.534 3.622 22.552 1.00 43.88 194 GLU D O 1
ATOM 10415 N N . TRP D 1 198 ? -16.884 4.670 20.680 1.00 44.02 195 TRP D N 1
ATOM 10416 C CA . TRP D 1 198 ? -16.017 5.643 21.325 1.00 43.83 195 TRP D CA 1
ATOM 10417 C C . TRP D 1 198 ? -16.776 6.382 22.428 1.00 42.98 195 TRP D C 1
ATOM 10418 O O . TRP D 1 198 ? -16.343 6.424 23.578 1.00 44.07 195 TRP D O 1
ATOM 10429 N N . LEU D 1 199 ? -17.921 6.953 22.064 1.00 41.76 196 LEU D N 1
ATOM 10430 C CA . LEU D 1 199 ? -18.725 7.751 22.980 1.00 39.45 196 LEU D CA 1
ATOM 10431 C C . LEU D 1 199 ? -19.525 6.904 23.977 1.00 42.43 196 LEU D C 1
ATOM 10432 O O . LEU D 1 199 ? -19.907 7.397 25.037 1.00 42.65 196 LEU D O 1
ATOM 10437 N N . GLU D 1 200 ? -19.772 5.638 23.630 1.00 44.71 197 GLU D N 1
ATOM 10438 C CA . GLU D 1 200 ? -20.411 4.670 24.529 1.00 46.07 197 GLU D CA 1
ATOM 10439 C C . GLU D 1 200 ? -19.502 4.323 25.695 1.00 42.57 197 GLU D C 1
ATOM 10440 O O . GLU D 1 200 ? -19.966 4.081 26.808 1.00 43.94 197 GLU D O 1
ATOM 10446 N N . ASP D 1 201 ? -18.204 4.252 25.414 1.00 39.89 198 ASP D N 1
ATOM 10447 C CA . ASP D 1 201 ? -17.207 3.801 26.381 1.00 39.25 198 ASP D CA 1
ATOM 10448 C C . ASP D 1 201 ? -17.206 4.707 27.607 1.00 39.86 198 ASP D C 1
ATOM 10449 O O . ASP D 1 201 ? -16.885 5.900 27.506 1.00 37.61 198 ASP D O 1
ATOM 10454 N N . GLU D 1 202 ? -17.544 4.140 28.763 1.00 36.86 199 GLU D N 1
ATOM 10455 C CA . GLU D 1 202 ? -17.610 4.918 29.999 1.00 43.41 199 GLU D CA 1
ATOM 10456 C C . GLU D 1 202 ? -16.246 5.425 30.483 1.00 38.45 199 GLU D C 1
ATOM 10457 O O . GLU D 1 202 ? -16.181 6.251 31.388 1.00 35.39 199 GLU D O 1
ATOM 10463 N N . GLU D 1 203 ? -15.162 4.938 29.881 1.00 33.84 200 GLU D N 1
ATOM 10464 C CA . GLU D 1 203 ? -13.832 5.464 30.183 1.00 35.68 200 GLU D CA 1
ATOM 10465 C C . GLU D 1 203 ? -13.566 6.783 29.457 1.00 31.82 200 GLU D C 1
ATOM 10466 O O . GLU D 1 203 ? -12.648 7.529 29.822 1.00 27.77 200 GLU D O 1
ATOM 10472 N N . ASN D 1 204 ? -14.376 7.064 28.437 1.00 30.02 201 ASN D N 1
ATOM 10473 C CA . ASN D 1 204 ? -14.263 8.302 27.668 1.00 28.16 201 ASN D CA 1
ATOM 10474 C C . ASN D 1 204 ? -15.259 9.353 28.151 1.00 29.87 201 ASN D C 1
ATOM 10475 O O . ASN D 1 204 ? -16.442 9.070 28.318 1.00 30.69 201 ASN D O 1
ATOM 10480 N N . PHE D 1 205 ? -14.780 10.562 28.403 1.00 28.22 202 PHE D N 1
ATOM 10481 C CA . PHE D 1 205 ? -15.666 11.613 28.888 1.00 29.79 202 PHE D CA 1
ATOM 10482 C C . PHE D 1 205 ? -15.909 12.606 27.762 1.00 30.21 202 PHE D C 1
ATOM 10483 O O . PHE D 1 205 ? -14.999 13.331 27.364 1.00 27.35 202 PHE D O 1
ATOM 10491 N N . ALA D 1 206 ? -17.135 12.634 27.248 1.00 25.23 203 ALA D N 1
ATOM 10492 C CA . ALA D 1 206 ? -17.454 13.468 26.085 1.00 25.50 203 ALA D CA 1
ATOM 10493 C C . ALA D 1 206 ? -18.420 14.611 26.432 1.00 26.00 203 ALA D C 1
ATOM 10494 O O . ALA D 1 206 ? -19.360 14.429 27.211 1.00 27.30 203 ALA D O 1
ATOM 10496 N N . TYR D 1 207 ? -18.187 15.785 25.851 1.00 25.75 204 TYR D N 1
ATOM 10497 C CA . TYR D 1 207 ? -19.023 16.952 26.140 1.00 27.09 204 TYR D CA 1
ATOM 10498 C C . TYR D 1 207 ? -19.314 17.706 24.856 1.00 30.71 204 TYR D C 1
ATOM 10499 O O . TYR D 1 207 ? -18.437 17.841 24.000 1.00 29.48 204 TYR D O 1
ATOM 10508 N N . LEU D 1 208 ? -20.544 18.199 24.744 1.00 30.14 205 LEU D N 1
ATOM 10509 C CA . LEU D 1 208 ? -21.036 18.830 23.530 1.00 30.50 205 LEU D CA 1
ATOM 10510 C C . LEU D 1 208 ? -21.503 20.260 23.794 1.00 33.92 205 LEU D C 1
ATOM 10511 O O . LEU D 1 208 ? -22.204 20.519 24.773 1.00 33.24 205 LEU D O 1
ATOM 10516 N N . ALA D 1 209 ? -21.111 21.184 22.923 1.00 34.33 206 ALA D N 1
ATOM 10517 C CA . ALA D 1 209 ? -21.662 22.541 22.928 1.00 30.07 206 ALA D CA 1
ATOM 10518 C C . ALA D 1 209 ? -22.330 22.733 21.578 1.00 32.77 206 ALA D C 1
ATOM 10519 O O . ALA D 1 209 ? -22.218 21.858 20.719 1.00 34.91 206 ALA D O 1
ATOM 10521 N N . GLU D 1 210 ? -23.006 23.861 21.374 1.00 35.45 207 GLU D N 1
ATOM 10522 C CA . GLU D 1 210 ? -23.663 24.135 20.092 1.00 39.27 207 GLU D CA 1
ATOM 10523 C C . GLU D 1 210 ? -22.719 24.028 18.891 1.00 36.04 207 GLU D C 1
ATOM 10524 O O . GLU D 1 210 ? -23.111 23.553 17.823 1.00 37.23 207 GLU D O 1
ATOM 10530 N N . ASP D 1 211 ? -21.475 24.448 19.074 1.00 31.97 208 ASP D N 1
ATOM 10531 C CA . ASP D 1 211 ? -20.531 24.504 17.968 1.00 40.92 208 ASP D CA 1
ATOM 10532 C C . ASP D 1 211 ? -19.175 23.906 18.338 1.00 37.44 208 ASP D C 1
ATOM 10533 O O . ASP D 1 211 ? -18.127 24.365 17.869 1.00 37.25 208 ASP D O 1
ATOM 10538 N N . GLY D 1 212 ? -19.184 22.870 19.167 1.00 32.20 209 GLY D N 1
ATOM 10539 C CA . GLY D 1 212 ? -17.932 22.247 19.543 1.00 32.74 209 GLY D CA 1
ATOM 10540 C C . GLY D 1 212 ? -18.130 21.046 20.440 1.00 31.01 209 GLY D C 1
ATOM 10541 O O . GLY D 1 212 ? -19.227 20.832 20.973 1.00 28.19 209 GLY D O 1
ATOM 10542 N N . PHE D 1 213 ? -17.073 20.257 20.598 1.00 26.36 210 PHE D N 1
ATOM 10543 C CA . PHE D 1 213 ? -17.093 19.169 21.565 1.00 29.57 210 PHE D CA 1
ATOM 10544 C C . PHE D 1 213 ? -15.689 18.847 22.031 1.00 29.40 210 PHE D C 1
ATOM 10545 O O . PHE D 1 213 ? -14.707 19.319 21.450 1.00 24.10 210 PHE D O 1
ATOM 10553 N N . VAL D 1 214 ? -15.596 18.027 23.076 1.00 24.23 211 VAL D N 1
ATOM 10554 C CA . VAL D 1 214 ? -14.305 17.526 23.534 1.00 24.54 211 VAL D CA 1
ATOM 10555 C C . VAL D 1 214 ? -14.495 16.103 24.057 1.00 27.19 211 VAL D C 1
ATOM 10556 O O . VAL D 1 214 ? -15.553 15.754 24.580 1.00 24.24 211 VAL D O 1
ATOM 10560 N N . VAL D 1 215 ? -13.479 15.274 23.871 1.00 25.10 212 VAL D N 1
ATOM 10561 C CA . VAL D 1 215 ? -13.501 13.923 24.384 1.00 23.29 212 VAL D CA 1
ATOM 10562 C C . VAL D 1 215 ? -12.176 13.725 25.075 1.00 25.29 212 VAL D C 1
ATOM 10563 O O . VAL D 1 215 ? -11.114 13.948 24.473 1.00 23.67 212 VAL D O 1
ATOM 10567 N N . TYR D 1 216 ? -12.234 13.345 26.349 1.00 23.02 213 TYR D N 1
ATOM 10568 C CA . TYR D 1 216 ? -11.017 13.096 27.106 1.00 21.04 213 TYR D CA 1
ATOM 10569 C C . TYR D 1 216 ? -11.164 11.940 28.066 1.00 21.32 213 TYR D C 1
ATOM 10570 O O . TYR D 1 216 ? -12.259 11.386 28.214 1.00 24.10 213 TYR D O 1
ATOM 10579 N N . ASN D 1 217 ? -10.058 11.581 28.722 1.00 20.82 214 ASN D N 1
ATOM 10580 C CA . ASN D 1 217 ? -10.048 10.444 29.640 1.00 22.68 214 ASN D CA 1
ATOM 10581 C C . ASN D 1 217 ? -8.838 10.512 30.570 1.00 23.81 214 ASN D C 1
ATOM 10582 O O . ASN D 1 217 ? -8.001 11.414 30.430 1.00 21.61 214 ASN D O 1
ATOM 10587 N N . TRP D 1 218 ? -8.744 9.573 31.514 1.00 20.92 215 TRP D N 1
ATOM 10588 C CA . TRP D 1 218 ? -7.619 9.549 32.438 1.00 26.86 215 TRP D CA 1
ATOM 10589 C C . TRP D 1 218 ? -6.428 8.888 31.779 1.00 26.77 215 TRP D C 1
ATOM 10590 O O . TRP D 1 218 ? -6.575 7.882 31.077 1.00 22.03 215 TRP D O 1
ATOM 10601 N N . SER D 1 219 ? -5.253 9.449 32.033 1.00 26.79 216 SER D N 1
ATOM 10602 C CA . SER D 1 219 ? -3.997 8.865 31.585 1.00 30.67 216 SER D CA 1
ATOM 10603 C C . SER D 1 219 ? -3.043 8.877 32.772 1.00 27.08 216 SER D C 1
ATOM 10604 O O . SER D 1 219 ? -2.404 9.892 33.029 1.00 23.91 216 SER D O 1
ATOM 10607 N N . ASP D 1 220 ? -2.994 7.777 33.521 1.00 31.72 217 ASP D N 1
ATOM 10608 C CA . ASP D 1 220 ? -2.100 7.656 34.681 1.00 39.82 217 ASP D CA 1
ATOM 10609 C C . ASP D 1 220 ? -2.093 8.874 35.615 1.00 36.52 217 ASP D C 1
ATOM 10610 O O . ASP D 1 220 ? -1.037 9.446 35.867 1.00 40.74 217 ASP D O 1
ATOM 10615 N N . GLY D 1 221 ? -3.253 9.290 36.111 1.00 29.67 218 GLY D N 1
ATOM 10616 C CA . GLY D 1 221 ? -3.289 10.410 37.043 1.00 30.57 218 GLY D CA 1
ATOM 10617 C C . GLY D 1 221 ? -3.392 11.775 36.371 1.00 29.42 218 GLY D C 1
ATOM 10618 O O . GLY D 1 221 ? -3.728 12.776 37.006 1.00 30.10 218 GLY D O 1
ATOM 10619 N N . ASP D 1 222 ? -3.079 11.829 35.083 1.00 26.64 219 ASP D N 1
ATOM 10620 C CA . ASP D 1 222 ? -3.300 13.050 34.323 1.00 28.19 219 ASP D CA 1
ATOM 10621 C C . ASP D 1 222 ? -4.521 12.873 33.423 1.00 23.06 219 ASP D C 1
ATOM 10622 O O . ASP D 1 222 ? -5.052 11.764 33.319 1.00 22.30 219 ASP D O 1
ATOM 10627 N N . LEU D 1 223 ? -4.977 13.964 32.807 1.00 22.16 220 LEU D N 1
ATOM 10628 C CA . LEU D 1 223 ? -6.069 13.906 31.836 1.00 24.62 220 LEU D CA 1
ATOM 10629 C C . LEU D 1 223 ? -5.476 13.947 30.429 1.00 28.87 220 LEU D C 1
ATOM 10630 O O . LEU D 1 223 ? -4.426 14.568 30.202 1.00 27.41 220 LEU D O 1
ATOM 10635 N N . GLN D 1 224 ? -6.151 13.294 29.485 1.00 24.46 221 GLN D N 1
ATOM 10636 C CA . GLN D 1 224 ? -5.687 13.273 28.109 1.00 21.49 221 GLN D CA 1
ATOM 10637 C C . GLN D 1 224 ? -6.834 13.583 27.174 1.00 22.06 221 GLN D C 1
ATOM 10638 O O . GLN D 1 224 ? -7.864 12.892 27.171 1.00 23.66 221 GLN D O 1
ATOM 10644 N N . VAL D 1 225 ? -6.667 14.629 26.375 1.00 19.72 222 VAL D N 1
ATOM 10645 C CA . VAL D 1 225 ? -7.701 14.997 25.421 1.00 21.49 222 VAL D CA 1
ATOM 10646 C C . VAL D 1 225 ? -7.485 14.245 24.101 1.00 24.99 222 VAL D C 1
ATOM 10647 O O . VAL D 1 225 ? -6.461 14.427 23.440 1.00 26.55 222 VAL D O 1
ATOM 10651 N N . ASP D 1 226 ? -8.443 13.392 23.741 1.00 25.00 223 ASP D N 1
ATOM 10652 C CA . ASP D 1 226 ? -8.416 12.659 22.472 1.00 25.39 223 ASP D CA 1
ATOM 10653 C C . ASP D 1 226 ? -8.659 13.589 21.276 1.00 29.01 223 ASP D C 1
ATOM 10654 O O . ASP D 1 226 ? -8.012 13.470 20.230 1.00 30.84 223 ASP D O 1
ATOM 10659 N N . GLU D 1 227 ? -9.619 14.496 21.435 1.00 28.02 224 GLU D N 1
ATOM 10660 C CA . GLU D 1 227 ? -9.981 15.445 20.388 1.00 28.65 224 GLU D CA 1
ATOM 10661 C C . GLU D 1 227 ? -10.774 16.594 20.990 1.00 30.26 224 GLU D C 1
ATOM 10662 O O . GLU D 1 227 ? -11.611 16.390 21.882 1.00 30.18 224 GLU D O 1
ATOM 10668 N N . LEU D 1 228 ? -10.512 17.797 20.496 1.00 27.81 225 LEU D N 1
ATOM 10669 C CA . LEU D 1 228 ? -11.323 18.962 20.835 1.00 24.17 225 LEU D CA 1
ATOM 10670 C C . LEU D 1 228 ? -11.559 19.765 19.572 1.00 25.41 225 LEU D C 1
ATOM 10671 O O . LEU D 1 228 ? -10.610 20.148 18.889 1.00 29.25 225 LEU D O 1
ATOM 10676 N N . VAL D 1 229 ? -12.826 20.021 19.271 1.00 28.78 226 VAL D N 1
ATOM 10677 C CA . VAL D 1 229 ? -13.210 20.805 18.100 1.00 28.71 226 VAL D CA 1
ATOM 10678 C C . VAL D 1 229 ? -14.052 21.974 18.566 1.00 28.22 226 VAL D C 1
ATOM 10679 O O . VAL D 1 229 ? -14.976 21.780 19.355 1.00 27.35 226 VAL D O 1
ATOM 10683 N N . ALA D 1 230 ? -13.741 23.177 18.094 1.00 28.99 227 ALA D N 1
ATOM 10684 C CA . ALA D 1 230 ? -14.510 24.359 18.477 1.00 32.72 227 ALA D CA 1
ATOM 10685 C C . ALA D 1 230 ? -14.520 25.361 17.342 1.00 35.00 227 ALA D C 1
ATOM 10686 O O . ALA D 1 230 ? -13.470 25.663 16.776 1.00 32.17 227 ALA D O 1
ATOM 10688 N N . HIS D 1 231 ? -15.699 25.879 17.017 1.00 35.46 228 HIS D N 1
ATOM 10689 C CA . HIS D 1 231 ? -15.843 26.806 15.897 1.00 39.02 228 HIS D CA 1
ATOM 10690 C C . HIS D 1 231 ? -15.616 28.256 16.324 1.00 42.38 228 HIS D C 1
ATOM 10691 O O . HIS D 1 231 ? -15.332 29.113 15.490 1.00 50.78 228 HIS D O 1
ATOM 10698 N N . SER D 1 232 ? -15.764 28.527 17.619 1.00 35.23 229 SER D N 1
ATOM 10699 C CA . SER D 1 232 ? -15.706 29.890 18.140 1.00 34.25 229 SER D CA 1
ATOM 10700 C C . SER D 1 232 ? -14.840 29.972 19.393 1.00 32.67 229 SER D C 1
ATOM 10701 O O . SER D 1 232 ? -14.645 28.968 20.106 1.00 31.40 229 SER D O 1
ATOM 10704 N N . GLU D 1 233 ? -14.339 31.176 19.670 1.00 30.33 230 GLU D N 1
ATOM 10705 C CA . GLU D 1 233 ? -13.484 31.413 20.830 1.00 31.27 230 GLU D CA 1
ATOM 10706 C C . GLU D 1 233 ? -14.149 31.020 22.147 1.00 30.97 230 GLU D C 1
ATOM 10707 O O . GLU D 1 233 ? -13.562 30.299 22.959 1.00 28.22 230 GLU D O 1
ATOM 10713 N N . ALA D 1 234 ? -15.367 31.518 22.345 1.00 32.02 231 ALA D N 1
ATOM 10714 C CA . ALA D 1 234 ? -16.128 31.250 23.552 1.00 34.01 231 ALA D CA 1
ATOM 10715 C C . ALA D 1 234 ? -16.219 29.745 23.792 1.00 33.38 231 ALA D C 1
ATOM 10716 O O . ALA D 1 234 ? -15.950 29.259 24.899 1.00 33.24 231 ALA D O 1
ATOM 10718 N N . THR D 1 235 ? -16.569 29.006 22.743 1.00 29.06 232 THR D N 1
ATOM 10719 C CA . THR D 1 235 ? -16.690 27.561 22.863 1.00 29.31 232 THR D CA 1
ATOM 10720 C C . THR D 1 235 ? -15.345 26.879 23.117 1.00 29.78 232 THR D C 1
ATOM 10721 O O . THR D 1 235 ? -15.273 25.936 23.910 1.00 30.93 232 THR D O 1
ATOM 10725 N N . ALA D 1 236 ? -14.280 27.360 22.473 1.00 28.32 233 ALA D N 1
ATOM 10726 C CA . ALA D 1 236 ? -12.939 26.832 22.742 1.00 27.22 233 ALA D CA 1
ATOM 10727 C C . ALA D 1 236 ? -12.598 26.989 24.220 1.00 27.58 233 ALA D C 1
ATOM 10728 O O . ALA D 1 236 ? -12.167 26.029 24.873 1.00 28.38 233 ALA D O 1
ATOM 10730 N N . ARG D 1 237 ? -12.816 28.191 24.754 1.00 26.80 234 ARG D N 1
ATOM 10731 C CA . ARG D 1 237 ? -12.559 28.444 26.173 1.00 25.93 234 ARG D CA 1
ATOM 10732 C C . ARG D 1 237 ? -13.375 27.513 27.086 1.00 27.04 234 ARG D C 1
ATOM 10733 O O . ARG D 1 237 ? -12.821 26.885 27.989 1.00 26.84 234 ARG D O 1
ATOM 10741 N N . ALA D 1 238 ? -14.679 27.416 26.835 1.00 24.36 235 ALA D N 1
ATOM 10742 C CA . ALA D 1 238 ? -15.571 26.598 27.663 1.00 29.04 235 ALA D CA 1
ATOM 10743 C C . ALA D 1 238 ? -15.155 25.124 27.696 1.00 28.38 235 ALA D C 1
ATOM 10744 O O . ALA D 1 238 ? -15.133 24.487 28.756 1.00 29.17 235 ALA D O 1
ATOM 10746 N N . LEU D 1 239 ? -14.822 24.582 26.532 1.00 26.43 236 LEU D N 1
ATOM 10747 C CA . LEU D 1 239 ? -14.471 23.170 26.447 1.00 23.92 236 LEU D CA 1
ATOM 10748 C C . LEU D 1 239 ? -13.125 22.881 27.102 1.00 24.92 236 LEU D C 1
ATOM 10749 O O . LEU D 1 239 ? -12.983 21.892 27.817 1.00 25.89 236 LEU D O 1
ATOM 10754 N N . TRP D 1 240 ? -12.130 23.733 26.864 1.00 22.79 237 TRP D N 1
ATOM 10755 C CA . TRP D 1 240 ? -10.854 23.539 27.535 1.00 24.93 237 TRP D CA 1
ATOM 10756 C C . TRP D 1 240 ? -11.028 23.688 29.047 1.00 25.35 237 TRP D C 1
ATOM 10757 O O . TRP D 1 240 ? -10.405 22.967 29.818 1.00 23.84 237 TRP D O 1
ATOM 10768 N N . ALA D 1 241 ? -11.877 24.623 29.465 1.00 25.31 238 ALA D N 1
ATOM 10769 C CA . ALA D 1 241 ? -12.128 24.838 30.897 1.00 26.45 238 ALA D CA 1
ATOM 10770 C C . ALA D 1 241 ? -12.796 23.619 31.526 1.00 26.63 238 ALA D C 1
ATOM 10771 O O . ALA D 1 241 ? -12.570 23.309 32.699 1.00 28.16 238 ALA D O 1
ATOM 10773 N N . THR D 1 242 ? -13.634 22.940 30.749 1.00 23.74 239 THR D N 1
ATOM 10774 C CA . THR D 1 242 ? -14.293 21.736 31.232 1.00 25.01 239 THR D CA 1
ATOM 10775 C C . THR D 1 242 ? -13.247 20.668 31.532 1.00 24.31 239 THR D C 1
ATOM 10776 O O . THR D 1 242 ? -13.293 20.020 32.586 1.00 24.24 239 THR D O 1
ATOM 10780 N N . VAL D 1 243 ? -12.300 20.486 30.613 1.00 23.28 240 VAL D N 1
ATOM 10781 C CA . VAL D 1 243 ? -11.224 19.529 30.857 1.00 23.48 240 VAL D CA 1
ATOM 10782 C C . VAL D 1 243 ? -10.427 19.978 32.082 1.00 23.69 240 VAL D C 1
ATOM 10783 O O . VAL D 1 243 ? -10.159 19.183 32.985 1.00 23.29 240 VAL D O 1
ATOM 10787 N N . GLY D 1 244 ? -10.048 21.257 32.109 1.00 20.87 241 GLY D N 1
ATOM 10788 C CA . GLY D 1 244 ? -9.217 21.780 33.187 1.00 23.02 241 GLY D CA 1
ATOM 10789 C C . GLY D 1 244 ? -9.892 21.845 34.559 1.00 23.65 241 GLY D C 1
ATOM 10790 O O . GLY D 1 244 ? -9.213 21.990 35.577 1.00 26.01 241 GLY D O 1
ATOM 10791 N N . SER D 1 245 ? -11.221 21.750 34.598 1.00 20.66 242 SER D N 1
ATOM 10792 C CA . SER D 1 245 ? -11.955 21.828 35.864 1.00 23.63 242 SER D CA 1
ATOM 10793 C C . SER D 1 245 ? -11.534 20.733 36.859 1.00 25.86 242 SER D C 1
ATOM 10794 O O . SER D 1 245 ? -11.831 20.823 38.053 1.00 27.81 242 SER D O 1
ATOM 10797 N N . GLY D 1 246 ? -10.818 19.716 36.384 1.00 24.20 243 GLY D N 1
ATOM 10798 C CA . GLY D 1 246 ? -10.338 18.661 37.268 1.00 24.38 243 GLY D CA 1
ATOM 10799 C C . GLY D 1 246 ? -8.950 18.917 37.844 1.00 25.87 243 GLY D C 1
ATOM 10800 O O . GLY D 1 246 ? -8.329 18.020 38.421 1.00 27.03 243 GLY D O 1
ATOM 10801 N N . ALA D 1 247 ? -8.465 20.147 37.698 1.00 21.57 244 ALA D N 1
ATOM 10802 C CA . ALA D 1 247 ? -7.095 20.487 38.088 1.00 19.19 244 ALA D CA 1
ATOM 10803 C C . ALA D 1 247 ? -6.776 20.190 39.560 1.00 23.36 244 ALA D C 1
ATOM 10804 O O . ALA D 1 247 ? -5.615 20.044 39.906 1.00 22.08 244 ALA D O 1
ATOM 10806 N N . SER D 1 248 ? -7.789 20.114 40.420 1.00 23.25 245 SER D N 1
ATOM 10807 C CA . SER D 1 248 ? -7.550 19.766 41.828 1.00 26.35 245 SER D CA 1
ATOM 10808 C C . SER D 1 248 ? -6.938 18.373 42.008 1.00 29.81 245 SER D C 1
ATOM 10809 O O . SER D 1 248 ? -6.243 18.118 43.000 1.00 29.53 245 SER D O 1
ATOM 10812 N N . ILE D 1 249 ? -7.215 17.478 41.056 1.00 27.79 246 ILE D N 1
ATOM 10813 C CA . ILE D 1 249 ? -6.690 16.112 41.084 1.00 27.97 246 ILE D CA 1
ATOM 10814 C C . ILE D 1 249 ? -5.627 15.899 39.999 1.00 29.53 246 ILE D C 1
ATOM 10815 O O . ILE D 1 249 ? -4.563 15.332 40.257 1.00 27.16 246 ILE D O 1
ATOM 10820 N N . ALA D 1 250 ? -5.938 16.346 38.784 1.00 24.89 247 ALA D N 1
ATOM 10821 C CA . ALA D 1 250 ? -5.036 16.204 37.639 1.00 27.85 247 ALA D CA 1
ATOM 10822 C C . ALA D 1 250 ? -4.242 17.485 37.401 1.00 27.37 247 ALA D C 1
ATOM 10823 O O . ALA D 1 250 ? -4.805 18.520 37.062 1.00 31.18 247 ALA D O 1
ATOM 10825 N N . ARG D 1 251 ? -2.933 17.404 37.560 1.00 22.23 248 ARG D N 1
ATOM 10826 C CA . ARG D 1 251 ? -2.065 18.563 37.418 1.00 24.33 248 ARG D CA 1
ATOM 10827 C C . ARG D 1 251 ? -1.876 18.915 35.941 1.00 26.56 248 ARG D C 1
ATOM 10828 O O . ARG D 1 251 ? -1.764 20.098 35.565 1.00 23.40 248 ARG D O 1
ATOM 10836 N N . THR D 1 252 ? -1.862 17.878 35.106 1.00 20.96 249 THR D N 1
ATOM 10837 C CA . THR D 1 252 ? -1.442 18.008 33.718 1.00 26.22 249 THR D CA 1
ATOM 10838 C C . THR D 1 252 ? -2.517 17.481 32.786 1.00 24.69 249 THR D C 1
ATOM 10839 O O . THR D 1 252 ? -3.146 16.447 33.059 1.00 23.35 249 THR D O 1
ATOM 10843 N N . VAL D 1 253 ? -2.727 18.200 31.689 1.00 22.45 250 VAL D N 1
ATOM 10844 C CA . VAL D 1 253 ? -3.600 17.747 30.626 1.00 23.55 250 VAL D CA 1
ATOM 10845 C C . VAL D 1 253 ? -2.767 17.536 29.365 1.00 25.96 250 VAL D C 1
ATOM 10846 O O . VAL D 1 253 ? -2.195 18.489 28.825 1.00 24.04 250 VAL D O 1
ATOM 10850 N N . HIS D 1 254 ? -2.672 16.288 28.917 1.00 18.99 251 HIS D N 1
ATOM 10851 C CA . HIS D 1 254 ? -2.030 15.992 27.640 1.00 22.24 251 HIS D CA 1
ATOM 10852 C C . HIS D 1 254 ? -3.082 16.131 26.537 1.00 28.64 251 HIS D C 1
ATOM 10853 O O . HIS D 1 254 ? -4.256 15.818 26.749 1.00 29.87 251 HIS D O 1
ATOM 10860 N N . ALA D 1 255 ? -2.681 16.598 25.362 1.00 23.42 252 ALA D N 1
ATOM 10861 C CA . ALA D 1 255 ? -3.647 16.697 24.276 1.00 25.00 252 ALA D CA 1
ATOM 10862 C C . ALA D 1 255 ? -3.035 16.334 22.938 1.00 24.81 252 ALA D C 1
ATOM 10863 O O . ALA D 1 255 ? -1.904 16.738 22.623 1.00 21.99 252 ALA D O 1
ATOM 10865 N N . TYR D 1 256 ? -3.780 15.556 22.162 1.00 22.16 253 TYR D N 1
ATOM 10866 C CA . TYR D 1 256 ? -3.434 15.329 20.765 1.00 20.15 253 TYR D CA 1
ATOM 10867 C C . TYR D 1 256 ? -4.090 16.426 19.963 1.00 24.95 253 TYR D C 1
ATOM 10868 O O . TYR D 1 256 ? -5.314 16.610 20.032 1.00 28.80 253 TYR D O 1
ATOM 10877 N N . LEU D 1 257 ? -3.269 17.192 19.251 1.00 22.76 254 LEU D N 1
ATOM 10878 C CA . LEU D 1 257 ? -3.756 18.281 18.404 1.00 30.27 254 LEU D CA 1
ATOM 10879 C C . LEU D 1 257 ? -2.661 18.800 17.478 1.00 37.44 254 LEU D C 1
ATOM 10880 O O . LEU D 1 257 ? -1.503 18.399 17.592 1.00 38.53 254 LEU D O 1
ATOM 10885 N N . SER D 1 258 ? -3.031 19.685 16.552 1.00 42.85 255 SER D N 1
ATOM 10886 C CA . SER D 1 258 ? -2.056 20.346 15.673 1.00 38.48 255 SER D CA 1
ATOM 10887 C C . SER D 1 258 ? -1.124 21.309 16.416 1.00 41.63 255 SER D C 1
ATOM 10888 O O . SER D 1 258 ? -1.483 21.852 17.461 1.00 39.42 255 SER D O 1
ATOM 10891 N N . PRO D 1 259 ? 0.086 21.541 15.875 1.00 47.47 256 PRO D N 1
ATOM 10892 C CA . PRO D 1 259 ? 0.912 22.592 16.489 1.00 45.79 256 PRO D CA 1
ATOM 10893 C C . PRO D 1 259 ? 0.350 23.971 16.138 1.00 40.55 256 PRO D C 1
ATOM 10894 O O . PRO D 1 259 ? 0.768 24.969 16.733 1.00 43.92 256 PRO D O 1
ATOM 10898 N N . ASN D 1 260 ? -0.585 24.004 15.184 1.00 34.38 257 ASN D N 1
ATOM 10899 C CA . ASN D 1 260 ? -1.352 25.206 14.830 1.00 36.17 257 ASN D CA 1
ATOM 10900 C C . ASN D 1 260 ? -2.660 25.388 15.615 1.00 31.76 257 ASN D C 1
ATOM 10901 O O . ASN D 1 260 ? -3.444 26.308 15.328 1.00 26.90 257 ASN D O 1
ATOM 10906 N N . ASP D 1 261 ? -2.917 24.515 16.584 1.00 27.78 258 ASP D N 1
ATOM 10907 C CA . ASP D 1 261 ? -4.176 24.583 17.317 1.00 28.11 258 ASP D CA 1
ATOM 10908 C C . ASP D 1 261 ? -4.267 25.903 18.066 1.00 28.74 258 ASP D C 1
ATOM 10909 O O . ASP D 1 261 ? -3.276 26.360 18.632 1.00 28.25 258 ASP D O 1
ATOM 10914 N N . PRO D 1 262 ? -5.460 26.520 18.085 1.00 25.66 259 PRO D N 1
ATOM 10915 C CA . PRO D 1 262 ? -5.578 27.812 18.776 1.00 26.50 259 PRO D CA 1
ATOM 10916 C C . PRO D 1 262 ? -5.348 27.755 20.296 1.00 26.09 259 PRO D C 1
ATOM 10917 O O . PRO D 1 262 ? -5.128 28.818 20.881 1.00 29.47 259 PRO D O 1
ATOM 10921 N N . VAL D 1 263 ? -5.372 26.573 20.920 1.00 22.75 260 VAL D N 1
ATOM 10922 C CA . VAL D 1 263 ? -5.117 26.509 22.360 1.00 22.90 260 VAL D CA 1
ATOM 10923 C C . VAL D 1 263 ? -3.767 27.165 22.741 1.00 24.31 260 VAL D C 1
ATOM 10924 O O . VAL D 1 263 ? -3.669 27.834 23.774 1.00 21.81 260 VAL D O 1
ATOM 10928 N N . HIS D 1 264 ? -2.741 27.007 21.898 1.00 22.56 261 HIS D N 1
ATOM 10929 C CA . HIS D 1 264 ? -1.436 27.622 22.173 1.00 25.53 261 HIS D CA 1
ATOM 10930 C C . HIS D 1 264 ? -1.528 29.147 22.247 1.00 27.67 261 HIS D C 1
ATOM 10931 O O . HIS D 1 264 ? -0.720 29.795 22.917 1.00 25.24 261 HIS D O 1
ATOM 10938 N N . LEU D 1 265 ? -2.505 29.717 21.546 1.00 25.86 262 LEU D N 1
ATOM 10939 C CA . LEU D 1 265 ? -2.669 31.167 21.505 1.00 23.94 262 LEU D CA 1
ATOM 10940 C C . LEU D 1 265 ? -3.535 31.670 22.684 1.00 28.57 262 LEU D C 1
ATOM 10941 O O . LEU D 1 265 ? -3.588 32.871 22.964 1.00 31.27 262 LEU D O 1
ATOM 10946 N N . LEU D 1 266 ? -4.192 30.738 23.375 1.00 26.29 263 LEU D N 1
ATOM 10947 C CA . LEU D 1 266 ? -5.136 31.057 24.450 1.00 27.91 263 LEU D CA 1
ATOM 10948 C C . LEU D 1 266 ? -4.558 30.888 25.861 1.00 28.87 263 LEU D C 1
ATOM 10949 O O . LEU D 1 266 ? -4.807 31.717 26.741 1.00 33.21 263 LEU D O 1
ATOM 10954 N N . VAL D 1 267 ? -3.799 29.818 26.076 1.00 22.38 264 VAL D N 1
ATOM 10955 C CA . VAL D 1 267 ? -3.322 29.491 27.423 1.00 25.73 264 VAL D CA 1
ATOM 10956 C C . VAL D 1 267 ? -2.161 30.395 27.852 1.00 27.57 264 VAL D C 1
ATOM 10957 O O . VAL D 1 267 ? -1.362 30.833 27.024 1.00 23.10 264 VAL D O 1
ATOM 10961 N N . GLU D 1 268 ? -2.077 30.679 29.149 1.00 25.10 265 GLU D N 1
ATOM 10962 C CA . GLU D 1 268 ? -0.996 31.501 29.670 1.00 24.47 265 GLU D CA 1
ATOM 10963 C C . GLU D 1 268 ? 0.360 30.787 29.616 1.00 25.52 265 GLU D C 1
ATOM 10964 O O . GLU D 1 268 ? 1.356 31.368 29.179 1.00 26.32 265 GLU D O 1
ATOM 10970 N N . HIS D 1 269 ? 0.408 29.540 30.076 1.00 21.09 266 HIS D N 1
ATOM 10971 C CA . HIS D 1 269 ? 1.674 28.803 30.108 1.00 25.09 266 HIS D CA 1
ATOM 10972 C C . HIS D 1 269 ? 1.808 27.923 28.878 1.00 25.26 266 HIS D C 1
ATOM 10973 O O . HIS D 1 269 ? 0.941 27.108 28.591 1.00 21.85 266 HIS D O 1
ATOM 10980 N N . GLU D 1 270 ? 2.900 28.115 28.154 1.00 23.36 267 GLU D N 1
ATOM 10981 C CA . GLU D 1 270 ? 3.222 27.340 26.967 1.00 23.37 267 GLU D CA 1
ATOM 10982 C C . GLU D 1 270 ? 3.245 25.848 27.283 1.00 24.94 267 GLU D C 1
ATOM 10983 O O . GLU D 1 270 ? 3.643 25.461 28.371 1.00 23.20 267 GLU D O 1
ATOM 10989 N N . ALA D 1 271 ? 2.815 25.014 26.341 1.00 23.23 268 ALA D N 1
ATOM 10990 C CA . ALA D 1 271 ? 2.934 23.567 26.500 1.00 22.70 268 ALA D CA 1
ATOM 10991 C C . ALA D 1 271 ? 4.370 23.197 26.865 1.00 21.10 268 ALA D C 1
ATOM 10992 O O . ALA D 1 271 ? 5.312 23.867 26.450 1.00 22.16 268 ALA D O 1
ATOM 10994 N N . ASP D 1 272 ? 4.530 22.135 27.640 1.00 21.36 269 ASP D N 1
ATOM 10995 C CA . ASP D 1 272 ? 5.856 21.649 28.019 1.00 23.77 269 ASP D CA 1
ATOM 10996 C C . ASP D 1 272 ? 6.737 21.508 26.785 1.00 22.63 269 ASP D C 1
ATOM 10997 O O . ASP D 1 272 ? 6.260 21.035 25.748 1.00 20.07 269 ASP D O 1
ATOM 11002 N N . LYS D 1 273 ? 8.003 21.915 26.895 1.00 18.12 270 LYS D N 1
ATOM 11003 C CA . LYS D 1 273 ? 8.991 21.675 25.839 1.00 24.02 270 LYS D CA 1
ATOM 11004 C C . LYS D 1 273 ? 9.022 20.196 25.399 1.00 21.65 270 LYS D C 1
ATOM 11005 O O . LYS D 1 273 ? 9.130 19.896 24.210 1.00 18.34 270 LYS D O 1
ATOM 11011 N N . GLN D 1 274 ? 8.913 19.286 26.366 1.00 18.15 271 GLN D N 1
ATOM 11012 C CA . GLN D 1 274 ? 8.869 17.850 26.081 1.00 23.60 271 GLN D CA 1
ATOM 11013 C C . GLN D 1 274 ? 7.552 17.459 25.421 1.00 20.77 271 GLN D C 1
ATOM 11014 O O . GLN D 1 274 ? 6.496 17.486 26.056 1.00 21.27 271 GLN D O 1
ATOM 11020 N N . ALA D 1 275 ? 7.617 17.090 24.145 1.00 17.93 272 ALA D N 1
ATOM 11021 C CA . ALA D 1 275 ? 6.419 16.734 23.389 1.00 19.10 272 ALA D CA 1
ATOM 11022 C C . ALA D 1 275 ? 6.595 15.372 22.721 1.00 21.97 272 ALA D C 1
ATOM 11023 O O . ALA D 1 275 ? 7.719 14.884 22.601 1.00 23.52 272 ALA D O 1
ATOM 11025 N N . HIS D 1 276 ? 5.488 14.757 22.305 1.00 23.95 273 HIS D N 1
ATOM 11026 C CA . HIS D 1 276 ? 5.532 13.541 21.497 1.00 23.49 273 HIS D CA 1
ATOM 11027 C C . HIS D 1 276 ? 5.279 13.899 20.051 1.00 24.26 273 HIS D C 1
ATOM 11028 O O . HIS D 1 276 ? 4.314 14.606 19.730 1.00 23.02 273 HIS D O 1
ATOM 11035 N N . VAL D 1 277 ? 6.136 13.393 19.169 1.00 24.70 274 VAL D N 1
ATOM 11036 C CA . VAL D 1 277 ? 5.967 13.589 17.736 1.00 24.94 274 VAL D CA 1
ATOM 11037 C C . VAL D 1 277 ? 6.147 12.232 17.049 1.00 25.14 274 VAL D C 1
ATOM 11038 O O . VAL D 1 277 ? 7.270 11.728 16.968 1.00 26.58 274 VAL D O 1
ATOM 11042 N N . GLN D 1 278 ? 5.049 11.631 16.596 1.00 22.44 275 GLN D N 1
ATOM 11043 C CA . GLN D 1 278 ? 5.111 10.379 15.843 1.00 25.75 275 GLN D CA 1
ATOM 11044 C C . GLN D 1 278 ? 4.873 10.674 14.373 1.00 23.91 275 GLN D C 1
ATOM 11045 O O . GLN D 1 278 ? 4.323 11.724 14.028 1.00 24.42 275 GLN D O 1
ATOM 11051 N N . ARG D 1 279 ? 5.289 9.759 13.504 1.00 24.62 276 ARG D N 1
ATOM 11052 C CA . ARG D 1 279 ? 5.090 9.948 12.064 1.00 23.33 276 ARG D CA 1
ATOM 11053 C C . ARG D 1 279 ? 4.293 8.790 11.485 1.00 26.38 276 ARG D C 1
ATOM 11054 O O . ARG D 1 279 ? 4.445 7.641 11.916 1.00 27.85 276 ARG D O 1
ATOM 11062 N N . TRP D 1 280 ? 3.421 9.082 10.528 1.00 24.79 277 TRP D N 1
ATOM 11063 C CA . TRP D 1 280 ? 2.753 7.997 9.813 1.00 26.27 277 TRP D CA 1
ATOM 11064 C C . TRP D 1 280 ? 3.138 8.059 8.343 1.00 25.12 277 TRP D C 1
ATOM 11065 O O . TRP D 1 280 ? 3.556 9.112 7.842 1.00 24.96 277 TRP D O 1
ATOM 11084 N N . LEU D 1 282 ? 2.507 7.130 4.061 1.00 28.42 279 LEU D N 1
ATOM 11085 C CA . LEU D 1 282 ? 1.458 7.224 3.062 1.00 31.76 279 LEU D CA 1
ATOM 11086 C C . LEU D 1 282 ? 1.929 6.563 1.770 1.00 35.72 279 LEU D C 1
ATOM 11087 O O . LEU D 1 282 ? 3.130 6.548 1.480 1.00 30.57 279 LEU D O 1
ATOM 11092 N N . ARG D 1 283 ? 0.992 6.001 1.006 1.00 31.63 280 ARG D N 1
ATOM 11093 C CA . ARG D 1 283 ? 1.294 5.528 -0.339 1.00 33.89 280 ARG D CA 1
ATOM 11094 C C . ARG D 1 283 ? 0.112 5.783 -1.277 1.00 36.30 280 ARG D C 1
ATOM 11095 O O . ARG D 1 283 ? -1.039 5.611 -0.875 1.00 37.93 280 ARG D O 1
ATOM 11103 N N . LEU D 1 284 ? 0.394 6.215 -2.508 1.00 35.42 281 LEU D N 1
ATOM 11104 C CA . LEU D 1 284 ? -0.644 6.313 -3.535 1.00 40.35 281 LEU D CA 1
ATOM 11105 C C . LEU D 1 284 ? -0.818 4.954 -4.206 1.00 41.39 281 LEU D C 1
ATOM 11106 O O . LEU D 1 284 ? 0.162 4.331 -4.616 1.00 42.93 281 LEU D O 1
ATOM 11111 N N . LEU D 1 285 ? -2.066 4.499 -4.293 1.00 44.22 282 LEU D N 1
ATOM 11112 C CA . LEU D 1 285 ? -2.407 3.243 -4.950 1.00 48.05 282 LEU D CA 1
ATOM 11113 C C . LEU D 1 285 ? -2.996 3.484 -6.337 1.00 52.50 282 LEU D C 1
ATOM 11114 O O . LEU D 1 285 ? -2.789 2.689 -7.257 1.00 51.86 282 LEU D O 1
ATOM 11119 N N . ASP D 1 286 ? -3.753 4.573 -6.464 1.00 54.08 283 ASP D N 1
ATOM 11120 C CA . ASP D 1 286 ? -4.377 4.965 -7.727 1.00 53.76 283 ASP D CA 1
ATOM 11121 C C . ASP D 1 286 ? -4.217 6.474 -7.895 1.00 52.10 283 ASP D C 1
ATOM 11122 O O . ASP D 1 286 ? -5.099 7.247 -7.522 1.00 50.81 283 ASP D O 1
ATOM 11127 N N . ALA D 1 287 ? -3.081 6.881 -8.456 1.00 53.33 284 ALA D N 1
ATOM 11128 C CA . ALA D 1 287 ? -2.713 8.294 -8.529 1.00 50.34 284 ALA D CA 1
ATOM 11129 C C . ALA D 1 287 ? -3.800 9.219 -9.099 1.00 48.80 284 ALA D C 1
ATOM 11130 O O . ALA D 1 287 ? -4.131 10.223 -8.455 1.00 45.61 284 ALA D O 1
ATOM 11132 N N . PRO D 1 288 ? -4.365 8.886 -10.287 1.00 48.02 285 PRO D N 1
ATOM 11133 C CA . PRO D 1 288 ? -5.390 9.793 -10.829 1.00 48.93 285 PRO D CA 1
ATOM 11134 C C . PRO D 1 288 ? -6.596 9.946 -9.904 1.00 45.96 285 PRO D C 1
ATOM 11135 O O . PRO D 1 288 ? -7.081 11.059 -9.728 1.00 47.98 285 PRO D O 1
ATOM 11139 N N . ALA D 1 289 ? -7.058 8.854 -9.302 1.00 45.45 286 ALA D N 1
ATOM 11140 C CA . ALA D 1 289 ? -8.183 8.935 -8.369 1.00 45.36 286 ALA D CA 1
ATOM 11141 C C . ALA D 1 289 ? -7.808 9.687 -7.097 1.00 45.84 286 ALA D C 1
ATOM 11142 O O . ALA D 1 289 ? -8.643 10.373 -6.509 1.00 50.82 286 ALA D O 1
ATOM 11144 N N . ALA D 1 290 ? -6.559 9.537 -6.663 1.00 43.03 287 ALA D N 1
ATOM 11145 C CA . ALA D 1 290 ? -6.084 10.215 -5.455 1.00 42.45 287 ALA D CA 1
ATOM 11146 C C . ALA D 1 290 ? -6.044 11.721 -5.684 1.00 40.20 287 ALA D C 1
ATOM 11147 O O . ALA D 1 290 ? -6.409 12.511 -4.810 1.00 38.55 287 ALA D O 1
ATOM 11149 N N . ILE D 1 291 ? -5.576 12.103 -6.866 1.00 39.76 288 ILE D N 1
ATOM 11150 C CA . ILE D 1 291 ? -5.495 13.503 -7.260 1.00 40.48 288 ILE D CA 1
ATOM 11151 C C . ILE D 1 291 ? -6.896 14.090 -7.448 1.00 43.15 288 ILE D C 1
ATOM 11152 O O . ILE D 1 291 ? -7.185 15.205 -7.004 1.00 40.90 288 ILE D O 1
ATOM 11157 N N . ALA D 1 292 ? -7.763 13.322 -8.105 1.00 47.77 289 ALA D N 1
ATOM 11158 C CA . ALA D 1 292 ? -9.147 13.724 -8.341 1.00 46.93 289 ALA D CA 1
ATOM 11159 C C . ALA D 1 292 ? -9.936 13.969 -7.051 1.00 47.15 289 ALA D C 1
ATOM 11160 O O . ALA D 1 292 ? -10.872 14.762 -7.035 1.00 47.69 289 ALA D O 1
ATOM 11162 N N . ALA D 1 293 ? -9.571 13.286 -5.971 1.00 47.92 290 ALA D N 1
ATOM 11163 C CA . ALA D 1 293 ? -10.345 13.390 -4.737 1.00 45.98 290 ALA D CA 1
ATOM 11164 C C . ALA D 1 293 ? -9.773 14.413 -3.752 1.00 44.43 290 ALA D C 1
ATOM 11165 O O . ALA D 1 293 ? -10.465 14.835 -2.822 1.00 42.48 290 ALA D O 1
ATOM 11167 N N . ARG D 1 294 ? -8.521 14.816 -3.968 1.00 44.47 291 ARG D N 1
ATOM 11168 C CA . ARG D 1 294 ? -7.830 15.744 -3.067 1.00 43.84 291 ARG D CA 1
ATOM 11169 C C . ARG D 1 294 ? -8.361 17.169 -3.183 1.00 41.51 291 ARG D C 1
ATOM 11170 O O . ARG D 1 294 ? -8.783 17.593 -4.246 1.00 38.69 291 ARG D O 1
ATOM 11178 N N . GLY D 1 295 ? -8.337 17.907 -2.080 1.00 41.01 292 GLY D N 1
ATOM 11179 C CA . GLY D 1 295 ? -8.611 19.331 -2.128 1.00 43.64 292 GLY D CA 1
ATOM 11180 C C . GLY D 1 295 ? -7.316 20.091 -2.357 1.00 45.60 292 GLY D C 1
ATOM 11181 O O . GLY D 1 295 ? -6.275 19.725 -1.803 1.00 46.66 292 GLY D O 1
ATOM 11182 N N . PHE D 1 296 ? -7.370 21.139 -3.175 1.00 45.90 293 PHE D N 1
ATOM 11183 C CA . PHE D 1 296 ? -6.181 21.938 -3.459 1.00 47.37 293 PHE D CA 1
ATOM 11184 C C . PHE D 1 296 ? -6.290 23.362 -2.916 1.00 50.72 293 PHE D C 1
ATOM 11185 O O . PHE D 1 296 ? -7.383 23.920 -2.819 1.00 51.59 293 PHE D O 1
ATOM 11193 N N . ALA D 1 297 ? -5.143 23.935 -2.559 1.00 51.58 294 ALA D N 1
ATOM 11194 C CA . ALA D 1 297 ? -5.076 25.280 -1.992 1.00 54.41 294 ALA D CA 1
ATOM 11195 C C . ALA D 1 297 ? -5.786 26.311 -2.865 1.00 56.01 294 ALA D C 1
ATOM 11196 O O . ALA D 1 297 ? -5.636 26.306 -4.089 1.00 59.20 294 ALA D O 1
ATOM 11198 N N . PRO D 1 298 ? -6.580 27.186 -2.229 1.00 55.42 295 PRO D N 1
ATOM 11199 C CA . PRO D 1 298 ? -7.294 28.272 -2.910 1.00 56.85 295 PRO D CA 1
ATOM 11200 C C . PRO D 1 298 ? -6.350 29.143 -3.738 1.00 56.06 295 PRO D C 1
ATOM 11201 O O . PRO D 1 298 ? -5.235 29.431 -3.306 1.00 54.44 295 PRO D O 1
ATOM 11205 N N . GLY D 1 299 ? -6.791 29.540 -4.925 1.00 57.15 296 GLY D N 1
ATOM 11206 C CA . GLY D 1 299 ? -5.986 30.380 -5.791 1.00 59.34 296 GLY D CA 1
ATOM 11207 C C . GLY D 1 299 ? -4.918 29.649 -6.586 1.00 59.17 296 GLY D C 1
ATOM 11208 O O . GLY D 1 299 ? -4.490 30.127 -7.633 1.00 63.02 296 GLY D O 1
ATOM 11209 N N . ALA D 1 300 ? -4.492 28.489 -6.094 1.00 58.21 297 ALA D N 1
ATOM 11210 C CA . ALA D 1 300 ? -3.399 27.740 -6.712 1.00 56.06 297 ALA D CA 1
ATOM 11211 C C . ALA D 1 300 ? -3.727 27.219 -8.110 1.00 56.01 297 ALA D C 1
ATOM 11212 O O . ALA D 1 300 ? -4.777 26.616 -8.334 1.00 59.34 297 ALA D O 1
ATOM 11214 N N . ALA D 1 301 ? -2.817 27.463 -9.046 1.00 51.67 298 ALA D N 1
ATOM 11215 C CA . ALA D 1 301 ? -2.949 26.957 -10.400 1.00 53.03 298 ALA D CA 1
ATOM 11216 C C . ALA D 1 301 ? -1.640 26.310 -10.832 1.00 55.62 298 ALA D C 1
ATOM 11217 O O . ALA D 1 301 ? -0.559 26.844 -10.578 1.00 56.81 298 ALA D O 1
ATOM 11219 N N . ALA D 1 302 ? -1.740 25.155 -11.481 1.00 56.56 299 ALA D N 1
ATOM 11220 C CA . ALA D 1 302 ? -0.556 24.452 -11.959 1.00 56.53 299 ALA D CA 1
ATOM 11221 C C . ALA D 1 302 ? -0.866 23.576 -13.169 1.00 60.74 299 ALA D C 1
ATOM 11222 O O . ALA D 1 302 ? -1.912 22.925 -13.236 1.00 62.25 299 ALA D O 1
ATOM 11224 N N . GLU D 1 303 ? 0.054 23.592 -14.127 1.00 61.54 300 GLU D N 1
ATOM 11225 C CA . GLU D 1 303 ? -0.001 22.737 -15.301 1.00 62.93 300 GLU D CA 1
ATOM 11226 C C . GLU D 1 303 ? 1.409 22.208 -15.492 1.00 62.03 300 GLU D C 1
ATOM 11227 O O . GLU D 1 303 ? 2.247 22.872 -16.104 1.00 63.71 300 GLU D O 1
ATOM 11233 N N . VAL D 1 304 ? 1.675 21.022 -14.951 1.00 57.40 301 VAL D N 1
ATOM 11234 C CA . VAL D 1 304 ? 3.026 20.477 -14.942 1.00 53.86 301 VAL D CA 1
ATOM 11235 C C . VAL D 1 304 ? 3.009 18.965 -15.196 1.00 54.46 301 VAL D C 1
ATOM 11236 O O . VAL D 1 304 ? 2.065 18.273 -14.803 1.00 55.86 301 VAL D O 1
ATOM 11240 N N . ASP D 1 305 ? 4.040 18.462 -15.872 1.00 55.69 302 ASP D N 1
ATOM 11241 C CA . ASP D 1 305 ? 4.180 17.025 -16.116 1.00 58.98 302 ASP D CA 1
ATOM 11242 C C . ASP D 1 305 ? 4.950 16.283 -15.017 1.00 57.79 302 ASP D C 1
ATOM 11243 O O . ASP D 1 305 ? 5.856 16.833 -14.386 1.00 60.18 302 ASP D O 1
ATOM 11248 N N . LEU D 1 306 ? 4.580 15.025 -14.802 1.00 54.15 303 LEU D N 1
ATOM 11249 C CA . LEU D 1 306 ? 5.254 14.180 -13.828 1.00 51.46 303 LEU D CA 1
ATOM 11250 C C . LEU D 1 306 ? 5.646 12.889 -14.525 1.00 54.22 303 LEU D C 1
ATOM 11251 O O . LEU D 1 306 ? 4.856 12.341 -15.295 1.00 56.88 303 LEU D O 1
ATOM 11256 N N . LEU D 1 307 ? 6.861 12.404 -14.286 1.00 53.35 304 LEU D N 1
ATOM 11257 C CA . LEU D 1 307 ? 7.240 11.089 -14.798 1.00 54.79 304 LEU D CA 1
ATOM 11258 C C . LEU D 1 307 ? 7.355 10.121 -13.637 1.00 52.37 304 LEU D C 1
ATOM 11259 O O . LEU D 1 307 ? 8.321 10.170 -12.876 1.00 48.80 304 LEU D O 1
ATOM 11264 N N . ILE D 1 308 ? 6.362 9.246 -13.509 1.00 53.24 305 ILE D N 1
ATOM 11265 C CA . ILE D 1 308 ? 6.270 8.316 -12.388 1.00 51.56 305 ILE D CA 1
ATOM 11266 C C . ILE D 1 308 ? 6.878 6.950 -12.708 1.00 57.04 305 ILE D C 1
ATOM 11267 O O . ILE D 1 308 ? 6.509 6.318 -13.700 1.00 57.46 305 ILE D O 1
ATOM 11272 N N . ASP D 1 309 ? 7.803 6.496 -11.867 1.00 57.54 306 ASP D N 1
ATOM 11273 C CA . ASP D 1 309 ? 8.309 5.132 -11.972 1.00 60.94 306 ASP D CA 1
ATOM 11274 C C . ASP D 1 309 ? 7.898 4.330 -10.738 1.00 60.45 306 ASP D C 1
ATOM 11275 O O . ASP D 1 309 ? 8.539 4.428 -9.687 1.00 55.58 306 ASP D O 1
ATOM 11280 N N . ASP D 1 310 ? 6.828 3.546 -10.869 1.00 62.59 307 ASP D N 1
ATOM 11281 C CA . ASP D 1 310 ? 6.274 2.791 -9.743 1.00 63.63 307 ASP D CA 1
ATOM 11282 C C . ASP D 1 310 ? 6.074 1.325 -10.114 1.00 64.99 307 ASP D C 1
ATOM 11283 O O . ASP D 1 310 ? 4.966 0.911 -10.457 1.00 64.96 307 ASP D O 1
ATOM 11288 N N . PRO D 1 311 ? 7.150 0.527 -10.022 1.00 66.11 308 PRO D N 1
ATOM 11289 C CA . PRO D 1 311 ? 7.100 -0.894 -10.388 1.00 66.54 308 PRO D CA 1
ATOM 11290 C C . PRO D 1 311 ? 6.215 -1.700 -9.436 1.00 64.20 308 PRO D C 1
ATOM 11291 O O . PRO D 1 311 ? 5.825 -2.821 -9.765 1.00 65.42 308 PRO D O 1
ATOM 11295 N N . GLY D 1 312 ? 5.898 -1.126 -8.276 1.00 61.17 309 GLY D N 1
ATOM 11296 C CA . GLY D 1 312 ? 5.002 -1.757 -7.320 1.00 60.36 309 GLY D CA 1
ATOM 11297 C C . GLY D 1 312 ? 3.543 -1.642 -7.733 1.00 61.89 309 GLY D C 1
ATOM 11298 O O . GLY D 1 312 ? 2.719 -2.497 -7.403 1.00 60.62 309 GLY D O 1
ATOM 11299 N N . VAL D 1 313 ? 3.219 -0.567 -8.447 1.00 61.52 310 VAL D N 1
ATOM 11300 C CA . VAL D 1 313 ? 1.889 -0.386 -9.026 1.00 61.26 310 VAL D CA 1
ATOM 11301 C C . VAL D 1 313 ? 2.052 0.131 -10.460 1.00 60.99 310 VAL D C 1
ATOM 11302 O O . VAL D 1 313 ? 1.892 1.328 -10.713 1.00 60.25 310 VAL D O 1
ATOM 11306 N N . PRO D 1 314 ? 2.386 -0.771 -11.405 1.00 59.74 311 PRO D N 1
ATOM 11307 C CA . PRO D 1 314 ? 2.768 -0.365 -12.768 1.00 59.73 311 PRO D CA 1
ATOM 11308 C C . PRO D 1 314 ? 1.685 0.415 -13.527 1.00 60.14 311 PRO D C 1
ATOM 11309 O O . PRO D 1 314 ? 1.991 1.057 -14.531 1.00 62.12 311 PRO D O 1
ATOM 11313 N N . ALA D 1 315 ? 0.446 0.372 -13.045 1.00 60.45 312 ALA D N 1
ATOM 11314 C CA . ALA D 1 315 ? -0.649 1.124 -13.659 1.00 61.48 312 ALA D CA 1
ATOM 11315 C C . ALA D 1 315 ? -0.517 2.640 -13.446 1.00 61.20 312 ALA D C 1
ATOM 11316 O O . ALA D 1 315 ? -1.047 3.434 -14.221 1.00 61.72 312 ALA D O 1
ATOM 11318 N N . GLN D 1 316 ? 0.182 3.031 -12.384 1.00 59.02 313 GLN D N 1
ATOM 11319 C CA . GLN D 1 316 ? 0.411 4.438 -12.078 1.00 57.21 313 GLN D CA 1
ATOM 11320 C C . GLN D 1 316 ? 1.553 5.001 -12.906 1.00 61.84 313 GLN D C 1
ATOM 11321 O O . GLN D 1 316 ? 1.676 6.216 -13.076 1.00 63.28 313 GLN D O 1
ATOM 11327 N N . SER D 1 317 ? 2.398 4.106 -13.404 1.00 64.04 314 SER D N 1
ATOM 11328 C CA . SER D 1 317 ? 3.660 4.497 -14.015 1.00 66.75 314 SER D CA 1
ATOM 11329 C C . SER D 1 317 ? 3.472 5.164 -15.382 1.00 64.97 314 SER D C 1
ATOM 11330 O O . SER D 1 317 ? 2.449 4.971 -16.044 1.00 65.21 314 SER D O 1
ATOM 11333 N N . GLY D 1 318 ? 4.466 5.949 -15.790 1.00 59.84 315 GLY D N 1
ATOM 11334 C CA . GLY D 1 318 ? 4.434 6.630 -17.072 1.00 56.46 315 GLY D CA 1
ATOM 11335 C C . GLY D 1 318 ? 4.497 8.137 -16.923 1.00 55.67 315 GLY D C 1
ATOM 11336 O O . GLY D 1 318 ? 4.724 8.661 -15.826 1.00 53.26 315 GLY D O 1
ATOM 11337 N N . ARG D 1 319 ? 4.297 8.837 -18.032 1.00 50.72 316 ARG D N 1
ATOM 11338 C CA . ARG D 1 319 ? 4.297 10.289 -18.018 1.00 55.26 316 ARG D CA 1
ATOM 11339 C C . ARG D 1 319 ? 2.883 10.822 -17.852 1.00 53.16 316 ARG D C 1
ATOM 11340 O O . ARG D 1 319 ? 1.982 10.473 -18.613 1.00 51.73 316 ARG D O 1
ATOM 11348 N N . TRP D 1 320 ? 2.702 11.667 -16.845 1.00 50.74 317 TRP D N 1
ATOM 11349 C CA . TRP D 1 320 ? 1.394 12.218 -16.516 1.00 52.60 317 TRP D CA 1
ATOM 11350 C C . TRP D 1 320 ? 1.403 13.729 -16.592 1.00 55.02 317 TRP D C 1
ATOM 11351 O O . TRP D 1 320 ? 2.461 14.357 -16.554 1.00 55.85 317 TRP D O 1
ATOM 11362 N N . HIS D 1 321 ? 0.212 14.307 -16.696 1.00 56.76 318 HIS D N 1
ATOM 11363 C CA . HIS D 1 321 ? 0.060 15.752 -16.676 1.00 56.68 318 HIS D CA 1
ATOM 11364 C C . HIS D 1 321 ? -0.847 16.166 -15.530 1.00 54.57 318 HIS D C 1
ATOM 11365 O O . HIS D 1 321 ? -2.017 15.780 -15.478 1.00 53.90 318 HIS D O 1
ATOM 11372 N N . LEU D 1 322 ? -0.307 16.959 -14.613 1.00 54.14 319 LEU D N 1
ATOM 11373 C CA . LEU D 1 322 ? -1.096 17.447 -13.495 1.00 53.24 319 LEU D CA 1
ATOM 11374 C C . LEU D 1 322 ? -1.686 18.809 -13.822 1.00 52.24 319 LEU D C 1
ATOM 11375 O O . LEU D 1 322 ? -0.959 19.752 -14.134 1.00 50.42 319 LEU D O 1
ATOM 11380 N N . SER D 1 323 ? -3.011 18.897 -13.763 1.00 53.35 320 SER D N 1
ATOM 11381 C CA . SER D 1 323 ? -3.716 20.152 -13.971 1.00 55.57 320 SER D CA 1
ATOM 11382 C C . SER D 1 323 ? -4.446 20.498 -12.685 1.00 56.19 320 SER D C 1
ATOM 11383 O O . SER D 1 323 ? -5.267 19.718 -12.203 1.00 59.04 320 SER D O 1
ATOM 11386 N N . VAL D 1 324 ? -4.118 21.651 -12.110 1.00 53.41 321 VAL D N 1
ATOM 11387 C CA . VAL D 1 324 ? -4.750 22.103 -10.874 1.00 51.97 321 VAL D CA 1
ATOM 11388 C C . VAL D 1 324 ? -5.318 23.510 -11.043 1.00 53.90 321 VAL D C 1
ATOM 11389 O O . VAL D 1 324 ? -4.600 24.435 -11.425 1.00 52.02 321 VAL D O 1
ATOM 11393 N N . ALA D 1 325 ? -6.609 23.659 -10.761 1.00 55.27 322 ALA D N 1
ATOM 11394 C CA . ALA D 1 325 ? -7.289 24.946 -10.872 1.00 56.81 322 ALA D CA 1
ATOM 11395 C C . ALA D 1 325 ? -8.560 24.930 -10.036 1.00 60.10 322 ALA D C 1
ATOM 11396 O O . ALA D 1 325 ? -9.293 23.938 -10.036 1.00 64.48 322 ALA D O 1
ATOM 11398 N N . ASP D 1 326 ? -8.808 26.022 -9.317 1.00 58.72 323 ASP D N 1
ATOM 11399 C CA . ASP D 1 326 ? -10.057 26.211 -8.574 1.00 59.58 323 ASP D CA 1
ATOM 11400 C C . ASP D 1 326 ? -10.350 25.155 -7.502 1.00 59.57 323 ASP D C 1
ATOM 11401 O O . ASP D 1 326 ? -11.499 24.758 -7.314 1.00 61.64 323 ASP D O 1
ATOM 11406 N N . GLY D 1 327 ? -9.316 24.708 -6.798 1.00 57.87 324 GLY D N 1
ATOM 11407 C CA . GLY D 1 327 ? -9.498 23.772 -5.702 1.00 54.94 324 GLY D CA 1
ATOM 11408 C C . GLY D 1 327 ? -9.473 22.300 -6.081 1.00 55.97 324 GLY D C 1
ATOM 11409 O O . GLY D 1 327 ? -9.303 21.446 -5.213 1.00 56.27 324 GLY D O 1
ATOM 11410 N N . THR D 1 328 ? -9.649 21.992 -7.366 1.00 58.15 325 THR D N 1
ATOM 11411 C CA . THR D 1 328 ? -9.592 20.602 -7.822 1.00 53.78 325 THR D CA 1
ATOM 11412 C C . THR D 1 328 ? -8.423 20.339 -8.779 1.00 52.60 325 THR D C 1
ATOM 11413 O O . THR D 1 328 ? -7.887 21.266 -9.394 1.00 48.37 325 THR D O 1
ATOM 11417 N N . GLY D 1 329 ? -8.031 19.068 -8.888 1.00 54.52 326 GLY D N 1
ATOM 11418 C CA . GLY D 1 329 ? -6.935 18.668 -9.754 1.00 52.49 326 GLY D CA 1
ATOM 11419 C C . GLY D 1 329 ? -7.282 17.469 -10.614 1.00 51.45 326 GLY D C 1
ATOM 11420 O O . GLY D 1 329 ? -8.290 16.805 -10.385 1.00 55.81 326 GLY D O 1
ATOM 11421 N N . GLU D 1 330 ? -6.443 17.192 -11.608 1.00 48.43 327 GLU D N 1
ATOM 11422 C CA . GLU D 1 330 ? -6.666 16.078 -12.520 1.00 46.89 327 GLU D CA 1
ATOM 11423 C C . GLU D 1 330 ? -5.326 15.580 -13.051 1.00 52.55 327 GLU D C 1
ATOM 11424 O O . GLU D 1 330 ? -4.478 16.375 -13.467 1.00 50.58 327 GLU D O 1
ATOM 11430 N N . LEU D 1 331 ? -5.130 14.266 -13.017 1.00 54.88 328 LEU D N 1
ATOM 11431 C CA . LEU D 1 331 ? -3.909 13.660 -13.537 1.00 55.48 328 LEU D CA 1
ATOM 11432 C C . LEU D 1 331 ? -4.228 12.907 -14.824 1.00 59.13 328 LEU D C 1
ATOM 11433 O O . LEU D 1 331 ? -4.926 11.893 -14.795 1.00 58.46 328 LEU D O 1
ATOM 11438 N N . THR D 1 332 ? -3.718 13.403 -15.948 1.00 61.49 329 THR D N 1
ATOM 11439 C CA . THR D 1 332 ? -3.985 12.808 -17.259 1.00 64.52 329 THR D CA 1
ATOM 11440 C C . THR D 1 332 ? -2.712 12.268 -17.901 1.00 66.08 329 THR D C 1
ATOM 11441 O O . THR D 1 332 ? -1.619 12.776 -17.641 1.00 67.57 329 THR D O 1
ATOM 11445 N N . PRO D 1 333 ? -2.847 11.226 -18.738 1.00 64.76 330 PRO D N 1
ATOM 11446 C CA . PRO D 1 333 ? -1.715 10.773 -19.555 1.00 64.29 330 PRO D CA 1
ATOM 11447 C C . PRO D 1 333 ? -1.167 11.927 -20.384 1.00 62.03 330 PRO D C 1
ATOM 11448 O O . PRO D 1 333 ? -1.956 12.706 -20.919 1.00 58.89 330 PRO D O 1
ATOM 11452 N N . SER D 1 334 ? 0.144 12.016 -20.527 1.00 63.30 331 SER D N 1
ATOM 11453 C CA . SER D 1 334 ? 0.732 13.101 -21.288 1.00 67.57 331 SER D CA 1
ATOM 11454 C C . SER D 1 334 ? 1.588 12.641 -22.461 1.00 72.61 331 SER D C 1
ATOM 11455 O O . SER D 1 334 ? 2.381 11.719 -22.337 1.00 72.41 331 SER D O 1
ATOM 11458 N N . ASP D 1 335 ? 1.393 13.300 -23.601 1.00 74.82 332 ASP D N 1
ATOM 11459 C CA . ASP D 1 335 ? 2.135 13.046 -24.831 1.00 77.32 332 ASP D CA 1
ATOM 11460 C C . ASP D 1 335 ? 3.444 13.812 -24.960 1.00 76.25 332 ASP D C 1
ATOM 11461 O O . ASP D 1 335 ? 4.210 13.552 -25.865 1.00 77.57 332 ASP D O 1
ATOM 11466 N N . ARG D 1 336 ? 3.708 14.752 -24.067 1.00 74.98 333 ARG D N 1
ATOM 11467 C CA . ARG D 1 336 ? 4.840 15.661 -24.224 1.00 74.67 333 ARG D CA 1
ATOM 11468 C C . ARG D 1 336 ? 6.154 14.943 -24.022 1.00 73.53 333 ARG D C 1
ATOM 11469 O O . ARG D 1 336 ? 6.165 13.800 -23.599 1.00 69.77 333 ARG D O 1
ATOM 11477 N N . SER D 1 337 ? 7.251 15.564 -24.446 1.00 75.72 334 SER D N 1
ATOM 11478 C CA . SER D 1 337 ? 8.526 14.855 -24.521 1.00 76.43 334 SER D CA 1
ATOM 114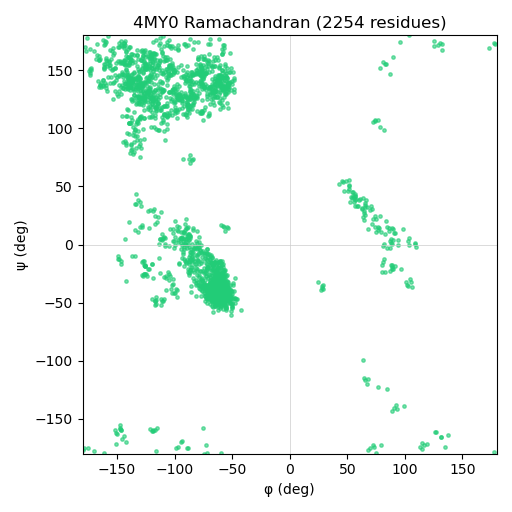79 C C . SER D 1 337 ? 9.742 15.300 -23.699 1.00 76.43 334 SER D C 1
ATOM 11480 O O . SER D 1 337 ? 10.578 14.470 -23.378 1.00 78.05 334 SER D O 1
ATOM 11483 N N . GLY D 1 338 ? 9.881 16.580 -23.378 1.00 73.75 335 GLY D N 1
ATOM 11484 C CA . GLY D 1 338 ? 11.142 17.029 -22.796 1.00 72.98 335 GLY D CA 1
ATOM 11485 C C . GLY D 1 338 ? 11.465 16.697 -21.343 1.00 73.16 335 GLY D C 1
ATOM 11486 O O . GLY D 1 338 ? 10.930 15.744 -20.769 1.00 70.65 335 GLY D O 1
ATOM 11487 N N . ASP D 1 339 ? 12.365 17.490 -20.761 1.00 73.52 336 ASP D N 1
ATOM 11488 C CA . ASP D 1 339 ? 12.819 17.307 -19.383 1.00 72.23 336 ASP D CA 1
ATOM 11489 C C . ASP D 1 339 ? 11.641 17.358 -18.418 1.00 69.14 336 ASP D C 1
ATOM 11490 O O . ASP D 1 339 ? 10.773 18.224 -18.525 1.00 69.10 336 ASP D O 1
ATOM 11495 N N . VAL D 1 340 ? 11.611 16.427 -17.473 1.00 65.28 337 VAL D N 1
ATOM 11496 C CA . VAL D 1 340 ? 10.458 16.300 -16.597 1.00 62.69 337 VAL D CA 1
ATOM 11497 C C . VAL D 1 340 ? 10.857 15.796 -15.209 1.00 60.86 337 VAL D C 1
ATOM 11498 O O . VAL D 1 340 ? 11.804 15.016 -15.065 1.00 60.32 337 VAL D O 1
ATOM 11502 N N . LEU D 1 341 ? 10.150 16.275 -14.188 1.00 58.56 338 LEU D N 1
ATOM 11503 C CA . LEU D 1 341 ? 10.349 15.802 -12.824 1.00 56.53 338 LEU D CA 1
ATOM 11504 C C . LEU D 1 341 ? 10.060 14.309 -12.760 1.00 54.08 338 LEU D C 1
ATOM 11505 O O . LEU D 1 341 ? 8.990 13.862 -13.181 1.00 56.66 338 LEU D O 1
ATOM 11510 N N . GLN D 1 342 ? 11.014 13.542 -12.244 1.00 48.85 339 GLN D N 1
ATOM 11511 C CA . GLN D 1 342 ? 10.840 12.098 -12.120 1.00 51.14 339 GLN D CA 1
ATOM 11512 C C . GLN D 1 342 ? 10.719 11.701 -10.655 1.00 48.63 339 GLN D C 1
ATOM 11513 O O . GLN D 1 342 ? 11.517 12.134 -9.819 1.00 45.11 339 GLN D O 1
ATOM 11519 N N . LEU D 1 343 ? 9.719 10.880 -10.349 1.00 48.34 340 LEU D N 1
ATOM 11520 C CA . LEU D 1 343 ? 9.562 10.346 -9.001 1.00 46.14 340 LEU D CA 1
ATOM 11521 C C . LEU D 1 343 ? 9.082 8.901 -8.982 1.00 44.73 340 LEU D C 1
ATOM 11522 O O . LEU D 1 343 ? 8.405 8.440 -9.905 1.00 46.09 340 LEU D O 1
ATOM 11527 N N . GLY D 1 344 ? 9.469 8.188 -7.929 1.00 41.86 341 GLY D N 1
ATOM 11528 C CA . GLY D 1 344 ? 8.944 6.867 -7.664 1.00 41.29 341 GLY D CA 1
ATOM 11529 C C . GLY D 1 344 ? 7.779 6.972 -6.700 1.00 40.11 341 GLY D C 1
ATOM 11530 O O . GLY D 1 344 ? 7.298 8.073 -6.421 1.00 43.86 341 GLY D O 1
ATOM 11531 N N . SER D 1 345 ? 7.325 5.831 -6.190 1.00 38.70 342 SER D N 1
ATOM 11532 C CA . SER D 1 345 ? 6.198 5.799 -5.261 1.00 37.80 342 SER D CA 1
ATOM 11533 C C . SER D 1 345 ? 6.433 6.654 -4.005 1.00 37.95 342 SER D C 1
ATOM 11534 O O . SER D 1 345 ? 5.544 7.393 -3.575 1.00 42.38 342 SER D O 1
ATOM 11537 N N . ARG D 1 346 ? 7.625 6.564 -3.422 1.00 35.43 343 ARG D N 1
ATOM 11538 C CA . ARG D 1 346 ? 7.910 7.295 -2.185 1.00 37.34 343 ARG D CA 1
ATOM 11539 C C . ARG D 1 346 ? 7.817 8.812 -2.384 1.00 35.81 343 ARG D C 1
ATOM 11540 O O . ARG D 1 346 ? 7.151 9.502 -1.613 1.00 35.16 343 ARG D O 1
ATOM 11548 N N . GLY D 1 347 ? 8.473 9.321 -3.426 1.00 39.89 344 GLY D N 1
ATOM 11549 C CA . GLY D 1 347 ? 8.446 10.743 -3.740 1.00 37.17 344 GLY D CA 1
ATOM 11550 C C . GLY D 1 347 ? 7.047 11.221 -4.092 1.00 35.93 344 GLY D C 1
ATOM 11551 O O . GLY D 1 347 ? 6.635 12.319 -3.701 1.00 35.04 344 GLY D O 1
ATOM 11552 N N . LEU D 1 348 ? 6.315 10.391 -4.832 1.00 34.31 345 LEU D N 1
ATOM 11553 C CA . LEU D 1 348 ? 4.923 10.684 -5.177 1.00 37.29 345 LEU D CA 1
ATOM 11554 C C . LEU D 1 348 ? 4.052 10.885 -3.936 1.00 39.95 345 LEU D C 1
ATOM 11555 O O . LEU D 1 348 ? 3.334 11.880 -3.824 1.00 39.42 345 LEU D O 1
ATOM 11560 N N . ALA D 1 349 ? 4.112 9.934 -3.009 1.00 39.90 346 ALA D N 1
ATOM 11561 C CA . ALA D 1 349 ? 3.301 10.005 -1.801 1.00 37.96 346 ALA D CA 1
ATOM 11562 C C . ALA D 1 349 ? 3.687 11.210 -0.965 1.00 35.18 346 ALA D C 1
ATOM 11563 O O . ALA D 1 349 ? 2.829 11.907 -0.420 1.00 32.27 346 ALA D O 1
ATOM 11565 N N . ALA D 1 350 ? 4.985 11.449 -0.850 1.00 31.18 347 ALA D N 1
ATOM 11566 C CA . ALA D 1 350 ? 5.452 12.564 -0.045 1.00 33.64 347 ALA D CA 1
ATOM 11567 C C . ALA D 1 350 ? 4.966 13.884 -0.639 1.00 35.61 347 ALA D C 1
ATOM 11568 O O . ALA D 1 350 ? 4.505 14.768 0.084 1.00 37.77 347 ALA D O 1
ATOM 11570 N N . LEU D 1 351 ? 5.065 14.004 -1.959 1.00 39.15 348 LEU D N 1
ATOM 11571 C CA . LEU D 1 351 ? 4.588 15.190 -2.668 1.00 39.03 348 LEU D CA 1
ATOM 11572 C C . LEU D 1 351 ? 3.086 15.423 -2.459 1.00 38.87 348 LEU D C 1
ATOM 11573 O O . LEU D 1 351 ? 2.643 16.556 -2.233 1.00 37.27 348 LEU D O 1
ATOM 11578 N N . TYR D 1 352 ? 2.313 14.342 -2.534 1.00 37.61 349 TYR D N 1
ATOM 11579 C CA . TYR D 1 352 ? 0.874 14.387 -2.285 1.00 37.62 349 TYR D CA 1
ATOM 11580 C C . TYR D 1 352 ? 0.599 14.921 -0.896 1.00 33.72 349 TYR D C 1
ATOM 11581 O O . TYR D 1 352 ? -0.348 15.682 -0.688 1.00 32.15 349 TYR D O 1
ATOM 11590 N N . ALA D 1 353 ? 1.436 14.507 0.053 1.00 31.38 350 ALA D N 1
ATOM 11591 C CA . ALA D 1 353 ? 1.262 14.871 1.451 1.00 31.45 350 ALA D CA 1
ATOM 11592 C C . ALA D 1 353 ? 1.692 16.305 1.760 1.00 34.24 350 ALA D C 1
ATOM 11593 O O . ALA D 1 353 ? 1.433 16.807 2.851 1.00 40.51 350 ALA D O 1
ATOM 11595 N N . GLY D 1 354 ? 2.357 16.951 0.811 1.00 34.17 351 GLY D N 1
ATOM 11596 C CA . GLY D 1 354 ? 2.755 18.339 0.974 1.00 35.75 351 GLY D CA 1
ATOM 11597 C C . GLY D 1 354 ? 4.194 18.548 1.419 1.00 37.89 351 GLY D C 1
ATOM 11598 O O . GLY D 1 354 ? 4.569 19.641 1.826 1.00 40.87 351 GLY D O 1
ATOM 11599 N N . THR D 1 355 ? 5.001 17.495 1.354 1.00 38.25 352 THR D N 1
ATOM 11600 C CA . THR D 1 355 ? 6.426 17.607 1.630 1.00 37.06 352 THR D CA 1
ATOM 11601 C C . THR D 1 355 ? 7.082 18.461 0.553 1.00 38.78 352 THR D C 1
ATOM 11602 O O . THR D 1 355 ? 6.935 18.184 -0.643 1.00 40.52 352 THR D O 1
ATOM 11606 N N . PRO D 1 356 ? 7.806 19.510 0.971 1.00 37.78 353 PRO D N 1
ATOM 11607 C CA . PRO D 1 356 ? 8.358 20.464 -0.000 1.00 41.59 353 PRO D CA 1
ATOM 11608 C C . PRO D 1 356 ? 9.402 19.844 -0.935 1.00 43.21 353 PRO D C 1
ATOM 11609 O O . PRO D 1 356 ? 10.213 19.007 -0.510 1.00 43.16 353 PRO D O 1
ATOM 11613 N N . LEU D 1 357 ? 9.353 20.256 -2.200 1.00 41.93 354 LEU D N 1
ATOM 11614 C CA . LEU D 1 357 ? 10.222 19.735 -3.260 1.00 47.50 354 LEU D CA 1
ATOM 11615 C C . LEU D 1 357 ? 11.708 19.763 -2.915 1.00 47.46 354 LEU D C 1
ATOM 11616 O O . LEU D 1 357 ? 12.448 18.839 -3.254 1.00 46.32 354 LEU D O 1
ATOM 11621 N N . ALA D 1 358 ? 12.137 20.832 -2.253 1.00 47.67 355 ALA D N 1
ATOM 11622 C CA . ALA D 1 358 ? 13.532 20.985 -1.857 1.00 48.28 355 ALA D CA 1
ATOM 11623 C C . ALA D 1 358 ? 14.030 19.801 -1.018 1.00 46.06 355 ALA D C 1
ATOM 11624 O O . ALA D 1 358 ? 15.109 19.266 -1.265 1.00 45.96 355 ALA D O 1
ATOM 11626 N N . ALA D 1 359 ? 13.238 19.393 -0.028 1.00 43.12 356 ALA D N 1
ATOM 11627 C CA . ALA D 1 359 ? 13.587 18.248 0.804 1.00 37.13 356 ALA D CA 1
ATOM 11628 C C . ALA D 1 359 ? 13.506 16.932 0.030 1.00 37.02 356 ALA D C 1
ATOM 11629 O O . ALA D 1 359 ? 14.295 16.010 0.274 1.00 35.32 356 ALA D O 1
ATOM 11631 N N . LEU D 1 360 ? 12.539 16.834 -0.881 1.00 37.52 357 LEU D N 1
ATOM 11632 C CA . LEU D 1 360 ? 12.391 15.635 -1.706 1.00 37.26 357 LEU D CA 1
ATOM 11633 C C . LEU D 1 360 ? 13.612 15.430 -2.597 1.00 40.93 357 LEU D C 1
ATOM 11634 O O . LEU D 1 360 ? 14.055 14.296 -2.813 1.00 44.71 357 LEU D O 1
ATOM 11639 N N . ARG D 1 361 ? 14.154 16.533 -3.105 1.00 39.72 358 ARG D N 1
ATOM 11640 C CA . ARG D 1 361 ? 15.339 16.491 -3.957 1.00 43.85 358 ARG D CA 1
ATOM 11641 C C . ARG D 1 361 ? 16.598 16.108 -3.174 1.00 45.15 358 ARG D C 1
ATOM 11642 O O . ARG D 1 361 ? 17.411 15.312 -3.643 1.00 47.24 358 ARG D O 1
ATOM 11650 N N . THR D 1 362 ? 16.751 16.681 -1.983 1.00 41.39 359 THR D N 1
ATOM 11651 C CA . THR D 1 362 ? 17.901 16.393 -1.125 1.00 40.54 359 THR D CA 1
ATOM 11652 C C . THR D 1 362 ? 17.835 14.954 -0.588 1.00 42.17 359 THR D C 1
ATOM 11653 O O . THR D 1 362 ? 18.862 14.316 -0.353 1.00 42.12 359 THR D O 1
ATOM 11657 N N . ALA D 1 363 ? 16.623 14.438 -0.414 1.00 39.30 360 ALA D N 1
ATOM 11658 C CA . ALA D 1 363 ? 16.452 13.043 -0.015 1.00 37.44 360 ALA D CA 1
ATOM 11659 C C . ALA D 1 363 ? 16.665 12.084 -1.196 1.00 44.03 360 ALA D C 1
ATOM 11660 O O . ALA D 1 363 ? 16.836 10.883 -0.999 1.00 46.16 360 ALA D O 1
ATOM 11662 N N . GLY D 1 364 ? 16.643 12.618 -2.416 1.00 41.29 361 GLY D N 1
ATOM 11663 C CA . GLY D 1 364 ? 16.825 11.814 -3.613 1.00 42.23 361 GLY D CA 1
ATOM 11664 C C . GLY D 1 364 ? 15.586 11.033 -4.022 1.00 40.49 361 GLY D C 1
ATOM 11665 O O . GLY D 1 364 ? 15.681 10.012 -4.705 1.00 39.34 361 GLY D O 1
ATOM 11666 N N . LEU D 1 365 ? 14.416 11.514 -3.612 1.00 37.99 362 LEU D N 1
ATOM 11667 C CA . LEU D 1 365 ? 13.165 10.811 -3.888 1.00 38.54 362 LEU D CA 1
ATOM 11668 C C . LEU D 1 365 ? 12.560 11.335 -5.178 1.00 41.00 362 LEU D C 1
ATOM 11669 O O . LEU D 1 365 ? 11.588 10.793 -5.702 1.00 41.81 362 LEU D O 1
ATOM 11674 N N . VAL D 1 366 ? 13.167 12.397 -5.685 1.00 45.73 363 VAL D N 1
ATOM 11675 C CA . VAL D 1 366 ? 12.667 13.109 -6.844 1.00 49.68 363 VAL D CA 1
ATOM 11676 C C . VAL D 1 366 ? 13.880 13.624 -7.599 1.00 49.59 363 VAL D C 1
ATOM 11677 O O . VAL D 1 366 ? 14.816 14.147 -6.988 1.00 48.05 363 VAL D O 1
ATOM 11681 N N . THR D 1 367 ? 13.874 13.468 -8.921 1.00 50.59 364 THR D N 1
ATOM 11682 C CA . THR D 1 367 ? 15.003 13.900 -9.739 1.00 51.77 364 THR D CA 1
ATOM 11683 C C . THR D 1 367 ? 14.557 14.559 -11.056 1.00 51.39 364 THR D C 1
ATOM 11684 O O . THR D 1 367 ? 13.443 14.328 -11.536 1.00 48.07 364 THR D O 1
ATOM 11688 N N . GLY D 1 368 ? 15.428 15.392 -11.624 1.00 52.63 365 GLY D N 1
ATOM 11689 C CA . GLY D 1 368 ? 15.165 16.021 -12.910 1.00 55.87 365 GLY D CA 1
ATOM 11690 C C . GLY D 1 368 ? 14.124 17.125 -12.862 1.00 57.41 365 GLY D C 1
ATOM 11691 O O . GLY D 1 368 ? 13.656 17.505 -11.782 1.00 54.31 365 GLY D O 1
ATOM 11692 N N . GLY D 1 369 ? 13.765 17.638 -14.038 1.00 60.68 366 GLY D N 1
ATOM 11693 C CA . GLY D 1 369 ? 12.748 18.672 -14.166 1.00 61.79 366 GLY D CA 1
ATOM 11694 C C . GLY D 1 369 ? 13.246 20.088 -13.922 1.00 63.03 366 GLY D C 1
ATOM 11695 O O . GLY D 1 369 ? 14.243 20.289 -13.230 1.00 64.40 366 GLY D O 1
ATOM 11696 N N . PRO D 1 370 ? 12.548 21.084 -14.490 1.00 62.49 367 PRO D N 1
ATOM 11697 C CA . PRO D 1 370 ? 12.895 22.495 -14.280 1.00 60.72 367 PRO D CA 1
ATOM 11698 C C . PRO D 1 370 ? 12.431 23.000 -12.921 1.00 62.77 367 PRO D C 1
ATOM 11699 O O . PRO D 1 370 ? 11.468 22.472 -12.366 1.00 67.54 367 PRO D O 1
ATOM 11703 N N . VAL D 1 371 ? 13.104 24.016 -12.391 1.00 63.97 368 VAL D N 1
ATOM 11704 C CA . VAL D 1 371 ? 12.747 24.568 -11.084 1.00 67.30 368 VAL D CA 1
ATOM 11705 C C . VAL D 1 371 ? 11.453 25.384 -11.125 1.00 70.57 368 VAL D C 1
ATOM 11706 O O . VAL D 1 371 ? 10.856 25.675 -10.085 1.00 72.50 368 VAL D O 1
ATOM 11710 N N . ALA D 1 372 ? 11.029 25.753 -12.331 1.00 70.93 369 ALA D N 1
ATOM 11711 C CA . ALA D 1 372 ? 9.749 26.419 -12.518 1.00 71.30 369 ALA D CA 1
ATOM 11712 C C . ALA D 1 372 ? 8.633 25.474 -12.098 1.00 72.34 369 ALA D C 1
ATOM 11713 O O . ALA D 1 372 ? 7.646 25.888 -11.486 1.00 74.80 369 ALA D O 1
ATOM 11715 N N . SER D 1 373 ? 8.808 24.197 -12.427 1.00 69.63 370 SER D N 1
ATOM 11716 C CA . SER D 1 373 ? 7.841 23.161 -12.084 1.00 67.78 370 SER D CA 1
ATOM 11717 C C . SER D 1 373 ? 7.685 22.997 -10.573 1.00 65.18 370 SER D C 1
ATOM 11718 O O . SER D 1 373 ? 6.596 22.691 -10.085 1.00 64.22 370 SER D O 1
ATOM 11721 N N . ASP D 1 374 ? 8.775 23.200 -9.839 1.00 65.25 371 ASP D N 1
ATOM 11722 C CA . ASP D 1 374 ? 8.781 22.963 -8.398 1.00 64.39 371 ASP D CA 1
ATOM 11723 C C . ASP D 1 374 ? 7.876 23.941 -7.652 1.00 59.67 371 ASP D C 1
ATOM 11724 O O . ASP D 1 374 ? 7.127 23.540 -6.764 1.00 58.72 371 ASP D O 1
ATOM 11729 N N . ARG D 1 375 ? 7.953 25.220 -8.017 1.00 60.92 372 ARG D N 1
ATOM 11730 C CA . ARG D 1 375 ? 7.090 26.252 -7.438 1.00 63.10 372 ARG D CA 1
ATOM 11731 C C . ARG D 1 375 ? 5.622 25.957 -7.715 1.00 61.90 372 ARG D C 1
ATOM 11732 O O . ARG D 1 375 ? 4.775 26.108 -6.838 1.00 60.53 372 ARG D O 1
ATOM 11740 N N . LEU D 1 376 ? 5.331 25.565 -8.951 1.00 64.65 373 LEU D N 1
ATOM 11741 C CA . LEU D 1 376 ? 3.993 25.130 -9.336 1.00 64.20 373 LEU D CA 1
ATOM 11742 C C . LEU D 1 376 ? 3.521 23.982 -8.440 1.00 60.20 373 LEU D C 1
ATOM 11743 O O . LEU D 1 376 ? 2.386 23.975 -7.968 1.00 60.50 373 LEU D O 1
ATOM 11748 N N . LEU D 1 377 ? 4.401 23.021 -8.189 1.00 56.26 374 LEU D N 1
ATOM 11749 C CA . LEU D 1 377 ? 4.022 21.858 -7.398 1.00 55.20 374 LEU D CA 1
ATOM 11750 C C . LEU D 1 377 ? 3.876 22.186 -5.913 1.00 55.08 374 LEU D C 1
ATOM 11751 O O . LEU D 1 377 ? 2.906 21.763 -5.274 1.00 55.29 374 LEU D O 1
ATOM 11756 N N . ASP D 1 378 ? 4.825 22.948 -5.373 1.00 54.13 375 ASP D N 1
ATOM 11757 C CA . ASP D 1 378 ? 4.835 23.274 -3.947 1.00 55.37 375 ASP D CA 1
ATOM 11758 C C . ASP D 1 378 ? 3.534 23.925 -3.484 1.00 55.23 375 ASP D C 1
ATOM 11759 O O . ASP D 1 378 ? 2.914 23.491 -2.508 1.00 53.32 375 ASP D O 1
ATOM 11764 N N . THR D 1 379 ? 3.137 24.978 -4.189 1.00 55.23 376 THR D N 1
ATOM 11765 C CA . THR D 1 379 ? 1.930 25.721 -3.852 1.00 54.66 376 THR D CA 1
ATOM 11766 C C . THR D 1 379 ? 0.666 24.899 -4.117 1.00 52.59 376 THR D C 1
ATOM 11767 O O . THR D 1 379 ? -0.289 24.965 -3.342 1.00 54.22 376 THR D O 1
ATOM 11771 N N . ALA D 1 380 ? 0.667 24.123 -5.199 1.00 47.01 377 ALA D N 1
ATOM 11772 C CA . ALA D 1 380 ? -0.441 23.213 -5.493 1.00 46.36 377 ALA D CA 1
ATOM 11773 C C . ALA D 1 380 ? -0.732 22.285 -4.305 1.00 45.37 377 ALA D C 1
ATOM 11774 O O . ALA D 1 380 ? -1.884 22.123 -3.888 1.00 47.33 377 ALA D O 1
ATOM 11776 N N . PHE D 1 381 ? 0.319 21.688 -3.754 1.00 42.49 378 PHE D N 1
ATOM 11777 C CA . PHE D 1 381 ? 0.157 20.735 -2.664 1.00 42.49 378 PHE D CA 1
ATOM 11778 C C . PHE D 1 381 ? 0.366 21.365 -1.293 1.00 42.83 378 PHE D C 1
ATOM 11779 O O . PHE D 1 381 ? 0.317 20.677 -0.270 1.00 43.42 378 PHE D O 1
ATOM 11787 N N . GLY D 1 382 ? 0.574 22.678 -1.274 1.00 45.11 379 GLY D N 1
ATOM 11788 C CA . GLY D 1 382 ? 0.772 23.396 -0.025 1.00 47.50 379 GLY D CA 1
ATOM 11789 C C . GLY D 1 382 ? -0.489 23.500 0.812 1.00 51.49 379 GLY D C 1
ATOM 11790 O O . GLY D 1 382 ? -1.572 23.127 0.367 1.00 57.80 379 GLY D O 1
ATOM 11791 N N . GLY D 1 383 ? -0.352 24.013 2.027 1.00 49.63 380 GLY D N 1
ATOM 11792 C CA . GLY D 1 383 ? -1.481 24.126 2.930 1.00 48.93 380 GLY D CA 1
ATOM 11793 C C . GLY D 1 383 ? -1.095 23.651 4.312 1.00 47.83 380 GLY D C 1
ATOM 11794 O O . GLY D 1 383 ? 0.071 23.353 4.566 1.00 50.30 380 GLY D O 1
ATOM 11795 N N . ALA D 1 384 ? -2.076 23.583 5.204 1.00 46.09 381 ALA D N 1
ATOM 11796 C CA . ALA D 1 384 ? -1.837 23.183 6.586 1.00 48.68 381 ALA D CA 1
ATOM 11797 C C . ALA D 1 384 ? -1.104 21.850 6.648 1.00 49.61 381 ALA D C 1
ATOM 11798 O O . ALA D 1 384 ? -1.388 20.937 5.866 1.00 51.71 381 ALA D O 1
ATOM 11800 N N . ALA D 1 385 ? -0.144 21.752 7.562 1.00 45.80 382 ALA D N 1
ATOM 11801 C CA . ALA D 1 385 ? 0.652 20.543 7.699 1.00 41.92 382 ALA D CA 1
ATOM 11802 C C . ALA D 1 385 ? -0.264 19.368 8.036 1.00 36.50 382 ALA D C 1
ATOM 11803 O O . ALA D 1 385 ? -1.138 19.496 8.892 1.00 34.06 382 ALA D O 1
ATOM 11805 N N . PRO D 1 386 ? -0.091 18.231 7.342 1.00 35.08 383 PRO D N 1
ATOM 11806 C CA . PRO D 1 386 ? -0.937 17.064 7.641 1.00 33.45 383 PRO D CA 1
ATOM 11807 C C . PRO D 1 386 ? -0.659 16.424 9.009 1.00 34.87 383 PRO D C 1
ATOM 11808 O O . PRO D 1 386 ? 0.500 16.197 9.379 1.00 33.87 383 PRO D O 1
ATOM 11812 N N . TYR D 1 387 ? -1.725 16.113 9.745 1.00 33.51 384 TYR D N 1
ATOM 11813 C CA . TYR D 1 387 ? -1.577 15.448 11.039 1.00 28.05 384 TYR D CA 1
ATOM 11814 C C . TYR D 1 387 ? -2.751 14.511 11.332 1.00 30.35 384 TYR D C 1
ATOM 11815 O O . TYR D 1 387 ? -3.781 14.571 10.658 1.00 36.37 384 TYR D O 1
ATOM 11832 N N . LEU D 1 389 ? -4.957 12.632 14.882 1.00 28.63 386 LEU D N 1
ATOM 11833 C CA . LEU D 1 389 ? -5.148 12.562 16.333 1.00 30.91 386 LEU D CA 1
ATOM 11834 C C . LEU D 1 389 ? -4.963 11.131 16.809 1.00 32.11 386 LEU D C 1
ATOM 11835 O O . LEU D 1 389 ? -4.602 10.893 17.963 1.00 32.69 386 LEU D O 1
ATOM 11840 N N . ASP D 1 390 ? -5.198 10.180 15.911 1.00 32.56 387 ASP D N 1
ATOM 11841 C CA . ASP D 1 390 ? -5.252 8.773 16.292 1.00 37.18 387 ASP D CA 1
ATOM 11842 C C . ASP D 1 390 ? -3.997 7.996 15.926 1.00 35.10 387 ASP D C 1
ATOM 11843 O O . ASP D 1 390 ? -3.293 8.325 14.959 1.00 31.83 387 ASP D O 1
ATOM 11848 N N . TYR D 1 391 ? -3.734 6.961 16.717 1.00 34.14 388 TYR D N 1
ATOM 11849 C CA . TYR D 1 391 ? -2.791 5.918 16.353 1.00 32.71 388 TYR D CA 1
ATOM 11850 C C . TYR D 1 391 ? -3.619 4.709 15.919 1.00 31.59 388 TYR D C 1
ATOM 11851 O O . TYR D 1 391 ? -4.730 4.513 16.408 1.00 35.32 388 TYR D O 1
ATOM 11860 N N . PHE D 1 392 ? -3.099 3.917 14.984 1.00 29.27 389 PHE D N 1
ATOM 11861 C CA . PHE D 1 392 ? -3.713 2.622 14.675 1.00 31.60 389 PHE D CA 1
ATOM 11862 C C . PHE D 1 392 ? -2.672 1.588 14.246 1.00 35.28 389 PHE D C 1
ATOM 11863 O O . PHE D 1 392 ? -1.577 1.965 13.800 1.00 34.66 389 PHE D O 1
ATOM 11872 N N . ASP E 1 7 ? 47.171 11.072 0.545 1.00 79.58 4 ASP E N 1
ATOM 11873 C CA . ASP E 1 7 ? 48.284 10.225 0.960 1.00 81.18 4 ASP E CA 1
ATOM 11874 C C . ASP E 1 7 ? 48.468 10.235 2.472 1.00 74.67 4 ASP E C 1
ATOM 11875 O O . ASP E 1 7 ? 48.684 11.286 3.077 1.00 75.76 4 ASP E O 1
ATOM 11880 N N . LEU E 1 8 ? 48.377 9.056 3.076 1.00 66.24 5 LEU E N 1
ATOM 11881 C CA . LEU E 1 8 ? 48.478 8.922 4.524 1.00 57.02 5 LEU E CA 1
ATOM 11882 C C . LEU E 1 8 ? 49.828 8.335 4.913 1.00 54.52 5 LEU E C 1
ATOM 11883 O O . LEU E 1 8 ? 50.364 7.474 4.214 1.00 55.40 5 LEU E O 1
ATOM 11888 N N . ARG E 1 9 ? 50.385 8.808 6.022 1.00 51.94 6 ARG E N 1
ATOM 11889 C CA . ARG E 1 9 ? 51.651 8.272 6.519 1.00 53.56 6 ARG E CA 1
ATOM 11890 C C . ARG E 1 9 ? 51.581 7.946 8.002 1.00 47.58 6 ARG E C 1
ATOM 11891 O O . ARG E 1 9 ? 51.215 8.799 8.814 1.00 43.91 6 ARG E O 1
ATOM 11899 N N . LEU E 1 10 ? 51.950 6.716 8.347 1.00 46.72 7 LEU E N 1
ATOM 11900 C CA . LEU E 1 10 ? 52.187 6.334 9.735 1.00 45.48 7 LEU E CA 1
ATOM 11901 C C . LEU E 1 10 ? 53.388 7.112 10.263 1.00 46.95 7 LEU E C 1
ATOM 11902 O O . LEU E 1 10 ? 54.402 7.220 9.576 1.00 51.05 7 LEU E O 1
ATOM 11907 N N . VAL E 1 11 ? 53.276 7.675 11.466 1.00 44.54 8 VAL E N 1
ATOM 11908 C CA . VAL E 1 11 ? 54.402 8.384 12.083 1.00 44.60 8 VAL E CA 1
ATOM 11909 C C . VAL E 1 11 ? 54.505 8.118 13.573 1.00 44.41 8 VAL E C 1
ATOM 11910 O O . VAL E 1 11 ? 53.591 7.571 14.193 1.00 44.84 8 VAL E O 1
ATOM 11914 N N . ASP E 1 12 ? 55.630 8.526 14.144 1.00 46.45 9 ASP E N 1
ATOM 11915 C CA . ASP E 1 12 ? 55.786 8.568 15.585 1.00 48.44 9 ASP E CA 1
ATOM 11916 C C . ASP E 1 12 ? 55.424 9.975 16.027 1.00 49.60 9 ASP E C 1
ATOM 11917 O O . ASP E 1 12 ? 56.062 10.946 15.620 1.00 43.24 9 ASP E O 1
ATOM 11922 N N . ILE E 1 13 ? 54.374 10.077 16.830 1.00 46.45 10 ILE E N 1
ATOM 11923 C CA . ILE E 1 13 ? 53.911 11.356 17.340 1.00 44.59 10 ILE E CA 1
ATOM 11924 C C . ILE E 1 13 ? 55.030 12.079 18.078 1.00 47.11 10 ILE E C 1
ATOM 11925 O O . ILE E 1 13 ? 55.699 11.495 18.932 1.00 48.64 10 ILE E O 1
ATOM 11930 N N . THR E 1 14 ? 55.250 13.341 17.730 1.00 42.07 11 THR E N 1
ATOM 11931 C CA . THR E 1 14 ? 56.209 14.159 18.454 1.00 47.75 11 THR E CA 1
ATOM 11932 C C . THR E 1 14 ? 55.490 15.007 19.491 1.00 47.97 11 THR E C 1
ATOM 11933 O O . THR E 1 14 ? 54.264 15.139 19.468 1.00 44.74 11 THR E O 1
ATOM 11937 N N . GLU E 1 15 ? 56.271 15.597 20.385 1.00 51.78 12 GLU E N 1
ATOM 11938 C CA . GLU E 1 15 ? 55.743 16.401 21.475 1.00 53.84 12 GLU E CA 1
ATOM 11939 C C . GLU E 1 15 ? 54.988 17.634 20.966 1.00 53.66 12 GLU E C 1
ATOM 11940 O O . GLU E 1 15 ? 53.993 18.069 21.569 1.00 48.90 12 GLU E O 1
ATOM 11946 N N . THR E 1 16 ? 55.454 18.184 19.847 1.00 50.89 13 THR E N 1
ATOM 11947 C CA . THR E 1 16 ? 54.823 19.361 19.256 1.00 54.22 13 THR E CA 1
ATOM 11948 C C . THR E 1 16 ? 53.534 19.008 18.500 1.00 56.65 13 THR E C 1
ATOM 11949 O O . THR E 1 16 ? 52.808 19.896 18.044 1.00 58.18 13 THR E O 1
ATOM 11953 N N . GLN E 1 17 ? 53.255 17.711 18.374 1.00 53.17 14 GLN E N 1
ATOM 11954 C CA . GLN E 1 17 ? 52.054 17.245 17.686 1.00 48.60 14 GLN E CA 1
ATOM 11955 C C . GLN E 1 17 ? 50.957 16.869 18.676 1.00 44.45 14 GLN E C 1
ATOM 11956 O O . GLN E 1 17 ? 49.866 16.460 18.277 1.00 43.35 14 GLN E O 1
ATOM 11962 N N . LEU E 1 18 ? 51.249 17.002 19.965 1.00 43.38 15 LEU E N 1
ATOM 11963 C CA . LEU E 1 18 ? 50.285 16.627 20.996 1.00 43.81 15 LEU E CA 1
ATOM 11964 C C . LEU E 1 18 ? 49.020 17.494 20.956 1.00 46.51 15 LEU E C 1
ATOM 11965 O O . LEU E 1 18 ? 47.910 16.983 21.137 1.00 46.20 15 LEU E O 1
ATOM 11970 N N . ASP E 1 19 ? 49.184 18.795 20.712 1.00 44.94 16 ASP E N 1
ATOM 11971 C CA . ASP E 1 19 ? 48.033 19.689 20.583 1.00 47.38 16 ASP E CA 1
ATOM 11972 C C . ASP E 1 19 ? 47.098 19.224 19.463 1.00 44.14 16 ASP E C 1
ATOM 11973 O O . ASP E 1 19 ? 45.875 19.246 19.610 1.00 40.72 16 ASP E O 1
ATOM 11978 N N . ASP E 1 20 ? 47.676 18.776 18.355 1.00 44.56 17 ASP E N 1
ATOM 11979 C CA . ASP E 1 20 ? 46.877 18.210 17.271 1.00 44.95 17 ASP E CA 1
ATOM 11980 C C . ASP E 1 20 ? 46.179 16.913 17.684 1.00 36.18 17 ASP E C 1
ATOM 11981 O O . ASP E 1 20 ? 44.994 16.716 17.390 1.00 35.00 17 ASP E O 1
ATOM 11986 N N . VAL E 1 21 ? 46.902 16.037 18.381 1.00 33.94 18 VAL E N 1
ATOM 11987 C CA . VAL E 1 21 ? 46.312 14.795 18.879 1.00 32.10 18 VAL E CA 1
ATOM 11988 C C . VAL E 1 21 ? 45.124 15.098 19.795 1.00 31.30 18 VAL E C 1
ATOM 11989 O O . VAL E 1 21 ? 44.098 14.419 19.739 1.00 30.75 18 VAL E O 1
ATOM 11993 N N . LEU E 1 22 ? 45.276 16.111 20.640 1.00 31.23 19 LEU E N 1
ATOM 11994 C CA . LEU E 1 22 ? 44.216 16.530 21.554 1.00 33.29 19 LEU E CA 1
ATOM 11995 C C . LEU E 1 22 ? 42.979 17.038 20.810 1.00 33.69 19 LEU E C 1
ATOM 11996 O O . LEU E 1 22 ? 41.847 16.856 21.272 1.00 32.60 19 LEU E O 1
ATOM 12001 N N . ARG E 1 23 ? 43.194 17.687 19.666 1.00 32.55 20 ARG E N 1
ATOM 12002 C CA . ARG E 1 23 ? 42.076 18.124 18.837 1.00 33.20 20 ARG E CA 1
ATOM 12003 C C . ARG E 1 23 ? 41.317 16.912 18.305 1.00 31.34 20 ARG E C 1
ATOM 12004 O O . ARG E 1 23 ? 40.086 16.868 18.354 1.00 32.33 20 ARG E O 1
ATOM 12012 N N . VAL E 1 24 ? 42.053 15.927 17.794 1.00 30.22 21 VAL E N 1
ATOM 12013 C CA . VAL E 1 24 ? 41.437 14.674 17.366 1.00 30.55 21 VAL E CA 1
ATOM 12014 C C . VAL E 1 24 ? 40.749 13.995 18.553 1.00 32.20 21 VAL E C 1
ATOM 12015 O O . VAL E 1 24 ? 39.605 13.529 18.445 1.00 29.29 21 VAL E O 1
ATOM 12019 N N . ARG E 1 25 ? 41.448 13.937 19.685 1.00 29.58 22 ARG E N 1
ATOM 12020 C CA . ARG E 1 25 ? 40.870 13.341 20.885 1.00 27.80 22 ARG E CA 1
ATOM 12021 C C . ARG E 1 25 ? 39.557 14.029 21.302 1.00 29.35 22 ARG E C 1
ATOM 12022 O O . ARG E 1 25 ? 38.596 13.359 21.657 1.00 27.16 22 ARG E O 1
ATOM 12030 N N . ALA E 1 26 ? 39.512 15.360 21.249 1.00 29.63 23 ALA E N 1
ATOM 12031 C CA . ALA E 1 26 ? 38.303 16.081 21.666 1.00 27.36 23 ALA E CA 1
ATOM 12032 C C . ALA E 1 26 ? 37.076 15.683 20.828 1.00 28.88 23 ALA E C 1
ATOM 12033 O O . ALA E 1 26 ? 35.968 15.566 21.359 1.00 29.49 23 ALA E O 1
ATOM 12035 N N . ARG E 1 27 ? 37.287 15.442 19.534 1.00 26.83 24 ARG E N 1
ATOM 12036 C CA . ARG E 1 27 ? 36.199 15.087 18.615 1.00 25.61 24 ARG E CA 1
ATOM 12037 C C . ARG E 1 27 ? 35.968 13.576 18.603 1.00 26.76 24 ARG E C 1
ATOM 12038 O O . ARG E 1 27 ? 35.211 13.054 17.775 1.00 26.05 24 ARG E O 1
ATOM 12046 N N . SER E 1 28 ? 36.629 12.875 19.523 1.00 28.70 25 SER E N 1
ATOM 12047 C CA . SER E 1 28 ? 36.501 11.422 19.622 1.00 25.47 25 SER E CA 1
ATOM 12048 C C . SER E 1 28 ? 35.900 10.985 20.957 1.00 28.05 25 SER E C 1
ATOM 12049 O O . SER E 1 28 ? 34.965 10.186 20.996 1.00 28.49 25 SER E O 1
ATOM 12052 N N . PHE E 1 29 ? 36.436 11.519 22.048 1.00 28.80 26 PHE E N 1
ATOM 12053 C CA . PHE E 1 29 ? 36.061 11.057 23.376 1.00 29.54 26 PHE E CA 1
ATOM 12054 C C . PHE E 1 29 ? 35.237 12.082 24.134 1.00 29.59 26 PHE E C 1
ATOM 12055 O O . PHE E 1 29 ? 34.439 11.717 24.991 1.00 32.03 26 PHE E O 1
ATOM 12063 N N . GLY E 1 30 ? 35.440 13.360 23.821 1.00 28.13 27 GLY E N 1
ATOM 12064 C CA . GLY E 1 30 ? 34.797 14.446 24.545 1.00 28.53 27 GLY E CA 1
ATOM 12065 C C . GLY E 1 30 ? 35.850 15.449 24.967 1.00 31.37 27 GLY E C 1
ATOM 12066 O O . GLY E 1 30 ? 37.044 15.181 24.824 1.00 28.92 27 GLY E O 1
ATOM 12067 N N . LEU E 1 31 ? 35.422 16.598 25.486 1.00 34.38 28 LEU E N 1
ATOM 12068 C CA . LEU E 1 31 ? 36.344 17.666 25.873 1.00 36.10 28 LEU E CA 1
ATOM 12069 C C . LEU E 1 31 ? 37.080 17.374 27.182 1.00 39.12 28 LEU E C 1
ATOM 12070 O O . LEU E 1 31 ? 36.517 16.746 28.085 1.00 38.15 28 LEU E O 1
ATOM 12075 N N . LEU E 1 32 ? 38.333 17.833 27.279 1.00 36.97 29 LEU E N 1
ATOM 12076 C CA . LEU E 1 32 ? 39.093 17.748 28.524 1.00 41.40 29 LEU E CA 1
ATOM 12077 C C . LEU E 1 32 ? 39.004 19.045 29.328 1.00 45.18 29 LEU E C 1
ATOM 12078 O O . LEU E 1 32 ? 39.117 20.137 28.766 1.00 43.15 29 LEU E O 1
ATOM 12083 N N . ALA E 1 33 ? 38.804 18.921 30.641 1.00 48.76 30 ALA E N 1
ATOM 12084 C CA . ALA E 1 33 ? 38.823 20.077 31.534 1.00 55.23 30 ALA E CA 1
ATOM 12085 C C . ALA E 1 33 ? 40.203 20.729 31.479 1.00 67.17 30 ALA E C 1
ATOM 12086 O O . ALA E 1 33 ? 41.194 20.054 31.193 1.00 71.48 30 ALA E O 1
ATOM 12088 N N . ALA E 1 34 ? 40.265 22.033 31.742 1.00 70.87 31 ALA E N 1
ATOM 12089 C CA . ALA E 1 34 ? 41.521 22.783 31.662 1.00 72.76 31 ALA E CA 1
ATOM 12090 C C . ALA E 1 34 ? 42.671 22.096 32.403 1.00 75.22 31 ALA E C 1
ATOM 12091 O O . ALA E 1 34 ? 43.775 21.961 31.869 1.00 76.40 31 ALA E O 1
ATOM 12093 N N . GLY E 1 35 ? 42.398 21.648 33.625 1.00 74.47 32 GLY E N 1
ATOM 12094 C CA . GLY E 1 35 ? 43.399 20.991 34.444 1.00 71.71 32 GLY E CA 1
ATOM 12095 C C . GLY E 1 35 ? 43.839 19.639 33.911 1.00 71.12 32 GLY E C 1
ATOM 12096 O O . GLY E 1 35 ? 45.032 19.397 33.735 1.00 74.91 32 GLY E O 1
ATOM 12097 N N . ALA E 1 36 ? 42.875 18.758 33.651 1.00 65.90 33 ALA E N 1
ATOM 12098 C CA . ALA E 1 36 ? 43.164 17.388 33.219 1.00 61.79 33 ALA E CA 1
ATOM 12099 C C . ALA E 1 36 ? 43.914 17.324 31.883 1.00 59.33 33 ALA E C 1
ATOM 12100 O O . ALA E 1 36 ? 44.531 16.309 31.552 1.00 58.48 33 ALA E O 1
ATOM 12102 N N . ARG E 1 37 ? 43.846 18.407 31.120 1.00 59.96 34 ARG E N 1
ATOM 12103 C CA . ARG E 1 37 ? 44.603 18.521 29.886 1.00 61.42 34 ARG E CA 1
ATOM 12104 C C . ARG E 1 37 ? 46.094 18.523 30.194 1.00 66.87 34 ARG E C 1
ATOM 12105 O O . ARG E 1 37 ? 46.859 17.736 29.631 1.00 68.44 34 ARG E O 1
ATOM 12113 N N . GLU E 1 38 ? 46.491 19.414 31.097 1.00 69.22 35 GLU E N 1
ATOM 12114 C CA . GLU E 1 38 ? 47.882 19.535 31.524 1.00 74.61 35 GLU E CA 1
ATOM 12115 C C . GLU E 1 38 ? 48.452 18.208 32.033 1.00 71.54 35 GLU E C 1
ATOM 12116 O O . GLU E 1 38 ? 49.606 17.881 31.756 1.00 72.59 35 GLU E O 1
ATOM 12122 N N . ASP E 1 39 ? 47.634 17.450 32.764 1.00 68.94 36 ASP E N 1
ATOM 12123 C CA . ASP E 1 39 ? 47.999 16.102 33.203 1.00 68.06 36 ASP E CA 1
ATOM 12124 C C . ASP E 1 39 ? 48.134 15.143 32.018 1.00 64.46 36 ASP E C 1
ATOM 12125 O O . ASP E 1 39 ? 48.994 14.263 32.019 1.00 64.62 36 ASP E O 1
ATOM 12130 N N . TRP E 1 40 ? 47.266 15.304 31.020 1.00 59.02 37 TRP E N 1
ATOM 12131 C CA . TRP E 1 40 ? 47.271 14.439 29.837 1.00 51.52 37 TRP E CA 1
ATOM 12132 C C . TRP E 1 40 ? 48.550 14.657 29.035 1.00 49.91 37 TRP E C 1
ATOM 12133 O O . TRP E 1 40 ? 49.182 13.700 28.581 1.00 46.48 37 TRP E O 1
ATOM 12144 N N . VAL E 1 41 ? 48.919 15.924 28.863 1.00 49.44 38 VAL E N 1
ATOM 12145 C CA . VAL E 1 41 ? 50.134 16.289 28.143 1.00 51.79 38 VAL E CA 1
ATOM 12146 C C . VAL E 1 41 ? 51.372 15.715 28.838 1.00 57.17 38 VAL E C 1
ATOM 12147 O O . VAL E 1 41 ? 52.223 15.103 28.188 1.00 55.38 38 VAL E O 1
ATOM 12151 N N . ARG E 1 42 ? 51.451 15.891 30.157 1.00 62.08 39 ARG E N 1
ATOM 12152 C CA . ARG E 1 42 ? 52.545 15.333 30.956 1.00 66.62 39 ARG E CA 1
ATOM 12153 C C . ARG E 1 42 ? 52.648 13.819 30.799 1.00 62.07 39 ARG E C 1
ATOM 12154 O O . ARG E 1 42 ? 53.740 13.279 30.632 1.00 62.76 39 ARG E O 1
ATOM 12162 N N . ASP E 1 43 ? 51.509 13.137 30.860 1.00 56.10 40 ASP E N 1
ATOM 12163 C CA . ASP E 1 43 ? 51.469 11.686 30.677 1.00 55.62 40 ASP E CA 1
ATOM 12164 C C . ASP E 1 43 ? 51.898 11.254 29.269 1.00 47.88 40 ASP E C 1
ATOM 12165 O O . ASP E 1 43 ? 52.611 10.259 29.099 1.00 47.45 40 ASP E O 1
ATOM 12170 N N . ALA E 1 44 ? 51.458 12.012 28.268 1.00 43.25 41 ALA E N 1
ATOM 12171 C CA . ALA E 1 44 ? 51.735 11.708 26.864 1.00 43.69 41 ALA E CA 1
ATOM 12172 C C . ALA E 1 44 ? 53.226 11.785 26.540 1.00 44.91 41 ALA E C 1
ATOM 12173 O O . ALA E 1 44 ? 53.728 11.019 25.713 1.00 45.00 41 ALA E O 1
ATOM 12175 N N . VAL E 1 45 ? 53.924 12.707 27.197 1.00 46.51 42 VAL E N 1
ATOM 12176 C CA . VAL E 1 45 ? 55.348 12.948 26.939 1.00 47.99 42 VAL E CA 1
ATOM 12177 C C . VAL E 1 45 ? 56.197 11.689 27.107 1.00 48.65 42 VAL E C 1
ATOM 12178 O O . VAL E 1 45 ? 57.093 11.423 26.303 1.00 47.09 42 VAL E O 1
ATOM 12182 N N . GLU E 1 46 ? 55.894 10.907 28.139 1.00 48.69 43 GLU E N 1
ATOM 12183 C CA . GLU E 1 46 ? 56.640 9.689 28.422 1.00 49.46 43 GLU E CA 1
ATOM 12184 C C . GLU E 1 46 ? 56.457 8.682 27.287 1.00 45.77 43 GLU E C 1
ATOM 12185 O O . GLU E 1 46 ? 57.414 8.028 26.866 1.00 41.78 43 GLU E O 1
ATOM 12191 N N . PHE E 1 47 ? 55.225 8.572 26.789 1.00 42.98 44 PHE E N 1
ATOM 12192 C CA . PHE E 1 47 ? 54.915 7.704 25.653 1.00 41.05 44 PHE E CA 1
ATOM 12193 C C . PHE E 1 47 ? 55.687 8.112 24.402 1.00 42.47 44 PHE E C 1
ATOM 12194 O O . PHE E 1 47 ? 56.213 7.260 23.677 1.00 42.06 44 PHE E O 1
ATOM 12202 N N . VAL E 1 48 ? 55.743 9.416 24.150 1.00 40.42 45 VAL E N 1
ATOM 12203 C CA . VAL E 1 48 ? 56.488 9.948 23.008 1.00 42.32 45 VAL E CA 1
ATOM 12204 C C . VAL E 1 48 ? 57.970 9.588 23.071 1.00 44.50 45 VAL E C 1
ATOM 12205 O O . VAL E 1 48 ? 58.547 9.113 22.089 1.00 46.13 45 VAL E O 1
ATOM 12209 N N . HIS E 1 49 ? 58.581 9.815 24.230 1.00 45.35 46 HIS E N 1
ATOM 12210 C CA . HIS E 1 49 ? 60.014 9.581 24.399 1.00 48.08 46 HIS E CA 1
ATOM 12211 C C . HIS E 1 49 ? 60.400 8.106 24.274 1.00 48.60 46 HIS E C 1
ATOM 12212 O O . HIS E 1 49 ? 61.514 7.795 23.877 1.00 46.72 46 HIS E O 1
ATOM 12219 N N . ASP E 1 50 ? 59.487 7.199 24.606 1.00 47.91 47 ASP E N 1
ATOM 12220 C CA . ASP E 1 50 ? 59.802 5.777 24.546 1.00 49.82 47 ASP E CA 1
ATOM 12221 C C . ASP E 1 50 ? 59.311 5.118 23.250 1.00 48.11 47 ASP E C 1
ATOM 12222 O O . ASP E 1 50 ? 59.230 3.887 23.167 1.00 45.75 47 ASP E O 1
ATOM 12227 N N . GLY E 1 51 ? 58.990 5.932 22.246 1.00 43.02 48 GLY E N 1
ATOM 12228 C CA . GLY E 1 51 ? 58.537 5.428 20.958 1.00 42.72 48 GLY E CA 1
ATOM 12229 C C . GLY E 1 51 ? 57.228 4.651 21.018 1.00 45.39 48 GLY E C 1
ATOM 12230 O O . GLY E 1 51 ? 56.994 3.721 20.231 1.00 42.69 48 GLY E O 1
ATOM 12231 N N . ARG E 1 52 ? 56.366 5.032 21.953 1.00 39.43 49 ARG E N 1
ATOM 12232 C CA . ARG E 1 52 ? 55.115 4.306 22.175 1.00 37.69 49 ARG E CA 1
ATOM 12233 C C . ARG E 1 52 ? 53.884 5.171 21.906 1.00 36.39 49 ARG E C 1
ATOM 12234 O O . ARG E 1 52 ? 52.799 4.930 22.447 1.00 34.92 49 ARG E O 1
ATOM 12242 N N . PHE E 1 53 ? 54.057 6.186 21.068 1.00 37.03 50 PHE E N 1
ATOM 12243 C CA . PHE E 1 53 ? 52.935 7.019 20.652 1.00 37.20 50 PHE E CA 1
ATOM 12244 C C . PHE E 1 53 ? 52.909 7.059 19.126 1.00 38.52 50 PHE E C 1
ATOM 12245 O O . PHE E 1 53 ? 53.780 7.669 18.492 1.00 38.00 50 PHE E O 1
ATOM 12253 N N . LEU E 1 54 ? 51.918 6.385 18.542 1.00 37.64 51 LEU E N 1
ATOM 12254 C CA . LEU E 1 54 ? 51.823 6.262 17.085 1.00 36.90 51 LEU E CA 1
ATOM 12255 C C . LEU E 1 54 ? 50.747 7.191 16.536 1.00 35.36 51 LEU E C 1
ATOM 12256 O O . LEU E 1 54 ? 49.771 7.513 17.227 1.00 34.00 51 LEU E O 1
ATOM 12261 N N . GLY E 1 55 ? 50.923 7.614 15.287 1.00 36.32 52 GLY E N 1
ATOM 12262 C CA . GLY E 1 55 ? 49.931 8.448 14.631 1.00 35.77 52 GLY E CA 1
ATOM 12263 C C . GLY E 1 55 ? 49.874 8.246 13.128 1.00 37.77 52 GLY E C 1
ATOM 12264 O O . GLY E 1 55 ? 50.720 7.571 12.542 1.00 37.86 52 GLY E O 1
ATOM 12265 N N . VAL E 1 56 ? 48.852 8.822 12.508 1.00 36.07 53 VAL E N 1
ATOM 12266 C CA . VAL E 1 56 ? 48.782 8.908 11.057 1.00 40.44 53 VAL E CA 1
ATOM 12267 C C . VAL E 1 56 ? 48.686 10.379 10.669 1.00 41.94 53 VAL E C 1
ATOM 12268 O O . VAL E 1 56 ? 47.900 11.120 11.264 1.00 39.39 53 VAL E O 1
ATOM 12272 N N . VAL E 1 57 ? 49.479 10.808 9.688 1.00 44.85 54 VAL E N 1
ATOM 12273 C CA . VAL E 1 57 ? 49.379 12.186 9.191 1.00 46.45 54 VAL E CA 1
ATOM 12274 C C . VAL E 1 57 ? 48.838 12.254 7.764 1.00 46.40 54 VAL E C 1
ATOM 12275 O O . VAL E 1 57 ? 49.067 11.351 6.953 1.00 45.96 54 VAL E O 1
ATOM 12279 N N . SER E 1 58 ? 48.107 13.325 7.472 1.00 47.32 55 SER E N 1
ATOM 12280 C CA . SER E 1 58 ? 47.632 13.605 6.120 1.00 51.12 55 SER E CA 1
ATOM 12281 C C . SER E 1 58 ? 48.221 14.946 5.718 1.00 54.52 55 SER E C 1
ATOM 12282 O O . SER E 1 58 ? 47.841 15.983 6.261 1.00 55.45 55 SER E O 1
ATOM 12285 N N . GLY E 1 59 ? 49.156 14.930 4.775 1.00 56.04 56 GLY E N 1
ATOM 12286 C CA . GLY E 1 59 ? 49.995 16.093 4.557 1.00 59.72 56 GLY E CA 1
ATOM 12287 C C . GLY E 1 59 ? 50.826 16.296 5.811 1.00 61.79 56 GLY E C 1
ATOM 12288 O O . GLY E 1 59 ? 51.651 15.448 6.161 1.00 64.41 56 GLY E O 1
ATOM 12289 N N . ASP E 1 60 ? 50.598 17.406 6.505 1.00 61.16 57 ASP E N 1
ATOM 12290 C CA . ASP E 1 60 ? 51.295 17.669 7.759 1.00 64.22 57 ASP E CA 1
ATOM 12291 C C . ASP E 1 60 ? 50.369 17.608 8.984 1.00 59.15 57 ASP E C 1
ATOM 12292 O O . ASP E 1 60 ? 50.800 17.878 10.108 1.00 57.52 57 ASP E O 1
ATOM 12297 N N . GLU E 1 61 ? 49.111 17.234 8.768 1.00 53.58 58 GLU E N 1
ATOM 12298 C CA . GLU E 1 61 ? 48.117 17.234 9.835 1.00 52.52 58 GLU E CA 1
ATOM 12299 C C . GLU E 1 61 ? 47.964 15.846 10.457 1.00 45.74 58 GLU E C 1
ATOM 12300 O O . GLU E 1 61 ? 47.767 14.852 9.745 1.00 42.24 58 GLU E O 1
ATOM 12306 N N . VAL E 1 62 ? 48.068 15.779 11.784 1.00 42.90 59 VAL E N 1
ATOM 12307 C CA . VAL E 1 62 ? 47.809 14.532 12.501 1.00 41.57 59 VAL E CA 1
ATOM 12308 C C . VAL E 1 62 ? 46.320 14.234 12.418 1.00 38.08 59 VAL E C 1
ATOM 12309 O O . VAL E 1 62 ? 45.492 15.099 12.684 1.00 37.55 59 VAL E O 1
ATOM 12313 N N . VAL E 1 63 ? 45.988 13.002 12.055 1.00 39.04 60 VAL E N 1
ATOM 12314 C CA . VAL E 1 63 ? 44.629 12.663 11.654 1.00 39.06 60 VAL E CA 1
ATOM 12315 C C . VAL E 1 63 ? 44.129 11.438 12.436 1.00 38.63 60 VAL E C 1
ATOM 12316 O O . VAL E 1 63 ? 42.927 11.156 12.509 1.00 36.80 60 VAL E O 1
ATOM 12320 N N . ALA E 1 64 ? 45.069 10.738 13.058 1.00 32.39 61 ALA E N 1
ATOM 12321 C CA . ALA E 1 64 ? 44.755 9.600 13.914 1.00 36.19 61 ALA E CA 1
ATOM 12322 C C . ALA E 1 64 ? 45.905 9.409 14.882 1.00 36.10 61 ALA E C 1
ATOM 12323 O O . ALA E 1 64 ? 47.041 9.792 14.576 1.00 33.11 61 ALA E O 1
ATOM 12325 N N . ALA E 1 65 ? 45.627 8.806 16.038 1.00 30.74 62 ALA E N 1
ATOM 12326 C CA . ALA E 1 65 ? 46.679 8.551 17.024 1.00 32.64 62 ALA E CA 1
ATOM 12327 C C . ALA E 1 65 ? 46.312 7.395 17.947 1.00 30.18 62 ALA E C 1
ATOM 12328 O O . ALA E 1 65 ? 45.129 7.132 18.183 1.00 28.96 62 ALA E O 1
ATOM 12330 N N . ALA E 1 66 ? 47.326 6.701 18.458 1.00 30.82 63 ALA E N 1
ATOM 12331 C CA . ALA E 1 66 ? 47.118 5.636 19.440 1.00 33.66 63 ALA E CA 1
ATOM 12332 C C . ALA E 1 66 ? 48.385 5.490 20.269 1.00 34.98 63 ALA E C 1
ATOM 12333 O O . ALA E 1 66 ? 49.480 5.741 19.767 1.00 34.59 63 ALA E O 1
ATOM 12335 N N . ARG E 1 67 ? 48.248 5.078 21.528 1.00 34.45 64 ARG E N 1
ATOM 12336 C CA . ARG E 1 67 ? 49.426 4.917 22.381 1.00 37.49 64 ARG E CA 1
ATOM 12337 C C . ARG E 1 67 ? 49.544 3.493 22.935 1.00 35.47 64 ARG E C 1
ATOM 12338 O O . ARG E 1 67 ? 48.581 2.719 22.908 1.00 30.71 64 ARG E O 1
ATOM 12346 N N . ILE E 1 68 ? 50.734 3.145 23.412 1.00 35.47 65 ILE E N 1
ATOM 12347 C CA . ILE E 1 68 ? 51.004 1.792 23.892 1.00 35.48 65 ILE E CA 1
ATOM 12348 C C . ILE E 1 68 ? 51.569 1.789 25.311 1.00 34.13 65 ILE E C 1
ATOM 12349 O O . ILE E 1 68 ? 52.682 2.271 25.552 1.00 37.58 65 ILE E O 1
ATOM 12354 N N . TRP E 1 69 ? 50.813 1.220 26.242 1.00 33.26 66 TRP E N 1
ATOM 12355 C CA . TRP E 1 69 ? 51.296 1.056 27.604 1.00 34.79 66 TRP E CA 1
ATOM 12356 C C . TRP E 1 69 ? 52.322 -0.070 27.693 1.00 39.64 66 TRP E C 1
ATOM 12357 O O . TRP E 1 69 ? 52.121 -1.154 27.127 1.00 38.51 66 TRP E O 1
ATOM 12368 N N . ASP E 1 70 ? 53.412 0.184 28.415 1.00 41.33 67 ASP E N 1
ATOM 12369 C CA . ASP E 1 70 ? 54.402 -0.854 28.711 1.00 44.41 67 ASP E CA 1
ATOM 12370 C C . ASP E 1 70 ? 54.008 -1.686 29.938 1.00 41.47 67 ASP E C 1
ATOM 12371 O O . ASP E 1 70 ? 54.595 -1.540 31.012 1.00 43.33 67 ASP E O 1
ATOM 12376 N N . PHE E 1 71 ? 53.011 -2.554 29.775 1.00 36.71 68 PHE E N 1
ATOM 12377 C CA . PHE E 1 71 ? 52.503 -3.357 30.884 1.00 33.50 68 PHE E CA 1
ATOM 12378 C C . PHE E 1 71 ? 53.221 -4.693 31.019 1.00 35.78 68 PHE E C 1
ATOM 12379 O O . PHE E 1 71 ? 53.995 -5.117 30.152 1.00 35.42 68 PHE E O 1
ATOM 12387 N N . GLN E 1 72 ? 52.931 -5.367 32.120 1.00 35.63 69 GLN E N 1
ATOM 12388 C CA . GLN E 1 72 ? 53.039 -6.812 32.146 1.00 40.25 69 GLN E CA 1
ATOM 12389 C C . GLN E 1 72 ? 51.655 -7.305 32.514 1.00 37.54 69 GLN E C 1
ATOM 12390 O O . GLN E 1 72 ? 50.853 -6.550 33.079 1.00 38.91 69 GLN E O 1
ATOM 12396 N N . GLN E 1 73 ? 51.355 -8.551 32.170 1.00 35.04 70 GLN E N 1
ATOM 12397 C CA . GLN E 1 73 ? 50.047 -9.111 32.479 1.00 33.97 70 GLN E CA 1
ATOM 12398 C C . GLN E 1 73 ? 50.242 -10.520 33.027 1.00 34.67 70 GLN E C 1
ATOM 12399 O O . GLN E 1 73 ? 51.021 -11.318 32.485 1.00 35.66 70 GLN E O 1
ATOM 12405 N N . TRP E 1 74 ? 49.576 -10.804 34.138 1.00 34.42 71 TRP E N 1
ATOM 12406 C CA . TRP E 1 74 ? 49.685 -12.116 34.762 1.00 36.83 71 TRP E CA 1
ATOM 12407 C C . TRP E 1 74 ? 48.992 -13.152 33.888 1.00 37.50 71 TRP E C 1
ATOM 12408 O O . TRP E 1 74 ? 47.890 -12.903 33.388 1.00 35.89 71 TRP E O 1
ATOM 12419 N N . TRP E 1 75 ? 49.652 -14.292 33.682 1.00 36.78 72 TRP E N 1
ATOM 12420 C CA . TRP E 1 75 ? 49.034 -15.448 33.032 1.00 36.93 72 TRP E CA 1
ATOM 12421 C C . TRP E 1 75 ? 49.500 -16.725 33.712 1.00 35.99 72 TRP E C 1
ATOM 12422 O O . TRP E 1 75 ? 50.671 -17.083 33.619 1.00 37.27 72 TRP E O 1
ATOM 12433 N N . GLY E 1 76 ? 48.591 -17.393 34.421 1.00 35.71 73 GLY E N 1
ATOM 12434 C CA . GLY E 1 76 ? 48.942 -18.613 35.134 1.00 39.13 73 GLY E CA 1
ATOM 12435 C C . GLY E 1 76 ? 50.035 -18.407 36.166 1.00 40.05 73 GLY E C 1
ATOM 12436 O O . GLY E 1 76 ? 50.859 -19.293 36.394 1.00 40.96 73 GLY E O 1
ATOM 12437 N N . GLY E 1 77 ? 50.056 -17.225 36.780 1.00 37.17 74 GLY E N 1
ATOM 12438 C CA . GLY E 1 77 ? 50.982 -16.951 37.861 1.00 38.06 74 GLY E CA 1
ATOM 12439 C C . GLY E 1 77 ? 52.354 -16.505 37.402 1.00 38.98 74 GLY E C 1
ATOM 12440 O O . GLY E 1 77 ? 53.311 -16.513 38.175 1.00 42.28 74 GLY E O 1
ATOM 12441 N N . ARG E 1 78 ? 52.457 -16.121 36.138 1.00 40.73 75 ARG E N 1
ATOM 12442 C CA . ARG E 1 78 ? 53.705 -15.572 35.622 1.00 44.13 75 ARG E CA 1
ATOM 12443 C C . ARG E 1 78 ? 53.450 -14.265 34.869 1.00 41.03 75 ARG E C 1
ATOM 12444 O O . ARG E 1 78 ? 52.382 -14.088 34.277 1.00 39.26 75 ARG E O 1
ATOM 12452 N N . ARG E 1 79 ? 54.416 -13.349 34.914 1.00 42.37 76 ARG E N 1
ATOM 12453 C CA . ARG E 1 79 ? 54.270 -12.030 34.283 1.00 43.71 76 ARG E CA 1
ATOM 12454 C C . ARG E 1 79 ? 54.689 -12.048 32.811 1.00 44.58 76 ARG E C 1
ATOM 12455 O O . ARG E 1 79 ? 55.810 -12.429 32.482 1.00 39.88 76 ARG E O 1
ATOM 12463 N N . VAL E 1 80 ? 53.796 -11.621 31.926 1.00 45.19 77 VAL E N 1
ATOM 12464 C CA . VAL E 1 80 ? 54.091 -11.617 30.496 1.00 37.64 77 VAL E CA 1
ATOM 12465 C C . VAL E 1 80 ? 54.084 -10.173 29.993 1.00 37.89 77 VAL E C 1
ATOM 12466 O O . VAL E 1 80 ? 53.120 -9.443 30.229 1.00 40.37 77 VAL E O 1
ATOM 12470 N N . PRO E 1 81 ? 55.165 -9.750 29.315 1.00 38.44 78 PRO E N 1
ATOM 12471 C CA . PRO E 1 81 ? 55.219 -8.383 28.771 1.00 39.75 78 PRO E CA 1
ATOM 12472 C C . PRO E 1 81 ? 54.062 -8.176 27.804 1.00 43.49 78 PRO E C 1
ATOM 12473 O O . PRO E 1 81 ? 53.784 -9.075 27.010 1.00 46.19 78 PRO E O 1
ATOM 12485 N N . ALA E 1 83 ? 51.449 -5.291 25.442 1.00 36.75 80 ALA E N 1
ATOM 12486 C CA . ALA E 1 83 ? 51.254 -3.978 24.843 1.00 36.12 80 ALA E CA 1
ATOM 12487 C C . ALA E 1 83 ? 49.815 -3.533 25.072 1.00 35.11 80 ALA E C 1
ATOM 12488 O O . ALA E 1 83 ? 48.905 -4.038 24.413 1.00 34.74 80 ALA E O 1
ATOM 12490 N N . GLY E 1 84 ? 49.596 -2.605 26.005 1.00 30.78 81 GLY E N 1
ATOM 12491 C CA . GLY E 1 84 ? 48.242 -2.143 26.293 1.00 29.36 81 GLY E CA 1
ATOM 12492 C C . GLY E 1 84 ? 47.862 -0.998 25.372 1.00 33.08 81 GLY E C 1
ATOM 12493 O O . GLY E 1 84 ? 48.437 0.095 25.452 1.00 29.56 81 GLY E O 1
ATOM 12494 N N . ILE E 1 85 ? 46.900 -1.227 24.486 1.00 32.08 82 ILE E N 1
ATOM 12495 C CA . ILE E 1 85 ? 46.549 -0.185 23.516 1.00 31.45 82 ILE E CA 1
ATOM 12496 C C . ILE E 1 85 ? 45.526 0.792 24.090 1.00 30.74 82 ILE E C 1
ATOM 12497 O O . ILE E 1 85 ? 44.525 0.378 24.672 1.00 29.85 82 ILE E O 1
ATOM 12502 N N . ALA E 1 86 ? 45.778 2.090 23.930 1.00 30.99 83 ALA E N 1
ATOM 12503 C CA . ALA E 1 86 ? 44.929 3.102 24.556 1.00 27.63 83 ALA E CA 1
ATOM 12504 C C . ALA E 1 86 ? 44.739 4.325 23.682 1.00 31.80 83 ALA E C 1
ATOM 12505 O O . ALA E 1 86 ? 45.594 4.636 22.845 1.00 30.30 83 ALA E O 1
ATOM 12507 N N . GLY E 1 87 ? 43.626 5.026 23.901 1.00 28.30 84 GLY E N 1
ATOM 12508 C CA . GLY E 1 87 ? 43.375 6.303 23.247 1.00 31.64 84 GLY E CA 1
ATOM 12509 C C . GLY E 1 87 ? 43.422 6.254 21.731 1.00 32.53 84 GLY E C 1
ATOM 12510 O O . GLY E 1 87 ? 43.994 7.140 21.090 1.00 31.29 84 GLY E O 1
ATOM 12511 N N . VAL E 1 88 ? 42.817 5.221 21.160 1.00 25.69 85 VAL E N 1
ATOM 12512 C CA . VAL E 1 88 ? 42.747 5.081 19.709 1.00 27.39 85 VAL E CA 1
ATOM 12513 C C . VAL E 1 88 ? 41.690 6.036 19.164 1.00 28.91 85 VAL E C 1
ATOM 12514 O O . VAL E 1 88 ? 40.494 5.888 19.462 1.00 24.61 85 VAL E O 1
ATOM 12518 N N . VAL E 1 89 ? 42.134 7.014 18.374 1.00 27.97 86 VAL E N 1
ATOM 12519 C CA . VAL E 1 89 ? 41.270 8.088 17.878 1.00 26.08 86 VAL E CA 1
ATOM 12520 C C . VAL E 1 89 ? 41.590 8.435 16.418 1.00 27.60 86 VAL E C 1
ATOM 12521 O O . VAL E 1 89 ? 42.752 8.478 16.023 1.00 28.20 86 VAL E O 1
ATOM 12525 N N . VAL E 1 90 ? 40.543 8.664 15.628 1.00 28.44 87 VAL E N 1
ATOM 12526 C CA . VAL E 1 90 ? 40.672 9.066 14.235 1.00 32.54 87 VAL E CA 1
ATOM 12527 C C . VAL E 1 90 ? 39.771 10.288 14.030 1.00 27.37 87 VAL E C 1
ATOM 12528 O O . VAL E 1 90 ? 38.667 10.359 14.593 1.00 26.29 87 VAL E O 1
ATOM 12532 N N . ALA E 1 91 ? 40.257 11.259 13.265 1.00 28.40 88 ALA E N 1
ATOM 12533 C CA . ALA E 1 91 ? 39.503 12.486 12.983 1.00 28.34 88 ALA E CA 1
ATOM 12534 C C . ALA E 1 91 ? 38.225 12.100 12.262 1.00 28.86 88 ALA E C 1
ATOM 12535 O O . ALA E 1 91 ? 38.235 11.172 11.450 1.00 30.28 88 ALA E O 1
ATOM 12537 N N . PRO E 1 92 ? 37.111 12.778 12.582 1.00 31.58 89 PRO E N 1
ATOM 12538 C CA . PRO E 1 92 ? 35.815 12.417 11.994 1.00 29.18 89 PRO E CA 1
ATOM 12539 C C . PRO E 1 92 ? 35.801 12.356 10.454 1.00 31.95 89 PRO E C 1
ATOM 12540 O O . PRO E 1 92 ? 35.228 11.394 9.933 1.00 32.06 89 PRO E O 1
ATOM 12544 N N . GLU E 1 93 ? 36.415 13.314 9.753 1.00 30.70 90 GLU E N 1
ATOM 12545 C CA . GLU E 1 93 ? 36.418 13.280 8.280 1.00 36.22 90 GLU E CA 1
ATOM 12546 C C . GLU E 1 93 ? 37.287 12.180 7.712 1.00 34.07 90 GLU E C 1
ATOM 12547 O O . GLU E 1 93 ? 37.274 11.962 6.504 1.00 33.39 90 GLU E O 1
ATOM 12553 N N . TYR E 1 94 ? 38.093 11.541 8.551 1.00 33.95 91 TYR E N 1
ATOM 12554 C CA . TYR E 1 94 ? 39.022 10.532 8.051 1.00 34.06 91 TYR E CA 1
ATOM 12555 C C . TYR E 1 94 ? 38.573 9.134 8.457 1.00 30.40 91 TYR E C 1
ATOM 12556 O O . TYR E 1 94 ? 39.190 8.132 8.091 1.00 31.06 91 TYR E O 1
ATOM 12565 N N . ARG E 1 95 ? 37.472 9.079 9.189 1.00 29.06 92 ARG E N 1
ATOM 12566 C CA . ARG E 1 95 ? 36.930 7.813 9.657 1.00 34.13 92 ARG E CA 1
ATOM 12567 C C . ARG E 1 95 ? 36.325 6.989 8.513 1.00 33.20 92 ARG E C 1
ATOM 12568 O O . ARG E 1 95 ? 36.018 7.525 7.449 1.00 31.64 92 ARG E O 1
ATOM 12576 N N . GLY E 1 96 ? 36.197 5.682 8.725 1.00 29.39 93 GLY E N 1
ATOM 12577 C CA . GLY E 1 96 ? 35.616 4.792 7.733 1.00 29.24 93 GLY E CA 1
ATOM 12578 C C . GLY E 1 96 ? 36.349 4.617 6.408 1.00 37.68 93 GLY E C 1
ATOM 12579 O O . GLY E 1 96 ? 35.729 4.207 5.421 1.00 37.14 93 GLY E O 1
ATOM 12580 N N . ARG E 1 97 ? 37.650 4.921 6.366 1.00 35.75 94 ARG E N 1
ATOM 12581 C CA . ARG E 1 97 ? 38.413 4.794 5.121 1.00 37.77 94 ARG E CA 1
ATOM 12582 C C . ARG E 1 97 ? 39.695 3.984 5.295 1.00 35.72 94 ARG E C 1
ATOM 12583 O O . ARG E 1 97 ? 40.589 4.069 4.465 1.00 38.51 94 ARG E O 1
ATOM 12591 N N . GLY E 1 98 ? 39.801 3.226 6.382 1.00 34.58 95 GLY E N 1
ATOM 12592 C CA . GLY E 1 98 ? 40.975 2.391 6.593 1.00 34.06 95 GLY E CA 1
ATOM 12593 C C . GLY E 1 98 ? 42.071 3.029 7.430 1.00 39.18 95 GLY E C 1
ATOM 12594 O O . GLY E 1 98 ? 43.087 2.393 7.687 1.00 35.89 95 GLY E O 1
ATOM 12595 N N . VAL E 1 99 ? 41.868 4.272 7.877 1.00 37.30 96 VAL E N 1
ATOM 12596 C CA . VAL E 1 99 ? 42.890 4.970 8.670 1.00 35.36 96 VAL E CA 1
ATOM 12597 C C . VAL E 1 99 ? 43.144 4.325 10.040 1.00 32.35 96 VAL E C 1
ATOM 12598 O O . VAL E 1 99 ? 44.298 4.150 10.454 1.00 34.58 96 VAL E O 1
ATOM 12602 N N . GLY E 1 100 ? 42.073 3.978 10.744 1.00 31.28 97 GLY E N 1
ATOM 12603 C CA . GLY E 1 100 ? 42.202 3.284 12.019 1.00 32.37 97 GLY E CA 1
ATOM 12604 C C . GLY E 1 100 ? 42.978 1.976 11.873 1.00 32.13 97 GLY E C 1
ATOM 12605 O O . GLY E 1 100 ? 43.827 1.641 12.703 1.00 31.07 97 GLY E O 1
ATOM 12606 N N . SER E 1 101 ? 42.686 1.235 10.809 1.00 33.82 98 SER E N 1
ATOM 12607 C CA . SER E 1 101 ? 43.338 -0.052 10.580 1.00 34.93 98 SER E CA 1
ATOM 12608 C C . SER E 1 101 ? 44.810 0.140 10.252 1.00 36.27 98 SER E C 1
ATOM 12609 O O . SER E 1 101 ? 45.661 -0.613 10.734 1.00 38.22 98 SER E O 1
ATOM 12612 N N . LEU E 1 102 ? 45.107 1.161 9.450 1.00 36.44 99 LEU E N 1
ATOM 12613 C CA . LEU E 1 102 ? 46.491 1.520 9.143 1.00 38.97 99 LEU E CA 1
ATOM 12614 C C . LEU E 1 102 ? 47.264 1.823 10.430 1.00 39.68 99 LEU E C 1
ATOM 12615 O O . LEU E 1 102 ? 48.364 1.300 10.650 1.00 36.84 99 LEU E O 1
ATOM 12620 N N . LEU E 1 103 ? 46.670 2.665 11.275 1.00 38.42 100 LEU E N 1
ATOM 12621 C CA . LEU E 1 103 ? 47.234 3.024 12.577 1.00 36.44 100 LEU E CA 1
ATOM 12622 C C . LEU E 1 103 ? 47.555 1.777 13.384 1.00 35.02 100 LEU E C 1
ATOM 12623 O O . LEU E 1 103 ? 48.675 1.622 13.887 1.00 36.93 100 LEU E O 1
ATOM 12636 N N . ARG E 1 105 ? 47.789 -1.407 12.558 1.00 39.56 102 ARG E N 1
ATOM 12637 C CA . ARG E 1 105 ? 48.804 -2.283 11.996 1.00 45.38 102 ARG E CA 1
ATOM 12638 C C . ARG E 1 105 ? 50.191 -1.776 12.390 1.00 44.19 102 ARG E C 1
ATOM 12639 O O . ARG E 1 105 ? 51.084 -2.565 12.711 1.00 42.54 102 ARG E O 1
ATOM 12647 N N . GLY E 1 106 ? 50.355 -0.455 12.402 1.00 40.96 103 GLY E N 1
ATOM 12648 C CA . GLY E 1 106 ? 51.594 0.148 12.870 1.00 39.72 103 GLY E CA 1
ATOM 12649 C C . GLY E 1 106 ? 51.807 -0.124 14.349 1.00 39.24 103 GLY E C 1
ATOM 12650 O O . GLY E 1 106 ? 52.915 -0.430 14.785 1.00 38.78 103 GLY E O 1
ATOM 12651 N N . VAL E 1 107 ? 50.734 -0.028 15.125 1.00 36.10 104 VAL E N 1
ATOM 12652 C CA . VAL E 1 107 ? 50.824 -0.256 16.560 1.00 37.78 104 VAL E CA 1
ATOM 12653 C C . VAL E 1 107 ? 51.225 -1.707 16.850 1.00 37.82 104 VAL E C 1
ATOM 12654 O O . VAL E 1 107 ? 52.017 -1.981 17.757 1.00 38.00 104 VAL E O 1
ATOM 12658 N N . LEU E 1 108 ? 50.677 -2.631 16.069 1.00 38.65 105 LEU E N 1
ATOM 12659 C CA . LEU E 1 108 ? 50.989 -4.042 16.220 1.00 42.06 105 LEU E CA 1
ATOM 12660 C C . LEU E 1 108 ? 52.463 -4.295 15.881 1.00 43.20 105 LEU E C 1
ATOM 12661 O O . LEU E 1 108 ? 53.155 -5.054 16.571 1.00 44.13 105 LEU E O 1
ATOM 12666 N N . GLU E 1 109 ? 52.947 -3.652 14.824 1.00 44.74 106 GLU E N 1
ATOM 12667 C CA . GLU E 1 109 ? 54.333 -3.842 14.402 1.00 49.93 106 GLU E CA 1
ATOM 12668 C C . GLU E 1 109 ? 55.307 -3.265 15.435 1.00 46.21 106 GLU E C 1
ATOM 12669 O O . GLU E 1 109 ? 56.271 -3.934 15.838 1.00 44.40 106 GLU E O 1
ATOM 12675 N N . ARG E 1 110 ? 55.042 -2.036 15.873 1.00 45.37 107 ARG E N 1
ATOM 12676 C CA . ARG E 1 110 ? 55.825 -1.413 16.944 1.00 44.84 107 ARG E CA 1
ATOM 12677 C C . ARG E 1 110 ? 55.816 -2.283 18.205 1.00 42.11 107 ARG E C 1
ATOM 12678 O O . ARG E 1 110 ? 56.846 -2.461 18.861 1.00 42.28 107 ARG E O 1
ATOM 12686 N N . SER E 1 111 ? 54.653 -2.834 18.531 1.00 40.17 108 SER E N 1
ATOM 12687 C CA . SER E 1 111 ? 54.545 -3.712 19.691 1.00 40.95 108 SER E CA 1
ATOM 12688 C C . SER E 1 111 ? 55.439 -4.957 19.562 1.00 43.55 108 SER E C 1
ATOM 12689 O O . SER E 1 111 ? 56.075 -5.361 20.537 1.00 43.19 108 SER E O 1
ATOM 12692 N N . ARG E 1 112 ? 55.496 -5.553 18.371 1.00 49.02 109 ARG E N 1
ATOM 12693 C CA . ARG E 1 112 ? 56.368 -6.712 18.143 1.00 54.76 109 ARG E CA 1
ATOM 12694 C C . ARG E 1 112 ? 57.833 -6.313 18.310 1.00 57.85 109 ARG E C 1
ATOM 12695 O O . ARG E 1 112 ? 58.598 -6.998 18.990 1.00 58.28 109 ARG E O 1
ATOM 12703 N N . ASP E 1 113 ? 58.212 -5.200 17.682 1.00 59.81 110 ASP E N 1
ATOM 12704 C CA . ASP E 1 113 ? 59.604 -4.740 17.669 1.00 59.76 110 ASP E CA 1
ATOM 12705 C C . ASP E 1 113 ? 60.129 -4.470 19.070 1.00 58.39 110 ASP E C 1
ATOM 12706 O O . ASP E 1 113 ? 61.319 -4.624 19.335 1.00 63.42 110 ASP E O 1
ATOM 12711 N N . LYS E 1 114 ? 59.234 -4.072 19.966 1.00 51.20 111 LYS E N 1
ATOM 12712 C CA . LYS E 1 114 ? 59.603 -3.815 21.352 1.00 50.14 111 LYS E CA 1
ATOM 12713 C C . LYS E 1 114 ? 59.560 -5.063 22.239 1.00 49.12 111 LYS E C 1
ATOM 12714 O O . LYS E 1 114 ? 59.712 -4.963 23.454 1.00 51.04 111 LYS E O 1
ATOM 12720 N N . GLY E 1 115 ? 59.352 -6.229 21.629 1.00 46.46 112 GLY E N 1
ATOM 12721 C CA . GLY E 1 115 ? 59.403 -7.502 22.340 1.00 49.36 112 GLY E CA 1
ATOM 12722 C C . GLY E 1 115 ? 58.198 -7.911 23.184 1.00 51.05 112 GLY E C 1
ATOM 12723 O O . GLY E 1 115 ? 58.327 -8.719 24.108 1.00 52.32 112 GLY E O 1
ATOM 12732 N N . PRO E 1 117 ? 54.989 -10.055 23.501 1.00 40.43 114 PRO E N 1
ATOM 12733 C CA . PRO E 1 117 ? 54.392 -11.234 22.856 1.00 42.02 114 PRO E CA 1
ATOM 12734 C C . PRO E 1 117 ? 52.867 -11.187 22.799 1.00 39.57 114 PRO E C 1
ATOM 12735 O O . PRO E 1 117 ? 52.266 -11.930 22.021 1.00 40.22 114 PRO E O 1
ATOM 12739 N N . ILE E 1 118 ? 52.253 -10.326 23.605 1.00 37.59 115 ILE E N 1
ATOM 12740 C CA . ILE E 1 118 ? 50.804 -10.212 23.623 1.00 37.08 115 ILE E CA 1
ATOM 12741 C C . ILE E 1 118 ? 50.389 -8.746 23.687 1.00 35.44 115 ILE E C 1
ATOM 12742 O O . ILE E 1 118 ? 51.201 -7.878 24.015 1.00 35.09 115 ILE E O 1
ATOM 12747 N N . SER E 1 119 ? 49.122 -8.479 23.374 1.00 32.71 116 SER E N 1
ATOM 12748 C CA . SER E 1 119 ? 48.580 -7.124 23.411 1.00 31.67 116 SER E CA 1
ATOM 12749 C C . SER E 1 119 ? 47.127 -7.177 23.874 1.00 31.22 116 SER E C 1
ATOM 12750 O O . SER E 1 119 ? 46.409 -8.155 23.606 1.00 30.22 116 SER E O 1
ATOM 12753 N N . ALA E 1 120 ? 46.691 -6.146 24.590 1.00 29.30 117 ALA E N 1
ATOM 12754 C CA . ALA E 1 120 ? 45.328 -6.131 25.116 1.00 31.26 117 ALA E CA 1
ATOM 12755 C C . ALA E 1 120 ? 44.725 -4.727 25.102 1.00 32.36 117 ALA E C 1
ATOM 12756 O O . ALA E 1 120 ? 45.461 -3.735 25.085 1.00 32.18 117 ALA E O 1
ATOM 12758 N N . LEU E 1 121 ? 43.392 -4.648 25.121 1.00 27.22 118 LEU E N 1
ATOM 12759 C CA . LEU E 1 121 ? 42.701 -3.357 25.100 1.00 26.29 118 LEU E CA 1
ATOM 12760 C C . LEU E 1 121 ? 41.215 -3.501 25.425 1.00 25.69 118 LEU E C 1
ATOM 12761 O O . LEU E 1 121 ? 40.642 -4.584 25.291 1.00 30.09 118 LEU E O 1
ATOM 12766 N N . TYR E 1 122 ? 40.601 -2.400 25.843 1.00 26.77 119 TYR E N 1
ATOM 12767 C CA . TYR E 1 122 ? 39.151 -2.301 25.984 1.00 23.93 119 TYR E CA 1
ATOM 12768 C C . TYR E 1 122 ? 38.598 -1.624 24.728 1.00 27.21 119 TYR E C 1
ATOM 12769 O O . TYR E 1 122 ? 38.881 -0.446 24.470 1.00 26.62 119 TYR E O 1
ATOM 12778 N N . PRO E 1 123 ? 37.814 -2.362 23.930 1.00 25.61 120 PRO E N 1
ATOM 12779 C CA . PRO E 1 123 ? 37.392 -1.778 22.652 1.00 27.34 120 PRO E CA 1
ATOM 12780 C C . PRO E 1 123 ? 36.108 -0.961 22.777 1.00 29.06 120 PRO E C 1
ATOM 12781 O O . PRO E 1 123 ? 35.200 -1.381 23.489 1.00 31.44 120 PRO E O 1
ATOM 12785 N N . ALA E 1 124 ? 36.035 0.194 22.113 1.00 27.62 121 ALA E N 1
ATOM 12786 C CA . ALA E 1 124 ? 34.762 0.929 22.051 1.00 29.22 121 ALA E CA 1
ATOM 12787 C C . ALA E 1 124 ? 33.848 0.265 21.021 1.00 30.25 121 ALA E C 1
ATOM 12788 O O . ALA E 1 124 ? 32.634 0.240 21.179 1.00 32.21 121 ALA E O 1
ATOM 12790 N N . THR E 1 125 ? 34.455 -0.247 19.953 1.00 24.27 122 THR E N 1
ATOM 12791 C CA . THR E 1 125 ? 33.755 -1.028 18.949 1.00 29.07 122 THR E CA 1
ATOM 12792 C C . THR E 1 125 ? 34.583 -2.286 18.698 1.00 32.34 122 THR E C 1
ATOM 12793 O O . THR E 1 125 ? 35.820 -2.216 18.663 1.00 32.66 122 THR E O 1
ATOM 12797 N N . THR E 1 126 ? 33.921 -3.434 18.542 1.00 28.66 123 THR E N 1
ATOM 12798 C CA . THR E 1 126 ? 34.633 -4.702 18.372 1.00 30.16 123 THR E CA 1
ATOM 12799 C C . THR E 1 126 ? 35.142 -4.944 16.951 1.00 31.89 123 THR E C 1
ATOM 12800 O O . THR E 1 126 ? 36.064 -5.738 16.744 1.00 33.12 123 THR E O 1
ATOM 12804 N N . VAL E 1 127 ? 34.528 -4.291 15.968 1.00 31.03 124 VAL E N 1
ATOM 12805 C CA . VAL E 1 127 ? 34.745 -4.691 14.578 1.00 30.74 124 VAL E CA 1
ATOM 12806 C C . VAL E 1 127 ? 36.186 -4.481 14.107 1.00 32.63 124 VAL E C 1
ATOM 12807 O O . VAL E 1 127 ? 36.814 -5.410 13.577 1.00 31.40 124 VAL E O 1
ATOM 12811 N N . ILE E 1 128 ? 36.714 -3.277 14.309 1.00 29.63 125 ILE E N 1
ATOM 12812 C CA . ILE E 1 128 ? 38.065 -2.984 13.842 1.00 36.88 125 ILE E CA 1
ATOM 12813 C C . ILE E 1 128 ? 39.086 -3.933 14.469 1.00 35.87 125 ILE E C 1
ATOM 12814 O O . ILE E 1 128 ? 39.990 -4.422 13.797 1.00 37.50 125 ILE E O 1
ATOM 12819 N N . TYR E 1 129 ? 38.918 -4.217 15.755 1.00 36.06 126 TYR E N 1
ATOM 12820 C CA . TYR E 1 129 ? 39.887 -5.034 16.469 1.00 33.14 126 TYR E CA 1
ATOM 12821 C C . TYR E 1 129 ? 39.767 -6.512 16.126 1.00 32.87 126 TYR E C 1
ATOM 12822 O O . TYR E 1 129 ? 40.781 -7.224 16.055 1.00 30.21 126 TYR E O 1
ATOM 12831 N N . ARG E 1 130 ? 38.537 -6.973 15.901 1.00 30.96 127 ARG E N 1
ATOM 12832 C CA . ARG E 1 130 ? 38.345 -8.350 15.475 1.00 33.20 127 ARG E CA 1
ATOM 12833 C C . ARG E 1 130 ? 39.004 -8.608 14.119 1.00 33.89 127 ARG E C 1
ATOM 12834 O O . ARG E 1 130 ? 39.662 -9.638 13.942 1.00 32.85 127 ARG E O 1
ATOM 12842 N N . HIS E 1 131 ? 38.877 -7.664 13.185 1.00 34.31 128 HIS E N 1
ATOM 12843 C CA . HIS E 1 131 ? 39.581 -7.776 11.899 1.00 39.00 128 HIS E CA 1
ATOM 12844 C C . HIS E 1 131 ? 41.093 -7.811 12.082 1.00 36.82 128 HIS E C 1
ATOM 12845 O O . HIS E 1 131 ? 41.804 -8.410 11.285 1.00 41.86 128 HIS E O 1
ATOM 12852 N N . LEU E 1 132 ? 41.586 -7.172 13.133 1.00 35.42 129 LEU E N 1
ATOM 12853 C CA . LEU E 1 132 ? 43.024 -7.163 13.392 1.00 36.90 129 LEU E CA 1
ATOM 12854 C C . LEU E 1 132 ? 43.513 -8.399 14.157 1.00 35.64 129 LEU E C 1
ATOM 12855 O O . LEU E 1 132 ? 44.714 -8.564 14.361 1.00 36.03 129 LEU E O 1
ATOM 12860 N N . GLY E 1 133 ? 42.589 -9.247 14.606 1.00 37.44 130 GLY E N 1
ATOM 12861 C CA . GLY E 1 133 ? 42.966 -10.489 15.268 1.00 37.93 130 GLY E CA 1
ATOM 12862 C C . GLY E 1 133 ? 42.723 -10.562 16.770 1.00 36.56 130 GLY E C 1
ATOM 12863 O O . GLY E 1 133 ? 43.043 -11.570 17.401 1.00 36.86 130 GLY E O 1
ATOM 12864 N N . TYR E 1 134 ? 42.162 -9.503 17.345 1.00 30.51 131 TYR E N 1
ATOM 12865 C CA . TYR E 1 134 ? 41.872 -9.466 18.772 1.00 29.46 131 TYR E CA 1
ATOM 12866 C C . TYR E 1 134 ? 40.558 -10.198 19.055 1.00 32.50 131 TYR E C 1
ATOM 12867 O O . TYR E 1 134 ? 39.660 -10.218 18.205 1.00 30.61 131 TYR E O 1
ATOM 12876 N N . GLU E 1 135 ? 40.443 -10.781 20.248 1.00 30.41 132 GLU E N 1
ATOM 12877 C CA . GLU E 1 135 ? 39.180 -11.367 20.713 1.00 29.78 132 GLU E CA 1
ATOM 12878 C C . GLU E 1 135 ? 39.095 -11.193 22.219 1.00 28.74 132 GLU E C 1
ATOM 12879 O O . GLU E 1 135 ? 40.127 -11.040 22.870 1.00 28.48 132 GLU E O 1
ATOM 12885 N N . PHE E 1 136 ? 37.878 -11.201 22.768 1.00 28.47 133 PHE E N 1
ATOM 12886 C CA . PHE E 1 136 ? 37.684 -11.042 24.213 1.00 27.95 133 PHE E CA 1
ATOM 12887 C C . PHE E 1 136 ? 38.445 -12.111 24.986 1.00 27.68 133 PHE E C 1
ATOM 12888 O O . PHE E 1 136 ? 38.438 -13.286 24.609 1.00 28.56 133 PHE E O 1
ATOM 12896 N N . GLY E 1 137 ? 39.113 -11.695 26.055 1.00 29.32 134 GLY E N 1
ATOM 12897 C CA . GLY E 1 137 ? 40.009 -12.578 26.783 1.00 29.64 134 GLY E CA 1
ATOM 12898 C C . GLY E 1 137 ? 39.686 -12.663 28.257 1.00 30.64 134 GLY E C 1
ATOM 12899 O O . GLY E 1 137 ? 40.113 -13.599 28.945 1.00 33.29 134 GLY E O 1
ATOM 12900 N N . GLY E 1 138 ? 38.940 -11.682 28.751 1.00 27.56 135 GLY E N 1
ATOM 12901 C CA . GLY E 1 138 ? 38.608 -11.645 30.160 1.00 26.22 135 GLY E CA 1
ATOM 12902 C C . GLY E 1 138 ? 37.744 -10.469 30.577 1.00 29.05 135 GLY E C 1
ATOM 12903 O O . GLY E 1 138 ? 37.343 -9.639 29.748 1.00 25.48 135 GLY E O 1
ATOM 12904 N N . HIS E 1 139 ? 37.487 -10.383 31.880 1.00 26.07 136 HIS E N 1
ATOM 12905 C CA . HIS E 1 139 ? 36.486 -9.462 32.402 1.00 28.13 136 HIS E CA 1
ATOM 12906 C C . HIS E 1 139 ? 37.053 -8.471 33.404 1.00 26.36 136 HIS E C 1
ATOM 12907 O O . HIS E 1 139 ? 38.166 -8.626 33.896 1.00 25.82 136 HIS E O 1
ATOM 12914 N N . ARG E 1 140 ? 36.269 -7.438 33.686 1.00 21.78 137 ARG E N 1
ATOM 12915 C CA . ARG E 1 140 ? 36.528 -6.553 34.806 1.00 21.35 137 ARG E CA 1
ATOM 12916 C C . ARG E 1 140 ? 35.183 -6.403 35.492 1.00 24.22 137 ARG E C 1
ATOM 12917 O O . ARG E 1 140 ? 34.199 -5.978 34.859 1.00 21.60 137 ARG E O 1
ATOM 12925 N N . TYR E 1 141 ? 35.131 -6.790 36.765 1.00 19.59 138 TYR E N 1
ATOM 12926 C CA . TYR E 1 141 ? 33.874 -6.834 37.513 1.00 22.46 138 TYR E CA 1
ATOM 12927 C C . TYR E 1 141 ? 33.841 -5.770 38.593 1.00 22.53 138 TYR E C 1
ATOM 12928 O O . TYR E 1 141 ? 34.846 -5.563 39.285 1.00 23.18 138 TYR E O 1
ATOM 12937 N N . ARG E 1 142 ? 32.685 -5.129 38.761 1.00 18.44 139 ARG E N 1
ATOM 12938 C CA . ARG E 1 142 ? 32.456 -4.250 39.910 1.00 19.72 139 ARG E CA 1
ATOM 12939 C C . ARG E 1 142 ? 31.234 -4.709 40.681 1.00 20.77 139 ARG E C 1
ATOM 12940 O O . ARG E 1 142 ? 30.140 -4.787 40.126 1.00 22.47 139 ARG E O 1
ATOM 12948 N N . PHE E 1 143 ? 31.427 -4.994 41.965 1.00 18.68 140 PHE E N 1
ATOM 12949 C CA . PHE E 1 143 ? 30.332 -5.397 42.830 1.00 16.87 140 PHE E CA 1
ATOM 12950 C C . PHE E 1 143 ? 30.122 -4.340 43.896 1.00 19.58 140 PHE E C 1
ATOM 12951 O O . PHE E 1 143 ? 31.052 -3.611 44.242 1.00 23.43 140 PHE E O 1
ATOM 12959 N N . SER E 1 144 ? 28.902 -4.262 44.414 1.00 18.92 141 SER E N 1
ATOM 12960 C CA . SER E 1 144 ? 28.558 -3.244 45.399 1.00 20.67 141 SER E CA 1
ATOM 12961 C C . SER E 1 144 ? 28.104 -3.888 46.718 1.00 20.90 141 SER E C 1
ATOM 12962 O O . SER E 1 144 ? 27.212 -4.741 46.737 1.00 17.89 141 SER E O 1
ATOM 12965 N N . PHE E 1 145 ? 28.731 -3.476 47.814 1.00 22.29 142 PHE E N 1
ATOM 12966 C CA . PHE E 1 145 ? 28.434 -4.026 49.136 1.00 20.31 142 PHE E CA 1
ATOM 12967 C C . PHE E 1 145 ? 27.904 -2.927 50.054 1.00 21.50 142 PHE E C 1
ATOM 12968 O O . PHE E 1 145 ? 28.095 -1.734 49.778 1.00 22.51 142 PHE E O 1
ATOM 12976 N N . GLN E 1 146 ? 27.230 -3.324 51.132 1.00 21.68 143 GLN E N 1
ATOM 12977 C CA . GLN E 1 146 ? 26.810 -2.376 52.158 1.00 24.89 143 GLN E CA 1
ATOM 12978 C C . GLN E 1 146 ? 28.000 -2.081 53.077 1.00 24.34 143 GLN E C 1
ATOM 12979 O O . GLN E 1 146 ? 28.639 -3.004 53.606 1.00 22.14 143 GLN E O 1
ATOM 12985 N N . ALA E 1 147 ? 28.297 -0.800 53.267 1.00 22.67 144 ALA E N 1
ATOM 12986 C CA . ALA E 1 147 ? 29.449 -0.387 54.079 1.00 20.98 144 ALA E CA 1
ATOM 12987 C C . ALA E 1 147 ? 29.363 -0.923 55.493 1.00 18.80 144 ALA E C 1
ATOM 12988 O O . ALA E 1 147 ? 30.374 -1.363 56.064 1.00 20.16 144 ALA E O 1
ATOM 12990 N N . ALA E 1 148 ? 28.156 -0.889 56.057 1.00 21.29 145 ALA E N 1
ATOM 12991 C CA . ALA E 1 148 ? 27.956 -1.281 57.457 1.00 24.05 145 ALA E CA 1
ATOM 12992 C C . ALA E 1 148 ? 28.310 -2.753 57.645 1.00 28.56 145 ALA E C 1
ATOM 12993 O O . ALA E 1 148 ? 28.764 -3.170 58.715 1.00 31.30 145 ALA E O 1
ATOM 12995 N N . ASP E 1 149 ? 28.103 -3.531 56.591 1.00 27.03 146 ASP E N 1
ATOM 12996 C CA . ASP E 1 149 ? 28.449 -4.945 56.600 1.00 32.55 146 ASP E CA 1
ATOM 12997 C C . ASP E 1 149 ? 29.979 -5.126 56.657 1.00 28.60 146 ASP E C 1
ATOM 12998 O O . ASP E 1 149 ? 30.498 -5.904 57.457 1.00 27.61 146 ASP E O 1
ATOM 13003 N N . LEU E 1 150 ? 30.700 -4.382 55.827 1.00 19.43 147 LEU E N 1
ATOM 13004 C CA . LEU E 1 150 ? 32.162 -4.438 55.831 1.00 20.46 147 LEU E CA 1
ATOM 13005 C C . LEU E 1 150 ? 32.727 -3.936 57.156 1.00 21.26 147 LEU E C 1
ATOM 13006 O O . LEU E 1 150 ? 33.686 -4.506 57.690 1.00 20.87 147 LEU E O 1
ATOM 13011 N N . ARG E 1 151 ? 32.120 -2.882 57.700 1.00 21.86 148 ARG E N 1
ATOM 13012 C CA . ARG E 1 151 ? 32.594 -2.299 58.959 1.00 21.56 148 ARG E CA 1
ATOM 13013 C C . ARG E 1 151 ? 32.700 -3.320 60.092 1.00 25.27 148 ARG E C 1
ATOM 13014 O O . ARG E 1 151 ? 33.606 -3.244 60.912 1.00 28.55 148 ARG E O 1
ATOM 13022 N N . SER E 1 152 ? 31.774 -4.272 60.143 1.00 29.62 149 SER E N 1
ATOM 13023 C CA . SER E 1 152 ? 31.713 -5.166 61.298 1.00 36.35 149 SER E CA 1
ATOM 13024 C C . SER E 1 152 ? 32.474 -6.496 61.132 1.00 37.99 149 SER E C 1
ATOM 13025 O O . SER E 1 152 ? 32.345 -7.390 61.970 1.00 38.26 149 SER E O 1
ATOM 13028 N N . LEU E 1 153 ? 33.273 -6.609 60.072 1.00 36.76 150 LEU E N 1
ATOM 13029 C CA . LEU E 1 153 ? 34.035 -7.834 59.783 1.00 33.33 150 LEU E CA 1
ATOM 13030 C C . LEU E 1 153 ? 35.120 -8.178 60.807 1.00 36.31 150 LEU E C 1
ATOM 13031 O O . LEU E 1 153 ? 35.544 -9.330 60.891 1.00 39.99 150 LEU E O 1
ATOM 13036 N N . GLY E 1 154 ? 35.585 -7.191 61.569 1.00 36.57 151 GLY E N 1
ATOM 13037 C CA . GLY E 1 154 ? 36.541 -7.454 62.633 1.00 42.47 151 GLY E CA 1
ATOM 13038 C C . GLY E 1 154 ? 38.007 -7.330 62.247 1.00 47.27 151 GLY E C 1
ATOM 13039 O O . GLY E 1 154 ? 38.395 -6.405 61.533 1.00 47.11 151 GLY E O 1
ATOM 13040 N N . GLY E 1 155 ? 38.824 -8.267 62.729 1.00 51.44 152 GLY E N 1
ATOM 13041 C CA . GLY E 1 155 ? 40.265 -8.215 62.534 1.00 51.91 152 GLY E CA 1
ATOM 13042 C C . GLY E 1 155 ? 40.859 -7.013 63.248 1.00 52.92 152 GLY E C 1
ATOM 13043 O O . GLY E 1 155 ? 41.847 -6.424 62.793 1.00 49.31 152 GLY E O 1
ATOM 13044 N N . ARG E 1 156 ? 40.249 -6.655 64.375 1.00 58.05 153 ARG E N 1
ATOM 13045 C CA . ARG E 1 156 ? 40.585 -5.429 65.100 1.00 67.28 153 ARG E CA 1
ATOM 13046 C C . ARG E 1 156 ? 42.027 -5.369 65.605 1.00 66.98 153 ARG E C 1
ATOM 13047 O O . ARG E 1 156 ? 42.616 -4.291 65.687 1.00 67.45 153 ARG E O 1
ATOM 13055 N N . GLU E 1 157 ? 42.596 -6.518 65.944 1.00 65.42 154 GLU E N 1
ATOM 13056 C CA . GLU E 1 157 ? 43.946 -6.530 66.482 1.00 67.29 154 GLU E CA 1
ATOM 13057 C C . GLU E 1 157 ? 45.001 -6.666 65.386 1.00 60.02 154 GLU E C 1
ATOM 13058 O O . GLU E 1 157 ? 46.126 -7.080 65.648 1.00 60.64 154 GLU E O 1
ATOM 13064 N N . VAL E 1 158 ? 44.635 -6.298 64.163 1.00 52.10 155 VAL E N 1
ATOM 13065 C CA . VAL E 1 158 ? 45.593 -6.235 63.056 1.00 47.42 155 VAL E CA 1
ATOM 13066 C C . VAL E 1 158 ? 46.098 -4.800 62.846 1.00 44.40 155 VAL E C 1
ATOM 13067 O O . VAL E 1 158 ? 45.299 -3.870 62.729 1.00 37.94 155 VAL E O 1
ATOM 13071 N N . ALA E 1 159 ? 47.420 -4.631 62.799 1.00 42.01 156 ALA E N 1
ATOM 13072 C CA . ALA E 1 159 ? 48.038 -3.326 62.559 1.00 39.38 156 ALA E CA 1
ATOM 13073 C C . ALA E 1 159 ? 47.821 -2.836 61.124 1.00 38.50 156 ALA E C 1
ATOM 13074 O O . ALA E 1 159 ? 48.330 -3.435 60.174 1.00 39.08 156 ALA E O 1
ATOM 13076 N N . VAL E 1 160 ? 47.058 -1.755 60.965 1.00 36.50 157 VAL E N 1
ATOM 13077 C CA . VAL E 1 160 ? 46.854 -1.146 59.648 1.00 33.46 157 VAL E CA 1
ATOM 13078 C C . VAL E 1 160 ? 47.358 0.303 59.677 1.00 37.30 157 VAL E C 1
ATOM 13079 O O . VAL E 1 160 ? 46.892 1.094 60.492 1.00 35.95 157 VAL E O 1
ATOM 13083 N N . ARG E 1 161 ? 48.310 0.656 58.813 1.00 34.65 158 ARG E N 1
ATOM 13084 C CA . ARG E 1 161 ? 48.772 2.049 58.762 1.00 35.63 158 ARG E CA 1
ATOM 13085 C C . ARG E 1 161 ? 48.508 2.712 57.411 1.00 32.44 158 ARG E C 1
ATOM 13086 O O . ARG E 1 161 ? 48.429 2.036 56.380 1.00 30.48 158 ARG E O 1
ATOM 13094 N N . ARG E 1 162 ? 48.357 4.034 57.427 1.00 31.65 159 ARG E N 1
ATOM 13095 C CA . ARG E 1 162 ? 48.224 4.799 56.194 1.00 33.50 159 ARG E CA 1
ATOM 13096 C C . ARG E 1 162 ? 49.467 4.582 55.354 1.00 33.65 159 ARG E C 1
ATOM 13097 O O . ARG E 1 162 ? 50.579 4.581 55.884 1.00 34.43 159 ARG E O 1
ATOM 13105 N N . ALA E 1 163 ? 49.286 4.376 54.053 1.00 31.37 160 ALA E N 1
ATOM 13106 C CA . ALA E 1 163 ? 50.428 4.145 53.166 1.00 32.48 160 ALA E CA 1
ATOM 13107 C C . ALA E 1 163 ? 50.624 5.335 52.233 1.00 32.56 160 ALA E C 1
ATOM 13108 O O . ALA E 1 163 ? 49.706 6.135 52.042 1.00 33.75 160 ALA E O 1
ATOM 13110 N N . GLY E 1 164 ? 51.811 5.434 51.643 1.00 32.66 161 GLY E N 1
ATOM 13111 C CA . GLY E 1 164 ? 52.144 6.509 50.719 1.00 35.77 161 GLY E CA 1
ATOM 13112 C C . GLY E 1 164 ? 53.047 5.997 49.602 1.00 38.92 161 GLY E C 1
ATOM 13113 O O . GLY E 1 164 ? 53.176 4.785 49.419 1.00 36.97 161 GLY E O 1
ATOM 13114 N N . ALA E 1 165 ? 53.677 6.907 48.861 1.00 33.51 162 ALA E N 1
ATOM 13115 C CA . ALA E 1 165 ? 54.551 6.530 47.744 1.00 36.06 162 ALA E CA 1
ATOM 13116 C C . ALA E 1 165 ? 55.713 5.634 48.174 1.00 38.01 162 ALA E C 1
ATOM 13117 O O . ALA E 1 165 ? 56.144 4.765 47.410 1.00 39.07 162 ALA E O 1
ATOM 13119 N N . LYS E 1 166 ? 56.223 5.859 49.387 1.00 38.54 163 LYS E N 1
ATOM 13120 C CA . LYS E 1 166 ? 57.364 5.104 49.921 1.00 41.36 163 LYS E CA 1
ATOM 13121 C C . LYS E 1 166 ? 57.076 3.605 50.040 1.00 40.30 163 LYS E C 1
ATOM 13122 O O . LYS E 1 166 ? 57.991 2.809 50.211 1.00 38.26 163 LYS E O 1
ATOM 13128 N N . ASP E 1 167 ? 55.803 3.226 49.952 1.00 38.78 164 ASP E N 1
ATOM 13129 C CA . ASP E 1 167 ? 55.410 1.828 50.113 1.00 39.31 164 ASP E CA 1
ATOM 13130 C C . ASP E 1 167 ? 55.174 1.111 48.786 1.00 39.63 164 ASP E C 1
ATOM 13131 O O . ASP E 1 167 ? 54.741 -0.040 48.774 1.00 40.74 164 ASP E O 1
ATOM 13136 N N . ALA E 1 168 ? 55.473 1.778 47.672 1.00 41.67 165 ALA E N 1
ATOM 13137 C CA . ALA E 1 168 ? 55.226 1.201 46.345 1.00 40.28 165 ALA E CA 1
ATOM 13138 C C . ALA E 1 168 ? 55.855 -0.174 46.171 1.00 40.01 165 ALA E C 1
ATOM 13139 O O . ALA E 1 168 ? 55.198 -1.099 45.690 1.00 33.41 165 ALA E O 1
ATOM 13141 N N . ALA E 1 169 ? 57.122 -0.304 46.560 1.00 41.04 166 ALA E N 1
ATOM 13142 C CA . ALA E 1 169 ? 57.859 -1.563 46.395 1.00 43.34 166 ALA E CA 1
ATOM 13143 C C . ALA E 1 169 ? 57.194 -2.704 47.156 1.00 42.62 166 ALA E C 1
ATOM 13144 O O . ALA E 1 169 ? 57.002 -3.803 46.623 1.00 43.71 166 ALA E O 1
ATOM 13146 N N . ARG E 1 170 ? 56.857 -2.434 48.411 1.00 39.93 167 ARG E N 1
ATOM 13147 C CA . ARG E 1 170 ? 56.165 -3.396 49.251 1.00 39.96 167 ARG E CA 1
ATOM 13148 C C . ARG E 1 170 ? 54.836 -3.860 48.626 1.00 39.98 167 ARG E C 1
ATOM 13149 O O . ARG E 1 170 ? 54.491 -5.042 48.689 1.00 42.74 167 ARG E O 1
ATOM 13157 N N . PHE E 1 171 ? 54.100 -2.930 48.022 1.00 38.63 168 PHE E N 1
ATOM 13158 C CA . PHE E 1 171 ? 52.820 -3.255 47.394 1.00 39.32 168 PHE E CA 1
ATOM 13159 C C . PHE E 1 171 ? 53.040 -4.267 46.271 1.00 39.89 168 PHE E C 1
ATOM 13160 O O . PHE E 1 171 ? 52.329 -5.274 46.178 1.00 36.98 168 PHE E O 1
ATOM 13168 N N . LEU E 1 172 ? 54.025 -3.985 45.421 1.00 38.28 169 LEU E N 1
ATOM 13169 C CA . LEU E 1 172 ? 54.357 -4.868 44.310 1.00 43.32 169 LEU E CA 1
ATOM 13170 C C . LEU E 1 172 ? 54.753 -6.247 44.817 1.00 44.86 169 LEU E C 1
ATOM 13171 O O . LEU E 1 172 ? 54.404 -7.265 44.222 1.00 47.01 169 LEU E O 1
ATOM 13176 N N . GLU E 1 173 ? 55.474 -6.260 45.932 1.00 42.05 170 GLU E N 1
ATOM 13177 C CA . GLU E 1 173 ? 55.892 -7.489 46.592 1.00 45.29 170 GLU E CA 1
ATOM 13178 C C . GLU E 1 173 ? 54.688 -8.317 47.064 1.00 43.63 170 GLU E C 1
ATOM 13179 O O . GLU E 1 173 ? 54.546 -9.481 46.685 1.00 42.88 170 GLU E O 1
ATOM 13185 N N . LEU E 1 174 ? 53.821 -7.710 47.875 1.00 40.72 171 LEU E N 1
ATOM 13186 C CA . LEU E 1 174 ? 52.627 -8.392 48.384 1.00 40.63 171 LEU E CA 1
ATOM 13187 C C . LEU E 1 174 ? 51.737 -8.915 47.260 1.00 42.55 171 LEU E C 1
ATOM 13188 O O . LEU E 1 174 ? 51.190 -10.020 47.343 1.00 45.20 171 LEU E O 1
ATOM 13193 N N . VAL E 1 175 ? 51.594 -8.117 46.208 1.00 42.17 172 VAL E N 1
ATOM 13194 C CA . VAL E 1 175 ? 50.804 -8.522 45.049 1.00 40.69 172 VAL E CA 1
ATOM 13195 C C . VAL E 1 175 ? 51.441 -9.720 44.337 1.00 43.12 172 VAL E C 1
ATOM 13196 O O . VAL E 1 175 ? 50.755 -10.689 43.987 1.00 42.52 172 VAL E O 1
ATOM 13200 N N . GLY E 1 176 ? 52.754 -9.654 44.145 1.00 40.43 173 GLY E N 1
ATOM 13201 C CA . GLY E 1 176 ? 53.481 -10.704 43.462 1.00 44.68 173 GLY E CA 1
ATOM 13202 C C . GLY E 1 176 ? 53.329 -12.061 44.119 1.00 46.36 173 GLY E C 1
ATOM 13203 O O . GLY E 1 176 ? 53.085 -13.057 43.438 1.00 46.23 173 GLY E O 1
ATOM 13204 N N . THR E 1 177 ? 53.466 -12.106 45.441 1.00 44.25 174 THR E N 1
ATOM 13205 C CA . THR E 1 177 ? 53.343 -13.372 46.148 1.00 45.24 174 THR E CA 1
ATOM 13206 C C . THR E 1 177 ? 51.900 -13.866 46.077 1.00 43.53 174 THR E C 1
ATOM 13207 O O . THR E 1 177 ? 51.658 -15.062 45.939 1.00 42.02 174 THR E O 1
ATOM 13211 N N . ALA E 1 178 ? 50.943 -12.941 46.141 1.00 41.67 175 ALA E N 1
ATOM 13212 C CA . ALA E 1 178 ? 49.533 -13.311 46.068 1.00 39.97 175 ALA E CA 1
ATOM 13213 C C . ALA E 1 178 ? 49.196 -13.941 44.720 1.00 41.73 175 ALA E C 1
ATOM 13214 O O . ALA E 1 178 ? 48.541 -14.980 44.664 1.00 41.46 175 ALA E O 1
ATOM 13216 N N . HIS E 1 179 ? 49.654 -13.319 43.636 1.00 41.30 176 HIS E N 1
ATOM 13217 C CA . HIS E 1 179 ? 49.293 -13.781 42.298 1.00 39.52 176 HIS E CA 1
ATOM 13218 C C . HIS E 1 179 ? 50.065 -15.033 41.895 1.00 41.53 176 HIS E C 1
ATOM 13219 O O . HIS E 1 179 ? 49.564 -15.870 41.143 1.00 46.65 176 HIS E O 1
ATOM 13226 N N . GLU E 1 180 ? 51.288 -15.163 42.388 1.00 41.32 177 GLU E N 1
ATOM 13227 C CA . GLU E 1 180 ? 52.058 -16.367 42.104 1.00 46.94 177 GLU E CA 1
ATOM 13228 C C . GLU E 1 180 ? 51.458 -17.580 42.831 1.00 46.86 177 GLU E C 1
ATOM 13229 O O . GLU E 1 180 ? 51.407 -18.680 42.286 1.00 47.77 177 GLU E O 1
ATOM 13235 N N . ALA E 1 181 ? 50.965 -17.363 44.045 1.00 45.41 178 ALA E N 1
ATOM 13236 C CA . ALA E 1 181 ? 50.348 -18.442 44.816 1.00 49.67 178 ALA E CA 1
ATOM 13237 C C . ALA E 1 181 ? 48.998 -18.879 44.237 1.00 49.35 178 ALA E C 1
ATOM 13238 O O . ALA E 1 181 ? 48.677 -20.067 44.234 1.00 49.78 178 ALA E O 1
ATOM 13240 N N . SER E 1 182 ? 48.205 -17.923 43.761 1.00 44.05 179 SER E N 1
ATOM 13241 C CA . SER E 1 182 ? 46.896 -18.250 43.193 1.00 43.86 179 SER E CA 1
ATOM 13242 C C . SER E 1 182 ? 46.947 -18.524 41.690 1.00 42.63 179 SER E C 1
ATOM 13243 O O . SER E 1 182 ? 45.912 -18.798 41.080 1.00 44.65 179 SER E O 1
ATOM 13246 N N . ARG E 1 183 ? 48.141 -18.441 41.103 1.00 39.83 180 ARG E N 1
ATOM 13247 C CA . ARG E 1 183 ? 48.315 -18.633 39.659 1.00 40.92 180 ARG E CA 1
ATOM 13248 C C . ARG E 1 183 ? 47.339 -17.766 38.852 1.00 39.10 180 ARG E C 1
ATOM 13249 O O . ARG E 1 183 ? 46.693 -18.228 37.912 1.00 38.10 180 ARG E O 1
ATOM 13257 N N . ALA E 1 184 ? 47.246 -16.501 39.242 1.00 31.55 181 ALA E N 1
ATOM 13258 C CA . ALA E 1 184 ? 46.275 -15.579 38.670 1.00 34.31 181 ALA E CA 1
ATOM 13259 C C . ALA E 1 184 ? 46.538 -15.250 37.202 1.00 34.46 181 ALA E C 1
ATOM 13260 O O . ALA E 1 184 ? 47.658 -15.382 36.707 1.00 34.12 181 ALA E O 1
ATOM 13262 N N . SER E 1 185 ? 45.487 -14.807 36.516 1.00 36.82 182 SER E N 1
ATOM 13263 C CA . SER E 1 185 ? 45.575 -14.420 35.114 1.00 35.52 182 SER E CA 1
ATOM 13264 C C . SER E 1 185 ? 44.786 -13.144 34.853 1.00 33.58 182 SER E C 1
ATOM 13265 O O . SER E 1 185 ? 43.737 -12.905 35.476 1.00 30.73 182 SER E O 1
ATOM 13268 N N . GLY E 1 186 ? 45.286 -12.325 33.932 1.00 33.27 183 GLY E N 1
ATOM 13269 C CA . GLY E 1 186 ? 44.536 -11.166 33.483 1.00 35.60 183 GLY E CA 1
ATOM 13270 C C . GLY E 1 186 ? 45.007 -9.865 34.107 1.00 34.83 183 GLY E C 1
ATOM 13271 O O . GLY E 1 186 ? 45.002 -8.825 33.449 1.00 32.23 183 GLY E O 1
ATOM 13272 N N . LEU E 1 187 ? 45.425 -9.932 35.368 1.00 34.87 184 LEU E N 1
ATOM 13273 C CA . LEU E 1 187 ? 45.813 -8.742 36.134 1.00 31.90 184 LEU E CA 1
ATOM 13274 C C . LEU E 1 187 ? 46.970 -7.953 35.536 1.00 32.94 184 LEU E C 1
ATOM 13275 O O . LEU E 1 187 ? 47.949 -8.531 35.056 1.00 32.28 184 LEU E O 1
ATOM 13280 N N . LEU E 1 188 ? 46.852 -6.625 35.574 1.00 29.89 185 LEU E N 1
ATOM 13281 C CA . LEU E 1 188 ? 47.915 -5.739 35.097 1.00 32.09 185 LEU E CA 1
ATOM 13282 C C . LEU E 1 188 ? 49.073 -5.633 36.074 1.00 28.70 185 LEU E C 1
ATOM 13283 O O . LEU E 1 188 ? 48.879 -5.630 37.287 1.00 33.45 185 LEU E O 1
ATOM 13288 N N . VAL E 1 189 ? 50.274 -5.530 35.526 1.00 30.20 186 VAL E N 1
ATOM 13289 C CA . VAL E 1 189 ? 51.431 -5.070 36.278 1.00 34.99 186 VAL E CA 1
ATOM 13290 C C . VAL E 1 189 ? 51.801 -3.687 35.758 1.00 34.10 186 VAL E C 1
ATOM 13291 O O . VAL E 1 189 ? 52.257 -3.548 34.615 1.00 35.80 186 VAL E O 1
ATOM 13295 N N . TRP E 1 190 ? 51.598 -2.670 36.592 1.00 34.53 187 TRP E N 1
ATOM 13296 C CA . TRP E 1 190 ? 51.957 -1.297 36.246 1.00 37.23 187 TRP E CA 1
ATOM 13297 C C . TRP E 1 190 ? 53.416 -1.026 36.570 1.00 40.87 187 TRP E C 1
ATOM 13298 O O . TRP E 1 190 ? 53.959 -1.602 37.521 1.00 38.79 187 TRP E O 1
ATOM 13309 N N . PRO E 1 191 ? 54.056 -0.146 35.776 1.00 44.26 188 PRO E N 1
ATOM 13310 C CA . PRO E 1 191 ? 55.409 0.337 36.084 1.00 49.10 188 PRO E CA 1
ATOM 13311 C C . PRO E 1 191 ? 55.431 0.907 37.500 1.00 48.52 188 PRO E C 1
ATOM 13312 O O . PRO E 1 191 ? 54.481 1.601 37.885 1.00 47.31 188 PRO E O 1
ATOM 13316 N N . GLU E 1 192 ? 56.480 0.618 38.263 1.00 45.62 189 GLU E N 1
ATOM 13317 C CA . GLU E 1 192 ? 56.493 0.957 39.686 1.00 46.27 189 GLU E CA 1
ATOM 13318 C C . GLU E 1 192 ? 56.318 2.463 39.924 1.00 42.44 189 GLU E C 1
ATOM 13319 O O . GLU E 1 192 ? 55.762 2.886 40.949 1.00 41.41 189 GLU E O 1
ATOM 13325 N N . SER E 1 193 ? 56.773 3.260 38.960 1.00 41.64 190 SER E N 1
ATOM 13326 C CA . SER E 1 193 ? 56.624 4.711 39.010 1.00 46.57 190 SER E CA 1
ATOM 13327 C C . SER E 1 193 ? 55.150 5.102 38.919 1.00 46.50 190 SER E C 1
ATOM 13328 O O . SER E 1 193 ? 54.736 6.127 39.463 1.00 46.00 190 SER E O 1
ATOM 13331 N N . LYS E 1 194 ? 54.360 4.288 38.224 1.00 46.03 191 LYS E N 1
ATOM 13332 C CA . LYS E 1 194 ? 52.919 4.518 38.133 1.00 45.80 191 LYS E CA 1
ATOM 13333 C C . LYS E 1 194 ? 52.221 4.210 39.462 1.00 38.97 191 LYS E C 1
ATOM 13334 O O . LYS E 1 194 ? 51.292 4.909 39.868 1.00 37.61 191 LYS E O 1
ATOM 13340 N N . ILE E 1 195 ? 52.672 3.157 40.139 1.00 36.62 192 ILE E N 1
ATOM 13341 C CA . ILE E 1 195 ? 52.139 2.815 41.456 1.00 32.19 192 ILE E CA 1
ATOM 13342 C C . ILE E 1 195 ? 52.453 3.928 42.448 1.00 34.78 192 ILE E C 1
ATOM 13343 O O . ILE E 1 195 ? 51.618 4.287 43.280 1.00 38.22 192 ILE E O 1
ATOM 13348 N N . ALA E 1 196 ? 53.662 4.483 42.347 1.00 34.74 193 ALA E N 1
ATOM 13349 C CA . ALA E 1 196 ? 54.052 5.591 43.202 1.00 34.79 193 ALA E CA 1
ATOM 13350 C C . ALA E 1 196 ? 53.118 6.796 43.041 1.00 37.76 193 ALA E C 1
ATOM 13351 O O . ALA E 1 196 ? 52.681 7.355 44.046 1.00 35.63 193 ALA E O 1
ATOM 13353 N N . GLU E 1 197 ? 52.829 7.203 41.797 1.00 42.38 194 GLU E N 1
ATOM 13354 C CA . GLU E 1 197 ? 51.913 8.331 41.540 1.00 47.37 194 GLU E CA 1
ATOM 13355 C C . GLU E 1 197 ? 50.562 8.063 42.186 1.00 45.28 194 GLU E C 1
ATOM 13356 O O . GLU E 1 197 ? 50.001 8.912 42.873 1.00 49.50 194 GLU E O 1
ATOM 13362 N N . TRP E 1 198 ? 50.047 6.870 41.917 1.00 43.69 195 TRP E N 1
ATOM 13363 C CA . TRP E 1 198 ? 48.758 6.390 42.405 1.00 38.57 195 TRP E CA 1
ATOM 13364 C C . TRP E 1 198 ? 48.684 6.498 43.928 1.00 37.45 195 TRP E C 1
ATOM 13365 O O . TRP E 1 198 ? 47.726 7.049 44.463 1.00 37.68 195 TRP E O 1
ATOM 13376 N N . LEU E 1 199 ? 49.712 6.008 44.620 1.00 36.85 196 LEU E N 1
ATOM 13377 C CA . LEU E 1 199 ? 49.759 6.064 46.089 1.00 33.75 196 LEU E CA 1
ATOM 13378 C C . LEU E 1 199 ? 50.001 7.480 46.641 1.00 38.20 196 LEU E C 1
ATOM 13379 O O . LEU E 1 199 ? 49.706 7.767 47.810 1.00 38.25 196 LEU E O 1
ATOM 13384 N N . GLU E 1 200 ? 50.541 8.358 45.803 1.00 38.16 197 GLU E N 1
ATOM 13385 C CA . GLU E 1 200 ? 50.863 9.730 46.213 1.00 41.99 197 GLU E CA 1
ATOM 13386 C C . GLU E 1 200 ? 49.638 10.635 46.123 1.00 40.75 197 GLU E C 1
ATOM 13387 O O . GLU E 1 200 ? 49.502 11.599 46.879 1.00 43.64 197 GLU E O 1
ATOM 13393 N N . ASP E 1 201 ? 48.763 10.323 45.171 1.00 41.03 198 ASP E N 1
ATOM 13394 C CA . ASP E 1 201 ? 47.538 11.084 44.932 1.00 43.01 198 ASP E CA 1
ATOM 13395 C C . ASP E 1 201 ? 46.726 11.194 46.221 1.00 40.20 198 ASP E C 1
ATOM 13396 O O . ASP E 1 201 ? 46.343 10.177 46.814 1.00 39.77 198 ASP E O 1
ATOM 13401 N N . GLU E 1 202 ? 46.458 12.426 46.645 1.00 39.13 199 GLU E N 1
ATOM 13402 C CA . GLU E 1 202 ? 45.736 12.673 47.888 1.00 41.77 199 GLU E CA 1
ATOM 13403 C C . GLU E 1 202 ? 44.283 12.200 47.818 1.00 38.12 199 GLU E C 1
ATOM 13404 O O . GLU E 1 202 ? 43.643 12.020 48.853 1.00 37.27 199 GLU E O 1
ATOM 13410 N N . GLU E 1 203 ? 43.772 11.982 46.605 1.00 36.53 200 GLU E N 1
ATOM 13411 C CA . GLU E 1 203 ? 42.416 11.461 46.442 1.00 36.11 200 GLU E CA 1
ATOM 13412 C C . GLU E 1 203 ? 42.352 9.948 46.661 1.00 31.76 200 GLU E C 1
ATOM 13413 O O . GLU E 1 203 ? 41.274 9.389 46.793 1.00 28.74 200 GLU E O 1
ATOM 13419 N N . ASN E 1 204 ? 43.502 9.278 46.681 1.00 28.74 201 ASN E N 1
ATOM 13420 C CA . ASN E 1 204 ? 43.503 7.846 46.963 1.00 28.50 201 ASN E CA 1
ATOM 13421 C C . ASN E 1 204 ? 43.863 7.567 48.406 1.00 29.85 201 ASN E C 1
ATOM 13422 O O . ASN E 1 204 ? 44.787 8.156 48.952 1.00 30.32 201 ASN E O 1
ATOM 13427 N N . PHE E 1 205 ? 43.110 6.675 49.025 1.00 25.64 202 PHE E N 1
ATOM 13428 C CA . PHE E 1 205 ? 43.303 6.375 50.420 1.00 28.13 202 PHE E CA 1
ATOM 13429 C C . PHE E 1 205 ? 43.887 4.980 50.453 1.00 30.08 202 PHE E C 1
ATOM 13430 O O . PHE E 1 205 ? 43.226 4.000 50.084 1.00 30.71 202 PHE E O 1
ATOM 13438 N N . ALA E 1 206 ? 45.148 4.904 50.864 1.00 27.81 203 ALA E N 1
ATOM 13439 C CA . ALA E 1 206 ? 45.898 3.656 50.832 1.00 24.66 203 ALA E CA 1
ATOM 13440 C C . ALA E 1 206 ? 46.292 3.235 52.240 1.00 30.44 203 ALA E C 1
ATOM 13441 O O . ALA E 1 206 ? 46.815 4.052 53.005 1.00 26.91 203 ALA E O 1
ATOM 13443 N N . TYR E 1 207 ? 46.064 1.961 52.557 1.00 27.18 204 TYR E N 1
ATOM 13444 C CA . TYR E 1 207 ? 46.404 1.390 53.860 1.00 27.24 204 TYR E CA 1
ATOM 13445 C C . TYR E 1 207 ? 47.157 0.076 53.700 1.00 31.71 204 TYR E C 1
ATOM 13446 O O . TYR E 1 207 ? 46.865 -0.729 52.803 1.00 31.10 204 TYR E O 1
ATOM 13455 N N . LEU E 1 208 ? 48.138 -0.121 54.573 1.00 29.77 205 LEU E N 1
ATOM 13456 C CA . LEU E 1 208 ? 49.075 -1.221 54.457 1.00 30.77 205 LEU E CA 1
ATOM 13457 C C . LEU E 1 208 ? 49.124 -2.019 55.754 1.00 33.30 205 LEU E C 1
ATOM 13458 O O . LEU E 1 208 ? 49.268 -1.444 56.837 1.00 34.93 205 LEU E O 1
ATOM 13463 N N . ALA E 1 209 ? 48.995 -3.341 55.634 1.00 31.27 206 ALA E N 1
ATOM 13464 C CA . ALA E 1 209 ? 49.167 -4.256 56.765 1.00 32.97 206 ALA E CA 1
ATOM 13465 C C . ALA E 1 209 ? 50.370 -5.158 56.481 1.00 36.67 206 ALA E C 1
ATOM 13466 O O . ALA E 1 209 ? 50.950 -5.087 55.396 1.00 36.65 206 ALA E O 1
ATOM 13468 N N . GLU E 1 210 ? 50.740 -6.007 57.439 1.00 41.90 207 GLU E N 1
ATOM 13469 C CA . GLU E 1 210 ? 51.921 -6.865 57.269 1.00 45.84 207 GLU E CA 1
ATOM 13470 C C . GLU E 1 210 ? 51.839 -7.752 56.031 1.00 38.10 207 GLU E C 1
ATOM 13471 O O . GLU E 1 210 ? 52.846 -7.987 55.363 1.00 39.76 207 GLU E O 1
ATOM 13477 N N . ASP E 1 211 ? 50.636 -8.222 55.721 1.00 35.50 208 ASP E N 1
ATOM 13478 C CA . ASP E 1 211 ? 50.428 -9.157 54.616 1.00 37.45 208 ASP E CA 1
ATOM 13479 C C . ASP E 1 211 ? 49.233 -8.745 53.752 1.00 35.01 208 ASP E C 1
ATOM 13480 O O . ASP E 1 211 ? 48.501 -9.593 53.230 1.00 32.97 208 ASP E O 1
ATOM 13485 N N . GLY E 1 212 ? 49.031 -7.439 53.602 1.00 30.35 209 GLY E N 1
ATOM 13486 C CA . GLY E 1 212 ? 47.985 -6.959 52.729 1.00 29.16 209 GLY E CA 1
ATOM 13487 C C . GLY E 1 212 ? 47.885 -5.455 52.609 1.00 27.42 209 GLY E C 1
ATOM 13488 O O . GLY E 1 212 ? 48.525 -4.711 53.360 1.00 30.32 209 GLY E O 1
ATOM 13489 N N . PHE E 1 213 ? 47.077 -5.006 51.654 1.00 26.03 210 PHE E N 1
ATOM 13490 C CA . PHE E 1 213 ? 46.831 -3.578 51.497 1.00 26.78 210 PHE E CA 1
ATOM 13491 C C . PHE E 1 213 ? 45.482 -3.305 50.856 1.00 30.66 210 PHE E C 1
ATOM 13492 O O . PHE E 1 213 ? 44.867 -4.200 50.255 1.00 23.30 210 PHE E O 1
ATOM 13500 N N . VAL E 1 214 ? 45.020 -2.062 50.983 1.00 23.33 211 VAL E N 1
ATOM 13501 C CA . VAL E 1 214 ? 43.803 -1.641 50.300 1.00 22.14 211 VAL E CA 1
ATOM 13502 C C . VAL E 1 214 ? 43.997 -0.223 49.782 1.00 23.43 211 VAL E C 1
ATOM 13503 O O . VAL E 1 214 ? 44.669 0.604 50.417 1.00 23.85 211 VAL E O 1
ATOM 13507 N N . VAL E 1 215 ? 43.464 0.042 48.597 1.00 24.24 212 VAL E N 1
ATOM 13508 C CA . VAL E 1 215 ? 43.425 1.401 48.079 1.00 24.33 212 VAL E CA 1
ATOM 13509 C C . VAL E 1 215 ? 41.987 1.709 47.694 1.00 23.12 212 VAL E C 1
ATOM 13510 O O . VAL E 1 215 ? 41.344 0.921 46.974 1.00 23.52 212 VAL E O 1
ATOM 13514 N N . TYR E 1 216 ? 41.462 2.825 48.201 1.00 24.21 213 TYR E N 1
ATOM 13515 C CA . TYR E 1 216 ? 40.104 3.220 47.863 1.00 22.05 213 TYR E CA 1
ATOM 13516 C C . TYR E 1 216 ? 39.948 4.719 47.792 1.00 25.90 213 TYR E C 1
ATOM 13517 O O . TYR E 1 216 ? 40.868 5.464 48.148 1.00 25.90 213 TYR E O 1
ATOM 13526 N N . ASN E 1 217 ? 38.782 5.161 47.328 1.00 25.29 214 ASN E N 1
ATOM 13527 C CA . ASN E 1 217 ? 38.537 6.587 47.144 1.00 24.21 214 ASN E CA 1
ATOM 13528 C C . ASN E 1 217 ? 37.044 6.889 47.106 1.00 23.63 214 ASN E C 1
ATOM 13529 O O . ASN E 1 217 ? 36.214 5.975 47.131 1.00 22.58 214 ASN E O 1
ATOM 13534 N N . TRP E 1 218 ? 36.691 8.169 47.069 1.00 21.87 215 TRP E N 1
ATOM 13535 C CA . TRP E 1 218 ? 35.281 8.545 46.997 1.00 23.99 215 TRP E CA 1
ATOM 13536 C C . TRP E 1 218 ? 34.768 8.360 45.581 1.00 30.55 215 TRP E C 1
ATOM 13537 O O . TRP E 1 218 ? 35.477 8.655 44.613 1.00 30.32 215 TRP E O 1
ATOM 13548 N N . SER E 1 219 ? 33.533 7.875 45.469 1.00 29.39 216 SER E N 1
ATOM 13549 C CA . SER E 1 219 ? 32.835 7.804 44.192 1.00 33.60 216 SER E CA 1
ATOM 13550 C C . SER E 1 219 ? 31.404 8.311 44.375 1.00 33.66 216 SER E C 1
ATOM 13551 O O . SER E 1 219 ? 30.545 7.571 44.857 1.00 21.24 216 SER E O 1
ATOM 13554 N N . ASP E 1 220 ? 31.160 9.573 44.021 1.00 36.68 217 ASP E N 1
ATOM 13555 C CA . ASP E 1 220 ? 29.825 10.182 44.122 1.00 41.30 217 ASP E CA 1
ATOM 13556 C C . ASP E 1 220 ? 29.055 9.850 45.409 1.00 41.87 217 ASP E C 1
ATOM 13557 O O . ASP E 1 220 ? 27.919 9.389 45.342 1.00 44.68 217 ASP E O 1
ATOM 13562 N N . GLY E 1 221 ? 29.665 10.063 46.573 1.00 37.58 218 GLY E N 1
ATOM 13563 C CA . GLY E 1 221 ? 28.971 9.809 47.829 1.00 33.74 218 GLY E CA 1
ATOM 13564 C C . GLY E 1 221 ? 29.180 8.402 48.380 1.00 30.32 218 GLY E C 1
ATOM 13565 O O . GLY E 1 221 ? 28.937 8.141 49.562 1.00 29.87 218 GLY E O 1
ATOM 13566 N N . ASP E 1 222 ? 29.621 7.485 47.525 1.00 24.69 219 ASP E N 1
ATOM 13567 C CA . ASP E 1 222 ? 29.975 6.156 47.995 1.00 25.20 219 ASP E CA 1
ATOM 13568 C C . ASP E 1 222 ? 31.487 5.970 47.928 1.00 23.57 219 ASP E C 1
ATOM 13569 O O . ASP E 1 222 ? 32.198 6.828 47.403 1.00 27.70 219 ASP E O 1
ATOM 13574 N N . LEU E 1 223 ? 31.971 4.869 48.495 1.00 20.78 220 LEU E N 1
ATOM 13575 C CA . LEU E 1 223 ? 33.398 4.555 48.481 1.00 21.69 220 LEU E CA 1
ATOM 13576 C C . LEU E 1 223 ? 33.625 3.509 47.400 1.00 24.47 220 LEU E C 1
ATOM 13577 O O . LEU E 1 223 ? 32.745 2.655 47.148 1.00 22.19 220 LEU E O 1
ATOM 13582 N N . GLN E 1 224 ? 34.787 3.572 46.759 1.00 23.17 221 GLN E N 1
ATOM 13583 C CA . GLN E 1 224 ? 35.141 2.613 45.711 1.00 23.27 221 GLN E CA 1
ATOM 13584 C C . GLN E 1 224 ? 36.514 2.042 45.988 1.00 22.37 221 GLN E C 1
ATOM 13585 O O . GLN E 1 224 ? 37.497 2.793 46.063 1.00 24.57 221 GLN E O 1
ATOM 13591 N N . VAL E 1 225 ? 36.578 0.720 46.143 1.00 18.06 222 VAL E N 1
ATOM 13592 C CA . VAL E 1 225 ? 37.843 0.017 46.351 1.00 22.04 222 VAL E CA 1
ATOM 13593 C C . VAL E 1 225 ? 38.473 -0.315 44.992 1.00 24.94 222 VAL E C 1
ATOM 13594 O O . VAL E 1 225 ? 37.882 -1.056 44.196 1.00 27.07 222 VAL E O 1
ATOM 13598 N N . ASP E 1 226 ? 39.651 0.254 44.717 1.00 22.34 223 ASP E N 1
ATOM 13599 C CA . ASP E 1 226 ? 40.346 -0.001 43.450 1.00 23.94 223 ASP E CA 1
ATOM 13600 C C . ASP E 1 226 ? 41.056 -1.335 43.532 1.00 23.39 223 ASP E C 1
ATOM 13601 O O . ASP E 1 226 ? 41.176 -2.053 42.543 1.00 24.50 223 ASP E O 1
ATOM 13606 N N . GLU E 1 227 ? 41.550 -1.656 44.720 1.00 23.48 224 GLU E N 1
ATOM 13607 C CA . GLU E 1 227 ? 42.292 -2.897 44.907 1.00 25.08 224 GLU E CA 1
ATOM 13608 C C . GLU E 1 227 ? 42.415 -3.239 46.374 1.00 25.57 224 GLU E C 1
ATOM 13609 O O . GLU E 1 227 ? 42.719 -2.370 47.202 1.00 29.23 224 GLU E O 1
ATOM 13615 N N . LEU E 1 228 ? 42.180 -4.506 46.689 1.00 22.30 225 LEU E N 1
ATOM 13616 C CA . LEU E 1 228 ? 42.445 -5.019 48.023 1.00 23.23 225 LEU E CA 1
ATOM 13617 C C . LEU E 1 228 ? 43.150 -6.350 47.887 1.00 26.96 225 LEU E C 1
ATOM 13618 O O . LEU E 1 228 ? 42.676 -7.244 47.177 1.00 26.79 225 LEU E O 1
ATOM 13623 N N . VAL E 1 229 ? 44.272 -6.477 48.585 1.00 27.80 226 VAL E N 1
ATOM 13624 C CA . VAL E 1 229 ? 45.055 -7.696 48.588 1.00 27.62 226 VAL E CA 1
ATOM 13625 C C . VAL E 1 229 ? 45.244 -8.105 50.034 1.00 29.71 226 VAL E C 1
ATOM 13626 O O . VAL E 1 229 ? 45.677 -7.296 50.853 1.00 31.07 226 VAL E O 1
ATOM 13630 N N . ALA E 1 230 ? 44.901 -9.348 50.359 1.00 27.64 227 ALA E N 1
ATOM 13631 C CA . ALA E 1 230 ? 45.115 -9.857 51.710 1.00 30.70 227 ALA E CA 1
ATOM 13632 C C . ALA E 1 230 ? 45.535 -11.311 51.660 1.00 36.18 227 ALA E C 1
ATOM 13633 O O . ALA E 1 230 ? 44.930 -12.108 50.947 1.00 43.00 227 ALA E O 1
ATOM 13635 N N . HIS E 1 231 ? 46.562 -11.661 52.426 1.00 36.65 228 HIS E N 1
ATOM 13636 C CA . HIS E 1 231 ? 47.037 -13.038 52.458 1.00 39.72 228 HIS E CA 1
ATOM 13637 C C . HIS E 1 231 ? 46.240 -13.847 53.478 1.00 44.63 228 HIS E C 1
ATOM 13638 O O . HIS E 1 231 ? 45.966 -15.025 53.260 1.00 54.04 228 HIS E O 1
ATOM 13645 N N . SER E 1 232 ? 45.865 -13.219 54.592 1.00 39.09 229 SER E N 1
ATOM 13646 C CA . SER E 1 232 ? 45.209 -13.943 55.681 1.00 39.90 229 SER E CA 1
ATOM 13647 C C . SER E 1 232 ? 43.789 -13.454 55.973 1.00 38.20 229 SER E C 1
ATOM 13648 O O . SER E 1 232 ? 43.385 -12.376 55.536 1.00 36.02 229 SER E O 1
ATOM 13651 N N . GLU E 1 233 ? 43.033 -14.254 56.719 1.00 35.51 230 GLU E N 1
ATOM 13652 C CA . GLU E 1 233 ? 41.654 -13.903 57.043 1.00 34.38 230 GLU E CA 1
ATOM 13653 C C . GLU E 1 233 ? 41.560 -12.632 57.886 1.00 32.77 230 GLU E C 1
ATOM 13654 O O . GLU E 1 233 ? 40.789 -11.726 57.568 1.00 31.25 230 GLU E O 1
ATOM 13660 N N . ALA E 1 234 ? 42.336 -12.588 58.968 1.00 30.46 231 ALA E N 1
ATOM 13661 C CA . ALA E 1 234 ? 42.329 -11.464 59.898 1.00 32.98 231 ALA E CA 1
ATOM 13662 C C . ALA E 1 234 ? 42.662 -10.166 59.175 1.00 31.95 231 ALA E C 1
ATOM 13663 O O . ALA E 1 234 ? 41.997 -9.143 59.358 1.00 34.05 231 ALA E O 1
ATOM 13665 N N . THR E 1 235 ? 43.706 -10.215 58.355 1.00 31.77 232 THR E N 1
ATOM 13666 C CA . THR E 1 235 ? 44.076 -9.075 57.519 1.00 31.55 232 THR E CA 1
ATOM 13667 C C . THR E 1 235 ? 42.956 -8.671 56.556 1.00 28.06 232 THR E C 1
ATOM 13668 O O . THR E 1 235 ? 42.597 -7.502 56.479 1.00 28.08 232 THR E O 1
ATOM 13672 N N . ALA E 1 236 ? 42.406 -9.640 55.829 1.00 29.25 233 ALA E N 1
ATOM 13673 C CA . ALA E 1 236 ? 41.297 -9.362 54.919 1.00 29.73 233 ALA E CA 1
ATOM 13674 C C . ALA E 1 236 ? 40.141 -8.693 55.663 1.00 27.33 233 ALA E C 1
ATOM 13675 O O . ALA E 1 236 ? 39.595 -7.688 55.207 1.00 24.85 233 ALA E O 1
ATOM 13677 N N . ARG E 1 237 ? 39.780 -9.245 56.815 1.00 26.06 234 ARG E N 1
ATOM 13678 C CA . ARG E 1 237 ? 38.736 -8.636 57.633 1.00 28.38 234 ARG E CA 1
ATOM 13679 C C . ARG E 1 237 ? 39.094 -7.196 58.032 1.00 28.49 234 ARG E C 1
ATOM 13680 O O . ARG E 1 237 ? 38.263 -6.296 57.924 1.00 27.62 234 ARG E O 1
ATOM 13688 N N . ALA E 1 238 ? 40.331 -6.973 58.466 1.00 29.41 235 ALA E N 1
ATOM 13689 C CA . ALA E 1 238 ? 40.739 -5.634 58.925 1.00 31.15 235 ALA E CA 1
ATOM 13690 C C . ALA E 1 238 ? 40.773 -4.587 57.815 1.00 28.94 235 ALA E C 1
ATOM 13691 O O . ALA E 1 238 ? 40.524 -3.394 58.058 1.00 31.64 235 ALA E O 1
ATOM 13693 N N . LEU E 1 239 ? 41.124 -5.004 56.603 1.00 24.97 236 LEU E N 1
ATOM 13694 C CA . LEU E 1 239 ? 41.206 -4.030 55.514 1.00 26.69 236 LEU E CA 1
ATOM 13695 C C . LEU E 1 239 ? 39.809 -3.668 55.016 1.00 26.87 236 LEU E C 1
ATOM 13696 O O . LEU E 1 239 ? 39.514 -2.494 54.805 1.00 28.27 236 LEU E O 1
ATOM 13701 N N . TRP E 1 240 ? 38.944 -4.663 54.841 1.00 24.92 237 TRP E N 1
ATOM 13702 C CA . TRP E 1 240 ? 37.547 -4.369 54.510 1.00 24.15 237 TRP E CA 1
ATOM 13703 C C . TRP E 1 240 ? 36.879 -3.511 55.585 1.00 23.87 237 TRP E C 1
ATOM 13704 O O . TRP E 1 240 ? 36.100 -2.606 55.271 1.00 26.06 237 TRP E O 1
ATOM 13715 N N . ALA E 1 241 ? 37.173 -3.812 56.848 1.00 23.23 238 ALA E N 1
ATOM 13716 C CA . ALA E 1 241 ? 36.605 -3.060 57.969 1.00 23.93 238 ALA E CA 1
ATOM 13717 C C . ALA E 1 241 ? 37.136 -1.637 57.965 1.00 28.04 238 ALA E C 1
ATOM 13718 O O . ALA E 1 241 ? 36.444 -0.711 58.391 1.00 30.76 238 ALA E O 1
ATOM 13720 N N . THR E 1 242 ? 38.375 -1.462 57.506 1.00 27.88 239 THR E N 1
ATOM 13721 C CA . THR E 1 242 ? 38.910 -0.116 57.335 1.00 24.90 239 THR E CA 1
ATOM 13722 C C . THR E 1 242 ? 38.072 0.656 56.321 1.00 26.84 239 THR E C 1
ATOM 13723 O O . THR E 1 242 ? 37.679 1.803 56.572 1.00 26.87 239 THR E O 1
ATOM 13727 N N . VAL E 1 243 ? 37.770 0.039 55.182 1.00 24.22 240 VAL E N 1
ATOM 13728 C CA . VAL E 1 243 ? 36.956 0.735 54.196 1.00 27.08 240 VAL E CA 1
ATOM 13729 C C . VAL E 1 243 ? 35.564 0.984 54.765 1.00 25.82 240 VAL E C 1
ATOM 13730 O O . VAL E 1 243 ? 35.040 2.101 54.690 1.00 23.69 240 VAL E O 1
ATOM 13734 N N . GLY E 1 244 ? 34.975 -0.059 55.349 1.00 24.70 241 GLY E N 1
ATOM 13735 C CA . GLY E 1 244 ? 33.627 0.039 55.891 1.00 22.04 241 GLY E CA 1
ATOM 13736 C C . GLY E 1 244 ? 33.473 1.002 57.067 1.00 27.53 241 GLY E C 1
ATOM 13737 O O . GLY E 1 244 ? 32.355 1.374 57.409 1.00 25.95 241 GLY E O 1
ATOM 13738 N N . SER E 1 245 ? 34.582 1.414 57.684 1.00 25.20 242 SER E N 1
ATOM 13739 C CA . SER E 1 245 ? 34.501 2.250 58.879 1.00 25.54 242 SER E CA 1
ATOM 13740 C C . SER E 1 245 ? 33.843 3.600 58.558 1.00 26.67 242 SER E C 1
ATOM 13741 O O . SER E 1 245 ? 33.402 4.312 59.459 1.00 29.67 242 SER E O 1
ATOM 13744 N N . GLY E 1 246 ? 33.763 3.943 57.274 1.00 23.65 243 GLY E N 1
ATOM 13745 C CA . GLY E 1 246 ? 33.168 5.204 56.867 1.00 23.75 243 GLY E CA 1
ATOM 13746 C C . GLY E 1 246 ? 31.670 5.092 56.618 1.00 23.93 243 GLY E C 1
ATOM 13747 O O . GLY E 1 246 ? 31.065 5.988 56.032 1.00 25.18 243 GLY E O 1
ATOM 13748 N N . ALA E 1 247 ? 31.079 3.983 57.070 1.00 24.21 244 ALA E N 1
ATOM 13749 C CA . ALA E 1 247 ? 29.660 3.683 56.846 1.00 23.29 244 ALA E CA 1
ATOM 13750 C C . ALA E 1 247 ? 28.694 4.771 57.345 1.00 29.97 244 ALA E C 1
ATOM 13751 O O . ALA E 1 247 ? 27.556 4.835 56.886 1.00 27.08 244 ALA E O 1
ATOM 13753 N N . SER E 1 248 ? 29.129 5.605 58.289 1.00 29.05 245 SER E N 1
ATOM 13754 C CA . SER E 1 248 ? 28.235 6.633 58.819 1.00 31.00 245 SER E CA 1
ATOM 13755 C C . SER E 1 248 ? 27.902 7.663 57.750 1.00 29.66 245 SER E C 1
ATOM 13756 O O . SER E 1 248 ? 26.888 8.343 57.845 1.00 32.01 245 SER E O 1
ATOM 13759 N N . ILE E 1 249 ? 28.749 7.739 56.724 1.00 26.07 246 ILE E N 1
ATOM 13760 C CA . ILE E 1 249 ? 28.604 8.697 55.625 1.00 25.25 246 ILE E CA 1
ATOM 13761 C C . ILE E 1 249 ? 28.356 7.988 54.286 1.00 25.73 246 ILE E C 1
ATOM 13762 O O . ILE E 1 249 ? 27.507 8.403 53.510 1.00 26.51 246 ILE E O 1
ATOM 13767 N N . ALA E 1 250 ? 29.126 6.933 54.011 1.00 26.86 247 ALA E N 1
ATOM 13768 C CA . ALA E 1 250 ? 28.979 6.171 52.765 1.00 28.29 247 ALA E CA 1
ATOM 13769 C C . ALA E 1 250 ? 28.168 4.902 52.986 1.00 24.44 247 ALA E C 1
ATOM 13770 O O . ALA E 1 250 ? 28.598 4.014 53.715 1.00 31.20 247 ALA E O 1
ATOM 13772 N N . ARG E 1 251 ? 26.991 4.817 52.376 1.00 23.64 248 ARG E N 1
ATOM 13773 C CA . ARG E 1 251 ? 26.134 3.643 52.537 1.00 28.85 248 ARG E CA 1
ATOM 13774 C C . ARG E 1 251 ? 26.710 2.425 51.818 1.00 25.74 248 ARG E C 1
ATOM 13775 O O . ARG E 1 251 ? 26.577 1.288 52.279 1.00 25.36 248 ARG E O 1
ATOM 13783 N N . THR E 1 252 ? 27.356 2.677 50.687 1.00 22.97 249 THR E N 1
ATOM 13784 C CA . THR E 1 252 ? 27.707 1.616 49.748 1.00 26.68 249 THR E CA 1
ATOM 13785 C C . THR E 1 252 ? 29.191 1.632 49.409 1.00 22.56 249 THR E C 1
ATOM 13786 O O . THR E 1 252 ? 29.782 2.693 49.256 1.00 22.94 249 THR E O 1
ATOM 13790 N N . VAL E 1 253 ? 29.789 0.451 49.320 1.00 20.18 250 VAL E N 1
ATOM 13791 C CA . VAL E 1 253 ? 31.157 0.304 48.867 1.00 21.35 250 VAL E CA 1
ATOM 13792 C C . VAL E 1 253 ? 31.164 -0.495 47.555 1.00 23.88 250 VAL E C 1
ATOM 13793 O O . VAL E 1 253 ? 30.744 -1.652 47.518 1.00 24.59 250 VAL E O 1
ATOM 13797 N N . HIS E 1 254 ? 31.599 0.142 46.472 1.00 21.77 251 HIS E N 1
ATOM 13798 C CA . HIS E 1 254 ? 31.799 -0.548 45.205 1.00 20.03 251 HIS E CA 1
ATOM 13799 C C . HIS E 1 254 ? 33.198 -1.122 45.222 1.00 23.43 251 HIS E C 1
ATOM 13800 O O . HIS E 1 254 ? 34.129 -0.505 45.754 1.00 28.11 251 HIS E O 1
ATOM 13807 N N . ALA E 1 255 ? 33.381 -2.302 44.652 1.00 18.89 252 ALA E N 1
ATOM 13808 C CA . ALA E 1 255 ? 34.727 -2.844 44.618 1.00 20.25 252 ALA E CA 1
ATOM 13809 C C . ALA E 1 255 ? 35.026 -3.564 43.310 1.00 21.45 252 ALA E C 1
ATOM 13810 O O . ALA E 1 255 ? 34.202 -4.344 42.819 1.00 20.59 252 ALA E O 1
ATOM 13812 N N . TYR E 1 256 ? 36.204 -3.293 42.748 1.00 24.54 253 TYR E N 1
ATOM 13813 C CA . TYR E 1 256 ? 36.705 -4.078 41.627 1.00 22.84 253 TYR E CA 1
ATOM 13814 C C . TYR E 1 256 ? 37.440 -5.280 42.189 1.00 22.35 253 TYR E C 1
ATOM 13815 O O . TYR E 1 256 ? 38.396 -5.129 42.955 1.00 24.90 253 TYR E O 1
ATOM 13824 N N . LEU E 1 257 ? 36.949 -6.469 41.856 1.00 23.55 254 LEU E N 1
ATOM 13825 C CA . LEU E 1 257 ? 37.606 -7.710 42.251 1.00 28.77 254 LEU E CA 1
ATOM 13826 C C . LEU E 1 257 ? 37.134 -8.873 41.391 1.00 35.60 254 LEU E C 1
ATOM 13827 O O . LEU E 1 257 ? 36.306 -8.698 40.503 1.00 41.33 254 LEU E O 1
ATOM 13832 N N . SER E 1 258 ? 37.660 -10.062 41.662 1.00 37.84 255 SER E N 1
ATOM 13833 C CA . SER E 1 258 ? 37.182 -11.274 40.995 1.00 41.36 255 SER E CA 1
ATOM 13834 C C . SER E 1 258 ? 35.868 -11.756 41.606 1.00 45.84 255 SER E C 1
ATOM 13835 O O . SER E 1 258 ? 35.585 -11.466 42.773 1.00 43.39 255 SER E O 1
ATOM 13838 N N . PRO E 1 259 ? 35.051 -12.503 40.828 1.00 49.72 256 PRO E N 1
ATOM 13839 C CA . PRO E 1 259 ? 33.848 -13.088 41.436 1.00 49.08 256 PRO E CA 1
ATOM 13840 C C . PRO E 1 259 ? 34.241 -14.235 42.361 1.00 44.95 256 PRO E C 1
ATOM 13841 O O . PRO E 1 259 ? 33.387 -14.775 43.059 1.00 45.03 256 PRO E O 1
ATOM 13845 N N . ASN E 1 260 ? 35.522 -14.598 42.349 1.00 41.33 257 ASN E N 1
ATOM 13846 C CA . ASN E 1 260 ? 36.061 -15.582 43.287 1.00 44.00 257 ASN E CA 1
ATOM 13847 C C . ASN E 1 260 ? 36.692 -14.963 44.528 1.00 34.26 257 ASN E C 1
ATOM 13848 O O . ASN E 1 260 ? 37.299 -15.669 45.330 1.00 35.07 257 ASN E O 1
ATOM 13853 N N . ASP E 1 261 ? 36.581 -13.649 44.678 1.00 29.95 258 ASP E N 1
ATOM 13854 C CA . ASP E 1 261 ? 37.223 -12.983 45.802 1.00 28.46 258 ASP E CA 1
ATOM 13855 C C . ASP E 1 261 ? 36.645 -13.518 47.112 1.00 28.36 258 ASP E C 1
ATOM 13856 O O . ASP E 1 261 ? 35.442 -13.771 47.206 1.00 24.39 258 ASP E O 1
ATOM 13861 N N . PRO E 1 262 ? 37.502 -13.707 48.124 1.00 27.20 259 PRO E N 1
ATOM 13862 C CA . PRO E 1 262 ? 36.980 -14.245 49.383 1.00 30.96 259 PRO E CA 1
ATOM 13863 C C . PRO E 1 262 ? 35.992 -13.308 50.108 1.00 28.77 259 PRO E C 1
ATOM 13864 O O . PRO E 1 262 ? 35.289 -13.801 50.989 1.00 26.04 259 PRO E O 1
ATOM 13868 N N . VAL E 1 263 ? 35.905 -12.023 49.748 1.00 27.63 260 VAL E N 1
ATOM 13869 C CA . VAL E 1 263 ? 34.936 -11.140 50.409 1.00 23.46 260 VAL E CA 1
ATOM 13870 C C . VAL E 1 263 ? 33.490 -11.680 50.333 1.00 25.08 260 VAL E C 1
ATOM 13871 O O . VAL E 1 263 ? 32.695 -11.499 51.270 1.00 24.91 260 VAL E O 1
ATOM 13875 N N . HIS E 1 264 ? 33.160 -12.372 49.242 1.00 25.43 261 HIS E N 1
ATOM 13876 C CA . HIS E 1 264 ? 31.808 -12.912 49.065 1.00 27.60 261 HIS E CA 1
ATOM 13877 C C . HIS E 1 264 ? 31.486 -13.957 50.113 1.00 26.95 261 HIS E C 1
ATOM 13878 O O . HIS E 1 264 ? 30.317 -14.202 50.419 1.00 27.14 261 HIS E O 1
ATOM 13885 N N . LEU E 1 265 ? 32.530 -14.580 50.658 1.00 24.39 262 LEU E N 1
ATOM 13886 C CA . LEU E 1 265 ? 32.358 -15.658 51.637 1.00 27.75 262 LEU E CA 1
ATOM 13887 C C . LEU E 1 265 ? 32.326 -15.099 53.069 1.00 27.63 262 LEU E C 1
ATOM 13888 O O . LEU E 1 265 ? 31.913 -15.780 54.010 1.00 31.14 262 LEU E O 1
ATOM 13893 N N . LEU E 1 266 ? 32.769 -13.854 53.211 1.00 26.44 263 LEU E N 1
ATOM 13894 C CA . LEU E 1 266 ? 32.975 -13.226 54.510 1.00 28.35 263 LEU E CA 1
ATOM 13895 C C . LEU E 1 266 ? 31.811 -12.324 54.894 1.00 30.11 263 LEU E C 1
ATOM 13896 O O . LEU E 1 266 ? 31.422 -12.243 56.055 1.00 29.37 263 LEU E O 1
ATOM 13901 N N . VAL E 1 267 ? 31.277 -11.619 53.906 1.00 27.87 264 VAL E N 1
ATOM 13902 C CA . VAL E 1 267 ? 30.321 -10.563 54.180 1.00 28.21 264 VAL E CA 1
ATOM 13903 C C . VAL E 1 267 ? 28.919 -11.155 54.388 1.00 31.03 264 VAL E C 1
ATOM 13904 O O . VAL E 1 267 ? 28.575 -12.191 53.790 1.00 26.60 264 VAL E O 1
ATOM 13908 N N . GLU E 1 268 ? 28.117 -10.526 55.252 1.00 26.97 265 GLU E N 1
ATOM 13909 C CA . GLU E 1 268 ? 26.780 -11.060 55.563 1.00 27.74 265 GLU E CA 1
ATOM 13910 C C . GLU E 1 268 ? 25.761 -10.870 54.442 1.00 27.79 265 GLU E C 1
ATOM 13911 O O . GLU E 1 268 ? 25.029 -11.805 54.088 1.00 27.54 265 GLU E O 1
ATOM 13917 N N . HIS E 1 269 ? 25.688 -9.651 53.912 1.00 25.26 266 HIS E N 1
ATOM 13918 C CA . HIS E 1 269 ? 24.782 -9.370 52.799 1.00 26.32 266 HIS E CA 1
ATOM 13919 C C . HIS E 1 269 ? 25.508 -9.541 51.475 1.00 25.09 266 HIS E C 1
ATOM 13920 O O . HIS E 1 269 ? 26.588 -8.984 51.247 1.00 21.81 266 HIS E O 1
ATOM 13927 N N . GLU E 1 270 ? 24.899 -10.331 50.610 1.00 21.91 267 GLU E N 1
ATOM 13928 C CA . GLU E 1 270 ? 25.418 -10.621 49.286 1.00 26.71 267 GLU E CA 1
ATOM 13929 C C . GLU E 1 270 ? 25.580 -9.302 48.513 1.00 24.73 267 GLU E C 1
ATOM 13930 O O . GLU E 1 270 ? 24.780 -8.386 48.687 1.00 21.21 267 GLU E O 1
ATOM 13936 N N . ALA E 1 271 ? 26.623 -9.198 47.691 1.00 23.58 268 ALA E N 1
ATOM 13937 C CA . ALA E 1 271 ? 26.778 -8.064 46.774 1.00 23.01 268 ALA E CA 1
ATOM 13938 C C . ALA E 1 271 ? 25.482 -7.819 46.018 1.00 22.68 268 ALA E C 1
ATOM 13939 O O . ALA E 1 271 ? 24.782 -8.778 45.658 1.00 23.20 268 ALA E O 1
ATOM 13941 N N . ASP E 1 272 ? 25.154 -6.552 45.772 1.00 18.48 269 ASP E N 1
ATOM 13942 C CA . ASP E 1 272 ? 23.944 -6.242 45.007 1.00 22.73 269 ASP E CA 1
ATOM 13943 C C . ASP E 1 272 ? 23.894 -7.060 43.706 1.00 20.62 269 ASP E C 1
ATOM 13944 O O . ASP E 1 272 ? 24.939 -7.293 43.063 1.00 18.51 269 ASP E O 1
ATOM 13949 N N . LYS E 1 273 ? 22.701 -7.525 43.343 1.00 19.18 270 LYS E N 1
ATOM 13950 C CA . LYS E 1 273 ? 22.501 -8.219 42.063 1.00 21.68 270 LYS E CA 1
ATOM 13951 C C . LYS E 1 273 ? 22.999 -7.376 40.875 1.00 21.24 270 LYS E C 1
ATOM 13952 O O . LYS E 1 273 ? 23.582 -7.909 39.918 1.00 18.67 270 LYS E O 1
ATOM 13958 N N . GLN E 1 274 ? 22.788 -6.061 40.950 1.00 18.28 271 GLN E N 1
ATOM 13959 C CA . GLN E 1 274 ? 23.233 -5.149 39.889 1.00 21.84 271 GLN E CA 1
ATOM 13960 C C . GLN E 1 274 ? 24.734 -4.932 39.948 1.00 20.52 271 GLN E C 1
ATOM 13961 O O . GLN E 1 274 ? 25.236 -4.267 40.853 1.00 23.06 271 GLN E O 1
ATOM 13967 N N . ALA E 1 275 ? 25.449 -5.524 38.991 1.00 19.35 272 ALA E N 1
ATOM 13968 C CA . ALA E 1 275 ? 26.908 -5.427 38.939 1.00 18.40 272 ALA E CA 1
ATOM 13969 C C . ALA E 1 275 ? 27.365 -4.921 37.579 1.00 17.93 272 ALA E C 1
ATOM 13970 O O . ALA E 1 275 ? 26.579 -4.875 36.632 1.00 18.02 272 ALA E O 1
ATOM 13972 N N . HIS E 1 276 ? 28.635 -4.539 37.498 1.00 17.62 273 HIS E N 1
ATOM 13973 C CA . HIS E 1 276 ? 29.239 -4.133 36.240 1.00 21.18 273 HIS E CA 1
ATOM 13974 C C . HIS E 1 276 ? 30.140 -5.242 35.762 1.00 21.91 273 HIS E C 1
ATOM 13975 O O . HIS E 1 276 ? 30.977 -5.753 36.524 1.00 19.58 273 HIS E O 1
ATOM 13982 N N . VAL E 1 277 ? 29.976 -5.608 34.497 1.00 20.70 274 VAL E N 1
ATOM 13983 C CA . VAL E 1 277 ? 30.854 -6.597 33.880 1.00 22.75 274 VAL E CA 1
ATOM 13984 C C . VAL E 1 277 ? 31.339 -6.031 32.562 1.00 23.44 274 VAL E C 1
ATOM 13985 O O . VAL E 1 277 ? 30.537 -5.872 31.643 1.00 23.14 274 VAL E O 1
ATOM 13989 N N . GLN E 1 278 ? 32.625 -5.684 32.484 1.00 24.18 275 GLN E N 1
ATOM 13990 C CA . GLN E 1 278 ? 33.229 -5.201 31.235 1.00 24.63 275 GLN E CA 1
ATOM 13991 C C . GLN E 1 278 ? 34.134 -6.280 30.680 1.00 26.79 275 GLN E C 1
ATOM 13992 O O . GLN E 1 278 ? 34.581 -7.146 31.428 1.00 25.73 275 GLN E O 1
ATOM 13998 N N . ARG E 1 279 ? 34.420 -6.222 29.380 1.00 28.95 276 ARG E N 1
ATOM 13999 C CA . ARG E 1 279 ? 35.310 -7.195 28.750 1.00 26.97 276 ARG E CA 1
ATOM 14000 C C . ARG E 1 279 ? 36.484 -6.493 28.093 1.00 24.85 276 ARG E C 1
ATOM 14001 O O . ARG E 1 279 ? 36.328 -5.427 27.512 1.00 24.29 276 ARG E O 1
ATOM 14009 N N . TRP E 1 280 ? 37.662 -7.090 28.196 1.00 26.38 277 TRP E N 1
ATOM 14010 C CA . TRP E 1 280 ? 38.823 -6.609 27.460 1.00 24.20 277 TRP E CA 1
ATOM 14011 C C . TRP E 1 280 ? 39.263 -7.672 26.449 1.00 24.95 277 TRP E C 1
ATOM 14012 O O . TRP E 1 280 ? 38.957 -8.863 26.597 1.00 24.82 277 TRP E O 1
ATOM 14031 N N . LEU E 1 282 ? 42.293 -9.517 23.844 1.00 27.13 279 LEU E N 1
ATOM 14032 C CA . LEU E 1 282 ? 43.674 -9.985 23.839 1.00 31.92 279 LEU E CA 1
ATOM 14033 C C . LEU E 1 282 ? 44.065 -10.366 22.410 1.00 31.03 279 LEU E C 1
ATOM 14034 O O . LEU E 1 282 ? 43.202 -10.749 21.616 1.00 33.12 279 LEU E O 1
ATOM 14039 N N . ARG E 1 283 ? 45.352 -10.255 22.085 1.00 32.72 280 ARG E N 1
ATOM 14040 C CA . ARG E 1 283 ? 45.886 -10.784 20.831 1.00 35.36 280 ARG E CA 1
ATOM 14041 C C . ARG E 1 283 ? 47.304 -11.282 21.061 1.00 34.13 280 ARG E C 1
ATOM 14042 O O . ARG E 1 283 ? 48.089 -10.619 21.740 1.00 34.71 280 ARG E O 1
ATOM 14050 N N . LEU E 1 284 ? 47.653 -12.437 20.501 1.00 32.60 281 LEU E N 1
ATOM 14051 C CA . LEU E 1 284 ? 49.052 -12.859 20.557 1.00 35.96 281 LEU E CA 1
ATOM 14052 C C . LEU E 1 284 ? 49.828 -12.192 19.416 1.00 37.11 281 LEU E C 1
ATOM 14053 O O . LEU E 1 284 ? 49.331 -12.101 18.284 1.00 36.79 281 LEU E O 1
ATOM 14058 N N . LEU E 1 285 ? 51.039 -11.727 19.713 1.00 37.62 282 LEU E N 1
ATOM 14059 C CA . LEU E 1 285 ? 51.881 -11.104 18.699 1.00 41.61 282 LEU E CA 1
ATOM 14060 C C . LEU E 1 285 ? 53.034 -12.028 18.321 1.00 45.02 282 LEU E C 1
ATOM 14061 O O . LEU E 1 285 ? 53.421 -12.120 17.148 1.00 47.55 282 LEU E O 1
ATOM 14066 N N . ASP E 1 286 ? 53.578 -12.702 19.332 1.00 44.37 283 ASP E N 1
ATOM 14067 C CA . ASP E 1 286 ? 54.635 -13.694 19.155 1.00 44.56 283 ASP E CA 1
ATOM 14068 C C . ASP E 1 286 ? 54.266 -14.950 19.959 1.00 43.90 283 ASP E C 1
ATOM 14069 O O . ASP E 1 286 ? 54.610 -15.077 21.142 1.00 41.48 283 ASP E O 1
ATOM 14074 N N . ALA E 1 287 ? 53.556 -15.870 19.311 1.00 42.58 284 ALA E N 1
ATOM 14075 C CA . ALA E 1 287 ? 52.994 -17.031 20.002 1.00 43.64 284 ALA E CA 1
ATOM 14076 C C . ALA E 1 287 ? 53.998 -17.896 20.790 1.00 45.14 284 ALA E C 1
ATOM 14077 O O . ALA E 1 287 ? 53.716 -18.234 21.945 1.00 47.30 284 ALA E O 1
ATOM 14079 N N . PRO E 1 288 ? 55.158 -18.254 20.185 1.00 42.59 285 PRO E N 1
ATOM 14080 C CA . PRO E 1 288 ? 56.129 -19.030 20.971 1.00 43.02 285 PRO E CA 1
ATOM 14081 C C . PRO E 1 288 ? 56.568 -18.300 22.245 1.00 48.22 285 PRO E C 1
ATOM 14082 O O . PRO E 1 288 ? 56.628 -18.920 23.307 1.00 47.47 285 PRO E O 1
ATOM 14086 N N . ALA E 1 289 ? 56.851 -17.004 22.150 1.00 41.83 286 ALA E N 1
ATOM 14087 C CA . ALA E 1 289 ? 57.262 -16.238 23.329 1.00 41.23 286 ALA E CA 1
ATOM 14088 C C . ALA E 1 289 ? 56.136 -16.118 24.362 1.00 43.05 286 ALA E C 1
ATOM 14089 O O . ALA E 1 289 ? 56.383 -16.162 25.572 1.00 45.30 286 ALA E O 1
ATOM 14091 N N . ALA E 1 290 ? 54.903 -15.970 23.887 1.00 39.61 287 ALA E N 1
ATOM 14092 C CA . ALA E 1 290 ? 53.745 -15.904 24.784 1.00 39.59 287 ALA E CA 1
ATOM 14093 C C . ALA E 1 290 ? 53.536 -17.216 25.543 1.00 39.28 287 ALA E C 1
ATOM 14094 O O . ALA E 1 290 ? 53.209 -17.218 26.735 1.00 38.28 287 ALA E O 1
ATOM 14096 N N . ILE E 1 291 ? 53.693 -18.326 24.832 1.00 38.52 288 ILE E N 1
ATOM 14097 C CA . ILE E 1 291 ? 53.554 -19.653 25.428 1.00 38.85 288 ILE E CA 1
ATOM 14098 C C . ILE E 1 291 ? 54.662 -19.883 26.464 1.00 43.00 288 ILE E C 1
ATOM 14099 O O . ILE E 1 291 ? 54.416 -20.385 27.564 1.00 39.42 288 ILE E O 1
ATOM 14104 N N . ALA E 1 292 ? 55.884 -19.499 26.105 1.00 40.74 289 ALA E N 1
ATOM 14105 C CA . ALA E 1 292 ? 57.044 -19.692 26.975 1.00 42.80 289 ALA E CA 1
ATOM 14106 C C . ALA E 1 292 ? 57.042 -18.818 28.238 1.00 41.63 289 ALA E C 1
ATOM 14107 O O . ALA E 1 292 ? 57.657 -19.181 29.241 1.00 42.82 289 ALA E O 1
ATOM 14109 N N . ALA E 1 293 ? 56.369 -17.670 28.195 1.00 40.03 290 ALA E N 1
ATOM 14110 C CA . ALA E 1 293 ? 56.299 -16.810 29.375 1.00 42.52 290 ALA E CA 1
ATOM 14111 C C . ALA E 1 293 ? 55.085 -17.119 30.262 1.00 45.18 290 ALA E C 1
ATOM 14112 O O . ALA E 1 293 ? 55.022 -16.680 31.412 1.00 46.91 290 ALA E O 1
ATOM 14114 N N . ARG E 1 294 ? 54.131 -17.876 29.724 1.00 45.03 291 ARG E N 1
ATOM 14115 C CA . ARG E 1 294 ? 52.884 -18.170 30.425 1.00 44.44 291 ARG E CA 1
ATOM 14116 C C . ARG E 1 294 ? 53.083 -19.217 31.517 1.00 42.96 291 ARG E C 1
ATOM 14117 O O . ARG E 1 294 ? 53.972 -20.061 31.428 1.00 40.42 291 ARG E O 1
ATOM 14125 N N . GLY E 1 295 ? 52.250 -19.154 32.552 1.00 40.38 292 GLY E N 1
ATOM 14126 C CA . GLY E 1 295 ? 52.196 -20.217 33.539 1.00 40.75 292 GLY E CA 1
ATOM 14127 C C . GLY E 1 295 ? 51.144 -21.227 33.127 1.00 42.70 292 GLY E C 1
ATOM 14128 O O . GLY E 1 295 ? 50.120 -20.853 32.555 1.00 44.94 292 GLY E O 1
ATOM 14129 N N . PHE E 1 296 ? 51.385 -22.504 33.399 1.00 44.27 293 PHE E N 1
ATOM 14130 C CA . PHE E 1 296 ? 50.386 -23.522 33.094 1.00 44.84 293 PHE E CA 1
ATOM 14131 C C . PHE E 1 296 ? 49.927 -24.258 34.343 1.00 46.10 293 PHE E C 1
ATOM 14132 O O . PHE E 1 296 ? 50.697 -24.426 35.290 1.00 45.84 293 PHE E O 1
ATOM 14140 N N . ALA E 1 297 ? 48.669 -24.695 34.321 1.00 47.80 294 ALA E N 1
ATOM 14141 C CA . ALA E 1 297 ? 48.030 -25.394 35.434 1.00 53.55 294 ALA E CA 1
ATOM 14142 C C . ALA E 1 297 ? 48.876 -26.530 35.991 1.00 56.12 294 ALA E C 1
ATOM 14143 O O . ALA E 1 297 ? 49.385 -27.357 35.234 1.00 57.74 294 ALA E O 1
ATOM 14145 N N . PRO E 1 298 ? 49.030 -26.561 37.325 1.00 57.87 295 PRO E N 1
ATOM 14146 C CA . PRO E 1 298 ? 49.775 -27.617 38.018 1.00 56.74 295 PRO E CA 1
ATOM 14147 C C . PRO E 1 298 ? 49.212 -28.998 37.689 1.00 53.59 295 PRO E C 1
ATOM 14148 O O . PRO E 1 298 ? 48.001 -29.214 37.763 1.00 51.52 295 PRO E O 1
ATOM 14152 N N . GLY E 1 299 ? 50.091 -29.916 37.308 1.00 49.29 296 GLY E N 1
ATOM 14153 C CA . GLY E 1 299 ? 49.676 -31.259 36.964 1.00 50.22 296 GLY E CA 1
ATOM 14154 C C . GLY E 1 299 ? 49.329 -31.430 35.499 1.00 50.37 296 GLY E C 1
ATOM 14155 O O . GLY E 1 299 ? 49.340 -32.540 34.984 1.00 54.89 296 GLY E O 1
ATOM 14156 N N . ALA E 1 300 ? 49.022 -30.332 34.819 1.00 49.97 297 ALA E N 1
ATOM 14157 C CA . ALA E 1 300 ? 48.615 -30.414 33.420 1.00 51.33 297 ALA E CA 1
ATOM 14158 C C . ALA E 1 300 ? 49.757 -30.872 32.525 1.00 51.89 297 ALA E C 1
ATOM 14159 O O . ALA E 1 300 ? 50.874 -30.365 32.618 1.00 51.25 297 ALA E O 1
ATOM 14161 N N . ALA E 1 301 ? 49.469 -31.850 31.671 1.00 51.04 298 ALA E N 1
ATOM 14162 C CA . ALA E 1 301 ? 50.409 -32.295 30.653 1.00 53.19 298 ALA E CA 1
ATOM 14163 C C . ALA E 1 301 ? 49.708 -32.327 29.294 1.00 56.37 298 ALA E C 1
ATOM 14164 O O . ALA E 1 301 ? 48.550 -32.750 29.190 1.00 55.98 298 ALA E O 1
ATOM 14166 N N . ALA E 1 302 ? 50.406 -31.883 28.251 1.00 54.71 299 ALA E N 1
ATOM 14167 C CA . ALA E 1 302 ? 49.813 -31.845 26.918 1.00 51.99 299 ALA E CA 1
ATOM 14168 C C . ALA E 1 302 ? 50.856 -31.876 25.806 1.00 55.08 299 ALA E C 1
ATOM 14169 O O . ALA E 1 302 ? 51.907 -31.231 25.896 1.00 55.21 299 ALA E O 1
ATOM 14171 N N . GLU E 1 303 ? 50.552 -32.647 24.766 1.00 55.50 300 GLU E N 1
ATOM 14172 C CA . GLU E 1 303 ? 51.369 -32.726 23.562 1.00 61.00 300 GLU E CA 1
ATOM 14173 C C . GLU E 1 303 ? 50.397 -32.762 22.388 1.00 62.68 300 GLU E C 1
ATOM 14174 O O . GLU E 1 303 ? 49.769 -33.787 22.131 1.00 64.79 300 GLU E O 1
ATOM 14180 N N . VAL E 1 304 ? 50.264 -31.643 21.682 1.00 61.24 301 VAL E N 1
ATOM 14181 C CA . VAL E 1 304 ? 49.233 -31.511 20.656 1.00 60.76 301 VAL E CA 1
ATOM 14182 C C . VAL E 1 304 ? 49.629 -30.460 19.614 1.00 62.06 301 VAL E C 1
ATOM 14183 O O . VAL E 1 304 ? 50.264 -29.455 19.947 1.00 62.09 301 VAL E O 1
ATOM 14187 N N . ASP E 1 305 ? 49.271 -30.695 18.353 1.00 62.90 302 ASP E N 1
ATOM 14188 C CA . ASP E 1 305 ? 49.599 -29.747 17.288 1.00 61.72 302 ASP E CA 1
ATOM 14189 C C . ASP E 1 305 ? 48.499 -28.718 17.010 1.00 59.90 302 ASP E C 1
ATOM 14190 O O . ASP E 1 305 ? 47.313 -28.982 17.211 1.00 58.21 302 ASP E O 1
ATOM 14195 N N . LEU E 1 306 ? 48.916 -27.537 16.561 1.00 59.89 303 LEU E N 1
ATOM 14196 C CA . LEU E 1 306 ? 47.995 -26.463 16.211 1.00 55.47 303 LEU E CA 1
ATOM 14197 C C . LEU E 1 306 ? 48.315 -25.978 14.805 1.00 56.63 303 LEU E C 1
ATOM 14198 O O . LEU E 1 306 ? 49.484 -25.825 14.447 1.00 60.85 303 LEU E O 1
ATOM 14203 N N . LEU E 1 307 ? 47.281 -25.745 14.004 1.00 54.15 304 LEU E N 1
ATOM 14204 C CA . LEU E 1 307 ? 47.471 -25.141 12.692 1.00 54.16 304 LEU E CA 1
ATOM 14205 C C . LEU E 1 307 ? 46.986 -23.688 12.735 1.00 50.99 304 LEU E C 1
ATOM 14206 O O . LEU E 1 307 ? 45.786 -23.420 12.650 1.00 50.69 304 LEU E O 1
ATOM 14211 N N . ILE E 1 308 ? 47.927 -22.758 12.876 1.00 48.44 305 ILE E N 1
ATOM 14212 C CA . ILE E 1 308 ? 47.606 -21.334 13.006 1.00 49.13 305 ILE E CA 1
ATOM 14213 C C . ILE E 1 308 ? 47.544 -20.599 11.663 1.00 51.04 305 ILE E C 1
ATOM 14214 O O . ILE E 1 308 ? 48.479 -20.655 10.873 1.00 53.73 305 ILE E O 1
ATOM 14219 N N . ASP E 1 309 ? 46.441 -19.903 11.417 1.00 52.97 306 ASP E N 1
ATOM 14220 C CA . ASP E 1 309 ? 46.309 -19.086 10.217 1.00 56.55 306 ASP E CA 1
ATOM 14221 C C . ASP E 1 309 ? 46.167 -17.612 10.612 1.00 53.44 306 ASP E C 1
ATOM 14222 O O . ASP E 1 309 ? 45.077 -17.176 10.970 1.00 46.94 306 ASP E O 1
ATOM 14227 N N . ASP E 1 310 ? 47.264 -16.854 10.545 1.00 56.75 307 ASP E N 1
ATOM 14228 C CA . ASP E 1 310 ? 47.279 -15.454 11.000 1.00 54.34 307 ASP E CA 1
ATOM 14229 C C . ASP E 1 310 ? 47.908 -14.522 9.956 1.00 54.12 307 ASP E C 1
ATOM 14230 O O . ASP E 1 310 ? 49.101 -14.211 10.029 1.00 53.82 307 ASP E O 1
ATOM 14235 N N . PRO E 1 311 ? 47.104 -14.070 8.982 1.00 52.68 308 PRO E N 1
ATOM 14236 C CA . PRO E 1 311 ? 47.632 -13.236 7.892 1.00 57.50 308 PRO E CA 1
ATOM 14237 C C . PRO E 1 311 ? 48.159 -11.892 8.398 1.00 57.28 308 PRO E C 1
ATOM 14238 O O . PRO E 1 311 ? 49.027 -11.288 7.761 1.00 58.84 308 PRO E O 1
ATOM 14242 N N . GLY E 1 312 ? 47.641 -11.445 9.539 1.00 56.29 309 GLY E N 1
ATOM 14243 C CA . GLY E 1 312 ? 48.090 -10.208 10.156 1.00 55.24 309 GLY E CA 1
ATOM 14244 C C . GLY E 1 312 ? 49.505 -10.315 10.693 1.00 54.09 309 GLY E C 1
ATOM 14245 O O . GLY E 1 312 ? 50.257 -9.341 10.690 1.00 55.01 309 GLY E O 1
ATOM 14246 N N . VAL E 1 313 ? 49.860 -11.506 11.168 1.00 52.21 310 VAL E N 1
ATOM 14247 C CA . VAL E 1 313 ? 51.214 -11.782 11.646 1.00 54.55 310 VAL E CA 1
ATOM 14248 C C . VAL E 1 313 ? 51.680 -13.118 11.058 1.00 57.41 310 VAL E C 1
ATOM 14249 O O . VAL E 1 313 ? 51.566 -14.160 11.707 1.00 59.39 310 VAL E O 1
ATOM 14253 N N . PRO E 1 314 ? 52.189 -13.087 9.811 1.00 56.92 311 PRO E N 1
ATOM 14254 C CA . PRO E 1 314 ? 52.586 -14.273 9.037 1.00 57.89 311 PRO E CA 1
ATOM 14255 C C . PRO E 1 314 ? 53.618 -15.147 9.750 1.00 57.89 311 PRO E C 1
ATOM 14256 O O . PRO E 1 314 ? 53.634 -16.359 9.539 1.00 58.60 311 PRO E O 1
ATOM 14260 N N . ALA E 1 315 ? 54.466 -14.541 10.578 1.00 58.08 312 ALA E N 1
ATOM 14261 C CA . ALA E 1 315 ? 55.477 -15.287 11.333 1.00 59.59 312 ALA E CA 1
ATOM 14262 C C . ALA E 1 315 ? 54.877 -16.301 12.325 1.00 59.78 312 ALA E C 1
ATOM 14263 O O . ALA E 1 315 ? 55.558 -17.236 12.756 1.00 59.56 312 ALA E O 1
ATOM 14265 N N . GLN E 1 316 ? 53.608 -16.102 12.687 1.00 57.30 313 GLN E N 1
ATOM 14266 C CA . GLN E 1 316 ? 52.897 -16.991 13.609 1.00 56.02 313 GLN E CA 1
ATOM 14267 C C . GLN E 1 316 ? 52.179 -18.135 12.895 1.00 54.06 313 GLN E C 1
ATOM 14268 O O . GLN E 1 316 ? 51.767 -19.106 13.533 1.00 50.09 313 GLN E O 1
ATOM 14274 N N . SER E 1 317 ? 52.018 -18.006 11.578 1.00 53.89 314 SER E N 1
ATOM 14275 C CA . SER E 1 317 ? 51.235 -18.964 10.800 1.00 53.91 314 SER E CA 1
ATOM 14276 C C . SER E 1 317 ? 51.982 -20.261 10.604 1.00 51.38 314 SER E C 1
ATOM 14277 O O . SER E 1 317 ? 53.206 -20.303 10.719 1.00 50.79 314 SER E O 1
ATOM 14280 N N . GLY E 1 318 ? 51.236 -21.318 10.299 1.00 52.36 315 GLY E N 1
ATOM 14281 C CA . GLY E 1 318 ? 51.825 -22.621 10.031 1.00 51.85 315 GLY E CA 1
ATOM 14282 C C . GLY E 1 318 ? 51.411 -23.629 11.081 1.00 50.86 315 GLY E C 1
ATOM 14283 O O . GLY E 1 318 ? 50.607 -23.315 11.967 1.00 48.46 315 GLY E O 1
ATOM 14284 N N . ARG E 1 319 ? 51.958 -24.837 10.985 1.00 50.94 316 ARG E N 1
ATOM 14285 C CA . ARG E 1 319 ? 51.648 -25.896 11.936 1.00 55.04 316 ARG E CA 1
ATOM 14286 C C . ARG E 1 319 ? 52.645 -25.914 13.088 1.00 54.43 316 ARG E C 1
ATOM 14287 O O . ARG E 1 319 ? 53.855 -25.953 12.870 1.00 51.99 316 ARG E O 1
ATOM 14295 N N . TRP E 1 320 ? 52.127 -25.886 14.313 1.00 53.44 317 TRP E N 1
ATOM 14296 C CA . TRP E 1 320 ? 52.975 -25.859 15.501 1.00 54.03 317 TRP E CA 1
ATOM 14297 C C . TRP E 1 320 ? 52.724 -27.045 16.419 1.00 54.36 317 TRP E C 1
ATOM 14298 O O . TRP E 1 320 ? 51.711 -27.736 16.300 1.00 53.82 317 TRP E O 1
ATOM 14309 N N . HIS E 1 321 ? 53.662 -27.282 17.328 1.00 53.38 318 HIS E N 1
ATOM 14310 C CA . HIS E 1 321 ? 53.488 -28.296 18.354 1.00 53.27 318 HIS E CA 1
ATOM 14311 C C . HIS E 1 321 ? 53.540 -27.620 19.703 1.00 51.82 318 HIS E C 1
ATOM 14312 O O . HIS E 1 321 ? 54.449 -26.829 19.963 1.00 50.81 318 HIS E O 1
ATOM 14319 N N . LEU E 1 322 ? 52.566 -27.933 20.556 1.00 52.66 319 LEU E N 1
ATOM 14320 C CA . LEU E 1 322 ? 52.502 -27.372 21.901 1.00 51.01 319 LEU E CA 1
ATOM 14321 C C . LEU E 1 322 ? 52.839 -28.472 22.899 1.00 51.41 319 LEU E C 1
ATOM 14322 O O . LEU E 1 322 ? 52.147 -29.482 22.964 1.00 52.26 319 LEU E O 1
ATOM 14327 N N . SER E 1 323 ? 53.907 -28.267 23.665 1.00 53.93 320 SER E N 1
ATOM 14328 C CA . SER E 1 323 ? 54.300 -29.180 24.736 1.00 56.19 320 SER E CA 1
ATOM 14329 C C . SER E 1 323 ? 54.168 -28.492 26.096 1.00 54.81 320 SER E C 1
ATOM 14330 O O . SER E 1 323 ? 54.780 -27.446 26.335 1.00 54.72 320 SER E O 1
ATOM 14333 N N . VAL E 1 324 ? 53.357 -29.079 26.974 1.00 55.90 321 VAL E N 1
ATOM 14334 C CA . VAL E 1 324 ? 53.091 -28.532 28.306 1.00 52.63 321 VAL E CA 1
ATOM 14335 C C . VAL E 1 324 ? 53.350 -29.598 29.369 1.00 55.55 321 VAL E C 1
ATOM 14336 O O . VAL E 1 324 ? 52.825 -30.706 29.275 1.00 55.97 321 VAL E O 1
ATOM 14340 N N . ALA E 1 325 ? 54.163 -29.265 30.371 1.00 55.29 322 ALA E N 1
ATOM 14341 C CA . ALA E 1 325 ? 54.430 -30.174 31.488 1.00 56.85 322 ALA E CA 1
ATOM 14342 C C . ALA E 1 325 ? 55.105 -29.418 32.621 1.00 58.80 322 ALA E C 1
ATOM 14343 O O . ALA E 1 325 ? 55.964 -28.571 32.374 1.00 62.48 322 ALA E O 1
ATOM 14345 N N . ASP E 1 326 ? 54.717 -29.733 33.855 1.00 57.66 323 ASP E N 1
ATOM 14346 C CA . ASP E 1 326 ? 55.313 -29.136 35.054 1.00 59.51 323 ASP E CA 1
ATOM 14347 C C . ASP E 1 326 ? 55.240 -27.607 35.078 1.00 58.23 323 ASP E C 1
ATOM 14348 O O . ASP E 1 326 ? 56.207 -26.942 35.452 1.00 61.84 323 ASP E O 1
ATOM 14353 N N . GLY E 1 327 ? 54.102 -27.058 34.664 1.00 54.02 324 GLY E N 1
ATOM 14354 C CA . GLY E 1 327 ? 53.865 -25.625 34.758 1.00 50.11 324 GLY E CA 1
ATOM 14355 C C . GLY E 1 327 ? 54.477 -24.773 33.655 1.00 52.79 324 GLY E C 1
ATOM 14356 O O . GLY E 1 327 ? 54.305 -23.551 33.645 1.00 53.85 324 GLY E O 1
ATOM 14357 N N . THR E 1 328 ? 55.186 -25.408 32.725 1.00 56.30 325 THR E N 1
ATOM 14358 C CA . THR E 1 328 ? 55.800 -24.690 31.609 1.00 57.73 325 THR E CA 1
ATOM 14359 C C . THR E 1 328 ? 55.306 -25.202 30.264 1.00 56.64 325 THR E C 1
ATOM 14360 O O . THR E 1 328 ? 54.980 -26.383 30.111 1.00 55.38 325 THR E O 1
ATOM 14364 N N . GLY E 1 329 ? 55.285 -24.316 29.278 1.00 55.24 326 GLY E N 1
ATOM 14365 C CA . GLY E 1 329 ? 54.901 -24.707 27.940 1.00 43.49 326 GLY E CA 1
ATOM 14366 C C . GLY E 1 329 ? 55.922 -24.278 26.913 1.00 44.45 326 GLY E C 1
ATOM 14367 O O . GLY E 1 329 ? 56.626 -23.282 27.096 1.00 44.56 326 GLY E O 1
ATOM 14368 N N . GLU E 1 330 ? 56.009 -25.038 25.828 1.00 45.63 3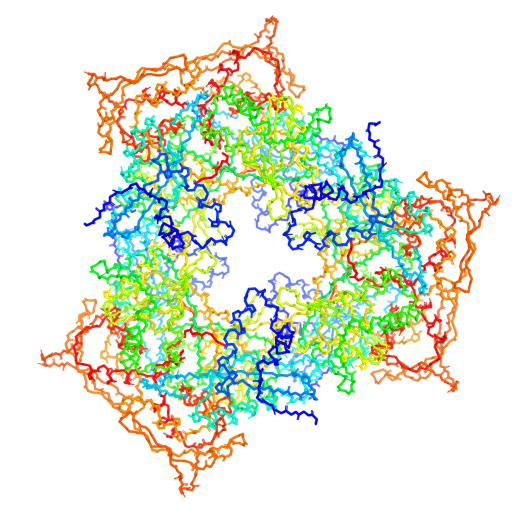27 GLU E N 1
ATOM 14369 C CA . GLU E 1 330 ? 56.840 -24.648 24.700 1.00 49.15 327 GLU E CA 1
ATOM 14370 C C . GLU E 1 330 ? 56.089 -24.892 23.399 1.00 48.12 327 GLU E C 1
ATOM 14371 O O . GLU E 1 330 ? 55.358 -25.877 23.264 1.00 47.15 327 GLU E O 1
ATOM 14377 N N . LEU E 1 331 ? 56.266 -23.982 22.452 1.00 46.34 328 LEU E N 1
ATOM 14378 C CA . LEU E 1 331 ? 55.609 -24.073 21.160 1.00 51.73 328 LEU E CA 1
ATOM 14379 C C . LEU E 1 331 ? 56.667 -24.118 20.065 1.00 57.12 328 LEU E C 1
ATOM 14380 O O . LEU E 1 331 ? 57.410 -23.157 19.873 1.00 62.68 328 LEU E O 1
ATOM 14385 N N . THR E 1 332 ? 56.727 -25.228 19.339 1.00 49.60 329 THR E N 1
ATOM 14386 C CA . THR E 1 332 ? 57.759 -25.431 18.329 1.00 55.37 329 THR E CA 1
ATOM 14387 C C . THR E 1 332 ? 57.119 -25.772 16.978 1.00 57.63 329 THR E C 1
ATOM 14388 O O . THR E 1 332 ? 55.987 -26.259 16.938 1.00 58.99 329 THR E O 1
ATOM 14392 N N . PRO E 1 333 ? 57.825 -25.496 15.865 1.00 59.89 330 PRO E N 1
ATOM 14393 C CA . PRO E 1 333 ? 57.240 -25.838 14.558 1.00 59.49 330 PRO E CA 1
ATOM 14394 C C . PRO E 1 333 ? 57.116 -27.345 14.346 1.00 59.81 330 PRO E C 1
ATOM 14395 O O . PRO E 1 333 ? 57.926 -28.112 14.871 1.00 56.57 330 PRO E O 1
ATOM 14399 N N . SER E 1 334 ? 56.106 -27.759 13.586 1.00 58.97 331 SER E N 1
ATOM 14400 C CA . SER E 1 334 ? 55.791 -29.178 13.444 1.00 60.88 331 SER E CA 1
ATOM 14401 C C . SER E 1 334 ? 55.590 -29.590 11.991 1.00 64.13 331 SER E C 1
ATOM 14402 O O . SER E 1 334 ? 54.862 -28.941 11.245 1.00 63.70 331 SER E O 1
ATOM 14405 N N . ASP E 1 335 ? 56.230 -30.687 11.604 1.00 68.71 332 ASP E N 1
ATOM 14406 C CA . ASP E 1 335 ? 56.150 -31.188 10.238 1.00 75.51 332 ASP E CA 1
ATOM 14407 C C . ASP E 1 335 ? 55.185 -32.370 10.116 1.00 74.82 332 ASP E C 1
ATOM 14408 O O . ASP E 1 335 ? 55.045 -32.958 9.041 1.00 75.27 332 ASP E O 1
ATOM 14413 N N . ARG E 1 336 ? 54.537 -32.717 11.226 1.00 72.25 333 ARG E N 1
ATOM 14414 C CA . ARG E 1 336 ? 53.522 -33.772 11.249 1.00 70.24 333 ARG E CA 1
ATOM 14415 C C . ARG E 1 336 ? 52.385 -33.435 10.281 1.00 68.78 333 ARG E C 1
ATOM 14416 O O . ARG E 1 336 ? 52.265 -32.289 9.837 1.00 64.36 333 ARG E O 1
ATOM 14424 N N . SER E 1 337 ? 51.559 -34.427 9.947 1.00 69.49 334 SER E N 1
ATOM 14425 C CA . SER E 1 337 ? 50.602 -34.271 8.846 1.00 72.64 334 SER E CA 1
ATOM 14426 C C . SER E 1 337 ? 49.125 -34.521 9.190 1.00 72.99 334 SER E C 1
ATOM 14427 O O . SER E 1 337 ? 48.233 -33.968 8.538 1.00 70.43 334 SER E O 1
ATOM 14430 N N . GLY E 1 338 ? 48.867 -35.352 10.198 1.00 73.65 335 GLY E N 1
ATOM 14431 C CA . GLY E 1 338 ? 47.508 -35.746 10.534 1.00 76.18 335 GLY E CA 1
ATOM 14432 C C . GLY E 1 338 ? 46.544 -34.629 10.916 1.00 77.44 335 GLY E C 1
ATOM 14433 O O . GLY E 1 338 ? 46.902 -33.447 10.924 1.00 77.84 335 GLY E O 1
ATOM 14434 N N . ASP E 1 339 ? 45.310 -35.020 11.227 1.00 77.10 336 ASP E N 1
ATOM 14435 C CA . ASP E 1 339 ? 44.253 -34.092 11.626 1.00 76.82 336 ASP E CA 1
ATOM 14436 C C . ASP E 1 339 ? 44.726 -33.112 12.699 1.00 71.78 336 ASP E C 1
ATOM 14437 O O . ASP E 1 339 ? 45.473 -33.484 13.605 1.00 72.68 336 ASP E O 1
ATOM 14442 N N . VAL E 1 340 ? 44.291 -31.861 12.604 1.00 64.48 337 VAL E N 1
ATOM 14443 C CA . VAL E 1 340 ? 44.822 -30.835 13.491 1.00 60.31 337 VAL E CA 1
ATOM 14444 C C . VAL E 1 340 ? 43.821 -29.706 13.765 1.00 56.60 337 VAL E C 1
ATOM 14445 O O . VAL E 1 340 ? 43.060 -29.302 12.877 1.00 53.15 337 VAL E O 1
ATOM 14449 N N . LEU E 1 341 ? 43.811 -29.229 15.010 1.00 52.86 338 LEU E N 1
ATOM 14450 C CA . LEU E 1 341 ? 43.025 -28.062 15.391 1.00 51.00 338 LEU E CA 1
ATOM 14451 C C . LEU E 1 341 ? 43.494 -26.845 14.599 1.00 49.79 338 LEU E C 1
ATOM 14452 O O . LEU E 1 341 ? 44.675 -26.485 14.645 1.00 49.14 338 LEU E O 1
ATOM 14457 N N . GLN E 1 342 ? 42.572 -26.219 13.871 1.00 50.76 339 GLN E N 1
ATOM 14458 C CA . GLN E 1 342 ? 42.887 -25.018 13.098 1.00 52.41 339 GLN E CA 1
ATOM 14459 C C . GLN E 1 342 ? 42.386 -23.788 13.839 1.00 48.37 339 GLN E C 1
ATOM 14460 O O . GLN E 1 342 ? 41.207 -23.717 14.176 1.00 41.08 339 GLN E O 1
ATOM 14466 N N . LEU E 1 343 ? 43.268 -22.823 14.097 1.00 50.02 340 LEU E N 1
ATOM 14467 C CA . LEU E 1 343 ? 42.844 -21.552 14.710 1.00 48.27 340 LEU E CA 1
ATOM 14468 C C . LEU E 1 343 ? 43.320 -20.360 13.897 1.00 44.04 340 LEU E C 1
ATOM 14469 O O . LEU E 1 343 ? 44.370 -20.407 13.269 1.00 40.54 340 LEU E O 1
ATOM 14474 N N . GLY E 1 344 ? 42.534 -19.293 13.908 1.00 43.76 341 GLY E N 1
ATOM 14475 C CA . GLY E 1 344 ? 43.013 -18.006 13.442 1.00 44.20 341 GLY E CA 1
ATOM 14476 C C . GLY E 1 344 ? 43.419 -17.202 14.664 1.00 44.05 341 GLY E C 1
ATOM 14477 O O . GLY E 1 344 ? 43.374 -17.715 15.791 1.00 41.48 341 GLY E O 1
ATOM 14478 N N . SER E 1 345 ? 43.797 -15.943 14.454 1.00 43.65 342 SER E N 1
ATOM 14479 C CA . SER E 1 345 ? 44.233 -15.086 15.552 1.00 35.33 342 SER E CA 1
ATOM 14480 C C . SER E 1 345 ? 43.252 -14.960 16.723 1.00 36.09 342 SER E C 1
ATOM 14481 O O . SER E 1 345 ? 43.685 -14.997 17.875 1.00 37.72 342 SER E O 1
ATOM 14484 N N . ARG E 1 346 ? 41.953 -14.806 16.445 1.00 33.46 343 ARG E N 1
ATOM 14485 C CA . ARG E 1 346 ? 40.960 -14.657 17.522 1.00 32.19 343 ARG E CA 1
ATOM 14486 C C . ARG E 1 346 ? 40.869 -15.917 18.371 1.00 35.36 343 ARG E C 1
ATOM 14487 O O . ARG E 1 346 ? 40.836 -15.838 19.603 1.00 31.66 343 ARG E O 1
ATOM 14495 N N . GLY E 1 347 ? 40.813 -17.075 17.711 1.00 34.66 344 GLY E N 1
ATOM 14496 C CA . GLY E 1 347 ? 40.743 -18.348 18.412 1.00 35.05 344 GLY E CA 1
ATOM 14497 C C . GLY E 1 347 ? 41.973 -18.596 19.267 1.00 36.94 344 GLY E C 1
ATOM 14498 O O . GLY E 1 347 ? 41.867 -19.056 20.410 1.00 40.18 344 GLY E O 1
ATOM 14499 N N . LEU E 1 348 ? 43.139 -18.273 18.713 1.00 36.38 345 LEU E N 1
ATOM 14500 C CA . LEU E 1 348 ? 44.411 -18.401 19.428 1.00 39.74 345 LEU E CA 1
ATOM 14501 C C . LEU E 1 348 ? 44.428 -17.556 20.702 1.00 37.60 345 LEU E C 1
ATOM 14502 O O . LEU E 1 348 ? 44.824 -18.030 21.767 1.00 36.71 345 LEU E O 1
ATOM 14507 N N . ALA E 1 349 ? 44.008 -16.301 20.582 1.00 32.33 346 ALA E N 1
ATOM 14508 C CA . ALA E 1 349 ? 43.955 -15.401 21.726 1.00 31.51 346 ALA E CA 1
ATOM 14509 C C . ALA E 1 349 ? 43.024 -15.955 22.800 1.00 31.96 346 ALA E C 1
ATOM 14510 O O . ALA E 1 349 ? 43.368 -16.006 23.986 1.00 32.81 346 ALA E O 1
ATOM 14512 N N . ALA E 1 350 ? 41.831 -16.352 22.379 1.00 30.26 347 ALA E N 1
ATOM 14513 C CA . ALA E 1 350 ? 40.815 -16.824 23.315 1.00 31.61 347 ALA E CA 1
ATOM 14514 C C . ALA E 1 350 ? 41.216 -18.155 23.970 1.00 32.81 347 ALA E C 1
ATOM 14515 O O . ALA E 1 350 ? 40.901 -18.400 25.136 1.00 34.85 347 ALA E O 1
ATOM 14517 N N . LEU E 1 351 ? 41.914 -19.010 23.230 1.00 35.60 348 LEU E N 1
ATOM 14518 C CA . LEU E 1 351 ? 42.433 -20.256 23.806 1.00 32.89 348 LEU E CA 1
ATOM 14519 C C . LEU E 1 351 ? 43.469 -19.942 24.890 1.00 33.40 348 LEU E C 1
ATOM 14520 O O . LEU E 1 351 ? 43.364 -20.409 26.032 1.00 32.87 348 LEU E O 1
ATOM 14525 N N . TYR E 1 352 ? 44.456 -19.130 24.522 1.00 32.20 349 TYR E N 1
ATOM 14526 C CA . TYR E 1 352 ? 45.472 -18.642 25.449 1.00 34.78 349 TYR E CA 1
ATOM 14527 C C . TYR E 1 352 ? 44.867 -18.063 26.721 1.00 32.74 349 TYR E C 1
ATOM 14528 O O . TYR E 1 352 ? 45.458 -18.162 27.794 1.00 33.19 349 TYR E O 1
ATOM 14537 N N . ALA E 1 353 ? 43.707 -17.428 26.583 1.00 31.13 350 ALA E N 1
ATOM 14538 C CA . ALA E 1 353 ? 43.023 -16.812 27.715 1.00 30.57 350 ALA E CA 1
ATOM 14539 C C . ALA E 1 353 ? 42.204 -17.830 28.500 1.00 33.19 350 ALA E C 1
ATOM 14540 O O . ALA E 1 353 ? 41.579 -17.486 29.499 1.00 34.32 350 ALA E O 1
ATOM 14542 N N . GLY E 1 354 ? 42.174 -19.072 28.032 1.00 35.71 351 GLY E N 1
ATOM 14543 C CA . GLY E 1 354 ? 41.438 -20.109 28.733 1.00 37.85 351 GLY E CA 1
ATOM 14544 C C . GLY E 1 354 ? 39.943 -20.197 28.451 1.00 42.52 351 GLY E C 1
ATOM 14545 O O . GLY E 1 354 ? 39.195 -20.770 29.248 1.00 45.46 351 GLY E O 1
ATOM 14546 N N . THR E 1 355 ? 39.497 -19.635 27.329 1.00 41.26 352 THR E N 1
ATOM 14547 C CA . THR E 1 355 ? 38.113 -19.817 26.900 1.00 39.71 352 THR E CA 1
ATOM 14548 C C . THR E 1 355 ? 37.918 -21.290 26.529 1.00 38.98 352 THR E C 1
ATOM 14549 O O . THR E 1 355 ? 38.746 -21.852 25.815 1.00 43.03 352 THR E O 1
ATOM 14553 N N . PRO E 1 356 ? 36.835 -21.922 27.030 1.00 38.15 353 PRO E N 1
ATOM 14554 C CA . PRO E 1 356 ? 36.531 -23.342 26.766 1.00 38.22 353 PRO E CA 1
ATOM 14555 C C . PRO E 1 356 ? 36.472 -23.658 25.278 1.00 38.91 353 PRO E C 1
ATOM 14556 O O . PRO E 1 356 ? 35.990 -22.838 24.500 1.00 38.26 353 PRO E O 1
ATOM 14560 N N . LEU E 1 357 ? 36.950 -24.834 24.890 1.00 41.71 354 LEU E N 1
ATOM 14561 C CA . LEU E 1 357 ? 36.976 -25.203 23.478 1.00 44.19 354 LEU E CA 1
ATOM 14562 C C . LEU E 1 357 ? 35.583 -25.408 22.877 1.00 39.97 354 LEU E C 1
ATOM 14563 O O . LEU E 1 357 ? 35.354 -25.095 21.706 1.00 43.09 354 LEU E O 1
ATOM 14568 N N . ALA E 1 358 ? 34.656 -25.914 23.683 1.00 37.46 355 ALA E N 1
ATOM 14569 C CA . ALA E 1 358 ? 33.269 -26.057 23.247 1.00 42.35 355 ALA E CA 1
ATOM 14570 C C . ALA E 1 358 ? 32.697 -24.707 22.780 1.00 41.34 355 ALA E C 1
ATOM 14571 O O . ALA E 1 358 ? 32.014 -24.637 21.757 1.00 41.61 355 ALA E O 1
ATOM 14573 N N . ALA E 1 359 ? 33.000 -23.637 23.515 1.00 35.53 356 ALA E N 1
ATOM 14574 C CA . ALA E 1 359 ? 32.568 -22.293 23.117 1.00 35.27 356 ALA E CA 1
ATOM 14575 C C . ALA E 1 359 ? 33.266 -21.790 21.848 1.00 37.69 356 ALA E C 1
ATOM 14576 O O . ALA E 1 359 ? 32.615 -21.242 20.948 1.00 38.14 356 ALA E O 1
ATOM 14578 N N . LEU E 1 360 ? 34.586 -21.961 21.782 1.00 37.68 357 LEU E N 1
ATOM 14579 C CA . LEU E 1 360 ? 35.355 -21.579 20.597 1.00 40.55 357 LEU E CA 1
ATOM 14580 C C . LEU E 1 360 ? 34.887 -22.313 19.332 1.00 39.01 357 LEU E C 1
ATOM 14581 O O . LEU E 1 360 ? 34.923 -21.758 18.231 1.00 34.80 357 LEU E O 1
ATOM 14586 N N . ARG E 1 361 ? 34.456 -23.559 19.493 1.00 41.74 358 ARG E N 1
ATOM 14587 C CA . ARG E 1 361 ? 33.928 -24.329 18.370 1.00 41.18 358 ARG E CA 1
ATOM 14588 C C . ARG E 1 361 ? 32.555 -23.821 17.926 1.00 39.95 358 ARG E C 1
ATOM 14589 O O . ARG E 1 361 ? 32.328 -23.569 16.744 1.00 40.26 358 ARG E O 1
ATOM 14597 N N . THR E 1 362 ? 31.642 -23.662 18.877 1.00 42.00 359 THR E N 1
ATOM 14598 C CA . THR E 1 362 ? 30.336 -23.082 18.573 1.00 40.62 359 THR E CA 1
ATOM 14599 C C . THR E 1 362 ? 30.465 -21.684 17.947 1.00 40.74 359 THR E C 1
ATOM 14600 O O . THR E 1 362 ? 29.681 -21.313 17.080 1.00 39.69 359 THR E O 1
ATOM 14604 N N . ALA E 1 363 ? 31.471 -20.917 18.357 1.00 33.86 360 ALA E N 1
ATOM 14605 C CA . ALA E 1 363 ? 31.630 -19.572 17.813 1.00 37.13 360 ALA E CA 1
ATOM 14606 C C . ALA E 1 363 ? 32.317 -19.595 16.454 1.00 40.23 360 ALA E C 1
ATOM 14607 O O . ALA E 1 363 ? 32.389 -18.572 15.775 1.00 42.61 360 ALA E O 1
ATOM 14609 N N . GLY E 1 364 ? 32.834 -20.758 16.066 1.00 40.86 361 GLY E N 1
ATOM 14610 C CA . GLY E 1 364 ? 33.491 -20.901 14.780 1.00 41.26 361 GLY E CA 1
ATOM 14611 C C . GLY E 1 364 ? 34.877 -20.281 14.744 1.00 41.77 361 GLY E C 1
ATOM 14612 O O . GLY E 1 364 ? 35.388 -19.951 13.672 1.00 45.73 361 GLY E O 1
ATOM 14613 N N . LEU E 1 365 ? 35.482 -20.119 15.920 1.00 38.42 362 LEU E N 1
ATOM 14614 C CA . LEU E 1 365 ? 36.819 -19.531 16.048 1.00 36.20 362 LEU E CA 1
ATOM 14615 C C . LEU E 1 365 ? 37.875 -20.616 15.916 1.00 41.44 362 LEU E C 1
ATOM 14616 O O . LEU E 1 365 ? 39.064 -20.349 15.730 1.00 40.06 362 LEU E O 1
ATOM 14621 N N . VAL E 1 366 ? 37.421 -21.855 16.022 1.00 43.37 363 VAL E N 1
ATOM 14622 C CA . VAL E 1 366 ? 38.309 -22.996 16.003 1.00 42.49 363 VAL E CA 1
ATOM 14623 C C . VAL E 1 366 ? 37.575 -24.112 15.286 1.00 43.73 363 VAL E C 1
ATOM 14624 O O . VAL E 1 366 ? 36.387 -24.338 15.529 1.00 43.78 363 VAL E O 1
ATOM 14628 N N . THR E 1 367 ? 38.259 -24.798 14.380 1.00 44.91 364 THR E N 1
ATOM 14629 C CA . THR E 1 367 ? 37.609 -25.893 13.672 1.00 48.15 364 THR E CA 1
ATOM 14630 C C . THR E 1 367 ? 38.542 -27.077 13.465 1.00 51.10 364 THR E C 1
ATOM 14631 O O . THR E 1 367 ? 39.768 -26.936 13.550 1.00 48.34 364 THR E O 1
ATOM 14635 N N . GLY E 1 368 ? 37.949 -28.239 13.193 1.00 53.23 365 GLY E N 1
ATOM 14636 C CA . GLY E 1 368 ? 38.706 -29.444 12.922 1.00 55.69 365 GLY E CA 1
ATOM 14637 C C . GLY E 1 368 ? 39.431 -29.997 14.133 1.00 57.39 365 GLY E C 1
ATOM 14638 O O . GLY E 1 368 ? 39.287 -29.490 15.255 1.00 55.23 365 GLY E O 1
ATOM 14639 N N . GLY E 1 369 ? 40.217 -31.045 13.896 1.00 61.31 366 GLY E N 1
ATOM 14640 C CA . GLY E 1 369 ? 41.029 -31.648 14.934 1.00 63.98 366 GLY E CA 1
ATOM 14641 C C . GLY E 1 369 ? 40.316 -32.749 15.691 1.00 68.62 366 GLY E C 1
ATOM 14642 O O . GLY E 1 369 ? 39.088 -32.833 15.668 1.00 69.50 366 GLY E O 1
ATOM 14643 N N . PRO E 1 370 ? 41.091 -33.603 16.376 1.00 71.65 367 PRO E N 1
ATOM 14644 C CA . PRO E 1 370 ? 40.532 -34.694 17.183 1.00 72.91 367 PRO E CA 1
ATOM 14645 C C . PRO E 1 370 ? 39.945 -34.193 18.506 1.00 71.67 367 PRO E C 1
ATOM 14646 O O . PRO E 1 370 ? 40.574 -33.404 19.211 1.00 68.76 367 PRO E O 1
ATOM 14650 N N . VAL E 1 371 ? 38.742 -34.665 18.820 1.00 74.51 368 VAL E N 1
ATOM 14651 C CA . VAL E 1 371 ? 38.020 -34.312 20.042 1.00 75.47 368 VAL E CA 1
ATOM 14652 C C . VAL E 1 371 ? 38.818 -34.530 21.330 1.00 75.08 368 VAL E C 1
ATOM 14653 O O . VAL E 1 371 ? 38.716 -33.748 22.274 1.00 72.57 368 VAL E O 1
ATOM 14657 N N . ALA E 1 372 ? 39.601 -35.603 21.363 1.00 78.87 369 ALA E N 1
ATOM 14658 C CA . ALA E 1 372 ? 40.400 -35.941 22.537 1.00 80.07 369 ALA E CA 1
ATOM 14659 C C . ALA E 1 372 ? 41.421 -34.857 22.874 1.00 79.04 369 ALA E C 1
ATOM 14660 O O . ALA E 1 372 ? 41.748 -34.643 24.044 1.00 81.31 369 ALA E O 1
ATOM 14662 N N . SER E 1 373 ? 41.920 -34.179 21.843 1.00 75.33 370 SER E N 1
ATOM 14663 C CA . SER E 1 373 ? 42.886 -33.101 22.019 1.00 74.58 370 SER E CA 1
ATOM 14664 C C . SER E 1 373 ? 42.264 -31.840 22.629 1.00 69.80 370 SER E C 1
ATOM 14665 O O . SER E 1 373 ? 42.975 -31.005 23.197 1.00 68.49 370 SER E O 1
ATOM 14668 N N . ASP E 1 374 ? 40.942 -31.705 22.503 1.00 66.34 371 ASP E N 1
ATOM 14669 C CA . ASP E 1 374 ? 40.217 -30.587 23.112 1.00 62.01 371 ASP E CA 1
ATOM 14670 C C . ASP E 1 374 ? 40.348 -30.629 24.629 1.00 59.72 371 ASP E C 1
ATOM 14671 O O . ASP E 1 374 ? 40.547 -29.601 25.285 1.00 58.02 371 ASP E O 1
ATOM 14676 N N . ARG E 1 375 ? 40.246 -31.833 25.177 1.00 60.96 372 ARG E N 1
ATOM 14677 C CA . ARG E 1 375 ? 40.393 -32.051 26.610 1.00 61.72 372 ARG E CA 1
ATOM 14678 C C . ARG E 1 375 ? 41.772 -31.629 27.134 1.00 59.49 372 ARG E C 1
ATOM 14679 O O . ARG E 1 375 ? 41.863 -30.925 28.140 1.00 56.03 372 ARG E O 1
ATOM 14687 N N . LEU E 1 376 ? 42.836 -32.055 26.453 1.00 60.77 373 LEU E N 1
ATOM 14688 C CA . LEU E 1 376 ? 44.199 -31.669 26.831 1.00 60.11 373 LEU E CA 1
ATOM 14689 C C . LEU E 1 376 ? 44.409 -30.150 26.831 1.00 54.70 373 LEU E C 1
ATOM 14690 O O . LEU E 1 376 ? 44.947 -29.591 27.788 1.00 55.82 373 LEU E O 1
ATOM 14695 N N . LEU E 1 377 ? 44.001 -29.488 25.752 1.00 49.71 374 LEU E N 1
ATOM 14696 C CA . LEU E 1 377 ? 44.095 -28.034 25.676 1.00 50.73 374 LEU E CA 1
ATOM 14697 C C . LEU E 1 377 ? 43.302 -27.341 26.793 1.00 51.44 374 LEU E C 1
ATOM 14698 O O . LEU E 1 377 ? 43.785 -26.374 27.392 1.00 52.24 374 LEU E O 1
ATOM 14703 N N . ASP E 1 378 ? 42.097 -27.836 27.075 1.00 51.79 375 ASP E N 1
ATOM 14704 C CA . ASP E 1 378 ? 41.252 -27.230 28.106 1.00 54.66 375 ASP E CA 1
ATOM 14705 C C . ASP E 1 378 ? 41.944 -27.258 29.464 1.00 53.81 375 ASP E C 1
ATOM 14706 O O . ASP E 1 378 ? 41.942 -26.267 30.193 1.00 48.82 375 ASP E O 1
ATOM 14711 N N . THR E 1 379 ? 42.556 -28.394 29.785 1.00 56.71 376 THR E N 1
ATOM 14712 C CA . THR E 1 379 ? 43.267 -28.553 31.052 1.00 57.58 376 THR E CA 1
ATOM 14713 C C . THR E 1 379 ? 44.566 -27.745 31.097 1.00 56.22 376 THR E C 1
ATOM 14714 O O . THR E 1 379 ? 44.903 -27.160 32.126 1.00 57.64 376 THR E O 1
ATOM 14718 N N . ALA E 1 380 ? 45.284 -27.706 29.979 1.00 53.82 377 ALA E N 1
ATOM 14719 C CA . ALA E 1 380 ? 46.503 -26.908 29.881 1.00 52.23 377 ALA E CA 1
ATOM 14720 C C . ALA E 1 380 ? 46.236 -25.429 30.174 1.00 51.46 377 ALA E C 1
ATOM 14721 O O . ALA E 1 380 ? 46.861 -24.841 31.060 1.00 50.14 377 ALA E O 1
ATOM 14723 N N . PHE E 1 381 ? 45.300 -24.835 29.436 1.00 50.04 378 PHE E N 1
ATOM 14724 C CA . PHE E 1 381 ? 45.009 -23.411 29.578 1.00 46.32 378 PHE E CA 1
ATOM 14725 C C . PHE E 1 381 ? 43.938 -23.134 30.625 1.00 48.07 378 PHE E C 1
ATOM 14726 O O . PHE E 1 381 ? 43.395 -22.022 30.686 1.00 42.45 378 PHE E O 1
ATOM 14734 N N . GLY E 1 382 ? 43.645 -24.136 31.452 1.00 49.38 379 GLY E N 1
ATOM 14735 C CA . GLY E 1 382 ? 42.625 -24.002 32.484 1.00 49.72 379 GLY E CA 1
ATOM 14736 C C . GLY E 1 382 ? 43.106 -23.259 33.716 1.00 52.30 379 GLY E C 1
ATOM 14737 O O . GLY E 1 382 ? 44.284 -22.928 33.824 1.00 57.57 379 GLY E O 1
ATOM 14738 N N . GLY E 1 383 ? 42.196 -22.997 34.651 1.00 50.85 380 GLY E N 1
ATOM 14739 C CA . GLY E 1 383 ? 42.546 -22.290 35.870 1.00 50.59 380 GLY E CA 1
ATOM 14740 C C . GLY E 1 383 ? 41.580 -21.159 36.153 1.00 50.94 380 GLY E C 1
ATOM 14741 O O . GLY E 1 383 ? 40.508 -21.096 35.560 1.00 52.90 380 GLY E O 1
ATOM 14742 N N . ALA E 1 384 ? 41.954 -20.267 37.064 1.00 50.84 381 ALA E N 1
ATOM 14743 C CA . ALA E 1 384 ? 41.115 -19.113 37.401 1.00 50.68 381 ALA E CA 1
ATOM 14744 C C . ALA E 1 384 ? 40.770 -18.256 36.172 1.00 46.64 381 ALA E C 1
ATOM 14745 O O . ALA E 1 384 ? 41.612 -18.030 35.301 1.00 41.87 381 ALA E O 1
ATOM 14747 N N . ALA E 1 385 ? 39.521 -17.803 36.105 1.00 44.82 382 ALA E N 1
ATOM 14748 C CA . ALA E 1 385 ? 39.070 -16.970 35.002 1.00 43.71 382 ALA E CA 1
ATOM 14749 C C . ALA E 1 385 ? 39.840 -15.665 35.030 1.00 39.04 382 ALA E C 1
ATOM 14750 O O . ALA E 1 385 ? 39.971 -15.046 36.086 1.00 35.87 382 ALA E O 1
ATOM 14752 N N . PRO E 1 386 ? 40.373 -15.256 33.871 1.00 34.96 383 PRO E N 1
ATOM 14753 C CA . PRO E 1 386 ? 41.166 -14.030 33.794 1.00 32.72 383 PRO E CA 1
ATOM 14754 C C . PRO E 1 386 ? 40.306 -12.806 34.032 1.00 31.79 383 PRO E C 1
ATOM 14755 O O . PRO E 1 386 ? 39.186 -12.691 33.516 1.00 32.54 383 PRO E O 1
ATOM 14759 N N . TYR E 1 387 ? 40.833 -11.894 34.835 1.00 31.34 384 TYR E N 1
ATOM 14760 C CA . TYR E 1 387 ? 40.133 -10.657 35.139 1.00 27.39 384 TYR E CA 1
ATOM 14761 C C . TYR E 1 387 ? 41.160 -9.565 35.318 1.00 27.63 384 TYR E C 1
ATOM 14762 O O . TYR E 1 387 ? 42.357 -9.829 35.375 1.00 29.95 384 TYR E O 1
ATOM 14779 N N . LEU E 1 389 ? 41.604 -5.416 37.226 1.00 24.13 386 LEU E N 1
ATOM 14780 C CA . LEU E 1 389 ? 41.020 -4.428 38.128 1.00 24.82 386 LEU E CA 1
ATOM 14781 C C . LEU E 1 389 ? 40.913 -3.082 37.443 1.00 28.54 386 LEU E C 1
ATOM 14782 O O . LEU E 1 389 ? 40.045 -2.278 37.763 1.00 29.68 386 LEU E O 1
ATOM 14787 N N . ASP E 1 390 ? 41.786 -2.851 36.479 1.00 29.96 387 ASP E N 1
ATOM 14788 C CA . ASP E 1 390 ? 41.901 -1.540 35.861 1.00 34.84 387 ASP E CA 1
ATOM 14789 C C . ASP E 1 390 ? 41.206 -1.456 34.511 1.00 32.43 387 ASP E C 1
ATOM 14790 O O . ASP E 1 390 ? 41.076 -2.456 33.799 1.00 31.38 387 ASP E O 1
ATOM 14795 N N . TYR E 1 391 ? 40.751 -0.250 34.184 1.00 29.28 388 TYR E N 1
ATOM 14796 C CA . TYR E 1 391 ? 40.385 0.117 32.826 1.00 31.70 388 TYR E CA 1
ATOM 14797 C C . TYR E 1 391 ? 41.510 1.004 32.279 1.00 33.95 388 TYR E C 1
ATOM 14798 O O . TYR E 1 391 ? 42.135 1.735 33.043 1.00 35.83 388 TYR E O 1
ATOM 14807 N N . PHE E 1 392 ? 41.786 0.912 30.978 1.00 29.48 389 PHE E N 1
ATOM 14808 C CA . PHE E 1 392 ? 42.715 1.829 30.313 1.00 32.27 389 PHE E CA 1
ATOM 14809 C C . PHE E 1 392 ? 42.262 2.066 28.875 1.00 32.85 389 PHE E C 1
ATOM 14810 O O . PHE E 1 392 ? 41.434 1.299 28.350 1.00 26.94 389 PHE E O 1
ATOM 14819 N N . ASP F 1 6 ? 10.899 -26.900 73.077 1.00 75.39 3 ASP F N 1
ATOM 14820 C CA . ASP F 1 6 ? 9.866 -26.442 72.151 1.00 73.76 3 ASP F CA 1
ATOM 14821 C C . ASP F 1 6 ? 8.556 -27.224 72.291 1.00 72.47 3 ASP F C 1
ATOM 14822 O O . ASP F 1 6 ? 8.555 -28.440 72.495 1.00 71.62 3 ASP F O 1
ATOM 14827 N N . ASP F 1 7 ? 7.445 -26.500 72.187 1.00 69.56 4 ASP F N 1
ATOM 14828 C CA . ASP F 1 7 ? 6.148 -27.102 71.929 1.00 67.40 4 ASP F CA 1
ATOM 14829 C C . ASP F 1 7 ? 5.947 -27.143 70.411 1.00 57.14 4 ASP F C 1
ATOM 14830 O O . ASP F 1 7 ? 4.821 -27.281 69.919 1.00 58.19 4 ASP F O 1
ATOM 14835 N N . LEU F 1 8 ? 7.053 -26.996 69.680 1.00 44.16 5 LEU F N 1
ATOM 14836 C CA . LEU F 1 8 ? 7.049 -27.037 68.220 1.00 36.09 5 LEU F CA 1
ATOM 14837 C C . LEU F 1 8 ? 7.457 -28.416 67.730 1.00 34.06 5 LEU F C 1
ATOM 14838 O O . LEU F 1 8 ? 8.283 -29.089 68.354 1.00 35.23 5 LEU F O 1
ATOM 14843 N N A ARG F 1 9 ? 6.877 -28.829 66.604 0.63 31.21 6 ARG F N 1
ATOM 14844 N N B ARG F 1 9 ? 6.873 -28.852 66.622 0.37 31.21 6 ARG F N 1
ATOM 14845 C CA A ARG F 1 9 ? 7.140 -30.146 66.031 0.63 30.28 6 ARG F CA 1
ATOM 14846 C CA B ARG F 1 9 ? 7.283 -30.119 66.037 0.37 30.21 6 ARG F CA 1
ATOM 14847 C C A ARG F 1 9 ? 7.207 -30.088 64.505 0.63 26.36 6 ARG F C 1
ATOM 14848 C C B ARG F 1 9 ? 7.227 -30.089 64.522 0.37 26.56 6 ARG F C 1
ATOM 14849 O O A ARG F 1 9 ? 6.441 -29.365 63.868 0.63 23.43 6 ARG F O 1
ATOM 14850 O O B ARG F 1 9 ? 6.410 -29.395 63.917 0.37 23.91 6 ARG F O 1
ATOM 14865 N N . LEU F 1 10 ? 8.122 -30.859 63.926 1.00 27.98 7 LEU F N 1
ATOM 14866 C CA . LEU F 1 10 ? 8.234 -30.959 62.488 1.00 27.87 7 LEU F CA 1
ATOM 14867 C C . LEU F 1 10 ? 7.079 -31.819 61.996 1.00 28.01 7 LEU F C 1
ATOM 14868 O O . LEU F 1 10 ? 6.767 -32.827 62.617 1.00 25.44 7 LEU F O 1
ATOM 14873 N N . VAL F 1 11 ? 6.426 -31.431 60.900 1.00 27.15 8 VAL F N 1
ATOM 14874 C CA . VAL F 1 11 ? 5.408 -32.304 60.293 1.00 29.76 8 VAL F CA 1
ATOM 14875 C C . VAL F 1 11 ? 5.633 -32.396 58.791 1.00 28.53 8 VAL F C 1
ATOM 14876 O O . VAL F 1 11 ? 6.353 -31.573 58.207 1.00 25.12 8 VAL F O 1
ATOM 14880 N N . ASP F 1 12 ? 5.031 -33.406 58.175 1.00 26.22 9 ASP F N 1
ATOM 14881 C CA . ASP F 1 12 ? 4.877 -33.435 56.722 1.00 27.79 9 ASP F CA 1
ATOM 14882 C C . ASP F 1 12 ? 3.614 -32.644 56.370 1.00 29.63 9 ASP F C 1
ATOM 14883 O O . ASP F 1 12 ? 2.501 -33.014 56.775 1.00 30.28 9 ASP F O 1
ATOM 14888 N N . ILE F 1 13 ? 3.783 -31.547 55.638 1.00 24.74 10 ILE F N 1
ATOM 14889 C CA . ILE F 1 13 ? 2.635 -30.719 55.247 1.00 24.54 10 ILE F CA 1
ATOM 14890 C C . ILE F 1 13 ? 1.664 -31.522 54.377 1.00 26.68 10 ILE F C 1
ATOM 14891 O O . ILE F 1 13 ? 2.088 -32.137 53.411 1.00 28.34 10 ILE F O 1
ATOM 14896 N N . THR F 1 14 ? 0.374 -31.513 54.716 1.00 21.78 11 THR F N 1
ATOM 14897 C CA . THR F 1 14 ? -0.643 -32.247 53.948 1.00 28.41 11 THR F CA 1
ATOM 14898 C C . THR F 1 14 ? -1.585 -31.258 53.256 1.00 28.97 11 THR F C 1
ATOM 14899 O O . THR F 1 14 ? -1.478 -30.051 53.468 1.00 28.92 11 THR F O 1
ATOM 14903 N N . GLU F 1 15 ? -2.535 -31.783 52.480 1.00 30.26 12 GLU F N 1
ATOM 14904 C CA . GLU F 1 15 ? -3.460 -30.969 51.688 1.00 33.09 12 GLU F CA 1
ATOM 14905 C C . GLU F 1 15 ? -4.312 -30.026 52.509 1.00 35.50 12 GLU F C 1
ATOM 14906 O O . GLU F 1 15 ? -4.633 -28.920 52.066 1.00 38.83 12 GLU F O 1
ATOM 14912 N N . THR F 1 16 ? -4.696 -30.459 53.703 1.00 32.82 13 THR F N 1
ATOM 14913 C CA . THR F 1 16 ? -5.517 -29.628 54.561 1.00 31.93 13 THR F CA 1
ATOM 14914 C C . THR F 1 16 ? -4.725 -28.475 55.169 1.00 31.23 13 THR F C 1
ATOM 14915 O O . THR F 1 16 ? -5.304 -27.587 55.789 1.00 32.94 13 THR F O 1
ATOM 14919 N N . GLN F 1 17 ? -3.407 -28.484 55.005 1.00 30.11 14 GLN F N 1
ATOM 14920 C CA . GLN F 1 17 ? -2.587 -27.444 55.621 1.00 30.70 14 GLN F CA 1
ATOM 14921 C C . GLN F 1 17 ? -2.087 -26.394 54.626 1.00 24.81 14 GLN F C 1
ATOM 14922 O O . GLN F 1 17 ? -1.429 -25.441 55.029 1.00 24.24 14 GLN F O 1
ATOM 14928 N N . LEU F 1 18 ? -2.420 -26.563 53.341 1.00 25.26 15 LEU F N 1
ATOM 14929 C CA . LEU F 1 18 ? -1.930 -25.655 52.286 1.00 23.93 15 LEU F CA 1
ATOM 14930 C C . LEU F 1 18 ? -2.376 -24.219 52.496 1.00 25.84 15 LEU F C 1
ATOM 14931 O O . LEU F 1 18 ? -1.624 -23.275 52.200 1.00 24.90 15 LEU F O 1
ATOM 14936 N N . ASP F 1 19 ? -3.597 -24.056 53.006 1.00 28.93 16 ASP F N 1
ATOM 14937 C CA . ASP F 1 19 ? -4.142 -22.738 53.325 1.00 33.74 16 ASP F CA 1
ATOM 14938 C C . ASP F 1 19 ? -3.322 -22.065 54.415 1.00 28.82 16 ASP F C 1
ATOM 14939 O O . ASP F 1 19 ? -3.049 -20.865 54.346 1.00 24.79 16 ASP F O 1
ATOM 14944 N N . ASP F 1 20 ? -2.955 -22.835 55.438 1.00 30.74 17 ASP F N 1
ATOM 14945 C CA . ASP F 1 20 ? -2.112 -22.328 56.518 1.00 30.75 17 ASP F CA 1
ATOM 14946 C C . ASP F 1 20 ? -0.754 -21.932 55.956 1.00 24.93 17 ASP F C 1
ATOM 14947 O O . ASP F 1 20 ? -0.192 -20.904 56.347 1.00 25.80 17 ASP F O 1
ATOM 14952 N N . VAL F 1 21 ? -0.203 -22.764 55.067 1.00 16.88 18 VAL F N 1
ATOM 14953 C CA . VAL F 1 21 ? 1.087 -22.426 54.466 1.00 20.34 18 VAL F CA 1
ATOM 14954 C C . VAL F 1 21 ? 0.951 -21.119 53.686 1.00 18.17 18 VAL F C 1
ATOM 14955 O O . VAL F 1 21 ? 1.803 -20.234 53.800 1.00 18.99 18 VAL F O 1
ATOM 14959 N N . LEU F 1 22 ? -0.129 -20.982 52.914 1.00 17.86 19 LEU F N 1
ATOM 14960 C CA . LEU F 1 22 ? -0.319 -19.749 52.126 1.00 20.55 19 LEU F CA 1
ATOM 14961 C C . LEU F 1 22 ? -0.402 -18.512 53.022 1.00 21.12 19 LEU F C 1
ATOM 14962 O O . LEU F 1 22 ? 0.092 -17.433 52.657 1.00 24.42 19 LEU F O 1
ATOM 14967 N N . ARG F 1 23 ? -0.995 -18.659 54.203 1.00 17.97 20 ARG F N 1
ATOM 14968 C CA . ARG F 1 23 ? -1.037 -17.520 55.133 1.00 23.28 20 ARG F CA 1
ATOM 14969 C C . ARG F 1 23 ? 0.355 -17.122 55.639 1.00 23.10 20 ARG F C 1
ATOM 14970 O O . ARG F 1 23 ? 0.692 -15.929 55.742 1.00 21.90 20 ARG F O 1
ATOM 14978 N N . VAL F 1 24 ? 1.175 -18.115 55.964 1.00 21.16 21 VAL F N 1
ATOM 14979 C CA . VAL F 1 24 ? 2.540 -17.815 56.380 1.00 17.90 21 VAL F CA 1
ATOM 14980 C C . VAL F 1 24 ? 3.295 -17.194 55.210 1.00 22.40 21 VAL F C 1
ATOM 14981 O O . VAL F 1 24 ? 4.028 -16.209 55.369 1.00 22.18 21 VAL F O 1
ATOM 14985 N N . ARG F 1 25 ? 3.090 -17.749 54.021 1.00 18.90 22 ARG F N 1
ATOM 14986 C CA . ARG F 1 25 ? 3.771 -17.237 52.835 1.00 17.51 22 ARG F CA 1
ATOM 14987 C C . ARG F 1 25 ? 3.397 -15.782 52.549 1.00 19.70 22 ARG F C 1
ATOM 14988 O O . ARG F 1 25 ? 4.250 -14.968 52.189 1.00 21.61 22 ARG F O 1
ATOM 14996 N N . ALA F 1 26 ? 2.113 -15.462 52.680 1.00 16.99 23 ALA F N 1
ATOM 14997 C CA . ALA F 1 26 ? 1.651 -14.092 52.436 1.00 17.47 23 ALA F CA 1
ATOM 14998 C C . ALA F 1 26 ? 2.380 -13.076 53.329 1.00 18.01 23 ALA F C 1
ATOM 14999 O O . ALA F 1 26 ? 2.693 -11.977 52.888 1.00 24.59 23 ALA F O 1
ATOM 15001 N N . ARG F 1 27 ? 2.673 -13.460 54.574 1.00 15.69 24 ARG F N 1
ATOM 15002 C CA . ARG F 1 27 ? 3.355 -12.572 55.530 1.00 15.58 24 ARG F CA 1
ATOM 15003 C C . ARG F 1 27 ? 4.873 -12.690 55.435 1.00 19.02 24 ARG F C 1
ATOM 15004 O O . ARG F 1 27 ? 5.595 -12.086 56.223 1.00 18.88 24 ARG F O 1
ATOM 15012 N N . SER F 1 28 ? 5.354 -13.445 54.449 1.00 18.70 25 SER F N 1
ATOM 15013 C CA . SER F 1 28 ? 6.792 -13.645 54.263 1.00 17.71 25 SER F CA 1
ATOM 15014 C C . SER F 1 28 ? 7.293 -13.077 52.931 1.00 20.26 25 SER F C 1
ATOM 15015 O O . SER F 1 28 ? 8.268 -12.320 52.910 1.00 19.11 25 SER F O 1
ATOM 15018 N N . PHE F 1 29 ? 6.630 -13.439 51.831 1.00 21.13 26 PHE F N 1
ATOM 15019 C CA . PHE F 1 29 ? 7.028 -12.971 50.496 1.00 22.54 26 PHE F CA 1
ATOM 15020 C C . PHE F 1 29 ? 6.145 -11.876 49.904 1.00 23.58 26 PHE F C 1
ATOM 15021 O O . PHE F 1 29 ? 6.605 -11.080 49.070 1.00 27.66 26 PHE F O 1
ATOM 15029 N N . GLY F 1 30 ? 4.877 -11.840 50.305 1.00 18.95 27 GLY F N 1
ATOM 15030 C CA . GLY F 1 30 ? 3.934 -10.903 49.706 1.00 23.82 27 GLY F CA 1
ATOM 15031 C C . GLY F 1 30 ? 2.664 -11.627 49.298 1.00 23.40 27 GLY F C 1
ATOM 15032 O O . GLY F 1 30 ? 2.599 -12.857 49.382 1.00 19.99 27 GLY F O 1
ATOM 15033 N N . LEU F 1 31 ? 1.660 -10.875 48.857 1.00 25.52 28 LEU F N 1
ATOM 15034 C CA . LEU F 1 31 ? 0.365 -11.444 48.481 1.00 25.44 28 LEU F CA 1
ATOM 15035 C C . LEU F 1 31 ? 0.400 -12.119 47.101 1.00 28.38 28 LEU F C 1
ATOM 15036 O O . LEU F 1 31 ? 1.123 -11.683 46.200 1.00 29.12 28 LEU F O 1
ATOM 15041 N N . LEU F 1 32 ? -0.379 -13.186 46.948 1.00 29.66 29 LEU F N 1
ATOM 15042 C CA . LEU F 1 32 ? -0.601 -13.811 45.642 1.00 34.92 29 LEU F CA 1
ATOM 15043 C C . LEU F 1 32 ? -1.952 -13.396 45.079 1.00 35.55 29 LEU F C 1
ATOM 15044 O O . LEU F 1 32 ? -2.970 -13.490 45.775 1.00 35.48 29 LEU F O 1
ATOM 15049 N N . ALA F 1 33 ? -1.966 -12.962 43.822 1.00 35.74 30 ALA F N 1
ATOM 15050 C CA . ALA F 1 33 ? -3.226 -12.785 43.096 1.00 41.85 30 ALA F CA 1
ATOM 15051 C C . ALA F 1 33 ? -3.960 -14.134 42.946 1.00 43.38 30 ALA F C 1
ATOM 15052 O O . ALA F 1 33 ? -3.344 -15.193 43.048 1.00 41.78 30 ALA F O 1
ATOM 15054 N N . ALA F 1 34 ? -5.269 -14.099 42.710 1.00 46.14 31 ALA F N 1
ATOM 15055 C CA . ALA F 1 34 ? -6.070 -15.331 42.667 1.00 47.31 31 ALA F CA 1
ATOM 15056 C C . ALA F 1 34 ? -5.573 -16.370 41.653 1.00 50.96 31 ALA F C 1
ATOM 15057 O O . ALA F 1 34 ? -5.556 -17.572 41.941 1.00 53.49 31 ALA F O 1
ATOM 15059 N N . GLY F 1 35 ? -5.170 -15.910 40.472 1.00 46.68 32 GLY F N 1
ATOM 15060 C CA . GLY F 1 35 ? -4.655 -16.813 39.459 1.00 40.97 32 GLY F CA 1
ATOM 15061 C C . GLY F 1 35 ? -3.344 -17.446 39.888 1.00 41.82 32 GLY F C 1
ATOM 15062 O O . GLY F 1 35 ? -3.120 -18.640 39.687 1.00 45.44 32 GLY F O 1
ATOM 15063 N N . ALA F 1 36 ? -2.468 -16.641 40.484 1.00 35.16 33 ALA F N 1
ATOM 15064 C CA . ALA F 1 36 ? -1.166 -17.122 40.945 1.00 33.67 33 ALA F CA 1
ATOM 15065 C C . ALA F 1 36 ? -1.276 -18.106 42.129 1.00 31.58 33 ALA F C 1
ATOM 15066 O O . ALA F 1 36 ? -0.383 -18.939 42.338 1.00 32.73 33 ALA F O 1
ATOM 15068 N N . ARG F 1 37 ? -2.358 -17.996 42.900 1.00 32.00 34 ARG F N 1
ATOM 15069 C CA . ARG F 1 37 ? -2.597 -18.898 44.025 1.00 37.31 34 ARG F CA 1
ATOM 15070 C C . ARG F 1 37 ? -2.986 -20.287 43.516 1.00 39.71 34 ARG F C 1
ATOM 15071 O O . ARG F 1 37 ? -2.454 -21.306 43.977 1.00 38.17 34 ARG F O 1
ATOM 15079 N N . GLU F 1 38 ? -3.911 -20.326 42.559 1.00 37.55 35 GLU F N 1
ATOM 15080 C CA . GLU F 1 38 ? -4.310 -21.589 41.957 1.00 39.11 35 GLU F CA 1
ATOM 15081 C C . GLU F 1 38 ? -3.113 -22.321 41.362 1.00 36.58 35 GLU F C 1
ATOM 15082 O O . GLU F 1 38 ? -3.033 -23.550 41.454 1.00 37.67 35 GLU F O 1
ATOM 15088 N N . ASP F 1 39 ? -2.186 -21.575 40.757 1.00 30.25 36 ASP F N 1
ATOM 15089 C CA . ASP F 1 39 ? -0.977 -22.183 40.198 1.00 30.24 36 ASP F CA 1
ATOM 15090 C C . ASP F 1 39 ? -0.063 -22.699 41.295 1.00 28.49 36 ASP F C 1
ATOM 15091 O O . ASP F 1 39 ? 0.554 -23.756 41.148 1.00 32.57 36 ASP F O 1
ATOM 15096 N N . TRP F 1 40 ? 0.058 -21.929 42.375 1.00 25.56 37 TRP F N 1
ATOM 15097 C CA . TRP F 1 40 ? 0.838 -22.346 43.539 1.00 24.72 37 TRP F CA 1
ATOM 15098 C C . TRP F 1 40 ? 0.292 -23.673 44.101 1.00 21.40 37 TRP F C 1
ATOM 15099 O O . TRP F 1 40 ? 1.059 -24.572 44.435 1.00 21.78 37 TRP F O 1
ATOM 15110 N N . VAL F 1 41 ? -1.029 -23.780 44.194 1.00 21.17 38 VAL F N 1
ATOM 15111 C CA . VAL F 1 41 ? -1.673 -24.954 44.772 1.00 28.63 38 VAL F CA 1
ATOM 15112 C C . VAL F 1 41 ? -1.471 -26.198 43.897 1.00 34.61 38 VAL F C 1
ATOM 15113 O O . VAL F 1 41 ? -1.169 -27.274 44.423 1.00 36.69 38 VAL F O 1
ATOM 15117 N N . ARG F 1 42 ? -1.629 -26.048 42.577 1.00 32.59 39 ARG F N 1
ATOM 15118 C CA . ARG F 1 42 ? -1.328 -27.125 41.630 1.00 34.85 39 ARG F CA 1
ATOM 15119 C C . ARG F 1 42 ? 0.100 -27.631 41.799 1.00 34.96 39 ARG F C 1
ATOM 15120 O O . ARG F 1 42 ? 0.340 -28.835 41.802 1.00 34.74 39 ARG F O 1
ATOM 15128 N N . ASP F 1 43 ? 1.048 -26.714 41.957 1.00 30.66 40 ASP F N 1
ATOM 15129 C CA . ASP F 1 43 ? 2.442 -27.103 42.195 1.00 37.70 40 ASP F CA 1
ATOM 15130 C C . ASP F 1 43 ? 2.652 -27.769 43.556 1.00 34.46 40 ASP F C 1
ATOM 15131 O O . ASP F 1 43 ? 3.385 -28.756 43.671 1.00 39.81 40 ASP F O 1
ATOM 15136 N N . ALA F 1 44 ? 1.996 -27.230 44.581 1.00 24.10 41 ALA F N 1
ATOM 15137 C CA . ALA F 1 44 ? 2.223 -27.649 45.966 1.00 23.23 41 ALA F CA 1
ATOM 15138 C C . ALA F 1 44 ? 1.856 -29.108 46.170 1.00 21.89 41 ALA F C 1
ATOM 15139 O O . ALA F 1 44 ? 2.499 -29.838 46.922 1.00 24.16 41 ALA F O 1
ATOM 15141 N N . VAL F 1 45 ? 0.795 -29.512 45.494 1.00 20.85 42 VAL F N 1
ATOM 15142 C CA . VAL F 1 45 ? 0.172 -30.805 45.714 1.00 28.14 42 VAL F CA 1
ATOM 15143 C C . VAL F 1 45 ? 1.128 -31.953 45.367 1.00 31.48 42 VAL F C 1
ATOM 15144 O O . VAL F 1 45 ? 1.114 -33.004 46.023 1.00 28.98 42 VAL F O 1
ATOM 15148 N N . GLU F 1 46 ? 1.980 -31.735 44.367 1.00 31.05 43 GLU F N 1
ATOM 15149 C CA . GLU F 1 46 ? 3.013 -32.704 44.018 1.00 34.40 43 GLU F CA 1
ATOM 15150 C C . GLU F 1 46 ? 4.017 -32.886 45.157 1.00 26.49 43 GLU F C 1
ATOM 15151 O O . GLU F 1 46 ? 4.390 -34.017 45.493 1.00 25.33 43 GLU F O 1
ATOM 15157 N N . PHE F 1 47 ? 4.455 -31.778 45.743 1.00 19.67 44 PHE F N 1
ATOM 15158 C CA . PHE F 1 47 ? 5.392 -31.839 46.864 1.00 21.57 44 PHE F CA 1
ATOM 15159 C C . PHE F 1 47 ? 4.762 -32.569 48.044 1.00 26.75 44 PHE F C 1
ATOM 15160 O O . PHE F 1 47 ? 5.410 -33.408 48.671 1.00 23.70 44 PHE F O 1
ATOM 15168 N N . VAL F 1 48 ? 3.503 -32.236 48.340 1.00 19.06 45 VAL F N 1
ATOM 15169 C CA . VAL F 1 48 ? 2.768 -32.835 49.459 1.00 22.08 45 VAL F CA 1
ATOM 15170 C C . VAL F 1 48 ? 2.755 -34.363 49.395 1.00 28.92 45 VAL F C 1
ATOM 15171 O O . VAL F 1 48 ? 3.007 -35.034 50.395 1.00 25.82 45 VAL F O 1
ATOM 15175 N N . HIS F 1 49 ? 2.481 -34.922 48.219 1.00 21.98 46 HIS F N 1
ATOM 15176 C CA . HIS F 1 49 ? 2.326 -36.366 48.136 1.00 26.50 46 HIS F CA 1
ATOM 15177 C C . HIS F 1 49 ? 3.580 -37.104 47.695 1.00 28.65 46 HIS F C 1
ATOM 15178 O O . HIS F 1 49 ? 3.498 -38.259 47.308 1.00 29.37 46 HIS F O 1
ATOM 15185 N N . ASP F 1 50 ? 4.728 -36.435 47.735 1.00 27.77 47 ASP F N 1
ATOM 15186 C CA . ASP F 1 50 ? 5.991 -37.128 47.509 1.00 31.52 47 ASP F CA 1
ATOM 15187 C C . ASP F 1 50 ? 6.912 -36.939 48.725 1.00 27.45 47 ASP F C 1
ATOM 15188 O O . ASP F 1 50 ? 8.102 -37.224 48.651 1.00 27.61 47 ASP F O 1
ATOM 15193 N N . GLY F 1 51 ? 6.354 -36.476 49.843 1.00 25.24 48 GLY F N 1
ATOM 15194 C CA . GLY F 1 51 ? 7.127 -36.288 51.062 1.00 24.03 48 GLY F CA 1
ATOM 15195 C C . GLY F 1 51 ? 8.172 -35.177 50.931 1.00 28.73 48 GLY F C 1
ATOM 15196 O O . GLY F 1 51 ? 9.254 -35.230 51.539 1.00 29.02 48 GLY F O 1
ATOM 15197 N N . ARG F 1 52 ? 7.865 -34.164 50.134 1.00 19.02 49 ARG F N 1
ATOM 15198 C CA . ARG F 1 52 ? 8.828 -33.078 49.936 1.00 20.79 49 ARG F CA 1
ATOM 15199 C C . ARG F 1 52 ? 8.244 -31.734 50.336 1.00 21.52 49 ARG F C 1
ATOM 15200 O O . ARG F 1 52 ? 8.620 -30.693 49.792 1.00 23.36 49 ARG F O 1
ATOM 15208 N N . PHE F 1 53 ? 7.324 -31.752 51.301 1.00 18.79 50 PHE F N 1
ATOM 15209 C CA . PHE F 1 53 ? 6.800 -30.498 51.835 1.00 19.14 50 PHE F CA 1
ATOM 15210 C C . PHE F 1 53 ? 6.821 -30.559 53.365 1.00 23.26 50 PHE F C 1
ATOM 15211 O O . PHE F 1 53 ? 6.025 -31.278 53.975 1.00 23.52 50 PHE F O 1
ATOM 15219 N N . LEU F 1 54 ? 7.751 -29.832 53.984 1.00 16.95 51 LEU F N 1
ATOM 15220 C CA . LEU F 1 54 ? 7.929 -29.949 55.434 1.00 20.40 51 LEU F CA 1
ATOM 15221 C C . LEU F 1 54 ? 7.404 -28.708 56.117 1.00 22.00 51 LEU F C 1
ATOM 15222 O O . LEU F 1 54 ? 7.379 -27.635 55.523 1.00 15.37 51 LEU F O 1
ATOM 15227 N N . GLY F 1 55 ? 6.947 -28.867 57.353 1.00 19.18 52 GLY F N 1
ATOM 15228 C CA . GLY F 1 55 ? 6.453 -27.732 58.095 1.00 17.61 52 GLY F CA 1
ATOM 15229 C C . GLY F 1 55 ? 6.795 -27.854 59.559 1.00 19.28 52 GLY F C 1
ATOM 15230 O O . GLY F 1 55 ? 7.257 -28.904 60.031 1.00 21.30 52 GLY F O 1
ATOM 15231 N N . VAL F 1 56 ? 6.579 -26.767 60.284 1.00 16.93 53 VAL F N 1
ATOM 15232 C CA . VAL F 1 56 ? 6.645 -26.809 61.747 1.00 20.21 53 VAL F CA 1
ATOM 15233 C C . VAL F 1 56 ? 5.291 -26.345 62.262 1.00 19.95 53 VAL F C 1
ATOM 15234 O O . VAL F 1 56 ? 4.763 -25.325 61.797 1.00 17.65 53 VAL F O 1
ATOM 15238 N N . VAL F 1 57 ? 4.718 -27.086 63.198 1.00 22.86 54 VAL F N 1
ATOM 15239 C CA . VAL F 1 57 ? 3.455 -26.670 63.806 1.00 23.10 54 VAL F CA 1
ATOM 15240 C C . VAL F 1 57 ? 3.628 -26.255 65.267 1.00 26.14 54 VAL F C 1
ATOM 15241 O O . VAL F 1 57 ? 4.507 -26.759 65.985 1.00 23.75 54 VAL F O 1
ATOM 15245 N N . SER F 1 58 ? 2.772 -25.332 65.689 1.00 25.40 55 SER F N 1
ATOM 15246 C CA . SER F 1 58 ? 2.695 -24.897 67.072 1.00 31.92 55 SER F CA 1
ATOM 15247 C C . SER F 1 58 ? 1.296 -25.292 67.496 1.00 31.45 55 SER F C 1
ATOM 15248 O O . SER F 1 58 ? 0.322 -24.704 67.034 1.00 32.36 55 SER F O 1
ATOM 15251 N N . GLY F 1 59 ? 1.181 -26.308 68.342 1.00 38.09 56 GLY F N 1
ATOM 15252 C CA . GLY F 1 59 ? -0.108 -26.945 68.566 1.00 40.37 56 GLY F CA 1
ATOM 15253 C C . GLY F 1 59 ? -0.518 -27.597 67.258 1.00 43.78 56 GLY F C 1
ATOM 15254 O O . GLY F 1 59 ? 0.180 -28.488 66.771 1.00 47.68 56 GLY F O 1
ATOM 15255 N N . ASP F 1 60 ? -1.623 -27.140 66.670 1.00 44.00 57 ASP F N 1
ATOM 15256 C CA . ASP F 1 60 ? -2.058 -27.650 65.368 1.00 47.57 57 ASP F CA 1
ATOM 15257 C C . ASP F 1 60 ? -1.877 -26.616 64.250 1.00 42.27 57 ASP F C 1
ATOM 15258 O O . ASP F 1 60 ? -2.283 -26.843 63.108 1.00 42.03 57 ASP F O 1
ATOM 15263 N N . GLU F 1 61 ? -1.250 -25.491 64.580 1.00 35.09 58 GLU F N 1
ATOM 15264 C CA . GLU F 1 61 ? -1.084 -24.399 63.629 1.00 34.47 58 GLU F CA 1
ATOM 15265 C C . GLU F 1 61 ? 0.263 -24.406 62.901 1.00 24.28 58 GLU F C 1
ATOM 15266 O O . GLU F 1 61 ? 1.320 -24.404 63.541 1.00 21.86 58 GLU F O 1
ATOM 15272 N N . VAL F 1 62 ? 0.219 -24.392 61.569 1.00 22.58 59 VAL F N 1
ATOM 15273 C CA . VAL F 1 62 ? 1.429 -24.306 60.765 1.00 21.36 59 VAL F CA 1
ATOM 15274 C C . VAL F 1 62 ? 2.036 -22.927 60.918 1.00 24.51 59 VAL F C 1
ATOM 15275 O O . VAL F 1 62 ? 1.376 -21.898 60.739 1.00 28.05 59 VAL F O 1
ATOM 15279 N N . VAL F 1 63 ? 3.315 -22.927 61.245 1.00 19.67 60 VAL F N 1
ATOM 15280 C CA . VAL F 1 63 ? 4.015 -21.730 61.657 1.00 20.79 60 VAL F CA 1
ATOM 15281 C C . VAL F 1 63 ? 5.282 -21.531 60.805 1.00 22.48 60 VAL F C 1
ATOM 15282 O O . VAL F 1 63 ? 5.890 -20.447 60.784 1.00 19.85 60 VAL F O 1
ATOM 15286 N N . ALA F 1 64 ? 5.667 -22.584 60.083 1.00 17.98 61 ALA F N 1
ATOM 15287 C CA . ALA F 1 64 ? 6.815 -22.515 59.162 1.00 19.20 61 ALA F CA 1
ATOM 15288 C C . ALA F 1 64 ? 6.675 -23.583 58.098 1.00 18.74 61 ALA F C 1
ATOM 15289 O O . ALA F 1 64 ? 6.031 -24.624 58.335 1.00 16.05 61 ALA F O 1
ATOM 15291 N N . ALA F 1 65 ? 7.284 -23.361 56.932 1.00 19.76 62 ALA F N 1
ATOM 15292 C CA . ALA F 1 65 ? 7.263 -24.391 55.894 1.00 19.93 62 ALA F CA 1
ATOM 15293 C C . ALA F 1 65 ? 8.396 -24.237 54.911 1.00 20.99 62 ALA F C 1
ATOM 15294 O O . ALA F 1 65 ? 8.923 -23.138 54.725 1.00 17.85 62 ALA F O 1
ATOM 15296 N N . ALA F 1 66 ? 8.736 -25.343 54.256 1.00 18.78 63 ALA F N 1
ATOM 15297 C CA . ALA F 1 66 ? 9.743 -25.344 53.201 1.00 18.61 63 ALA F CA 1
ATOM 15298 C C . ALA F 1 66 ? 9.487 -26.529 52.269 1.00 19.63 63 ALA F C 1
ATOM 15299 O O . ALA F 1 66 ? 8.964 -27.550 52.699 1.00 20.87 63 ALA F O 1
ATOM 15301 N N A ARG F 1 67 ? 9.858 -26.373 50.996 0.57 17.05 64 ARG F N 1
ATOM 15302 N N B ARG F 1 67 ? 9.853 -26.409 51.004 0.43 17.40 64 ARG F N 1
ATOM 15303 C CA A ARG F 1 67 ? 9.683 -27.425 49.990 0.57 19.84 64 ARG F CA 1
ATOM 15304 C CA B ARG F 1 67 ? 9.689 -27.553 50.125 0.43 19.21 64 ARG F CA 1
ATOM 15305 C C A ARG F 1 67 ? 11.026 -27.919 49.463 0.57 18.53 64 ARG F C 1
ATOM 15306 C C B ARG F 1 67 ? 10.998 -27.923 49.452 0.43 18.63 64 ARG F C 1
ATOM 15307 O O A ARG F 1 67 ? 12.016 -27.184 49.488 0.57 19.14 64 ARG F O 1
ATOM 15308 O O B ARG F 1 67 ? 11.927 -27.116 49.365 0.43 19.06 64 ARG F O 1
ATOM 15323 N N . ILE F 1 68 ? 11.048 -29.159 48.976 1.00 18.24 65 ILE F N 1
ATOM 15324 C CA . ILE F 1 68 ? 12.242 -29.729 48.367 1.00 19.12 65 ILE F CA 1
ATOM 15325 C C . ILE F 1 68 ? 11.962 -30.128 46.921 1.00 21.03 65 ILE F C 1
ATOM 15326 O O . ILE F 1 68 ? 11.145 -31.023 46.663 1.00 20.54 65 ILE F O 1
ATOM 15331 N N . TRP F 1 69 ? 12.650 -29.486 45.981 1.00 20.62 66 TRP F N 1
ATOM 15332 C CA . TRP F 1 69 ? 12.561 -29.884 44.582 1.00 19.68 66 TRP F CA 1
ATOM 15333 C C . TRP F 1 69 ? 13.419 -31.106 44.363 1.00 20.00 66 TRP F C 1
ATOM 15334 O O . TRP F 1 69 ? 14.563 -31.141 44.834 1.00 20.05 66 TRP F O 1
ATOM 15345 N N . ASP F 1 70 ? 12.884 -32.082 43.623 1.00 22.45 67 ASP F N 1
ATOM 15346 C CA . ASP F 1 70 ? 13.621 -33.281 43.221 1.00 24.23 67 ASP F CA 1
ATOM 15347 C C . ASP F 1 70 ? 14.437 -33.049 41.933 1.00 24.85 67 ASP F C 1
ATOM 15348 O O . ASP F 1 70 ? 14.073 -33.532 40.859 1.00 26.14 67 ASP F O 1
ATOM 15353 N N . PHE F 1 71 ? 15.526 -32.298 42.031 1.00 26.95 68 PHE F N 1
ATOM 15354 C CA . PHE F 1 71 ? 16.322 -31.971 40.850 1.00 21.80 68 PHE F CA 1
ATOM 15355 C C . PHE F 1 71 ? 17.430 -32.987 40.639 1.00 25.17 68 PHE F C 1
ATOM 15356 O O . PHE F 1 71 ? 17.682 -33.847 41.487 1.00 25.60 68 PHE F O 1
ATOM 15364 N N . GLN F 1 72 ? 18.110 -32.862 39.505 1.00 25.17 69 GLN F N 1
ATOM 15365 C CA . GLN F 1 72 ? 19.496 -33.291 39.412 1.00 25.34 69 GLN F CA 1
ATOM 15366 C C . GLN F 1 72 ? 20.278 -32.029 39.083 1.00 26.32 69 GLN F C 1
ATOM 15367 O O . GLN F 1 72 ? 19.701 -31.046 38.619 1.00 29.39 69 GLN F O 1
ATOM 15373 N N . GLN F 1 73 ? 21.578 -32.038 39.349 1.00 26.21 70 GLN F N 1
ATOM 15374 C CA . GLN F 1 73 ? 22.412 -30.882 39.037 1.00 25.99 70 GLN F CA 1
ATOM 15375 C C . GLN F 1 73 ? 23.667 -31.383 38.362 1.00 26.04 70 GLN F C 1
ATOM 15376 O O . GLN F 1 73 ? 24.212 -32.419 38.752 1.00 25.43 70 GLN F O 1
ATOM 15382 N N . TRP F 1 74 ? 24.118 -30.667 37.342 1.00 24.45 71 TRP F N 1
ATOM 15383 C CA . TRP F 1 74 ? 25.326 -31.063 36.629 1.00 27.45 71 TRP F CA 1
ATOM 15384 C C . TRP F 1 74 ? 26.562 -30.699 37.440 1.00 29.69 71 TRP F C 1
ATOM 15385 O O . TRP F 1 74 ? 26.631 -29.616 38.033 1.00 26.22 71 TRP F O 1
ATOM 15396 N N . TRP F 1 75 ? 27.538 -31.601 37.457 1.00 27.34 72 TRP F N 1
ATOM 15397 C CA . TRP F 1 75 ? 28.832 -31.324 38.075 1.00 33.47 72 TRP F CA 1
ATOM 15398 C C . TRP F 1 75 ? 29.903 -32.047 37.279 1.00 33.92 72 TRP F C 1
ATOM 15399 O O . TRP F 1 75 ? 29.960 -33.276 37.281 1.00 30.70 72 TRP F O 1
ATOM 15410 N N . GLY F 1 76 ? 30.732 -31.275 36.580 1.00 30.62 73 GLY F N 1
ATOM 15411 C CA . GLY F 1 76 ? 31.777 -31.831 35.733 1.00 32.61 73 GLY F CA 1
ATOM 15412 C C . GLY F 1 76 ? 31.223 -32.748 34.654 1.00 37.59 73 GLY F C 1
ATOM 15413 O O . GLY F 1 76 ? 31.859 -33.734 34.291 1.00 37.31 73 GLY F O 1
ATOM 15414 N N . GLY F 1 77 ? 30.027 -32.439 34.152 1.00 33.94 74 GLY F N 1
ATOM 15415 C CA . GLY F 1 77 ? 29.462 -33.182 33.040 1.00 33.48 74 GLY F CA 1
ATOM 15416 C C . GLY F 1 77 ? 28.694 -34.434 33.419 1.00 33.37 74 GLY F C 1
ATOM 15417 O O . GLY F 1 77 ? 28.367 -35.240 32.545 1.00 34.54 74 GLY F O 1
ATOM 15418 N N . ARG F 1 78 ? 28.401 -34.599 34.708 1.00 32.15 75 ARG F N 1
ATOM 15419 C CA . ARG F 1 78 ? 27.586 -35.721 35.182 1.00 33.64 75 ARG F CA 1
ATOM 15420 C C . ARG F 1 78 ? 26.437 -35.201 36.044 1.00 31.55 75 ARG F C 1
ATOM 15421 O O . ARG F 1 78 ? 26.584 -34.172 36.716 1.00 28.88 75 ARG F O 1
ATOM 15429 N N . ARG F 1 79 ? 25.302 -35.902 36.022 1.00 29.91 76 ARG F N 1
ATOM 15430 C CA . ARG F 1 79 ? 24.107 -35.481 36.771 1.00 33.47 76 ARG F CA 1
ATOM 15431 C C . ARG F 1 79 ? 24.117 -36.044 38.192 1.00 30.51 76 ARG F C 1
ATOM 15432 O O . ARG F 1 79 ? 24.219 -37.253 38.378 1.00 32.59 76 ARG F O 1
ATOM 15440 N N . VAL F 1 80 ? 23.994 -35.171 39.187 1.00 27.56 77 VAL F N 1
ATOM 15441 C CA . VAL F 1 80 ? 24.025 -35.579 40.591 1.00 26.05 77 VAL F CA 1
ATOM 15442 C C . VAL F 1 80 ? 22.655 -35.276 41.198 1.00 26.24 77 VAL F C 1
ATOM 15443 O O . VAL F 1 80 ? 22.158 -34.169 41.036 1.00 26.13 77 VAL F O 1
ATOM 15447 N N . PRO F 1 81 ? 22.028 -36.266 41.867 1.00 30.73 78 PRO F N 1
ATOM 15448 C CA . PRO F 1 81 ? 20.743 -36.003 42.536 1.00 28.37 78 PRO F CA 1
ATOM 15449 C C . PRO F 1 81 ? 20.903 -34.872 43.557 1.00 28.04 78 PRO F C 1
ATOM 15450 O O . PRO F 1 81 ? 21.919 -34.832 44.257 1.00 24.42 78 PRO F O 1
ATOM 15462 N N . ALA F 1 83 ? 18.784 -31.868 46.231 1.00 18.57 80 ALA F N 1
ATOM 15463 C CA . ALA F 1 83 ? 17.583 -31.348 46.884 1.00 19.31 80 ALA F CA 1
ATOM 15464 C C . ALA F 1 83 ? 17.560 -29.818 46.789 1.00 22.42 80 ALA F C 1
ATOM 15465 O O . ALA F 1 83 ? 18.370 -29.133 47.428 1.00 20.90 80 ALA F O 1
ATOM 15467 N N . GLY F 1 84 ? 16.648 -29.279 45.986 1.00 18.73 81 GLY F N 1
ATOM 15468 C CA . GLY F 1 84 ? 16.580 -27.837 45.804 1.00 16.39 81 GLY F CA 1
ATOM 15469 C C . GLY F 1 84 ? 15.589 -27.270 46.798 1.00 17.59 81 GLY F C 1
ATOM 15470 O O . GLY F 1 84 ? 14.388 -27.548 46.710 1.00 19.62 81 GLY F O 1
ATOM 15471 N N . ILE F 1 85 ? 16.084 -26.503 47.762 1.00 19.38 82 ILE F N 1
ATOM 15472 C CA . ILE F 1 85 ? 15.223 -26.011 48.835 1.00 16.55 82 ILE F CA 1
ATOM 15473 C C . ILE F 1 85 ? 14.524 -24.731 48.364 1.00 18.35 82 ILE F C 1
ATOM 15474 O O . ILE F 1 85 ? 15.170 -23.840 47.834 1.00 20.25 82 ILE F O 1
ATOM 15479 N N . ALA F 1 86 ? 13.202 -24.656 48.533 1.00 21.76 83 ALA F N 1
ATOM 15480 C CA . ALA F 1 86 ? 12.429 -23.500 48.059 1.00 21.61 83 ALA F CA 1
ATOM 15481 C C . ALA F 1 86 ? 11.337 -23.098 49.054 1.00 19.73 83 ALA F C 1
ATOM 15482 O O . ALA F 1 86 ? 10.925 -23.906 49.883 1.00 17.20 83 ALA F O 1
ATOM 15484 N N . GLY F 1 87 ? 10.881 -21.850 48.966 1.00 18.08 84 GLY F N 1
ATOM 15485 C CA . GLY F 1 87 ? 9.701 -21.404 49.693 1.00 16.52 84 GLY F CA 1
ATOM 15486 C C . GLY F 1 87 ? 9.830 -21.501 51.203 1.00 17.73 84 GLY F C 1
ATOM 15487 O O . GLY F 1 87 ? 8.879 -21.879 51.895 1.00 20.92 84 GLY F O 1
ATOM 15488 N N . VAL F 1 88 ? 11.015 -21.180 51.717 1.00 15.48 85 VAL F N 1
ATOM 15489 C CA . VAL F 1 88 ? 11.276 -21.259 53.151 1.00 16.59 85 VAL F CA 1
ATOM 15490 C C . VAL F 1 88 ? 10.622 -20.058 53.860 1.00 18.11 85 VAL F C 1
ATOM 15491 O O . VAL F 1 88 ? 11.011 -18.901 53.627 1.00 14.76 85 VAL F O 1
ATOM 15495 N N . VAL F 1 89 ? 9.617 -20.318 54.700 1.00 14.66 86 VAL F N 1
ATOM 15496 C CA . VAL F 1 89 ? 8.881 -19.225 55.365 1.00 13.64 86 VAL F CA 1
ATOM 15497 C C . VAL F 1 89 ? 8.570 -19.546 56.830 1.00 20.28 86 VAL F C 1
ATOM 15498 O O . VAL F 1 89 ? 8.306 -20.700 57.164 1.00 18.09 86 VAL F O 1
ATOM 15502 N N . VAL F 1 90 ? 8.635 -18.527 57.694 1.00 18.28 87 VAL F N 1
ATOM 15503 C CA . VAL F 1 90 ? 8.309 -18.639 59.117 1.00 15.00 87 VAL F CA 1
ATOM 15504 C C . VAL F 1 90 ? 7.354 -17.498 59.475 1.00 19.71 87 VAL F C 1
ATOM 15505 O O . VAL F 1 90 ? 7.550 -16.366 59.032 1.00 16.58 87 VAL F O 1
ATOM 15509 N N . ALA F 1 91 ? 6.315 -17.785 60.256 1.00 19.64 88 ALA F N 1
ATOM 15510 C CA . ALA F 1 91 ? 5.372 -16.739 60.648 1.00 21.58 88 ALA F CA 1
ATOM 15511 C C . ALA F 1 91 ? 6.123 -15.639 61.408 1.00 17.16 88 ALA F C 1
ATOM 15512 O O . ALA F 1 91 ? 6.986 -15.946 62.244 1.00 16.30 88 ALA F O 1
ATOM 15514 N N . PRO F 1 92 ? 5.805 -14.363 61.124 1.00 19.92 89 PRO F N 1
ATOM 15515 C CA . PRO F 1 92 ? 6.507 -13.241 61.766 1.00 19.49 89 PRO F CA 1
ATOM 15516 C C . PRO F 1 92 ? 6.666 -13.402 63.273 1.00 21.22 89 PRO F C 1
ATOM 15517 O O . PRO F 1 92 ? 7.771 -13.201 63.773 1.00 21.09 89 PRO F O 1
ATOM 15521 N N . GLU F 1 93 ? 5.615 -13.781 63.992 1.00 17.97 90 GLU F N 1
ATOM 15522 C CA . GLU F 1 93 ? 5.750 -13.831 65.454 1.00 23.39 90 GLU F CA 1
ATOM 15523 C C . GLU F 1 93 ? 6.517 -15.076 65.942 1.00 26.93 90 GLU F C 1
ATOM 15524 O O . GLU F 1 93 ? 6.719 -15.250 67.137 1.00 28.06 90 GLU F O 1
ATOM 15530 N N . TYR F 1 94 ? 6.953 -15.932 65.020 1.00 25.14 91 TYR F N 1
ATOM 15531 C CA . TYR F 1 94 ? 7.737 -17.110 65.397 1.00 24.70 91 TYR F CA 1
ATOM 15532 C C . TYR F 1 94 ? 9.185 -17.050 64.911 1.00 26.46 91 TYR F C 1
ATOM 15533 O O . TYR F 1 94 ? 9.936 -18.034 65.076 1.00 24.49 91 TYR F O 1
ATOM 15542 N N . ARG F 1 95 ? 9.566 -15.909 64.310 1.00 21.58 92 ARG F N 1
ATOM 15543 C CA . ARG F 1 95 ? 10.904 -15.725 63.721 1.00 22.28 92 ARG F CA 1
ATOM 15544 C C . ARG F 1 95 ? 11.891 -15.401 64.818 1.00 25.15 92 ARG F C 1
ATOM 15545 O O . ARG F 1 95 ? 11.492 -14.964 65.884 1.00 18.85 92 ARG F O 1
ATOM 15553 N N . GLY F 1 96 ? 13.179 -15.612 64.565 1.00 18.06 93 GLY F N 1
ATOM 15554 C CA . GLY F 1 96 ? 14.179 -15.197 65.529 1.00 20.31 93 GLY F CA 1
ATOM 15555 C C . GLY F 1 96 ? 14.234 -16.042 66.791 1.00 22.78 93 GLY F C 1
ATOM 15556 O O . GLY F 1 96 ? 14.717 -15.583 67.829 1.00 21.95 93 GLY F O 1
ATOM 15557 N N . ARG F 1 97 ? 13.741 -17.275 66.720 1.00 26.61 94 ARG F N 1
ATOM 15558 C CA . ARG F 1 97 ? 13.815 -18.148 67.901 1.00 30.51 94 ARG F CA 1
ATOM 15559 C C . ARG F 1 97 ? 14.168 -19.603 67.583 1.00 30.00 94 ARG F C 1
ATOM 15560 O O . ARG F 1 97 ? 13.919 -20.488 68.402 1.00 25.76 94 ARG F O 1
ATOM 15568 N N . GLY F 1 98 ? 14.743 -19.837 66.401 1.00 27.16 95 GLY F N 1
ATOM 15569 C CA . GLY F 1 98 ? 15.241 -21.151 66.034 1.00 26.46 95 GLY F CA 1
ATOM 15570 C C . GLY F 1 98 ? 14.265 -22.010 65.249 1.00 23.92 95 GLY F C 1
ATOM 15571 O O . GLY F 1 98 ? 14.562 -23.173 64.934 1.00 23.18 95 GLY F O 1
ATOM 15572 N N . VAL F 1 99 ? 13.107 -21.449 64.914 1.00 23.21 96 VAL F N 1
ATOM 15573 C CA . VAL F 1 99 ? 12.077 -22.234 64.238 1.00 22.99 96 VAL F CA 1
ATOM 15574 C C . VAL F 1 99 ? 12.525 -22.555 62.820 1.00 24.69 96 VAL F C 1
ATOM 15575 O O . VAL F 1 99 ? 12.359 -23.684 62.344 1.00 23.42 96 VAL F O 1
ATOM 15579 N N . GLY F 1 100 ? 13.102 -21.551 62.160 1.00 19.40 97 GLY F N 1
ATOM 15580 C CA . GLY F 1 100 ? 13.646 -21.710 60.824 1.00 19.96 97 GLY F CA 1
ATOM 15581 C C . GLY F 1 100 ? 14.735 -22.770 60.794 1.00 23.35 97 GLY F C 1
ATOM 15582 O O . GLY F 1 100 ? 14.797 -23.577 59.865 1.00 21.82 97 GLY F O 1
ATOM 15583 N N . SER F 1 101 ? 15.589 -22.788 61.817 1.00 20.44 98 SER F N 1
ATOM 15584 C CA . SER F 1 101 ? 16.673 -23.769 61.862 1.00 25.70 98 SER F CA 1
ATOM 15585 C C . SER F 1 101 ? 16.161 -25.193 62.098 1.00 26.11 98 SER F C 1
ATOM 15586 O O . SER F 1 101 ? 16.659 -26.153 61.492 1.00 27.32 98 SER F O 1
ATOM 15589 N N . LEU F 1 102 ? 15.176 -25.315 62.992 1.00 21.19 99 LEU F N 1
ATOM 15590 C CA . LEU F 1 102 ? 14.503 -26.577 63.284 1.00 25.61 99 LEU F CA 1
ATOM 15591 C C . LEU F 1 102 ? 13.924 -27.126 61.979 1.00 23.90 99 LEU F C 1
ATOM 15592 O O . LEU F 1 102 ? 14.108 -28.304 61.639 1.00 25.34 99 LEU F O 1
ATOM 15597 N N . LEU F 1 103 ? 13.227 -26.257 61.250 1.00 20.43 100 LEU F N 1
ATOM 15598 C CA . LEU F 1 103 ? 12.651 -26.590 59.942 1.00 23.77 100 LEU F CA 1
ATOM 15599 C C . LEU F 1 103 ? 13.713 -27.138 58.999 1.00 22.81 100 LEU F C 1
ATOM 15600 O O . LEU F 1 103 ? 13.541 -28.209 58.401 1.00 18.60 100 LEU F O 1
ATOM 15613 N N . ARG F 1 105 ? 16.767 -28.260 59.593 1.00 21.33 102 ARG F N 1
ATOM 15614 C CA . ARG F 1 105 ? 17.352 -29.524 60.027 1.00 22.63 102 ARG F CA 1
ATOM 15615 C C . ARG F 1 105 ? 16.448 -30.681 59.589 1.00 23.84 102 ARG F C 1
ATOM 15616 O O . ARG F 1 105 ? 16.932 -31.745 59.194 1.00 30.81 102 ARG F O 1
ATOM 15624 N N . GLY F 1 106 ? 15.134 -30.473 59.639 1.00 25.67 103 GLY F N 1
ATOM 15625 C CA . GLY F 1 106 ? 14.208 -31.487 59.149 1.00 26.16 103 GLY F CA 1
ATOM 15626 C C . GLY F 1 106 ? 14.309 -31.643 57.640 1.00 23.52 103 GLY F C 1
ATOM 15627 O O . GLY F 1 106 ? 14.237 -32.754 57.101 1.00 21.28 103 GLY F O 1
ATOM 15628 N N . VAL F 1 107 ? 14.477 -30.521 56.949 1.00 22.17 104 VAL F N 1
ATOM 15629 C CA . VAL F 1 107 ? 14.593 -30.556 55.501 1.00 19.98 104 VAL F CA 1
ATOM 15630 C C . VAL F 1 107 ? 15.847 -31.344 55.095 1.00 21.84 104 VAL F C 1
ATOM 15631 O O . VAL F 1 107 ? 15.792 -32.197 54.210 1.00 25.37 104 VAL F O 1
ATOM 15635 N N . LEU F 1 108 ? 16.967 -31.082 55.768 1.00 21.91 105 LEU F N 1
ATOM 15636 C CA . LEU F 1 108 ? 18.212 -31.800 55.481 1.00 24.69 105 LEU F CA 1
ATOM 15637 C C . LEU F 1 108 ? 18.096 -33.299 55.754 1.00 26.66 105 LEU F C 1
ATOM 15638 O O . LEU F 1 108 ? 18.581 -34.109 54.961 1.00 25.52 105 LEU F O 1
ATOM 15643 N N . GLU F 1 109 ? 17.469 -33.667 56.869 1.00 26.52 106 GLU F N 1
ATOM 15644 C CA . GLU F 1 109 ? 17.291 -35.081 57.197 1.00 32.35 106 GLU F CA 1
ATOM 15645 C C . GLU F 1 109 ? 16.419 -35.794 56.158 1.00 31.15 106 GLU F C 1
ATOM 15646 O O . GLU F 1 109 ? 16.738 -36.907 55.734 1.00 31.67 106 GLU F O 1
ATOM 15652 N N . ARG F 1 110 ? 15.328 -35.149 55.743 1.00 28.24 107 ARG F N 1
ATOM 15653 C CA . ARG F 1 110 ? 14.485 -35.674 54.662 1.00 27.98 107 ARG F CA 1
ATOM 15654 C C . ARG F 1 110 ? 15.260 -35.799 53.332 1.00 25.86 107 ARG F C 1
ATOM 15655 O O . ARG F 1 110 ? 15.152 -36.811 52.658 1.00 25.64 107 ARG F O 1
ATOM 15663 N N . SER F 1 111 ? 16.034 -34.781 52.955 1.00 25.84 108 SER F N 1
ATOM 15664 C CA . SER F 1 111 ? 16.787 -34.857 51.699 1.00 24.81 108 SER F CA 1
ATOM 15665 C C . SER F 1 111 ? 17.771 -36.029 51.726 1.00 26.27 108 SER F C 1
ATOM 15666 O O . SER F 1 111 ? 17.962 -36.721 50.717 1.00 25.93 108 SER F O 1
ATOM 15669 N N . ARG F 1 112 ? 18.390 -36.266 52.883 1.00 30.55 109 ARG F N 1
ATOM 15670 C CA . ARG F 1 112 ? 19.299 -37.402 53.025 1.00 36.71 109 ARG F CA 1
ATOM 15671 C C . ARG F 1 112 ? 18.573 -38.731 52.865 1.00 37.68 109 ARG F C 1
ATOM 15672 O O . ARG F 1 112 ? 19.028 -39.606 52.117 1.00 38.41 109 ARG F O 1
ATOM 15680 N N . ASP F 1 113 ? 17.457 -38.888 53.577 1.00 38.39 110 ASP F N 1
ATOM 15681 C CA . ASP F 1 113 ? 16.686 -40.136 53.550 1.00 41.30 110 ASP F CA 1
ATOM 15682 C C . ASP F 1 113 ? 16.205 -40.459 52.142 1.00 38.28 110 ASP F C 1
ATOM 15683 O O . ASP F 1 113 ? 15.959 -41.610 51.814 1.00 41.80 110 ASP F O 1
ATOM 15688 N N . LYS F 1 114 ? 16.064 -39.432 51.311 1.00 34.91 111 LYS F N 1
ATOM 15689 C CA . LYS F 1 114 ? 15.677 -39.643 49.916 1.00 38.50 111 LYS F CA 1
ATOM 15690 C C . LYS F 1 114 ? 16.880 -39.865 48.990 1.00 33.93 111 LYS F C 1
ATOM 15691 O O . LYS F 1 114 ? 16.728 -39.902 47.770 1.00 32.50 111 LYS F O 1
ATOM 15697 N N . GLY F 1 115 ? 18.069 -40.001 49.582 1.00 32.49 112 GLY F N 1
ATOM 15698 C CA . GLY F 1 115 ? 19.281 -40.323 48.844 1.00 34.45 112 GLY F CA 1
ATOM 15699 C C . GLY F 1 115 ? 19.849 -39.205 47.986 1.00 36.25 112 GLY F C 1
ATOM 15700 O O . GLY F 1 115 ? 20.521 -39.465 46.991 1.00 37.27 112 GLY F O 1
ATOM 15709 N N . PRO F 1 117 ? 22.602 -36.568 47.654 1.00 31.78 114 PRO F N 1
ATOM 15710 C CA . PRO F 1 117 ? 23.895 -36.311 48.305 1.00 29.45 114 PRO F CA 1
ATOM 15711 C C . PRO F 1 117 ? 24.249 -34.827 48.397 1.00 27.30 114 PRO F C 1
ATOM 15712 O O . PRO F 1 117 ? 25.173 -34.477 49.131 1.00 30.07 114 PRO F O 1
ATOM 15716 N N . ILE F 1 118 ? 23.529 -33.970 47.680 1.00 23.95 115 ILE F N 1
ATOM 15717 C CA . ILE F 1 118 ? 23.792 -32.537 47.739 1.00 21.81 115 ILE F CA 1
ATOM 15718 C C . ILE F 1 118 ? 22.491 -31.732 47.773 1.00 19.50 115 ILE F C 1
ATOM 15719 O O . ILE F 1 118 ? 21.419 -32.231 47.428 1.00 22.36 115 ILE F O 1
ATOM 15724 N N . SER F 1 119 ? 22.590 -30.482 48.197 1.00 19.82 116 SER F N 1
ATOM 15725 C CA . SER F 1 119 ? 21.428 -29.608 48.302 1.00 22.80 116 SER F CA 1
ATOM 15726 C C . SER F 1 119 ? 21.874 -28.219 47.877 1.00 19.00 116 SER F C 1
ATOM 15727 O O . SER F 1 119 ? 23.040 -27.871 48.055 1.00 19.34 116 SER F O 1
ATOM 15730 N N . ALA F 1 120 ? 20.959 -27.440 47.312 1.00 17.52 117 ALA F N 1
ATOM 15731 C CA . ALA F 1 120 ? 21.276 -26.090 46.858 1.00 17.96 117 ALA F CA 1
ATOM 15732 C C . ALA F 1 120 ? 20.072 -25.179 47.045 1.00 18.51 117 ALA F C 1
ATOM 15733 O O . ALA F 1 120 ? 18.926 -25.648 47.100 1.00 18.22 117 ALA F O 1
ATOM 15735 N N . LEU F 1 121 ? 20.321 -23.878 47.128 1.00 18.63 118 LEU F N 1
ATOM 15736 C CA . LEU F 1 121 ? 19.229 -22.919 47.304 1.00 20.08 118 LEU F CA 1
ATOM 15737 C C . LEU F 1 121 ? 19.683 -21.488 47.027 1.00 14.49 118 LEU F C 1
ATOM 15738 O O . LEU F 1 121 ? 20.892 -21.210 47.029 1.00 16.86 118 LEU F O 1
ATOM 15743 N N . TYR F 1 122 ? 18.715 -20.598 46.796 1.00 15.62 119 TYR F N 1
ATOM 15744 C CA . TYR F 1 122 ? 18.970 -19.154 46.688 1.00 17.99 119 TYR F CA 1
ATOM 15745 C C . TYR F 1 122 ? 18.548 -18.496 47.990 1.00 17.61 119 TYR F C 1
ATOM 15746 O O . TYR F 1 122 ? 17.360 -18.457 48.305 1.00 20.45 119 TYR F O 1
ATOM 15755 N N . PRO F 1 123 ? 19.521 -17.985 48.766 1.00 19.48 120 PRO F N 1
ATOM 15756 C CA . PRO F 1 123 ? 19.199 -17.508 50.119 1.00 20.55 120 PRO F CA 1
ATOM 15757 C C . PRO F 1 123 ? 18.750 -16.044 50.132 1.00 18.56 120 PRO F C 1
ATOM 15758 O O . PRO F 1 123 ? 19.367 -15.230 49.443 1.00 19.91 120 PRO F O 1
ATOM 15762 N N . ALA F 1 124 ? 17.700 -15.720 50.890 1.00 22.04 121 ALA F N 1
ATOM 15763 C CA . ALA F 1 124 ? 17.295 -14.318 51.084 1.00 23.51 121 ALA F CA 1
ATOM 15764 C C . ALA F 1 124 ? 18.229 -13.699 52.117 1.00 27.88 121 ALA F C 1
ATOM 15765 O O . ALA F 1 124 ? 18.593 -12.524 52.028 1.00 29.23 121 ALA F O 1
ATOM 15767 N N . THR F 1 125 ? 18.591 -14.505 53.111 1.00 25.41 122 THR F N 1
ATOM 15768 C CA . THR F 1 125 ? 19.625 -14.133 54.064 1.00 24.22 122 THR F CA 1
ATOM 15769 C C . THR F 1 125 ? 20.653 -15.256 54.181 1.00 25.75 122 THR F C 1
ATOM 15770 O O . THR F 1 125 ? 20.297 -16.431 54.227 1.00 20.44 122 THR F O 1
ATOM 15774 N N . THR F 1 126 ? 21.932 -14.900 54.225 1.00 25.22 123 THR F N 1
ATOM 15775 C CA . THR F 1 126 ? 22.986 -15.911 54.285 1.00 25.28 123 THR F CA 1
ATOM 15776 C C . THR F 1 126 ? 23.132 -16.564 55.662 1.00 25.27 123 THR F C 1
ATOM 15777 O O . THR F 1 126 ? 23.667 -17.661 55.772 1.00 24.31 123 THR F O 1
ATOM 15781 N N . VAL F 1 127 ? 22.676 -15.883 56.712 1.00 25.88 124 VAL F N 1
ATOM 15782 C CA . VAL F 1 127 ? 23.058 -16.276 58.072 1.00 24.10 124 VAL F CA 1
ATOM 15783 C C . VAL F 1 127 ? 22.484 -17.612 58.516 1.00 21.56 124 VAL F C 1
ATOM 15784 O O . VAL F 1 127 ? 23.225 -18.466 59.015 1.00 24.51 124 VAL F O 1
ATOM 15788 N N . ILE F 1 128 ? 21.178 -17.823 58.345 1.00 17.19 125 ILE F N 1
ATOM 15789 C CA . ILE F 1 128 ? 20.628 -19.118 58.750 1.00 18.53 125 ILE F CA 1
ATOM 15790 C C . ILE F 1 128 ? 21.311 -20.267 57.984 1.00 21.48 125 ILE F C 1
ATOM 15791 O O . ILE F 1 128 ? 21.639 -21.313 58.549 1.00 22.09 125 ILE F O 1
ATOM 15796 N N . TYR F 1 129 ? 21.568 -20.056 56.703 1.00 21.43 126 TYR F N 1
ATOM 15797 C CA . TYR F 1 129 ? 22.064 -21.150 55.865 1.00 24.30 126 TYR F CA 1
ATOM 15798 C C . TYR F 1 129 ? 23.532 -21.473 56.129 1.00 22.09 126 TYR F C 1
ATOM 15799 O O . TYR F 1 129 ? 23.925 -22.645 56.106 1.00 19.52 126 TYR F O 1
ATOM 15808 N N . ARG F 1 130 ? 24.336 -20.441 56.383 1.00 17.36 127 ARG F N 1
ATOM 15809 C CA . ARG F 1 130 ? 25.731 -20.666 56.767 1.00 20.86 127 ARG F CA 1
ATOM 15810 C C . ARG F 1 130 ? 25.846 -21.418 58.091 1.00 24.70 127 ARG F C 1
ATOM 15811 O O . ARG F 1 130 ? 26.671 -22.322 58.210 1.00 28.62 127 ARG F O 1
ATOM 15819 N N . HIS F 1 131 ? 25.014 -21.073 59.072 1.00 22.04 128 HIS F N 1
ATOM 15820 C CA . HIS F 1 131 ? 24.993 -21.825 60.327 1.00 26.03 128 HIS F CA 1
ATOM 15821 C C . HIS F 1 131 ? 24.670 -23.298 60.068 1.00 28.94 128 HIS F C 1
ATOM 15822 O O . HIS F 1 131 ? 25.154 -24.179 60.788 1.00 28.77 128 HIS F O 1
ATOM 15829 N N . LEU F 1 132 ? 23.860 -23.561 59.039 1.00 26.27 129 LEU F N 1
ATOM 15830 C CA . LEU F 1 132 ? 23.470 -24.935 58.684 1.00 25.59 129 LEU F CA 1
ATOM 15831 C C . LEU F 1 132 ? 24.470 -25.621 57.769 1.00 26.46 129 LEU F C 1
ATOM 15832 O O . LEU F 1 132 ? 24.303 -26.795 57.429 1.00 30.74 129 LEU F O 1
ATOM 15837 N N . GLY F 1 133 ? 25.502 -24.895 57.353 1.00 23.68 130 GLY F N 1
ATOM 15838 C CA . GLY F 1 133 ? 26.554 -25.506 56.560 1.00 24.76 130 GLY F CA 1
ATOM 15839 C C . GLY F 1 133 ? 26.558 -25.228 55.063 1.00 25.30 130 GLY F C 1
ATOM 15840 O O . GLY F 1 133 ? 27.436 -25.715 54.360 1.00 24.71 130 GLY F O 1
ATOM 15841 N N . TYR F 1 134 ? 25.599 -24.455 54.563 1.00 21.59 131 TYR F N 1
ATOM 15842 C CA . TYR F 1 134 ? 25.629 -24.049 53.148 1.00 19.01 131 TYR F CA 1
ATOM 15843 C C . TYR F 1 134 ? 26.682 -22.990 52.880 1.00 20.97 131 TYR F C 1
ATOM 15844 O O . TYR F 1 134 ? 26.983 -22.162 53.750 1.00 23.19 131 TYR F O 1
ATOM 15853 N N . GLU F 1 135 ? 27.225 -22.981 51.668 1.00 23.39 132 GLU F N 1
ATOM 15854 C CA . GLU F 1 135 ? 28.054 -21.848 51.246 1.00 22.53 132 GLU F CA 1
ATOM 15855 C C . GLU F 1 135 ? 27.812 -21.551 49.772 1.00 21.93 132 GLU F C 1
ATOM 15856 O O . GLU F 1 135 ? 27.332 -22.419 49.042 1.00 21.02 132 GLU F O 1
ATOM 15862 N N . PHE F 1 136 ? 28.131 -20.334 49.330 1.00 26.14 133 PHE F N 1
ATOM 15863 C CA . PHE F 1 136 ? 27.965 -19.977 47.919 1.00 23.53 133 PHE F CA 1
ATOM 15864 C C . PHE F 1 136 ? 28.761 -20.915 47.002 1.00 26.64 133 PHE F C 1
ATOM 15865 O O . PHE F 1 136 ? 29.910 -21.254 47.290 1.00 26.57 133 PHE F O 1
ATOM 15873 N N . GLY F 1 137 ? 28.147 -21.353 45.908 1.00 27.76 134 GLY F N 1
ATOM 15874 C CA . GLY F 1 137 ? 28.788 -22.331 45.042 1.00 27.89 134 GLY F CA 1
ATOM 15875 C C . GLY F 1 137 ? 28.723 -22.021 43.556 1.00 26.70 134 GLY F C 1
ATOM 15876 O O . GLY F 1 137 ? 29.377 -22.682 42.742 1.00 28.61 134 GLY F O 1
ATOM 15877 N N . GLY F 1 138 ? 27.933 -21.018 43.185 1.00 24.67 135 GLY F N 1
ATOM 15878 C CA . GLY F 1 138 ? 27.799 -20.680 41.778 1.00 21.58 135 GLY F CA 1
ATOM 15879 C C . GLY F 1 138 ? 26.934 -19.467 41.532 1.00 19.12 135 GLY F C 1
ATOM 15880 O O . GLY F 1 138 ? 26.395 -18.885 42.464 1.00 18.58 135 GLY F O 1
ATOM 15881 N N . HIS F 1 139 ? 26.814 -19.083 40.266 1.00 22.28 136 HIS F N 1
ATOM 15882 C CA . HIS F 1 139 ? 26.143 -17.844 39.902 1.00 22.79 136 HIS F CA 1
ATOM 15883 C C . HIS F 1 139 ? 24.983 -18.063 38.946 1.00 22.96 136 HIS F C 1
ATOM 15884 O O . HIS F 1 139 ? 24.829 -19.132 38.345 1.00 24.28 136 HIS F O 1
ATOM 15891 N N . ARG F 1 140 ? 24.167 -17.029 38.816 1.00 21.46 137 ARG F N 1
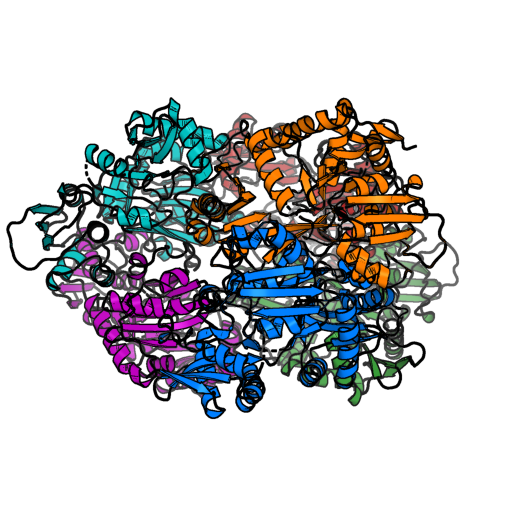ATOM 15892 C CA . ARG F 1 140 ? 23.203 -16.935 37.742 1.00 19.17 137 ARG F CA 1
ATOM 15893 C C . ARG F 1 140 ? 23.392 -15.539 37.165 1.00 20.77 137 ARG F C 1
ATOM 15894 O O . ARG F 1 140 ? 23.328 -14.540 37.897 1.00 20.09 137 ARG F O 1
ATOM 15902 N N . TYR F 1 141 ? 23.638 -15.485 35.858 1.00 17.74 138 TYR F N 1
ATOM 15903 C CA . TYR F 1 141 ? 24.013 -14.251 35.174 1.00 23.42 138 TYR F CA 1
ATOM 15904 C C . TYR F 1 141 ? 22.942 -13.833 34.189 1.00 24.42 138 TYR F C 1
ATOM 15905 O O . TYR F 1 141 ? 22.508 -14.656 33.381 1.00 23.69 138 TYR F O 1
ATOM 15914 N N . ARG F 1 142 ? 22.552 -12.560 34.203 1.00 22.12 139 ARG F N 1
ATOM 15915 C CA . ARG F 1 142 ? 21.713 -12.032 33.118 1.00 18.09 139 ARG F CA 1
ATOM 15916 C C . ARG F 1 142 ? 22.439 -10.923 32.357 1.00 21.01 139 ARG F C 1
ATOM 15917 O O . ARG F 1 142 ? 22.871 -9.927 32.950 1.00 20.21 139 ARG F O 1
ATOM 15925 N N . PHE F 1 143 ? 22.579 -11.093 31.043 1.00 16.58 140 PHE F N 1
ATOM 15926 C CA . PHE F 1 143 ? 23.213 -10.074 30.224 1.00 18.06 140 PHE F CA 1
ATOM 15927 C C . PHE F 1 143 ? 22.202 -9.498 29.258 1.00 21.61 140 PHE F C 1
ATOM 15928 O O . PHE F 1 143 ? 21.250 -10.183 28.892 1.00 23.55 140 PHE F O 1
ATOM 15936 N N . SER F 1 144 ? 22.432 -8.257 28.824 1.00 19.97 141 SER F N 1
ATOM 15937 C CA . SER F 1 144 ? 21.492 -7.552 27.960 1.00 22.80 141 SER F CA 1
ATOM 15938 C C . SER F 1 144 ? 22.155 -7.153 26.644 1.00 24.22 141 SER F C 1
ATOM 15939 O O . SER F 1 144 ? 23.212 -6.502 26.641 1.00 22.28 141 SER F O 1
ATOM 15942 N N . PHE F 1 145 ? 21.534 -7.558 25.534 1.00 21.67 142 PHE F N 1
ATOM 15943 C CA . PHE F 1 145 ? 22.066 -7.287 24.198 1.00 21.38 142 PHE F CA 1
ATOM 15944 C C . PHE F 1 145 ? 21.096 -6.443 23.385 1.00 22.53 142 PHE F C 1
ATOM 15945 O O . PHE F 1 145 ? 19.913 -6.349 23.735 1.00 18.32 142 PHE F O 1
ATOM 15953 N N . GLN F 1 146 ? 21.583 -5.863 22.287 1.00 20.00 143 GLN F N 1
ATOM 15954 C CA . GLN F 1 146 ? 20.703 -5.170 21.335 1.00 24.61 143 GLN F CA 1
ATOM 15955 C C . GLN F 1 146 ? 20.046 -6.175 20.380 1.00 26.06 143 GLN F C 1
ATOM 15956 O O . GLN F 1 146 ? 20.730 -6.971 19.727 1.00 28.21 143 GLN F O 1
ATOM 15962 N N . ALA F 1 147 ? 18.721 -6.132 20.294 1.00 22.28 144 ALA F N 1
ATOM 15963 C CA . ALA F 1 147 ? 17.985 -7.057 19.445 1.00 25.26 144 ALA F CA 1
ATOM 15964 C C . ALA F 1 147 ? 18.407 -6.942 17.983 1.00 28.66 144 ALA F C 1
ATOM 15965 O O . ALA F 1 147 ? 18.530 -7.948 17.278 1.00 24.91 144 ALA F O 1
ATOM 15967 N N . ALA F 1 148 ? 18.616 -5.712 17.525 1.00 28.23 145 ALA F N 1
ATOM 15968 C CA . ALA F 1 148 ? 18.980 -5.476 16.135 1.00 27.73 145 ALA F CA 1
ATOM 15969 C C . ALA F 1 148 ? 20.321 -6.144 15.802 1.00 33.38 145 ALA F C 1
ATOM 15970 O O . ALA F 1 148 ? 20.562 -6.557 14.659 1.00 35.23 145 ALA F O 1
ATOM 15972 N N . ASP F 1 149 ? 21.189 -6.250 16.803 1.00 32.38 146 ASP F N 1
ATOM 15973 C CA . ASP F 1 149 ? 22.466 -6.946 16.644 1.00 33.39 146 ASP F CA 1
ATOM 15974 C C . ASP F 1 149 ? 22.241 -8.456 16.489 1.00 33.71 146 ASP F C 1
ATOM 15975 O O . ASP F 1 149 ? 22.857 -9.107 15.642 1.00 38.35 146 ASP F O 1
ATOM 15980 N N . LEU F 1 150 ? 21.345 -9.008 17.306 1.00 25.59 147 LEU F N 1
ATOM 15981 C CA . LEU F 1 150 ? 21.072 -10.446 17.277 1.00 21.76 147 LEU F CA 1
ATOM 15982 C C . LEU F 1 150 ? 20.395 -10.813 15.964 1.00 26.63 147 LEU F C 1
ATOM 15983 O O . LEU F 1 150 ? 20.692 -11.851 15.369 1.00 29.28 147 LEU F O 1
ATOM 15988 N N . ARG F 1 151 ? 19.503 -9.931 15.513 1.00 29.30 148 ARG F N 1
ATOM 15989 C CA . ARG F 1 151 ? 18.728 -10.131 14.298 1.00 32.40 148 ARG F CA 1
ATOM 15990 C C . ARG F 1 151 ? 19.615 -10.409 13.083 1.00 32.00 148 ARG F C 1
ATOM 15991 O O . ARG F 1 151 ? 19.235 -11.143 12.179 1.00 30.65 148 ARG F O 1
ATOM 15999 N N . SER F 1 152 ? 20.807 -9.830 13.073 1.00 31.93 149 SER F N 1
ATOM 16000 C CA . SER F 1 152 ? 21.657 -9.918 11.895 1.00 34.96 149 SER F CA 1
ATOM 16001 C C . SER F 1 152 ? 22.677 -11.068 11.914 1.00 32.43 149 SER F C 1
ATOM 16002 O O . SER F 1 152 ? 23.475 -11.181 10.991 1.00 35.03 149 SER F O 1
ATOM 16005 N N . LEU F 1 153 ? 22.645 -11.933 12.927 1.00 30.20 150 LEU F N 1
ATOM 16006 C CA . LEU F 1 153 ? 23.704 -12.958 13.063 1.00 31.14 150 LEU F CA 1
ATOM 16007 C C . LEU F 1 153 ? 23.836 -13.985 11.925 1.00 34.95 150 LEU F C 1
ATOM 16008 O O . LEU F 1 153 ? 24.921 -14.533 11.725 1.00 38.55 150 LEU F O 1
ATOM 16013 N N . GLY F 1 154 ? 22.755 -14.253 11.191 1.00 34.63 151 GLY F N 1
ATOM 16014 C CA . GLY F 1 154 ? 22.828 -15.165 10.052 1.00 28.80 151 GLY F CA 1
ATOM 16015 C C . GLY F 1 154 ? 22.347 -16.582 10.321 1.00 28.37 151 GLY F C 1
ATOM 16016 O O . GLY F 1 154 ? 21.332 -16.774 10.988 1.00 28.88 151 GLY F O 1
ATOM 16017 N N . GLY F 1 155 ? 23.059 -17.584 9.801 1.00 30.33 152 GLY F N 1
ATOM 16018 C CA . GLY F 1 155 ? 22.599 -18.969 9.890 1.00 32.41 152 GLY F CA 1
ATOM 16019 C C . GLY F 1 155 ? 21.332 -19.140 9.059 1.00 36.62 152 GLY F C 1
ATOM 16020 O O . GLY F 1 155 ? 20.404 -19.869 9.430 1.00 36.27 152 GLY F O 1
ATOM 16021 N N . ARG F 1 156 ? 21.318 -18.465 7.912 1.00 36.39 153 ARG F N 1
ATOM 16022 C CA . ARG F 1 156 ? 20.107 -18.256 7.124 1.00 31.61 153 ARG F CA 1
ATOM 16023 C C . ARG F 1 156 ? 19.500 -19.513 6.518 1.00 37.18 153 ARG F C 1
ATOM 16024 O O . ARG F 1 156 ? 18.315 -19.519 6.176 1.00 41.18 153 ARG F O 1
ATOM 16032 N N . GLU F 1 157 ? 20.295 -20.576 6.397 1.00 38.23 154 GLU F N 1
ATOM 16033 C CA . GLU F 1 157 ? 19.805 -21.831 5.830 1.00 37.52 154 GLU F CA 1
ATOM 16034 C C . GLU F 1 157 ? 19.468 -22.863 6.900 1.00 38.99 154 GLU F C 1
ATOM 16035 O O . GLU F 1 157 ? 19.115 -23.993 6.586 1.00 40.05 154 GLU F O 1
ATOM 16041 N N . VAL F 1 158 ? 19.586 -22.492 8.166 1.00 34.92 155 VAL F N 1
ATOM 16042 C CA . VAL F 1 158 ? 19.252 -23.437 9.231 1.00 35.34 155 VAL F CA 1
ATOM 16043 C C . VAL F 1 158 ? 17.733 -23.549 9.371 1.00 36.40 155 VAL F C 1
ATOM 16044 O O . VAL F 1 158 ? 17.040 -22.543 9.558 1.00 38.63 155 VAL F O 1
ATOM 16048 N N . ALA F 1 159 ? 17.215 -24.766 9.275 1.00 33.91 156 ALA F N 1
ATOM 16049 C CA . ALA F 1 159 ? 15.798 -25.000 9.520 1.00 35.52 156 ALA F CA 1
ATOM 16050 C C . ALA F 1 159 ? 15.494 -24.797 11.007 1.00 35.25 156 ALA F C 1
ATOM 16051 O O . ALA F 1 159 ? 16.071 -25.475 11.855 1.00 39.81 156 ALA F O 1
ATOM 16053 N N . VAL F 1 160 ? 14.598 -23.859 11.317 1.00 33.85 157 VAL F N 1
ATOM 16054 C CA . VAL F 1 160 ? 14.149 -23.622 12.694 1.00 34.22 157 VAL F CA 1
ATOM 16055 C C . VAL F 1 160 ? 12.624 -23.712 12.742 1.00 37.89 157 VAL F C 1
ATOM 16056 O O . VAL F 1 160 ? 11.939 -22.996 12.015 1.00 39.36 157 VAL F O 1
ATOM 16060 N N . ARG F 1 161 ? 12.080 -24.582 13.588 1.00 36.64 158 ARG F N 1
ATOM 16061 C CA . ARG F 1 161 ? 10.621 -24.697 13.675 1.00 33.23 158 ARG F CA 1
ATOM 16062 C C . ARG F 1 161 ? 10.090 -24.412 15.078 1.00 32.23 158 ARG F C 1
ATOM 16063 O O . ARG F 1 161 ? 10.819 -24.534 16.067 1.00 33.60 158 ARG F O 1
ATOM 16071 N N . ARG F 1 162 ? 8.824 -24.014 15.165 1.00 32.58 159 ARG F N 1
ATOM 16072 C CA . ARG F 1 162 ? 8.194 -23.793 16.463 1.00 34.91 159 ARG F CA 1
ATOM 16073 C C . ARG F 1 162 ? 8.115 -25.114 17.227 1.00 35.09 159 ARG F C 1
ATOM 16074 O O . ARG F 1 162 ? 7.803 -26.154 16.654 1.00 33.85 159 ARG F O 1
ATOM 16082 N N . ALA F 1 163 ? 8.428 -25.082 18.516 1.00 31.85 160 ALA F N 1
ATOM 16083 C CA . ALA F 1 163 ? 8.394 -26.301 19.314 1.00 32.81 160 ALA F CA 1
ATOM 16084 C C . ALA F 1 163 ? 7.252 -26.241 20.317 1.00 35.76 160 ALA F C 1
ATOM 16085 O O . ALA F 1 163 ? 6.696 -25.172 20.575 1.00 35.28 160 ALA F O 1
ATOM 16087 N N . GLY F 1 164 ? 6.919 -27.391 20.891 1.00 37.97 161 GLY F N 1
ATOM 16088 C CA . GLY F 1 164 ? 5.934 -27.460 21.950 1.00 39.23 161 GLY F CA 1
ATOM 16089 C C . GLY F 1 164 ? 6.218 -28.615 22.896 1.00 43.69 161 GLY F C 1
ATOM 16090 O O . GLY F 1 164 ? 7.322 -29.166 22.907 1.00 44.92 161 GLY F O 1
ATOM 16091 N N . ALA F 1 165 ? 5.208 -28.980 23.685 1.00 45.06 162 ALA F N 1
ATOM 16092 C CA . ALA F 1 165 ? 5.327 -30.004 24.727 1.00 42.70 162 ALA F CA 1
ATOM 16093 C C . ALA F 1 165 ? 5.967 -31.316 24.253 1.00 40.98 162 ALA F C 1
ATOM 16094 O O . ALA F 1 165 ? 6.808 -31.904 24.943 1.00 40.78 162 ALA F O 1
ATOM 16096 N N . LYS F 1 166 ? 5.571 -31.769 23.074 1.00 41.39 163 LYS F N 1
ATOM 16097 C CA . LYS F 1 166 ? 6.051 -33.050 22.558 1.00 50.75 163 LYS F CA 1
ATOM 16098 C C . LYS F 1 166 ? 7.545 -33.080 22.195 1.00 51.98 163 LYS F C 1
ATOM 16099 O O . LYS F 1 166 ? 8.100 -34.149 21.921 1.00 52.41 163 LYS F O 1
ATOM 16105 N N . ASP F 1 167 ? 8.200 -31.923 22.203 1.00 45.61 164 ASP F N 1
ATOM 16106 C CA . ASP F 1 167 ? 9.627 -31.878 21.895 1.00 40.58 164 ASP F CA 1
ATOM 16107 C C . ASP F 1 167 ? 10.460 -31.933 23.164 1.00 37.97 164 ASP F C 1
ATOM 16108 O O . ASP F 1 167 ? 11.683 -31.803 23.110 1.00 38.71 164 ASP F O 1
ATOM 16113 N N . ALA F 1 168 ? 9.807 -32.123 24.307 1.00 38.82 165 ALA F N 1
ATOM 16114 C CA . ALA F 1 168 ? 10.512 -32.087 25.592 1.00 38.44 165 ALA F CA 1
ATOM 16115 C C . ALA F 1 168 ? 11.711 -33.039 25.620 1.00 42.03 165 ALA F C 1
ATOM 16116 O O . ALA F 1 168 ? 12.812 -32.652 26.029 1.00 38.69 165 ALA F O 1
ATOM 16118 N N . ALA F 1 169 ? 11.494 -34.276 25.171 1.00 41.50 166 ALA F N 1
ATOM 16119 C CA . ALA F 1 169 ? 12.540 -35.297 25.203 1.00 39.93 166 ALA F CA 1
ATOM 16120 C C . ALA F 1 169 ? 13.724 -34.884 24.343 1.00 37.15 166 ALA F C 1
ATOM 16121 O O . ALA F 1 169 ? 14.877 -35.048 24.745 1.00 41.45 166 ALA F O 1
ATOM 16123 N N . ARG F 1 170 ? 13.429 -34.347 23.165 1.00 36.36 167 ARG F N 1
ATOM 16124 C CA . ARG F 1 170 ? 14.459 -33.836 22.267 1.00 39.98 167 ARG F CA 1
ATOM 16125 C C . ARG F 1 170 ? 15.300 -32.744 22.934 1.00 37.86 167 ARG F C 1
ATOM 16126 O O . ARG F 1 170 ? 16.529 -32.739 22.800 1.00 38.36 167 ARG F O 1
ATOM 16134 N N . PHE F 1 171 ? 14.638 -31.827 23.645 1.00 37.87 168 PHE F N 1
ATOM 16135 C CA . PHE F 1 171 ? 15.325 -30.749 24.365 1.00 38.76 168 PHE F CA 1
ATOM 16136 C C . PHE F 1 171 ? 16.314 -31.324 25.374 1.00 38.23 168 PHE F C 1
ATOM 16137 O O . PHE F 1 171 ? 17.484 -30.938 25.390 1.00 35.62 168 PHE F O 1
ATOM 16145 N N . LEU F 1 172 ? 15.838 -32.244 26.214 1.00 38.45 169 LEU F N 1
ATOM 16146 C CA . LEU F 1 172 ? 16.693 -32.928 27.187 1.00 38.19 169 LEU F CA 1
ATOM 16147 C C . LEU F 1 172 ? 17.904 -33.579 26.517 1.00 36.02 169 LEU F C 1
ATOM 16148 O O . LEU F 1 172 ? 19.024 -33.518 27.022 1.00 34.21 169 LEU F O 1
ATOM 16153 N N . GLU F 1 173 ? 17.666 -34.202 25.373 1.00 35.77 170 GLU F N 1
ATOM 16154 C CA . GLU F 1 173 ? 18.717 -34.894 24.646 1.00 39.54 170 GLU F CA 1
ATOM 16155 C C . GLU F 1 173 ? 19.776 -33.900 24.148 1.00 37.92 170 GLU F C 1
ATOM 16156 O O . GLU F 1 173 ? 20.976 -34.167 24.235 1.00 40.60 170 GLU F O 1
ATOM 16162 N N . LEU F 1 174 ? 19.331 -32.753 23.638 1.00 32.47 171 LEU F N 1
ATOM 16163 C CA . LEU F 1 174 ? 20.255 -31.741 23.132 1.00 33.64 171 LEU F CA 1
ATOM 16164 C C . LEU F 1 174 ? 21.051 -31.122 24.280 1.00 32.27 171 LEU F C 1
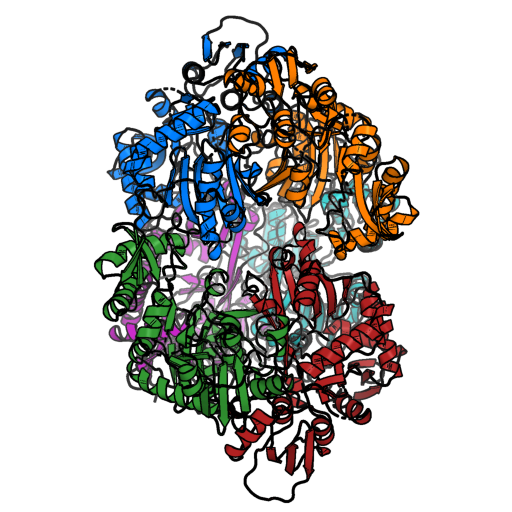ATOM 16165 O O . LEU F 1 174 ? 22.261 -30.900 24.176 1.00 32.37 171 LEU F O 1
ATOM 16170 N N . VAL F 1 175 ? 20.365 -30.868 25.384 1.00 27.98 172 VAL F N 1
ATOM 16171 C CA . VAL F 1 175 ? 20.993 -30.297 26.566 1.00 31.38 172 VAL F CA 1
ATOM 16172 C C . VAL F 1 175 ? 22.020 -31.273 27.112 1.00 34.68 172 VAL F C 1
ATOM 16173 O O . VAL F 1 175 ? 23.132 -30.887 27.488 1.00 34.59 172 VAL F O 1
ATOM 16177 N N . GLY F 1 176 ? 21.635 -32.546 27.134 1.00 33.88 173 GLY F N 1
ATOM 16178 C CA . GLY F 1 176 ? 22.475 -33.604 27.659 1.00 34.36 173 GLY F CA 1
ATOM 16179 C C . GLY F 1 176 ? 23.798 -33.712 26.936 1.00 36.83 173 GLY F C 1
ATOM 16180 O O . GLY F 1 176 ? 24.846 -33.809 27.566 1.00 36.99 173 GLY F O 1
ATOM 16181 N N . THR F 1 177 ? 23.754 -33.685 25.611 1.00 37.94 174 THR F N 1
ATOM 16182 C CA . THR F 1 177 ? 24.972 -33.802 24.826 1.00 42.94 174 THR F CA 1
ATOM 16183 C C . THR F 1 177 ? 25.862 -32.570 25.010 1.00 37.66 174 THR F C 1
ATOM 16184 O O . THR F 1 177 ? 27.077 -32.694 25.162 1.00 37.93 174 THR F O 1
ATOM 16188 N N . ALA F 1 178 ? 25.260 -31.386 25.029 1.00 36.07 175 ALA F N 1
ATOM 16189 C CA . ALA F 1 178 ? 26.038 -30.163 25.227 1.00 33.38 175 ALA F CA 1
ATOM 16190 C C . ALA F 1 178 ? 26.765 -30.129 26.582 1.00 34.17 175 ALA F C 1
ATOM 16191 O O . ALA F 1 178 ? 27.964 -29.853 26.644 1.00 36.85 175 ALA F O 1
ATOM 16193 N N . HIS F 1 179 ? 26.051 -30.419 27.663 1.00 33.94 176 HIS F N 1
ATOM 16194 C CA . HIS F 1 179 ? 26.661 -30.369 28.996 1.00 32.40 176 HIS F CA 1
ATOM 16195 C C . HIS F 1 179 ? 27.713 -31.455 29.229 1.00 35.94 176 HIS F C 1
ATOM 16196 O O . HIS F 1 179 ? 28.693 -31.231 29.940 1.00 37.77 176 HIS F O 1
ATOM 16203 N N . GLU F 1 180 ? 27.507 -32.629 28.643 1.00 37.47 177 GLU F N 1
ATOM 16204 C CA . GLU F 1 180 ? 28.484 -33.701 28.759 1.00 41.74 177 GLU F CA 1
ATOM 16205 C C . GLU F 1 180 ? 29.775 -33.343 28.016 1.00 43.28 177 GLU F C 1
ATOM 16206 O O . GLU F 1 180 ? 30.879 -33.606 28.499 1.00 45.46 177 GLU F O 1
ATOM 16212 N N . ALA F 1 181 ? 29.634 -32.736 26.844 1.00 41.37 178 ALA F N 1
ATOM 16213 C CA . ALA F 1 181 ? 30.802 -32.311 26.069 1.00 44.46 178 ALA F CA 1
ATOM 16214 C C . ALA F 1 181 ? 31.616 -31.230 26.803 1.00 42.16 178 ALA F C 1
ATOM 16215 O O . ALA F 1 181 ? 32.833 -31.337 26.920 1.00 43.32 178 ALA F O 1
ATOM 16217 N N . SER F 1 182 ? 30.943 -30.201 27.307 1.00 39.49 179 SER F N 1
ATOM 16218 C CA . SER F 1 182 ? 31.636 -29.104 27.983 1.00 38.73 179 SER F CA 1
ATOM 16219 C C . SER F 1 182 ? 31.966 -29.400 29.449 1.00 40.95 179 SER F C 1
ATOM 16220 O O . SER F 1 182 ? 32.574 -28.566 30.127 1.00 41.86 179 SER F O 1
ATOM 16223 N N . ARG F 1 183 ? 31.571 -30.577 29.933 1.00 40.09 180 ARG F N 1
ATOM 16224 C CA . ARG F 1 183 ? 31.696 -30.919 31.357 1.00 35.57 180 ARG F CA 1
ATOM 16225 C C . ARG F 1 183 ? 31.098 -29.835 32.257 1.00 34.83 180 ARG F C 1
ATOM 16226 O O . ARG F 1 183 ? 31.712 -29.411 33.239 1.00 35.65 180 ARG F O 1
ATOM 16234 N N . ALA F 1 184 ? 29.890 -29.393 31.922 1.00 30.97 181 ALA F N 1
ATOM 16235 C CA . ALA F 1 184 ? 29.292 -28.247 32.608 1.00 30.04 181 ALA F CA 1
ATOM 16236 C C . ALA F 1 184 ? 29.021 -28.526 34.087 1.00 31.50 181 ALA F C 1
ATOM 16237 O O . ALA F 1 184 ? 28.930 -29.686 34.511 1.00 30.11 181 ALA F O 1
ATOM 16239 N N . SER F 1 185 ? 28.899 -27.456 34.870 1.00 28.96 182 SER F N 1
ATOM 16240 C CA . SER F 1 185 ? 28.671 -27.584 36.304 1.00 26.64 182 SER F CA 1
ATOM 16241 C C . SER F 1 185 ? 27.668 -26.536 36.713 1.00 24.90 182 SER F C 1
ATOM 16242 O O . SER F 1 185 ? 27.710 -25.405 36.206 1.00 21.09 182 SER F O 1
ATOM 16245 N N . GLY F 1 186 ? 26.764 -26.905 37.621 1.00 26.08 183 GLY F N 1
ATOM 16246 C CA . GLY F 1 186 ? 25.829 -25.948 38.191 1.00 22.46 183 GLY F CA 1
ATOM 16247 C C . GLY F 1 186 ? 24.410 -26.069 37.663 1.00 23.73 183 GLY F C 1
ATOM 16248 O O . GLY F 1 186 ? 23.446 -25.817 38.398 1.00 22.25 183 GLY F O 1
ATOM 16249 N N . LEU F 1 187 ? 24.267 -26.465 36.399 1.00 22.85 184 LEU F N 1
ATOM 16250 C CA . LEU F 1 187 ? 22.952 -26.416 35.740 1.00 23.78 184 LEU F CA 1
ATOM 16251 C C . LEU F 1 187 ? 21.930 -27.404 36.307 1.00 22.15 184 LEU F C 1
ATOM 16252 O O . LEU F 1 187 ? 22.282 -28.531 36.669 1.00 24.61 184 LEU F O 1
ATOM 16257 N N . LEU F 1 188 ? 20.670 -26.968 36.381 1.00 22.39 185 LEU F N 1
ATOM 16258 C CA . LEU F 1 188 ? 19.575 -27.826 36.845 1.00 27.05 185 LEU F CA 1
ATOM 16259 C C . LEU F 1 188 ? 19.104 -28.815 35.789 1.00 26.70 185 LEU F C 1
ATOM 16260 O O . LEU F 1 188 ? 19.077 -28.517 34.595 1.00 22.87 185 LEU F O 1
ATOM 16265 N N . VAL F 1 189 ? 18.704 -29.992 36.250 1.00 26.54 186 VAL F N 1
ATOM 16266 C CA . VAL F 1 189 ? 17.961 -30.921 35.421 1.00 29.10 186 VAL F CA 1
ATOM 16267 C C . VAL F 1 189 ? 16.548 -30.995 35.991 1.00 31.01 186 VAL F C 1
ATOM 16268 O O . VAL F 1 189 ? 16.355 -31.425 37.137 1.00 27.49 186 VAL F O 1
ATOM 16272 N N . TRP F 1 190 ? 15.575 -30.547 35.201 1.00 32.71 187 TRP F N 1
ATOM 16273 C CA . TRP F 1 190 ? 14.162 -30.656 35.559 1.00 36.80 187 TRP F CA 1
ATOM 16274 C C . TRP F 1 190 ? 13.594 -31.971 35.057 1.00 36.77 187 TRP F C 1
ATOM 16275 O O . TRP F 1 190 ? 14.091 -32.528 34.070 1.00 37.20 187 TRP F O 1
ATOM 16286 N N . PRO F 1 191 ? 12.541 -32.471 35.731 1.00 42.00 188 PRO F N 1
ATOM 16287 C CA . PRO F 1 191 ? 11.768 -33.617 35.227 1.00 45.26 188 PRO F CA 1
ATOM 16288 C C . PRO F 1 191 ? 11.176 -33.322 33.843 1.00 48.87 188 PRO F C 1
ATOM 16289 O O . PRO F 1 191 ? 10.806 -32.173 33.580 1.00 47.49 188 PRO F O 1
ATOM 16293 N N . GLU F 1 192 ? 11.093 -34.332 32.978 1.00 50.20 189 GLU F N 1
ATOM 16294 C CA . GLU F 1 192 ? 10.573 -34.144 31.621 1.00 55.07 189 GLU F CA 1
ATOM 16295 C C . GLU F 1 192 ? 9.157 -33.567 31.644 1.00 55.40 189 GLU F C 1
ATOM 16296 O O . GLU F 1 192 ? 8.752 -32.842 30.723 1.00 55.55 189 GLU F O 1
ATOM 16302 N N . SER F 1 193 ? 8.411 -33.892 32.699 1.00 51.91 190 SER F N 1
ATOM 16303 C CA . SER F 1 193 ? 7.048 -33.401 32.849 1.00 51.22 190 SER F CA 1
ATOM 16304 C C . SER F 1 193 ? 7.074 -31.889 33.088 1.00 50.56 190 SER F C 1
ATOM 16305 O O . SER F 1 193 ? 6.211 -31.152 32.607 1.00 50.68 190 SER F O 1
ATOM 16308 N N . LYS F 1 194 ? 8.078 -31.423 33.820 1.00 48.29 191 LYS F N 1
ATOM 16309 C CA . LYS F 1 194 ? 8.211 -29.991 34.063 1.00 48.77 191 LYS F CA 1
ATOM 16310 C C . LYS F 1 194 ? 8.638 -29.235 32.793 1.00 39.87 191 LYS F C 1
ATOM 16311 O O . LYS F 1 194 ? 8.116 -28.158 32.500 1.00 39.07 191 LYS F O 1
ATOM 16317 N N . ILE F 1 195 ? 9.563 -29.815 32.030 1.00 34.81 192 ILE F N 1
ATOM 16318 C CA . ILE F 1 195 ? 9.955 -29.260 30.734 1.00 35.47 192 ILE F CA 1
ATOM 16319 C C . ILE F 1 195 ? 8.736 -29.153 29.816 1.00 40.20 192 ILE F C 1
ATOM 16320 O O . ILE F 1 195 ? 8.575 -28.176 29.083 1.00 41.05 192 ILE F O 1
ATOM 16325 N N . ALA F 1 196 ? 7.878 -30.166 29.866 1.00 38.86 193 ALA F N 1
ATOM 16326 C CA . ALA F 1 196 ? 6.653 -30.184 29.065 1.00 40.59 193 ALA F CA 1
ATOM 16327 C C . ALA F 1 196 ? 5.729 -29.001 29.382 1.00 43.13 193 ALA F C 1
ATOM 16328 O O . ALA F 1 196 ? 5.237 -28.327 28.478 1.00 45.60 193 ALA F O 1
ATOM 16330 N N . GLU F 1 197 ? 5.491 -28.756 30.667 1.00 45.63 194 GLU F N 1
ATOM 16331 C CA . GLU F 1 197 ? 4.628 -27.653 31.088 1.00 49.22 194 GLU F CA 1
ATOM 16332 C C . GLU F 1 197 ? 5.230 -26.306 30.684 1.00 44.58 194 GLU F C 1
ATOM 16333 O O . GLU F 1 197 ? 4.516 -25.383 30.295 1.00 46.65 194 GLU F O 1
ATOM 16339 N N . TRP F 1 198 ? 6.551 -26.223 30.773 1.00 40.05 195 TRP F N 1
ATOM 16340 C CA . TRP F 1 198 ? 7.321 -25.057 30.362 1.00 37.61 195 TRP F CA 1
ATOM 16341 C C . TRP F 1 198 ? 7.076 -24.807 28.866 1.00 36.68 195 TRP F C 1
ATOM 16342 O O . TRP F 1 198 ? 6.767 -23.686 28.462 1.00 34.41 195 TRP F O 1
ATOM 16353 N N . LEU F 1 199 ? 7.169 -25.858 28.055 1.00 35.79 196 LEU F N 1
ATOM 16354 C CA . LEU F 1 199 ? 6.998 -25.721 26.601 1.00 40.56 196 LEU F CA 1
ATOM 16355 C C . LEU F 1 199 ? 5.561 -25.481 26.137 1.00 43.59 196 LEU F C 1
ATOM 16356 O O . LEU F 1 199 ? 5.344 -24.929 25.058 1.00 47.03 196 LEU F O 1
ATOM 16361 N N . GLU F 1 200 ? 4.575 -25.897 26.925 1.00 44.65 197 GLU F N 1
ATOM 16362 C CA . GLU F 1 200 ? 3.190 -25.721 26.492 1.00 46.21 197 GLU F CA 1
ATOM 16363 C C . GLU F 1 200 ? 2.567 -24.428 27.006 1.00 42.23 197 GLU F C 1
ATOM 16364 O O . GLU F 1 200 ? 1.487 -24.046 26.570 1.00 43.81 197 GLU F O 1
ATOM 16370 N N . ASP F 1 201 ? 3.238 -23.765 27.942 1.00 39.90 198 ASP F N 1
ATOM 16371 C CA . ASP F 1 201 ? 2.802 -22.445 28.378 1.00 41.43 198 ASP F CA 1
ATOM 16372 C C . ASP F 1 201 ? 2.820 -21.499 27.165 1.00 40.47 198 ASP F C 1
ATOM 16373 O O . ASP F 1 201 ? 3.862 -21.318 26.520 1.00 36.56 198 ASP F O 1
ATOM 16378 N N . GLU F 1 202 ? 1.667 -20.906 26.858 1.00 40.03 199 GLU F N 1
ATOM 16379 C CA . GLU F 1 202 ? 1.531 -20.048 25.675 1.00 46.28 199 GLU F CA 1
ATOM 16380 C C . GLU F 1 202 ? 2.378 -18.771 25.764 1.00 39.89 199 GLU F C 1
ATOM 16381 O O . GLU F 1 202 ? 2.617 -18.112 24.752 1.00 38.67 199 GLU F O 1
ATOM 16387 N N . GLU F 1 203 ? 2.822 -18.431 26.974 1.00 36.61 200 GLU F N 1
ATOM 16388 C CA . GLU F 1 203 ? 3.670 -17.261 27.189 1.00 37.40 200 GLU F CA 1
ATOM 16389 C C . GLU F 1 203 ? 5.151 -17.536 26.879 1.00 32.47 200 GLU F C 1
ATOM 16390 O O . GLU F 1 203 ? 5.968 -16.617 26.859 1.00 31.21 200 GLU F O 1
ATOM 16396 N N . ASN F 1 204 ? 5.502 -18.798 26.654 1.00 30.80 201 ASN F N 1
ATOM 16397 C CA . ASN F 1 204 ? 6.885 -19.154 26.329 1.00 30.15 201 ASN F CA 1
ATOM 16398 C C . ASN F 1 204 ? 7.004 -19.468 24.856 1.00 33.16 201 ASN F C 1
ATOM 16399 O O . ASN F 1 204 ? 6.207 -20.243 24.328 1.00 23.11 201 ASN F O 1
ATOM 16404 N N . PHE F 1 205 ? 8.003 -18.882 24.197 1.00 28.20 202 PHE F N 1
ATOM 16405 C CA . PHE F 1 205 ? 8.180 -19.082 22.766 1.00 26.22 202 PHE F CA 1
ATOM 16406 C C . PHE F 1 205 ? 9.385 -19.991 22.552 1.00 26.28 202 PHE F C 1
ATOM 16407 O O . PHE F 1 205 ? 10.521 -19.594 22.832 1.00 26.70 202 PHE F O 1
ATOM 16415 N N . ALA F 1 206 ? 9.130 -21.218 22.091 1.00 23.11 203 ALA F N 1
ATOM 16416 C CA . ALA F 1 206 ? 10.187 -22.230 21.933 1.00 25.59 203 ALA F CA 1
ATOM 16417 C C . ALA F 1 206 ? 10.425 -22.605 20.469 1.00 26.06 203 ALA F C 1
ATOM 16418 O O . ALA F 1 206 ? 9.476 -22.788 19.707 1.00 26.06 203 ALA F O 1
ATOM 16420 N N . TYR F 1 207 ? 11.692 -22.743 20.092 1.00 24.21 204 TYR F N 1
ATOM 16421 C CA . TYR F 1 207 ? 12.053 -23.038 18.718 1.00 26.77 204 TYR F CA 1
ATOM 16422 C C . TYR F 1 207 ? 13.144 -24.082 18.688 1.00 31.15 204 TYR F C 1
ATOM 16423 O O . TYR F 1 207 ? 14.059 -24.056 19.516 1.00 30.17 204 TYR F O 1
ATOM 16432 N N . LEU F 1 208 ? 13.039 -25.002 17.733 1.00 31.96 205 LEU F N 1
ATOM 16433 C CA . LEU F 1 208 ? 13.908 -26.177 17.687 1.00 30.08 205 LEU F CA 1
ATOM 16434 C C . LEU F 1 208 ? 14.630 -26.272 16.352 1.00 35.13 205 LEU F C 1
ATOM 16435 O O . LEU F 1 208 ? 14.005 -26.162 15.298 1.00 29.75 205 LEU F O 1
ATOM 16440 N N . ALA F 1 209 ? 15.949 -26.456 16.403 1.00 36.30 206 ALA F N 1
ATOM 16441 C CA . ALA F 1 209 ? 16.731 -26.803 15.214 1.00 34.90 206 ALA F CA 1
ATOM 16442 C C . ALA F 1 209 ? 17.262 -28.219 15.401 1.00 37.65 206 ALA F C 1
ATOM 16443 O O . ALA F 1 209 ? 17.119 -28.801 16.484 1.00 33.29 206 ALA F O 1
ATOM 16445 N N . GLU F 1 210 ? 17.894 -28.765 14.369 1.00 39.10 207 GLU F N 1
ATOM 16446 C CA . GLU F 1 210 ? 18.432 -30.121 14.463 1.00 48.19 207 GLU F CA 1
ATOM 16447 C C . GLU F 1 210 ? 19.409 -30.282 15.632 1.00 46.08 207 GLU F C 1
ATOM 16448 O O . GLU F 1 210 ? 19.417 -31.315 16.303 1.00 39.99 207 GLU F O 1
ATOM 16454 N N . ASP F 1 211 ? 20.207 -29.251 15.899 1.00 39.90 208 ASP F N 1
ATOM 16455 C CA . ASP F 1 211 ? 21.231 -29.370 16.926 1.00 38.64 208 ASP F CA 1
ATOM 16456 C C . ASP F 1 211 ? 21.180 -28.202 17.892 1.00 34.21 208 ASP F C 1
ATOM 16457 O O . ASP F 1 211 ? 22.218 -27.722 18.353 1.00 31.60 208 ASP F O 1
ATOM 16462 N N . GLY F 1 212 ? 19.971 -27.741 18.191 1.00 31.70 209 GLY F N 1
ATOM 16463 C CA . GLY F 1 212 ? 19.798 -26.722 19.197 1.00 30.61 209 GLY F CA 1
ATOM 16464 C C . GLY F 1 212 ? 18.368 -26.260 19.362 1.00 31.48 209 GLY F C 1
ATOM 16465 O O . GLY F 1 212 ? 17.476 -26.641 18.592 1.00 32.15 209 GLY F O 1
ATOM 16466 N N . PHE F 1 213 ? 18.158 -25.417 20.371 1.00 27.77 210 PHE F N 1
ATOM 16467 C CA . PHE F 1 213 ? 16.853 -24.826 20.608 1.00 26.33 210 PHE F CA 1
ATOM 16468 C C . PHE F 1 213 ? 16.986 -23.520 21.374 1.00 24.03 210 PHE F C 1
ATOM 16469 O O . PHE F 1 213 ? 18.049 -23.214 21.928 1.00 23.61 210 PHE F O 1
ATOM 16477 N N . VAL F 1 214 ? 15.899 -22.758 21.419 1.00 22.61 211 VAL F N 1
ATOM 16478 C CA . VAL F 1 214 ? 15.853 -21.548 22.232 1.00 21.40 211 VAL F CA 1
ATOM 16479 C C . VAL F 1 214 ? 14.448 -21.435 22.797 1.00 21.17 211 VAL F C 1
ATOM 16480 O O . VAL F 1 214 ? 13.471 -21.844 22.158 1.00 28.13 211 VAL F O 1
ATOM 16484 N N . VAL F 1 215 ? 14.346 -20.910 24.012 1.00 20.51 212 VAL F N 1
ATOM 16485 C CA . VAL F 1 215 ? 13.048 -20.636 24.604 1.00 20.09 212 VAL F CA 1
ATOM 16486 C C . VAL F 1 215 ? 13.140 -19.216 25.135 1.00 24.26 212 VAL F C 1
ATOM 16487 O O . VAL F 1 215 ? 14.088 -18.881 25.865 1.00 18.48 212 VAL F O 1
ATOM 16491 N N . TYR F 1 216 ? 12.183 -18.373 24.757 1.00 21.21 213 TYR F N 1
ATOM 16492 C CA . TYR F 1 216 ? 12.198 -16.989 25.236 1.00 25.05 213 TYR F CA 1
ATOM 16493 C C . TYR F 1 216 ? 10.797 -16.443 25.429 1.00 24.46 213 TYR F C 1
ATOM 16494 O O . TYR F 1 216 ? 9.824 -17.128 25.138 1.00 24.03 213 TYR F O 1
ATOM 16503 N N . ASN F 1 217 ? 10.703 -15.224 25.958 1.00 19.55 214 ASN F N 1
ATOM 16504 C CA . ASN F 1 217 ? 9.412 -14.640 26.308 1.00 21.48 214 ASN F CA 1
ATOM 16505 C C . ASN F 1 217 ? 9.525 -13.121 26.461 1.00 18.82 214 ASN F C 1
ATOM 16506 O O . ASN F 1 217 ? 10.633 -12.567 26.427 1.00 21.90 214 ASN F O 1
ATOM 16511 N N . TRP F 1 218 ? 8.384 -12.451 26.608 1.00 18.79 215 TRP F N 1
ATOM 16512 C CA . TRP F 1 218 ? 8.364 -11.004 26.847 1.00 24.00 215 TRP F CA 1
ATOM 16513 C C . TRP F 1 218 ? 8.714 -10.654 28.299 1.00 28.63 215 TRP F C 1
ATOM 16514 O O . TRP F 1 218 ? 8.303 -11.347 29.231 1.00 23.84 215 TRP F O 1
ATOM 16525 N N . SER F 1 219 ? 9.463 -9.569 28.480 1.00 29.82 216 SER F N 1
ATOM 16526 C CA . SER F 1 219 ? 9.770 -9.046 29.811 1.00 33.97 216 SER F CA 1
ATOM 16527 C C . SER F 1 219 ? 9.671 -7.517 29.723 1.00 31.39 216 SER F C 1
ATOM 16528 O O . SER F 1 219 ? 10.620 -6.851 29.284 1.00 30.06 216 SER F O 1
ATOM 16531 N N . ASP F 1 220 ? 8.511 -6.967 30.078 1.00 36.24 217 ASP F N 1
ATOM 16532 C CA . ASP F 1 220 ? 8.303 -5.513 30.068 1.00 40.60 217 ASP F CA 1
ATOM 16533 C C . ASP F 1 220 ? 8.701 -4.848 28.742 1.00 38.45 217 ASP F C 1
ATOM 16534 O O . ASP F 1 220 ? 9.540 -3.953 28.726 1.00 41.11 217 ASP F O 1
ATOM 16539 N N . GLY F 1 221 ? 8.140 -5.291 27.628 1.00 32.21 218 GLY F N 1
ATOM 16540 C CA . GLY F 1 221 ? 8.460 -4.652 26.363 1.00 32.18 218 GLY F CA 1
ATOM 16541 C C . GLY F 1 221 ? 9.773 -5.116 25.745 1.00 29.27 218 GLY F C 1
ATOM 16542 O O . GLY F 1 221 ? 10.031 -4.870 24.564 1.00 29.79 218 GLY F O 1
ATOM 16543 N N . ASP F 1 222 ? 10.610 -5.786 26.533 1.00 24.65 219 ASP F N 1
ATOM 16544 C CA . ASP F 1 222 ? 11.783 -6.433 25.964 1.00 24.84 219 ASP F CA 1
ATOM 16545 C C . ASP F 1 222 ? 11.605 -7.952 25.921 1.00 25.68 219 ASP F C 1
ATOM 16546 O O . ASP F 1 222 ? 10.619 -8.483 26.418 1.00 24.45 219 ASP F O 1
ATOM 16551 N N . LEU F 1 223 ? 12.565 -8.634 25.311 1.00 22.95 220 LEU F N 1
ATOM 16552 C CA . LEU F 1 223 ? 12.523 -10.079 25.214 1.00 24.64 220 LEU F CA 1
ATOM 16553 C C . LEU F 1 223 ? 13.551 -10.656 26.171 1.00 23.36 220 LEU F C 1
ATOM 16554 O O . LEU F 1 223 ? 14.572 -10.013 26.487 1.00 18.99 220 LEU F O 1
ATOM 16559 N N . GLN F 1 224 ? 13.273 -11.858 26.654 1.00 24.59 221 GLN F N 1
ATOM 16560 C CA . GLN F 1 224 ? 14.163 -12.507 27.593 1.00 23.13 221 GLN F CA 1
ATOM 16561 C C . GLN F 1 224 ? 14.357 -13.963 27.216 1.00 18.59 221 GLN F C 1
ATOM 16562 O O . GLN F 1 224 ? 13.396 -14.722 27.095 1.00 21.33 221 GLN F O 1
ATOM 16568 N N . VAL F 1 225 ? 15.610 -14.350 27.034 1.00 17.31 222 VAL F N 1
ATOM 16569 C CA . VAL F 1 225 ? 15.925 -15.729 26.692 1.00 19.70 222 VAL F CA 1
ATOM 16570 C C . VAL F 1 225 ? 16.108 -16.540 27.961 1.00 21.93 222 VAL F C 1
ATOM 16571 O O . VAL F 1 225 ? 16.988 -16.223 28.782 1.00 19.96 222 VAL F O 1
ATOM 16575 N N . ASP F 1 226 ? 15.282 -17.573 28.136 1.00 23.79 223 ASP F N 1
ATOM 16576 C CA . ASP F 1 226 ? 15.404 -18.468 29.296 1.00 27.82 223 ASP F CA 1
ATOM 16577 C C . ASP F 1 226 ? 16.581 -19.427 29.116 1.00 28.09 223 ASP F C 1
ATOM 16578 O O . ASP F 1 226 ? 17.316 -19.730 30.066 1.00 28.12 223 ASP F O 1
ATOM 16583 N N . GLU F 1 227 ? 16.748 -19.908 27.887 1.00 24.75 224 GLU F N 1
ATOM 16584 C CA . GLU F 1 227 ? 17.823 -20.830 27.569 1.00 24.89 224 GLU F CA 1
ATOM 16585 C C . GLU F 1 227 ? 18.014 -20.917 26.064 1.00 22.93 224 GLU F C 1
ATOM 16586 O O . GLU F 1 227 ? 17.042 -20.981 25.304 1.00 24.45 224 GLU F O 1
ATOM 16592 N N . LEU F 1 228 ? 19.273 -20.910 25.643 1.00 24.57 225 LEU F N 1
ATOM 16593 C CA . LEU F 1 228 ? 19.616 -21.189 24.262 1.00 25.61 225 LEU F CA 1
ATOM 16594 C C . LEU F 1 228 ? 20.717 -22.222 24.290 1.00 25.34 225 LEU F C 1
ATOM 16595 O O . LEU F 1 228 ? 21.734 -22.026 24.959 1.00 24.72 225 LEU F O 1
ATOM 16600 N N . VAL F 1 229 ? 20.509 -23.312 23.556 1.00 24.81 226 VAL F N 1
ATOM 16601 C CA . VAL F 1 229 ? 21.491 -24.381 23.419 1.00 23.44 226 VAL F CA 1
ATOM 16602 C C . VAL F 1 229 ? 21.771 -24.566 21.931 1.00 24.09 226 VAL F C 1
ATOM 16603 O O . VAL F 1 229 ? 20.841 -24.649 21.134 1.00 31.22 226 VAL F O 1
ATOM 16607 N N . ALA F 1 230 ? 23.040 -24.619 21.551 1.00 24.78 227 ALA F N 1
ATOM 16608 C CA . ALA F 1 230 ? 23.391 -24.789 20.140 1.00 33.37 227 ALA F CA 1
ATOM 16609 C C . ALA F 1 230 ? 24.704 -25.531 20.003 1.00 34.26 227 ALA F C 1
ATOM 16610 O O . ALA F 1 230 ? 25.694 -25.160 20.628 1.00 35.45 227 ALA F O 1
ATOM 16612 N N . HIS F 1 231 ? 24.719 -26.568 19.178 1.00 35.37 228 HIS F N 1
ATOM 16613 C CA . HIS F 1 231 ? 25.916 -27.368 19.009 1.00 40.96 228 HIS F CA 1
ATOM 16614 C C . HIS F 1 231 ? 26.847 -26.792 17.945 1.00 46.64 228 HIS F C 1
ATOM 16615 O O . HIS F 1 231 ? 28.045 -27.065 17.966 1.00 54.80 228 HIS F O 1
ATOM 16622 N N . SER F 1 232 ? 26.307 -26.009 17.012 1.00 41.59 229 SER F N 1
ATOM 16623 C CA . SER F 1 232 ? 27.119 -25.510 15.894 1.00 39.52 229 SER F CA 1
ATOM 16624 C C . SER F 1 232 ? 26.953 -24.012 15.673 1.00 36.29 229 SER F C 1
ATOM 16625 O O . SER F 1 232 ? 25.958 -23.422 16.102 1.00 30.73 229 SER F O 1
ATOM 16628 N N . GLU F 1 233 ? 27.922 -23.406 14.985 1.00 34.63 230 GLU F N 1
ATOM 16629 C CA . GLU F 1 233 ? 27.911 -21.960 14.776 1.00 36.81 230 GLU F CA 1
ATOM 16630 C C . GLU F 1 233 ? 26.653 -21.474 14.072 1.00 30.08 230 GLU F C 1
ATOM 16631 O O . GLU F 1 233 ? 25.990 -20.539 14.540 1.00 35.03 230 GLU F O 1
ATOM 16637 N N . ALA F 1 234 ? 26.323 -22.119 12.953 1.00 31.33 231 ALA F N 1
ATOM 16638 C CA . ALA F 1 234 ? 25.200 -21.669 12.136 1.00 36.86 231 ALA F CA 1
ATOM 16639 C C . ALA F 1 234 ? 23.903 -21.729 12.931 1.00 35.11 231 ALA F C 1
ATOM 16640 O O . ALA F 1 234 ? 23.084 -20.815 12.853 1.00 31.66 231 ALA F O 1
ATOM 16642 N N . THR F 1 235 ? 23.734 -22.807 13.699 1.00 29.87 232 THR F N 1
ATOM 16643 C CA . THR F 1 235 ? 22.551 -22.992 14.515 1.00 28.84 232 THR F CA 1
ATOM 16644 C C . THR F 1 235 ? 22.486 -21.934 15.618 1.00 27.15 232 THR F C 1
ATOM 16645 O O . THR F 1 235 ? 21.427 -21.370 15.868 1.00 27.56 232 THR F O 1
ATOM 16649 N N . ALA F 1 236 ? 23.611 -21.668 16.277 1.00 26.86 233 ALA F N 1
ATOM 16650 C CA . ALA F 1 236 ? 23.638 -20.628 17.312 1.00 26.24 233 ALA F CA 1
ATOM 16651 C C . ALA F 1 236 ? 23.213 -19.300 16.698 1.00 25.75 233 ALA F C 1
ATOM 16652 O O . ALA F 1 236 ? 22.376 -18.579 17.259 1.00 23.86 233 ALA F O 1
ATOM 16654 N N . ARG F 1 237 ? 23.771 -18.997 15.528 1.00 25.89 234 ARG F N 1
ATOM 16655 C CA . ARG F 1 237 ? 23.425 -17.745 14.857 1.00 26.01 234 ARG F CA 1
ATOM 16656 C C . ARG F 1 237 ? 21.941 -17.725 14.513 1.00 25.46 234 ARG F C 1
ATOM 16657 O O . ARG F 1 237 ? 21.252 -16.739 14.784 1.00 24.60 234 ARG F O 1
ATOM 16665 N N . ALA F 1 238 ? 21.436 -18.833 13.976 1.00 26.22 235 ALA F N 1
ATOM 16666 C CA . ALA F 1 238 ? 20.029 -18.901 13.595 1.00 26.21 235 ALA F CA 1
ATOM 16667 C C . ALA F 1 238 ? 19.051 -18.772 14.773 1.00 25.41 235 ALA F C 1
ATOM 16668 O O . ALA F 1 238 ? 18.015 -18.109 14.654 1.00 28.14 235 ALA F O 1
ATOM 16670 N N . LEU F 1 239 ? 19.354 -19.408 15.902 1.00 25.17 236 LEU F N 1
ATOM 16671 C CA . LEU F 1 239 ? 18.474 -19.276 17.067 1.00 23.54 236 LEU F CA 1
ATOM 16672 C C . LEU F 1 239 ? 18.473 -17.854 17.619 1.00 24.18 236 LEU F C 1
ATOM 16673 O O . LEU F 1 239 ? 17.411 -17.300 17.936 1.00 25.23 236 LEU F O 1
ATOM 16678 N N . TRP F 1 240 ? 19.661 -17.263 17.741 1.00 22.91 237 TRP F N 1
ATOM 16679 C CA . TRP F 1 240 ? 19.777 -15.892 18.230 1.00 25.55 237 TRP F CA 1
ATOM 16680 C C . TRP F 1 240 ? 19.067 -14.932 17.276 1.00 26.59 237 TRP F C 1
ATOM 16681 O O . TRP F 1 240 ? 18.376 -14.006 17.710 1.00 26.18 237 TRP F O 1
ATOM 16692 N N . ALA F 1 241 ? 19.234 -15.165 15.975 1.00 24.58 238 ALA F N 1
ATOM 16693 C CA . ALA F 1 241 ? 18.606 -14.326 14.957 1.00 26.78 238 ALA F CA 1
ATOM 16694 C C . ALA F 1 241 ? 17.091 -14.457 15.052 1.00 26.52 238 ALA F C 1
ATOM 16695 O O . ALA F 1 241 ? 16.359 -13.508 14.760 1.00 26.66 238 ALA F O 1
ATOM 16697 N N . THR F 1 242 ? 16.622 -15.631 15.463 1.00 22.89 239 THR F N 1
ATOM 16698 C CA . THR F 1 242 ? 15.187 -15.826 15.635 1.00 24.46 239 THR F CA 1
ATOM 16699 C C . THR F 1 242 ? 14.658 -14.917 16.748 1.00 24.80 239 THR F C 1
ATOM 16700 O O . THR F 1 242 ? 13.626 -14.253 16.593 1.00 28.36 239 THR F O 1
ATOM 16704 N N . VAL F 1 243 ? 15.376 -14.870 17.865 1.00 21.11 240 VAL F N 1
ATOM 16705 C CA . VAL F 1 243 ? 14.966 -14.022 18.970 1.00 20.24 240 VAL F CA 1
ATOM 16706 C C . VAL F 1 243 ? 15.025 -12.562 18.536 1.00 21.02 240 VAL F C 1
ATOM 16707 O O . VAL F 1 243 ? 14.083 -11.789 18.758 1.00 23.95 240 VAL F O 1
ATOM 16711 N N . GLY F 1 244 ? 16.126 -12.196 17.883 1.00 20.95 241 GLY F N 1
ATOM 16712 C CA . GLY F 1 244 ? 16.376 -10.808 17.533 1.00 23.75 241 GLY F CA 1
ATOM 16713 C C . GLY F 1 244 ? 15.475 -10.308 16.425 1.00 24.56 241 GLY F C 1
ATOM 16714 O O . GLY F 1 244 ? 15.463 -9.115 16.132 1.00 26.05 241 GLY F O 1
ATOM 16715 N N . SER F 1 245 ? 14.717 -11.217 15.810 1.00 26.57 242 SER F N 1
ATOM 16716 C CA . SER F 1 245 ? 13.849 -10.860 14.687 1.00 29.25 242 SER F CA 1
ATOM 16717 C C . SER F 1 245 ? 12.710 -9.958 15.164 1.00 28.89 242 SER F C 1
ATOM 16718 O O . SER F 1 245 ? 12.035 -9.325 14.357 1.00 31.50 242 SER F O 1
ATOM 16721 N N . GLY F 1 246 ? 12.483 -9.912 16.472 1.00 29.69 243 GLY F N 1
ATOM 16722 C CA . GLY F 1 246 ? 11.472 -9.015 17.011 1.00 32.02 243 GLY F CA 1
ATOM 16723 C C . GLY F 1 246 ? 11.969 -7.586 17.236 1.00 30.28 243 GLY F C 1
ATOM 16724 O O . GLY F 1 246 ? 11.285 -6.792 17.876 1.00 29.21 243 GLY F O 1
ATOM 16725 N N . ALA F 1 247 ? 13.143 -7.255 16.691 1.00 27.75 244 ALA F N 1
ATOM 16726 C CA . ALA F 1 247 ? 13.821 -5.972 16.960 1.00 25.66 244 ALA F CA 1
ATOM 16727 C C . ALA F 1 247 ? 13.010 -4.723 16.609 1.00 26.35 244 ALA F C 1
ATOM 16728 O O . ALA F 1 247 ? 13.276 -3.635 17.135 1.00 29.84 244 ALA F O 1
ATOM 16730 N N . SER F 1 248 ? 12.058 -4.856 15.695 1.00 25.95 245 SER F N 1
ATOM 16731 C CA . SER F 1 248 ? 11.217 -3.713 15.336 1.00 28.98 245 SER F CA 1
ATOM 16732 C C . SER F 1 248 ? 10.354 -3.276 16.526 1.00 32.75 245 SER F C 1
ATOM 16733 O O . SER F 1 248 ? 9.917 -2.121 16.606 1.00 31.45 245 SER F O 1
ATOM 16736 N N . ILE F 1 249 ? 10.117 -4.204 17.451 1.00 28.13 246 ILE F N 1
ATOM 16737 C CA . ILE F 1 249 ? 9.299 -3.923 18.623 1.00 28.06 246 ILE F CA 1
ATOM 16738 C C . ILE F 1 249 ? 10.145 -3.897 19.893 1.00 31.16 246 ILE F C 1
ATOM 16739 O O . ILE F 1 249 ? 10.031 -2.976 20.706 1.00 29.60 246 ILE F O 1
ATOM 16744 N N . ALA F 1 250 ? 10.979 -4.920 20.076 1.00 28.71 247 ALA F N 1
ATOM 16745 C CA . ALA F 1 250 ? 11.827 -5.000 21.272 1.00 26.75 247 ALA F CA 1
ATOM 16746 C C . ALA F 1 250 ? 13.260 -4.552 20.972 1.00 29.04 247 ALA F C 1
ATOM 16747 O O . ALA F 1 250 ? 13.934 -5.109 20.103 1.00 33.74 247 ALA F O 1
ATOM 16749 N N . ARG F 1 251 ? 13.717 -3.538 21.691 1.00 24.78 248 ARG F N 1
ATOM 16750 C CA . ARG F 1 251 ? 15.056 -2.986 21.502 1.00 29.37 248 ARG F CA 1
ATOM 16751 C C . ARG F 1 251 ? 16.124 -3.914 22.087 1.00 22.39 248 ARG F C 1
ATOM 16752 O O . ARG F 1 251 ? 17.247 -4.022 21.571 1.00 19.10 248 ARG F O 1
ATOM 16760 N N . THR F 1 252 ? 15.761 -4.591 23.166 1.00 20.18 249 THR F N 1
ATOM 16761 C CA . THR F 1 252 ? 16.750 -5.246 24.018 1.00 23.87 249 THR F CA 1
ATOM 16762 C C . THR F 1 252 ? 16.374 -6.699 24.251 1.00 23.36 249 THR F C 1
ATOM 16763 O O . THR F 1 252 ? 15.201 -7.022 24.445 1.00 19.48 249 THR F O 1
ATOM 16767 N N . VAL F 1 253 ? 17.371 -7.574 24.219 1.00 25.98 250 VAL F N 1
ATOM 16768 C CA . VAL F 1 253 ? 17.173 -8.965 24.575 1.00 22.14 250 VAL F CA 1
ATOM 16769 C C . VAL F 1 253 ? 18.002 -9.265 25.816 1.00 21.91 250 VAL F C 1
ATOM 16770 O O . VAL F 1 253 ? 19.228 -9.123 25.804 1.00 23.81 250 VAL F O 1
ATOM 16774 N N . HIS F 1 254 ? 17.328 -9.652 26.892 1.00 17.47 251 HIS F N 1
ATOM 16775 C CA . HIS F 1 254 ? 18.006 -10.099 28.107 1.00 21.41 251 HIS F CA 1
ATOM 16776 C C . HIS F 1 254 ? 18.191 -11.604 27.981 1.00 22.79 251 HIS F C 1
ATOM 16777 O O . HIS F 1 254 ? 17.315 -12.299 27.453 1.00 27.08 251 HIS F O 1
ATOM 16784 N N . ALA F 1 255 ? 19.322 -12.117 28.447 1.00 19.60 252 ALA F N 1
ATOM 16785 C CA . ALA F 1 255 ? 19.549 -13.559 28.376 1.00 19.89 252 ALA F CA 1
ATOM 16786 C C . ALA F 1 255 ? 20.230 -14.084 29.618 1.00 19.79 252 ALA F C 1
ATOM 16787 O O . ALA F 1 255 ? 21.215 -13.501 30.108 1.00 17.83 252 ALA F O 1
ATOM 16789 N N . TYR F 1 256 ? 19.704 -15.190 30.128 1.00 19.55 253 TYR F N 1
ATOM 16790 C CA . TYR F 1 256 ? 20.409 -15.951 31.143 1.00 18.41 253 TYR F CA 1
ATOM 16791 C C . TYR F 1 256 ? 21.397 -16.887 30.467 1.00 23.42 253 TYR F C 1
ATOM 16792 O O . TYR F 1 256 ? 21.016 -17.724 29.637 1.00 22.24 253 TYR F O 1
ATOM 16801 N N . LEU F 1 257 ? 22.675 -16.713 30.795 1.00 23.81 254 LEU F N 1
ATOM 16802 C CA . LEU F 1 257 ? 23.730 -17.574 30.281 1.00 30.66 254 LEU F CA 1
ATOM 16803 C C . LEU F 1 257 ? 24.999 -17.387 31.087 1.00 36.22 254 LEU F C 1
ATOM 16804 O O . LEU F 1 257 ? 25.046 -16.552 31.984 1.00 41.93 254 LEU F O 1
ATOM 16809 N N A SER F 1 258 ? 26.022 -18.164 30.750 0.50 37.35 255 SER F N 1
ATOM 16810 N N B SER F 1 258 ? 26.029 -18.168 30.780 0.50 37.35 255 SER F N 1
ATOM 16811 C CA A SER F 1 258 ? 27.348 -18.019 31.347 0.50 39.20 255 SER F CA 1
ATOM 16812 C CA B SER F 1 258 ? 27.327 -17.996 31.428 0.50 38.58 255 SER F CA 1
ATOM 16813 C C A SER F 1 258 ? 28.106 -16.840 30.743 0.50 42.20 255 SER F C 1
ATOM 16814 C C B SER F 1 258 ? 28.101 -16.860 30.769 0.50 41.69 255 SER F C 1
ATOM 16815 O O A SER F 1 258 ? 27.806 -16.414 29.627 0.50 42.65 255 SER F O 1
ATOM 16816 O O B SER F 1 258 ? 27.804 -16.484 29.634 0.50 42.68 255 SER F O 1
ATOM 16821 N N . PRO F 1 259 ? 29.101 -16.303 31.476 1.00 44.06 256 PRO F N 1
ATOM 16822 C CA . PRO F 1 259 ? 29.972 -15.297 30.853 1.00 43.56 256 PRO F CA 1
ATOM 16823 C C . PRO F 1 259 ? 30.882 -15.963 29.830 1.00 43.08 256 PRO F C 1
ATOM 16824 O O . PRO F 1 259 ? 31.593 -15.255 29.107 1.00 47.55 256 PRO F O 1
ATOM 16828 N N . ASN F 1 260 ? 30.858 -17.298 29.778 1.00 38.93 257 ASN F N 1
ATOM 16829 C CA . ASN F 1 260 ? 31.579 -18.064 28.749 1.00 40.80 257 ASN F CA 1
ATOM 16830 C C . ASN F 1 260 ? 30.766 -18.461 27.514 1.00 34.89 257 ASN F C 1
ATOM 16831 O O . ASN F 1 260 ? 31.280 -19.140 26.626 1.00 33.46 257 ASN F O 1
ATOM 16836 N N . ASP F 1 261 ? 29.503 -18.056 27.457 1.00 34.15 258 ASP F N 1
ATOM 16837 C CA . ASP F 1 261 ? 28.658 -18.419 26.327 1.00 31.09 258 ASP F CA 1
ATOM 16838 C C . ASP F 1 261 ? 29.228 -17.867 25.019 1.00 32.62 258 ASP F C 1
ATOM 16839 O O . ASP F 1 261 ? 29.729 -16.734 24.980 1.00 32.01 258 ASP F O 1
ATOM 16844 N N . PRO F 1 262 ? 29.174 -18.669 23.940 1.00 26.97 259 PRO F N 1
ATOM 16845 C CA . PRO F 1 262 ? 29.788 -18.183 22.704 1.00 27.12 259 PRO F CA 1
ATOM 16846 C C . PRO F 1 262 ? 29.114 -16.935 22.126 1.00 27.16 259 PRO F C 1
ATOM 16847 O O . PRO F 1 262 ? 29.715 -16.324 21.246 1.00 25.74 259 PRO F O 1
ATOM 16851 N N . VAL F 1 263 ? 27.924 -16.554 22.598 1.00 26.42 260 VAL F N 1
ATOM 16852 C CA . VAL F 1 263 ? 27.242 -15.393 22.022 1.00 27.85 260 VAL F CA 1
ATOM 16853 C C . VAL F 1 263 ? 28.103 -14.137 22.125 1.00 27.10 260 VAL F C 1
ATOM 16854 O O . VAL F 1 263 ? 28.075 -13.287 21.228 1.00 28.58 260 VAL F O 1
ATOM 16858 N N . HIS F 1 264 ? 28.889 -14.036 23.200 1.00 26.21 261 HIS F N 1
ATOM 16859 C CA . HIS F 1 264 ? 29.778 -12.880 23.405 1.00 28.47 261 HIS F CA 1
ATOM 16860 C C . HIS F 1 264 ? 30.840 -12.789 22.320 1.00 30.53 261 HIS F C 1
ATOM 16861 O O . HIS F 1 264 ? 31.409 -11.718 22.067 1.00 30.88 261 HIS F O 1
ATOM 16868 N N . LEU F 1 265 ? 31.126 -13.928 21.695 1.00 30.82 262 LEU F N 1
ATOM 16869 C CA . LEU F 1 265 ? 32.134 -13.991 20.649 1.00 32.24 262 LEU F CA 1
ATOM 16870 C C . LEU F 1 265 ? 31.521 -13.720 19.272 1.00 33.67 262 LEU F C 1
ATOM 16871 O O . LEU F 1 265 ? 32.254 -13.486 18.299 1.00 33.72 262 LEU F O 1
ATOM 16876 N N . LEU F 1 266 ? 30.186 -13.746 19.205 1.00 32.00 263 LEU F N 1
ATOM 16877 C CA . LEU F 1 266 ? 29.448 -13.617 17.941 1.00 31.40 263 LEU F CA 1
ATOM 16878 C C . LEU F 1 266 ? 28.838 -12.231 17.710 1.00 29.30 263 LEU F C 1
ATOM 16879 O O . LEU F 1 266 ? 28.869 -11.735 16.594 1.00 28.92 263 LEU F O 1
ATOM 16884 N N . VAL F 1 267 ? 28.252 -11.627 18.744 1.00 23.74 264 VAL F N 1
ATOM 16885 C CA . VAL F 1 267 ? 27.557 -10.357 18.554 1.00 26.25 264 VAL F CA 1
ATOM 16886 C C . VAL F 1 267 ? 28.528 -9.212 18.341 1.00 28.09 264 VAL F C 1
ATOM 16887 O O . VAL F 1 267 ? 29.630 -9.207 18.898 1.00 32.69 264 VAL F O 1
ATOM 16891 N N . GLU F 1 268 ? 28.111 -8.236 17.544 1.00 25.77 265 GLU F N 1
ATOM 16892 C CA . GLU F 1 268 ? 28.967 -7.094 17.251 1.00 30.55 265 GLU F CA 1
ATOM 16893 C C . GLU F 1 268 ? 29.089 -6.189 18.463 1.00 29.70 265 GLU F C 1
ATOM 16894 O O . GLU F 1 268 ? 30.181 -5.741 18.807 1.00 28.83 265 GLU F O 1
ATOM 16900 N N . HIS F 1 269 ? 27.958 -5.924 19.100 1.00 29.46 266 HIS F N 1
ATOM 16901 C CA . HIS F 1 269 ? 27.904 -5.040 20.250 1.00 26.66 266 HIS F CA 1
ATOM 16902 C C . HIS F 1 269 ? 27.961 -5.845 21.536 1.00 27.67 266 HIS F C 1
ATOM 16903 O O . HIS F 1 269 ? 27.179 -6.771 21.743 1.00 26.29 266 HIS F O 1
ATOM 16910 N N . GLU F 1 270 ? 28.917 -5.492 22.385 1.00 27.68 267 GLU F N 1
ATOM 16911 C CA . GLU F 1 270 ? 29.143 -6.171 23.647 1.00 28.98 267 GLU F CA 1
ATOM 16912 C C . GLU F 1 270 ? 27.885 -6.098 24.497 1.00 26.04 267 GLU F C 1
ATOM 16913 O O . GLU F 1 270 ? 27.121 -5.149 24.378 1.00 24.94 267 GLU F O 1
ATOM 16919 N N . ALA F 1 271 ? 27.658 -7.096 25.348 1.00 23.59 268 ALA F N 1
ATOM 16920 C CA . ALA F 1 271 ? 26.539 -7.025 26.274 1.00 21.39 268 ALA F CA 1
ATOM 16921 C C . ALA F 1 271 ? 26.679 -5.744 27.101 1.00 22.88 268 ALA F C 1
ATOM 16922 O O . ALA F 1 271 ? 27.795 -5.282 27.330 1.00 21.17 268 ALA F O 1
ATOM 16924 N N . ASP F 1 272 ? 25.554 -5.165 27.513 1.00 25.40 269 ASP F N 1
ATOM 16925 C CA . ASP F 1 272 ? 25.547 -3.963 28.355 1.00 26.39 269 ASP F CA 1
ATOM 16926 C C . ASP F 1 272 ? 26.433 -4.172 29.593 1.00 22.04 269 ASP F C 1
ATOM 16927 O O . ASP F 1 272 ? 26.434 -5.266 30.172 1.00 22.11 269 ASP F O 1
ATOM 16932 N N . LYS F 1 273 ? 27.192 -3.146 29.993 1.00 19.19 270 LYS F N 1
ATOM 16933 C CA . LYS F 1 273 ? 28.016 -3.231 31.218 1.00 19.47 270 LYS F CA 1
ATOM 16934 C C . LYS F 1 273 ? 27.171 -3.610 32.449 1.00 21.02 270 LYS F C 1
ATOM 16935 O O . LYS F 1 273 ? 27.624 -4.369 33.332 1.00 18.82 270 LYS F O 1
ATOM 16941 N N A GLN F 1 274 ? 25.937 -3.122 32.477 0.58 21.73 271 GLN F N 1
ATOM 16942 N N B GLN F 1 274 ? 25.956 -3.066 32.545 0.42 22.03 271 GLN F N 1
ATOM 16943 C CA A GLN F 1 274 ? 25.051 -3.388 33.601 0.58 22.77 271 GLN F CA 1
ATOM 16944 C CA B GLN F 1 274 ? 25.092 -3.402 33.686 0.42 22.32 271 GLN F CA 1
ATOM 16945 C C A GLN F 1 274 ? 24.455 -4.783 33.470 0.58 21.42 271 GLN F C 1
ATOM 16946 C C B GLN F 1 274 ? 24.478 -4.770 33.486 0.42 21.36 271 GLN F C 1
ATOM 16947 O O A GLN F 1 274 ? 23.679 -5.048 32.546 0.58 21.76 271 GLN F O 1
ATOM 16948 O O B GLN F 1 274 ? 23.700 -4.993 32.556 0.42 21.69 271 GLN F O 1
ATOM 16959 N N . ALA F 1 275 ? 24.852 -5.690 34.366 1.00 18.42 272 ALA F N 1
ATOM 16960 C CA . ALA F 1 275 ? 24.403 -7.082 34.283 1.00 19.22 272 ALA F CA 1
ATOM 16961 C C . ALA F 1 275 ? 23.853 -7.501 35.624 1.00 17.81 272 ALA F C 1
ATOM 16962 O O . ALA F 1 275 ? 24.103 -6.828 36.629 1.00 20.08 272 ALA F O 1
ATOM 16964 N N . HIS F 1 276 ? 23.122 -8.616 35.658 1.00 20.41 273 HIS F N 1
ATOM 16965 C CA . HIS F 1 276 ? 22.662 -9.178 36.933 1.00 19.42 273 HIS F CA 1
ATOM 16966 C C . HIS F 1 276 ? 23.550 -10.348 37.294 1.00 22.32 273 HIS F C 1
ATOM 16967 O O . HIS F 1 276 ? 23.830 -11.204 36.448 1.00 20.06 273 HIS F O 1
ATOM 16974 N N . VAL F 1 277 ? 23.993 -10.397 38.546 1.00 19.63 274 VAL F N 1
ATOM 16975 C CA . VAL F 1 277 ? 24.792 -11.518 39.024 1.00 20.06 274 VAL F CA 1
ATOM 16976 C C . VAL F 1 277 ? 24.194 -11.985 40.354 1.00 23.20 274 VAL F C 1
ATOM 16977 O O . VAL F 1 277 ? 24.275 -11.268 41.347 1.00 21.46 274 VAL F O 1
ATOM 16981 N N . GLN F 1 278 ? 23.538 -13.147 40.362 1.00 17.66 275 GLN F N 1
ATOM 16982 C CA . GLN F 1 278 ? 23.022 -13.712 41.616 1.00 17.05 275 GLN F CA 1
ATOM 16983 C C . GLN F 1 278 ? 23.875 -14.900 42.029 1.00 19.27 275 GLN F C 1
ATOM 16984 O O . GLN F 1 278 ? 24.558 -15.485 41.188 1.00 19.22 275 GLN F O 1
ATOM 16990 N N . ARG F 1 279 ? 23.837 -15.259 43.317 1.00 20.54 276 ARG F N 1
ATOM 16991 C CA . ARG F 1 279 ? 24.593 -16.408 43.810 1.00 22.17 276 ARG F CA 1
ATOM 16992 C C . ARG F 1 279 ? 23.656 -17.438 44.433 1.00 22.01 276 ARG F C 1
ATOM 16993 O O . ARG F 1 279 ? 22.675 -17.082 45.060 1.00 19.08 276 ARG F O 1
ATOM 17001 N N . TRP F 1 280 ? 23.949 -18.717 44.248 1.00 19.41 277 TRP F N 1
ATOM 17002 C CA . TRP F 1 280 ? 23.188 -19.750 44.922 1.00 20.17 277 TRP F CA 1
ATOM 17003 C C . TRP F 1 280 ? 24.151 -20.533 45.815 1.00 19.79 277 TRP F C 1
ATOM 17004 O O . TRP F 1 280 ? 25.363 -20.535 45.581 1.00 18.58 277 TRP F O 1
ATOM 17023 N N . LEU F 1 282 ? 25.304 -24.110 48.167 1.00 24.86 279 LEU F N 1
ATOM 17024 C CA . LEU F 1 282 ? 25.392 -25.560 48.040 1.00 21.85 279 LEU F CA 1
ATOM 17025 C C . LEU F 1 282 ? 25.762 -26.163 49.401 1.00 23.00 279 LEU F C 1
ATOM 17026 O O . LEU F 1 282 ? 26.422 -25.508 50.205 1.00 21.01 279 LEU F O 1
ATOM 17031 N N . ARG F 1 283 ? 25.335 -27.401 49.647 1.00 21.07 280 ARG F N 1
ATOM 17032 C CA . ARG F 1 283 ? 25.744 -28.174 50.829 1.00 24.50 280 ARG F CA 1
ATOM 17033 C C . ARG F 1 283 ? 25.901 -29.620 50.408 1.00 22.84 280 ARG F C 1
ATOM 17034 O O . ARG F 1 283 ? 25.075 -30.126 49.648 1.00 25.73 280 ARG F O 1
ATOM 17042 N N . LEU F 1 284 ? 26.953 -30.288 50.877 1.00 22.70 281 LEU F N 1
ATOM 17043 C CA . LEU F 1 284 ? 27.041 -31.741 50.706 1.00 26.40 281 LEU F CA 1
ATOM 17044 C C . LEU F 1 284 ? 26.306 -32.400 51.865 1.00 26.72 281 LEU F C 1
ATOM 17045 O O . LEU F 1 284 ? 26.526 -32.038 53.024 1.00 27.89 281 LEU F O 1
ATOM 17050 N N . LEU F 1 285 ? 25.434 -33.354 51.548 1.00 25.76 282 LEU F N 1
ATOM 17051 C CA . LEU F 1 285 ? 24.692 -34.119 52.554 1.00 26.44 282 LEU F CA 1
ATOM 17052 C C . LEU F 1 285 ? 25.327 -35.497 52.735 1.00 31.21 282 LEU F C 1
ATOM 17053 O O . LEU F 1 285 ? 25.324 -36.049 53.829 1.00 33.27 282 LEU F O 1
ATOM 17058 N N . ASP F 1 286 ? 25.855 -36.046 51.645 1.00 31.60 283 ASP F N 1
ATOM 17059 C CA . ASP F 1 286 ? 26.518 -37.349 51.680 1.00 34.63 283 ASP F CA 1
ATOM 17060 C C . ASP F 1 286 ? 27.784 -37.252 50.822 1.00 34.73 283 ASP F C 1
ATOM 17061 O O . ASP F 1 286 ? 27.764 -37.580 49.636 1.00 32.74 283 ASP F O 1
ATOM 17066 N N . ALA F 1 287 ? 28.878 -36.792 51.423 1.00 37.07 284 ALA F N 1
ATOM 17067 C CA . ALA F 1 287 ? 30.103 -36.503 50.672 1.00 35.69 284 ALA F CA 1
ATOM 17068 C C . ALA F 1 287 ? 30.654 -37.654 49.795 1.00 33.60 284 ALA F C 1
ATOM 17069 O O . ALA F 1 287 ? 30.978 -37.417 48.628 1.00 36.07 284 ALA F O 1
ATOM 17071 N N . PRO F 1 288 ? 30.756 -38.889 50.334 1.00 33.86 285 PRO F N 1
ATOM 17072 C CA . PRO F 1 288 ? 31.231 -39.970 49.454 1.00 36.70 285 PRO F CA 1
ATOM 17073 C C . PRO F 1 288 ? 30.357 -40.131 48.215 1.00 36.24 285 PRO F C 1
ATOM 17074 O O . PRO F 1 288 ? 30.890 -40.220 47.110 1.00 36.97 285 PRO F O 1
ATOM 17078 N N . ALA F 1 289 ? 29.036 -40.140 48.394 1.00 31.99 286 ALA F N 1
ATOM 17079 C CA . ALA F 1 289 ? 28.132 -40.286 47.256 1.00 32.46 286 ALA F CA 1
ATOM 17080 C C . ALA F 1 289 ? 28.220 -39.092 46.303 1.00 32.21 286 ALA F C 1
ATOM 17081 O O . ALA F 1 289 ? 28.099 -39.248 45.089 1.00 30.18 286 ALA F O 1
ATOM 17083 N N . ALA F 1 290 ? 28.421 -37.896 46.850 1.00 28.96 287 ALA F N 1
ATOM 17084 C CA . ALA F 1 290 ? 28.488 -36.698 46.017 1.00 27.94 287 ALA F CA 1
ATOM 17085 C C . ALA F 1 290 ? 29.742 -36.754 45.162 1.00 31.53 287 ALA F C 1
ATOM 17086 O O . ALA F 1 290 ? 29.748 -36.333 43.999 1.00 31.06 287 ALA F O 1
ATOM 17088 N N . ILE F 1 291 ? 30.809 -37.273 45.757 1.00 31.00 288 ILE F N 1
ATOM 17089 C CA . ILE F 1 291 ? 32.090 -37.388 45.084 1.00 31.34 288 ILE F CA 1
ATOM 17090 C C . ILE F 1 291 ? 32.021 -38.464 44.000 1.00 35.63 288 ILE F C 1
ATOM 17091 O O . ILE F 1 291 ? 32.498 -38.263 42.882 1.00 35.82 288 ILE F O 1
ATOM 17096 N N . ALA F 1 292 ? 31.431 -39.607 44.334 1.00 34.05 289 ALA F N 1
ATOM 17097 C CA . ALA F 1 292 ? 31.311 -40.697 43.376 1.00 36.74 289 ALA F CA 1
ATOM 17098 C C . ALA F 1 292 ? 30.419 -40.313 42.191 1.00 36.99 289 ALA F C 1
ATOM 17099 O O . ALA F 1 292 ? 30.586 -40.833 41.092 1.00 38.29 289 ALA F O 1
ATOM 17101 N N . ALA F 1 293 ? 29.479 -39.402 42.415 1.00 31.74 290 ALA F N 1
ATOM 17102 C CA . ALA F 1 293 ? 28.576 -38.960 41.354 1.00 36.65 290 ALA F CA 1
ATOM 17103 C C . ALA F 1 293 ? 29.155 -37.819 40.496 1.00 37.61 290 ALA F C 1
ATOM 17104 O O . ALA F 1 293 ? 28.697 -37.593 39.378 1.00 37.55 290 ALA F O 1
ATOM 17106 N N . ARG F 1 294 ? 30.156 -37.111 41.021 1.00 34.74 291 ARG F N 1
ATOM 17107 C CA . ARG F 1 294 ? 30.716 -35.926 40.352 1.00 35.61 291 ARG F CA 1
ATOM 17108 C C . ARG F 1 294 ? 31.582 -36.299 39.147 1.00 40.37 291 ARG F C 1
ATOM 17109 O O . ARG F 1 294 ? 32.245 -37.340 39.144 1.00 39.05 291 ARG F O 1
ATOM 17117 N N . GLY F 1 295 ? 31.586 -35.448 38.124 1.00 38.67 292 GLY F N 1
ATOM 17118 C CA . GLY F 1 295 ? 32.558 -35.592 37.056 1.00 35.97 292 GLY F CA 1
ATOM 17119 C C . GLY F 1 295 ? 33.807 -34.829 37.445 1.00 35.22 292 GLY F C 1
ATOM 17120 O O . GLY F 1 295 ? 33.715 -33.743 38.021 1.00 35.76 292 GLY F O 1
ATOM 17121 N N . PHE F 1 296 ? 34.974 -35.391 37.151 1.00 35.30 293 PHE F N 1
ATOM 17122 C CA . PHE F 1 296 ? 36.234 -34.715 37.446 1.00 38.18 293 PHE F CA 1
ATOM 17123 C C . PHE F 1 296 ? 37.004 -34.368 36.176 1.00 42.84 293 PHE F C 1
ATOM 17124 O O . PHE F 1 296 ? 36.969 -35.117 35.194 1.00 45.64 293 PHE F O 1
ATOM 17132 N N . ALA F 1 297 ? 37.709 -33.238 36.221 1.00 42.35 294 ALA F N 1
ATOM 17133 C CA . ALA F 1 297 ? 38.466 -32.722 35.083 1.00 44.98 294 ALA F CA 1
ATOM 17134 C C . ALA F 1 297 ? 39.343 -33.783 34.434 1.00 49.43 294 ALA F C 1
ATOM 17135 O O . ALA F 1 297 ? 40.039 -34.525 35.123 1.00 50.46 294 ALA F O 1
ATOM 17137 N N . PRO F 1 298 ? 39.303 -33.858 33.097 1.00 52.45 295 PRO F N 1
ATOM 17138 C CA . PRO F 1 298 ? 40.096 -34.851 32.367 1.00 56.34 295 PRO F CA 1
ATOM 17139 C C . PRO F 1 298 ? 41.588 -34.647 32.615 1.00 55.62 295 PRO F C 1
ATOM 17140 O O . PRO F 1 298 ? 42.056 -33.504 32.657 1.00 51.25 295 PRO F O 1
ATOM 17144 N N . GLY F 1 299 ? 42.318 -35.743 32.797 1.00 55.87 296 GLY F N 1
ATOM 17145 C CA . GLY F 1 299 ? 43.744 -35.665 33.057 1.00 58.72 296 GLY F CA 1
ATOM 17146 C C . GLY F 1 299 ? 44.080 -35.408 34.513 1.00 58.91 296 GLY F C 1
ATOM 17147 O O . GLY F 1 299 ? 45.173 -35.736 34.971 1.00 61.07 296 GLY F O 1
ATOM 17148 N N . ALA F 1 300 ? 43.143 -34.818 35.245 1.00 56.79 297 ALA F N 1
ATOM 17149 C CA . ALA F 1 300 ? 43.336 -34.566 36.668 1.00 55.47 297 ALA F CA 1
ATOM 17150 C C . ALA F 1 300 ? 43.593 -35.860 37.434 1.00 54.44 297 ALA F C 1
ATOM 17151 O O . ALA F 1 300 ? 42.905 -36.855 37.240 1.00 51.90 297 ALA F O 1
ATOM 17153 N N . ALA F 1 301 ? 44.598 -35.835 38.299 1.00 53.71 298 ALA F N 1
ATOM 17154 C CA . ALA F 1 301 ? 44.846 -36.943 39.206 1.00 54.19 298 ALA F CA 1
ATOM 17155 C C . ALA F 1 301 ? 45.163 -36.374 40.579 1.00 54.30 298 ALA F C 1
ATOM 17156 O O . ALA F 1 301 ? 45.888 -35.386 40.690 1.00 54.38 298 ALA F O 1
ATOM 17158 N N . ALA F 1 302 ? 44.617 -36.990 41.622 1.00 56.09 299 ALA F N 1
ATOM 17159 C CA . ALA F 1 302 ? 44.842 -36.521 42.986 1.00 55.84 299 ALA F CA 1
ATOM 17160 C C . ALA F 1 302 ? 44.728 -37.655 44.002 1.00 56.72 299 ALA F C 1
ATOM 17161 O O . ALA F 1 302 ? 43.862 -38.522 43.881 1.00 56.81 299 ALA F O 1
ATOM 17163 N N . GLU F 1 303 ? 45.619 -37.644 44.990 1.00 56.63 300 GLU F N 1
ATOM 17164 C CA . GLU F 1 303 ? 45.513 -38.511 46.159 1.00 57.89 300 GLU F CA 1
ATOM 17165 C C . GLU F 1 303 ? 45.813 -37.659 47.385 1.00 60.80 300 GLU F C 1
ATOM 17166 O O . GLU F 1 303 ? 46.976 -37.428 47.710 1.00 63.63 300 GLU F O 1
ATOM 17172 N N . VAL F 1 304 ? 44.767 -37.175 48.049 1.00 60.20 301 VAL F N 1
ATOM 17173 C CA . VAL F 1 304 ? 44.926 -36.318 49.219 1.00 61.02 301 VAL F CA 1
ATOM 17174 C C . VAL F 1 304 ? 43.956 -36.707 50.324 1.00 59.64 301 VAL F C 1
ATOM 17175 O O . VAL F 1 304 ? 42.902 -37.290 50.062 1.00 62.36 301 VAL F O 1
ATOM 17179 N N . ASP F 1 305 ? 44.303 -36.367 51.560 1.00 55.31 302 ASP F N 1
ATOM 17180 C CA . ASP F 1 305 ? 43.390 -36.570 52.676 1.00 53.25 302 ASP F CA 1
ATOM 17181 C C . ASP F 1 305 ? 42.709 -35.276 53.092 1.00 51.39 302 ASP F C 1
ATOM 17182 O O . ASP F 1 305 ? 43.224 -34.181 52.853 1.00 51.84 302 ASP F O 1
ATOM 17187 N N . LEU F 1 306 ? 41.548 -35.428 53.724 1.00 49.27 303 LEU F N 1
ATOM 17188 C CA . LEU F 1 306 ? 40.715 -34.320 54.169 1.00 42.97 303 LEU F CA 1
ATOM 17189 C C . LEU F 1 306 ? 40.178 -34.650 55.555 1.00 44.03 303 LEU F C 1
ATOM 17190 O O . LEU F 1 306 ? 39.729 -35.778 55.797 1.00 48.80 303 LEU F O 1
ATOM 17195 N N . LEU F 1 307 ? 40.228 -33.679 56.461 1.00 41.10 304 LEU F N 1
ATOM 17196 C CA . LEU F 1 307 ? 39.627 -33.837 57.779 1.00 44.77 304 LEU F CA 1
ATOM 17197 C C . LEU F 1 307 ? 38.369 -32.987 57.824 1.00 48.54 304 LEU F C 1
ATOM 17198 O O . LEU F 1 307 ? 38.436 -31.761 57.761 1.00 50.46 304 LEU F O 1
ATOM 17203 N N . ILE F 1 308 ? 37.216 -33.643 57.907 1.00 47.38 305 ILE F N 1
ATOM 17204 C CA . ILE F 1 308 ? 35.938 -32.947 57.840 1.00 46.29 305 ILE F CA 1
ATOM 17205 C C . ILE F 1 308 ? 35.301 -32.818 59.217 1.00 48.17 305 ILE F C 1
ATOM 17206 O O . ILE F 1 308 ? 35.093 -33.819 59.902 1.00 47.76 305 ILE F O 1
ATOM 17211 N N . ASP F 1 309 ? 34.998 -31.586 59.623 1.00 47.92 306 ASP F N 1
ATOM 17212 C CA . ASP F 1 309 ? 34.219 -31.362 60.836 1.00 50.87 306 ASP F CA 1
ATOM 17213 C C . ASP F 1 309 ? 32.827 -30.864 60.476 1.00 49.25 306 ASP F C 1
ATOM 17214 O O . ASP F 1 309 ? 32.636 -29.670 60.218 1.00 46.24 306 ASP F O 1
ATOM 17219 N N . ASP F 1 310 ? 31.857 -31.777 60.446 1.00 50.47 307 ASP F N 1
ATOM 17220 C CA . ASP F 1 310 ? 30.467 -31.404 60.140 1.00 47.88 307 ASP F CA 1
ATOM 17221 C C . ASP F 1 310 ? 29.525 -31.905 61.228 1.00 47.03 307 ASP F C 1
ATOM 17222 O O . ASP F 1 310 ? 29.014 -33.025 61.154 1.00 45.88 307 ASP F O 1
ATOM 17227 N N . PRO F 1 311 ? 29.293 -31.069 62.249 1.00 48.93 308 PRO F N 1
ATOM 17228 C CA . PRO F 1 311 ? 28.381 -31.433 63.339 1.00 50.68 308 PRO F CA 1
ATOM 17229 C C . PRO F 1 311 ? 26.962 -31.524 62.794 1.00 48.97 308 PRO F C 1
ATOM 17230 O O . PRO F 1 311 ? 26.158 -32.310 63.297 1.00 51.26 308 PRO F O 1
ATOM 17234 N N . GLY F 1 312 ? 26.680 -30.737 61.756 1.00 46.34 309 GLY F N 1
ATOM 17235 C CA . GLY F 1 312 ? 25.397 -30.768 61.072 1.00 45.73 309 GLY F CA 1
ATOM 17236 C C . GLY F 1 312 ? 25.034 -32.141 60.524 1.00 47.34 309 GLY F C 1
ATOM 17237 O O . GLY F 1 312 ? 23.884 -32.568 60.630 1.00 50.03 309 GLY F O 1
ATOM 17238 N N . VAL F 1 313 ? 26.008 -32.825 59.924 1.00 44.68 310 VAL F N 1
ATOM 17239 C CA . VAL F 1 313 ? 25.820 -34.199 59.443 1.00 44.22 310 VAL F CA 1
ATOM 17240 C C . VAL F 1 313 ? 27.027 -35.050 59.852 1.00 45.17 310 VAL F C 1
ATOM 17241 O O . VAL F 1 313 ? 27.921 -35.300 59.037 1.00 47.29 310 VAL F O 1
ATOM 17245 N N . PRO F 1 314 ? 27.054 -35.505 61.122 1.00 43.00 311 PRO F N 1
ATOM 17246 C CA . PRO F 1 314 ? 28.222 -36.169 61.719 1.00 45.99 311 PRO F CA 1
ATOM 17247 C C . PRO F 1 314 ? 28.669 -37.430 60.980 1.00 49.08 311 PRO F C 1
ATOM 17248 O O . PRO F 1 314 ? 29.801 -37.876 61.164 1.00 51.03 311 PRO F O 1
ATOM 17252 N N . ALA F 1 315 ? 27.799 -37.990 60.147 1.00 48.65 312 ALA F N 1
ATOM 17253 C CA . ALA F 1 315 ? 28.146 -39.185 59.379 1.00 48.57 312 ALA F CA 1
ATOM 17254 C C . ALA F 1 315 ? 29.191 -38.918 58.285 1.00 50.30 312 ALA F C 1
ATOM 17255 O O . ALA F 1 315 ? 29.728 -39.859 57.698 1.00 53.66 312 ALA F O 1
ATOM 17257 N N . GLN F 1 316 ? 29.463 -37.647 57.989 1.00 48.84 313 GLN F N 1
ATOM 17258 C CA . GLN F 1 316 ? 30.541 -37.322 57.048 1.00 46.50 313 GLN F CA 1
ATOM 17259 C C . GLN F 1 316 ? 31.761 -36.709 57.754 1.00 43.34 313 GLN F C 1
ATOM 17260 O O . GLN F 1 316 ? 32.767 -36.403 57.114 1.00 41.86 313 GLN F O 1
ATOM 17266 N N . SER F 1 317 ? 31.679 -36.575 59.079 1.00 44.65 314 SER F N 1
ATOM 17267 C CA . SER F 1 317 ? 32.802 -36.102 59.892 1.00 45.59 314 SER F CA 1
ATOM 17268 C C . SER F 1 317 ? 33.914 -37.139 59.987 1.00 44.89 314 SER F C 1
ATOM 17269 O O . SER F 1 317 ? 33.659 -38.329 59.873 1.00 45.93 314 SER F O 1
ATOM 17272 N N . GLY F 1 318 ? 35.144 -36.683 60.209 1.00 43.01 315 GLY F N 1
ATOM 17273 C CA . GLY F 1 318 ? 36.273 -37.585 60.362 1.00 45.29 315 GLY F CA 1
ATOM 17274 C C . GLY F 1 318 ? 37.301 -37.389 59.266 1.00 46.37 315 GLY F C 1
ATOM 17275 O O . GLY F 1 318 ? 37.184 -36.466 58.454 1.00 42.59 315 GLY F O 1
ATOM 17276 N N . ARG F 1 319 ? 38.299 -38.266 59.230 1.00 45.24 316 ARG F N 1
ATOM 17277 C CA . ARG F 1 319 ? 39.370 -38.166 58.244 1.00 48.27 316 ARG F CA 1
ATOM 17278 C C . ARG F 1 319 ? 39.075 -39.011 57.009 1.00 46.77 316 ARG F C 1
ATOM 17279 O O . ARG F 1 319 ? 38.852 -40.213 57.113 1.00 45.74 316 ARG F O 1
ATOM 17287 N N . TRP F 1 320 ? 39.088 -38.381 55.838 1.00 44.02 317 TRP F N 1
ATOM 17288 C CA . TRP F 1 320 ? 38.798 -39.094 54.599 1.00 42.21 317 TRP F CA 1
ATOM 17289 C C . TRP F 1 320 ? 39.955 -39.058 53.615 1.00 45.89 317 TRP F C 1
ATOM 17290 O O . TRP F 1 320 ? 40.813 -38.177 53.682 1.00 48.73 317 TRP F O 1
ATOM 17301 N N . HIS F 1 321 ? 39.967 -40.022 52.699 1.00 42.37 318 HIS F N 1
ATOM 17302 C CA . HIS F 1 321 ? 40.932 -40.043 51.606 1.00 49.93 318 HIS F CA 1
ATOM 17303 C C . HIS F 1 321 ? 40.229 -39.825 50.279 1.00 48.19 318 HIS F C 1
ATOM 17304 O O . HIS F 1 321 ? 39.277 -40.534 49.939 1.00 41.59 318 HIS F O 1
ATOM 17311 N N . LEU F 1 322 ? 40.714 -38.841 49.530 1.00 48.16 319 LEU F N 1
ATOM 17312 C CA . LEU F 1 322 ? 40.152 -38.519 48.227 1.00 48.93 319 LEU F CA 1
ATOM 17313 C C . LEU F 1 322 ? 41.097 -38.984 47.120 1.00 49.39 319 LEU F C 1
ATOM 17314 O O . LEU F 1 322 ? 42.249 -38.539 47.041 1.00 47.98 319 LEU F O 1
ATOM 17319 N N . SER F 1 323 ? 40.613 -39.885 46.271 1.00 46.08 320 SER F N 1
ATOM 17320 C CA . SER F 1 323 ? 41.382 -40.311 45.107 1.00 50.27 320 SER F CA 1
ATOM 17321 C C . SER F 1 323 ? 40.629 -39.977 43.825 1.00 46.82 320 SER F C 1
ATOM 17322 O O . SER F 1 323 ? 39.456 -40.324 43.664 1.00 46.92 320 SER F O 1
ATOM 17325 N N . VAL F 1 324 ? 41.311 -39.282 42.924 1.00 46.28 321 VAL F N 1
ATOM 17326 C CA . VAL F 1 324 ? 40.721 -38.870 41.662 1.00 47.12 321 VAL F CA 1
ATOM 17327 C C . VAL F 1 324 ? 41.642 -39.340 40.557 1.00 51.38 321 VAL F C 1
ATOM 17328 O O . VAL F 1 324 ? 42.856 -39.140 40.625 1.00 46.09 321 VAL F O 1
ATOM 17332 N N . ALA F 1 325 ? 41.057 -39.978 39.550 1.00 51.55 322 ALA F N 1
ATOM 17333 C CA . ALA F 1 325 ? 41.799 -40.464 38.395 1.00 50.78 322 ALA F CA 1
ATOM 17334 C C . ALA F 1 325 ? 40.805 -40.764 37.282 1.00 51.50 322 ALA F C 1
ATOM 17335 O O . ALA F 1 325 ? 39.721 -41.297 37.544 1.00 54.41 322 ALA F O 1
ATOM 17337 N N . ASP F 1 326 ? 41.165 -40.402 36.052 1.00 51.06 323 ASP F N 1
ATOM 17338 C CA . ASP F 1 326 ? 40.352 -40.709 34.875 1.00 53.68 323 ASP F CA 1
ATOM 17339 C C . ASP F 1 326 ? 38.906 -40.202 34.974 1.00 48.84 323 ASP F C 1
ATOM 17340 O O . ASP F 1 326 ? 37.959 -40.907 34.609 1.00 46.62 323 ASP F O 1
ATOM 17345 N N . GLY F 1 327 ? 38.745 -38.984 35.484 1.00 48.01 324 GLY F N 1
ATOM 17346 C CA . GLY F 1 327 ? 37.446 -38.325 35.515 1.00 45.22 324 GLY F CA 1
ATOM 17347 C C . GLY F 1 327 ? 36.484 -38.846 36.570 1.00 45.84 324 GLY F C 1
ATOM 17348 O O . GLY F 1 327 ? 35.296 -38.497 36.573 1.00 43.22 324 GLY F O 1
ATOM 17349 N N . THR F 1 328 ? 37.005 -39.670 37.475 1.00 46.96 325 THR F N 1
ATOM 17350 C CA . THR F 1 328 ? 36.211 -40.281 38.534 1.00 48.94 325 THR F CA 1
ATOM 17351 C C . THR F 1 328 ? 36.912 -40.082 39.874 1.00 46.22 325 THR F C 1
ATOM 17352 O O . THR F 1 328 ? 38.143 -40.131 39.951 1.00 47.00 325 THR F O 1
ATOM 17356 N N . GLY F 1 329 ? 36.130 -39.872 40.929 1.00 45.80 326 GLY F N 1
ATOM 17357 C CA . GLY F 1 329 ? 36.677 -39.740 42.265 1.00 42.62 326 GLY F CA 1
ATOM 17358 C C . GLY F 1 329 ? 36.015 -40.670 43.262 1.00 42.67 326 GLY F C 1
ATOM 17359 O O . GLY F 1 329 ? 34.886 -41.128 43.060 1.00 42.88 326 GLY F O 1
ATOM 17360 N N . GLU F 1 330 ? 36.725 -40.948 44.348 1.00 42.09 327 GLU F N 1
ATOM 17361 C CA . GLU F 1 330 ? 36.187 -41.771 45.422 1.00 42.13 327 GLU F CA 1
ATOM 17362 C C . GLU F 1 330 ? 36.696 -41.256 46.765 1.00 42.84 327 GLU F C 1
ATOM 17363 O O . GLU F 1 330 ? 37.884 -40.954 46.913 1.00 46.48 327 GLU F O 1
ATOM 17369 N N . LEU F 1 331 ? 35.795 -41.141 47.735 1.00 38.32 328 LEU F N 1
ATOM 17370 C CA . LEU F 1 331 ? 36.167 -40.699 49.074 1.00 47.09 328 LEU F CA 1
ATOM 17371 C C . LEU F 1 331 ? 35.987 -41.870 50.043 1.00 48.63 328 LEU F C 1
ATOM 17372 O O . LEU F 1 331 ? 34.870 -42.354 50.216 1.00 47.31 328 LEU F O 1
ATOM 17377 N N . THR F 1 332 ? 37.079 -42.320 50.665 1.00 47.14 329 THR F N 1
ATOM 17378 C CA . THR F 1 332 ? 37.032 -43.429 51.623 1.00 49.53 329 THR F CA 1
ATOM 17379 C C . THR F 1 332 ? 37.663 -43.028 52.958 1.00 52.63 329 THR F C 1
ATOM 17380 O O . THR F 1 332 ? 38.501 -42.127 52.994 1.00 52.92 329 THR F O 1
ATOM 17384 N N . PRO F 1 333 ? 37.274 -43.706 54.058 1.00 54.44 330 PRO F N 1
ATOM 17385 C CA . PRO F 1 333 ? 37.840 -43.383 55.373 1.00 52.55 330 PRO F CA 1
ATOM 17386 C C . PRO F 1 333 ? 39.348 -43.586 55.401 1.00 54.29 330 PRO F C 1
ATOM 17387 O O . PRO F 1 333 ? 39.876 -44.399 54.629 1.00 50.89 330 PRO F O 1
ATOM 17391 N N . SER F 1 334 ? 40.025 -42.864 56.293 1.00 57.77 331 SER F N 1
ATOM 17392 C CA . SER F 1 334 ? 41.486 -42.881 56.357 1.00 61.25 331 SER F CA 1
ATOM 17393 C C . SER F 1 334 ? 42.010 -43.102 57.775 1.00 64.98 331 SER F C 1
ATOM 17394 O O . SER F 1 334 ? 41.495 -42.518 58.734 1.00 63.02 331 SER F O 1
ATOM 17397 N N . ASP F 1 335 ? 43.046 -43.933 57.895 1.00 69.88 332 ASP F N 1
ATOM 17398 C CA . ASP F 1 335 ? 43.687 -44.211 59.180 1.00 75.61 332 ASP F CA 1
ATOM 17399 C C . ASP F 1 335 ? 44.970 -43.408 59.353 1.00 74.12 332 ASP F C 1
ATOM 17400 O O . ASP F 1 335 ? 45.624 -43.486 60.396 1.00 75.95 332 ASP F O 1
ATOM 17405 N N . ARG F 1 336 ? 45.332 -42.647 58.324 1.00 69.12 333 ARG F N 1
ATOM 17406 C CA . ARG F 1 336 ? 46.578 -41.889 58.331 1.00 69.72 333 ARG F CA 1
ATOM 17407 C C . ARG F 1 336 ? 46.558 -40.790 59.402 1.00 68.39 333 ARG F C 1
ATOM 17408 O O . ARG F 1 336 ? 45.493 -40.419 59.896 1.00 64.68 333 ARG F O 1
ATOM 17416 N N . SER F 1 337 ? 47.736 -40.286 59.766 1.00 71.52 334 SER F N 1
ATOM 17417 C CA . SER F 1 337 ? 47.876 -39.454 60.966 1.00 73.43 334 SER F CA 1
ATOM 17418 C C . SER F 1 337 ? 48.464 -38.059 60.731 1.00 70.74 334 SER F C 1
ATOM 17419 O O . SER F 1 337 ? 48.286 -37.167 61.562 1.00 71.44 334 SER F O 1
ATOM 17422 N N . GLY F 1 338 ? 49.166 -37.874 59.616 1.00 69.25 335 GLY F N 1
ATOM 17423 C CA . GLY F 1 338 ? 49.828 -36.608 59.333 1.00 72.85 335 GLY F CA 1
ATOM 17424 C C . GLY F 1 338 ? 48.941 -35.369 59.315 1.00 73.41 335 GLY F C 1
ATOM 17425 O O . GLY F 1 338 ? 47.714 -35.465 59.393 1.00 74.20 335 GLY F O 1
ATOM 17426 N N . ASP F 1 339 ? 49.565 -34.197 59.229 1.00 73.10 336 ASP F N 1
ATOM 17427 C CA . ASP F 1 339 ? 48.816 -32.952 59.104 1.00 74.45 336 ASP F CA 1
ATOM 17428 C C . ASP F 1 339 ? 47.983 -32.997 57.827 1.00 69.31 336 ASP F C 1
ATOM 17429 O O . ASP F 1 339 ? 48.394 -33.588 56.828 1.00 69.83 336 ASP F O 1
ATOM 17434 N N . VAL F 1 340 ? 46.808 -32.382 57.862 1.00 61.25 337 VAL F N 1
ATOM 17435 C CA . VAL F 1 340 ? 45.867 -32.542 56.770 1.00 55.21 337 VAL F CA 1
ATOM 17436 C C . VAL F 1 340 ? 44.983 -31.306 56.645 1.00 50.12 337 VAL F C 1
ATOM 17437 O O . VAL F 1 340 ? 44.769 -30.588 57.625 1.00 49.58 337 VAL F O 1
ATOM 17441 N N . LEU F 1 341 ? 44.516 -31.040 55.426 1.00 45.48 338 LEU F N 1
ATOM 17442 C CA . LEU F 1 341 ? 43.533 -29.998 55.175 1.00 43.37 338 LEU F CA 1
ATOM 17443 C C . LEU F 1 341 ? 42.280 -30.249 56.014 1.00 44.32 338 LEU F C 1
ATOM 17444 O O . LEU F 1 341 ? 41.711 -31.348 55.978 1.00 42.38 338 LEU F O 1
ATOM 17449 N N . GLN F 1 342 ? 41.856 -29.237 56.771 1.00 43.75 339 GLN F N 1
ATOM 17450 C CA . GLN F 1 342 ? 40.665 -29.344 57.617 1.00 42.76 339 GLN F CA 1
ATOM 17451 C C . GLN F 1 342 ? 39.552 -28.483 57.038 1.00 43.07 339 GLN F C 1
ATOM 17452 O O . GLN F 1 342 ? 39.790 -27.325 56.694 1.00 41.35 339 GLN F O 1
ATOM 17458 N N . LEU F 1 343 ? 38.344 -29.036 56.931 1.00 41.15 340 LEU F N 1
ATOM 17459 C CA . LEU F 1 343 ? 37.205 -28.285 56.402 1.00 40.39 340 LEU F CA 1
ATOM 17460 C C . LEU F 1 343 ? 35.959 -28.493 57.247 1.00 36.47 340 LEU F C 1
ATOM 17461 O O . LEU F 1 343 ? 35.758 -29.563 57.811 1.00 34.63 340 LEU F O 1
ATOM 17466 N N . GLY F 1 344 ? 35.114 -27.471 57.310 1.00 32.62 341 GLY F N 1
ATOM 17467 C CA . GLY F 1 344 ? 33.761 -27.633 57.807 1.00 29.93 341 GLY F CA 1
ATOM 17468 C C . GLY F 1 344 ? 32.850 -27.811 56.607 1.00 29.25 341 GLY F C 1
ATOM 17469 O O . GLY F 1 344 ? 33.321 -27.893 55.468 1.00 29.79 341 GLY F O 1
ATOM 17470 N N . SER F 1 345 ? 31.546 -27.853 56.841 1.00 28.83 342 SER F N 1
ATOM 17471 C CA . SER F 1 345 ? 30.602 -28.072 55.752 1.00 27.50 342 SER F CA 1
ATOM 17472 C C . SER F 1 345 ? 30.665 -26.966 54.691 1.00 27.89 342 SER F C 1
ATOM 17473 O O . SER F 1 345 ? 30.556 -27.248 53.490 1.00 27.83 342 SER F O 1
ATOM 17476 N N . ARG F 1 346 ? 30.835 -25.716 55.129 1.00 26.38 343 ARG F N 1
ATOM 17477 C CA . ARG F 1 346 ? 30.888 -24.594 54.201 1.00 24.00 343 ARG F CA 1
ATOM 17478 C C . ARG F 1 346 ? 32.053 -24.717 53.222 1.00 26.23 343 ARG F C 1
ATOM 17479 O O . ARG F 1 346 ? 31.871 -24.544 52.009 1.00 25.09 343 ARG F O 1
ATOM 17487 N N . GLY F 1 347 ? 33.238 -25.010 53.758 1.00 27.46 344 GLY F N 1
ATOM 17488 C CA . GLY F 1 347 ? 34.448 -25.141 52.960 1.00 30.52 344 GLY F CA 1
ATOM 17489 C C . GLY F 1 347 ? 34.401 -26.352 52.048 1.00 29.01 344 GLY F C 1
ATOM 17490 O O . GLY F 1 347 ? 34.860 -26.298 50.898 1.00 29.30 344 GLY F O 1
ATOM 17491 N N . LEU F 1 348 ? 33.823 -27.437 52.559 1.00 26.96 345 LEU F N 1
ATOM 17492 C CA . LEU F 1 348 ? 33.645 -28.664 51.789 1.00 34.80 345 LEU F CA 1
ATOM 17493 C C . LEU F 1 348 ? 32.755 -28.407 50.573 1.00 32.99 345 LEU F C 1
ATOM 17494 O O . LEU F 1 348 ? 33.069 -28.835 49.459 1.00 33.36 345 LEU F O 1
ATOM 17499 N N . ALA F 1 349 ? 31.649 -27.698 50.786 1.00 30.28 346 ALA F N 1
ATOM 17500 C CA . ALA F 1 349 ? 30.728 -27.394 49.693 1.00 26.73 346 ALA F CA 1
ATOM 17501 C C . ALA F 1 349 ? 31.382 -26.476 48.655 1.00 27.24 346 ALA F C 1
ATOM 17502 O O . ALA F 1 349 ? 31.257 -26.703 47.451 1.00 27.42 346 ALA F O 1
ATOM 17504 N N . ALA F 1 350 ? 32.075 -25.437 49.112 1.00 25.79 347 ALA F N 1
ATOM 17505 C CA . ALA F 1 350 ? 32.746 -24.529 48.173 1.00 27.10 347 ALA F CA 1
ATOM 17506 C C . ALA F 1 350 ? 33.891 -25.221 47.426 1.00 29.11 347 ALA F C 1
ATOM 17507 O O . ALA F 1 350 ? 34.121 -24.954 46.243 1.00 31.02 347 ALA F O 1
ATOM 17509 N N . LEU F 1 351 ? 34.602 -26.116 48.108 1.00 30.88 348 LEU F N 1
ATOM 17510 C CA . LEU F 1 351 ? 35.625 -26.927 47.442 1.00 34.95 348 LEU F CA 1
ATOM 17511 C C . LEU F 1 351 ? 35.016 -27.745 46.291 1.00 34.32 348 LEU F C 1
ATOM 17512 O O . LEU F 1 351 ? 35.503 -27.705 45.160 1.00 34.22 348 LEU F O 1
ATOM 17517 N N . TYR F 1 352 ? 33.949 -28.479 46.597 1.00 26.72 349 TYR F N 1
ATOM 17518 C CA . TYR F 1 352 ? 33.220 -29.277 45.615 1.00 27.37 349 TYR F CA 1
ATOM 17519 C C . TYR F 1 352 ? 32.755 -28.423 44.427 1.00 30.41 349 TYR F C 1
ATOM 17520 O O . TYR F 1 352 ? 32.770 -28.877 43.277 1.00 32.14 349 TYR F O 1
ATOM 17529 N N . ALA F 1 353 ? 32.352 -27.185 44.710 1.00 27.63 350 ALA F N 1
ATOM 17530 C CA . ALA F 1 353 ? 31.909 -26.257 43.668 1.00 26.38 350 ALA F CA 1
ATOM 17531 C C . ALA F 1 353 ? 33.060 -25.682 42.850 1.00 30.66 350 ALA F C 1
ATOM 17532 O O . ALA F 1 353 ? 32.828 -24.947 41.895 1.00 32.80 350 ALA F O 1
ATOM 17534 N N . GLY F 1 354 ? 34.295 -25.977 43.235 1.00 31.37 351 GLY F N 1
ATOM 17535 C CA . GLY F 1 354 ? 35.444 -25.490 42.485 1.00 33.08 351 GLY F CA 1
ATOM 17536 C C . GLY F 1 354 ? 35.976 -24.125 42.913 1.00 34.40 351 GLY F C 1
ATOM 17537 O O . GLY F 1 354 ? 36.759 -23.510 42.199 1.00 36.41 351 GLY F O 1
ATOM 17538 N N . THR F 1 355 ? 35.555 -23.644 44.075 1.00 32.18 352 THR F N 1
ATOM 17539 C CA . THR F 1 355 ? 36.104 -22.406 44.616 1.00 34.29 352 THR F CA 1
ATOM 17540 C C . THR F 1 355 ? 37.574 -22.644 44.943 1.00 35.78 352 THR F C 1
ATOM 17541 O O . THR F 1 355 ? 37.897 -23.609 45.638 1.00 36.24 352 THR F O 1
ATOM 17545 N N . PRO F 1 356 ? 38.467 -21.768 44.434 1.00 35.49 353 PRO F N 1
ATOM 17546 C CA . PRO F 1 356 ? 39.921 -21.873 44.634 1.00 38.96 353 PRO F CA 1
ATOM 17547 C C . PRO F 1 356 ? 40.310 -21.970 46.114 1.00 39.93 353 PRO F C 1
ATOM 17548 O O . PRO F 1 356 ? 39.773 -21.217 46.940 1.00 37.32 353 PRO F O 1
ATOM 17552 N N . LEU F 1 357 ? 41.240 -22.867 46.434 1.00 41.78 354 LEU F N 1
ATOM 17553 C CA . LEU F 1 357 ? 41.670 -23.075 47.817 1.00 44.84 354 LEU F CA 1
ATOM 17554 C C . LEU F 1 357 ? 42.203 -21.796 48.481 1.00 46.43 354 LEU F C 1
ATOM 17555 O O . LEU F 1 357 ? 41.995 -21.582 49.677 1.00 46.95 354 LEU F O 1
ATOM 17560 N N . ALA F 1 358 ? 42.882 -20.952 47.705 1.00 44.73 355 ALA F N 1
ATOM 17561 C CA . ALA F 1 358 ? 43.432 -19.698 48.224 1.00 41.73 355 ALA F CA 1
ATOM 17562 C C . ALA F 1 358 ? 42.334 -18.784 48.781 1.00 40.65 355 ALA F C 1
ATOM 17563 O O . ALA F 1 358 ? 42.523 -18.121 49.803 1.00 40.66 355 ALA F O 1
ATOM 17565 N N . ALA F 1 359 ? 41.195 -18.742 48.095 1.00 38.42 356 ALA F N 1
ATOM 17566 C CA . ALA F 1 359 ? 40.046 -17.969 48.555 1.00 38.47 356 ALA F CA 1
ATOM 17567 C C . ALA F 1 359 ? 39.441 -18.595 49.809 1.00 36.24 356 ALA F C 1
ATOM 17568 O O . ALA F 1 359 ? 39.040 -17.893 50.734 1.00 35.26 356 ALA F O 1
ATOM 17570 N N . LEU F 1 360 ? 39.360 -19.921 49.821 1.00 33.19 357 LEU F N 1
ATOM 17571 C CA . LEU F 1 360 ? 38.858 -20.648 50.978 1.00 30.79 357 LEU F CA 1
ATOM 17572 C C . LEU F 1 360 ? 39.726 -20.411 52.232 1.00 36.45 357 LEU F C 1
ATOM 17573 O O . LEU F 1 360 ? 39.203 -20.279 53.342 1.00 36.50 357 LEU F O 1
ATOM 17578 N N . ARG F 1 361 ? 41.046 -20.341 52.059 1.00 36.26 358 ARG F N 1
ATOM 17579 C CA . ARG F 1 361 ? 41.931 -20.107 53.197 1.00 37.62 358 ARG F CA 1
ATOM 17580 C C . ARG F 1 361 ? 41.813 -18.682 53.720 1.00 38.57 358 ARG F C 1
ATOM 17581 O O . ARG F 1 361 ? 41.790 -18.463 54.929 1.00 40.10 358 ARG F O 1
ATOM 17589 N N . THR F 1 362 ? 41.740 -17.716 52.809 1.00 40.58 359 THR F N 1
ATOM 17590 C CA . THR F 1 362 ? 41.609 -16.320 53.197 1.00 39.10 359 THR F CA 1
ATOM 17591 C C . THR F 1 362 ? 40.267 -16.090 53.887 1.00 40.51 359 THR F C 1
ATOM 17592 O O . THR F 1 362 ? 40.144 -15.215 54.732 1.00 45.38 359 THR F O 1
ATOM 17596 N N . ALA F 1 363 ? 39.262 -16.884 53.539 1.00 38.60 360 ALA F N 1
ATOM 17597 C CA . ALA F 1 363 ? 37.948 -16.733 54.158 1.00 39.05 360 ALA F CA 1
ATOM 17598 C C . ALA F 1 363 ? 37.851 -17.497 55.481 1.00 42.27 360 ALA F C 1
ATOM 17599 O O . ALA F 1 363 ? 36.856 -17.378 56.194 1.00 43.41 360 ALA F O 1
ATOM 17601 N N . GLY F 1 364 ? 38.875 -18.285 55.797 1.00 42.47 361 GLY F N 1
ATOM 17602 C CA . GLY F 1 364 ? 38.907 -19.039 57.042 1.00 41.07 361 GLY F CA 1
ATOM 17603 C C . GLY F 1 364 ? 38.077 -20.316 57.011 1.00 37.75 361 GLY F C 1
ATOM 17604 O O . GLY F 1 364 ? 37.862 -20.943 58.046 1.00 40.49 361 GLY F O 1
ATOM 17605 N N . LEU F 1 365 ? 37.620 -20.705 55.822 1.00 33.09 362 LEU F N 1
ATOM 17606 C CA . LEU F 1 365 ? 36.746 -21.872 55.655 1.00 33.53 362 LEU F CA 1
ATOM 17607 C C . LEU F 1 365 ? 37.533 -23.175 55.634 1.00 36.17 362 LEU F C 1
ATOM 17608 O O . LEU F 1 365 ? 36.978 -24.274 55.816 1.00 34.71 362 LEU F O 1
ATOM 17613 N N . VAL F 1 366 ? 38.834 -23.045 55.410 1.00 36.19 363 VAL F N 1
ATOM 17614 C CA . VAL F 1 366 ? 39.711 -24.201 55.307 1.00 41.10 363 VAL F CA 1
ATOM 17615 C C . VAL F 1 366 ? 40.982 -23.851 56.068 1.00 44.30 363 VAL F C 1
ATOM 17616 O O . VAL F 1 366 ? 41.407 -22.692 56.039 1.00 43.35 363 VAL F O 1
ATOM 17620 N N . THR F 1 367 ? 41.575 -24.826 56.765 1.00 43.82 364 THR F N 1
ATOM 17621 C CA . THR F 1 367 ? 42.830 -24.584 57.482 1.00 45.47 364 THR F CA 1
ATOM 17622 C C . THR F 1 367 ? 43.693 -25.847 57.600 1.00 48.16 364 THR F C 1
ATOM 17623 O O . THR F 1 367 ? 43.184 -26.966 57.532 1.00 49.43 364 THR F O 1
ATOM 17627 N N . GLY F 1 368 ? 44.999 -25.662 57.775 1.00 49.56 365 GLY F N 1
ATOM 17628 C CA . GLY F 1 368 ? 45.931 -26.782 57.841 1.00 52.12 365 GLY F CA 1
ATOM 17629 C C . GLY F 1 368 ? 46.292 -27.356 56.479 1.00 53.36 365 GLY F C 1
ATOM 17630 O O . GLY F 1 368 ? 45.925 -26.800 55.442 1.00 50.66 365 GLY F O 1
ATOM 17631 N N . GLY F 1 369 ? 47.017 -28.472 56.479 1.00 58.43 366 GLY F N 1
ATOM 17632 C CA . GLY F 1 369 ? 47.416 -29.126 55.243 1.00 58.49 366 GLY F CA 1
ATOM 17633 C C . GLY F 1 369 ? 48.587 -28.453 54.549 1.00 59.64 366 GLY F C 1
ATOM 17634 O O . GLY F 1 369 ? 48.778 -27.244 54.678 1.00 60.98 366 GLY F O 1
ATOM 17635 N N . PRO F 1 370 ? 49.380 -29.236 53.797 1.00 59.99 367 PRO F N 1
ATOM 17636 C CA . PRO F 1 370 ? 50.515 -28.692 53.038 1.00 60.50 367 PRO F CA 1
ATOM 17637 C C . PRO F 1 370 ? 50.028 -27.996 51.768 1.00 59.88 367 PRO F C 1
ATOM 17638 O O . PRO F 1 370 ? 49.009 -28.413 51.214 1.00 54.70 367 PRO F O 1
ATOM 17642 N N . VAL F 1 371 ? 50.743 -26.969 51.313 1.00 62.77 368 VAL F N 1
ATOM 17643 C CA . VAL F 1 371 ? 50.348 -26.215 50.119 1.00 66.47 368 VAL F CA 1
ATOM 17644 C C . VAL F 1 371 ? 50.362 -27.073 48.844 1.00 70.18 368 VAL F C 1
ATOM 17645 O O . VAL F 1 371 ? 49.579 -26.848 47.920 1.00 71.26 368 VAL F O 1
ATOM 17649 N N . ALA F 1 372 ? 51.247 -28.062 48.802 1.00 71.64 369 ALA F N 1
ATOM 17650 C CA . ALA F 1 372 ? 51.344 -28.954 47.650 1.00 71.63 369 ALA F CA 1
ATOM 17651 C C . ALA F 1 372 ? 50.052 -29.741 47.411 1.00 70.60 369 ALA F C 1
ATOM 17652 O O . ALA F 1 372 ? 49.776 -30.167 46.289 1.00 72.85 369 ALA F O 1
ATOM 17654 N N . SER F 1 373 ? 49.269 -29.947 48.466 1.00 66.79 370 SER F N 1
ATOM 17655 C CA . SER F 1 373 ? 48.000 -30.651 48.328 1.00 64.21 370 SER F CA 1
ATOM 17656 C C . SER F 1 373 ? 46.874 -29.700 47.903 1.00 61.65 370 SER F C 1
ATOM 17657 O O . SER F 1 373 ? 45.838 -30.141 47.396 1.00 59.71 370 SER F O 1
ATOM 17660 N N . ASP F 1 374 ? 47.084 -28.400 48.106 1.00 59.79 371 ASP F N 1
ATOM 17661 C CA . ASP F 1 374 ? 46.139 -27.388 47.630 1.00 57.38 371 ASP F CA 1
ATOM 17662 C C . ASP F 1 374 ? 46.108 -27.403 46.107 1.00 49.90 371 ASP F C 1
ATOM 17663 O O . ASP F 1 374 ? 45.046 -27.327 45.497 1.00 46.30 371 ASP F O 1
ATOM 17668 N N . ARG F 1 375 ? 47.285 -27.517 45.501 1.00 51.27 372 ARG F N 1
ATOM 17669 C CA . ARG F 1 375 ? 47.401 -27.566 44.049 1.00 55.28 372 ARG F CA 1
ATOM 17670 C C . ARG F 1 375 ? 46.638 -28.757 43.465 1.00 53.64 372 ARG F C 1
ATOM 17671 O O . ARG F 1 375 ? 46.008 -28.648 42.415 1.00 51.55 372 ARG F O 1
ATOM 17679 N N . LEU F 1 376 ? 46.705 -29.893 44.152 1.00 53.71 373 LEU F N 1
ATOM 17680 C CA . LEU F 1 376 ? 46.031 -31.107 43.701 1.00 53.21 373 LEU F CA 1
ATOM 17681 C C . LEU F 1 376 ? 44.515 -30.939 43.698 1.00 51.67 373 LEU F C 1
ATOM 17682 O O . LEU F 1 376 ? 43.837 -31.310 42.737 1.00 52.09 373 LEU F O 1
ATOM 17687 N N . LEU F 1 377 ? 43.989 -30.373 44.776 1.00 50.70 374 LEU F N 1
ATOM 17688 C CA . LEU F 1 377 ? 42.555 -30.152 44.896 1.00 49.95 374 LEU F CA 1
ATOM 17689 C C . LEU F 1 377 ? 42.028 -29.191 43.832 1.00 50.28 374 LEU F C 1
ATOM 17690 O O . LEU F 1 377 ? 41.004 -29.465 43.196 1.00 48.84 374 LEU F O 1
ATOM 17695 N N . ASP F 1 378 ? 42.732 -28.078 43.630 1.00 52.11 375 ASP F N 1
ATOM 17696 C CA . ASP F 1 378 ? 42.286 -27.066 42.674 1.00 53.28 375 ASP F CA 1
ATOM 17697 C C . ASP F 1 378 ? 42.104 -27.639 41.268 1.00 49.52 375 ASP F C 1
ATOM 17698 O O . ASP F 1 378 ? 41.067 -27.440 40.643 1.00 48.51 375 ASP F O 1
ATOM 17703 N N . THR F 1 379 ? 43.093 -28.370 40.772 1.00 47.88 376 THR F N 1
ATOM 17704 C CA . THR F 1 379 ? 42.959 -28.925 39.433 1.00 51.71 376 THR F CA 1
ATOM 17705 C C . THR F 1 379 ? 41.872 -30.002 39.358 1.00 51.74 376 THR F C 1
ATOM 17706 O O . THR F 1 379 ? 41.104 -30.055 38.396 1.00 55.98 376 THR F O 1
ATOM 17710 N N . ALA F 1 380 ? 41.778 -30.829 40.392 1.00 45.35 377 ALA F N 1
ATOM 17711 C CA . ALA F 1 380 ? 40.783 -31.902 40.418 1.00 44.57 377 ALA F CA 1
ATOM 17712 C C . ALA F 1 380 ? 39.352 -31.364 40.362 1.00 44.34 377 ALA F C 1
ATOM 17713 O O . ALA F 1 380 ? 38.495 -31.887 39.630 1.00 41.26 377 ALA F O 1
ATOM 17715 N N . PHE F 1 381 ? 39.097 -30.324 41.151 1.00 41.80 378 PHE F N 1
ATOM 17716 C CA . PHE F 1 381 ? 37.779 -29.704 41.196 1.00 40.47 378 PHE F CA 1
ATOM 17717 C C . PHE F 1 381 ? 37.640 -28.561 40.190 1.00 41.65 378 PHE F C 1
ATOM 17718 O O . PHE F 1 381 ? 36.587 -27.930 40.103 1.00 39.00 378 PHE F O 1
ATOM 17726 N N . GLY F 1 382 ? 38.696 -28.311 39.418 1.00 45.58 379 GLY F N 1
ATOM 17727 C CA . GLY F 1 382 ? 38.691 -27.220 38.454 1.00 43.31 379 GLY F CA 1
ATOM 17728 C C . GLY F 1 382 ? 37.802 -27.471 37.250 1.00 41.06 379 GLY F C 1
ATOM 17729 O O . GLY F 1 382 ? 37.166 -28.516 37.139 1.00 39.46 379 GLY F O 1
ATOM 17730 N N . GLY F 1 383 ? 37.760 -26.515 36.333 1.00 40.58 380 GLY F N 1
ATOM 17731 C CA . GLY F 1 383 ? 36.908 -26.640 35.167 1.00 40.53 380 GLY F CA 1
ATOM 17732 C C . GLY F 1 383 ? 36.011 -25.430 35.061 1.00 41.20 380 GLY F C 1
ATOM 17733 O O . GLY F 1 383 ? 36.290 -24.396 35.655 1.00 42.07 380 GLY F O 1
ATOM 17734 N N . ALA F 1 384 ? 34.931 -25.547 34.302 1.00 43.99 381 ALA F N 1
ATOM 17735 C CA . ALA F 1 384 ? 34.060 -24.403 34.071 1.00 47.19 381 ALA F CA 1
ATOM 17736 C C . ALA F 1 384 ? 33.369 -23.948 35.356 1.00 42.41 381 ALA F C 1
ATOM 17737 O O . ALA F 1 384 ? 32.906 -24.766 36.164 1.00 43.20 381 ALA F O 1
ATOM 17739 N N . ALA F 1 385 ? 33.331 -22.633 35.537 1.00 38.21 382 ALA F N 1
ATOM 17740 C CA . ALA F 1 385 ? 32.682 -22.013 36.677 1.00 34.50 382 ALA F CA 1
ATOM 17741 C C . ALA F 1 385 ? 31.219 -22.449 36.730 1.00 32.30 382 ALA F C 1
ATOM 17742 O O . ALA F 1 385 ? 30.528 -22.439 35.713 1.00 32.57 382 ALA F O 1
ATOM 17744 N N . PRO F 1 386 ? 30.751 -22.863 37.914 1.00 31.56 383 PRO F N 1
ATOM 17745 C CA . PRO F 1 386 ? 29.372 -23.361 38.020 1.00 28.13 383 PRO F CA 1
ATOM 17746 C C . PRO F 1 386 ? 28.356 -22.248 37.867 1.00 27.25 383 PRO F C 1
ATOM 17747 O O . PRO F 1 386 ? 28.508 -21.183 38.483 1.00 28.86 383 PRO F O 1
ATOM 17751 N N . TYR F 1 387 ? 27.318 -22.494 37.075 1.00 23.09 384 TYR F N 1
ATOM 17752 C CA . TYR F 1 387 ? 26.246 -21.510 36.935 1.00 22.50 384 TYR F CA 1
ATOM 17753 C C . TYR F 1 387 ? 24.926 -22.229 36.724 1.00 23.69 384 TYR F C 1
ATOM 17754 O O . TYR F 1 387 ? 24.892 -23.438 36.462 1.00 21.12 384 TYR F O 1
ATOM 17771 N N . LEU F 1 389 ? 20.750 -21.441 35.065 1.00 25.03 386 LEU F N 1
ATOM 17772 C CA . LEU F 1 389 ? 19.921 -20.518 34.290 1.00 24.89 386 LEU F CA 1
ATOM 17773 C C . LEU F 1 389 ? 18.671 -20.130 35.056 1.00 26.05 386 LEU F C 1
ATOM 17774 O O . LEU F 1 389 ? 18.094 -19.057 34.824 1.00 26.58 386 LEU F O 1
ATOM 17779 N N . ASP F 1 390 ? 18.258 -21.001 35.971 1.00 28.07 387 ASP F N 1
ATOM 17780 C CA . ASP F 1 390 ? 16.989 -20.846 36.683 1.00 29.78 387 ASP F CA 1
ATOM 17781 C C . ASP F 1 390 ? 17.154 -20.263 38.074 1.00 27.88 387 ASP F C 1
ATOM 17782 O O . ASP F 1 390 ? 18.170 -20.493 38.745 1.00 25.13 387 ASP F O 1
ATOM 17787 N N . TYR F 1 391 ? 16.118 -19.550 38.510 1.00 23.17 388 TYR F N 1
ATOM 17788 C CA . TYR F 1 391 ? 15.927 -19.204 39.914 1.00 20.70 388 TYR F CA 1
ATOM 17789 C C . TYR F 1 391 ? 14.837 -20.129 40.469 1.00 24.60 388 TYR F C 1
ATOM 17790 O O . TYR F 1 391 ? 13.909 -20.504 39.746 1.00 27.80 388 TYR F O 1
ATOM 17799 N N . PHE F 1 392 ? 14.955 -20.510 41.736 1.00 22.84 389 PHE F N 1
ATOM 17800 C CA . PHE F 1 392 ? 13.874 -21.221 42.422 1.00 25.45 389 PHE F CA 1
ATOM 17801 C C . PHE F 1 392 ? 13.863 -20.865 43.899 1.00 25.38 389 PHE F C 1
ATOM 17802 O O . PHE F 1 392 ? 14.884 -20.392 44.430 1.00 20.76 389 PHE F O 1
#

InterPro domains:
  IPR000182 GNAT domain [PS51186] (5-152)
  IPR016181 Acyl-CoA N-acyltransferase [SSF55729] (9-282)
  IPR025559 Enhanced intracellular survival protein domain [PF13530] (285-385)
  IPR036527 SCP2 sterol-binding domain superfamily [G3DSA:3.30.1050.10] (281-380)
  IPR036527 SCP2 sterol-binding domain superfamily [SSF55718] (283-389)
  IPR041380 Eis-like, acetyltransferase domain [PF17668] (199-281)
  IPR051554 Acetyltransferase Eis [PTHR37817] (2-389)

Secondary structure (DSSP, 8-state):
-EEEEEPPGGGHHHHHHHHHTTT-PPPHHHHHHHHHHHHHHHHTT-EEEEEETTEEEEEEEEE--EEEETTEEE--EEEEEEE-GGGTTTTHHHH--HHHHHHHHT--EEB---SSHHHHHHTT-----EEEEEEEEHHHHHTT--TTS--EE--GGGHHHHHHHHHHHHHHHT--S-EE--HHHHHHHHH-TT-EEEEETTEEEEEEEETTEEEEEEEEESSHHHHHHHHHHHHGGGGT-SEEEEE--TT-THHHH-SSPPPSEEEEEE--EESSHHHHHHHS---TT--EEEEEEEE-TTSGGG-EEEEEEEETTEEEEEE----S--EEEEHHHHHHHHTT--HHHHHHTTSEE-S-HHHHHHHHHHT-SSPP-----/-EEEEEPPGGGHHHHHHHHHTTT-PPPHHHHHHHHHHHHHHHHTT-EEEEEETTEEEEEEEEE--EEEETTEEE--EEEEEEE-GGGTTSSHHHH--HHHHHHHHT--EEB---SSSHHHHHTT-----EEEEEEEEHHHHHTT--TTS--EE--GGGHHHHHHHHHHHHHHHT--S-EE--HHHHHHHHH-TTSEEEEETTEEEEEEEETTEEEEEEEEESSHHHHHHHHHHHHTTTTT--EEEEE--TT-THHHH-SSPPPSEEEEEE--EESSHHHHHHHS---TT--EEEEEEEE-TTSGGG-EEEEEEEETTEEEEEE----S--EEEEHHHHHHHHTT--HHHHHHTTSEE-S-HHHHHHHHHHT-SSPP-----/--TTT--EEEEEPPGGGHHHHHHHHHTTT-PPPHHHHHHHHHHHHHHHHTT-EEEEEETTEEEEEEEEE--EEEETTEEE--EEEEEEE-GGGTTTTHHHH--HHHHHHHHT--EEB---SSHHHHHHTT-----EEEEEEEEHHHHHT---TTS--EE--GGGHHHHHHHHHHHHHHHT--S-EE--HHHHHHHHH-TT-EEEEETTEEEEEEEETTEEEEEEEEESSHHHHHHHHHHHHTTTTT-SEEEEE--TT-THHHH-SSPPPSEEEEEE--EESSHHHHHHHS---TT--EEEEEEEE-TTSGGG-EEEEEEEETTEEEEEE----SS-EEEEHHHHHHHHTT--HHHHHHTTSEE-S-HHHHHHHHHHT-SSPP-----/-EEEEEPPGGGHHHHHHHHHTTT----HHHHHHHHHHHHHHHHTT-EEEEEETTEEEEEEEEE--EEEETTEEE--EEEEEEE-GGGTTSSHHHH--HHHHHHHHT--EEB---S-HHHHHHTT-----EEEEEEEEHHHHHTT--TTS--EE--GGGHHHHHHHHHHHHHHHT--S-EE--HHHHHHHHH-TTSEEEEETTEEEEEEEETTEEEEEEEEESSHHHHHHHHHHHHTTTTT--EEEEE--TT-THHHH-SSPPPSEEEEEE--EESSHHHHHHHS---TT--EEEEEEEE-TTSTTT-EEEEEEEETTEEEEEE----S--EEEEHHHHHHHHHT--HHHHHHHTSEE-S-HHHHHHHHHHH-SSPP-----/-EEEEEPPGGGHHHHHHHHHTTT-PPPHHHHHHHHHHHHHHHHTT-EEEEEETTEEEEEEEEE--EEEETTEEE--EEEEEEE-GGGTTTTHHHH--HHHHHHHHT--EEB---SSHHHHHHTT-----EEEEEEEEHHHHHTT--TTS--EE--GGGHHHHHHHHHHHHHHHT--S-EE--HHHHHHHHH-TTSEEEEETTEEEEEEEETTEEEEEEEEESSHHHHHHHHHHHHTTTTT--EEEEE--TT-THHHH-SSPPPSEEEEEE--EESSHHHHHHHS---TT--EEEEEEEE-TTSGGG-EEEEEEEETTEEEEEE----S--EEEEHHHHHHHHTT--HHHHHHTTSEE-S-HHHHHHHHHHT-SSPP-----/--EEEEE--GGGHHHHHHHHHTTT-PPPHHHHHHHHHHHHHHHTTT-EEEEEETTEEEEEEEEE--EEEETTEEE--EEEEEEE-GGGTTTTHHHH--HHHHHHHHT--EEB---SSHHHHHHTT-----EEEEEEEEHHHHHT---TT---EE--GGGHHHHHHHHHHHHHHHT--S-EE--HHHHHHHHH-TT-EEEEETTEEEEEEEETTEEEEEEEEESSHHHHHHHHHHHHTTTTT-SEEEEE--TT-THHHH-SSPPPSEEEEEE--EESSHHHHHHHS---TT--EEEEEEEE-SSSGGG-EEEEEEEETTEEEEEE----S--EEEEHHHHHHHHTT--HHHHHHTTSEE-S-HHHHHHHHHHH-SSPP-----